Protein AF-0000000087741864 (afdb_homodimer)

Radius of gyration: 44.53 Å; Cα contacts (8 Å, |Δi|>4): 4652; chains: 2; bounding box: 87×148×104 Å

Solvent-accessible surface area (backbone atoms only — not comparable to full-atom values): 92806 Å² total; per-residue (Å²): 84,41,57,41,77,62,22,52,58,68,30,69,58,43,58,16,32,58,69,94,63,45,32,38,29,32,29,56,44,74,59,90,35,35,39,61,54,38,29,36,42,38,31,14,67,38,91,84,53,82,48,62,78,41,78,48,75,34,56,73,70,45,44,40,39,31,80,56,92,74,88,81,59,62,65,36,61,35,22,33,39,43,34,44,25,27,69,75,66,56,60,33,63,36,69,84,42,44,39,22,35,17,54,74,87,56,81,74,84,31,32,38,25,28,64,94,66,96,67,31,39,30,39,35,40,75,39,78,57,92,64,61,75,68,40,31,39,36,41,35,39,50,46,25,19,46,50,42,24,53,59,91,40,68,60,77,71,67,52,48,31,58,56,78,67,46,60,87,73,24,40,33,31,45,50,42,82,39,47,90,70,63,50,66,70,33,33,43,33,41,38,43,39,30,18,65,38,48,34,44,43,47,67,94,82,29,44,57,81,51,90,64,62,35,36,35,31,36,38,40,37,29,30,71,89,68,50,70,49,75,53,46,37,42,51,86,24,33,26,24,35,44,33,48,72,44,53,5,46,37,50,20,31,33,37,32,50,62,72,36,73,41,79,69,51,57,25,40,66,47,83,83,86,62,46,79,33,48,20,62,73,66,55,27,30,72,77,47,74,45,56,46,67,44,81,43,74,25,86,84,70,45,46,31,40,35,41,84,47,50,38,17,23,40,57,34,34,62,43,72,44,59,63,68,40,47,36,40,36,38,49,16,74,54,60,52,96,62,23,91,37,50,66,45,21,64,85,23,60,38,29,40,36,40,30,32,58,41,62,75,44,79,46,57,74,73,52,48,54,39,27,29,24,29,35,39,55,41,62,75,54,84,91,50,77,88,52,55,88,42,36,35,31,38,30,36,24,34,75,55,51,79,29,40,50,73,50,53,66,38,67,68,58,41,48,50,53,48,9,28,52,34,13,46,45,28,19,34,54,68,41,51,34,49,29,45,50,34,55,51,56,34,26,33,22,35,50,46,35,65,21,41,59,34,49,48,46,42,20,56,41,63,34,53,49,51,36,44,50,51,39,48,35,58,54,11,60,69,43,69,16,45,30,42,36,31,44,80,64,82,45,58,82,83,47,65,63,50,28,60,61,16,25,43,27,47,35,51,44,54,49,43,49,29,43,51,32,39,26,63,76,73,41,55,80,48,48,62,38,24,50,26,35,48,50,33,50,49,51,50,17,51,76,67,69,54,62,39,48,38,70,63,98,58,59,62,52,26,35,58,4,50,51,22,73,40,80,79,30,61,34,24,61,49,59,46,46,58,54,22,25,53,47,51,29,51,42,25,47,53,43,18,52,50,24,49,75,72,64,36,58,70,55,19,53,52,28,47,53,50,26,51,46,22,49,51,32,48,45,37,51,40,18,14,77,69,18,42,56,31,59,88,39,66,32,49,43,36,53,28,64,65,69,71,58,71,81,28,65,68,60,40,51,52,52,41,52,50,51,36,54,54,49,62,70,46,73,39,43,17,67,57,16,50,50,42,41,44,52,33,29,41,74,71,70,34,49,71,58,26,51,46,54,64,68,31,52,54,87,48,30,66,37,28,44,48,75,73,64,50,46,24,22,44,64,42,75,52,37,49,40,96,88,56,46,73,48,68,47,75,92,39,42,73,41,10,38,48,73,33,18,57,53,38,37,43,43,43,36,48,30,3,54,43,61,70,34,50,9,36,42,30,23,32,37,43,35,52,84,51,69,85,33,50,29,41,38,29,37,34,51,46,33,36,27,50,36,34,32,28,38,36,51,44,96,89,40,37,36,36,40,36,38,33,34,25,41,58,22,33,31,47,33,40,46,65,53,53,42,77,46,75,58,46,60,43,82,59,69,68,82,61,45,42,94,79,26,35,38,76,41,62,30,44,66,36,40,40,31,21,34,35,69,60,52,56,33,38,74,46,51,55,79,35,32,45,48,77,43,70,84,36,65,72,59,44,53,52,26,49,73,76,34,46,69,59,34,50,27,35,74,67,61,34,65,70,64,17,60,41,25,60,55,50,42,42,76,37,42,91,77,69,34,48,42,76,59,46,52,55,51,46,52,55,52,37,66,42,68,58,132,84,42,58,41,76,62,23,50,58,68,31,69,58,42,57,16,32,61,70,95,62,44,32,38,27,32,28,58,44,74,59,89,36,35,38,60,53,38,29,36,42,38,31,14,66,36,91,84,53,80,49,63,78,42,77,48,74,36,56,74,67,45,45,42,40,31,77,56,89,73,88,84,57,62,66,36,60,35,22,34,40,42,34,45,25,26,68,75,67,55,60,36,62,35,71,82,40,42,41,23,34,17,53,74,88,58,81,75,83,32,31,36,24,27,64,94,65,93,66,30,40,30,38,33,41,75,40,79,57,90,63,58,75,69,42,30,39,37,42,35,37,52,46,25,19,47,52,41,24,52,60,92,40,68,58,77,71,65,52,46,31,60,53,80,68,48,60,88,74,24,37,34,30,43,48,42,84,39,47,88,71,64,49,68,70,34,34,43,34,42,38,42,40,30,18,66,39,47,34,44,43,47,66,93,84,30,43,56,82,52,92,66,63,35,38,34,31,34,38,41,37,30,30,72,89,70,51,70,50,76,53,46,38,41,53,86,24,33,26,25,36,43,32,49,74,45,52,5,44,36,50,18,33,33,38,31,50,62,73,35,74,41,82,69,51,57,25,39,66,48,82,82,86,60,47,79,32,48,19,62,74,64,55,26,29,73,77,47,73,46,57,45,68,44,82,43,73,28,86,83,71,44,45,31,40,35,40,84,47,49,39,16,23,40,58,34,35,61,44,72,44,59,61,68,40,48,37,41,36,40,49,15,73,53,60,52,95,61,22,91,38,52,66,46,20,65,84,21,61,40,30,41,36,39,30,31,58,40,61,75,44,79,46,58,76,72,54,49,54,40,26,28,23,29,35,38,58,40,61,74,54,82,90,49,77,89,52,56,89,44,36,36,32,39,31,36,22,35,76,56,51,79,28,40,51,74,48,53,67,38,67,67,58,40,48,50,53,48,9,28,52,34,13,46,45,29,21,34,54,68,41,52,34,50,29,46,48,33,55,51,56,34,26,31,21,36,51,45,36,64,21,42,60,35,49,47,47,41,21,57,41,63,35,54,49,51,36,45,50,50,39,48,34,59,54,10,60,67,42,69,15,44,31,41,36,32,44,81,61,81,45,57,83,84,48,65,62,50,27,60,60,14,26,44,26,47,36,50,44,55,49,44,49,30,42,52,32,39,26,62,79,76,42,55,80,47,48,61,37,24,50,26,36,48,51,34,51,49,51,52,17,52,77,69,69,54,63,41,47,40,70,63,98,58,58,63,52,26,34,58,3,52,52,21,75,39,78,81,30,61,36,24,60,49,59,45,47,58,53,22,25,53,45,51,29,50,42,25,46,52,44,18,52,50,24,50,76,73,65,36,58,70,56,18,53,53,29,49,53,50,27,52,46,21,49,51,33,48,45,38,51,39,18,14,77,69,18,41,55,32,59,89,40,67,35,48,43,37,54,27,65,64,69,70,58,72,80,29,65,68,59,41,51,52,52,41,53,50,52,36,55,54,50,62,70,46,70,39,44,17,67,57,17,50,50,41,41,44,51,33,30,41,74,70,69,34,50,69,57,26,51,48,54,65,67,31,53,55,88,48,30,67,37,27,43,47,74,73,63,50,46,24,22,44,64,42,74,51,38,49,40,97,88,55,44,73,48,66,45,76,93,38,43,74,41,11,38,47,74,33,17,56,53,38,37,42,43,44,36,47,29,4,53,41,62,69,34,50,9,37,42,30,23,33,38,43,35,52,84,51,68,86,35,49,30,40,39,29,37,35,52,47,33,34,26,50,36,34,32,29,39,35,51,44,95,89,41,36,37,37,40,37,37,33,33,23,41,59,22,35,30,45,33,40,45,62,54,52,41,76,47,76,58,44,62,46,79,61,68,65,83,62,46,42,95,78,25,36,37,74,41,60,30,47,63,36,39,41,30,21,34,37,70,60,53,54,33,38,74,46,52,56,80,37,32,43,50,78,43,69,84,36,65,71,60,43,53,52,26,50,73,76,34,45,69,60,35,49,26,34,74,67,62,34,65,70,62,18,61,41,26,60,55,50,43,42,76,37,41,92,78,68,33,49,42,75,59,46,52,56,54,46,53,54,51,36,66,42,69,58,132

Organism: Butyrivibrio fibrisolvens (NCBI:txid831)

Foldseek 3Di:
DAKADWDWLNHFQAAQFDPPWTKIAIFDDDDPFFAWQKKKKWKAQDQVRPGTPDIDIDSDADRLIHTDDDDDDAFGKMKMKMKTAGPVGDIDIHDIGIYTHHRVPPDDPAFKWFDPDDFWKKWKDWAADDAAFDWKKKKKWKQWFKWKDWAPHTFDFFAQPPFDFQPQQFHAIDMGTCNPPDDGGIMIMMTGAHECQAAQAAPDSRDHVDDGMIMWMWMWTAHPVGDIDIDIHDFAIWMKGAQFGHDYALAHTEGECQVPIGTDGTIHGDDDDGDYDRGLFFGKGQPDKQFFDDFAQFPVRWTKTFSLFWAKFKKKFKDQDAAFQKKKKAAAAAADNRHGDDLLQPPRNRMYIYGDRRDTDIDIGGNYMATHRMMIMPRDDPVDDDDRVRMMTGHIAGPWAFFKDKDFPDVLVVLLLLQQLRLQSRQHHLARAFFRHHSHSWRFQLLCQLCLLVSVQGTPCSSSVLSVLVSQQVCCVLAQLAGARTPPQPDDSHPRPHAFSRRLSLLRNLLSNCQFSVDLVSSVVSLVSLCRNLVVQQVVCVVVPVLLWRDDPDHCALAQFCQPPHNPDRHHDFDRRLRRLLSSLQSLQSSLVSCVVVVVVVSNVVSVVSSVSSLVSSCVPAADPVKDGNTQDLLNLQSCQVRVRIPDNVVSVVSNVVSCLVVLLAGRTHLRRLLRPLVSCVVVVNNVSSVVQQPDCDPQHSNVCSVLSQSHDWRHSPCDPPVRHGDDSHPTHSRGNSSVSSVVCCVCEQLNWGAPHGQPLEIEGEHDDAPVTQKMWIWGQTSHGIWTWIWGADPVQKIKTKIADGHSGKYWYQDPLDDPAVWDKDPDDPVQQDPRRIHMGTGDIMMIMHHHPDRSQLPADQQAFLLNCLPPPVLLVLCVVQPVVSSVCNVVVPSNNRNHGLNCLCVVVVVVSPNVSSVVSSVVSSPHGHD/DAKADWDWLNHFQAAQFDPPWTKIAIFDDDDPFFAWQKKWKWKAQDQVRPGTPDIDIDSDADRLIHTDDDDDDAFGKMKMKMKTAGPVGDIDIHDIGIYTHHRVPPDDPAFKWFDPDDFWKKWKDWAADDAAFDWKKKKKWKQWFKWKDWAPHTFDFFARPPFDFQPQQFHAIDMGTCNPPDDGGIMIMMTGAHECQAAQAAPDSRDHVDDGMIMWMWMWTAHPVGDIDIDIHDFAIWMKGAQFGHDYALAHTEGECQVPIGTDGTIHGDDDDGDYDRGLFFGKGQPDKQFFDDFAQFPVRWTKTFSLFWAKFKKKFKDQDAAFQKKKKAAAAAADNRHGDDLLQPPRNRMYIYGDRRDTDIDIGGNYMATHRMMIIPRDDPVDDDDRRRMMTGHIAGDWAFFKDKDFPDVLVVLLLLQQLRLQSRQHHLARAFFRHHSHSWRFQLLCQLCLLVSVQGTPCSSSVLSVLVSQQVCCVLAQLAGARTPPQPDDSHPRPHAFSRRLSLQRNLLSSCQFSVDLVSSVVSLVSLCRNLVVQQVVCVVVPVLLWRDDPDHCALAQFCQPPHNPDRHHDFDRRLRRLLSSLQSLQSSLVSCVVVVVPVSNVVSVVSSVSSLVSSCVPQADPVKDGNTQDQLNLQSCQVRVRIPDNVVSVVSNVVSCLVVLLAGRTHLRRLLRPLVSCVVVVNNVSSVVQQPDCDPQHSNVCVVLSQSHDWRHSPCDPPVRHGDDSHPTHSRGNSSVSSVVCCVCEQLNWGAPHGQPLEIEGEHDDAPVTQKMWIWGQTSHGIWTWIWGADPVQKIKTKIADGHNGKYWYQDPLDDPAVWDKDPDDPVQQDPRRIHMGTGDIMMIMHHHPQRNQLRADQQAFLLNCLPPPVLLVLCVVQPVVSSVCNVVVPSNNRNHGLNCLCVVVVVVSPNVSSVVSSVVSSPHGHD

Structure (mmCIF, N/CA/C/O backbone):
data_AF-0000000087741864-model_v1
#
loop_
_entity.id
_entity.type
_entity.pdbx_description
1 polymer alpha-L-rhamnosidase
#
loop_
_atom_site.group_PDB
_atom_site.id
_atom_site.type_symbol
_atom_site.label_atom_id
_atom_site.label_alt_id
_atom_site.label_comp_id
_atom_site.label_asym_id
_atom_site.label_entity_id
_atom_site.label_seq_id
_atom_site.pdbx_PDB_ins_code
_atom_site.Cartn_x
_atom_site.Cartn_y
_atom_site.Cartn_z
_atom_site.occupancy
_atom_site.B_iso_or_equiv
_atom_site.auth_seq_id
_atom_site.auth_comp_id
_atom_site.auth_asym_id
_atom_site.auth_atom_id
_atom_site.pdbx_PDB_model_num
ATOM 1 N N . MET A 1 1 ? 25.703 -45.25 -32.812 1 96.75 1 MET A N 1
ATOM 2 C CA . MET A 1 1 ? 24.438 -44.531 -32.938 1 96.75 1 MET A CA 1
ATOM 3 C C . MET A 1 1 ? 23.266 -45.375 -32.438 1 96.75 1 MET A C 1
ATOM 5 O O . MET A 1 1 ? 23.141 -46.562 -32.781 1 96.75 1 MET A O 1
ATOM 9 N N . LYS A 1 2 ? 22.547 -44.719 -31.5 1 97.62 2 LYS A N 1
ATOM 10 C CA . LYS A 1 2 ? 21.359 -45.375 -30.922 1 97.62 2 LYS A CA 1
ATOM 11 C C . LYS A 1 2 ? 20.141 -44.438 -31.047 1 97.62 2 LYS A C 1
ATOM 13 O O . LYS A 1 2 ? 20.234 -43.25 -30.828 1 97.62 2 LYS A O 1
ATOM 18 N N . ILE A 1 3 ? 19.062 -45.062 -31.453 1 98.06 3 ILE A N 1
ATOM 19 C CA . ILE A 1 3 ? 17.781 -44.344 -31.469 1 98.06 3 ILE A CA 1
ATOM 20 C C . ILE A 1 3 ? 17 -44.656 -30.203 1 98.06 3 ILE A C 1
ATOM 22 O O . ILE A 1 3 ? 16.766 -45.812 -29.875 1 98.06 3 ILE A O 1
ATOM 26 N N . THR A 1 4 ? 16.656 -43.625 -29.484 1 97.12 4 THR A N 1
ATOM 27 C CA . THR A 1 4 ? 15.992 -43.781 -28.203 1 97.12 4 THR A CA 1
ATOM 28 C C . THR A 1 4 ? 14.719 -42.938 -28.156 1 97.12 4 THR A C 1
ATOM 30 O O . THR A 1 4 ? 14.461 -42.125 -29.047 1 97.12 4 THR A O 1
ATOM 33 N N . ARG A 1 5 ? 13.852 -43.219 -27.125 1 96.81 5 ARG A N 1
ATOM 34 C CA . ARG A 1 5 ? 12.656 -42.469 -26.797 1 96.81 5 ARG A CA 1
ATOM 35 C C . ARG A 1 5 ? 11.711 -42.375 -28 1 96.81 5 ARG A C 1
ATOM 37 O O . ARG A 1 5 ? 11.273 -41.312 -28.375 1 96.81 5 ARG A O 1
ATOM 44 N N . THR A 1 6 ? 11.555 -43.5 -28.641 1 97.88 6 THR A N 1
ATOM 45 C CA . THR A 1 6 ? 10.609 -43.625 -29.75 1 97.88 6 THR A CA 1
ATOM 46 C C . THR A 1 6 ? 9.172 -43.625 -29.234 1 97.88 6 THR A C 1
ATOM 48 O O . THR A 1 6 ? 8.781 -44.5 -28.469 1 97.88 6 THR A O 1
ATOM 51 N N . LYS A 1 7 ? 8.445 -42.625 -29.641 1 97.75 7 LYS A N 1
ATOM 52 C CA . LYS A 1 7 ? 7.074 -42.469 -29.172 1 97.75 7 LYS A CA 1
ATOM 53 C C . LYS A 1 7 ? 6.133 -42.094 -30.312 1 97.75 7 LYS A C 1
ATOM 55 O O . LYS A 1 7 ? 6.562 -41.531 -31.312 1 97.75 7 LYS A O 1
ATOM 60 N N . LEU A 1 8 ? 4.93 -42.531 -30.266 1 97.44 8 LEU A N 1
ATOM 61 C CA . LEU A 1 8 ? 3.848 -42.062 -31.141 1 97.44 8 LEU A CA 1
ATOM 62 C C . LEU A 1 8 ? 2.84 -41.219 -30.359 1 97.44 8 LEU A C 1
ATOM 64 O O . LEU A 1 8 ? 2.258 -41.688 -29.391 1 97.44 8 LEU A O 1
ATOM 68 N N . ASN A 1 9 ? 2.686 -40 -30.781 1 96.38 9 ASN A N 1
ATOM 69 C CA . ASN A 1 9 ? 1.845 -39.031 -30.094 1 96.38 9 ASN A CA 1
ATOM 70 C C . ASN A 1 9 ? 2.273 -38.844 -28.641 1 96.38 9 ASN A C 1
ATOM 72 O O . ASN A 1 9 ? 1.432 -38.656 -27.75 1 96.38 9 ASN A O 1
ATOM 76 N N . GLY A 1 10 ? 3.57 -39 -28.375 1 95.69 10 GLY A N 1
ATOM 77 C CA . GLY A 1 10 ? 4.133 -38.781 -27.047 1 95.69 10 GLY A CA 1
ATOM 78 C C . GLY A 1 10 ? 3.996 -40 -26.141 1 95.69 10 GLY A C 1
ATOM 79 O O . GLY A 1 10 ? 4.289 -39.906 -24.938 1 95.69 10 GLY A O 1
ATOM 80 N N . ILE A 1 11 ? 3.545 -41.156 -26.609 1 97.5 11 ILE A N 1
ATOM 81 C CA . ILE A 1 11 ? 3.283 -42.344 -25.797 1 97.5 11 ILE A CA 1
ATOM 82 C C . ILE A 1 11 ? 4.07 -43.531 -26.344 1 97.5 11 ILE A C 1
ATOM 84 O O . ILE A 1 11 ? 4.109 -43.75 -27.562 1 97.5 11 ILE A O 1
ATOM 88 N N . VAL A 1 12 ? 4.688 -44.281 -25.5 1 97.31 12 VAL A N 1
ATOM 89 C CA . VAL A 1 12 ? 5.426 -45.469 -25.906 1 97.31 12 VAL A CA 1
ATOM 90 C C . VAL A 1 12 ? 4.457 -46.625 -26.188 1 97.31 12 VAL A C 1
ATOM 92 O O . VAL A 1 12 ? 3.727 -47.062 -25.297 1 97.31 12 VAL A O 1
ATOM 95 N N . ASN A 1 13 ? 4.355 -47.094 -27.375 1 97.56 13 ASN A N 1
ATOM 96 C CA . ASN A 1 13 ? 3.584 -48.25 -27.828 1 97.56 13 ASN A CA 1
ATOM 97 C C . ASN A 1 13 ? 2.137 -48.156 -27.344 1 97.56 13 ASN A C 1
ATOM 99 O O . ASN A 1 13 ? 1.674 -49.031 -26.609 1 97.56 13 ASN A O 1
ATOM 103 N N . PRO A 1 14 ? 1.448 -47.125 -27.766 1 97.62 14 PRO A N 1
ATOM 104 C CA . PRO A 1 14 ? 0.073 -46.938 -27.297 1 97.62 14 PRO A CA 1
ATOM 105 C C . PRO A 1 14 ? -0.88 -48.031 -27.828 1 97.62 14 PRO A C 1
ATOM 107 O O . PRO A 1 14 ? -0.824 -48.375 -29 1 97.62 14 PRO A O 1
ATOM 110 N N . ILE A 1 15 ? -1.795 -48.5 -26.938 1 97.56 15 ILE A N 1
ATOM 111 C CA . ILE A 1 15 ? -2.785 -49.5 -27.297 1 97.56 15 ILE A CA 1
ATOM 112 C C . ILE A 1 15 ? -4.191 -48.969 -27.031 1 97.56 15 ILE A C 1
ATOM 114 O O . ILE A 1 15 ? -4.504 -48.531 -25.922 1 97.56 15 ILE A O 1
ATOM 118 N N . GLY A 1 16 ? -4.996 -48.969 -28.078 1 97.69 16 GLY A N 1
ATOM 119 C CA . GLY A 1 16 ? -6.406 -48.656 -27.922 1 97.69 16 GLY A CA 1
ATOM 120 C C . GLY A 1 16 ? -6.672 -47.156 -27.859 1 97.69 16 GLY A C 1
ATOM 121 O O . GLY A 1 16 ? -7.668 -46.719 -27.281 1 97.69 16 GLY A O 1
ATOM 122 N N . TYR A 1 17 ? -5.734 -46.344 -28.359 1 96.88 17 TYR A N 1
ATOM 123 C CA . TYR A 1 17 ? -5.855 -44.906 -28.266 1 96.88 17 TYR A CA 1
ATOM 124 C C . TYR A 1 17 ? -6.605 -44.344 -29.484 1 96.88 17 TYR A C 1
ATOM 126 O O . TYR A 1 17 ? -6.734 -45.031 -30.5 1 96.88 17 TYR A O 1
ATOM 134 N N . GLU A 1 18 ? -7.148 -43.188 -29.266 1 93.56 18 GLU A N 1
ATOM 135 C CA . GLU A 1 18 ? -7.648 -42.375 -30.375 1 93.56 18 GLU A CA 1
ATOM 136 C C . GLU A 1 18 ? -6.504 -41.719 -31.141 1 93.56 18 GLU A C 1
ATOM 138 O O . GLU A 1 18 ? -5.664 -41.062 -30.531 1 93.56 18 GLU A O 1
ATOM 143 N N . PHE A 1 19 ? -6.449 -41.938 -32.438 1 93.19 19 PHE A N 1
ATOM 144 C CA . PHE A 1 19 ? -5.387 -41.375 -33.25 1 93.19 19 PHE A CA 1
ATOM 145 C C . PHE A 1 19 ? -5.961 -40.438 -34.312 1 93.19 19 PHE A C 1
ATOM 147 O O . PHE A 1 19 ? -6.012 -40.781 -35.5 1 93.19 19 PHE A O 1
ATOM 154 N N . ASN A 1 20 ? -6.297 -39.219 -33.906 1 87.81 20 ASN A N 1
ATOM 155 C CA . ASN A 1 20 ? -6.707 -38.219 -34.875 1 87.81 20 ASN A CA 1
ATOM 156 C C . ASN A 1 20 ? -5.531 -37.719 -35.719 1 87.81 20 ASN A C 1
ATOM 158 O O . ASN A 1 20 ? -5.719 -37.188 -36.812 1 87.81 20 ASN A O 1
ATOM 162 N N . LYS A 1 21 ? -4.457 -37.906 -35.188 1 91.75 21 LYS A N 1
ATOM 163 C CA . LYS A 1 21 ? -3.174 -37.625 -35.812 1 91.75 21 LYS A CA 1
ATOM 164 C C . LYS A 1 21 ? -2.119 -38.625 -35.406 1 91.75 21 LYS A C 1
ATOM 166 O O . LYS A 1 21 ? -2.244 -39.25 -34.344 1 91.75 21 LYS A O 1
ATOM 171 N N . LEU A 1 22 ? -1.179 -38.875 -36.25 1 96.38 22 LEU A N 1
ATOM 172 C CA . LEU A 1 22 ? -0.05 -39.75 -35.906 1 96.38 22 LEU A CA 1
ATOM 173 C C . LEU A 1 22 ? 1.268 -38.969 -36.031 1 96.38 22 LEU A C 1
ATOM 175 O O . LEU A 1 22 ? 1.677 -38.594 -37.125 1 96.38 22 LEU A O 1
ATOM 179 N N . ILE A 1 23 ? 1.828 -38.75 -34.938 1 96.88 23 ILE A N 1
ATOM 180 C CA . ILE A 1 23 ? 3.086 -38.031 -34.875 1 96.88 23 ILE A CA 1
ATOM 181 C C . ILE A 1 23 ? 4.168 -38.906 -34.25 1 96.88 23 ILE A C 1
ATOM 183 O O . ILE A 1 23 ? 4.105 -39.25 -33.062 1 96.88 23 ILE A O 1
ATOM 187 N N . ALA A 1 24 ? 5.184 -39.25 -34.969 1 97.44 24 ALA A N 1
ATOM 188 C CA . ALA A 1 24 ? 6.309 -40.062 -34.5 1 97.44 24 ALA A CA 1
ATOM 189 C C . ALA A 1 24 ? 7.453 -39.156 -34.031 1 97.44 24 ALA A C 1
ATOM 191 O O . ALA A 1 24 ? 7.758 -38.156 -34.688 1 97.44 24 ALA A O 1
ATOM 192 N N . SER A 1 25 ? 8.031 -39.406 -32.969 1 97.38 25 SER A N 1
ATOM 193 C CA . SER A 1 25 ? 9.188 -38.688 -32.438 1 97.38 25 SER A CA 1
ATOM 194 C C . SER A 1 25 ? 10.234 -39.625 -31.875 1 97.38 25 SER A C 1
ATOM 196 O O . SER A 1 25 ? 9.914 -40.75 -31.5 1 97.38 25 SER A O 1
ATOM 198 N N . TRP A 1 26 ? 11.508 -39.25 -31.828 1 97.81 26 TRP A N 1
ATOM 199 C CA . TRP A 1 26 ? 12.609 -40.031 -31.312 1 97.81 26 TRP A CA 1
ATOM 200 C C . TRP A 1 26 ? 13.836 -39.188 -31.047 1 97.81 26 TRP A C 1
ATOM 202 O O . TRP A 1 26 ? 13.867 -38 -31.422 1 97.81 26 TRP A O 1
ATOM 212 N N . ASN A 1 27 ? 14.805 -39.719 -30.344 1 97.88 27 ASN A N 1
ATOM 213 C CA . ASN A 1 27 ? 16.109 -39.094 -30.156 1 97.88 27 ASN A CA 1
ATOM 214 C C . ASN A 1 27 ? 17.234 -40 -30.656 1 97.88 27 ASN A C 1
ATOM 216 O O . ASN A 1 27 ? 17.031 -41.188 -30.859 1 97.88 27 ASN A O 1
ATOM 220 N N . VAL A 1 28 ? 18.328 -39.406 -30.984 1 98.06 28 VAL A N 1
ATOM 221 C CA . VAL A 1 28 ? 19.516 -40.125 -31.422 1 98.06 28 VAL A CA 1
ATOM 222 C C . VAL A 1 28 ? 20.656 -39.844 -30.453 1 98.06 28 VAL A C 1
ATOM 224 O O . VAL A 1 28 ? 20.969 -38.688 -30.141 1 98.06 28 VAL A O 1
ATOM 227 N N . GLU A 1 29 ? 21.219 -40.906 -29.969 1 96.75 29 GLU A N 1
ATOM 228 C CA . GLU A 1 29 ? 22.312 -40.781 -29 1 96.75 29 GLU A CA 1
ATOM 229 C C . GLU A 1 29 ? 23.5 -41.656 -29.406 1 96.75 29 GLU A C 1
ATOM 231 O O . GLU A 1 29 ? 23.422 -42.406 -30.375 1 96.75 29 GLU A O 1
ATOM 236 N N . ASP A 1 30 ? 24.609 -41.531 -28.766 1 96.31 30 ASP A N 1
ATOM 237 C CA . ASP A 1 30 ? 25.812 -42.375 -28.875 1 96.31 30 ASP A CA 1
ATOM 238 C C . ASP A 1 30 ? 26.375 -42.344 -30.281 1 96.31 30 ASP A C 1
ATOM 240 O O . ASP A 1 30 ? 26.578 -43.406 -30.906 1 96.31 30 ASP A O 1
ATOM 244 N N . THR A 1 31 ? 26.609 -41.188 -30.812 1 97.06 31 THR A N 1
ATOM 245 C CA . THR A 1 31 ? 27.172 -41.031 -32.156 1 97.06 31 THR A CA 1
ATOM 246 C C . THR A 1 31 ? 28.094 -39.812 -32.219 1 97.06 31 THR A C 1
ATOM 248 O O . THR A 1 31 ? 27.906 -38.844 -31.453 1 97.06 31 THR A O 1
ATOM 251 N N . ASP A 1 32 ? 29 -39.844 -33.156 1 94.75 32 ASP A N 1
ATOM 252 C CA . ASP A 1 32 ? 29.859 -38.719 -33.438 1 94.75 32 ASP A CA 1
ATOM 253 C C . ASP A 1 32 ? 29.312 -37.875 -34.562 1 94.75 32 ASP A C 1
ATOM 255 O O . ASP A 1 32 ? 29.797 -36.75 -34.844 1 94.75 32 ASP A O 1
ATOM 259 N N . SER A 1 33 ? 28.203 -38.406 -35.188 1 97 33 SER A N 1
ATOM 260 C CA . SER A 1 33 ? 27.531 -37.594 -36.219 1 97 33 SER A CA 1
ATOM 261 C C . SER A 1 33 ? 26.844 -36.406 -35.625 1 97 33 SER A C 1
ATOM 263 O O . SER A 1 33 ? 26.328 -36.469 -34.5 1 97 33 SER A O 1
ATOM 265 N N . LYS A 1 34 ? 26.859 -35.375 -36.375 1 96.62 34 LYS A N 1
ATOM 266 C CA . LYS A 1 34 ? 26.281 -34.125 -35.875 1 96.62 34 LYS A CA 1
ATOM 267 C C . LYS A 1 34 ? 24.906 -33.906 -36.5 1 96.62 34 LYS A C 1
ATOM 269 O O . LYS A 1 34 ? 24.062 -33.219 -35.875 1 96.62 34 LYS A O 1
ATOM 274 N N . ILE A 1 35 ? 24.75 -34.312 -37.719 1 96.56 35 ILE A N 1
ATOM 275 C CA . ILE A 1 35 ? 23.5 -34.031 -38.406 1 96.56 35 ILE A CA 1
ATOM 276 C C . ILE A 1 35 ? 22.953 -35.281 -39.062 1 96.56 35 ILE A C 1
ATOM 278 O O . ILE A 1 35 ? 23.703 -36.219 -39.344 1 96.56 35 ILE A O 1
ATOM 282 N N . LEU A 1 36 ? 21.703 -35.25 -39.281 1 96.88 36 LEU A N 1
ATOM 283 C CA . LEU A 1 36 ? 21.016 -36.312 -40.031 1 96.88 36 LEU A CA 1
ATOM 284 C C . LEU A 1 36 ? 21.266 -36.156 -41.531 1 96.88 36 LEU A C 1
ATOM 286 O O . LEU A 1 36 ? 20.953 -35.125 -42.094 1 96.88 36 LEU A O 1
ATOM 290 N N . LYS A 1 37 ? 21.844 -37.125 -42.156 1 96.5 37 LYS A N 1
ATOM 291 C CA . LYS A 1 37 ? 22.125 -37.094 -43.594 1 96.5 37 LYS A CA 1
ATOM 292 C C . LYS A 1 37 ? 21.047 -37.812 -44.375 1 96.5 37 LYS A C 1
ATOM 294 O O . LYS A 1 37 ? 20.766 -37.438 -45.531 1 96.5 37 LYS A O 1
ATOM 299 N N . ALA A 1 38 ? 20.531 -38.906 -43.781 1 96.5 38 ALA A N 1
ATOM 300 C CA . ALA A 1 38 ? 19.438 -39.656 -44.406 1 96.5 38 ALA A CA 1
ATOM 301 C C . ALA A 1 38 ? 18.562 -40.312 -43.344 1 96.5 38 ALA A C 1
ATOM 303 O O . ALA A 1 38 ? 19.062 -40.812 -42.344 1 96.5 38 ALA A O 1
ATOM 304 N N . GLY A 1 39 ? 17.281 -40.312 -43.531 1 97 39 GLY A N 1
ATOM 305 C CA . GLY A 1 39 ? 16.312 -40.938 -42.625 1 97 39 GLY A CA 1
ATOM 306 C C . GLY A 1 39 ? 15.219 -41.719 -43.375 1 97 39 GLY A C 1
ATOM 307 O O . GLY A 1 39 ? 14.883 -41.375 -44.5 1 97 39 GLY A O 1
ATOM 308 N N . LYS A 1 40 ? 14.734 -42.688 -42.781 1 97.88 40 LYS A N 1
ATOM 309 C CA . LYS A 1 40 ? 13.633 -43.469 -43.312 1 97.88 40 LYS A CA 1
ATOM 310 C C . LYS A 1 40 ? 12.633 -43.844 -42.219 1 97.88 40 LYS A C 1
ATOM 312 O O . LYS A 1 40 ? 13.016 -44.406 -41.188 1 97.88 40 LYS A O 1
ATOM 317 N N . LEU A 1 41 ? 11.383 -43.406 -42.344 1 98.25 41 LEU A N 1
ATOM 318 C CA . LEU A 1 41 ? 10.297 -43.75 -41.469 1 98.25 41 LEU A CA 1
ATOM 319 C C . LEU A 1 41 ? 9.312 -44.719 -42.125 1 98.25 41 LEU A C 1
ATOM 321 O O . LEU A 1 41 ? 8.789 -44.406 -43.219 1 98.25 41 LEU A O 1
ATOM 325 N N . GLU A 1 42 ? 9.117 -45.844 -41.531 1 98.44 42 GLU A N 1
ATOM 326 C CA . GLU A 1 42 ? 8.258 -46.875 -42.125 1 98.44 42 GLU A CA 1
ATOM 327 C C . GLU A 1 42 ? 7.164 -47.312 -41.156 1 98.44 42 GLU A C 1
ATOM 329 O O . GLU A 1 42 ? 7.395 -47.375 -39.938 1 98.44 42 GLU A O 1
ATOM 334 N N . VAL A 1 43 ? 6.012 -47.531 -41.719 1 98.56 43 VAL A N 1
ATOM 335 C CA . VAL A 1 43 ? 4.902 -48.156 -41 1 98.56 43 VAL A CA 1
ATOM 336 C C . VAL A 1 43 ? 4.434 -49.406 -41.75 1 98.56 43 VAL A C 1
ATOM 338 O O . VAL A 1 43 ? 4.34 -49.375 -42.969 1 98.56 43 VAL A O 1
ATOM 341 N N . ALA A 1 44 ? 4.215 -50.469 -41.031 1 98.38 44 ALA A N 1
ATOM 342 C CA . ALA A 1 44 ? 3.791 -51.719 -41.656 1 98.38 44 ALA A CA 1
ATOM 343 C C . ALA A 1 44 ? 2.613 -52.312 -40.906 1 98.38 44 ALA A C 1
ATOM 345 O O . ALA A 1 44 ? 2.357 -51.969 -39.75 1 98.38 44 ALA A O 1
ATOM 346 N N . LYS A 1 45 ? 1.95 -53.219 -41.5 1 97.25 45 LYS A N 1
ATOM 347 C CA . LYS A 1 45 ? 0.841 -53.938 -40.875 1 97.25 45 LYS A CA 1
ATOM 348 C C . LYS A 1 45 ? 1.336 -55.156 -40.125 1 97.25 45 LYS A C 1
ATOM 350 O O . LYS A 1 45 ? 0.591 -55.781 -39.344 1 97.25 45 LYS A O 1
ATOM 355 N N . ASP A 1 46 ? 2.627 -55.5 -40.406 1 95.75 46 ASP A N 1
ATOM 356 C CA . ASP A 1 46 ? 3.195 -56.656 -39.75 1 95.75 46 ASP A CA 1
ATOM 357 C C . ASP A 1 46 ? 4.562 -56.344 -39.156 1 95.75 46 ASP A C 1
ATOM 359 O O . ASP A 1 46 ? 5.273 -55.469 -39.625 1 95.75 46 ASP A O 1
ATOM 363 N N . LYS A 1 47 ? 4.988 -57.094 -38.25 1 96.38 47 LYS A N 1
ATOM 364 C CA . LYS A 1 47 ? 6.223 -56.875 -37.5 1 96.38 47 LYS A CA 1
ATOM 365 C C . LYS A 1 47 ? 7.449 -57.094 -38.375 1 96.38 47 LYS A C 1
ATOM 367 O O . LYS A 1 47 ? 8.5 -56.469 -38.156 1 96.38 47 LYS A O 1
ATOM 372 N N . ALA A 1 48 ? 7.281 -57.906 -39.438 1 96.69 48 ALA A N 1
ATOM 373 C CA . ALA A 1 48 ? 8.398 -58.25 -40.312 1 96.69 48 ALA A CA 1
ATOM 374 C C . ALA A 1 48 ? 8.594 -57.188 -41.375 1 96.69 48 ALA A C 1
ATOM 376 O O . ALA A 1 48 ? 9.586 -57.188 -42.125 1 96.69 48 ALA A O 1
ATOM 377 N N . PHE A 1 49 ? 7.668 -56.219 -41.5 1 97.44 49 PHE A N 1
ATOM 378 C CA . PHE A 1 49 ? 7.699 -55.125 -42.469 1 97.44 49 PHE A CA 1
ATOM 379 C C . PHE A 1 49 ? 7.625 -55.656 -43.906 1 97.44 49 PHE A C 1
ATOM 381 O O . PHE A 1 49 ? 8.328 -55.156 -44.781 1 97.44 49 PHE A O 1
ATOM 388 N N . THR A 1 50 ? 6.859 -56.656 -44.062 1 97.19 50 THR A N 1
ATOM 389 C CA . THR A 1 50 ? 6.609 -57.188 -45.406 1 97.19 50 THR A CA 1
ATOM 390 C C . THR A 1 50 ? 5.477 -56.406 -46.094 1 97.19 50 THR A C 1
ATOM 392 O O . THR A 1 50 ? 5.434 -56.312 -47.312 1 97.19 50 THR A O 1
ATOM 395 N N . ASP A 1 51 ? 4.629 -55.875 -45.344 1 97.06 51 ASP A N 1
ATOM 396 C CA . ASP A 1 51 ? 3.523 -55.062 -45.844 1 97.06 51 ASP A CA 1
ATOM 397 C C . ASP A 1 51 ? 3.652 -53.625 -45.375 1 97.06 51 ASP A C 1
ATOM 399 O O . ASP A 1 51 ? 2.889 -53.188 -44.5 1 97.06 51 ASP A O 1
ATOM 403 N N . ILE A 1 52 ? 4.539 -52.906 -45.969 1 98.06 52 ILE A N 1
ATOM 404 C CA . ILE A 1 52 ? 4.805 -51.531 -45.656 1 98.06 52 ILE A CA 1
ATOM 405 C C . ILE A 1 52 ? 3.723 -50.625 -46.25 1 98.06 52 ILE A C 1
ATOM 407 O O . ILE A 1 52 ? 3.514 -50.625 -47.469 1 98.06 52 ILE A O 1
ATOM 411 N N . ILE A 1 53 ? 3.023 -49.844 -45.438 1 97.94 53 ILE A N 1
ATOM 412 C CA . ILE A 1 53 ? 1.908 -49.031 -45.938 1 97.94 53 ILE A CA 1
ATOM 413 C C . ILE A 1 53 ? 2.289 -47.562 -45.906 1 97.94 53 ILE A C 1
ATOM 415 O O . ILE A 1 53 ? 1.547 -46.719 -46.406 1 97.94 53 ILE A O 1
ATOM 419 N N . PHE A 1 54 ? 3.344 -47.219 -45.281 1 97.69 54 PHE A N 1
ATOM 420 C CA . PHE A 1 54 ? 3.898 -45.875 -45.25 1 97.69 54 PHE A CA 1
ATOM 421 C C . PHE A 1 54 ? 5.422 -45.906 -45.281 1 97.69 54 PHE A C 1
ATOM 423 O O . PHE A 1 54 ? 6.043 -46.719 -44.594 1 97.69 54 PHE A O 1
ATOM 430 N N . ASN A 1 55 ? 6.035 -45.219 -46.125 1 97.56 55 ASN A N 1
ATOM 431 C CA . ASN A 1 55 ? 7.48 -45.094 -46.25 1 97.56 55 ASN A CA 1
ATOM 432 C C . ASN A 1 55 ? 7.895 -43.688 -46.625 1 97.56 55 ASN A C 1
ATOM 434 O O . ASN A 1 55 ? 7.523 -43.188 -47.719 1 97.56 55 ASN A O 1
ATOM 438 N N . LYS A 1 56 ? 8.555 -43.094 -45.75 1 97.62 56 LYS A N 1
ATOM 439 C CA . LYS A 1 56 ? 9.07 -41.75 -46.031 1 97.62 56 LYS A CA 1
ATOM 440 C C . LYS A 1 56 ? 10.586 -41.688 -45.875 1 97.62 56 LYS A C 1
ATOM 442 O O . LYS A 1 56 ? 11.117 -41.938 -44.781 1 97.62 56 LYS A O 1
ATOM 447 N N . GLU A 1 57 ? 11.289 -41.469 -46.938 1 96.5 57 GLU A N 1
ATOM 448 C CA . GLU A 1 57 ? 12.734 -41.281 -46.938 1 96.5 57 GLU A CA 1
ATOM 449 C C . GLU A 1 57 ? 13.086 -39.781 -47.156 1 96.5 57 GLU A C 1
ATOM 451 O O . GLU A 1 57 ? 12.578 -39.156 -48.094 1 96.5 57 GLU A O 1
ATOM 456 N N . SER A 1 58 ? 13.789 -39.281 -46.281 1 95.56 58 SER A N 1
ATOM 457 C CA . SER A 1 58 ? 14.109 -37.875 -46.375 1 95.56 58 SER A CA 1
ATOM 458 C C . SER A 1 58 ? 15.391 -37.562 -45.625 1 95.56 58 SER A C 1
ATOM 460 O O . SER A 1 58 ? 15.695 -38.188 -44.594 1 95.56 58 SER A O 1
ATOM 462 N N . GLU A 1 59 ? 16.094 -36.531 -46.062 1 93.75 59 GLU A N 1
ATOM 463 C CA . GLU A 1 59 ? 17.25 -36 -45.375 1 93.75 59 GLU A CA 1
ATOM 464 C C . GLU A 1 59 ? 16.812 -35.031 -44.25 1 93.75 59 GLU A C 1
ATOM 466 O O . GLU A 1 59 ? 17.641 -34.625 -43.438 1 93.75 59 GLU A O 1
ATOM 471 N N . TYR A 1 60 ? 15.469 -34.781 -44.219 1 92.06 60 TYR A N 1
ATOM 472 C CA . TYR A 1 60 ? 14.977 -33.75 -43.281 1 92.06 60 TYR A CA 1
ATOM 473 C C . TYR A 1 60 ? 13.898 -34.344 -42.375 1 92.06 60 TYR A C 1
ATOM 475 O O . TYR A 1 60 ? 12.938 -33.625 -42.031 1 92.06 60 TYR A O 1
ATOM 483 N N . LEU A 1 61 ? 13.977 -35.625 -42 1 94.75 61 LEU A N 1
ATOM 484 C CA . LEU A 1 61 ? 13.016 -36.156 -41.062 1 94.75 61 LEU A CA 1
ATOM 485 C C . LEU A 1 61 ? 13.047 -35.375 -39.75 1 94.75 61 LEU A C 1
ATOM 487 O O . LEU A 1 61 ? 14.125 -35.062 -39.219 1 94.75 61 LEU A O 1
ATOM 491 N N . ASP A 1 62 ? 11.938 -35 -39.281 1 94.12 62 ASP A N 1
ATOM 492 C CA . ASP A 1 62 ? 11.836 -34.219 -38.062 1 94.12 62 ASP A CA 1
ATOM 493 C C . ASP A 1 62 ? 11.758 -35.125 -36.844 1 94.12 62 ASP A C 1
ATOM 495 O O . ASP A 1 62 ? 10.688 -35.656 -36.531 1 94.12 62 ASP A O 1
ATOM 499 N N . GLN A 1 63 ? 12.789 -35.25 -36.062 1 94.88 63 GLN A N 1
ATOM 500 C CA . GLN A 1 63 ? 12.828 -36.156 -34.938 1 94.88 63 GLN A CA 1
ATOM 501 C C . GLN A 1 63 ? 11.953 -35.656 -33.781 1 94.88 63 GLN A C 1
ATOM 503 O O . GLN A 1 63 ? 11.625 -36.406 -32.875 1 94.88 63 GLN A O 1
ATOM 508 N N . THR A 1 64 ? 11.539 -34.375 -33.812 1 95.38 64 THR A N 1
ATOM 509 C CA . THR A 1 64 ? 10.695 -33.812 -32.781 1 95.38 64 THR A CA 1
ATOM 510 C C . THR A 1 64 ? 9.242 -34.219 -32.969 1 95.38 64 THR A C 1
ATOM 512 O O . THR A 1 64 ? 8.438 -34.188 -32.031 1 95.38 64 THR A O 1
ATOM 515 N N . GLY A 1 65 ? 8.844 -34.5 -34.125 1 95.62 65 GLY A N 1
ATOM 516 C CA . GLY A 1 65 ? 7.504 -34.938 -34.469 1 95.62 65 GLY A CA 1
ATOM 517 C C . GLY A 1 65 ? 7.281 -35.031 -35.969 1 95.62 65 GLY A C 1
ATOM 518 O O . GLY A 1 65 ? 7.094 -34.031 -36.625 1 95.62 65 GLY A O 1
ATOM 519 N N . GLU A 1 66 ? 7.34 -36.219 -36.5 1 95.19 66 GLU A N 1
ATOM 520 C CA . GLU A 1 66 ? 7.086 -36.469 -37.906 1 95.19 66 GLU A CA 1
ATOM 521 C C . GLU A 1 66 ? 5.676 -37 -38.125 1 95.19 66 GLU A C 1
ATOM 523 O O . GLU A 1 66 ? 5.281 -38 -37.5 1 95.19 66 GLU A O 1
ATOM 528 N N . LYS A 1 67 ? 4.953 -36.375 -39 1 95.19 67 LYS A N 1
ATOM 529 C CA . LYS A 1 67 ? 3.572 -36.75 -39.25 1 95.19 67 LYS A CA 1
ATOM 530 C C . LYS A 1 67 ? 3.508 -38.031 -40.125 1 95.19 67 LYS A C 1
ATOM 532 O O . LYS A 1 67 ? 4.281 -38.156 -41.062 1 95.19 67 LYS A O 1
ATOM 537 N N . ILE A 1 68 ? 2.662 -38.875 -39.75 1 96.5 68 ILE A N 1
ATOM 538 C CA . ILE A 1 68 ? 2.352 -40.094 -40.531 1 96.5 68 ILE A CA 1
ATOM 539 C C . ILE A 1 68 ? 0.93 -40 -41.062 1 96.5 68 ILE A C 1
ATOM 541 O O . ILE A 1 68 ? -0.026 -39.812 -40.312 1 96.5 68 ILE A O 1
ATOM 545 N N . ASP A 1 69 ? 0.812 -40.094 -42.375 1 95.19 69 ASP A N 1
ATOM 546 C CA . ASP A 1 69 ? -0.497 -40.031 -43.031 1 95.19 69 ASP A CA 1
ATOM 547 C C . ASP A 1 69 ? -0.928 -41.375 -43.594 1 95.19 69 ASP A C 1
ATOM 549 O O . ASP A 1 69 ? -0.535 -41.75 -44.688 1 95.19 69 ASP A O 1
ATOM 553 N N . ILE A 1 70 ? -1.714 -42.062 -42.812 1 96.75 70 ILE A N 1
ATOM 554 C CA . ILE A 1 70 ? -2.252 -43.344 -43.25 1 96.75 70 ILE A CA 1
ATOM 555 C C . ILE A 1 70 ? -3.707 -43.469 -42.812 1 96.75 70 ILE A C 1
ATOM 557 O O . ILE A 1 70 ? -4.148 -42.75 -41.906 1 96.75 70 ILE A O 1
ATOM 561 N N . THR A 1 71 ? -4.438 -44.312 -43.531 1 96.12 71 THR A N 1
ATOM 562 C CA . THR A 1 71 ? -5.793 -44.625 -43.125 1 96.12 71 THR A CA 1
ATOM 563 C C . THR A 1 71 ? -5.777 -45.781 -42.094 1 96.12 71 THR A C 1
ATOM 565 O O . THR A 1 71 ? -5.145 -46.812 -42.312 1 96.12 71 THR A O 1
ATOM 568 N N . LEU A 1 72 ? -6.441 -45.562 -41 1 97.38 72 LEU A N 1
ATOM 569 C CA . LEU A 1 72 ? -6.418 -46.531 -39.906 1 97.38 72 LEU A CA 1
ATOM 570 C C . LEU A 1 72 ? -7.668 -47.375 -39.906 1 97.38 72 LEU A C 1
ATOM 572 O O . LEU A 1 72 ? -8.719 -46.969 -40.406 1 97.38 72 LEU A O 1
ATOM 576 N N . SER A 1 73 ? -7.559 -48.562 -39.469 1 96.5 73 SER A N 1
ATOM 577 C CA . SER A 1 73 ? -8.672 -49.469 -39.25 1 96.5 73 SER A CA 1
ATOM 578 C C . SER A 1 73 ? -8.898 -49.75 -37.781 1 96.5 73 SER A C 1
ATOM 580 O O . SER A 1 73 ? -7.957 -49.656 -36.969 1 96.5 73 SER A O 1
ATOM 582 N N . PRO A 1 74 ? -10.172 -50.031 -37.312 1 96.94 74 PRO A N 1
ATOM 583 C CA . PRO A 1 74 ? -10.438 -50.281 -35.906 1 96.94 74 PRO A CA 1
ATOM 584 C C . PRO A 1 74 ? -9.711 -51.531 -35.375 1 96.94 74 PRO A C 1
ATOM 586 O O . PRO A 1 74 ? -9.555 -52.5 -36.094 1 96.94 74 PRO A O 1
ATOM 589 N N . ARG A 1 75 ? -9.25 -51.469 -34.156 1 97 75 ARG A N 1
ATOM 590 C CA . ARG A 1 75 ? -8.648 -52.562 -33.438 1 97 75 ARG A CA 1
ATOM 591 C C . ARG A 1 75 ? -7.496 -53.188 -34.219 1 97 75 ARG A C 1
ATOM 593 O O . ARG A 1 75 ? -7.387 -54.438 -34.281 1 97 75 ARG A O 1
ATOM 600 N N . THR A 1 76 ? -6.68 -52.344 -34.75 1 96.94 76 THR A N 1
ATOM 601 C CA . THR A 1 76 ? -5.594 -52.812 -35.594 1 96.94 76 THR A CA 1
ATOM 602 C C . THR A 1 76 ? -4.246 -52.344 -35.094 1 96.94 76 THR A C 1
ATOM 604 O O . THR A 1 76 ? -4.082 -51.156 -34.781 1 96.94 76 THR A O 1
ATOM 607 N N . ARG A 1 77 ? -3.311 -53.25 -34.938 1 97.62 77 ARG A N 1
ATOM 608 C CA . ARG A 1 77 ? -1.945 -52.906 -34.562 1 97.62 77 ARG A CA 1
ATOM 609 C C . ARG A 1 77 ? -1.09 -52.625 -35.781 1 97.62 77 ARG A C 1
ATOM 611 O O . ARG A 1 77 ? -1.107 -53.406 -36.75 1 97.62 77 ARG A O 1
ATOM 618 N N . TYR A 1 78 ? -0.489 -51.531 -35.812 1 98.25 78 TYR A N 1
ATOM 619 C CA . TYR A 1 78 ? 0.51 -51.156 -36.812 1 98.25 78 TYR A CA 1
ATOM 620 C C . TYR A 1 78 ? 1.904 -51.125 -36.188 1 98.25 78 TYR A C 1
ATOM 622 O O . TYR A 1 78 ? 2.051 -50.938 -35 1 98.25 78 TYR A O 1
ATOM 630 N N . TYR A 1 79 ? 2.867 -51.406 -37 1 98.44 79 TYR A N 1
ATOM 631 C CA . TYR A 1 79 ? 4.258 -51.375 -36.562 1 98.44 79 TYR A CA 1
ATOM 632 C C . TYR A 1 79 ? 5.027 -50.281 -37.281 1 98.44 79 TYR A C 1
ATOM 634 O O . TYR A 1 79 ? 4.746 -49.969 -38.438 1 98.44 79 TYR A O 1
ATOM 642 N N . TRP A 1 80 ? 5.91 -49.656 -36.594 1 98.5 80 TRP A N 1
ATOM 643 C CA . TRP A 1 80 ? 6.703 -48.594 -37.25 1 98.5 80 TRP A CA 1
ATOM 644 C C . TRP A 1 80 ? 8.148 -48.625 -36.781 1 98.5 80 TRP A C 1
ATOM 646 O O . TRP A 1 80 ? 8.445 -49.219 -35.719 1 98.5 80 TRP A O 1
ATOM 656 N N . ARG A 1 81 ? 9.062 -48.188 -37.469 1 98.44 81 ARG A N 1
ATOM 657 C CA . ARG A 1 81 ? 10.477 -48.031 -37.156 1 98.44 81 ARG A CA 1
ATOM 658 C C . ARG A 1 81 ? 11.086 -46.875 -37.938 1 98.44 81 ARG A C 1
ATOM 660 O O . ARG A 1 81 ? 10.516 -46.438 -38.938 1 98.44 81 ARG A O 1
ATOM 667 N N . VAL A 1 82 ? 12.125 -46.312 -37.5 1 98.38 82 VAL A N 1
ATOM 668 C CA . VAL A 1 82 ? 12.828 -45.219 -38.156 1 98.38 82 VAL A CA 1
ATOM 669 C C . VAL A 1 82 ? 14.305 -45.562 -38.312 1 98.38 82 VAL A C 1
ATOM 671 O O . VAL A 1 82 ? 14.898 -46.156 -37.406 1 98.38 82 VAL A O 1
ATOM 674 N N . THR A 1 83 ? 14.883 -45.375 -39.438 1 98.19 83 THR A N 1
ATOM 675 C CA . THR A 1 83 ? 16.312 -45.5 -39.688 1 98.19 83 THR A CA 1
ATOM 676 C C . THR A 1 83 ? 16.953 -44.125 -39.875 1 98.19 83 THR A C 1
ATOM 678 O O . THR A 1 83 ? 16.422 -43.281 -40.625 1 98.19 83 THR A O 1
ATOM 681 N N . VAL A 1 84 ? 18.062 -43.969 -39.188 1 98.06 84 VAL A N 1
ATOM 682 C CA . VAL A 1 84 ? 18.766 -42.688 -39.25 1 98.06 84 VAL A CA 1
ATOM 683 C C . VAL A 1 84 ? 20.219 -42.906 -39.656 1 98.06 84 VAL A C 1
ATOM 685 O O . VAL A 1 84 ? 20.875 -43.812 -39.156 1 98.06 84 VAL A O 1
ATOM 688 N N . THR A 1 85 ? 20.703 -42.188 -40.656 1 97.88 85 THR A N 1
ATOM 689 C CA . THR A 1 85 ? 22.109 -42.156 -41.031 1 97.88 85 THR A CA 1
ATOM 690 C C . THR A 1 85 ? 22.719 -40.781 -40.781 1 97.88 85 THR A C 1
ATOM 692 O O . THR A 1 85 ? 22.172 -39.781 -41.25 1 97.88 85 THR A O 1
ATOM 695 N N . GLY A 1 86 ? 23.844 -40.781 -40.094 1 97.38 86 GLY A N 1
ATOM 696 C CA . GLY A 1 86 ? 24.516 -39.531 -39.781 1 97.38 86 GLY A CA 1
ATOM 697 C C . GLY A 1 86 ? 25.5 -39.094 -40.844 1 97.38 86 GLY A C 1
ATOM 698 O O . GLY A 1 86 ? 25.75 -39.844 -41.812 1 97.38 86 GLY A O 1
ATOM 699 N N . ASP A 1 87 ? 26 -37.906 -40.688 1 96.5 87 ASP A N 1
ATOM 700 C CA . ASP A 1 87 ? 26.891 -37.281 -41.656 1 96.5 87 ASP A CA 1
ATOM 701 C C . ASP A 1 87 ? 28.25 -37.969 -41.688 1 96.5 87 ASP A C 1
ATOM 703 O O . ASP A 1 87 ? 29.031 -37.812 -42.625 1 96.5 87 ASP A O 1
ATOM 707 N N . LYS A 1 88 ? 28.562 -38.781 -40.719 1 96.56 88 LYS A N 1
ATOM 708 C CA . LYS A 1 88 ? 29.812 -39.531 -40.688 1 96.56 88 LYS A CA 1
ATOM 709 C C . LYS A 1 88 ? 29.625 -40.938 -41.219 1 96.56 88 LYS A C 1
ATOM 711 O O . LYS A 1 88 ? 30.547 -41.781 -41.156 1 96.56 88 LYS A O 1
ATOM 716 N N . GLY A 1 89 ? 28.422 -41.219 -41.562 1 95.25 89 GLY A N 1
ATOM 717 C CA . GLY A 1 89 ? 28.156 -42.469 -42.25 1 95.25 89 GLY A CA 1
ATOM 718 C C . GLY A 1 89 ? 27.578 -43.531 -41.312 1 95.25 89 GLY A C 1
ATOM 719 O O . GLY A 1 89 ? 27.062 -44.562 -41.781 1 95.25 89 GLY A O 1
ATOM 720 N N . ASP A 1 90 ? 27.641 -43.312 -40 1 96.5 90 ASP A N 1
ATOM 721 C CA . ASP A 1 90 ? 27.047 -44.312 -39.094 1 96.5 90 ASP A CA 1
ATOM 722 C C . ASP A 1 90 ? 25.531 -44.281 -39.219 1 96.5 90 ASP A C 1
ATOM 724 O O . ASP A 1 90 ? 24.922 -43.25 -39.5 1 96.5 90 ASP A O 1
ATOM 728 N N . SER A 1 91 ? 24.922 -45.438 -39.062 1 96.94 91 SER A N 1
ATOM 729 C CA . SER A 1 91 ? 23.484 -45.594 -39.219 1 96.94 91 SER A CA 1
ATOM 730 C C . SER A 1 91 ? 22.891 -46.5 -38.156 1 96.94 91 SER A C 1
ATOM 732 O O . SER A 1 91 ? 23.594 -47.375 -37.625 1 96.94 91 SER A O 1
ATOM 734 N N . ALA A 1 92 ? 21.672 -46.219 -37.75 1 97.81 92 ALA A N 1
ATOM 735 C CA . ALA A 1 92 ? 20.953 -47.062 -36.812 1 97.81 92 ALA A CA 1
ATOM 736 C C . ALA A 1 92 ? 19.469 -47.188 -37.156 1 97.81 92 ALA A C 1
ATOM 738 O O . ALA A 1 92 ? 18.906 -46.281 -37.781 1 97.81 92 ALA A O 1
ATOM 739 N N . VAL A 1 93 ? 18.828 -48.25 -36.875 1 97.75 93 VAL A N 1
ATOM 740 C CA . VAL A 1 93 ? 17.391 -48.5 -36.969 1 97.75 93 VAL A CA 1
ATOM 741 C C . VAL A 1 93 ? 16.797 -48.625 -35.562 1 97.75 93 VAL A C 1
ATOM 743 O O . VAL A 1 93 ? 17.406 -49.25 -34.688 1 97.75 93 VAL A O 1
ATOM 746 N N . SER A 1 94 ? 15.789 -47.938 -35.344 1 97.94 94 SER A N 1
ATOM 747 C CA . SER A 1 94 ? 15.148 -48.062 -34.031 1 97.94 94 SER A CA 1
ATOM 748 C C . SER A 1 94 ? 14.633 -49.469 -33.781 1 97.94 94 SER A C 1
ATOM 750 O O . SER A 1 94 ? 14.492 -50.25 -34.719 1 97.94 94 SER A O 1
ATOM 752 N N . ASP A 1 95 ? 14.375 -49.75 -32.5 1 97.38 95 ASP A N 1
ATOM 753 C CA . ASP A 1 95 ? 13.57 -50.906 -32.188 1 97.38 95 ASP A CA 1
ATOM 754 C C . ASP A 1 95 ? 12.203 -50.844 -32.875 1 97.38 95 ASP A C 1
ATOM 756 O O . ASP A 1 95 ? 11.703 -49.75 -33.125 1 97.38 95 ASP A O 1
ATOM 760 N N . ILE A 1 96 ? 11.664 -52 -33.219 1 97.94 96 ILE A N 1
ATOM 761 C CA . ILE A 1 96 ? 10.32 -52.031 -33.781 1 97.94 96 ILE A CA 1
ATOM 762 C C . ILE A 1 96 ? 9.312 -51.562 -32.75 1 97.94 96 ILE A C 1
ATOM 764 O O . ILE A 1 96 ? 9.273 -52.094 -31.625 1 97.94 96 ILE A O 1
ATOM 768 N N . GLN A 1 97 ? 8.641 -50.531 -33.094 1 98.06 97 GLN A N 1
ATOM 769 C CA . GLN A 1 97 ? 7.582 -49.969 -32.25 1 98.06 97 GLN A CA 1
ATOM 770 C C . GLN A 1 97 ? 6.207 -50.312 -32.812 1 98.06 97 GLN A C 1
ATOM 772 O O . GLN A 1 97 ? 6.09 -50.781 -33.969 1 98.06 97 GLN A O 1
ATOM 777 N N . TYR A 1 98 ? 5.141 -50.125 -31.969 1 98.12 98 TYR A N 1
ATOM 778 C CA . TYR A 1 98 ? 3.795 -50.375 -32.5 1 98.12 98 TYR A CA 1
ATOM 779 C C . TYR A 1 98 ? 2.811 -49.344 -31.922 1 98.12 98 TYR A C 1
ATOM 781 O O . TYR A 1 98 ? 3.145 -48.594 -31 1 98.12 98 TYR A O 1
ATOM 789 N N . PHE A 1 99 ? 1.743 -49.219 -32.531 1 98.12 99 PHE A N 1
ATOM 790 C CA . PHE A 1 99 ? 0.543 -48.562 -32.031 1 98.12 99 PHE A CA 1
ATOM 791 C C . PHE A 1 99 ? -0.709 -49.281 -32.5 1 98.12 99 PHE A C 1
ATOM 793 O O . PHE A 1 99 ? -0.71 -49.938 -33.531 1 98.12 99 PHE A O 1
ATOM 800 N N . GLU A 1 100 ? -1.726 -49.281 -31.625 1 98.25 100 GLU A N 1
ATOM 801 C CA . GLU A 1 100 ? -2.945 -50.031 -31.875 1 98.25 100 GLU A CA 1
ATOM 802 C C . GLU A 1 100 ? -4.188 -49.156 -31.672 1 98.25 100 GLU A C 1
ATOM 804 O O . GLU A 1 100 ? -4.348 -48.531 -30.625 1 98.25 100 GLU A O 1
ATOM 809 N N . THR A 1 101 ? -5.047 -49.094 -32.75 1 98 101 THR A N 1
ATOM 810 C CA . THR A 1 101 ? -6.27 -48.281 -32.656 1 98 101 THR A CA 1
ATOM 811 C C . THR A 1 101 ? -7.277 -48.938 -31.719 1 98 101 THR A C 1
ATOM 813 O O . THR A 1 101 ? -7.234 -50.156 -31.484 1 98 101 THR A O 1
ATOM 816 N N . GLY A 1 102 ? -8.086 -48.125 -31.141 1 97.38 102 GLY A N 1
ATOM 817 C CA . GLY A 1 102 ? -9.227 -48.656 -30.406 1 97.38 102 GLY A CA 1
ATOM 818 C C . GLY A 1 102 ? -10.352 -49.125 -31.297 1 97.38 102 GLY A C 1
ATOM 819 O O . GLY A 1 102 ? -10.102 -49.656 -32.375 1 97.38 102 GLY A O 1
ATOM 820 N N . LYS A 1 103 ? -11.555 -49.031 -30.797 1 97 103 LYS A N 1
ATOM 821 C CA . LYS A 1 103 ? -12.711 -49.5 -31.547 1 97 103 LYS A CA 1
ATOM 822 C C . LYS A 1 103 ? -13.148 -48.5 -32.594 1 97 103 LYS A C 1
ATOM 824 O O . LYS A 1 103 ? -13.891 -48.844 -33.531 1 97 103 LYS A O 1
ATOM 829 N N . MET A 1 104 ? -12.711 -47.25 -32.469 1 96.31 104 MET A N 1
ATOM 830 C CA . MET A 1 104 ? -13.133 -46.188 -33.375 1 96.31 104 MET A CA 1
ATOM 831 C C . MET A 1 104 ? -14.656 -46.125 -33.469 1 96.31 104 MET A C 1
ATOM 833 O O . MET A 1 104 ? -15.344 -46.031 -32.438 1 96.31 104 MET A O 1
ATOM 837 N N . ASP A 1 105 ? -15.258 -46.344 -34.656 1 92.69 105 ASP A N 1
ATOM 838 C CA . ASP A 1 105 ? -16.703 -46.188 -34.812 1 92.69 105 ASP A CA 1
ATOM 839 C C . ASP A 1 105 ? -17.391 -47.562 -34.906 1 92.69 105 ASP A C 1
ATOM 841 O O . ASP A 1 105 ? -18.562 -47.656 -35.281 1 92.69 105 ASP A O 1
ATOM 845 N N . GLU A 1 106 ? -16.672 -48.562 -34.5 1 95.81 106 GLU A N 1
ATOM 846 C CA . GLU A 1 106 ? -17.281 -49.875 -34.5 1 95.81 106 GLU A CA 1
ATOM 847 C C . GLU A 1 106 ? -18.375 -50 -33.469 1 95.81 106 GLU A C 1
ATOM 849 O O . GLU A 1 106 ? -18.219 -49.531 -32.344 1 95.81 106 GLU A O 1
ATOM 854 N N . ASP A 1 107 ? -19.406 -50.688 -33.875 1 94.38 107 ASP A N 1
ATOM 855 C CA . ASP A 1 107 ? -20.516 -50.875 -32.969 1 94.38 107 ASP A CA 1
ATOM 856 C C . ASP A 1 107 ? -20.141 -51.844 -31.828 1 94.38 107 ASP A C 1
ATOM 858 O O . ASP A 1 107 ? -19.281 -52.688 -32 1 94.38 107 ASP A O 1
ATOM 862 N N . TRP A 1 108 ? -20.781 -51.656 -30.781 1 96.12 108 TRP A N 1
ATOM 863 C CA . TRP A 1 108 ? -20.594 -52.5 -29.609 1 96.12 108 TRP A CA 1
ATOM 864 C C . TRP A 1 108 ? -21.609 -53.625 -29.594 1 96.12 108 TRP A C 1
ATOM 866 O O . TRP A 1 108 ? -22.812 -53.406 -29.797 1 96.12 108 TRP A O 1
ATOM 876 N N . SER A 1 109 ? -21.125 -54.812 -29.453 1 95.44 109 SER A N 1
ATOM 877 C CA . SER A 1 109 ? -22.016 -55.938 -29.188 1 95.44 109 SER A CA 1
ATOM 878 C C . SER A 1 109 ? -22.297 -56.094 -27.688 1 95.44 109 SER A C 1
ATOM 880 O O . SER A 1 109 ? -23.344 -56.594 -27.297 1 95.44 109 SER A O 1
ATOM 882 N N . GLY A 1 110 ? -21.25 -55.719 -26.891 1 97.19 110 GLY A N 1
ATOM 883 C CA . GLY A 1 110 ? -21.453 -55.688 -25.453 1 97.19 110 GLY A CA 1
ATOM 884 C C . GLY A 1 110 ? -22.5 -54.656 -25.031 1 97.19 110 GLY A C 1
ATOM 885 O O . GLY A 1 110 ? -22.656 -53.625 -25.656 1 97.19 110 GLY A O 1
ATOM 886 N N . LYS A 1 111 ? -23.219 -54.969 -23.969 1 97.81 111 LYS A N 1
ATOM 887 C CA . LYS A 1 111 ? -24.266 -54.094 -23.422 1 97.81 111 LYS A CA 1
ATOM 888 C C . LYS A 1 111 ? -23.828 -53.5 -22.078 1 97.81 111 LYS A C 1
ATOM 890 O O . LYS A 1 111 ? -23.031 -54.094 -21.359 1 97.81 111 LYS A O 1
ATOM 895 N N . TRP A 1 112 ? -24.328 -52.312 -21.844 1 98.12 112 TRP A N 1
ATOM 896 C CA . TRP A 1 112 ? -24.156 -51.781 -20.5 1 98.12 112 TRP A CA 1
ATOM 897 C C . TRP A 1 112 ? -24.875 -52.625 -19.469 1 98.12 112 TRP A C 1
ATOM 899 O O . TRP A 1 112 ? -26.031 -53.031 -19.688 1 98.12 112 TRP A O 1
ATOM 909 N N . ILE A 1 113 ? -24.188 -52.906 -18.422 1 98.31 113 ILE A N 1
ATOM 910 C CA . ILE A 1 113 ? -24.781 -53.719 -17.375 1 98.31 113 ILE A CA 1
ATOM 911 C C . ILE A 1 113 ? -24.672 -53.031 -16.031 1 98.31 113 ILE A C 1
ATOM 913 O O . ILE A 1 113 ? -23.766 -52.219 -15.82 1 98.31 113 ILE A O 1
ATOM 917 N N . ALA A 1 114 ? -25.531 -53.344 -15.141 1 97.75 114 ALA A N 1
ATOM 918 C CA . ALA A 1 114 ? -25.578 -52.781 -13.797 1 97.75 114 ALA A CA 1
ATOM 919 C C . ALA A 1 114 ? -26.094 -53.812 -12.789 1 97.75 114 ALA A C 1
ATOM 921 O O . ALA A 1 114 ? -26.594 -54.875 -13.172 1 97.75 114 ALA A O 1
ATOM 922 N N . ALA A 1 115 ? -25.766 -53.562 -11.594 1 96.88 115 ALA A N 1
ATOM 923 C CA . ALA A 1 115 ? -26.328 -54.375 -10.5 1 96.88 115 ALA A CA 1
ATOM 924 C C . ALA A 1 115 ? -27.734 -53.906 -10.141 1 96.88 115 ALA A C 1
ATOM 926 O O . ALA A 1 115 ? -28.094 -52.75 -10.367 1 96.88 115 ALA A O 1
ATOM 927 N N . ASP A 1 116 ? -28.547 -54.906 -9.562 1 92.44 116 ASP A N 1
ATOM 928 C CA . ASP A 1 116 ? -29.844 -54.562 -8.984 1 92.44 116 ASP A CA 1
ATOM 929 C C . ASP A 1 116 ? -29.688 -54.062 -7.543 1 92.44 116 ASP A C 1
ATOM 931 O O . ASP A 1 116 ? -29.719 -54.875 -6.609 1 92.44 116 ASP A O 1
ATOM 935 N N . GLY A 1 117 ? -29.312 -52.812 -7.336 1 90 117 GLY A N 1
ATOM 936 C CA . GLY A 1 117 ? -29.125 -52.25 -6.008 1 90 117 GLY A CA 1
ATOM 937 C C . GLY A 1 117 ? -27.984 -51.25 -5.934 1 90 117 GLY A C 1
ATOM 938 O O . GLY A 1 117 ? -27.297 -51 -6.926 1 90 117 GLY A O 1
ATOM 939 N N . ASP A 1 118 ? -27.875 -50.719 -4.707 1 90.19 118 ASP A N 1
ATOM 940 C CA . ASP A 1 118 ? -26.891 -49.688 -4.5 1 90.19 118 ASP A CA 1
ATOM 941 C C . ASP A 1 118 ? -25.672 -50.219 -3.725 1 90.19 118 ASP A C 1
ATOM 943 O O . ASP A 1 118 ? -25.562 -49.969 -2.52 1 90.19 118 ASP A O 1
ATOM 947 N N . TYR A 1 119 ? -24.828 -50.938 -4.293 1 95 119 TYR A N 1
ATOM 948 C CA . TYR A 1 119 ? -23.578 -51.469 -3.754 1 95 119 TYR A CA 1
ATOM 949 C C . TYR A 1 119 ? -22.484 -51.469 -4.812 1 95 119 TYR A C 1
ATOM 951 O O . TYR A 1 119 ? -22.766 -51.25 -5.996 1 95 119 TYR A O 1
ATOM 959 N N . HIS A 1 120 ? -21.281 -51.656 -4.406 1 97.44 120 HIS A N 1
ATOM 960 C CA . HIS A 1 120 ? -20.172 -51.75 -5.344 1 97.44 120 HIS A CA 1
ATOM 961 C C . HIS A 1 120 ? -20.156 -53.125 -6.027 1 97.44 120 HIS A C 1
ATOM 963 O O . HIS A 1 120 ? -19.859 -54.125 -5.395 1 97.44 120 HIS A O 1
ATOM 969 N N . PRO A 1 121 ? -20.375 -53.188 -7.312 1 98.12 121 PRO A N 1
ATOM 970 C CA . PRO A 1 121 ? -20.578 -54.469 -7.973 1 98.12 121 PRO A CA 1
ATOM 971 C C . PRO A 1 121 ? -19.266 -55.062 -8.492 1 98.12 121 PRO A C 1
ATOM 973 O O . PRO A 1 121 ? -18.344 -54.344 -8.836 1 98.12 121 PRO A O 1
ATOM 976 N N . ILE A 1 122 ? -19.219 -56.406 -8.555 1 98.31 122 ILE A N 1
ATOM 977 C CA . ILE A 1 122 ? -18.281 -57.188 -9.344 1 98.31 122 ILE A CA 1
ATOM 978 C C . ILE A 1 122 ? -19.047 -57.969 -10.406 1 98.31 122 ILE A C 1
ATOM 980 O O . ILE A 1 122 ? -19.875 -58.844 -10.086 1 98.31 122 ILE A O 1
ATOM 984 N N . PHE A 1 123 ? -18.812 -57.625 -11.609 1 98.62 123 PHE A N 1
ATOM 985 C CA . PHE A 1 123 ? -19.375 -58.406 -12.711 1 98.62 123 PHE A CA 1
ATOM 986 C C . PHE A 1 123 ? -18.406 -59.469 -13.172 1 98.62 123 PHE A C 1
ATOM 988 O O . PHE A 1 123 ? -17.203 -59.219 -13.312 1 98.62 123 PHE A O 1
ATOM 995 N N . SER A 1 124 ? -18.906 -60.719 -13.414 1 98.31 124 SER A N 1
ATOM 996 C CA . SER A 1 124 ? -17.984 -61.781 -13.797 1 98.31 124 SER A CA 1
ATOM 997 C C . SER A 1 124 ? -18.625 -62.719 -14.82 1 98.31 124 SER A C 1
ATOM 999 O O . SER A 1 124 ? -19.844 -62.875 -14.859 1 98.31 124 SER A O 1
ATOM 1001 N N . LYS A 1 125 ? -17.812 -63.312 -15.555 1 98 125 LYS A N 1
ATOM 1002 C CA . LYS A 1 125 ? -18.203 -64.312 -16.547 1 98 125 LYS A CA 1
ATOM 1003 C C . LYS A 1 125 ? -17.109 -65.375 -16.719 1 98 125 LYS A C 1
ATOM 1005 O O . LYS A 1 125 ? -15.938 -65 -16.828 1 98 125 LYS A O 1
ATOM 1010 N N . LYS A 1 126 ? -17.531 -66.625 -16.703 1 97.06 126 LYS A N 1
ATOM 1011 C CA . LYS A 1 126 ? -16.609 -67.688 -17.047 1 97.06 126 LYS A CA 1
ATOM 1012 C C . LYS A 1 126 ? -16.375 -67.75 -18.562 1 97.06 126 LYS A C 1
ATOM 1014 O O . LYS A 1 126 ? -17.328 -67.75 -19.344 1 97.06 126 LYS A O 1
ATOM 1019 N N . ILE A 1 127 ? -15.18 -67.812 -18.938 1 96.19 127 ILE A N 1
ATOM 1020 C CA . ILE A 1 127 ? -14.812 -67.75 -20.344 1 96.19 127 ILE A CA 1
ATOM 1021 C C . ILE A 1 127 ? -14.438 -69.188 -20.812 1 96.19 127 ILE A C 1
ATOM 1023 O O . ILE A 1 127 ? -13.484 -69.75 -20.297 1 96.19 127 ILE A O 1
ATOM 1027 N N . ASP A 1 128 ? -15.211 -69.688 -21.688 1 92.38 128 ASP A N 1
ATOM 1028 C CA . ASP A 1 128 ? -14.914 -71 -22.312 1 92.38 128 ASP A CA 1
ATOM 1029 C C . ASP A 1 128 ? -14.406 -70.812 -23.734 1 92.38 128 ASP A C 1
ATOM 1031 O O . ASP A 1 128 ? -15.148 -70.375 -24.609 1 92.38 128 ASP A O 1
ATOM 1035 N N . LEU A 1 129 ? -13.133 -71.125 -23.922 1 92.44 129 LEU A N 1
ATOM 1036 C CA . LEU A 1 129 ? -12.516 -70.938 -25.234 1 92.44 129 LEU A CA 1
ATOM 1037 C C . LEU A 1 129 ? -12.438 -72.25 -25.969 1 92.44 129 LEU A C 1
ATOM 1039 O O . LEU A 1 129 ? -12.062 -73.312 -25.375 1 92.44 129 LEU A O 1
ATOM 1043 N N . GLU A 1 130 ? -12.742 -72.312 -27.125 1 86.25 130 GLU A N 1
ATOM 1044 C CA . GLU A 1 130 ? -12.844 -73.562 -27.891 1 86.25 130 GLU A CA 1
ATOM 1045 C C . GLU A 1 130 ? -11.492 -73.938 -28.484 1 86.25 130 GLU A C 1
ATOM 1047 O O . GLU A 1 130 ? -11.258 -75.125 -28.781 1 86.25 130 GLU A O 1
ATOM 1052 N N . LYS A 1 131 ? -10.766 -73.062 -28.797 1 92.25 131 LYS A N 1
ATOM 1053 C CA . LYS A 1 131 ? -9.523 -73.25 -29.531 1 92.25 131 LYS A CA 1
ATOM 1054 C C . LYS A 1 131 ? -8.375 -72.5 -28.906 1 92.25 131 LYS A C 1
ATOM 1056 O O . LYS A 1 131 ? -8.562 -71.75 -27.922 1 92.25 131 LYS A O 1
ATOM 1061 N N . LYS A 1 132 ? -7.223 -72.75 -29.469 1 92.56 132 LYS A N 1
ATOM 1062 C CA . LYS A 1 132 ? -6.039 -72 -29 1 92.56 132 LYS A CA 1
ATOM 1063 C C . LYS A 1 132 ? -6.074 -70.562 -29.438 1 92.56 132 LYS A C 1
ATOM 1065 O O . LYS A 1 132 ? -6.344 -70.25 -30.609 1 92.56 132 LYS A O 1
ATOM 1070 N N . VAL A 1 133 ? -5.758 -69.625 -28.438 1 94.5 133 VAL A N 1
ATOM 1071 C CA . VAL A 1 133 ? -5.871 -68.188 -28.672 1 94.5 133 VAL A CA 1
ATOM 1072 C C . VAL A 1 133 ? -4.559 -67.625 -29.234 1 94.5 133 VAL A C 1
ATOM 1074 O O . VAL A 1 133 ? -3.48 -68 -28.734 1 94.5 133 VAL A O 1
ATOM 1077 N N . THR A 1 134 ? -4.574 -66.875 -30.234 1 93.81 134 THR A N 1
ATOM 1078 C CA . THR A 1 134 ? -3.408 -66.188 -30.797 1 93.81 134 THR A CA 1
ATOM 1079 C C . THR A 1 134 ? -3.369 -64.75 -30.375 1 93.81 134 THR A C 1
ATOM 1081 O O . THR A 1 134 ? -2.293 -64.188 -30.203 1 93.81 134 THR A O 1
ATOM 1084 N N . ALA A 1 135 ? -4.457 -64.125 -30.281 1 95.38 135 ALA A N 1
ATOM 1085 C CA . ALA A 1 135 ? -4.566 -62.75 -29.844 1 95.38 135 ALA A CA 1
ATOM 1086 C C . ALA A 1 135 ? -5.875 -62.5 -29.094 1 95.38 135 ALA A C 1
ATOM 1088 O O . ALA A 1 135 ? -6.914 -63.062 -29.453 1 95.38 135 ALA A O 1
ATOM 1089 N N . ALA A 1 136 ? -5.824 -61.688 -28.062 1 97.19 136 ALA A N 1
ATOM 1090 C CA . ALA A 1 136 ? -7.016 -61.312 -27.297 1 97.19 136 ALA A CA 1
ATOM 1091 C C . ALA A 1 136 ? -6.902 -59.906 -26.75 1 97.19 136 ALA A C 1
ATOM 1093 O O . ALA A 1 136 ? -5.855 -59.5 -26.234 1 97.19 136 ALA A O 1
ATOM 1094 N N . ARG A 1 137 ? -7.906 -59.094 -26.969 1 98.06 137 ARG A N 1
ATOM 1095 C CA . ARG A 1 137 ? -8.008 -57.719 -26.438 1 98.06 137 ARG A CA 1
ATOM 1096 C C . ARG A 1 137 ? -9.297 -57.531 -25.641 1 98.06 137 ARG A C 1
ATOM 1098 O O . ARG A 1 137 ? -10.367 -57.969 -26.078 1 98.06 137 ARG A O 1
ATOM 1105 N N . LEU A 1 138 ? -9.109 -56.938 -24.453 1 98.38 138 LEU A N 1
ATOM 1106 C CA . LEU A 1 138 ? -10.266 -56.531 -23.672 1 98.38 138 LEU A CA 1
ATOM 1107 C C . LEU A 1 138 ? -10.523 -55.031 -23.812 1 98.38 138 LEU A C 1
ATOM 1109 O O . LEU A 1 138 ? -9.664 -54.219 -23.469 1 98.38 138 LEU A O 1
ATOM 1113 N N . TYR A 1 139 ? -11.656 -54.656 -24.406 1 98.5 139 TYR A N 1
ATOM 1114 C CA . TYR A 1 139 ? -12.164 -53.281 -24.406 1 98.5 139 TYR A CA 1
ATOM 1115 C C . TYR A 1 139 ? -13.172 -53.094 -23.281 1 98.5 139 TYR A C 1
ATOM 1117 O O . TYR A 1 139 ? -14.227 -53.719 -23.266 1 98.5 139 TYR A O 1
ATOM 1125 N N . VAL A 1 140 ? -12.828 -52.156 -22.344 1 98.56 140 VAL A N 1
ATOM 1126 C CA . VAL A 1 140 ? -13.656 -52.094 -21.156 1 98.56 140 VAL A CA 1
ATOM 1127 C C . VAL A 1 140 ? -13.805 -50.625 -20.719 1 98.56 140 VAL A C 1
ATOM 1129 O O . VAL A 1 140 ? -12.883 -49.844 -20.891 1 98.56 140 VAL A O 1
ATOM 1132 N N . SER A 1 141 ? -14.953 -50.219 -20.25 1 98.25 141 SER A N 1
ATOM 1133 C CA . SER A 1 141 ? -15.242 -48.938 -19.609 1 98.25 141 SER A CA 1
ATOM 1134 C C . SER A 1 141 ? -16.297 -49.094 -18.531 1 98.25 141 SER A C 1
ATOM 1136 O O . SER A 1 141 ? -16.766 -50.188 -18.266 1 98.25 141 SER A O 1
ATOM 1138 N N . CYS A 1 142 ? -16.578 -48.031 -17.797 1 98 142 CYS A N 1
ATOM 1139 C CA . CYS A 1 142 ? -17.609 -48.031 -16.766 1 98 142 CYS A CA 1
ATOM 1140 C C . CYS A 1 142 ? -18.094 -46.625 -16.469 1 98 142 CYS A C 1
ATOM 1142 O O . CYS A 1 142 ? -17.547 -45.656 -16.984 1 98 142 CYS A O 1
ATOM 1144 N N . LEU A 1 143 ? -19.172 -46.5 -15.797 1 96.75 143 LEU A N 1
ATOM 1145 C CA . LEU A 1 143 ? -19.547 -45.281 -15.086 1 96.75 143 LEU A CA 1
ATOM 1146 C C . LEU A 1 143 ? -19.031 -45.281 -13.648 1 96.75 143 LEU A C 1
ATOM 1148 O O . LEU A 1 143 ? -19.594 -45.969 -12.797 1 96.75 143 LEU A O 1
ATOM 1152 N N . GLY A 1 144 ? -17.938 -44.594 -13.414 1 96.44 144 GLY A N 1
ATOM 1153 C CA . GLY A 1 144 ? -17.109 -44.688 -12.227 1 96.44 144 GLY A CA 1
ATOM 1154 C C . GLY A 1 144 ? -15.656 -44.938 -12.531 1 96.44 144 GLY A C 1
ATOM 1155 O O . GLY A 1 144 ? -15.078 -44.344 -13.438 1 96.44 144 GLY A O 1
ATOM 1156 N N . VAL A 1 145 ? -15.102 -45.812 -11.688 1 97.81 145 VAL A N 1
ATOM 1157 C CA . VAL A 1 145 ? -13.766 -46.344 -11.953 1 97.81 145 VAL A CA 1
ATOM 1158 C C . VAL A 1 145 ? -13.789 -47.875 -11.812 1 97.81 145 VAL A C 1
ATOM 1160 O O . VAL A 1 145 ? -14.68 -48.438 -11.172 1 97.81 145 VAL A O 1
ATOM 1163 N N . PHE A 1 146 ? -12.789 -48.5 -12.5 1 98.12 146 PHE A N 1
ATOM 1164 C CA . PHE A 1 146 ? -12.867 -49.938 -12.461 1 98.12 146 PHE A CA 1
ATOM 1165 C C . PHE A 1 146 ? -11.477 -50.562 -12.391 1 98.12 146 PHE A C 1
ATOM 1167 O O . PHE A 1 146 ? -10.484 -49.906 -12.695 1 98.12 146 PHE A O 1
ATOM 1174 N N . GLU A 1 147 ? -11.43 -51.812 -11.914 1 98.12 147 GLU A N 1
ATOM 1175 C CA . GLU A 1 147 ? -10.344 -52.781 -12.109 1 98.12 147 GLU A CA 1
ATOM 1176 C C . GLU A 1 147 ? -10.859 -54.062 -12.742 1 98.12 147 GLU A C 1
ATOM 1178 O O . GLU A 1 147 ? -11.945 -54.531 -12.398 1 98.12 147 GLU A O 1
ATOM 1183 N N . ALA A 1 148 ? -10.141 -54.531 -13.703 1 98.38 148 ALA A N 1
ATOM 1184 C CA . ALA A 1 148 ? -10.484 -55.781 -14.328 1 98.38 148 ALA A CA 1
ATOM 1185 C C . ALA A 1 148 ? -9.523 -56.906 -13.906 1 98.38 148 ALA A C 1
ATOM 1187 O O . ALA A 1 148 ? -8.352 -56.625 -13.617 1 98.38 148 ALA A O 1
ATOM 1188 N N . TYR A 1 149 ? -10.078 -58.156 -13.891 1 97.88 149 TYR A N 1
ATOM 1189 C CA . TYR A 1 149 ? -9.297 -59.281 -13.438 1 97.88 149 TYR A CA 1
ATOM 1190 C C . TYR A 1 149 ? -9.539 -60.5 -14.328 1 97.88 149 TYR A C 1
ATOM 1192 O O . TYR A 1 149 ? -10.641 -60.688 -14.852 1 97.88 149 TYR A O 1
ATOM 1200 N N . ILE A 1 150 ? -8.57 -61.25 -14.57 1 97.69 150 ILE A N 1
ATOM 1201 C CA . ILE A 1 150 ? -8.688 -62.625 -15.031 1 97.69 150 ILE A CA 1
ATOM 1202 C C . ILE A 1 150 ? -8.305 -63.594 -13.898 1 97.69 150 ILE A C 1
ATOM 1204 O O . ILE A 1 150 ? -7.156 -63.594 -13.445 1 97.69 150 ILE A O 1
ATOM 1208 N N . ASP A 1 151 ? -9.328 -64.312 -13.516 1 94.06 151 ASP A N 1
ATOM 1209 C CA . ASP A 1 151 ? -9.219 -65.062 -12.266 1 94.06 151 ASP A CA 1
ATOM 1210 C C . ASP A 1 151 ? -8.836 -64.125 -11.117 1 94.06 151 ASP A C 1
ATOM 1212 O O . ASP A 1 151 ? -9.5 -63.094 -10.875 1 94.06 151 ASP A O 1
ATOM 1216 N N . ASP A 1 152 ? -7.805 -64.312 -10.484 1 89.31 152 ASP A N 1
ATOM 1217 C CA . ASP A 1 152 ? -7.48 -63.469 -9.32 1 89.31 152 ASP A CA 1
ATOM 1218 C C . ASP A 1 152 ? -6.332 -62.5 -9.625 1 89.31 152 ASP A C 1
ATOM 1220 O O . ASP A 1 152 ? -5.789 -61.875 -8.719 1 89.31 152 ASP A O 1
ATOM 1224 N N . LYS A 1 153 ? -6.113 -62.344 -10.875 1 95.44 153 LYS A N 1
ATOM 1225 C CA . LYS A 1 153 ? -5.012 -61.469 -11.258 1 95.44 153 LYS A CA 1
ATOM 1226 C C . LYS A 1 153 ? -5.523 -60.219 -11.953 1 95.44 153 LYS A C 1
ATOM 1228 O O . LYS A 1 153 ? -6.23 -60.281 -12.961 1 95.44 153 LYS A O 1
ATOM 1233 N N . LYS A 1 154 ? -5.129 -59.094 -11.391 1 96.94 154 LYS A N 1
ATOM 1234 C CA . LYS A 1 154 ? -5.516 -57.812 -11.992 1 96.94 154 LYS A CA 1
ATOM 1235 C C . LYS A 1 154 ? -4.918 -57.656 -13.391 1 96.94 154 LYS A C 1
ATOM 1237 O O . LYS A 1 154 ? -3.756 -58 -13.617 1 96.94 154 LYS A O 1
ATOM 1242 N N . ILE A 1 155 ? -5.719 -57.188 -14.312 1 97.62 155 ILE A N 1
ATOM 1243 C CA . ILE A 1 155 ? -5.258 -56.938 -15.664 1 97.62 155 ILE A CA 1
ATOM 1244 C C . ILE A 1 155 ? -4.574 -55.562 -15.719 1 97.62 155 ILE A C 1
ATOM 1246 O O . ILE A 1 155 ? -5.188 -54.531 -15.383 1 97.62 155 ILE A O 1
ATOM 1250 N N . GLY A 1 156 ? -3.326 -55.5 -16.203 1 95.44 156 GLY A N 1
ATOM 1251 C CA . GLY A 1 156 ? -2.578 -54.25 -16.281 1 95.44 156 GLY A CA 1
ATOM 1252 C C . GLY A 1 156 ? -2.215 -53.688 -14.914 1 95.44 156 GLY A C 1
ATOM 1253 O O . GLY A 1 156 ? -2.523 -54.281 -13.883 1 95.44 156 GLY A O 1
ATOM 1254 N N . ASN A 1 157 ? -1.615 -52.5 -14.867 1 96.38 157 ASN A N 1
ATOM 1255 C CA . ASN A 1 157 ? -1.177 -51.875 -13.617 1 96.38 157 ASN A CA 1
ATOM 1256 C C . ASN A 1 157 ? -1.714 -50.469 -13.469 1 96.38 157 ASN A C 1
ATOM 1258 O O . ASN A 1 157 ? -1.296 -49.719 -12.57 1 96.38 157 ASN A O 1
ATOM 1262 N N . GLU A 1 158 ? -2.635 -50.125 -14.367 1 97.62 158 GLU A N 1
ATOM 1263 C CA . GLU A 1 158 ? -3.225 -48.781 -14.305 1 97.62 158 GLU A CA 1
ATOM 1264 C C . GLU A 1 158 ? -4.188 -48.688 -13.125 1 97.62 158 GLU A C 1
ATOM 1266 O O . GLU A 1 158 ? -4.816 -49.656 -12.727 1 97.62 158 GLU A O 1
ATOM 1271 N N . ILE A 1 159 ? -4.184 -47.438 -12.594 1 97.5 159 ILE A N 1
ATOM 1272 C CA . ILE A 1 159 ? -4.992 -47.188 -11.414 1 97.5 159 ILE A CA 1
ATOM 1273 C C . ILE A 1 159 ? -6.043 -46.125 -11.734 1 97.5 159 ILE A C 1
ATOM 1275 O O . ILE A 1 159 ? -5.762 -45.156 -12.445 1 97.5 159 ILE A O 1
ATOM 1279 N N . LEU A 1 160 ? -7.293 -46.344 -11.234 1 97.38 160 LEU A N 1
ATOM 1280 C CA . LEU A 1 160 ? -8.414 -45.406 -11.305 1 97.38 160 LEU A CA 1
ATOM 1281 C C . LEU A 1 160 ? -8.914 -45.281 -12.742 1 97.38 160 LEU A C 1
ATOM 1283 O O . LEU A 1 160 ? -9.352 -44.219 -13.148 1 97.38 160 LEU A O 1
ATOM 1287 N N . THR A 1 161 ? -8.828 -46.219 -13.586 1 97.88 161 THR A N 1
ATOM 1288 C CA . THR A 1 161 ? -9.406 -46.25 -14.922 1 97.88 161 THR A CA 1
ATOM 1289 C C . THR A 1 161 ? -10.93 -46.156 -14.852 1 97.88 161 THR A C 1
ATOM 1291 O O . THR A 1 161 ? -11.531 -46.656 -13.898 1 97.88 161 THR A O 1
ATOM 1294 N N . PRO A 1 162 ? -11.539 -45.656 -15.773 1 97.75 162 PRO A N 1
ATOM 1295 C CA . PRO A 1 162 ? -11.008 -45.094 -17.016 1 97.75 162 PRO A CA 1
ATOM 1296 C C . PRO A 1 162 ? -10.672 -43.594 -16.891 1 97.75 162 PRO A C 1
ATOM 1298 O O . PRO A 1 162 ? -10.852 -42.844 -17.859 1 97.75 162 PRO A O 1
ATOM 1301 N N . TYR A 1 163 ? -10.406 -43.125 -15.617 1 96.31 163 TYR A N 1
ATOM 1302 C CA . TYR A 1 163 ? -9.859 -41.781 -15.328 1 96.31 163 TYR A CA 1
ATOM 1303 C C . TYR A 1 163 ? -10.961 -40.75 -15.312 1 96.31 163 TYR A C 1
ATOM 1305 O O . TYR A 1 163 ? -12.117 -41.031 -15.016 1 96.31 163 TYR A O 1
ATOM 1313 N N . ILE A 1 164 ? -10.508 -39.438 -15.289 1 93.56 164 ILE A N 1
ATOM 1314 C CA . ILE A 1 164 ? -11.422 -38.281 -15.234 1 93.56 164 ILE A CA 1
ATOM 1315 C C . ILE A 1 164 ? -11.281 -37.469 -16.5 1 93.56 164 ILE A C 1
ATOM 1317 O O . ILE A 1 164 ? -10.18 -37.031 -16.859 1 93.56 164 ILE A O 1
ATOM 1321 N N . ASN A 1 165 ? -12.328 -37.312 -17.281 1 90.25 165 ASN A N 1
ATOM 1322 C CA . ASN A 1 165 ? -12.414 -36.438 -18.453 1 90.25 165 ASN A CA 1
ATOM 1323 C C . ASN A 1 165 ? -13.766 -35.75 -18.547 1 90.25 165 ASN A C 1
ATOM 1325 O O . ASN A 1 165 ? -14.516 -35.719 -17.562 1 90.25 165 ASN A O 1
ATOM 1329 N N . ASP A 1 166 ? -13.93 -35.062 -19.609 1 90.56 166 ASP A N 1
ATOM 1330 C CA . ASP A 1 166 ? -15.242 -34.438 -19.828 1 90.56 166 ASP A CA 1
ATOM 1331 C C . ASP A 1 166 ? -16.312 -35.5 -20.031 1 90.56 166 ASP A C 1
ATOM 1333 O O . ASP A 1 166 ? -16.578 -35.906 -21.172 1 90.56 166 ASP A O 1
ATOM 1337 N N . TYR A 1 167 ? -17.078 -35.812 -18.969 1 90.56 167 TYR A N 1
ATOM 1338 C CA . TYR A 1 167 ? -18.031 -36.906 -18.984 1 90.56 167 TYR A CA 1
ATOM 1339 C C . TYR A 1 167 ? -19.25 -36.562 -19.844 1 90.56 167 TYR A C 1
ATOM 1341 O O . TYR A 1 167 ? -20 -37.469 -20.25 1 90.56 167 TYR A O 1
ATOM 1349 N N . GLU A 1 168 ? -19.406 -35.312 -20.031 1 89.44 168 GLU A N 1
ATOM 1350 C CA . GLU A 1 168 ? -20.5 -34.906 -20.922 1 89.44 168 GLU A CA 1
ATOM 1351 C C . GLU A 1 168 ? -20.234 -35.375 -22.359 1 89.44 168 GLU A C 1
ATOM 1353 O O . GLU A 1 168 ? -21.156 -35.719 -23.094 1 89.44 168 GLU A O 1
ATOM 1358 N N . THR A 1 169 ? -19.047 -35.344 -22.672 1 91.56 169 THR A N 1
ATOM 1359 C CA . THR A 1 169 ? -18.656 -35.781 -24.016 1 91.56 169 THR A CA 1
ATOM 1360 C C . THR A 1 169 ? -18.688 -37.312 -24.109 1 91.56 169 THR A C 1
ATOM 1362 O O . THR A 1 169 ? -19.109 -37.875 -25.125 1 91.56 169 THR A O 1
ATOM 1365 N N . GLY A 1 170 ? -18.156 -37.938 -23.062 1 93.81 170 GLY A N 1
ATOM 1366 C CA . GLY A 1 170 ? -18.203 -39.406 -23.062 1 93.81 170 GLY A CA 1
ATOM 1367 C C . GLY A 1 170 ? -17.219 -40.031 -22.078 1 93.81 170 GLY A C 1
ATOM 1368 O O . GLY A 1 170 ? -16.5 -39.312 -21.375 1 93.81 170 GLY A O 1
ATOM 1369 N N . MET A 1 171 ? -17.281 -41.406 -22.078 1 95.69 171 MET A N 1
ATOM 1370 C CA . MET A 1 171 ? -16.375 -42.188 -21.219 1 95.69 171 MET A CA 1
ATOM 1371 C C . MET A 1 171 ? -15.281 -42.844 -22.062 1 95.69 171 MET A C 1
ATOM 1373 O O . MET A 1 171 ? -15.555 -43.406 -23.125 1 95.69 171 MET A O 1
ATOM 1377 N N . GLN A 1 172 ? -14.07 -42.812 -21.578 1 97.5 172 GLN A N 1
ATOM 1378 C CA . GLN A 1 172 ? -12.969 -43.438 -22.297 1 97.5 172 GLN A CA 1
ATOM 1379 C C . GLN A 1 172 ? -13.031 -44.969 -22.172 1 97.5 172 GLN A C 1
ATOM 1381 O O . GLN A 1 172 ? -13.422 -45.5 -21.141 1 97.5 172 GLN A O 1
ATOM 1386 N N . ILE A 1 173 ? -12.648 -45.625 -23.234 1 98.19 173 ILE A N 1
ATOM 1387 C CA . ILE A 1 173 ? -12.461 -47.062 -23.266 1 98.19 173 ILE A CA 1
ATOM 1388 C C . ILE A 1 173 ? -11 -47.406 -22.984 1 98.19 173 ILE A C 1
ATOM 1390 O O . ILE A 1 173 ? -10.102 -46.844 -23.625 1 98.19 173 ILE A O 1
ATOM 1394 N N . ILE A 1 174 ? -10.812 -48.312 -22.031 1 98.38 174 ILE A N 1
ATOM 1395 C CA . ILE A 1 174 ? -9.453 -48.781 -21.812 1 98.38 174 ILE A CA 1
ATOM 1396 C C . ILE A 1 174 ? -9.273 -50.156 -22.484 1 98.38 174 ILE A C 1
ATOM 1398 O O . ILE A 1 174 ? -10.102 -51.062 -22.312 1 98.38 174 ILE A O 1
ATOM 1402 N N . THR A 1 175 ? -8.219 -50.25 -23.234 1 98.31 175 THR A N 1
ATOM 1403 C CA . THR A 1 175 ? -7.914 -51.5 -23.953 1 98.31 175 THR A CA 1
ATOM 1404 C C . THR A 1 175 ? -6.738 -52.219 -23.297 1 98.31 175 THR A C 1
ATOM 1406 O O . THR A 1 175 ? -5.672 -51.625 -23.109 1 98.31 175 THR A O 1
ATOM 1409 N N . PHE A 1 176 ? -6.965 -53.5 -22.984 1 97.94 176 PHE A N 1
ATOM 1410 C CA . PHE A 1 176 ? -5.91 -54.312 -22.422 1 97.94 176 PHE A CA 1
ATOM 1411 C C . PHE A 1 176 ? -5.574 -55.469 -23.344 1 97.94 176 PHE A C 1
ATOM 1413 O O . PHE A 1 176 ? -6.465 -56.094 -23.938 1 97.94 176 PHE A O 1
ATOM 1420 N N . ASP A 1 177 ? -4.258 -55.688 -23.531 1 97.5 177 ASP A N 1
ATOM 1421 C CA . ASP A 1 177 ? -3.807 -56.938 -24.125 1 97.5 177 ASP A CA 1
ATOM 1422 C C . ASP A 1 177 ? -3.832 -58.094 -23.109 1 97.5 177 ASP A C 1
ATOM 1424 O O . ASP A 1 177 ? -3.031 -58.094 -22.172 1 97.5 177 ASP A O 1
ATOM 1428 N N . VAL A 1 178 ? -4.719 -59.031 -23.328 1 97.56 178 VAL A N 1
ATOM 1429 C CA . VAL A 1 178 ? -4.867 -60.094 -22.344 1 97.56 178 VAL A CA 1
ATOM 1430 C C . VAL A 1 178 ? -4.504 -61.438 -22.969 1 97.56 178 VAL A C 1
ATOM 1432 O O . VAL A 1 178 ? -4.93 -62.5 -22.484 1 97.56 178 VAL A O 1
ATOM 1435 N N . THR A 1 179 ? -3.807 -61.469 -24.031 1 96 179 THR A N 1
ATOM 1436 C CA . THR A 1 179 ? -3.469 -62.656 -24.797 1 96 179 THR A CA 1
ATOM 1437 C C . THR A 1 179 ? -2.816 -63.719 -23.891 1 96 179 THR A C 1
ATOM 1439 O O . THR A 1 179 ? -3.205 -64.875 -23.922 1 96 179 THR A O 1
ATOM 1442 N N . ASP A 1 180 ? -1.934 -63.312 -23.109 1 93.88 180 ASP A N 1
ATOM 1443 C CA . ASP A 1 180 ? -1.139 -64.25 -22.328 1 93.88 180 ASP A CA 1
ATOM 1444 C C . ASP A 1 180 ? -1.868 -64.688 -21.047 1 93.88 180 ASP A C 1
ATOM 1446 O O . ASP A 1 180 ? -1.52 -65.688 -20.422 1 93.88 180 ASP A O 1
ATOM 1450 N N . ASP A 1 181 ? -2.832 -63.969 -20.766 1 93.44 181 ASP A N 1
ATOM 1451 C CA . ASP A 1 181 ? -3.523 -64.188 -19.5 1 93.44 181 ASP A CA 1
ATOM 1452 C C . ASP A 1 181 ? -4.75 -65.062 -19.703 1 93.44 181 ASP A C 1
ATOM 1454 O O . ASP A 1 181 ? -5.219 -65.75 -18.766 1 93.44 181 ASP A O 1
ATOM 1458 N N . LEU A 1 182 ? -5.199 -65.125 -20.875 1 94.19 182 LEU A N 1
ATOM 1459 C CA . LEU A 1 182 ? -6.48 -65.75 -21.156 1 94.19 182 LEU A CA 1
ATOM 1460 C C . LEU A 1 182 ? -6.312 -67.25 -21.297 1 94.19 182 LEU A C 1
ATOM 1462 O O . LEU A 1 182 ? -5.426 -67.75 -22.016 1 94.19 182 LEU A O 1
ATOM 1466 N N . ARG A 1 183 ? -7.129 -68 -20.547 1 92.62 183 ARG A N 1
ATOM 1467 C CA . ARG A 1 183 ? -7.203 -69.438 -20.625 1 92.62 183 ARG A CA 1
ATOM 1468 C C . ARG A 1 183 ? -8.648 -69.938 -20.578 1 92.62 183 ARG A C 1
ATOM 1470 O O . ARG A 1 183 ? -9.5 -69.312 -19.969 1 92.62 183 ARG A O 1
ATOM 1477 N N . SER A 1 184 ? -8.789 -71.062 -21.266 1 92.5 184 SER A N 1
ATOM 1478 C CA . SER A 1 184 ? -10.133 -71.625 -21.172 1 92.5 184 SER A CA 1
ATOM 1479 C C . SER A 1 184 ? -10.492 -72 -19.734 1 92.5 184 SER A C 1
ATOM 1481 O O . SER A 1 184 ? -9.664 -72.5 -19 1 92.5 184 SER A O 1
ATOM 1483 N N . GLY A 1 185 ? -11.703 -71.625 -19.375 1 93.69 185 GLY A N 1
ATOM 1484 C CA . GLY A 1 185 ? -12.195 -71.875 -18.047 1 93.69 185 GLY A CA 1
ATOM 1485 C C . GLY A 1 185 ? -11.906 -70.75 -17.062 1 93.69 185 GLY A C 1
ATOM 1486 O O . GLY A 1 185 ? -12.359 -70.812 -15.914 1 93.69 185 GLY A O 1
ATOM 1487 N N . CYS A 1 186 ? -11.203 -69.75 -17.547 1 96.12 186 CYS A N 1
ATOM 1488 C CA . CYS A 1 186 ? -10.906 -68.688 -16.641 1 96.12 186 CYS A CA 1
ATOM 1489 C C . CYS A 1 186 ? -12.133 -67.812 -16.422 1 96.12 186 CYS A C 1
ATOM 1491 O O . CYS A 1 186 ? -13.102 -67.875 -17.188 1 96.12 186 CYS A O 1
ATOM 1493 N N . THR A 1 187 ? -12.094 -67 -15.367 1 97.56 187 THR A N 1
ATOM 1494 C CA . THR A 1 187 ? -13.156 -66.062 -15.07 1 97.56 187 THR A CA 1
ATOM 1495 C C . THR A 1 187 ? -12.695 -64.625 -15.312 1 97.56 187 THR A C 1
ATOM 1497 O O . THR A 1 187 ? -11.664 -64.188 -14.781 1 97.56 187 THR A O 1
ATOM 1500 N N . LEU A 1 188 ? -13.375 -63.906 -16.203 1 98.12 188 LEU A N 1
ATOM 1501 C CA . LEU A 1 188 ? -13.18 -62.469 -16.375 1 98.12 188 LEU A CA 1
ATOM 1502 C C . LEU A 1 188 ? -14.102 -61.688 -15.453 1 98.12 188 LEU A C 1
ATOM 1504 O O . LEU A 1 188 ? -15.312 -61.938 -15.406 1 98.12 188 LEU A O 1
ATOM 1508 N N . SER A 1 189 ? -13.523 -60.781 -14.656 1 98.25 189 SER A N 1
ATOM 1509 C CA . SER A 1 189 ? -14.336 -59.969 -13.75 1 98.25 189 SER A CA 1
ATOM 1510 C C . SER A 1 189 ? -13.992 -58.469 -13.867 1 98.25 189 SER A C 1
ATOM 1512 O O . SER A 1 189 ? -12.867 -58.125 -14.211 1 98.25 189 SER A O 1
ATOM 1514 N N . ILE A 1 190 ? -14.969 -57.594 -13.695 1 98.56 190 ILE A N 1
ATOM 1515 C CA . ILE A 1 190 ? -14.859 -56.156 -13.664 1 98.56 190 ILE A CA 1
ATOM 1516 C C . ILE A 1 190 ? -15.43 -55.625 -12.352 1 98.56 190 ILE A C 1
ATOM 1518 O O . ILE A 1 190 ? -16.641 -55.688 -12.117 1 98.56 190 ILE A O 1
ATOM 1522 N N . GLN A 1 191 ? -14.562 -55.125 -11.516 1 98.12 191 GLN A N 1
ATOM 1523 C CA . GLN A 1 191 ? -14.992 -54.469 -10.281 1 98.12 191 GLN A CA 1
ATOM 1524 C C . GLN A 1 191 ? -15.156 -52.969 -10.484 1 98.12 191 GLN A C 1
ATOM 1526 O O . GLN A 1 191 ? -14.242 -52.312 -10.984 1 98.12 191 GLN A O 1
ATOM 1531 N N . VAL A 1 192 ? -16.312 -52.438 -10.133 1 98.19 192 VAL A N 1
ATOM 1532 C CA . VAL A 1 192 ? -16.609 -51 -10.367 1 98.19 192 VAL A CA 1
ATOM 1533 C C . VAL A 1 192 ? -16.797 -50.281 -9.031 1 98.19 192 VAL A C 1
ATOM 1535 O O . VAL A 1 192 ? -17.312 -50.875 -8.078 1 98.19 192 VAL A O 1
ATOM 1538 N N . ALA A 1 193 ? -16.281 -49.094 -8.922 1 97.81 193 ALA A N 1
ATOM 1539 C CA . ALA A 1 193 ? -16.453 -48.219 -7.77 1 97.81 193 ALA A CA 1
ATOM 1540 C C . ALA A 1 193 ? -16.828 -46.812 -8.219 1 97.81 193 ALA A C 1
ATOM 1542 O O . ALA A 1 193 ? -16.906 -46.531 -9.414 1 97.81 193 ALA A O 1
ATOM 1543 N N . LYS A 1 194 ? -17.078 -45.906 -7.336 1 96.19 194 LYS A N 1
ATOM 1544 C CA . LYS A 1 194 ? -17.703 -44.625 -7.625 1 96.19 194 LYS A CA 1
ATOM 1545 C C . LYS A 1 194 ? -16.734 -43.688 -8.32 1 96.19 194 LYS A C 1
ATOM 1547 O O . LYS A 1 194 ? -17.109 -42.938 -9.219 1 96.19 194 LYS A O 1
ATOM 1552 N N . GLY A 1 195 ? -15.453 -43.656 -7.848 1 95.06 195 GLY A N 1
ATOM 1553 C CA . GLY A 1 195 ? -14.469 -42.75 -8.414 1 95.06 195 GLY A CA 1
ATOM 1554 C C . GLY A 1 195 ? -14.906 -41.281 -8.375 1 95.06 195 GLY A C 1
ATOM 1555 O O . GLY A 1 195 ? -15.523 -40.844 -7.402 1 95.06 195 GLY A O 1
ATOM 1556 N N . TRP A 1 196 ? -14.516 -40.438 -9.398 1 94.56 196 TRP A N 1
ATOM 1557 C CA . TRP A 1 196 ? -14.93 -39.031 -9.523 1 94.56 196 TRP A CA 1
ATOM 1558 C C . TRP A 1 196 ? -16.406 -38.938 -9.898 1 94.56 196 TRP A C 1
ATOM 1560 O O . TRP A 1 196 ? -17.109 -38.031 -9.453 1 94.56 196 TRP A O 1
ATOM 1570 N N . TYR A 1 197 ? -16.875 -39.844 -10.617 1 92.88 197 TYR A N 1
ATOM 1571 C CA . TYR A 1 197 ? -18.156 -39.812 -11.305 1 92.88 197 TYR A CA 1
ATOM 1572 C C . TYR A 1 197 ? -19.312 -39.75 -10.312 1 92.88 197 TYR A C 1
ATOM 1574 O O . TYR A 1 197 ? -20.297 -39.031 -10.539 1 92.88 197 TYR A O 1
ATOM 1582 N N . MET A 1 198 ? -19.266 -40.469 -9.203 1 90.81 198 MET A N 1
ATOM 1583 C CA . MET A 1 198 ? -20.375 -40.562 -8.266 1 90.81 198 MET A CA 1
ATOM 1584 C C . MET A 1 198 ? -19.922 -40.312 -6.836 1 90.81 198 MET A C 1
ATOM 1586 O O . MET A 1 198 ? -20.344 -41 -5.91 1 90.81 198 MET A O 1
ATOM 1590 N N . SER A 1 199 ? -19.078 -39.406 -6.559 1 84.69 199 SER A N 1
ATOM 1591 C CA . SER A 1 199 ? -18.562 -39.219 -5.203 1 84.69 199 SER A CA 1
ATOM 1592 C C . SER A 1 199 ? -18.781 -37.781 -4.73 1 84.69 199 SER A C 1
ATOM 1594 O O . SER A 1 199 ? -18.047 -37.281 -3.875 1 84.69 199 SER A O 1
ATOM 1596 N N . ASN A 1 200 ? -19.734 -37 -5.227 1 85.5 200 ASN A N 1
ATOM 1597 C CA . ASN A 1 200 ? -19.953 -35.594 -4.914 1 85.5 200 ASN A CA 1
ATOM 1598 C C . ASN A 1 200 ? -18.688 -34.75 -5.121 1 85.5 200 ASN A C 1
ATOM 1600 O O . ASN A 1 200 ? -18.234 -34.062 -4.207 1 85.5 200 ASN A O 1
ATOM 1604 N N . PHE A 1 201 ? -18.297 -34.75 -6.293 1 85.88 201 PHE A N 1
ATOM 1605 C CA . PHE A 1 201 ? -17 -34.188 -6.633 1 85.88 201 PHE A CA 1
ATOM 1606 C C . PHE A 1 201 ? -17.141 -32.719 -7.039 1 85.88 201 PHE A C 1
ATOM 1608 O O . PHE A 1 201 ? -18.031 -32.344 -7.805 1 85.88 201 PHE A O 1
ATOM 1615 N N . GLY A 1 202 ? -16.312 -31.844 -6.41 1 83.44 202 GLY A N 1
ATOM 1616 C CA . GLY A 1 202 ? -16.328 -30.422 -6.75 1 83.44 202 GLY A CA 1
ATOM 1617 C C . GLY A 1 202 ? -16.5 -29.531 -5.539 1 83.44 202 GLY A C 1
ATOM 1618 O O . GLY A 1 202 ? -16.109 -29.891 -4.426 1 83.44 202 GLY A O 1
ATOM 1619 N N . LEU A 1 203 ? -16.953 -28.234 -5.812 1 77.75 203 LEU A N 1
ATOM 1620 C CA . LEU A 1 203 ? -17.141 -27.25 -4.75 1 77.75 203 LEU A CA 1
ATOM 1621 C C . LEU A 1 203 ? -18.578 -27.25 -4.25 1 77.75 203 LEU A C 1
ATOM 1623 O O . LEU A 1 203 ? -19.469 -27.797 -4.902 1 77.75 203 LEU A O 1
ATOM 1627 N N . ASP A 1 204 ? -18.922 -26.547 -3.219 1 68.56 204 ASP A N 1
ATOM 1628 C CA . ASP A 1 204 ? -20.25 -26.281 -2.66 1 68.56 204 ASP A CA 1
ATOM 1629 C C . ASP A 1 204 ? -21.062 -27.562 -2.557 1 68.56 204 ASP A C 1
ATOM 1631 O O . ASP A 1 204 ? -22.156 -27.656 -3.119 1 68.56 204 ASP A O 1
ATOM 1635 N N . ASN A 1 205 ? -20.625 -28.562 -1.942 1 68.81 205 ASN A N 1
ATOM 1636 C CA . ASN A 1 205 ? -21.234 -29.859 -1.631 1 68.81 205 ASN A CA 1
ATOM 1637 C C . ASN A 1 205 ? -21.109 -30.828 -2.795 1 68.81 205 ASN A C 1
ATOM 1639 O O . ASN A 1 205 ? -21.562 -31.969 -2.703 1 68.81 205 ASN A O 1
ATOM 1643 N N . GLY A 1 206 ? -20.5 -30.375 -3.904 1 75 206 GLY A N 1
ATOM 1644 C CA . GLY A 1 206 ? -20.094 -31.234 -5 1 75 206 GLY A CA 1
ATOM 1645 C C . GLY A 1 206 ? -21.234 -31.625 -5.918 1 75 206 GLY A C 1
ATOM 1646 O O . GLY A 1 206 ? -22.375 -31.172 -5.73 1 75 206 GLY A O 1
ATOM 1647 N N . VAL A 1 207 ? -20.844 -32.281 -7.039 1 80.88 207 VAL A N 1
ATOM 1648 C CA . VAL A 1 207 ? -21.812 -32.75 -8.023 1 80.88 207 VAL A CA 1
ATOM 1649 C C . VAL A 1 207 ? -21.578 -34.219 -8.32 1 80.88 207 VAL A C 1
ATOM 1651 O O . VAL A 1 207 ? -20.438 -34.688 -8.281 1 80.88 207 VAL A O 1
ATOM 1654 N N . ASN A 1 208 ? -22.594 -34.969 -8.492 1 87.56 208 ASN A N 1
ATOM 1655 C CA . ASN A 1 208 ? -22.531 -36.281 -9.102 1 87.56 208 ASN A CA 1
ATOM 1656 C C . ASN A 1 208 ? -22.859 -36.25 -10.594 1 87.56 208 ASN A C 1
ATOM 1658 O O . ASN A 1 208 ? -23.828 -35.594 -11 1 87.56 208 ASN A O 1
ATOM 1662 N N . PHE A 1 209 ? -22.078 -36.906 -11.422 1 89.44 209 PHE A N 1
ATOM 1663 C CA . PHE A 1 209 ? -22.297 -36.906 -12.867 1 89.44 209 PHE A CA 1
ATOM 1664 C C . PHE A 1 209 ? -23.312 -37.969 -13.266 1 89.44 209 PHE A C 1
ATOM 1666 O O . PHE A 1 209 ? -23.828 -37.938 -14.383 1 89.44 209 PHE A O 1
ATOM 1673 N N . GLY A 1 210 ? -23.578 -38.906 -12.375 1 89.69 210 GLY A N 1
ATOM 1674 C CA . GLY A 1 210 ? -24.578 -39.938 -12.516 1 89.69 210 GLY A CA 1
ATOM 1675 C C . GLY A 1 210 ? -24.969 -40.562 -11.195 1 89.69 210 GLY A C 1
ATOM 1676 O O . GLY A 1 210 ? -24.438 -40.219 -10.148 1 89.69 210 GLY A O 1
ATOM 1677 N N . ASP A 1 211 ? -25.906 -41.531 -11.281 1 90.06 211 ASP A N 1
ATOM 1678 C CA . ASP A 1 211 ? -26.453 -42.031 -10.039 1 90.06 211 ASP A CA 1
ATOM 1679 C C . ASP A 1 211 ? -26.359 -43.562 -9.992 1 90.06 211 ASP A C 1
ATOM 1681 O O . ASP A 1 211 ? -26.906 -44.219 -9.102 1 90.06 211 ASP A O 1
ATOM 1685 N N . ARG A 1 212 ? -25.656 -44.094 -10.945 1 93.5 212 ARG A N 1
ATOM 1686 C CA . ARG A 1 212 ? -25.547 -45.531 -10.977 1 93.5 212 ARG A CA 1
ATOM 1687 C C . ARG A 1 212 ? -24.203 -45.969 -11.539 1 93.5 212 ARG A C 1
ATOM 1689 O O . ARG A 1 212 ? -23.719 -45.375 -12.508 1 93.5 212 ARG A O 1
ATOM 1696 N N . MET A 1 213 ? -23.641 -47.031 -10.93 1 95.69 213 MET A N 1
ATOM 1697 C CA . MET A 1 213 ? -22.438 -47.656 -11.461 1 95.69 213 MET A CA 1
ATOM 1698 C C . MET A 1 213 ? -22.781 -48.656 -12.555 1 95.69 213 MET A C 1
ATOM 1700 O O . MET A 1 213 ? -23.656 -49.5 -12.367 1 95.69 213 MET A O 1
ATOM 1704 N N . GLU A 1 214 ? -22.141 -48.562 -13.625 1 97.56 214 GLU A N 1
ATOM 1705 C CA . GLU A 1 214 ? -22.359 -49.438 -14.781 1 97.56 214 GLU A CA 1
ATOM 1706 C C . GLU A 1 214 ? -21.031 -49.875 -15.391 1 97.56 214 GLU A C 1
ATOM 1708 O O . GLU A 1 214 ? -20 -49.25 -15.148 1 97.56 214 GLU A O 1
ATOM 1713 N N . ALA A 1 215 ? -21.062 -51 -16.109 1 98.38 215 ALA A N 1
ATOM 1714 C CA . ALA A 1 215 ? -19.875 -51.469 -16.844 1 98.38 215 ALA A CA 1
ATOM 1715 C C . ALA A 1 215 ? -20.234 -51.906 -18.25 1 98.38 215 ALA A C 1
ATOM 1717 O O . ALA A 1 215 ? -21.375 -52.281 -18.516 1 98.38 215 ALA A O 1
ATOM 1718 N N . ILE A 1 216 ? -19.344 -51.812 -19.094 1 98.69 216 ILE A N 1
ATOM 1719 C CA . ILE A 1 216 ? -19.453 -52.344 -20.438 1 98.69 216 ILE A CA 1
ATOM 1720 C C . ILE A 1 216 ? -18.109 -52.875 -20.891 1 98.69 216 ILE A C 1
ATOM 1722 O O . ILE A 1 216 ? -17.062 -52.312 -20.594 1 98.69 216 ILE A O 1
ATOM 1726 N N . ALA A 1 217 ? -18.109 -54.062 -21.578 1 98.56 217 ALA A N 1
ATOM 1727 C CA . ALA A 1 217 ? -16.859 -54.656 -22.062 1 98.56 217 ALA A CA 1
ATOM 1728 C C . ALA A 1 217 ? -17.094 -55.562 -23.25 1 98.56 217 ALA A C 1
ATOM 1730 O O . ALA A 1 217 ? -18.203 -56.062 -23.438 1 98.56 217 ALA A O 1
ATOM 1731 N N . GLU A 1 218 ? -16.125 -55.719 -24.062 1 98.44 218 GLU A N 1
ATOM 1732 C CA . GLU A 1 218 ? -15.992 -56.719 -25.109 1 98.44 218 GLU A CA 1
ATOM 1733 C C . GLU A 1 218 ? -14.625 -57.375 -25.078 1 98.44 218 GLU A C 1
ATOM 1735 O O . GLU A 1 218 ? -13.594 -56.719 -25.141 1 98.44 218 GLU A O 1
ATOM 1740 N N . LEU A 1 219 ? -14.594 -58.688 -24.938 1 98.06 219 LEU A N 1
ATOM 1741 C CA . LEU A 1 219 ? -13.375 -59.469 -25.125 1 98.06 219 LEU A CA 1
ATOM 1742 C C . LEU A 1 219 ? -13.305 -60.031 -26.531 1 98.06 219 LEU A C 1
ATOM 1744 O O . LEU A 1 219 ? -14.125 -60.875 -26.922 1 98.06 219 LEU A O 1
ATOM 1748 N N . HIS A 1 220 ? -12.438 -59.531 -27.328 1 97.81 220 HIS A N 1
ATOM 1749 C CA . HIS A 1 220 ? -12.195 -60 -28.672 1 97.81 220 HIS A CA 1
ATOM 1750 C C . HIS A 1 220 ? -11.102 -61.062 -28.703 1 97.81 220 HIS A C 1
ATOM 1752 O O . HIS A 1 220 ? -9.969 -60.812 -28.266 1 97.81 220 HIS A O 1
ATOM 1758 N N . VAL A 1 221 ? -11.383 -62.25 -29.188 1 97 221 VAL A N 1
ATOM 1759 C CA . VAL A 1 221 ? -10.445 -63.375 -29.188 1 97 221 VAL A CA 1
ATOM 1760 C C . VAL A 1 221 ? -10.219 -63.844 -30.625 1 97 221 VAL A C 1
ATOM 1762 O O . VAL A 1 221 ? -11.172 -64.062 -31.375 1 97 221 VAL A O 1
ATOM 1765 N N . THR A 1 222 ? -9.031 -63.938 -30.969 1 95.88 222 THR A N 1
ATOM 1766 C CA . THR A 1 222 ? -8.641 -64.562 -32.219 1 95.88 222 THR A CA 1
ATOM 1767 C C . THR A 1 222 ? -7.949 -65.875 -31.969 1 95.88 222 THR A C 1
ATOM 1769 O O . THR A 1 222 ? -7 -65.938 -31.188 1 95.88 222 THR A O 1
ATOM 1772 N N . TYR A 1 223 ? -8.43 -66.875 -32.75 1 94.31 223 TYR A N 1
ATOM 1773 C CA . TYR A 1 223 ? -7.895 -68.25 -32.562 1 94.31 223 TYR A CA 1
ATOM 1774 C C . TYR A 1 223 ? -6.816 -68.562 -33.594 1 94.31 223 TYR A C 1
ATOM 1776 O O . TYR A 1 223 ? -6.668 -67.812 -34.562 1 94.31 223 TYR A O 1
ATOM 1784 N N . GLU A 1 224 ? -6.121 -69.562 -33.438 1 92.5 224 GLU A N 1
ATOM 1785 C CA . GLU A 1 224 ? -5.004 -69.938 -34.281 1 92.5 224 GLU A CA 1
ATOM 1786 C C . GLU A 1 224 ? -5.477 -70.25 -35.688 1 92.5 224 GLU A C 1
ATOM 1788 O O . GLU A 1 224 ? -4.738 -70.062 -36.656 1 92.5 224 GLU A O 1
ATOM 1793 N N . ASP A 1 225 ? -6.719 -70.812 -35.812 1 92.62 225 ASP A N 1
ATOM 1794 C CA . ASP A 1 225 ? -7.203 -71.188 -37.156 1 92.62 225 ASP A CA 1
ATOM 1795 C C . ASP A 1 225 ? -7.75 -69.938 -37.906 1 92.62 225 ASP A C 1
ATOM 1797 O O . ASP A 1 225 ? -8.297 -70.125 -39 1 92.62 225 ASP A O 1
ATOM 1801 N N . GLY A 1 226 ? -7.664 -68.812 -37.25 1 90 226 GLY A N 1
ATOM 1802 C CA . GLY A 1 226 ? -8.047 -67.562 -37.938 1 90 226 GLY A CA 1
ATOM 1803 C C . GLY A 1 226 ? -9.445 -67.125 -37.562 1 90 226 GLY A C 1
ATOM 1804 O O . GLY A 1 226 ? -9.805 -66 -37.844 1 90 226 GLY A O 1
ATOM 1805 N N . THR A 1 227 ? -10.219 -67.938 -36.969 1 94.06 227 THR A N 1
ATOM 1806 C CA . THR A 1 227 ? -11.555 -67.562 -36.531 1 94.06 227 THR A CA 1
ATOM 1807 C C . THR A 1 227 ? -11.484 -66.625 -35.312 1 94.06 227 THR A C 1
ATOM 1809 O O . THR A 1 227 ? -10.461 -66.625 -34.625 1 94.06 227 THR A O 1
ATOM 1812 N N . SER A 1 228 ? -12.547 -65.875 -35.188 1 94.75 228 SER A N 1
ATOM 1813 C CA . SER A 1 228 ? -12.586 -64.938 -34.062 1 94.75 228 SER A CA 1
ATOM 1814 C C . SER A 1 228 ? -13.914 -65 -33.312 1 94.75 228 SER A C 1
ATOM 1816 O O . SER A 1 228 ? -14.914 -65.438 -33.875 1 94.75 228 SER A O 1
ATOM 1818 N N . GLU A 1 229 ? -13.906 -64.625 -32.125 1 94.81 229 GLU A N 1
ATOM 1819 C CA . GLU A 1 229 ? -15.078 -64.562 -31.25 1 94.81 229 GLU A CA 1
ATOM 1820 C C . GLU A 1 229 ? -15.094 -63.312 -30.406 1 94.81 229 GLU A C 1
ATOM 1822 O O . GLU A 1 229 ? -14.031 -62.812 -30 1 94.81 229 GLU A O 1
ATOM 1827 N N . VAL A 1 230 ? -16.328 -62.719 -30.203 1 97 230 VAL A N 1
ATOM 1828 C CA . VAL A 1 230 ? -16.5 -61.562 -29.312 1 97 230 VAL A CA 1
ATOM 1829 C C . VAL A 1 230 ? -17.391 -61.938 -28.141 1 97 230 VAL A C 1
ATOM 1831 O O . VAL A 1 230 ? -18.516 -62.406 -28.328 1 97 230 VAL A O 1
ATOM 1834 N N . ILE A 1 231 ? -16.875 -61.844 -27 1 96.75 231 ILE A N 1
ATOM 1835 C CA . ILE A 1 231 ? -17.625 -62.062 -25.766 1 96.75 231 ILE A CA 1
ATOM 1836 C C . ILE A 1 231 ? -17.922 -60.719 -25.094 1 96.75 231 ILE A C 1
ATOM 1838 O O . ILE A 1 231 ? -17.031 -60.094 -24.516 1 96.75 231 ILE A O 1
ATOM 1842 N N . GLY A 1 232 ? -19.156 -60.281 -25.156 1 97.56 232 GLY A N 1
ATOM 1843 C CA . GLY A 1 232 ? -19.562 -59 -24.609 1 97.56 232 GLY A CA 1
ATOM 1844 C C . GLY A 1 232 ? -20.312 -59.094 -23.297 1 97.56 232 GLY A C 1
ATOM 1845 O O . GLY A 1 232 ? -20.797 -60.188 -22.953 1 97.56 232 GLY A O 1
ATOM 1846 N N . THR A 1 233 ? -20.344 -58 -22.547 1 98.38 233 THR A N 1
ATOM 1847 C CA . THR A 1 233 ? -21.156 -57.938 -21.344 1 98.38 233 THR A CA 1
ATOM 1848 C C . THR A 1 233 ? -22.641 -58 -21.703 1 98.38 233 THR A C 1
ATOM 1850 O O . THR A 1 233 ? -23.062 -57.469 -22.719 1 98.38 233 THR A O 1
ATOM 1853 N N . ASP A 1 234 ? -23.375 -58.719 -21.016 1 97.88 234 ASP A N 1
ATOM 1854 C CA . ASP A 1 234 ? -24.828 -58.844 -21.125 1 97.88 234 ASP A CA 1
ATOM 1855 C C . ASP A 1 234 ? -25.422 -59.406 -19.844 1 97.88 234 ASP A C 1
ATOM 1857 O O . ASP A 1 234 ? -24.75 -59.469 -18.812 1 97.88 234 ASP A O 1
ATOM 1861 N N . SER A 1 235 ? -26.656 -59.812 -19.969 1 97.31 235 SER A N 1
ATOM 1862 C CA . SER A 1 235 ? -27.391 -60.25 -18.781 1 97.31 235 SER A CA 1
ATOM 1863 C C . SER A 1 235 ? -26.922 -61.625 -18.312 1 97.31 235 SER A C 1
ATOM 1865 O O . SER A 1 235 ? -27.281 -62.062 -17.219 1 97.31 235 SER A O 1
ATOM 1867 N N . SER A 1 236 ? -26.109 -62.281 -19.062 1 97.56 236 SER A N 1
ATOM 1868 C CA . SER A 1 236 ? -25.609 -63.594 -18.672 1 97.56 236 SER A CA 1
ATOM 1869 C C . SER A 1 236 ? -24.469 -63.469 -17.656 1 97.56 236 SER A C 1
ATOM 1871 O O . SER A 1 236 ? -24.078 -64.438 -17.031 1 97.56 236 SER A O 1
ATOM 1873 N N . TRP A 1 237 ? -23.969 -62.312 -17.438 1 98.5 237 TRP A N 1
ATOM 1874 C CA . TRP A 1 237 ? -22.906 -62.094 -16.469 1 98.5 237 TRP A CA 1
ATOM 1875 C C . TRP A 1 237 ? -23.438 -62.188 -15.039 1 98.5 237 TRP A C 1
ATOM 1877 O O . TRP A 1 237 ? -24.562 -61.75 -14.758 1 98.5 237 TRP A O 1
ATOM 1887 N N . ASP A 1 238 ? -22.609 -62.719 -14.188 1 98.12 238 ASP A N 1
ATOM 1888 C CA . ASP A 1 238 ? -22.953 -62.75 -12.766 1 98.12 238 ASP A CA 1
ATOM 1889 C C . ASP A 1 238 ? -22.594 -61.438 -12.07 1 98.12 238 ASP A C 1
ATOM 1891 O O . ASP A 1 238 ? -21.719 -60.688 -12.547 1 98.12 238 ASP A O 1
ATOM 1895 N N . VAL A 1 239 ? -23.281 -61.156 -11.016 1 98 239 VAL A N 1
ATOM 1896 C CA . VAL A 1 239 ? -23 -59.969 -10.211 1 98 239 VAL A CA 1
ATOM 1897 C C . VAL A 1 239 ? -22.797 -60.375 -8.75 1 98 239 VAL A C 1
ATOM 1899 O O . VAL A 1 239 ? -23.531 -61.219 -8.227 1 98 239 VAL A O 1
ATOM 1902 N N . ALA A 1 240 ? -21.797 -59.812 -8.172 1 97.94 240 ALA A N 1
ATOM 1903 C CA . ALA A 1 240 ? -21.578 -59.938 -6.734 1 97.94 240 ALA A CA 1
ATOM 1904 C C . ALA A 1 240 ? -21.328 -58.594 -6.098 1 97.94 240 ALA A C 1
ATOM 1906 O O . ALA A 1 240 ? -20.969 -57.625 -6.785 1 97.94 240 ALA A O 1
ATOM 1907 N N . GLU A 1 241 ? -21.625 -58.469 -4.809 1 97.69 241 GLU A N 1
ATOM 1908 C CA . GLU A 1 241 ? -21.25 -57.312 -4.012 1 97.69 241 GLU A CA 1
ATOM 1909 C C . GLU A 1 241 ? -19.812 -57.406 -3.523 1 97.69 241 GLU A C 1
ATOM 1911 O O . GLU A 1 241 ? -19.422 -58.438 -2.922 1 97.69 241 GLU A O 1
ATOM 1916 N N . SER A 1 242 ? -19.078 -56.406 -3.84 1 97 242 SER A N 1
ATOM 1917 C CA . SER A 1 242 ? -17.656 -56.406 -3.48 1 97 242 SER A CA 1
ATOM 1918 C C . SER A 1 242 ? -17.469 -56.219 -1.979 1 97 242 SER A C 1
ATOM 1920 O O . SER A 1 242 ? -18.406 -55.812 -1.275 1 97 242 SER A O 1
ATOM 1922 N N . ASP A 1 243 ? -16.281 -56.5 -1.495 1 96.56 243 ASP A N 1
ATOM 1923 C CA . ASP A 1 243 ? -15.93 -56.25 -0.104 1 96.56 243 ASP A CA 1
ATOM 1924 C C . ASP A 1 243 ? -15.492 -54.812 0.093 1 96.56 243 ASP A C 1
ATOM 1926 O O . ASP A 1 243 ? -15.234 -54.375 1.22 1 96.56 243 ASP A O 1
ATOM 1930 N N . VAL A 1 244 ? -15.438 -53.938 -0.964 1 97.69 244 VAL A N 1
ATOM 1931 C CA . VAL A 1 244 ? -15.391 -52.5 -0.86 1 97.69 244 VAL A CA 1
ATOM 1932 C C . VAL A 1 244 ? -16.797 -51.938 -0.588 1 97.69 244 VAL A C 1
ATOM 1934 O O . VAL A 1 244 ? -17.641 -51.906 -1.489 1 97.69 244 VAL A O 1
ATOM 1937 N N . LYS A 1 245 ? -17 -51.469 0.605 1 96.88 245 LYS A N 1
ATOM 1938 C CA . LYS A 1 245 ? -18.328 -51.094 1.035 1 96.88 245 LYS A CA 1
ATOM 1939 C C . LYS A 1 245 ? -18.641 -49.625 0.652 1 96.88 245 LYS A C 1
ATOM 1941 O O . LYS A 1 245 ? -19.812 -49.281 0.481 1 96.88 245 LYS A O 1
ATOM 1946 N N . GLU A 1 246 ? -17.672 -48.844 0.668 1 96.31 246 GLU A N 1
ATOM 1947 C CA . GLU A 1 246 ? -17.797 -47.438 0.266 1 96.31 246 GLU A CA 1
ATOM 1948 C C . GLU A 1 246 ? -16.484 -46.906 -0.285 1 96.31 246 GLU A C 1
ATOM 1950 O O . GLU A 1 246 ? -15.406 -47.344 0.128 1 96.31 246 GLU A O 1
ATOM 1955 N N . SER A 1 247 ? -16.672 -46.062 -1.284 1 96.25 247 SER A N 1
ATOM 1956 C CA . SER A 1 247 ? -15.5 -45.406 -1.868 1 96.25 247 SER A CA 1
ATOM 1957 C C . SER A 1 247 ? -15.852 -44.062 -2.441 1 96.25 247 SER A C 1
ATOM 1959 O O . SER A 1 247 ? -17 -43.781 -2.77 1 96.25 247 SER A O 1
ATOM 1961 N N . GLY A 1 248 ? -14.898 -43.188 -2.529 1 95.25 248 GLY A N 1
ATOM 1962 C CA . GLY A 1 248 ? -14.969 -41.875 -3.141 1 95.25 248 GLY A CA 1
ATOM 1963 C C . GLY A 1 248 ? -13.648 -41.125 -3.109 1 95.25 248 GLY A C 1
ATOM 1964 O O . GLY A 1 248 ? -12.828 -41.344 -2.217 1 95.25 248 GLY A O 1
ATOM 1965 N N . ILE A 1 249 ? -13.57 -40.188 -4.027 1 95.56 249 ILE A N 1
ATOM 1966 C CA . ILE A 1 249 ? -12.305 -39.5 -4.168 1 95.56 249 ILE A CA 1
ATOM 1967 C C . ILE A 1 249 ? -12.016 -38.688 -2.896 1 95.56 249 ILE A C 1
ATOM 1969 O O . ILE A 1 249 ? -10.891 -38.688 -2.396 1 95.56 249 ILE A O 1
ATOM 1973 N N . TYR A 1 250 ? -13.062 -37.938 -2.338 1 95.31 250 TYR A N 1
ATOM 1974 C CA . TYR A 1 250 ? -12.891 -37.156 -1.107 1 95.31 250 TYR A CA 1
ATOM 1975 C C . TYR A 1 250 ? -13.133 -38.031 0.115 1 95.31 250 TYR A C 1
ATOM 1977 O O . TYR A 1 250 ? -12.555 -37.812 1.181 1 95.31 250 TYR A O 1
ATOM 1985 N N . TYR A 1 251 ? -13.922 -39.062 -0.004 1 96 251 TYR A N 1
ATOM 1986 C CA . TYR A 1 251 ? -14.359 -39.969 1.077 1 96 251 TYR A CA 1
ATOM 1987 C C . TYR A 1 251 ? -13.234 -40.875 1.509 1 96 251 TYR A C 1
ATOM 1989 O O . TYR A 1 251 ? -13 -41.062 2.705 1 96 251 TYR A O 1
ATOM 1997 N N . GLY A 1 252 ? -12.555 -41.438 0.601 1 97.69 252 GLY A N 1
ATOM 1998 C CA . GLY A 1 252 ? -11.641 -42.531 0.84 1 97.69 252 GLY A CA 1
ATOM 1999 C C . GLY A 1 252 ? -12.234 -43.875 0.485 1 97.69 252 GLY A C 1
ATOM 2000 O O . GLY A 1 252 ? -12.844 -44.031 -0.573 1 97.69 252 GLY A O 1
ATOM 2001 N N . GLU A 1 253 ? -11.93 -44.844 1.338 1 98.44 253 GLU A N 1
ATOM 2002 C CA . GLU A 1 253 ? -12.422 -46.188 1.026 1 98.44 253 GLU A CA 1
ATOM 2003 C C . GLU A 1 253 ? -12.617 -47 2.295 1 98.44 253 GLU A C 1
ATOM 2005 O O . GLU A 1 253 ? -11.828 -46.875 3.24 1 98.44 253 GLU A O 1
ATOM 2010 N N . ASP A 1 254 ? -13.688 -47.719 2.393 1 98.56 254 ASP A N 1
ATOM 2011 C CA . ASP A 1 254 ? -13.953 -48.719 3.43 1 98.56 254 ASP A CA 1
ATOM 2012 C C . ASP A 1 254 ? -13.914 -50.125 2.857 1 98.56 254 ASP A C 1
ATOM 2014 O O . ASP A 1 254 ? -14.773 -50.5 2.066 1 98.56 254 ASP A O 1
ATOM 2018 N N . LEU A 1 255 ? -12.906 -50.844 3.201 1 98.5 255 LEU A N 1
ATOM 2019 C CA . LEU A 1 255 ? -12.727 -52.25 2.789 1 98.5 255 LEU A CA 1
ATOM 2020 C C . LEU A 1 255 ? -13.047 -53.188 3.934 1 98.5 255 LEU A C 1
ATOM 2022 O O . LEU A 1 255 ? -12.328 -53.219 4.938 1 98.5 255 LEU A O 1
ATOM 2026 N N . ASP A 1 256 ? -14.062 -54.031 3.795 1 98.19 256 ASP A N 1
ATOM 2027 C CA . ASP A 1 256 ? -14.492 -54.969 4.824 1 98.19 256 ASP A CA 1
ATOM 2028 C C . ASP A 1 256 ? -14.375 -56.406 4.336 1 98.19 256 ASP A C 1
ATOM 2030 O O . ASP A 1 256 ? -15.32 -56.969 3.764 1 98.19 256 ASP A O 1
ATOM 2034 N N . ARG A 1 257 ? -13.281 -57.062 4.672 1 97.44 257 ARG A N 1
ATOM 2035 C CA . ARG A 1 257 ? -13.055 -58.438 4.262 1 97.44 257 ARG A CA 1
ATOM 2036 C C . ARG A 1 257 ? -14.023 -59.375 4.969 1 97.44 257 ARG A C 1
ATOM 2038 O O . ARG A 1 257 ? -14.398 -60.406 4.418 1 97.44 257 ARG A O 1
ATOM 2045 N N . SER A 1 258 ? -14.453 -59.031 6.113 1 96.44 258 SER A N 1
ATOM 2046 C CA . SER A 1 258 ? -15.336 -59.906 6.891 1 96.44 258 SER A CA 1
ATOM 2047 C C . SER A 1 258 ? -16.719 -60 6.242 1 96.44 258 SER A C 1
ATOM 2049 O O . SER A 1 258 ? -17.406 -61.031 6.395 1 96.44 258 SER A O 1
ATOM 2051 N N . ALA A 1 259 ? -17.031 -59 5.613 1 94.81 259 ALA A N 1
ATOM 2052 C CA . ALA A 1 259 ? -18.297 -59.031 4.883 1 94.81 259 ALA A CA 1
ATOM 2053 C C . ALA A 1 259 ? -18.203 -60 3.699 1 94.81 259 ALA A C 1
ATOM 2055 O O . ALA A 1 259 ? -19.219 -60.594 3.293 1 94.81 259 ALA A O 1
ATOM 2056 N N . GLY A 1 260 ? -17.031 -60.188 3.123 1 92.81 260 GLY A N 1
ATOM 2057 C CA . GLY A 1 260 ? -16.797 -61.062 1.986 1 92.81 260 GLY A CA 1
ATOM 2058 C C . GLY A 1 260 ? -17.438 -60.562 0.705 1 92.81 260 GLY A C 1
ATOM 2059 O O . GLY A 1 260 ? -18.016 -59.469 0.678 1 92.81 260 GLY A O 1
ATOM 2060 N N . ILE A 1 261 ? -17.234 -61.344 -0.335 1 95.25 261 ILE A N 1
ATOM 2061 C CA . ILE A 1 261 ? -17.891 -61.125 -1.621 1 95.25 261 ILE A CA 1
ATOM 2062 C C . ILE A 1 261 ? -19.219 -61.906 -1.662 1 95.25 261 ILE A C 1
ATOM 2064 O O . ILE A 1 261 ? -19.234 -63.125 -1.489 1 95.25 261 ILE A O 1
ATOM 2068 N N . VAL A 1 262 ? -20.312 -61.219 -1.889 1 96.88 262 VAL A N 1
ATOM 2069 C CA . VAL A 1 262 ? -21.625 -61.844 -1.79 1 96.88 262 VAL A CA 1
ATOM 2070 C C . VAL A 1 262 ? -22.25 -61.938 -3.178 1 96.88 262 VAL A C 1
ATOM 2072 O O . VAL A 1 262 ? -22.5 -60.906 -3.836 1 96.88 262 VAL A O 1
ATOM 2075 N N . GLU A 1 263 ? -22.594 -63.125 -3.562 1 97.06 263 GLU A N 1
ATOM 2076 C CA . GLU A 1 263 ? -23.25 -63.344 -4.848 1 97.06 263 GLU A CA 1
ATOM 2077 C C . GLU A 1 263 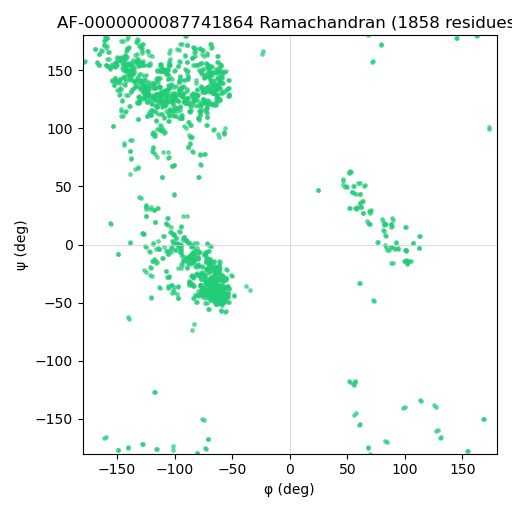? -24.641 -62.719 -4.855 1 97.06 263 GLU A C 1
ATOM 2079 O O . GLU A 1 263 ? -25.391 -62.844 -3.885 1 97.06 263 GLU A O 1
ATOM 2084 N N . LYS A 1 264 ? -24.938 -62.062 -5.898 1 96.88 264 LYS A N 1
ATOM 2085 C CA . LYS A 1 264 ? -26.203 -61.344 -5.953 1 96.88 264 LYS A CA 1
ATOM 2086 C C . LYS A 1 264 ? -27.031 -61.75 -7.172 1 96.88 264 LYS A C 1
ATOM 2088 O O . LYS A 1 264 ? -28.109 -61.219 -7.402 1 96.88 264 LYS A O 1
ATOM 2093 N N . GLY A 1 265 ? -26.516 -62.625 -8.023 1 97.12 265 GLY A N 1
ATOM 2094 C CA . GLY A 1 265 ? -27.266 -63.094 -9.18 1 97.12 265 GLY A CA 1
ATOM 2095 C C . GLY A 1 265 ? -26.656 -62.656 -10.5 1 97.12 265 GLY A C 1
ATOM 2096 O O . GLY A 1 265 ? -25.453 -62.812 -10.719 1 97.12 265 GLY A O 1
ATOM 2097 N N . LYS A 1 266 ? -27.672 -62.156 -11.391 1 97.5 266 LYS A N 1
ATOM 2098 C CA . LYS A 1 266 ? -27.25 -61.812 -12.742 1 97.5 266 LYS A CA 1
ATOM 2099 C C . LYS A 1 266 ? -27.297 -60.281 -12.953 1 97.5 266 LYS A C 1
ATOM 2101 O O . LYS A 1 266 ? -28.062 -59.594 -12.297 1 97.5 266 LYS A O 1
ATOM 2106 N N . ALA A 1 267 ? -26.438 -59.844 -13.82 1 97.88 267 ALA A N 1
ATOM 2107 C CA . ALA A 1 267 ? -26.406 -58.438 -14.195 1 97.88 267 ALA A CA 1
ATOM 2108 C C . ALA A 1 267 ? -27.672 -58.031 -14.969 1 97.88 267 ALA A C 1
ATOM 2110 O O . ALA A 1 267 ? -28.297 -58.906 -15.602 1 97.88 267 ALA A O 1
ATOM 2111 N N . ILE A 1 268 ? -28.016 -56.781 -14.875 1 97.56 268 ILE A N 1
ATOM 2112 C CA . ILE A 1 268 ? -29.125 -56.25 -15.656 1 97.56 268 ILE A CA 1
ATOM 2113 C C . ILE A 1 268 ? -28.594 -55.375 -16.797 1 97.56 268 ILE A C 1
ATOM 2115 O O . ILE A 1 268 ? -27.672 -54.562 -16.594 1 97.56 268 ILE A O 1
ATOM 2119 N N . GLU A 1 269 ? -29.125 -55.594 -17.969 1 97.5 269 GLU A N 1
ATOM 2120 C CA . GLU A 1 269 ? -28.781 -54.719 -19.094 1 97.5 269 GLU A CA 1
ATOM 2121 C C . GLU A 1 269 ? -29.484 -53.375 -18.969 1 97.5 269 GLU A C 1
ATOM 2123 O O . GLU A 1 269 ? -30.672 -53.312 -18.625 1 97.5 269 GLU A O 1
ATOM 2128 N N . VAL A 1 270 ? -28.781 -52.344 -19.172 1 96.44 270 VAL A N 1
ATOM 2129 C CA . VAL A 1 270 ? -29.344 -51 -19.047 1 96.44 270 VAL A CA 1
ATOM 2130 C C . VAL A 1 270 ? -29.031 -50.188 -20.312 1 96.44 270 VAL A C 1
ATOM 2132 O O . VAL A 1 270 ? -28.062 -50.469 -21.016 1 96.44 270 VAL A O 1
ATOM 2135 N N . PRO A 1 271 ? -29.875 -49.125 -20.594 1 94.31 271 PRO A N 1
ATOM 2136 C CA . PRO A 1 271 ? -29.594 -48.312 -21.781 1 94.31 271 PRO A CA 1
ATOM 2137 C C . PRO A 1 271 ? -28.328 -47.469 -21.625 1 94.31 271 PRO A C 1
ATOM 2139 O O . PRO A 1 271 ? -28 -47.031 -20.531 1 94.31 271 PRO A O 1
ATOM 2142 N N . ALA A 1 272 ? -27.719 -47.281 -22.75 1 87.69 272 ALA A N 1
ATOM 2143 C CA . ALA A 1 272 ? -26.547 -46.406 -22.781 1 87.69 272 ALA A CA 1
ATOM 2144 C C . ALA A 1 272 ? -26.922 -44.969 -22.469 1 87.69 272 ALA A C 1
ATOM 2146 O O . ALA A 1 272 ? -27.828 -44.406 -23.078 1 87.69 272 ALA A O 1
ATOM 2147 N N . THR A 1 273 ? -26.156 -44.375 -21.562 1 86.38 273 THR A N 1
ATOM 2148 C CA . THR A 1 273 ? -26.422 -43 -21.219 1 86.38 273 THR A CA 1
ATOM 2149 C C . THR A 1 273 ? -25.219 -42.125 -21.562 1 86.38 273 THR A C 1
ATOM 2151 O O . THR A 1 273 ? -25.328 -40.875 -21.578 1 86.38 273 THR A O 1
ATOM 2154 N N . ARG A 1 274 ? -24.094 -42.656 -21.859 1 92.06 274 ARG A N 1
ATOM 2155 C CA . ARG A 1 274 ? -22.891 -41.938 -22.203 1 92.06 274 ARG A CA 1
ATOM 2156 C C . ARG A 1 274 ? -22.234 -42.531 -23.453 1 92.06 274 ARG A C 1
ATOM 2158 O O . ARG A 1 274 ? -22.234 -43.75 -23.641 1 92.06 274 ARG A O 1
ATOM 2165 N N . LYS A 1 275 ? -21.703 -41.562 -24.188 1 94.12 275 LYS A N 1
ATOM 2166 C CA . LYS A 1 275 ? -20.922 -42.031 -25.344 1 94.12 275 LYS A CA 1
ATOM 2167 C C . LYS A 1 275 ? -19.609 -42.656 -24.906 1 94.12 275 LYS A C 1
ATOM 2169 O O . LYS A 1 275 ? -19.109 -42.375 -23.812 1 94.12 275 LYS A O 1
ATOM 2174 N N . LEU A 1 276 ? -19.109 -43.594 -25.734 1 96.62 276 LEU A N 1
ATOM 2175 C CA . LEU A 1 276 ? -17.812 -44.219 -25.5 1 96.62 276 LEU A CA 1
ATOM 2176 C C . LEU A 1 276 ? -16.75 -43.656 -26.438 1 96.62 276 LEU A C 1
ATOM 2178 O O . LEU A 1 276 ? -17.016 -43.438 -27.625 1 96.62 276 LEU A O 1
ATOM 2182 N N . LEU A 1 277 ? -15.633 -43.375 -25.859 1 95.69 277 LEU A N 1
ATOM 2183 C CA . LEU A 1 277 ? -14.516 -42.781 -26.609 1 95.69 277 LEU A CA 1
ATOM 2184 C C . LEU A 1 277 ? -13.273 -43.656 -26.484 1 95.69 277 LEU A C 1
ATOM 2186 O O . LEU A 1 277 ? -12.969 -44.156 -25.391 1 95.69 277 LEU A O 1
ATOM 2190 N N . ASP A 1 278 ? -12.547 -43.812 -27.609 1 97 278 ASP A N 1
ATOM 2191 C CA . ASP A 1 278 ? -11.227 -44.406 -27.469 1 97 278 ASP A CA 1
ATOM 2192 C C . ASP A 1 278 ? -10.344 -43.562 -26.547 1 97 278 ASP A C 1
ATOM 2194 O O . ASP A 1 278 ? -10.508 -42.344 -26.469 1 97 278 ASP A O 1
ATOM 2198 N N . ARG A 1 279 ? -9.492 -44.188 -25.875 1 96.75 279 ARG A N 1
ATOM 2199 C CA . ARG A 1 279 ? -8.758 -43.531 -24.781 1 96.75 279 ARG A CA 1
ATOM 2200 C C . ARG A 1 279 ? -7.812 -42.469 -25.328 1 96.75 279 ARG A C 1
ATOM 2202 O O . ARG A 1 279 ? -7.344 -42.562 -26.453 1 96.75 279 ARG A O 1
ATOM 2209 N N . TYR A 1 280 ? -7.594 -41.438 -24.578 1 95.44 280 TYR A N 1
ATOM 2210 C CA . TYR A 1 280 ? -6.562 -40.438 -24.859 1 95.44 280 TYR A CA 1
ATOM 2211 C C . TYR A 1 280 ? -5.848 -40.031 -23.578 1 95.44 280 TYR A C 1
ATOM 2213 O O . TYR A 1 280 ? -4.895 -39.25 -23.609 1 95.44 280 TYR A O 1
ATOM 2221 N N . SER A 1 281 ? -6.176 -40.594 -22.406 1 97.31 281 SER A N 1
ATOM 2222 C CA . SER A 1 281 ? -5.422 -40.438 -21.172 1 97.31 281 SER A CA 1
ATOM 2223 C C . SER A 1 281 ? -4.219 -41.375 -21.125 1 97.31 281 SER A C 1
ATOM 2225 O O . SER A 1 281 ? -4.305 -42.5 -21.562 1 97.31 281 SER A O 1
ATOM 2227 N N . ILE A 1 282 ? -3.141 -40.812 -20.625 1 97.44 282 ILE A N 1
ATOM 2228 C CA . ILE A 1 282 ? -2.02 -41.719 -20.375 1 97.44 282 ILE A CA 1
ATOM 2229 C C . ILE A 1 282 ? -2.209 -42.438 -19.031 1 97.44 282 ILE A C 1
ATOM 2231 O O . ILE A 1 282 ? -2.982 -41.969 -18.188 1 97.44 282 ILE A O 1
ATOM 2235 N N . PRO A 1 283 ? -1.526 -43.5 -18.797 1 97.75 283 PRO A N 1
ATOM 2236 C CA . PRO A 1 283 ? -1.756 -44.312 -17.609 1 97.75 283 PRO A CA 1
ATOM 2237 C C . PRO A 1 283 ? -1.383 -43.594 -16.312 1 97.75 283 PRO A C 1
ATOM 2239 O O . PRO A 1 283 ? -0.385 -42.875 -16.281 1 97.75 283 PRO A O 1
ATOM 2242 N N . VAL A 1 284 ? -2.201 -43.719 -15.328 1 98.19 284 VAL A N 1
ATOM 2243 C CA . VAL A 1 284 ? -1.835 -43.438 -13.945 1 98.19 284 VAL A CA 1
ATOM 2244 C C . VAL A 1 284 ? -1.345 -44.719 -13.266 1 98.19 284 VAL A C 1
ATOM 2246 O O . VAL A 1 284 ? -2.045 -45.719 -13.266 1 98.19 284 VAL A O 1
ATOM 2249 N N . ILE A 1 285 ? -0.168 -44.688 -12.742 1 98.38 285 ILE A N 1
ATOM 2250 C CA . ILE A 1 285 ? 0.416 -45.906 -12.164 1 98.38 285 ILE A CA 1
ATOM 2251 C C . ILE A 1 285 ? 1.17 -45.531 -10.883 1 98.38 285 ILE A C 1
ATOM 2253 O O . ILE A 1 285 ? 1.314 -44.375 -10.547 1 98.38 285 ILE A O 1
ATOM 2257 N N . VAL A 1 286 ? 1.584 -46.562 -10.102 1 98.38 286 VAL A N 1
ATOM 2258 C CA . VAL A 1 286 ? 2.533 -46.344 -9.008 1 98.38 286 VAL A CA 1
ATOM 2259 C C . VAL A 1 286 ? 3.918 -46.062 -9.57 1 98.38 286 VAL A C 1
ATOM 2261 O O . VAL A 1 286 ? 4.559 -46.938 -10.164 1 98.38 286 VAL A O 1
ATOM 2264 N N . LYS A 1 287 ? 4.32 -44.875 -9.43 1 97.56 287 LYS A N 1
ATOM 2265 C CA . LYS A 1 287 ? 5.582 -44.438 -10.016 1 97.56 287 LYS A CA 1
ATOM 2266 C C . LYS A 1 287 ? 6.754 -44.719 -9.078 1 97.56 287 LYS A C 1
ATOM 2268 O O . LYS A 1 287 ? 7.879 -44.938 -9.523 1 97.56 287 LYS A O 1
ATOM 2273 N N . GLU A 1 288 ? 6.488 -44.625 -7.836 1 97.06 288 GLU A N 1
ATOM 2274 C CA . GLU A 1 288 ? 7.5 -44.906 -6.82 1 97.06 288 GLU A CA 1
ATOM 2275 C C . GLU A 1 288 ? 6.859 -45.281 -5.484 1 97.06 288 GLU A C 1
ATOM 2277 O O . GLU A 1 288 ? 5.66 -45.062 -5.289 1 97.06 288 GLU A O 1
ATOM 2282 N N . VAL A 1 289 ? 7.633 -45.969 -4.59 1 98.38 289 VAL A N 1
ATOM 2283 C CA . VAL A 1 289 ? 7.172 -46.375 -3.268 1 98.38 289 VAL A CA 1
ATOM 2284 C C . VAL A 1 289 ? 8.016 -45.688 -2.195 1 98.38 289 VAL A C 1
ATOM 2286 O O . VAL A 1 289 ? 9.25 -45.75 -2.232 1 98.38 289 VAL A O 1
ATOM 2289 N N . ILE A 1 290 ? 7.363 -45 -1.314 1 98.5 290 ILE A N 1
ATOM 2290 C CA . ILE A 1 290 ? 8.039 -44.344 -0.191 1 98.5 290 ILE A CA 1
ATOM 2291 C C . ILE A 1 290 ? 7.969 -45.25 1.037 1 98.5 290 ILE A C 1
ATOM 2293 O O . ILE A 1 290 ? 6.895 -45.75 1.4 1 98.5 290 ILE A O 1
ATOM 2297 N N . LEU A 1 291 ? 9.078 -45.406 1.646 1 98.19 291 LEU A N 1
ATOM 2298 C CA . LEU A 1 291 ? 9.117 -46.188 2.881 1 98.19 291 LEU A CA 1
ATOM 2299 C C . LEU A 1 291 ? 8.852 -45.312 4.09 1 98.19 291 LEU A C 1
ATOM 2301 O O . LEU A 1 291 ? 9.211 -44.125 4.094 1 98.19 291 LEU A O 1
ATOM 2305 N N . ALA A 1 292 ? 8.141 -45.906 5.074 1 98.25 292 ALA A N 1
ATOM 2306 C CA . ALA A 1 292 ? 7.914 -45.156 6.312 1 98.25 292 ALA A CA 1
ATOM 2307 C C . ALA A 1 292 ? 9.234 -44.781 6.965 1 98.25 292 ALA A C 1
ATOM 2309 O O . ALA A 1 292 ? 10.188 -45.562 6.984 1 98.25 292 ALA A O 1
ATOM 2310 N N . LYS A 1 293 ? 9.281 -43.625 7.461 1 98.12 293 LYS A N 1
ATOM 2311 C CA . LYS A 1 293 ? 10.539 -43.125 8.008 1 98.12 293 LYS A CA 1
ATOM 2312 C C . LYS A 1 293 ? 10.555 -43.219 9.531 1 98.12 293 LYS A C 1
ATOM 2314 O O . LYS A 1 293 ? 11.602 -43.469 10.125 1 98.12 293 LYS A O 1
ATOM 2319 N N . GLU A 1 294 ? 9.359 -42.906 10.164 1 98.25 294 GLU A N 1
ATOM 2320 C CA . GLU A 1 294 ? 9.312 -42.844 11.625 1 98.25 294 GLU A CA 1
ATOM 2321 C C . GLU A 1 294 ? 7.918 -43.188 12.148 1 98.25 294 GLU A C 1
ATOM 2323 O O . GLU A 1 294 ? 6.914 -42.844 11.508 1 98.25 294 GLU A O 1
ATOM 2328 N N . ILE A 1 295 ? 7.855 -43.906 13.25 1 98.31 295 ILE A N 1
ATOM 2329 C CA . ILE A 1 295 ? 6.629 -44.062 14.023 1 98.31 295 ILE A CA 1
ATOM 2330 C C . ILE A 1 295 ? 6.621 -43.094 15.195 1 98.31 295 ILE A C 1
ATOM 2332 O O . ILE A 1 295 ? 7.5 -43.156 16.062 1 98.31 295 ILE A O 1
ATOM 2336 N N . ILE A 1 296 ? 5.664 -42.188 15.195 1 98.25 296 ILE A N 1
ATOM 2337 C CA . ILE A 1 296 ? 5.59 -41.125 16.203 1 98.25 296 ILE A CA 1
ATOM 2338 C C . ILE A 1 296 ? 4.434 -41.406 17.156 1 98.25 296 ILE A C 1
ATOM 2340 O O . ILE A 1 296 ? 3.307 -41.656 16.719 1 98.25 296 ILE A O 1
ATOM 2344 N N . HIS A 1 297 ? 4.648 -41.469 18.406 1 97.81 297 HIS A N 1
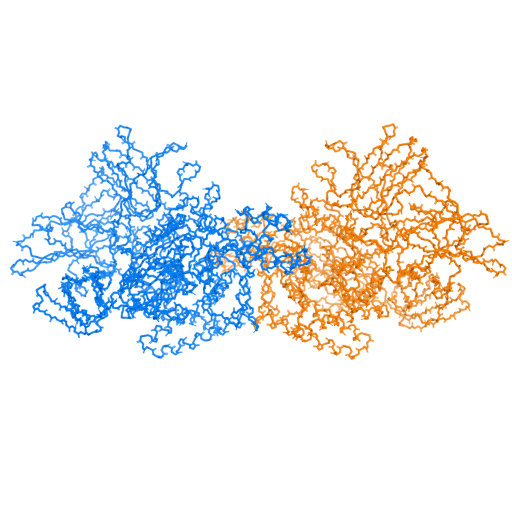ATOM 2345 C CA . HIS A 1 297 ? 3.609 -41.406 19.438 1 97.81 297 HIS A CA 1
ATOM 2346 C C . HIS A 1 297 ? 3.412 -39.969 19.938 1 97.81 297 HIS A C 1
ATOM 2348 O O . HIS A 1 297 ? 4.25 -39.438 20.672 1 97.81 297 HIS A O 1
ATOM 2354 N N . THR A 1 298 ? 2.303 -39.438 19.562 1 98 298 THR A N 1
ATOM 2355 C CA . THR A 1 298 ? 2.113 -38 19.766 1 98 298 THR A CA 1
ATOM 2356 C C . THR A 1 298 ? 1.771 -37.719 21.219 1 98 298 THR A C 1
ATOM 2358 O O . THR A 1 298 ? 1.41 -38.625 21.984 1 98 298 THR A O 1
ATOM 2361 N N . PRO A 1 299 ? 1.819 -36.375 21.562 1 97.5 299 PRO A N 1
ATOM 2362 C CA . PRO A 1 299 ? 1.406 -35.969 22.922 1 97.5 299 PRO A CA 1
ATOM 2363 C C . PRO A 1 299 ? -0.049 -36.312 23.219 1 97.5 299 PRO A C 1
ATOM 2365 O O . PRO A 1 299 ? -0.404 -36.594 24.375 1 97.5 299 PRO A O 1
ATOM 2368 N N . ALA A 1 300 ? -0.878 -36.438 22.266 1 97.5 300 ALA A N 1
ATOM 2369 C CA . ALA A 1 300 ? -2.291 -36.781 22.453 1 97.5 300 ALA A CA 1
ATOM 2370 C C . ALA A 1 300 ? -2.502 -38.281 22.484 1 97.5 300 ALA A C 1
ATOM 2372 O O . ALA A 1 300 ? -3.639 -38.75 22.578 1 97.5 300 ALA A O 1
ATOM 2373 N N . GLY A 1 301 ? -1.441 -39.094 22.375 1 97.12 301 GLY A N 1
ATOM 2374 C CA . GLY A 1 301 ? -1.518 -40.531 22.469 1 97.12 301 GLY A CA 1
ATOM 2375 C C . GLY A 1 301 ? -1.814 -41.188 21.125 1 97.12 301 GLY A C 1
ATOM 2376 O O . GLY A 1 301 ? -2.24 -42.344 21.094 1 97.12 301 GLY A O 1
ATOM 2377 N N . GLU A 1 302 ? -1.617 -40.5 20.062 1 97.62 302 GLU A N 1
ATOM 2378 C CA . GLU A 1 302 ? -1.878 -41.062 18.734 1 97.62 302 GLU A CA 1
ATOM 2379 C C . GLU A 1 302 ? -0.652 -41.781 18.172 1 97.62 302 GLU A C 1
ATOM 2381 O O . GLU A 1 302 ? 0.482 -41.438 18.531 1 97.62 302 GLU A O 1
ATOM 2386 N N . THR A 1 303 ? -0.898 -42.812 17.359 1 98.19 303 THR A N 1
ATOM 2387 C CA . THR A 1 303 ? 0.161 -43.438 16.578 1 98.19 303 THR A CA 1
ATOM 2388 C C . THR A 1 303 ? 0.177 -42.906 15.148 1 98.19 303 THR A C 1
ATOM 2390 O O . THR A 1 303 ? -0.785 -43.062 14.398 1 98.19 303 THR A O 1
ATOM 2393 N N . VAL A 1 304 ? 1.283 -42.219 14.859 1 98.69 304 VAL A N 1
ATOM 2394 C CA . VAL A 1 304 ? 1.391 -41.531 13.586 1 98.69 304 VAL A CA 1
ATOM 2395 C C . VAL A 1 304 ? 2.629 -42.031 12.836 1 98.69 304 VAL A C 1
ATOM 2397 O O . VAL A 1 304 ? 3.691 -42.219 13.438 1 98.69 304 VAL A O 1
ATOM 2400 N N . ILE A 1 305 ? 2.492 -42.312 11.586 1 98.62 305 ILE A N 1
ATOM 2401 C CA . ILE A 1 305 ? 3.621 -42.656 10.727 1 98.62 305 ILE A CA 1
ATOM 2402 C C . ILE A 1 305 ? 4.02 -41.438 9.898 1 98.62 305 ILE A C 1
ATOM 2404 O O . ILE A 1 305 ? 3.17 -40.812 9.258 1 98.62 305 ILE A O 1
ATOM 2408 N N . ASP A 1 306 ? 5.301 -41.094 9.914 1 98.62 306 ASP A N 1
ATOM 2409 C CA . ASP A 1 306 ? 5.867 -40.062 9.055 1 98.62 306 ASP A CA 1
ATOM 2410 C C . ASP A 1 306 ? 6.598 -40.656 7.863 1 98.62 306 ASP A C 1
ATOM 2412 O O . ASP A 1 306 ? 7.566 -41.406 8.039 1 98.62 306 ASP A O 1
ATOM 2416 N N . PHE A 1 307 ? 6.188 -40.344 6.703 1 98.62 307 PHE A N 1
ATOM 2417 C CA . PHE A 1 307 ? 6.852 -40.844 5.508 1 98.62 307 PHE A CA 1
ATOM 2418 C C . PHE A 1 307 ? 7.992 -39.906 5.094 1 98.62 307 PHE A C 1
ATOM 2420 O O . PHE A 1 307 ? 8.812 -40.281 4.25 1 98.62 307 PHE A O 1
ATOM 2427 N N . GLY A 1 308 ? 8.031 -38.75 5.609 1 98.25 308 GLY A N 1
ATOM 2428 C CA . GLY A 1 308 ? 9.109 -37.812 5.352 1 98.25 308 GLY A CA 1
ATOM 2429 C C . GLY A 1 308 ? 8.914 -37 4.078 1 98.25 308 GLY A C 1
ATOM 2430 O O . GLY A 1 308 ? 9.688 -36.094 3.781 1 98.25 308 GLY A O 1
ATOM 2431 N N . GLN A 1 309 ? 7.895 -37.25 3.297 1 98.5 309 GLN A N 1
ATOM 2432 C CA . GLN A 1 309 ? 7.609 -36.625 2.014 1 98.5 309 GLN A CA 1
ATOM 2433 C C . GLN A 1 309 ? 6.105 -36.5 1.784 1 98.5 309 GLN A C 1
ATOM 2435 O O . GLN A 1 309 ? 5.383 -37.5 1.809 1 98.5 309 GLN A O 1
ATOM 2440 N N . ASN A 1 310 ? 5.609 -35.188 1.712 1 98.69 310 ASN A N 1
ATOM 2441 C CA . ASN A 1 310 ? 4.234 -35 1.271 1 98.69 310 ASN A CA 1
ATOM 2442 C C . ASN A 1 310 ? 4.035 -35.438 -0.173 1 98.69 310 ASN A C 1
ATOM 2444 O O . ASN A 1 310 ? 4.855 -35.156 -1.04 1 98.69 310 ASN A O 1
ATOM 2448 N N . HIS A 1 311 ? 2.973 -36.219 -0.452 1 98.69 311 HIS A N 1
ATOM 2449 C CA . HIS A 1 311 ? 2.75 -36.781 -1.777 1 98.69 311 HIS A CA 1
ATOM 2450 C C . HIS A 1 311 ? 1.288 -37.156 -1.974 1 98.69 311 HIS A C 1
ATOM 2452 O O . HIS A 1 311 ? 0.489 -37.062 -1.038 1 98.69 311 HIS A O 1
ATOM 2458 N N . ALA A 1 312 ? 0.976 -37.5 -3.213 1 98.56 312 ALA A N 1
ATOM 2459 C CA . ALA A 1 312 ? -0.322 -38.062 -3.545 1 98.56 312 ALA A CA 1
ATOM 2460 C C . ALA A 1 312 ? -0.193 -39.562 -3.85 1 98.56 312 ALA A C 1
ATOM 2462 O O . ALA A 1 312 ? 0.734 -39.969 -4.547 1 98.56 312 ALA A O 1
ATOM 2463 N N . GLY A 1 313 ? -1.044 -40.312 -3.26 1 98.25 313 GLY A N 1
ATOM 2464 C CA . GLY A 1 313 ? -1.019 -41.75 -3.496 1 98.25 313 GLY A CA 1
ATOM 2465 C C . GLY A 1 313 ? -1.878 -42.531 -2.52 1 98.25 313 GLY A C 1
ATOM 2466 O O . GLY A 1 313 ? -2.967 -42.094 -2.15 1 98.25 313 GLY A O 1
ATOM 2467 N N . VAL A 1 314 ? -1.509 -43.781 -2.213 1 98.44 314 VAL A N 1
ATOM 2468 C CA . VAL A 1 314 ? -2.242 -44.656 -1.289 1 98.44 314 VAL A CA 1
ATOM 2469 C C . VAL A 1 314 ? -1.263 -45.344 -0.356 1 98.44 314 VAL A C 1
ATOM 2471 O O . VAL A 1 314 ? -0.171 -45.75 -0.775 1 98.44 314 VAL A O 1
ATOM 2474 N N . MET A 1 315 ? -1.671 -45.438 0.896 1 98.5 315 MET A N 1
ATOM 2475 C CA . MET A 1 315 ? -0.879 -46.219 1.848 1 98.5 315 MET A CA 1
ATOM 2476 C C . MET A 1 315 ? -1.074 -47.719 1.63 1 98.5 315 MET A C 1
ATOM 2478 O O . MET A 1 315 ? -2.098 -48.125 1.091 1 98.5 315 MET A O 1
ATOM 2482 N N . GLU A 1 316 ? -0.113 -48.406 1.953 1 98.44 316 GLU A N 1
ATOM 2483 C CA . GLU A 1 316 ? -0.122 -49.875 1.906 1 98.44 316 GLU A CA 1
ATOM 2484 C C . GLU A 1 316 ? 0.474 -50.469 3.178 1 98.44 316 GLU A C 1
ATOM 2486 O O . GLU A 1 316 ? 1.456 -49.969 3.713 1 98.44 316 GLU A O 1
ATOM 2491 N N . PHE A 1 317 ? -0.172 -51.5 3.752 1 98.12 317 PHE A N 1
ATOM 2492 C CA . PHE A 1 317 ? 0.37 -52.156 4.945 1 98.12 317 PHE A CA 1
ATOM 2493 C C . PHE A 1 317 ? 0.152 -53.656 4.895 1 98.12 317 PHE A C 1
ATOM 2495 O O . PHE A 1 317 ? -0.679 -54.125 4.125 1 98.12 317 PHE A O 1
ATOM 2502 N N . ASP A 1 318 ? 0.88 -54.406 5.676 1 97.81 318 ASP A N 1
ATOM 2503 C CA . ASP A 1 318 ? 0.758 -55.844 5.789 1 97.81 318 ASP A CA 1
ATOM 2504 C C . ASP A 1 318 ? -0.172 -56.219 6.941 1 97.81 318 ASP A C 1
ATOM 2506 O O . ASP A 1 318 ? 0.155 -56 8.109 1 97.81 318 ASP A O 1
ATOM 2510 N N . ALA A 1 319 ? -1.283 -56.75 6.5 1 96.56 319 ALA A N 1
ATOM 2511 C CA . ALA A 1 319 ? -2.285 -57.156 7.484 1 96.56 319 ALA A CA 1
ATOM 2512 C C . ALA A 1 319 ? -2.066 -58.625 7.918 1 96.56 319 ALA A C 1
ATOM 2514 O O . ALA A 1 319 ? -1.945 -59.5 7.082 1 96.56 319 ALA A O 1
ATOM 2515 N N . ASP A 1 320 ? -1.88 -58.844 9.078 1 96.06 320 ASP A N 1
ATOM 2516 C CA . ASP A 1 320 ? -1.885 -60.125 9.797 1 96.06 320 ASP A CA 1
ATOM 2517 C C . ASP A 1 320 ? -2.586 -59.969 11.148 1 96.06 320 ASP A C 1
ATOM 2519 O O . ASP A 1 320 ? -1.93 -59.906 12.188 1 96.06 320 ASP A O 1
ATOM 2523 N N . PHE A 1 321 ? -3.979 -60 11.047 1 97 321 PHE A N 1
ATOM 2524 C CA . PHE A 1 321 ? -4.773 -59.656 12.211 1 97 321 PHE A CA 1
ATOM 2525 C C . PHE A 1 321 ? -5.859 -60.688 12.477 1 97 321 PHE A C 1
ATOM 2527 O O . PHE A 1 321 ? -6.324 -61.344 11.555 1 97 321 PHE A O 1
ATOM 2534 N N . PRO A 1 322 ? -6.32 -60.719 13.727 1 95.75 322 PRO A N 1
ATOM 2535 C CA . PRO A 1 322 ? -7.492 -61.562 14.008 1 95.75 322 PRO A CA 1
ATOM 2536 C C . PRO A 1 322 ? -8.742 -61.094 13.266 1 95.75 322 PRO A C 1
ATOM 2538 O O . PRO A 1 322 ? -8.883 -59.906 12.969 1 95.75 322 PRO A O 1
ATOM 2541 N N . LYS A 1 323 ? -9.57 -62.062 13.008 1 96.25 323 LYS A N 1
ATOM 2542 C CA . LYS A 1 323 ? -10.859 -61.75 12.398 1 96.25 323 LYS A CA 1
ATOM 2543 C C . LYS A 1 323 ? -11.602 -60.688 13.211 1 96.25 323 LYS A C 1
ATOM 2545 O O . LYS A 1 323 ? -11.617 -60.75 14.438 1 96.25 323 LYS A O 1
ATOM 2550 N N . GLY A 1 324 ? -12.016 -59.656 12.5 1 95.69 324 GLY A N 1
ATOM 2551 C CA . GLY A 1 324 ? -12.812 -58.625 13.148 1 95.69 324 GLY A CA 1
ATOM 2552 C C . GLY A 1 324 ? -12.008 -57.375 13.461 1 95.69 324 GLY A C 1
ATOM 2553 O O . GLY A 1 324 ? -12.586 -56.312 13.758 1 95.69 324 GLY A O 1
ATOM 2554 N N . THR A 1 325 ? -10.719 -57.5 13.398 1 97.31 325 THR A N 1
ATOM 2555 C CA . THR A 1 325 ? -9.883 -56.312 13.641 1 97.31 325 THR A CA 1
ATOM 2556 C C . THR A 1 325 ? -10.203 -55.219 12.648 1 97.31 325 THR A C 1
ATOM 2558 O O . THR A 1 325 ? -10.297 -55.438 11.445 1 97.31 325 THR A O 1
ATOM 2561 N N . VAL A 1 326 ? -10.438 -53.969 13.148 1 98.31 326 VAL A N 1
ATOM 2562 C CA . VAL A 1 326 ? -10.703 -52.812 12.312 1 98.31 326 VAL A CA 1
ATOM 2563 C C . VAL A 1 326 ? -9.531 -51.844 12.383 1 98.31 326 VAL A C 1
ATOM 2565 O O . VAL A 1 326 ? -9.164 -51.375 13.469 1 98.31 326 VAL A O 1
ATOM 2568 N N . ILE A 1 327 ? -8.891 -51.594 11.297 1 98.31 327 ILE A N 1
ATOM 2569 C CA . ILE A 1 327 ? -7.828 -50.594 11.18 1 98.31 327 ILE A CA 1
ATOM 2570 C C . ILE A 1 327 ? -8.367 -49.344 10.508 1 98.31 327 ILE A C 1
ATOM 2572 O O . ILE A 1 327 ? -8.938 -49.406 9.414 1 98.31 327 ILE A O 1
ATOM 2576 N N . THR A 1 328 ? -8.273 -48.219 11.148 1 98.62 328 THR A N 1
ATOM 2577 C CA . THR A 1 328 ? -8.664 -46.938 10.602 1 98.62 328 THR A CA 1
ATOM 2578 C C . THR A 1 328 ? -7.438 -46.062 10.367 1 98.62 328 THR A C 1
ATOM 2580 O O . THR A 1 328 ? -6.641 -45.844 11.281 1 98.62 328 THR A O 1
ATOM 2583 N N . ILE A 1 329 ? -7.305 -45.531 9.164 1 98.75 329 ILE A N 1
ATOM 2584 C CA . ILE A 1 329 ? -6.16 -44.688 8.805 1 98.75 329 ILE A CA 1
ATOM 2585 C C . ILE A 1 329 ? -6.648 -43.344 8.297 1 98.75 329 ILE A C 1
ATOM 2587 O O . ILE A 1 329 ? -7.426 -43.281 7.34 1 98.75 329 ILE A O 1
ATOM 2591 N N . ASP A 1 330 ? -6.18 -42.281 8.961 1 98.62 330 ASP A N 1
ATOM 2592 C CA . ASP A 1 330 ? -6.426 -40.906 8.539 1 98.62 330 ASP A CA 1
ATOM 2593 C C . ASP A 1 330 ? -5.164 -40.281 7.949 1 98.62 330 ASP A C 1
ATOM 2595 O O . ASP A 1 330 ? -4.051 -40.594 8.352 1 98.62 330 ASP A O 1
ATOM 2599 N N . CYS A 1 331 ? -5.352 -39.344 7.027 1 98.5 331 CYS A N 1
ATOM 2600 C CA . CYS A 1 331 ? -4.23 -38.719 6.352 1 98.5 331 CYS A CA 1
ATOM 2601 C C . CYS A 1 331 ? -4.031 -37.281 6.859 1 98.5 331 CYS A C 1
ATOM 2603 O O . CYS A 1 331 ? -4.996 -36.594 7.215 1 98.5 331 CYS A O 1
ATOM 2605 N N . GLY A 1 332 ? -2.852 -36.844 6.902 1 98.19 332 GLY A N 1
ATOM 2606 C CA . GLY A 1 332 ? -2.484 -35.469 7.273 1 98.19 332 GLY A CA 1
ATOM 2607 C C . GLY A 1 332 ? -1.217 -35 6.598 1 98.19 332 GLY A C 1
ATOM 2608 O O . GLY A 1 332 ? -0.407 -35.812 6.137 1 98.19 332 GLY A O 1
ATOM 2609 N N . GLU A 1 333 ? -1.043 -33.656 6.566 1 97.94 333 GLU A N 1
ATOM 2610 C CA . GLU A 1 333 ? 0.113 -33.094 5.871 1 97.94 333 GLU A CA 1
ATOM 2611 C C . GLU A 1 333 ? 1.145 -32.562 6.863 1 97.94 333 GLU A C 1
ATOM 2613 O O . GLU A 1 333 ? 2.314 -32.375 6.516 1 97.94 333 GLU A O 1
ATOM 2618 N N . VAL A 1 334 ? 0.693 -32.25 8.07 1 97.06 334 VAL A N 1
ATOM 2619 C CA . VAL A 1 334 ? 1.561 -31.562 9.031 1 97.06 334 VAL A CA 1
ATOM 2620 C C . VAL A 1 334 ? 1.143 -31.922 10.453 1 97.06 334 VAL A C 1
ATOM 2622 O O . VAL A 1 334 ? 0.015 -32.375 10.68 1 97.06 334 VAL A O 1
ATOM 2625 N N . LEU A 1 335 ? 2.084 -31.875 11.375 1 97.5 335 LEU A N 1
ATOM 2626 C CA . LEU A 1 335 ? 1.767 -31.969 12.797 1 97.5 335 LEU A CA 1
ATOM 2627 C C . LEU A 1 335 ? 1.641 -30.594 13.43 1 97.5 335 LEU A C 1
ATOM 2629 O O . LEU A 1 335 ? 2.33 -29.656 13.016 1 97.5 335 LEU A O 1
ATOM 2633 N N . GLN A 1 336 ? 0.751 -30.375 14.297 1 96.88 336 GLN A N 1
ATOM 2634 C CA . GLN A 1 336 ? 0.6 -29.141 15.062 1 96.88 336 GLN A CA 1
ATOM 2635 C C . GLN A 1 336 ? 0.838 -29.391 16.547 1 96.88 336 GLN A C 1
ATOM 2637 O O . GLN A 1 336 ? 0.106 -30.156 17.188 1 96.88 336 GLN A O 1
ATOM 2642 N N . LYS A 1 337 ? 1.828 -28.75 17.188 1 94.44 337 LYS A N 1
ATOM 2643 C CA . LYS A 1 337 ? 2.252 -28.969 18.562 1 94.44 337 LYS A CA 1
ATOM 2644 C C . LYS A 1 337 ? 2.521 -30.438 18.844 1 94.44 337 LYS A C 1
ATOM 2646 O O . LYS A 1 337 ? 2.123 -30.969 19.875 1 94.44 337 LYS A O 1
ATOM 2651 N N . GLY A 1 338 ? 2.982 -31.141 17.766 1 96.12 338 GLY A N 1
ATOM 2652 C CA . GLY A 1 338 ? 3.371 -32.531 17.859 1 96.12 338 GLY A CA 1
ATOM 2653 C C . GLY A 1 338 ? 2.213 -33.5 17.641 1 96.12 338 GLY A C 1
ATOM 2654 O O . GLY A 1 338 ? 2.404 -34.719 17.641 1 96.12 338 GLY A O 1
ATOM 2655 N N . ASN A 1 339 ? 1.077 -33 17.453 1 98.12 339 ASN A N 1
ATOM 2656 C CA . ASN A 1 339 ? -0.113 -33.844 17.297 1 98.12 339 ASN A CA 1
ATOM 2657 C C . ASN A 1 339 ? -0.563 -33.906 15.836 1 98.12 339 ASN A C 1
ATOM 2659 O O . ASN A 1 339 ? -0.257 -33 15.047 1 98.12 339 ASN A O 1
ATOM 2663 N N . PHE A 1 340 ? -1.284 -35 15.531 1 97.75 340 PHE A N 1
ATOM 2664 C CA . PHE A 1 340 ? -1.856 -35.188 14.203 1 97.75 340 PHE A CA 1
ATOM 2665 C C . PHE A 1 340 ? -2.84 -34.062 13.867 1 97.75 340 PHE A C 1
ATOM 2667 O O . PHE A 1 340 ? -3.598 -33.625 14.734 1 97.75 340 PHE A O 1
ATOM 2674 N N . TYR A 1 341 ? -2.738 -33.531 12.656 1 96.81 341 TYR A N 1
ATOM 2675 C CA . TYR A 1 341 ? -3.568 -32.406 12.25 1 96.81 341 TYR A CA 1
ATOM 2676 C C . TYR A 1 341 ? -4.16 -32.656 10.859 1 96.81 341 TYR A C 1
ATOM 2678 O O . TYR A 1 341 ? -3.469 -33.125 9.961 1 96.81 341 TYR A O 1
ATOM 2686 N N . ARG A 1 342 ? -5.457 -32.25 10.68 1 95.94 342 ARG A N 1
ATOM 2687 C CA . ARG A 1 342 ? -6.047 -32.438 9.359 1 95.94 342 ARG A CA 1
ATOM 2688 C C . ARG A 1 342 ? -7.184 -31.453 9.109 1 95.94 342 ARG A C 1
ATOM 2690 O O . ARG A 1 342 ? -8.031 -31.688 8.242 1 95.94 342 ARG A O 1
ATOM 2697 N N . ASP A 1 343 ? -7.309 -30.328 9.875 1 94.69 343 ASP A N 1
ATOM 2698 C CA . ASP A 1 343 ? -8.398 -29.375 9.68 1 94.69 343 ASP A CA 1
ATOM 2699 C C . ASP A 1 343 ? -8.336 -28.766 8.281 1 94.69 343 ASP A C 1
ATOM 2701 O O . ASP A 1 343 ? -9.367 -28.375 7.727 1 94.69 343 ASP A O 1
ATOM 2705 N N . ASN A 1 344 ? -7.203 -28.641 7.758 1 94 344 ASN A N 1
ATOM 2706 C CA . ASN A 1 344 ? -7.051 -28.047 6.434 1 94 344 ASN A CA 1
ATOM 2707 C C . ASN A 1 344 ? -7.562 -28.984 5.34 1 94 344 ASN A C 1
ATOM 2709 O O . ASN A 1 344 ? -7.531 -28.641 4.16 1 94 344 ASN A O 1
ATOM 2713 N N . TYR A 1 345 ? -8.086 -30.172 5.699 1 95.19 345 TYR A N 1
ATOM 2714 C CA . TYR A 1 345 ? -8.75 -31.078 4.762 1 95.19 345 TYR A CA 1
ATOM 2715 C C . TYR A 1 345 ? -10.211 -30.688 4.562 1 95.19 345 TYR A C 1
ATOM 2717 O O . TYR A 1 345 ? -10.867 -31.172 3.639 1 95.19 345 TYR A O 1
ATOM 2725 N N . ARG A 1 346 ? -10.641 -29.828 5.445 1 91.81 346 ARG A N 1
ATOM 2726 C CA . ARG A 1 346 ? -12.016 -29.344 5.418 1 91.81 346 ARG A CA 1
ATOM 2727 C C . ARG A 1 346 ? -13 -30.516 5.492 1 91.81 346 ARG A C 1
ATOM 2729 O O . ARG A 1 346 ? -12.969 -31.297 6.445 1 91.81 346 ARG A O 1
ATOM 2736 N N . SER A 1 347 ? -13.867 -30.719 4.41 1 89.81 347 SER A N 1
ATOM 2737 C CA . SER A 1 347 ? -14.914 -31.734 4.512 1 89.81 347 SER A CA 1
ATOM 2738 C C . SER A 1 347 ? -14.461 -33.062 3.898 1 89.81 347 SER A C 1
ATOM 2740 O O . SER A 1 347 ? -15.195 -34.031 3.938 1 89.81 347 SER A O 1
ATOM 2742 N N . ALA A 1 348 ? -13.297 -33.156 3.332 1 94.12 348 ALA A N 1
ATOM 2743 C CA . ALA A 1 348 ? -12.812 -34.438 2.818 1 94.12 348 ALA A CA 1
ATOM 2744 C C . ALA A 1 348 ? -12.539 -35.406 3.957 1 94.12 348 ALA A C 1
ATOM 2746 O O . ALA A 1 348 ? -11.688 -35.156 4.812 1 94.12 348 ALA A O 1
ATOM 2747 N N . ARG A 1 349 ? -13.188 -36.531 3.967 1 96.25 349 ARG A N 1
ATOM 2748 C CA . ARG A 1 349 ? -12.977 -37.531 4.992 1 96.25 349 ARG A CA 1
ATOM 2749 C C . ARG A 1 349 ? -11.547 -38.062 4.938 1 96.25 349 ARG A C 1
ATOM 2751 O O . ARG A 1 349 ? -10.891 -38.219 5.973 1 96.25 349 ARG A O 1
ATOM 2758 N N . SER A 1 350 ? -11.039 -38.406 3.682 1 97.06 350 SER A N 1
ATOM 2759 C CA . SER A 1 350 ? -9.672 -38.844 3.453 1 97.06 350 SER A CA 1
ATOM 2760 C C . SER A 1 350 ? -9.273 -39.938 4.449 1 97.06 350 SER A C 1
ATOM 2762 O O . SER A 1 350 ? -8.227 -39.844 5.094 1 97.06 350 SER A O 1
ATOM 2764 N N . ARG A 1 351 ? -10.055 -40.969 4.602 1 97 351 ARG A N 1
ATOM 2765 C CA . ARG A 1 351 ? -9.898 -42.062 5.559 1 97 351 ARG A CA 1
ATOM 2766 C C . ARG A 1 351 ? -9.961 -43.438 4.863 1 97 351 ARG A C 1
ATOM 2768 O O . ARG A 1 351 ? -10.711 -43.594 3.902 1 97 351 ARG A O 1
ATOM 2775 N N . PHE A 1 352 ? -9.109 -44.344 5.262 1 98.75 352 PHE A N 1
ATOM 2776 C CA . PHE A 1 352 ? -9.195 -45.75 4.859 1 98.75 352 PHE A CA 1
ATOM 2777 C C . PHE A 1 352 ? -9.531 -46.625 6.055 1 98.75 352 PHE A C 1
ATOM 2779 O O . PHE A 1 352 ? -8.867 -46.562 7.09 1 98.75 352 PHE A O 1
ATOM 2786 N N . VAL A 1 353 ? -10.562 -47.375 5.965 1 98.81 353 VAL A N 1
ATOM 2787 C CA . VAL A 1 353 ? -10.961 -48.312 7.012 1 98.81 353 VAL A CA 1
ATOM 2788 C C . VAL A 1 353 ? -10.875 -49.75 6.48 1 98.81 353 VAL A C 1
ATOM 2790 O O . VAL A 1 353 ? -11.438 -50.062 5.434 1 98.81 353 VAL A O 1
ATOM 2793 N N . TYR A 1 354 ? -10.141 -50.594 7.164 1 98.56 354 TYR A N 1
ATOM 2794 C CA . TYR A 1 354 ? -9.945 -51.969 6.824 1 98.56 354 TYR A CA 1
ATOM 2795 C C . TYR A 1 354 ? -10.453 -52.875 7.938 1 98.56 354 TYR A C 1
ATOM 2797 O O . TYR A 1 354 ? -10.094 -52.719 9.109 1 98.56 354 TYR A O 1
ATOM 2805 N N . THR A 1 355 ? -11.305 -53.812 7.609 1 98.56 355 THR A N 1
ATOM 2806 C CA . THR A 1 355 ? -11.734 -54.844 8.547 1 98.56 355 THR A CA 1
ATOM 2807 C C . THR A 1 355 ? -11.211 -56.188 8.117 1 98.56 355 THR A C 1
ATOM 2809 O O . THR A 1 355 ? -11.516 -56.688 7.02 1 98.56 355 THR A O 1
ATOM 2812 N N . SER A 1 356 ? -10.539 -56.906 9.023 1 98 356 SER A N 1
ATOM 2813 C CA . SER A 1 356 ? -9.867 -58.156 8.719 1 98 356 SER A CA 1
ATOM 2814 C C . SER A 1 356 ? -10.812 -59.344 8.875 1 98 356 SER A C 1
ATOM 2816 O O . SER A 1 356 ? -11.641 -59.375 9.789 1 98 356 SER A O 1
ATOM 2818 N N . ASP A 1 357 ? -10.656 -60.375 7.941 1 97.25 357 ASP A N 1
ATOM 2819 C CA . ASP A 1 357 ? -11.312 -61.656 8.125 1 97.25 357 ASP A CA 1
ATOM 2820 C C . ASP A 1 357 ? -10.32 -62.719 8.594 1 97.25 357 ASP A C 1
ATOM 2822 O O . ASP A 1 357 ? -10.602 -63.906 8.516 1 97.25 357 ASP A O 1
ATOM 2826 N N . GLY A 1 358 ? -9.211 -62.219 8.922 1 95.94 358 GLY A N 1
ATOM 2827 C CA . GLY A 1 358 ? -8.203 -63.094 9.461 1 95.94 358 GLY A CA 1
ATOM 2828 C C . GLY A 1 358 ? -7.141 -63.5 8.445 1 95.94 358 GLY A C 1
ATOM 2829 O O . GLY A 1 358 ? -6.109 -64.062 8.797 1 95.94 358 GLY A O 1
ATOM 2830 N N . ARG A 1 359 ? -7.27 -63.125 7.207 1 96.56 359 ARG A N 1
ATOM 2831 C CA . ARG A 1 359 ? -6.309 -63.5 6.18 1 96.56 359 ARG A CA 1
ATOM 2832 C C . ARG A 1 359 ? -5.051 -62.656 6.258 1 96.56 359 ARG A C 1
ATOM 2834 O O . ARG A 1 359 ? -5.098 -61.5 6.699 1 96.56 359 ARG A O 1
ATOM 2841 N N . LYS A 1 360 ? -3.938 -63.219 5.875 1 96.75 360 LYS A N 1
ATOM 2842 C CA . LYS A 1 360 ? -2.711 -62.469 5.672 1 96.75 360 LYS A CA 1
ATOM 2843 C C . LYS A 1 360 ? -2.656 -61.875 4.266 1 96.75 360 LYS A C 1
ATOM 2845 O O . LYS A 1 360 ? -2.803 -62.594 3.279 1 96.75 360 LYS A O 1
ATOM 2850 N N . GLU A 1 361 ? -2.518 -60.531 4.199 1 96.94 361 GLU A N 1
ATOM 2851 C CA . GLU A 1 361 ? -2.463 -59.906 2.891 1 96.94 361 GLU A CA 1
ATOM 2852 C C . GLU A 1 361 ? -1.814 -58.5 2.984 1 96.94 361 GLU A C 1
ATOM 2854 O O . GLU A 1 361 ? -1.7 -57.938 4.074 1 96.94 361 GLU A O 1
ATOM 2859 N N . THR A 1 362 ? -1.271 -58.125 1.904 1 97.12 362 THR A N 1
ATOM 2860 C CA . THR A 1 362 ? -0.92 -56.719 1.742 1 97.12 362 THR A CA 1
ATOM 2861 C C . THR A 1 362 ? -2.129 -55.906 1.286 1 97.12 362 THR A C 1
ATOM 2863 O O . THR A 1 362 ? -2.762 -56.25 0.281 1 97.12 362 THR A O 1
ATOM 2866 N N . VAL A 1 363 ? -2.443 -54.844 2.057 1 97.06 363 VAL A N 1
ATOM 2867 C CA . VAL A 1 363 ? -3.721 -54.156 1.87 1 97.06 363 VAL A CA 1
ATOM 2868 C C . VAL A 1 363 ? -3.479 -52.688 1.511 1 97.06 363 VAL A C 1
ATOM 2870 O O . VAL A 1 363 ? -2.592 -52.031 2.074 1 97.06 363 VAL A O 1
ATOM 2873 N N . HIS A 1 364 ? -4.172 -52.219 0.557 1 97.62 364 HIS A N 1
ATOM 2874 C CA . HIS A 1 364 ? -4.254 -50.781 0.234 1 97.62 364 HIS A CA 1
ATOM 2875 C C . HIS A 1 364 ? -5.602 -50.438 -0.389 1 97.62 364 HIS A C 1
ATOM 2877 O O . HIS A 1 364 ? -6.27 -51.312 -0.957 1 97.62 364 HIS A O 1
ATOM 2883 N N . PRO A 1 365 ? -6.094 -49.156 -0.276 1 97.88 365 PRO A N 1
ATOM 2884 C CA . PRO A 1 365 ? -7.27 -48.75 -1.049 1 97.88 365 PRO A CA 1
ATOM 2885 C C . PRO A 1 365 ? -7.051 -48.875 -2.557 1 97.88 365 PRO A C 1
ATOM 2887 O O . PRO A 1 365 ? -5.934 -48.656 -3.037 1 97.88 365 PRO A O 1
ATOM 2890 N N . ARG A 1 366 ? -8.117 -49.062 -3.291 1 96.56 366 ARG A N 1
ATOM 2891 C CA . ARG A 1 366 ? -7.957 -49.344 -4.711 1 96.56 366 ARG A CA 1
ATOM 2892 C C . ARG A 1 366 ? -8.664 -48.312 -5.566 1 96.56 366 ARG A C 1
ATOM 2894 O O . ARG A 1 366 ? -8.289 -48.094 -6.723 1 96.56 366 ARG A O 1
ATOM 2901 N N . PHE A 1 367 ? -9.688 -47.656 -5.094 1 98 367 PHE A N 1
ATOM 2902 C CA . PHE A 1 367 ? -10.555 -46.875 -5.961 1 98 367 PHE A CA 1
ATOM 2903 C C . PHE A 1 367 ? -10.578 -45.406 -5.504 1 98 367 PHE A C 1
ATOM 2905 O O . PHE A 1 367 ? -11.609 -44.75 -5.605 1 98 367 PHE A O 1
ATOM 2912 N N . THR A 1 368 ? -9.531 -44.938 -4.953 1 97.5 368 THR A N 1
ATOM 2913 C CA . THR A 1 368 ? -9.328 -43.562 -4.516 1 97.5 368 THR A CA 1
ATOM 2914 C C . THR A 1 368 ? -7.84 -43.25 -4.402 1 97.5 368 THR A C 1
ATOM 2916 O O . THR A 1 368 ? -6.992 -44.062 -4.781 1 97.5 368 THR A O 1
ATOM 2919 N N . PHE A 1 369 ? -7.531 -42.031 -4.066 1 97.75 369 PHE A N 1
ATOM 2920 C CA . PHE A 1 369 ? -6.184 -41.594 -3.703 1 97.75 369 PHE A CA 1
ATOM 2921 C C . PHE A 1 369 ? -6.223 -40.5 -2.637 1 97.75 369 PHE A C 1
ATOM 2923 O O . PHE A 1 369 ? -7.273 -39.906 -2.393 1 97.75 369 PHE A O 1
ATOM 2930 N N . PHE A 1 370 ? -5.121 -40.312 -1.948 1 98.25 370 PHE A N 1
ATOM 2931 C CA . PHE A 1 370 ? -5 -39.375 -0.852 1 98.25 370 PHE A CA 1
ATOM 2932 C C . PHE A 1 370 ? -3.795 -38.438 -1.057 1 98.25 370 PHE A C 1
ATOM 2934 O O . PHE A 1 370 ? -2.926 -38.75 -1.882 1 98.25 370 PHE A O 1
ATOM 2941 N N . GLY A 1 371 ? -3.744 -37.281 -0.459 1 98.19 371 GLY A N 1
ATOM 2942 C CA . GLY A 1 371 ? -2.568 -36.438 -0.257 1 98.19 371 GLY A CA 1
ATOM 2943 C C . GLY A 1 371 ? -2.125 -36.375 1.192 1 98.19 371 GLY A C 1
ATOM 2944 O O . GLY A 1 371 ? -2.928 -36.094 2.078 1 98.19 371 GLY A O 1
ATOM 2945 N N . TYR A 1 372 ? -0.834 -36.781 1.51 1 98.62 372 TYR A N 1
ATOM 2946 C CA . TYR A 1 372 ? -0.429 -36.812 2.91 1 98.62 372 TYR A CA 1
ATOM 2947 C C . TYR A 1 372 ? 1.081 -36.969 3.037 1 98.62 372 TYR A C 1
ATOM 2949 O O . TYR A 1 372 ? 1.741 -37.438 2.111 1 98.62 372 TYR A O 1
ATOM 2957 N N . ARG A 1 373 ? 1.591 -36.562 4.086 1 98.62 373 ARG A N 1
ATOM 2958 C CA . ARG A 1 373 ? 2.912 -36.969 4.574 1 98.62 373 ARG A CA 1
ATOM 2959 C C . ARG A 1 373 ? 2.801 -37.938 5.742 1 98.62 373 ARG A C 1
ATOM 2961 O O . ARG A 1 373 ? 3.596 -38.875 5.855 1 98.62 373 ARG A O 1
ATOM 2968 N N . TYR A 1 374 ? 1.757 -37.656 6.539 1 98.69 374 TYR A N 1
ATOM 2969 C CA . TYR A 1 374 ? 1.526 -38.406 7.762 1 98.69 374 TYR A CA 1
ATOM 2970 C C . TYR A 1 374 ? 0.249 -39.25 7.652 1 98.69 374 TYR A C 1
ATOM 2972 O O . TYR A 1 374 ? -0.721 -38.812 7.02 1 98.69 374 TYR A O 1
ATOM 2980 N N . ILE A 1 375 ? 0.256 -40.344 8.32 1 98.75 375 ILE A N 1
ATOM 2981 C CA . ILE A 1 375 ? -0.992 -41.062 8.547 1 98.75 375 ILE A CA 1
ATOM 2982 C C . ILE A 1 375 ? -1.132 -41.406 10.031 1 98.75 375 ILE A C 1
ATOM 2984 O O . ILE A 1 375 ? -0.14 -41.688 10.703 1 98.75 375 ILE A O 1
ATOM 2988 N N . ARG A 1 376 ? -2.32 -41.281 10.477 1 98.81 376 ARG A N 1
ATOM 2989 C CA . ARG A 1 376 ? -2.654 -41.75 11.82 1 98.81 376 ARG A CA 1
ATOM 2990 C C . ARG A 1 376 ? -3.336 -43.094 11.766 1 98.81 376 ARG A C 1
ATOM 2992 O O . ARG A 1 376 ? -4.312 -43.281 11.031 1 98.81 376 ARG A O 1
ATOM 2999 N N . ILE A 1 377 ? -2.803 -44.094 12.469 1 98.25 377 ILE A N 1
ATOM 3000 C CA . ILE A 1 377 ? -3.314 -45.438 12.445 1 98.25 377 ILE A CA 1
ATOM 3001 C C . ILE A 1 377 ? -3.982 -45.781 13.781 1 98.25 377 ILE A C 1
ATOM 3003 O O . ILE A 1 377 ? -3.393 -45.562 14.844 1 98.25 377 ILE A O 1
ATOM 3007 N N . GLN A 1 378 ? -5.164 -46.281 13.688 1 97.94 378 GLN A N 1
ATOM 3008 C CA . GLN A 1 378 ? -5.906 -46.719 14.859 1 97.94 378 GLN A CA 1
ATOM 3009 C C . GLN A 1 378 ? -6.352 -48.188 14.711 1 97.94 378 GLN A C 1
ATOM 3011 O O . GLN A 1 378 ? -6.66 -48.625 13.609 1 97.94 378 GLN A O 1
ATOM 3016 N N . GLY A 1 379 ? -6.371 -48.906 15.844 1 97.38 379 GLY A N 1
ATOM 3017 C CA . GLY A 1 379 ? -6.914 -50.25 15.875 1 97.38 379 GLY A CA 1
ATOM 3018 C C . GLY A 1 379 ? -5.867 -51.312 15.641 1 97.38 379 GLY A C 1
ATOM 3019 O O . GLY A 1 379 ? -6.184 -52.5 15.633 1 97.38 379 GLY A O 1
ATOM 3020 N N . TRP A 1 380 ? -4.637 -50.969 15.484 1 96.81 380 TRP A N 1
ATOM 3021 C CA . TRP A 1 380 ? -3.562 -51.938 15.297 1 96.81 380 TRP A CA 1
ATOM 3022 C C . TRP A 1 380 ? -3.402 -52.812 16.531 1 96.81 380 TRP A C 1
ATOM 3024 O O . TRP A 1 380 ? -3.195 -52.312 17.641 1 96.81 380 TRP A O 1
ATOM 3034 N N . PRO A 1 381 ? -3.393 -54.062 16.375 1 95.25 381 PRO A N 1
ATOM 3035 C CA . PRO A 1 381 ? -3.373 -54.938 17.562 1 95.25 381 PRO A CA 1
ATOM 3036 C C . PRO A 1 381 ? -2.037 -54.906 18.297 1 95.25 381 PRO A C 1
ATOM 3038 O O . PRO A 1 381 ? -0.979 -54.875 17.656 1 95.25 381 PRO A O 1
ATOM 3041 N N . GLU A 1 382 ? -2.049 -55.094 19.609 1 90.75 382 GLU A N 1
ATOM 3042 C CA . GLU A 1 382 ? -0.86 -55 20.469 1 90.75 382 GLU A CA 1
ATOM 3043 C C . GLU A 1 382 ? 0.034 -56.219 20.25 1 90.75 382 GLU A C 1
ATOM 3045 O O . GLU A 1 382 ? 1.258 -56.125 20.359 1 90.75 382 GLU A O 1
ATOM 3050 N N . ASP A 1 383 ? -0.562 -57.312 19.984 1 90.69 383 ASP A N 1
ATOM 3051 C CA . ASP A 1 383 ? 0.187 -58.531 19.859 1 90.69 383 ASP A CA 1
ATOM 3052 C C . ASP A 1 383 ? 0.879 -58.625 18.5 1 90.69 383 ASP A C 1
ATOM 3054 O O . ASP A 1 383 ? 1.64 -59.562 18.25 1 90.69 383 ASP A O 1
ATOM 3058 N N . ASN A 1 384 ? 0.664 -57.781 17.641 1 92.69 384 ASN A N 1
ATOM 3059 C CA . ASN A 1 384 ? 1.312 -57.656 16.344 1 92.69 384 ASN A CA 1
ATOM 3060 C C . ASN A 1 384 ? 2.025 -56.312 16.234 1 92.69 384 ASN A C 1
ATOM 3062 O O . ASN A 1 384 ? 1.432 -55.312 15.789 1 92.69 384 ASN A O 1
ATOM 3066 N N . GLU A 1 385 ? 3.236 -56.312 16.516 1 93.25 385 GLU A N 1
ATOM 3067 C CA . GLU A 1 385 ? 3.98 -55.062 16.625 1 93.25 385 GLU A CA 1
ATOM 3068 C C . GLU A 1 385 ? 4 -54.312 15.297 1 93.25 385 GLU A C 1
ATOM 3070 O O . GLU A 1 385 ? 4.312 -54.875 14.258 1 93.25 385 GLU A O 1
ATOM 3075 N N . LEU A 1 386 ? 3.602 -53.094 15.312 1 96.25 386 LEU A N 1
ATOM 3076 C CA . LEU A 1 386 ? 3.725 -52.188 14.156 1 96.25 386 LEU A CA 1
ATOM 3077 C C . LEU A 1 386 ? 5.176 -51.781 13.945 1 96.25 386 LEU A C 1
ATOM 3079 O O . LEU A 1 386 ? 5.781 -51.156 14.82 1 96.25 386 LEU A O 1
ATOM 3083 N N . THR A 1 387 ? 5.777 -52.156 12.797 1 97 387 THR A N 1
ATOM 3084 C CA . THR A 1 387 ? 7.137 -51.781 12.43 1 97 387 THR A CA 1
ATOM 3085 C C . THR A 1 387 ? 7.141 -51.031 11.094 1 97 387 THR A C 1
ATOM 3087 O O . THR A 1 387 ? 6.18 -51.125 10.328 1 97 387 THR A O 1
ATOM 3090 N N . LEU A 1 388 ? 8.148 -50.406 10.859 1 97 388 LEU A N 1
ATOM 3091 C CA . LEU A 1 388 ? 8.25 -49.531 9.695 1 97 388 LEU A CA 1
ATOM 3092 C C . LEU A 1 388 ? 8.125 -50.344 8.406 1 97 388 LEU A C 1
ATOM 3094 O O . LEU A 1 388 ? 7.578 -49.844 7.414 1 97 388 LEU A O 1
ATOM 3098 N N . ASP A 1 389 ? 8.578 -51.469 8.367 1 96.25 389 ASP A N 1
ATOM 3099 C CA . ASP A 1 389 ? 8.602 -52.281 7.156 1 96.25 389 ASP A CA 1
ATOM 3100 C C . ASP A 1 389 ? 7.207 -52.781 6.801 1 96.25 389 ASP A C 1
ATOM 3102 O O . ASP A 1 389 ? 6.973 -53.25 5.684 1 96.25 389 ASP A O 1
ATOM 3106 N N . LYS A 1 390 ? 6.277 -52.688 7.715 1 97.31 390 LYS A N 1
ATOM 3107 C CA . LYS A 1 390 ? 4.926 -53.188 7.484 1 97.31 390 LYS A CA 1
ATOM 3108 C C . LYS A 1 390 ? 4.066 -52.156 6.77 1 97.31 390 LYS A C 1
ATOM 3110 O O . LYS A 1 390 ? 2.963 -52.469 6.316 1 97.31 390 LYS A O 1
ATOM 3115 N N . VAL A 1 391 ? 4.562 -50.906 6.723 1 98.06 391 VAL A N 1
ATOM 3116 C CA . VAL A 1 391 ? 3.775 -49.812 6.137 1 98.06 391 VAL A CA 1
ATOM 3117 C C . VAL A 1 391 ? 4.602 -49.094 5.082 1 98.06 391 VAL A C 1
ATOM 3119 O O . VAL A 1 391 ? 5.789 -48.812 5.289 1 98.06 391 VAL A O 1
ATOM 3122 N N . ARG A 1 392 ? 4.098 -48.844 3.908 1 98.56 392 ARG A N 1
ATOM 3123 C CA . ARG A 1 392 ? 4.699 -48.062 2.836 1 98.56 392 ARG A CA 1
ATOM 3124 C C . ARG A 1 392 ? 3.648 -47.219 2.117 1 98.56 392 ARG A C 1
ATOM 3126 O O . ARG A 1 392 ? 2.463 -47.281 2.443 1 98.56 392 ARG A O 1
ATOM 3133 N N . SER A 1 393 ? 4.086 -46.312 1.302 1 98.62 393 SER A N 1
ATOM 3134 C CA . SER A 1 393 ? 3.156 -45.5 0.549 1 98.62 393 SER A CA 1
ATOM 3135 C C . SER A 1 393 ? 3.459 -45.531 -0.945 1 98.62 393 SER A C 1
ATOM 3137 O O . SER A 1 393 ? 4.594 -45.281 -1.36 1 98.62 393 SER A O 1
ATOM 3139 N N . ASN A 1 394 ? 2.459 -45.875 -1.752 1 98.56 394 ASN A N 1
ATOM 3140 C CA . ASN A 1 394 ? 2.559 -45.875 -3.207 1 98.56 394 ASN A CA 1
ATOM 3141 C C . ASN A 1 394 ? 2.25 -44.5 -3.797 1 98.56 394 ASN A C 1
ATOM 3143 O O . ASN A 1 394 ? 1.144 -43.969 -3.633 1 98.56 394 ASN A O 1
ATOM 3147 N N . VAL A 1 395 ? 3.213 -43.906 -4.504 1 98.69 395 VAL A N 1
ATOM 3148 C CA . VAL A 1 395 ? 3.041 -42.594 -5.117 1 98.69 395 VAL A CA 1
ATOM 3149 C C . VAL A 1 395 ? 2.357 -42.75 -6.477 1 98.69 395 VAL A C 1
ATOM 3151 O O . VAL A 1 395 ? 2.832 -43.5 -7.34 1 98.69 395 VAL A O 1
ATOM 3154 N N . LEU A 1 396 ? 1.262 -42.031 -6.664 1 98.31 396 LEU A N 1
ATOM 3155 C CA . LEU A 1 396 ? 0.465 -42.125 -7.883 1 98.31 396 LEU A CA 1
ATOM 3156 C C . LEU A 1 396 ? 0.505 -40.844 -8.68 1 98.31 396 LEU A C 1
ATOM 3158 O O . LEU A 1 396 ? 0.283 -39.75 -8.117 1 98.31 396 LEU A O 1
ATOM 3162 N N . TYR A 1 397 ? 0.813 -40.844 -9.883 1 97.75 397 TYR A N 1
ATOM 3163 C CA . TYR A 1 397 ? 0.579 -39.781 -10.844 1 97.75 397 TYR A CA 1
ATOM 3164 C C . TYR A 1 397 ? 0.664 -40.312 -12.273 1 97.75 397 TYR A C 1
ATOM 3166 O O . TYR A 1 397 ? 0.924 -41.5 -12.5 1 97.75 397 TYR A O 1
ATOM 3174 N N . SER A 1 398 ? 0.317 -39.531 -13.266 1 98.44 398 SER A N 1
ATOM 3175 C CA . SER A 1 398 ? 0.34 -39.906 -14.672 1 98.44 398 SER A CA 1
ATOM 3176 C C . SER A 1 398 ? 1.747 -40.312 -15.109 1 98.44 398 SER A C 1
ATOM 3178 O O . SER A 1 398 ? 2.729 -39.688 -14.68 1 98.44 398 SER A O 1
ATOM 3180 N N . ASP A 1 399 ? 1.803 -41.25 -15.922 1 97.81 399 ASP A N 1
ATOM 3181 C CA . ASP A 1 399 ? 3.078 -41.844 -16.312 1 97.81 399 ASP A CA 1
ATOM 3182 C C . ASP A 1 399 ? 3.852 -40.906 -17.25 1 97.81 399 ASP A C 1
ATOM 3184 O O . ASP A 1 399 ? 4.035 -41.219 -18.422 1 97.81 399 ASP A O 1
ATOM 3188 N N . MET A 1 400 ? 4.465 -39.906 -16.719 1 97.94 400 MET A N 1
ATOM 3189 C CA . MET A 1 400 ? 5.305 -38.969 -17.453 1 97.94 400 MET A CA 1
ATOM 3190 C C . MET A 1 400 ? 6.781 -39.219 -17.172 1 97.94 400 MET A C 1
ATOM 3192 O O . MET A 1 400 ? 7.156 -39.5 -16.031 1 97.94 400 MET A O 1
ATOM 3196 N N . GLU A 1 401 ? 7.539 -39.062 -18.156 1 97.62 401 GLU A N 1
ATOM 3197 C CA . GLU A 1 401 ? 8.984 -39.219 -18.031 1 97.62 401 GLU A CA 1
ATOM 3198 C C . GLU A 1 401 ? 9.625 -37.969 -17.453 1 97.62 401 GLU A C 1
ATOM 3200 O O . GLU A 1 401 ? 9.344 -36.844 -17.906 1 97.62 401 GLU A O 1
ATOM 3205 N N . ARG A 1 402 ? 10.422 -38.094 -16.422 1 98.12 402 ARG A N 1
ATOM 3206 C CA . ARG A 1 402 ? 11.211 -36.969 -15.938 1 98.12 402 ARG A CA 1
ATOM 3207 C C . ARG A 1 402 ? 12.258 -36.562 -16.969 1 98.12 402 ARG A C 1
ATOM 3209 O O . ARG A 1 402 ? 12.984 -37.406 -17.484 1 98.12 402 ARG A O 1
ATOM 3216 N N . THR A 1 403 ? 12.352 -35.25 -17.297 1 98.12 403 THR A N 1
ATOM 3217 C CA . THR A 1 403 ? 13.227 -34.844 -18.391 1 98.12 403 THR A CA 1
ATOM 3218 C C . THR A 1 403 ? 14.211 -33.75 -17.906 1 98.12 403 THR A C 1
ATOM 3220 O O . THR A 1 403 ? 15.242 -33.531 -18.547 1 98.12 403 THR A O 1
ATOM 3223 N N . GLY A 1 404 ? 13.93 -33.031 -16.859 1 98.25 404 GLY A N 1
ATOM 3224 C CA . GLY A 1 404 ? 14.82 -32 -16.375 1 98.25 404 GLY A CA 1
ATOM 3225 C C . GLY A 1 404 ? 15.453 -32.312 -15.039 1 98.25 404 GLY A C 1
ATOM 3226 O O . GLY A 1 404 ? 14.828 -32.969 -14.195 1 98.25 404 GLY A O 1
ATOM 3227 N N . TYR A 1 405 ? 16.656 -31.812 -14.844 1 98.56 405 TYR A N 1
ATOM 3228 C CA . TYR A 1 405 ? 17.406 -32 -13.602 1 98.56 405 TYR A CA 1
ATOM 3229 C C . TYR A 1 405 ? 18.266 -30.812 -13.281 1 98.56 405 TYR A C 1
ATOM 3231 O O . TYR A 1 405 ? 18.891 -30.234 -14.172 1 98.56 405 TYR A O 1
ATOM 3239 N N . ILE A 1 406 ? 18.234 -30.375 -12.07 1 98.62 406 ILE A N 1
ATOM 3240 C CA . ILE A 1 406 ? 19.078 -29.297 -11.57 1 98.62 406 ILE A CA 1
ATOM 3241 C C . ILE A 1 406 ? 19.75 -29.734 -10.266 1 98.62 406 ILE A C 1
ATOM 3243 O O . ILE A 1 406 ? 19.109 -30.359 -9.422 1 98.62 406 ILE A O 1
ATOM 3247 N N . GLU A 1 407 ? 20.969 -29.516 -10.109 1 98.56 407 GLU A N 1
ATOM 3248 C CA . GLU A 1 407 ? 21.719 -29.688 -8.875 1 98.56 407 GLU A CA 1
ATOM 3249 C C . GLU A 1 407 ? 22.688 -28.531 -8.648 1 98.56 407 GLU A C 1
ATOM 3251 O O . GLU A 1 407 ? 23.438 -28.156 -9.547 1 98.56 407 GLU A O 1
ATOM 3256 N N . THR A 1 408 ? 22.688 -28 -7.48 1 98.5 408 THR A N 1
ATOM 3257 C CA . THR A 1 408 ? 23.516 -26.812 -7.215 1 98.5 408 THR A CA 1
ATOM 3258 C C . THR A 1 408 ? 24.375 -27.031 -5.977 1 98.5 408 THR A C 1
ATOM 3260 O O . THR A 1 408 ? 24.266 -28.062 -5.305 1 98.5 408 THR A O 1
ATOM 3263 N N . SER A 1 409 ? 25.266 -26.125 -5.707 1 98 409 SER A N 1
ATOM 3264 C CA . SER A 1 409 ? 26.094 -26.156 -4.508 1 98 409 SER A CA 1
ATOM 3265 C C . SER A 1 409 ? 25.328 -25.672 -3.285 1 98 409 SER A C 1
ATOM 3267 O O . SER A 1 409 ? 25.844 -25.719 -2.164 1 98 409 SER A O 1
ATOM 3269 N N . ASN A 1 410 ? 24.094 -25.156 -3.404 1 97.88 410 ASN A N 1
ATOM 3270 C CA . ASN A 1 410 ? 23.25 -24.672 -2.322 1 97.88 410 ASN A CA 1
ATOM 3271 C C . ASN A 1 410 ? 22.188 -25.703 -1.948 1 97.88 410 ASN A C 1
ATOM 3273 O O . ASN A 1 410 ? 21.203 -25.875 -2.676 1 97.88 410 ASN A O 1
ATOM 3277 N N . PRO A 1 411 ? 22.266 -26.281 -0.811 1 98.06 411 PRO A N 1
ATOM 3278 C CA . PRO A 1 411 ? 21.359 -27.359 -0.446 1 98.06 411 PRO A CA 1
ATOM 3279 C C . PRO A 1 411 ? 19.906 -26.891 -0.323 1 98.06 411 PRO A C 1
ATOM 3281 O O . PRO A 1 411 ? 18.984 -27.672 -0.597 1 98.06 411 PRO A O 1
ATOM 3284 N N . LYS A 1 412 ? 19.656 -25.703 0.108 1 98.31 412 LYS A N 1
ATOM 3285 C CA . LYS A 1 412 ? 18.297 -25.203 0.249 1 98.31 412 LYS A CA 1
ATOM 3286 C C . LYS A 1 412 ? 17.625 -25.047 -1.111 1 98.31 412 LYS A C 1
ATOM 3288 O O . LYS A 1 412 ? 16.422 -25.297 -1.249 1 98.31 412 LYS A O 1
ATOM 3293 N N . ILE A 1 413 ? 18.406 -24.625 -2.088 1 98.62 413 ILE A N 1
ATOM 3294 C CA . ILE A 1 413 ? 17.875 -24.5 -3.438 1 98.62 413 ILE A CA 1
ATOM 3295 C C . ILE A 1 413 ? 17.609 -25.891 -4.016 1 98.62 413 ILE A C 1
ATOM 3297 O O . ILE A 1 413 ? 16.641 -26.094 -4.742 1 98.62 413 ILE A O 1
ATOM 3301 N N . ASN A 1 414 ? 18.484 -26.844 -3.729 1 98.75 414 ASN A N 1
ATOM 3302 C CA . ASN A 1 414 ? 18.219 -28.219 -4.145 1 98.75 414 ASN A CA 1
ATOM 3303 C C . ASN A 1 414 ? 16.906 -28.75 -3.562 1 98.75 414 ASN A C 1
ATOM 3305 O O . ASN A 1 414 ? 16.141 -29.406 -4.254 1 98.75 414 ASN A O 1
ATOM 3309 N N . ARG A 1 415 ? 16.734 -28.406 -2.275 1 98.62 415 ARG A N 1
ATOM 3310 C CA . ARG A 1 415 ? 15.484 -28.828 -1.64 1 98.62 415 ARG A CA 1
ATOM 3311 C C . ARG A 1 415 ? 14.289 -28.141 -2.293 1 98.62 415 ARG A C 1
ATOM 3313 O O . ARG A 1 415 ? 13.258 -28.781 -2.531 1 98.62 415 ARG A O 1
ATOM 3320 N N . LEU A 1 416 ? 14.383 -26.875 -2.545 1 98.69 416 LEU A N 1
ATOM 3321 C CA . LEU A 1 416 ? 13.32 -26.156 -3.236 1 98.69 416 LEU A CA 1
ATOM 3322 C C . LEU A 1 416 ? 13.008 -26.797 -4.578 1 98.69 416 LEU A C 1
ATOM 3324 O O . LEU A 1 416 ? 11.844 -26.938 -4.945 1 98.69 416 LEU A O 1
ATOM 3328 N N . TYR A 1 417 ? 14.031 -27.125 -5.336 1 98.69 417 TYR A N 1
ATOM 3329 C CA . TYR A 1 417 ? 13.859 -27.781 -6.625 1 98.69 417 TYR A CA 1
ATOM 3330 C C . TYR A 1 417 ? 13.078 -29.094 -6.465 1 98.69 417 TYR A C 1
ATOM 3332 O O . TYR A 1 417 ? 12.125 -29.344 -7.203 1 98.69 417 TYR A O 1
ATOM 3340 N N . GLU A 1 418 ? 13.469 -29.875 -5.527 1 98.62 418 GLU A N 1
ATOM 3341 C CA . GLU A 1 418 ? 12.781 -31.125 -5.273 1 98.62 418 GLU A CA 1
ATOM 3342 C C . GLU A 1 418 ? 11.328 -30.891 -4.859 1 98.62 418 GLU A C 1
ATOM 3344 O O . GLU A 1 418 ? 10.438 -31.672 -5.215 1 98.62 418 GLU A O 1
ATOM 3349 N N . ASN A 1 419 ? 11.141 -29.859 -4.016 1 98.81 419 ASN A N 1
ATOM 3350 C CA . ASN A 1 419 ? 9.773 -29.516 -3.641 1 98.81 419 ASN A CA 1
ATOM 3351 C C . ASN A 1 419 ? 8.898 -29.266 -4.867 1 98.81 419 ASN A C 1
ATOM 3353 O O . ASN A 1 419 ? 7.738 -29.672 -4.895 1 98.81 419 ASN A O 1
ATOM 3357 N N . CYS A 1 420 ? 9.461 -28.578 -5.816 1 98.62 420 CYS A N 1
ATOM 3358 C CA . CYS A 1 420 ? 8.727 -28.297 -7.047 1 98.62 420 CYS A CA 1
ATOM 3359 C C . CYS A 1 420 ? 8.383 -29.594 -7.781 1 98.62 420 CYS A C 1
ATOM 3361 O O . CYS A 1 420 ? 7.25 -29.766 -8.242 1 98.62 420 CYS A O 1
ATOM 3363 N N . ILE A 1 421 ? 9.305 -30.516 -7.867 1 98.69 421 ILE A N 1
ATOM 3364 C CA . ILE A 1 421 ? 9.086 -31.781 -8.547 1 98.69 421 ILE A CA 1
ATOM 3365 C C . ILE A 1 421 ? 7.973 -32.562 -7.844 1 98.69 421 ILE A C 1
ATOM 3367 O O . ILE A 1 421 ? 7.059 -33.062 -8.492 1 98.69 421 ILE A O 1
ATOM 3371 N N . TRP A 1 422 ? 8.039 -32.594 -6.559 1 98.81 422 TRP A N 1
ATOM 3372 C CA . TRP A 1 422 ? 7.062 -33.344 -5.785 1 98.81 422 TRP A CA 1
ATOM 3373 C C . TRP A 1 422 ? 5.684 -32.688 -5.879 1 98.81 422 TRP A C 1
ATOM 3375 O O . TRP A 1 422 ? 4.664 -33.406 -5.867 1 98.81 422 TRP A O 1
ATOM 3385 N N . GLY A 1 423 ? 5.672 -31.391 -5.906 1 98.5 423 GLY A N 1
ATOM 3386 C CA . GLY A 1 423 ? 4.406 -30.719 -6.156 1 98.5 423 GLY A CA 1
ATOM 3387 C C . GLY A 1 423 ? 3.764 -31.125 -7.469 1 98.5 423 GLY A C 1
ATOM 3388 O O . GLY A 1 423 ? 2.555 -31.359 -7.531 1 98.5 423 GLY A O 1
ATOM 3389 N N . GLN A 1 424 ? 4.527 -31.188 -8.508 1 98.56 424 GLN A N 1
ATOM 3390 C CA . GLN A 1 424 ? 4.027 -31.625 -9.812 1 98.56 424 GLN A CA 1
ATOM 3391 C C . GLN A 1 424 ? 3.592 -33.094 -9.781 1 98.56 424 GLN A C 1
ATOM 3393 O O . GLN A 1 424 ? 2.516 -33.438 -10.273 1 98.56 424 GLN A O 1
ATOM 3398 N N . LYS A 1 425 ? 4.434 -33.969 -9.18 1 98.56 425 LYS A N 1
ATOM 3399 C CA . LYS A 1 425 ? 4.078 -35.375 -9.055 1 98.56 425 LYS A CA 1
ATOM 3400 C C . LYS A 1 425 ? 2.713 -35.562 -8.391 1 98.56 425 LYS A C 1
ATOM 3402 O O . LYS A 1 425 ? 1.873 -36.312 -8.875 1 98.56 425 LYS A O 1
ATOM 3407 N N . SER A 1 426 ? 2.514 -34.812 -7.43 1 98.5 426 SER A N 1
ATOM 3408 C CA . SER A 1 426 ? 1.34 -35 -6.582 1 98.5 426 SER A CA 1
ATOM 3409 C C . SER A 1 426 ? 0.075 -34.5 -7.273 1 98.5 426 SER A C 1
ATOM 3411 O O . SER A 1 426 ? -1.027 -34.938 -6.973 1 98.5 426 SER A O 1
ATOM 3413 N N . ASN A 1 427 ? 0.244 -33.562 -8.18 1 98.38 427 ASN A N 1
ATOM 3414 C CA . ASN A 1 427 ? -0.954 -32.875 -8.656 1 98.38 427 ASN A CA 1
ATOM 3415 C C . ASN A 1 427 ? -1.222 -33.188 -10.133 1 98.38 427 ASN A C 1
ATOM 3417 O O . ASN A 1 427 ? -2.215 -32.719 -10.695 1 98.38 427 ASN A O 1
ATOM 3421 N N . PHE A 1 428 ? -0.37 -33.906 -10.766 1 98.31 428 PHE A N 1
ATOM 3422 C CA . PHE A 1 428 ? -0.586 -34.281 -12.156 1 98.31 428 PHE A CA 1
ATOM 3423 C C . PHE A 1 428 ? -1.104 -35.719 -12.25 1 98.31 428 PHE A C 1
ATOM 3425 O O . PHE A 1 428 ? -0.41 -36.594 -12.758 1 98.31 428 PHE A O 1
ATOM 3432 N N . LEU A 1 429 ? -2.295 -35.938 -11.797 1 97.62 429 LEU A N 1
ATOM 3433 C CA . LEU A 1 429 ? -3.008 -37.188 -11.852 1 97.62 429 LEU A CA 1
ATOM 3434 C C . LEU A 1 429 ? -4.152 -37.156 -12.859 1 97.62 429 LEU A C 1
ATOM 3436 O O . LEU A 1 429 ? -5.234 -36.656 -12.547 1 97.62 429 LEU A O 1
ATOM 3440 N N . ASP A 1 430 ? -3.893 -37.656 -14.062 1 96.94 430 ASP A N 1
ATOM 3441 C CA . ASP A 1 430 ? -4.738 -37.625 -15.25 1 96.94 430 ASP A CA 1
ATOM 3442 C C . ASP A 1 430 ? -5.016 -36.188 -15.688 1 96.94 430 ASP A C 1
ATOM 3444 O O . ASP A 1 430 ? -5.301 -35.938 -16.859 1 96.94 430 ASP A O 1
ATOM 3448 N N . MET A 1 431 ? -5.117 -35.281 -14.797 1 95.44 431 MET A N 1
ATOM 3449 C CA . MET A 1 431 ? -5.277 -33.844 -15.016 1 95.44 431 MET A CA 1
ATOM 3450 C C . MET A 1 431 ? -4.469 -33.031 -14 1 95.44 431 MET A C 1
ATOM 3452 O O . MET A 1 431 ? -4.207 -33.531 -12.891 1 95.44 431 MET A O 1
ATOM 3456 N N . PRO A 1 432 ? -4.027 -31.844 -14.383 1 96.94 432 PRO A N 1
ATOM 3457 C CA . PRO A 1 432 ? -3.375 -31 -13.375 1 96.94 432 PRO A CA 1
ATOM 3458 C C . PRO A 1 432 ? -4.359 -30.422 -12.359 1 96.94 432 PRO A C 1
ATOM 3460 O O . PRO A 1 432 ? -5.227 -29.625 -12.727 1 96.94 432 PRO A O 1
ATOM 3463 N N . THR A 1 433 ? -4.254 -30.828 -11.133 1 94.88 433 THR A N 1
ATOM 3464 C CA . THR A 1 433 ? -5.129 -30.328 -10.078 1 94.88 433 THR A CA 1
ATOM 3465 C C . THR A 1 433 ? -4.41 -29.281 -9.234 1 94.88 433 THR A C 1
ATOM 3467 O O . THR A 1 433 ? -3.287 -28.875 -9.555 1 94.88 433 THR A O 1
ATOM 3470 N N . ASP A 1 434 ? -5.039 -28.766 -8.195 1 92.12 434 ASP A N 1
ATOM 3471 C CA . ASP A 1 434 ? -4.441 -27.719 -7.379 1 92.12 434 ASP A CA 1
ATOM 3472 C C . ASP A 1 434 ? -3.803 -28.297 -6.121 1 92.12 434 ASP A C 1
ATOM 3474 O O . ASP A 1 434 ? -2.711 -27.875 -5.723 1 92.12 434 ASP A O 1
ATOM 3478 N N . CYS A 1 435 ? -4.551 -29.203 -5.582 1 95.12 435 CYS A N 1
ATOM 3479 C CA . CYS A 1 435 ? -4.066 -29.875 -4.379 1 95.12 435 CYS A CA 1
ATOM 3480 C C . CYS A 1 435 ? -4.629 -31.281 -4.281 1 95.12 435 CYS A C 1
ATOM 3482 O O . CYS A 1 435 ? -5.73 -31.562 -4.754 1 95.12 435 CYS A O 1
ATOM 3484 N N . PRO A 1 436 ? -3.951 -32.156 -3.568 1 96.56 436 PRO A N 1
ATOM 3485 C CA . PRO A 1 436 ? -4.398 -33.562 -3.578 1 96.56 436 PRO A CA 1
ATOM 3486 C C . PRO A 1 436 ? -5.141 -33.938 -2.301 1 96.56 436 PRO A C 1
ATOM 3488 O O . PRO A 1 436 ? -5.684 -35.062 -2.209 1 96.56 436 PRO A O 1
ATOM 3491 N N . GLN A 1 437 ? -5.215 -33.094 -1.288 1 95.38 437 GLN A N 1
ATOM 3492 C CA . GLN A 1 437 ? -5.555 -33.594 0.031 1 95.38 437 GLN A CA 1
ATOM 3493 C C . GLN A 1 437 ? -6.996 -33.25 0.404 1 95.38 437 GLN A C 1
ATOM 3495 O O . GLN A 1 437 ? -7.637 -34 1.165 1 95.38 437 GLN A O 1
ATOM 3500 N N . ARG A 1 438 ? -7.551 -32.188 -0.103 1 93.81 438 ARG A N 1
ATOM 3501 C CA . ARG A 1 438 ? -8.82 -31.734 0.458 1 93.81 438 ARG A CA 1
ATOM 3502 C C . ARG A 1 438 ? -9.938 -31.828 -0.572 1 93.81 438 ARG A C 1
ATOM 3504 O O . ARG A 1 438 ? -9.75 -32.375 -1.658 1 93.81 438 ARG A O 1
ATOM 3511 N N . ASN A 1 439 ? -11.188 -31.328 -0.137 1 91.44 439 ASN A N 1
ATOM 3512 C CA . ASN A 1 439 ? -12.375 -31.391 -0.98 1 91.44 439 ASN A CA 1
ATOM 3513 C C . ASN A 1 439 ? -12.375 -30.297 -2.045 1 91.44 439 ASN A C 1
ATOM 3515 O O . ASN A 1 439 ? -13.297 -29.484 -2.105 1 91.44 439 ASN A O 1
ATOM 3519 N N . GLU A 1 440 ? -11.383 -30.219 -2.9 1 89.69 440 GLU A N 1
ATOM 3520 C CA . GLU A 1 440 ? -11.203 -29.359 -4.066 1 89.69 440 GLU A CA 1
ATOM 3521 C C . GLU A 1 440 ? -10.578 -30.125 -5.227 1 89.69 440 GLU A C 1
ATOM 3523 O O . GLU A 1 440 ? -11.266 -30.516 -6.172 1 89.69 440 GLU A O 1
ATOM 3528 N N . ARG A 1 441 ? -9.375 -30.625 -5.148 1 92.75 441 ARG A N 1
ATOM 3529 C CA . ARG A 1 441 ? -8.664 -31.453 -6.117 1 92.75 441 ARG A CA 1
ATOM 3530 C C . ARG A 1 441 ? -9.203 -31.234 -7.523 1 92.75 441 ARG A C 1
ATOM 3532 O O . ARG A 1 441 ? -9.484 -32.188 -8.25 1 92.75 441 ARG A O 1
ATOM 3539 N N . LEU A 1 442 ? -9.367 -30 -7.895 1 92.81 442 LEU A N 1
ATOM 3540 C CA . LEU A 1 442 ? -9.961 -29.641 -9.18 1 92.81 442 LEU A CA 1
ATOM 3541 C C . LEU A 1 442 ? -8.891 -29.156 -10.156 1 92.81 442 LEU A C 1
ATOM 3543 O O . LEU A 1 442 ? -7.789 -28.781 -9.742 1 92.81 442 LEU A O 1
ATOM 3547 N N . GLY A 1 443 ? -9.219 -29.328 -11.422 1 94.5 443 GLY A N 1
ATOM 3548 C CA . GLY A 1 443 ? -8.297 -28.875 -12.453 1 94.5 443 GLY A CA 1
ATOM 3549 C C . GLY A 1 443 ? -8.328 -27.375 -12.664 1 94.5 443 GLY A C 1
ATOM 3550 O O . GLY A 1 443 ? -8.75 -26.906 -13.727 1 94.5 443 GLY A O 1
ATOM 3551 N N . TRP A 1 444 ? -7.848 -26.641 -11.672 1 94.94 444 TRP A N 1
ATOM 3552 C CA . TRP A 1 444 ? -7.832 -25.172 -11.773 1 94.94 444 TRP A CA 1
ATOM 3553 C C . TRP A 1 444 ? -6.949 -24.719 -12.938 1 94.94 444 TRP A C 1
ATOM 3555 O O . TRP A 1 444 ? -5.742 -24.984 -12.945 1 94.94 444 TRP A O 1
ATOM 3565 N N . THR A 1 445 ? -7.562 -23.969 -13.789 1 96.75 445 THR A N 1
ATOM 3566 C CA . THR A 1 445 ? -6.926 -23.688 -15.07 1 96.75 445 THR A CA 1
ATOM 3567 C C . THR A 1 445 ? -5.852 -22.609 -14.922 1 96.75 445 THR A C 1
ATOM 3569 O O . THR A 1 445 ? -4.891 -22.578 -15.688 1 96.75 445 THR A O 1
ATOM 3572 N N . GLY A 1 446 ? -5.992 -21.734 -13.93 1 96.81 446 GLY A N 1
ATOM 3573 C CA . GLY A 1 446 ? -4.957 -20.75 -13.664 1 96.81 446 GLY A CA 1
ATOM 3574 C C . GLY A 1 446 ? -3.646 -21.359 -13.211 1 96.81 446 GLY A C 1
ATOM 3575 O O . GLY A 1 446 ? -2.572 -20.938 -13.641 1 96.81 446 GLY A O 1
ATOM 3576 N N . ASP A 1 447 ? -3.76 -22.375 -12.305 1 96.81 447 ASP A N 1
ATOM 3577 C CA . ASP A 1 447 ? -2.576 -23.094 -11.844 1 96.81 447 ASP A CA 1
ATOM 3578 C C . ASP A 1 447 ? -1.863 -23.781 -13.008 1 96.81 447 ASP A C 1
ATOM 3580 O O . ASP A 1 447 ? -0.641 -23.688 -13.133 1 96.81 447 ASP A O 1
ATOM 3584 N N . ALA A 1 448 ? -2.717 -24.406 -13.82 1 97.88 448 ALA A N 1
ATOM 3585 C CA . ALA A 1 448 ? -2.162 -25.094 -14.984 1 97.88 448 ALA A CA 1
ATOM 3586 C C . ALA A 1 448 ? -1.478 -24.109 -15.93 1 97.88 448 ALA A C 1
ATOM 3588 O O . ALA A 1 448 ? -0.406 -24.406 -16.469 1 97.88 448 ALA A O 1
ATOM 3589 N N . GLN A 1 449 ? -2.041 -23 -16.094 1 98.19 449 GLN A N 1
ATOM 3590 C CA . GLN A 1 449 ? -1.516 -22.016 -17.016 1 98.19 449 GLN A CA 1
ATOM 3591 C C . GLN A 1 449 ? -0.142 -21.516 -16.578 1 98.19 449 GLN A C 1
ATOM 3593 O O . GLN A 1 449 ? 0.813 -21.547 -17.359 1 98.19 449 GLN A O 1
ATOM 3598 N N . VAL A 1 450 ? 0.017 -21.109 -15.359 1 97.81 450 VAL A N 1
ATOM 3599 C CA . VAL A 1 450 ? 1.236 -20.438 -14.922 1 97.81 450 VAL A CA 1
ATOM 3600 C C . VAL A 1 450 ? 2.371 -21.469 -14.805 1 97.81 450 VAL A C 1
ATOM 3602 O O . VAL A 1 450 ? 3.539 -21.125 -15.008 1 97.81 450 VAL A O 1
ATOM 3605 N N . PHE A 1 451 ? 2.035 -22.734 -14.562 1 98.25 451 PHE A N 1
ATOM 3606 C CA . PHE A 1 451 ? 3.047 -23.734 -14.258 1 98.25 451 PHE A CA 1
ATOM 3607 C C . PHE A 1 451 ? 3.377 -24.562 -15.5 1 98.25 451 PHE A C 1
ATOM 3609 O O . PHE A 1 451 ? 4.309 -25.375 -15.484 1 98.25 451 PHE A O 1
ATOM 3616 N N . SER A 1 452 ? 2.715 -24.391 -16.625 1 98.38 452 SER A N 1
ATOM 3617 C CA . SER A 1 452 ? 2.783 -25.281 -17.766 1 98.38 452 SER A CA 1
ATOM 3618 C C . SER A 1 452 ? 4.203 -25.375 -18.312 1 98.38 452 SER A C 1
ATOM 3620 O O . SER A 1 452 ? 4.68 -26.469 -18.641 1 98.38 452 SER A O 1
ATOM 3622 N N . GLN A 1 453 ? 4.895 -24.25 -18.391 1 98.19 453 GLN A N 1
ATOM 3623 C CA . GLN A 1 453 ? 6.258 -24.281 -18.906 1 98.19 453 GLN A CA 1
ATOM 3624 C C . GLN A 1 453 ? 7.195 -25 -17.953 1 98.19 453 GLN A C 1
ATOM 3626 O O . GLN A 1 453 ? 8.023 -25.812 -18.375 1 98.19 453 GLN A O 1
ATOM 3631 N N . THR A 1 454 ? 7.078 -24.688 -16.688 1 98.5 454 THR A N 1
ATOM 3632 C CA . THR A 1 454 ? 7.879 -25.359 -15.672 1 98.5 454 THR A CA 1
ATOM 3633 C C . THR A 1 454 ? 7.633 -26.875 -15.703 1 98.5 454 THR A C 1
ATOM 3635 O O . THR A 1 454 ? 8.578 -27.656 -15.688 1 98.5 454 THR A O 1
ATOM 3638 N N . ALA A 1 455 ? 6.363 -27.234 -15.781 1 98.69 455 ALA A N 1
ATOM 3639 C CA . ALA A 1 455 ? 6 -28.641 -15.836 1 98.69 455 ALA A CA 1
ATOM 3640 C C . ALA A 1 455 ? 6.668 -29.344 -17.016 1 98.69 455 ALA A C 1
ATOM 3642 O O . ALA A 1 455 ? 7.113 -30.484 -16.906 1 98.69 455 ALA A O 1
ATOM 3643 N N . SER A 1 456 ? 6.777 -28.609 -18.109 1 98.5 456 SER A N 1
ATOM 3644 C CA . SER A 1 456 ? 7.262 -29.188 -19.359 1 98.5 456 SER A CA 1
ATOM 3645 C C . SER A 1 456 ? 8.781 -29.25 -19.391 1 98.5 456 SER A C 1
ATOM 3647 O O . SER A 1 456 ? 9.367 -29.984 -20.188 1 98.5 456 SER A O 1
ATOM 3649 N N . TYR A 1 457 ? 9.43 -28.484 -18.547 1 98.38 457 TYR A N 1
ATOM 3650 C CA . TYR A 1 457 ? 10.859 -28.656 -18.328 1 98.38 457 TYR A CA 1
ATOM 3651 C C . TYR A 1 457 ? 11.133 -29.859 -17.422 1 98.38 457 TYR A C 1
ATOM 3653 O O . TYR A 1 457 ? 12.07 -30.625 -17.656 1 98.38 457 TYR A O 1
ATOM 3661 N N . ASN A 1 458 ? 10.289 -30.047 -16.484 1 98.56 458 ASN A N 1
ATOM 3662 C CA . ASN A 1 458 ? 10.477 -31.062 -15.461 1 98.56 458 ASN A CA 1
ATOM 3663 C C . ASN A 1 458 ? 10.195 -32.469 -16 1 98.56 458 ASN A C 1
ATOM 3665 O O . ASN A 1 458 ? 10.859 -33.438 -15.617 1 98.56 458 ASN A O 1
ATOM 3669 N N . MET A 1 459 ? 9.156 -32.562 -16.812 1 98.5 459 MET A N 1
ATOM 3670 C CA . MET A 1 459 ? 8.711 -33.844 -17.328 1 98.5 459 MET A CA 1
ATOM 3671 C C . MET A 1 459 ? 8.203 -33.719 -18.766 1 98.5 459 MET A C 1
ATOM 3673 O O . MET A 1 459 ? 7.988 -32.594 -19.25 1 98.5 459 MET A O 1
ATOM 3677 N N . ASP A 1 460 ? 8.141 -34.844 -19.5 1 98.12 460 ASP A N 1
ATOM 3678 C CA . ASP A 1 460 ? 7.504 -34.844 -20.812 1 98.12 460 ASP A CA 1
ATOM 3679 C C . ASP A 1 460 ? 5.988 -34.719 -20.703 1 98.12 460 ASP A C 1
ATOM 3681 O O . ASP A 1 460 ? 5.301 -35.719 -20.453 1 98.12 460 ASP A O 1
ATOM 3685 N N . THR A 1 461 ? 5.488 -33.562 -20.969 1 98.06 461 THR A N 1
ATOM 3686 C CA . THR A 1 461 ? 4.07 -33.281 -20.75 1 98.06 461 THR A CA 1
ATOM 3687 C C . THR A 1 461 ? 3.301 -33.344 -22.062 1 98.06 461 THR A C 1
ATOM 3689 O O . THR A 1 461 ? 2.137 -32.938 -22.125 1 98.06 461 THR A O 1
ATOM 3692 N N . ARG A 1 462 ? 3.863 -33.781 -23.141 1 97.06 462 ARG A N 1
ATOM 3693 C CA . ARG A 1 462 ? 3.271 -33.719 -24.469 1 97.06 462 ARG A CA 1
ATOM 3694 C C . ARG A 1 462 ? 1.901 -34.406 -24.484 1 97.06 462 ARG A C 1
ATOM 3696 O O . ARG A 1 462 ? 0.893 -33.75 -24.781 1 97.06 462 ARG A O 1
ATOM 3703 N N . ALA A 1 463 ? 1.862 -35.719 -24.109 1 97.19 463 ALA A N 1
ATOM 3704 C CA . ALA A 1 463 ? 0.606 -36.438 -24.141 1 97.19 463 ALA A CA 1
ATOM 3705 C C . ALA A 1 463 ? -0.328 -36 -23.016 1 97.19 463 ALA A C 1
ATOM 3707 O O . ALA A 1 463 ? -1.547 -35.938 -23.203 1 97.19 463 ALA A O 1
ATOM 3708 N N . PHE A 1 464 ? 0.197 -35.656 -21.875 1 98 464 PHE A N 1
ATOM 3709 C CA . PHE A 1 464 ? -0.573 -35.219 -20.719 1 98 464 PHE A CA 1
ATOM 3710 C C . PHE A 1 464 ? -1.371 -33.969 -21.031 1 98 464 PHE A C 1
ATOM 3712 O O . PHE A 1 464 ? -2.58 -33.938 -20.797 1 98 464 PHE A O 1
ATOM 3719 N N . TYR A 1 465 ? -0.684 -32.938 -21.594 1 97.75 465 TYR A N 1
ATOM 3720 C CA . TYR A 1 465 ? -1.365 -31.672 -21.875 1 97.75 465 TYR A CA 1
ATOM 3721 C C . TYR A 1 465 ? -2.27 -31.812 -23.094 1 97.75 465 TYR A C 1
ATOM 3723 O O . TYR A 1 465 ? -3.291 -31.125 -23.188 1 97.75 465 TYR A O 1
ATOM 3731 N N . ASN A 1 466 ? -1.915 -32.688 -24.016 1 96.19 466 ASN A N 1
ATOM 3732 C CA . ASN A 1 466 ? -2.844 -32.969 -25.109 1 96.19 466 ASN A CA 1
ATOM 3733 C C . ASN A 1 466 ? -4.195 -33.438 -24.594 1 96.19 466 ASN A C 1
ATOM 3735 O O . ASN A 1 466 ? -5.242 -33 -25.078 1 96.19 466 ASN A O 1
ATOM 3739 N N . LYS A 1 467 ? -4.125 -34.375 -23.641 1 96.62 467 LYS A N 1
ATOM 3740 C CA . LYS A 1 467 ? -5.344 -34.875 -23.016 1 96.62 467 LYS A CA 1
ATOM 3741 C C . LYS A 1 467 ? -6.098 -33.75 -22.312 1 96.62 467 LYS A C 1
ATOM 3743 O O . LYS A 1 467 ? -7.312 -33.594 -22.469 1 96.62 467 LYS A O 1
ATOM 3748 N N . TYR A 1 468 ? -5.43 -33 -21.562 1 97.06 468 TYR A N 1
ATOM 3749 C CA . TYR A 1 468 ? -6.012 -31.922 -20.797 1 97.06 468 TYR A CA 1
ATOM 3750 C C . TYR A 1 468 ? -6.684 -30.891 -21.703 1 97.06 468 TYR A C 1
ATOM 3752 O O . TYR A 1 468 ? -7.805 -30.453 -21.422 1 97.06 468 TYR A O 1
ATOM 3760 N N . LEU A 1 469 ? -5.984 -30.469 -22.766 1 97 469 LEU A N 1
ATOM 3761 C CA . LEU A 1 469 ? -6.492 -29.469 -23.703 1 97 469 LEU A CA 1
ATOM 3762 C C . LEU A 1 469 ? -7.711 -29.984 -24.453 1 97 469 LEU A C 1
ATOM 3764 O O . LEU A 1 469 ? -8.617 -29.219 -24.797 1 97 469 LEU A O 1
ATOM 3768 N N . LYS A 1 470 ? -7.754 -31.266 -24.719 1 95.69 470 LYS A N 1
ATOM 3769 C CA . LYS A 1 470 ? -8.93 -31.859 -25.359 1 95.69 470 LYS A CA 1
ATOM 3770 C C . LYS A 1 470 ? -10.164 -31.719 -24.469 1 95.69 470 LYS A C 1
ATOM 3772 O O . LYS A 1 470 ? -11.234 -31.344 -24.938 1 95.69 470 LYS A O 1
ATOM 3777 N N . ASP A 1 471 ? -9.969 -32.062 -23.219 1 95.56 471 ASP A N 1
ATOM 3778 C CA . ASP A 1 471 ? -11.055 -31.906 -22.266 1 95.56 471 ASP A CA 1
ATOM 3779 C C . ASP A 1 471 ? -11.508 -30.453 -22.203 1 95.56 471 ASP A C 1
ATOM 3781 O O . ASP A 1 471 ? -12.711 -30.172 -22.156 1 95.56 471 ASP A O 1
ATOM 3785 N N . LEU A 1 472 ? -10.578 -29.562 -22.188 1 95.56 472 LEU A N 1
ATOM 3786 C CA . LEU A 1 472 ? -10.859 -28.141 -22.125 1 95.56 472 LEU A CA 1
ATOM 3787 C C . LEU A 1 472 ? -11.648 -27.672 -23.344 1 95.56 472 LEU A C 1
ATOM 3789 O O . LEU A 1 472 ? -12.578 -26.875 -23.219 1 95.56 472 LEU A O 1
ATOM 3793 N N . TYR A 1 473 ? -11.242 -28.094 -24.484 1 96.12 473 TYR A N 1
ATOM 3794 C CA . TYR A 1 473 ? -11.891 -27.719 -25.734 1 96.12 473 TYR A CA 1
ATOM 3795 C C . TYR A 1 473 ? -13.359 -28.141 -25.734 1 96.12 473 TYR A C 1
ATOM 3797 O O . TYR A 1 473 ? -14.234 -27.344 -26.109 1 96.12 473 TYR A O 1
ATOM 3805 N N . TYR A 1 474 ? -13.602 -29.391 -25.344 1 94.06 474 TYR A N 1
ATOM 3806 C CA . TYR A 1 474 ? -14.977 -29.891 -25.344 1 94.06 474 TYR A CA 1
ATOM 3807 C C . TYR A 1 474 ? -15.859 -29.047 -24.438 1 94.06 474 TYR A C 1
ATOM 3809 O O . TYR A 1 474 ? -16.984 -28.703 -24.797 1 94.06 474 TYR A O 1
ATOM 3817 N N . ASP A 1 475 ? -15.328 -28.719 -23.297 1 93.94 475 ASP A N 1
ATOM 3818 C CA . ASP A 1 475 ? -16.078 -27.875 -22.359 1 93.94 475 ASP A CA 1
ATOM 3819 C C . ASP A 1 475 ? -16.312 -26.484 -22.938 1 93.94 475 ASP A C 1
ATOM 3821 O O . ASP A 1 475 ? -17.422 -25.984 -22.938 1 93.94 475 ASP A O 1
ATOM 3825 N N . ALA A 1 476 ? -15.25 -25.844 -23.438 1 94.94 476 ALA A N 1
ATOM 3826 C CA . ALA A 1 476 ? -15.312 -24.484 -23.969 1 94.94 476 ALA A CA 1
ATOM 3827 C C . ALA A 1 476 ? -16.281 -24.406 -25.141 1 94.94 476 ALA A C 1
ATOM 3829 O O . ALA A 1 476 ? -16.984 -23.406 -25.312 1 94.94 476 ALA A O 1
ATOM 3830 N N . LYS A 1 477 ? -16.219 -25.406 -25.969 1 93.31 477 LYS A N 1
ATOM 3831 C CA . LYS A 1 477 ? -17.109 -25.453 -27.125 1 93.31 477 LYS A CA 1
ATOM 3832 C C . LYS A 1 477 ? -18.562 -25.391 -26.719 1 93.31 477 LYS A C 1
ATOM 3834 O O . LYS A 1 477 ? -19.375 -24.719 -27.359 1 93.31 477 LYS A O 1
ATOM 3839 N N . ARG A 1 478 ? -18.891 -26.047 -25.641 1 92.19 478 ARG A N 1
ATOM 3840 C CA . ARG A 1 478 ? -20.266 -26.047 -25.141 1 92.19 478 ARG A CA 1
ATOM 3841 C C . ARG A 1 478 ? -20.625 -24.703 -24.516 1 92.19 478 ARG A C 1
ATOM 3843 O O . ARG A 1 478 ? -21.797 -24.406 -24.281 1 92.19 478 ARG A O 1
ATOM 3850 N N . HIS A 1 479 ? -19.641 -23.875 -24.344 1 92.31 479 HIS A N 1
ATOM 3851 C CA . HIS A 1 479 ? -19.875 -22.594 -23.688 1 92.31 479 HIS A CA 1
ATOM 3852 C C . HIS A 1 479 ? -19.406 -21.438 -24.562 1 92.31 479 HIS A C 1
ATOM 3854 O O . HIS A 1 479 ? -18.859 -20.453 -24.062 1 92.31 479 HIS A O 1
ATOM 3860 N N . ASP A 1 480 ? -19.516 -21.641 -25.812 1 92.56 480 ASP A N 1
ATOM 3861 C CA . ASP A 1 480 ? -19.297 -20.625 -26.844 1 92.56 480 ASP A CA 1
ATOM 3862 C C . ASP A 1 480 ? -17.891 -20.047 -26.766 1 92.56 480 ASP A C 1
ATOM 3864 O O . ASP A 1 480 ? -17.719 -18.828 -26.906 1 92.56 480 ASP A O 1
ATOM 3868 N N . GLY A 1 481 ? -16.953 -20.859 -26.344 1 95.25 481 GLY A N 1
ATOM 3869 C CA . GLY A 1 481 ? -15.555 -20.469 -26.359 1 95.25 481 GLY A CA 1
ATOM 3870 C C . GLY A 1 481 ? -15.031 -20.062 -24.984 1 95.25 481 GLY A C 1
ATOM 3871 O O . GLY A 1 481 ? -13.828 -19.938 -24.797 1 95.25 481 GLY A O 1
ATOM 3872 N N . ALA A 1 482 ? -15.961 -19.797 -24.031 1 95.19 482 ALA A N 1
ATOM 3873 C CA . ALA A 1 482 ? -15.531 -19.469 -22.672 1 95.19 482 ALA A CA 1
ATOM 3874 C C . ALA A 1 482 ? -14.781 -20.641 -22.031 1 95.19 482 ALA A C 1
ATOM 3876 O O . ALA A 1 482 ? -15.281 -21.766 -22 1 95.19 482 ALA A O 1
ATOM 3877 N N . VAL A 1 483 ? -13.617 -20.359 -21.578 1 95.62 483 VAL A N 1
ATOM 3878 C CA . VAL A 1 483 ? -12.82 -21.391 -20.906 1 95.62 483 VAL A CA 1
ATOM 3879 C C . VAL A 1 483 ? -13.086 -21.344 -19.406 1 95.62 483 VAL A C 1
ATOM 3881 O O . VAL A 1 483 ? -12.969 -20.297 -18.781 1 95.62 483 VAL A O 1
ATOM 3884 N N . ALA A 1 484 ? -13.359 -22.484 -18.859 1 93.19 484 ALA A N 1
ATOM 3885 C CA . ALA A 1 484 ? -13.75 -22.594 -17.469 1 93.19 484 ALA A CA 1
ATOM 3886 C C . ALA A 1 484 ? -12.562 -22.328 -16.547 1 93.19 484 ALA A C 1
ATOM 3888 O O . ALA A 1 484 ? -11.414 -22.594 -16.906 1 93.19 484 ALA A O 1
ATOM 3889 N N . SER A 1 485 ? -12.836 -21.906 -15.328 1 93.12 485 SER A N 1
ATOM 3890 C CA . SER A 1 485 ? -11.805 -21.641 -14.328 1 93.12 485 SER A CA 1
ATOM 3891 C C . SER A 1 485 ? -11.266 -22.938 -13.734 1 93.12 485 SER A C 1
ATOM 3893 O O . SER A 1 485 ? -10.203 -22.938 -13.109 1 93.12 485 SER A O 1
ATOM 3895 N N . PHE A 1 486 ? -12.055 -24.047 -13.891 1 92.44 486 PHE A N 1
ATOM 3896 C CA . PHE A 1 486 ? -11.57 -25.375 -13.508 1 92.44 486 PHE A CA 1
ATOM 3897 C C . PHE A 1 486 ? -12.352 -26.469 -14.234 1 92.44 486 PHE A C 1
ATOM 3899 O O . PHE A 1 486 ? -13.453 -26.219 -14.727 1 92.44 486 PHE A O 1
ATOM 3906 N N . LEU A 1 487 ? -11.711 -27.578 -14.398 1 90.5 487 LEU A N 1
ATOM 3907 C CA . LEU A 1 487 ? -12.352 -28.781 -14.945 1 90.5 487 LEU A CA 1
ATOM 3908 C C . LEU A 1 487 ? -12.461 -29.859 -13.883 1 90.5 487 LEU A C 1
ATOM 3910 O O . LEU A 1 487 ? -11.609 -29.969 -12.992 1 90.5 487 LEU A O 1
ATOM 3914 N N . PRO A 1 488 ? -13.453 -30.766 -14 1 87.56 488 PRO A N 1
ATOM 3915 C CA . PRO A 1 488 ? -14.68 -30.547 -14.781 1 87.56 488 PRO A CA 1
ATOM 3916 C C . PRO A 1 488 ? -15.508 -29.375 -14.273 1 87.56 488 PRO A C 1
ATOM 3918 O O . PRO A 1 488 ? -15.562 -29.125 -13.062 1 87.56 488 PRO A O 1
ATOM 3921 N N . SER A 1 489 ? -16.047 -28.594 -15.164 1 83.62 489 SER A N 1
ATOM 3922 C CA . SER A 1 489 ? -16.797 -27.391 -14.789 1 83.62 489 SER A CA 1
ATOM 3923 C C . SER A 1 489 ? -18.141 -27.75 -14.172 1 83.62 489 SER A C 1
ATOM 3925 O O . SER A 1 489 ? -18.75 -28.75 -14.539 1 83.62 489 SER A O 1
ATOM 3927 N N . ASN A 1 490 ? -18.438 -27.375 -12.852 1 63.94 490 ASN A N 1
ATOM 3928 C CA . ASN A 1 490 ? -19.734 -27.625 -12.25 1 63.94 490 ASN A CA 1
ATOM 3929 C C . ASN A 1 490 ? -20.844 -26.859 -12.969 1 63.94 490 ASN A C 1
ATOM 3931 O O . ASN A 1 490 ? -22 -26.875 -12.531 1 63.94 490 ASN A O 1
ATOM 3935 N N . ALA A 1 491 ? -20.453 -25.828 -13.719 1 53.41 491 ALA A N 1
ATOM 3936 C CA . ALA A 1 491 ? -21.422 -24.859 -14.219 1 53.41 491 ALA A CA 1
ATOM 3937 C C . ALA A 1 491 ? -22.438 -25.516 -15.141 1 53.41 491 ALA A C 1
ATOM 3939 O O . ALA A 1 491 ? -22.078 -26.375 -15.961 1 53.41 491 ALA A O 1
ATOM 3940 N N . GLY A 1 492 ? -23.484 -25.859 -14.57 1 49.53 492 GLY A N 1
ATOM 3941 C CA . GLY A 1 492 ? -24.531 -26.141 -15.539 1 49.53 492 GLY A CA 1
ATOM 3942 C C . GLY A 1 492 ? -24.328 -25.422 -16.859 1 49.53 492 GLY A C 1
ATOM 3943 O O . GLY A 1 492 ? -23.391 -24.656 -17.016 1 49.53 492 GLY A O 1
ATOM 3944 N N . LEU A 1 493 ? -24.984 -25.781 -17.953 1 48.47 493 LEU A N 1
ATOM 3945 C CA . LEU A 1 493 ? -24.922 -25.359 -19.359 1 48.47 493 LEU A CA 1
ATOM 3946 C C . LEU A 1 493 ? -24.609 -23.875 -19.469 1 48.47 493 LEU A C 1
ATOM 3948 O O . LEU A 1 493 ? -23.984 -23.438 -20.438 1 48.47 493 LEU A O 1
ATOM 3952 N N . ASN A 1 494 ? -25.141 -23.047 -18.625 1 47.09 494 ASN A N 1
ATOM 3953 C CA . ASN A 1 494 ? -25.188 -21.656 -19.016 1 47.09 494 ASN A CA 1
ATOM 3954 C C . ASN A 1 494 ? -24.203 -20.812 -18.203 1 47.09 494 ASN A C 1
ATOM 3956 O O . ASN A 1 494 ? -24.109 -19.594 -18.406 1 47.09 494 ASN A O 1
ATOM 3960 N N . GLN A 1 495 ? -23.484 -21.328 -17.266 1 52.75 495 GLN A N 1
ATOM 3961 C CA . GLN A 1 495 ? -22.656 -20.344 -16.562 1 52.75 495 GLN A CA 1
ATOM 3962 C C . GLN A 1 495 ? -21.234 -20.859 -16.375 1 52.75 495 GLN A C 1
ATOM 3964 O O . GLN A 1 495 ? -20.922 -21.5 -15.367 1 52.75 495 GLN A O 1
ATOM 3969 N N . ALA A 1 496 ? -20.578 -21.031 -17.516 1 57.41 496 ALA A N 1
ATOM 3970 C CA . ALA A 1 496 ? -19.172 -21.344 -17.328 1 57.41 496 ALA A CA 1
ATOM 3971 C C . ALA A 1 496 ? -18.469 -20.266 -16.531 1 57.41 496 ALA A C 1
ATOM 3973 O O . ALA A 1 496 ? -18.312 -19.125 -17 1 57.41 496 ALA A O 1
ATOM 3974 N N . ALA A 1 497 ? -18.281 -20.344 -15.227 1 78.75 497 ALA A N 1
ATOM 3975 C CA . ALA A 1 497 ? -17.547 -19.344 -14.477 1 78.75 497 ALA A CA 1
ATOM 3976 C C . ALA A 1 497 ? -16.125 -19.172 -15.039 1 78.75 497 ALA A C 1
ATOM 3978 O O . ALA A 1 497 ? -15.367 -20.141 -15.117 1 78.75 497 ALA A O 1
ATOM 3979 N N . THR A 1 498 ? -15.859 -18.125 -15.961 1 90.69 498 THR A N 1
ATOM 3980 C CA . THR A 1 498 ? -14.562 -17.859 -16.562 1 90.69 498 THR A CA 1
ATOM 3981 C C . THR A 1 498 ? -13.906 -16.641 -15.922 1 90.69 498 THR A C 1
ATOM 3983 O O . THR A 1 498 ? -14.57 -15.867 -15.227 1 90.69 498 THR A O 1
ATOM 3986 N N . ALA A 1 499 ? -12.648 -16.625 -15.984 1 93.62 499 ALA A N 1
ATOM 3987 C CA . ALA A 1 499 ? -11.859 -15.508 -15.484 1 93.62 499 ALA A CA 1
ATOM 3988 C C . ALA A 1 499 ? -10.539 -15.391 -16.234 1 93.62 499 ALA A C 1
ATOM 3990 O O . ALA A 1 499 ? -10.031 -16.375 -16.766 1 93.62 499 ALA A O 1
ATOM 3991 N N . SER A 1 500 ? -10 -14.188 -16.281 1 96.31 500 SER A N 1
ATOM 3992 C CA . SER A 1 500 ? -8.695 -13.969 -16.891 1 96.31 500 SER A CA 1
ATOM 3993 C C . SER A 1 500 ? -7.598 -14.711 -16.141 1 96.31 500 SER A C 1
ATOM 3995 O O . SER A 1 500 ? -7.734 -14.992 -14.953 1 96.31 500 SER A O 1
ATOM 3997 N N . ILE A 1 501 ? -6.492 -14.992 -16.812 1 97.5 501 ILE A N 1
ATOM 3998 C CA . ILE A 1 501 ? -5.379 -15.797 -16.328 1 97.5 501 ILE A CA 1
ATOM 3999 C C . ILE A 1 501 ? -5.777 -17.266 -16.297 1 97.5 501 ILE A C 1
ATOM 4001 O O . ILE A 1 501 ? -5.051 -18.125 -16.812 1 97.5 501 ILE A O 1
ATOM 4005 N N . TRP A 1 502 ? -6.945 -17.562 -15.719 1 96.69 502 TRP A N 1
ATOM 4006 C CA . TRP A 1 502 ? -7.457 -18.938 -15.719 1 96.69 502 TRP A CA 1
ATOM 4007 C C . TRP A 1 502 ? -7.891 -19.359 -17.109 1 96.69 502 TRP A C 1
ATOM 4009 O O . TRP A 1 502 ? -7.289 -20.25 -17.719 1 96.69 502 TRP A O 1
ATOM 4019 N N . GLY A 1 503 ? -8.766 -18.578 -17.688 1 97.06 503 GLY A N 1
ATOM 4020 C CA . GLY A 1 503 ? -9.227 -18.906 -19.016 1 97.06 503 GLY A CA 1
ATOM 4021 C C . GLY A 1 503 ? -8.125 -18.844 -20.062 1 97.06 503 GLY A C 1
ATOM 4022 O O . GLY A 1 503 ? -8.203 -19.516 -21.094 1 97.06 503 GLY A O 1
ATOM 4023 N N . ASP A 1 504 ? -7.07 -18.156 -19.797 1 98.56 504 ASP A N 1
ATOM 4024 C CA . ASP A 1 504 ? -5.984 -17.938 -20.75 1 98.56 504 ASP A CA 1
ATOM 4025 C C . ASP A 1 504 ? -5.168 -19.219 -20.938 1 98.56 504 ASP A C 1
ATOM 4027 O O . ASP A 1 504 ? -4.375 -19.328 -21.875 1 98.56 504 ASP A O 1
ATOM 4031 N N . VAL A 1 505 ? -5.477 -20.219 -20.141 1 98.31 505 VAL A N 1
ATOM 4032 C CA . VAL A 1 505 ? -4.883 -21.547 -20.328 1 98.31 505 VAL A CA 1
ATOM 4033 C C . VAL A 1 505 ? -5.145 -22.031 -21.766 1 98.31 505 VAL A C 1
ATOM 4035 O O . VAL A 1 505 ? -4.316 -22.719 -22.344 1 98.31 505 VAL A O 1
ATOM 4038 N N . GLY A 1 506 ? -6.203 -21.609 -22.359 1 98.31 506 GLY A N 1
ATOM 4039 C CA . GLY A 1 506 ? -6.617 -22.031 -23.688 1 98.31 506 GLY A CA 1
ATOM 4040 C C . GLY A 1 506 ? -5.68 -21.547 -24.781 1 98.31 506 GLY A C 1
ATOM 4041 O O . GLY A 1 506 ? -5.656 -22.109 -25.875 1 98.31 506 GLY A O 1
ATOM 4042 N N . THR A 1 507 ? -4.91 -20.547 -24.531 1 98.75 507 THR A N 1
ATOM 4043 C CA . THR A 1 507 ? -3.965 -20.047 -25.531 1 98.75 507 THR A CA 1
ATOM 4044 C C . THR A 1 507 ? -2.527 -20.312 -25.078 1 98.75 507 THR A C 1
ATOM 4046 O O . THR A 1 507 ? -1.67 -20.656 -25.891 1 98.75 507 THR A O 1
ATOM 4049 N N . PHE A 1 508 ? -2.246 -20.188 -23.797 1 98.69 508 PHE A N 1
ATOM 4050 C CA . PHE A 1 508 ? -0.889 -20.266 -23.266 1 98.69 508 PHE A CA 1
ATOM 4051 C C . PHE A 1 508 ? -0.355 -21.688 -23.359 1 98.69 508 PHE A C 1
ATOM 4053 O O . PHE A 1 508 ? 0.783 -21.906 -23.781 1 98.69 508 PHE A O 1
ATOM 4060 N N . VAL A 1 509 ? -1.146 -22.703 -22.969 1 98.5 509 VAL A N 1
ATOM 4061 C CA . VAL A 1 509 ? -0.633 -24.062 -22.859 1 98.5 509 VAL A CA 1
ATOM 4062 C C . VAL A 1 509 ? -0.39 -24.641 -24.266 1 98.5 509 VAL A C 1
ATOM 4064 O O . VAL A 1 509 ? 0.625 -25.297 -24.5 1 98.5 509 VAL A O 1
ATOM 4067 N N . PRO A 1 510 ? -1.311 -24.406 -25.25 1 98.25 510 PRO A N 1
ATOM 4068 C CA . PRO A 1 510 ? -0.958 -24.844 -26.609 1 98.25 510 PRO A CA 1
ATOM 4069 C C . PRO A 1 510 ? 0.341 -24.203 -27.109 1 98.25 510 PRO A C 1
ATOM 4071 O O . PRO A 1 510 ? 1.124 -24.859 -27.797 1 98.25 510 PRO A O 1
ATOM 4074 N N . ASN A 1 511 ? 0.536 -22.984 -26.781 1 98.25 511 ASN A N 1
ATOM 4075 C CA . ASN A 1 511 ? 1.774 -22.312 -27.156 1 98.25 511 ASN A CA 1
ATOM 4076 C C . ASN A 1 511 ? 2.986 -22.953 -26.484 1 98.25 511 ASN A C 1
ATOM 4078 O O . ASN A 1 511 ? 4.039 -23.109 -27.109 1 98.25 511 ASN A O 1
ATOM 4082 N N . VAL A 1 512 ? 2.877 -23.297 -25.25 1 97.94 512 VAL A N 1
ATOM 4083 C CA . VAL A 1 512 ? 3.947 -23.969 -24.516 1 97.94 512 VAL A CA 1
ATOM 4084 C C . VAL A 1 512 ? 4.258 -25.312 -25.172 1 97.94 512 VAL A C 1
ATOM 4086 O O . VAL A 1 512 ? 5.426 -25.656 -25.359 1 97.94 512 VAL A O 1
ATOM 4089 N N . LEU A 1 513 ? 3.213 -26.047 -25.531 1 97.44 513 LEU A N 1
ATOM 4090 C CA . LEU A 1 513 ? 3.395 -27.328 -26.188 1 97.44 513 LEU A CA 1
ATOM 4091 C C . LEU A 1 513 ? 4.176 -27.188 -27.484 1 97.44 513 LEU A C 1
ATOM 4093 O O . LEU A 1 513 ? 5.105 -27.953 -27.75 1 97.44 513 LEU A O 1
ATOM 4097 N N . TYR A 1 514 ? 3.824 -26.203 -28.266 1 97.56 514 TYR A N 1
ATOM 4098 C CA . TYR A 1 514 ? 4.516 -26 -29.531 1 97.56 514 TYR A CA 1
ATOM 4099 C C . TYR A 1 514 ? 5.977 -25.625 -29.297 1 97.56 514 TYR A C 1
ATOM 4101 O O . TYR A 1 514 ? 6.875 -26.234 -29.891 1 97.56 514 TYR A O 1
ATOM 4109 N N . ASN A 1 515 ? 6.18 -24.688 -28.422 1 97.19 515 ASN A N 1
ATOM 4110 C CA . ASN A 1 515 ? 7.535 -24.203 -28.188 1 97.19 515 ASN A CA 1
ATOM 4111 C C . ASN A 1 515 ? 8.43 -25.297 -27.625 1 97.19 515 ASN A C 1
ATOM 4113 O O . ASN A 1 515 ? 9.617 -25.359 -27.953 1 97.19 515 ASN A O 1
ATOM 4117 N N . THR A 1 516 ? 7.848 -26.125 -26.812 1 97.5 516 THR A N 1
ATOM 4118 C CA . THR A 1 516 ? 8.625 -27.125 -26.094 1 97.5 516 THR A CA 1
ATOM 4119 C C . THR A 1 516 ? 8.852 -28.359 -26.953 1 97.5 516 THR A C 1
ATOM 4121 O O . THR A 1 516 ? 9.93 -28.953 -26.922 1 97.5 516 THR A O 1
ATOM 4124 N N . PHE A 1 517 ? 7.832 -28.703 -27.812 1 97.19 517 PHE A N 1
ATOM 4125 C CA . PHE A 1 517 ? 7.922 -30 -28.469 1 97.19 517 PHE A CA 1
ATOM 4126 C C . PHE A 1 517 ? 8.039 -29.828 -29.984 1 97.19 517 PHE A C 1
ATOM 4128 O O . PHE A 1 517 ? 8.352 -30.781 -30.703 1 97.19 517 PHE A O 1
ATOM 4135 N N . GLY A 1 518 ? 7.734 -28.672 -30.562 1 94.88 518 GLY A N 1
ATOM 4136 C CA . GLY A 1 518 ? 8.18 -28.219 -31.859 1 94.88 518 GLY A CA 1
ATOM 4137 C C . GLY A 1 518 ? 7.246 -28.641 -33 1 94.88 518 GLY A C 1
ATOM 4138 O O . GLY A 1 518 ? 7.316 -28.094 -34.094 1 94.88 518 GLY A O 1
ATOM 4139 N N . SER A 1 519 ? 6.363 -29.594 -32.781 1 91.38 519 SER A N 1
ATOM 4140 C CA . SER A 1 519 ? 5.543 -30.109 -33.875 1 91.38 519 SER A CA 1
ATOM 4141 C C . SER A 1 519 ? 4.273 -29.281 -34.062 1 91.38 519 SER A C 1
ATOM 4143 O O . SER A 1 519 ? 3.396 -29.281 -33.188 1 91.38 519 SER A O 1
ATOM 4145 N N . LEU A 1 520 ? 4.148 -28.641 -35.156 1 92.5 520 LEU A N 1
ATOM 4146 C CA . LEU A 1 520 ? 2.971 -27.828 -35.438 1 92.5 520 LEU A CA 1
ATOM 4147 C C . LEU A 1 520 ? 1.744 -28.719 -35.656 1 92.5 520 LEU A C 1
ATOM 4149 O O . LEU A 1 520 ? 0.629 -28.328 -35.281 1 92.5 520 LEU A O 1
ATOM 4153 N N . ASP A 1 521 ? 1.973 -29.859 -36.188 1 88.94 521 ASP A N 1
ATOM 4154 C CA . ASP A 1 521 ? 0.872 -30.781 -36.438 1 88.94 521 ASP A CA 1
ATOM 4155 C C . ASP A 1 521 ? 0.284 -31.297 -35.125 1 88.94 521 ASP A C 1
ATOM 4157 O O . ASP A 1 521 ? -0.911 -31.594 -35.031 1 88.94 521 ASP A O 1
ATOM 4161 N N . ASP A 1 522 ? 1.125 -31.344 -34.219 1 88.31 522 ASP A N 1
ATOM 4162 C CA . ASP A 1 522 ? 0.684 -31.781 -32.875 1 88.31 522 ASP A CA 1
ATOM 4163 C C . ASP A 1 522 ? -0.271 -30.781 -32.25 1 88.31 522 ASP A C 1
ATOM 4165 O O . ASP A 1 522 ? -1.225 -31.156 -31.578 1 88.31 522 ASP A O 1
ATOM 4169 N N . VAL A 1 523 ? -0.096 -29.484 -32.562 1 92.12 523 VAL A N 1
ATOM 4170 C CA . VAL A 1 523 ? -0.825 -28.469 -31.797 1 92.12 523 VAL A CA 1
ATOM 4171 C C . VAL A 1 523 ? -1.965 -27.906 -32.656 1 92.12 523 VAL A C 1
ATOM 4173 O O . VAL A 1 523 ? -2.854 -27.219 -32.156 1 92.12 523 VAL A O 1
ATOM 4176 N N . ARG A 1 524 ? -2.043 -28.234 -33.906 1 94.88 524 ARG A N 1
ATOM 4177 C CA . ARG A 1 524 ? -3.062 -27.766 -34.844 1 94.88 524 ARG A CA 1
ATOM 4178 C C . ARG A 1 524 ? -4.461 -28.031 -34.312 1 94.88 524 ARG A C 1
ATOM 4180 O O . ARG A 1 524 ? -5.359 -27.203 -34.469 1 94.88 524 ARG A O 1
ATOM 4187 N N . GLU A 1 525 ? -4.613 -29.109 -33.656 1 93.69 525 GLU A N 1
ATOM 4188 C CA . GLU A 1 525 ? -5.93 -29.5 -33.156 1 93.69 525 GLU A CA 1
ATOM 4189 C C . GLU A 1 525 ? -6.402 -28.562 -32.062 1 93.69 525 GLU A C 1
ATOM 4191 O O . GLU A 1 525 ? -7.598 -28.5 -31.75 1 93.69 525 GLU A O 1
ATOM 4196 N N . HIS A 1 526 ? -5.477 -27.828 -31.5 1 96.88 526 HIS A N 1
ATOM 4197 C CA . HIS A 1 526 ? -5.82 -26.969 -30.359 1 96.88 526 HIS A CA 1
ATOM 4198 C C . HIS A 1 526 ? -6.09 -25.547 -30.812 1 96.88 526 HIS A C 1
ATOM 4200 O O . HIS A 1 526 ? -6.461 -24.688 -29.984 1 96.88 526 HIS A O 1
ATOM 4206 N N . TYR A 1 527 ? -5.984 -25.203 -32.094 1 98 527 TYR A N 1
ATOM 4207 C CA . TYR A 1 527 ? -6.141 -23.828 -32.594 1 98 527 TYR A CA 1
ATOM 4208 C C . TYR A 1 527 ? -7.566 -23.328 -32.375 1 98 527 TYR A C 1
ATOM 4210 O O . TYR A 1 527 ? -7.781 -22.172 -32.031 1 98 527 TYR A O 1
ATOM 4218 N N . ASP A 1 528 ? -8.516 -24.203 -32.531 1 97.69 528 ASP A N 1
ATOM 4219 C CA . ASP A 1 528 ? -9.906 -23.812 -32.344 1 97.69 528 ASP A CA 1
ATOM 4220 C C . ASP A 1 528 ? -10.172 -23.391 -30.891 1 97.69 528 ASP A C 1
ATOM 4222 O O . ASP A 1 528 ? -10.984 -22.5 -30.641 1 97.69 528 ASP A O 1
ATOM 4226 N N . LEU A 1 529 ? -9.586 -24.078 -29.969 1 98.06 529 LEU A N 1
ATOM 4227 C CA . LEU A 1 529 ? -9.688 -23.672 -28.578 1 98.06 529 LEU A CA 1
ATOM 4228 C C . LEU A 1 529 ? -9.125 -22.281 -28.359 1 98.06 529 LEU A C 1
ATOM 4230 O O . LEU A 1 529 ? -9.734 -21.469 -27.656 1 98.06 529 LEU A O 1
ATOM 4234 N N . MET A 1 530 ? -7.965 -21.953 -28.969 1 98.69 530 MET A N 1
ATOM 4235 C CA . MET A 1 530 ? -7.348 -20.641 -28.859 1 98.69 530 MET A CA 1
ATOM 4236 C C . MET A 1 530 ? -8.273 -19.562 -29.406 1 98.69 530 MET A C 1
ATOM 4238 O O . MET A 1 530 ? -8.555 -18.578 -28.734 1 98.69 530 MET A O 1
ATOM 4242 N N . LYS A 1 531 ? -8.828 -19.797 -30.594 1 98.25 531 LYS A N 1
ATOM 4243 C CA . LYS A 1 531 ? -9.734 -18.844 -31.25 1 98.25 531 LYS A CA 1
ATOM 4244 C C . LYS A 1 531 ? -10.984 -18.625 -30.406 1 98.25 531 LYS A C 1
ATOM 4246 O O . LYS A 1 531 ? -11.43 -17.484 -30.234 1 98.25 531 LYS A O 1
ATOM 4251 N N . GLY A 1 532 ? -11.461 -19.766 -29.953 1 98 532 GLY A N 1
ATOM 4252 C CA . GLY A 1 532 ? -12.688 -19.688 -29.172 1 98 532 GLY A CA 1
ATOM 4253 C C . GLY A 1 532 ? -12.562 -18.766 -27.969 1 98 532 GLY A C 1
ATOM 4254 O O . GLY A 1 532 ? -13.461 -17.984 -27.672 1 98 532 GLY A O 1
ATOM 4255 N N . TRP A 1 533 ? -11.508 -18.812 -27.25 1 98.12 533 TRP A N 1
ATOM 4256 C CA . TRP A 1 533 ? -11.297 -18.016 -26.062 1 98.12 533 TRP A CA 1
ATOM 4257 C C . TRP A 1 533 ? -11.141 -16.531 -26.406 1 98.12 533 TRP A C 1
ATOM 4259 O O . TRP A 1 533 ? -11.797 -15.68 -25.797 1 98.12 533 TRP A O 1
ATOM 4269 N N . VAL A 1 534 ? -10.305 -16.203 -27.391 1 98.69 534 VAL A N 1
ATOM 4270 C CA . VAL A 1 534 ? -10.062 -14.82 -27.781 1 98.69 534 VAL A CA 1
ATOM 4271 C C . VAL A 1 534 ? -11.352 -14.211 -28.328 1 98.69 534 VAL A C 1
ATOM 4273 O O . VAL A 1 534 ? -11.688 -13.062 -28.016 1 98.69 534 VAL A O 1
ATOM 4276 N N . ASP A 1 535 ? -12.055 -14.992 -29.141 1 98.31 535 ASP A N 1
ATOM 4277 C CA . ASP A 1 535 ? -13.305 -14.5 -29.703 1 98.31 535 ASP A CA 1
ATOM 4278 C C . ASP A 1 535 ? -14.352 -14.266 -28.625 1 98.31 535 ASP A C 1
ATOM 4280 O O . ASP A 1 535 ? -15.164 -13.352 -28.719 1 98.31 535 ASP A O 1
ATOM 4284 N N . TYR A 1 536 ? -14.352 -15.094 -27.641 1 97.06 536 TYR A N 1
ATOM 4285 C CA . TYR A 1 536 ? -15.25 -14.875 -26.5 1 97.06 536 TYR A CA 1
ATOM 4286 C C . TYR A 1 536 ? -14.953 -13.539 -25.828 1 97.06 536 TYR A C 1
ATOM 4288 O O . TYR A 1 536 ? -15.867 -12.758 -25.578 1 97.06 536 TYR A O 1
ATOM 4296 N N . MET A 1 537 ? -13.703 -13.266 -25.484 1 97.94 537 MET A N 1
ATOM 4297 C CA . MET A 1 537 ? -13.328 -12.016 -24.844 1 97.94 537 MET A CA 1
ATOM 4298 C C . MET A 1 537 ? -13.695 -10.82 -25.719 1 97.94 537 MET A C 1
ATOM 4300 O O . MET A 1 537 ? -14.188 -9.805 -25.219 1 97.94 537 MET A O 1
ATOM 4304 N N . HIS A 1 538 ? -13.477 -10.992 -27.016 1 98.5 538 HIS A N 1
ATOM 4305 C CA . HIS A 1 538 ? -13.789 -9.914 -27.953 1 98.5 538 HIS A CA 1
ATOM 4306 C C . HIS A 1 538 ? -15.289 -9.633 -28 1 98.5 538 HIS A C 1
ATOM 4308 O O . HIS A 1 538 ? -15.703 -8.477 -27.984 1 98.5 538 HIS A O 1
ATOM 4314 N N . ARG A 1 539 ? -16.062 -10.688 -28.062 1 97.75 539 ARG A N 1
ATOM 4315 C CA . ARG A 1 539 ? -17.516 -10.516 -28.047 1 97.75 539 ARG A CA 1
ATOM 4316 C C . ARG A 1 539 ? -17.984 -9.828 -26.766 1 97.75 539 ARG A C 1
ATOM 4318 O O . ARG A 1 539 ? -18.844 -8.945 -26.797 1 97.75 539 ARG A O 1
ATOM 4325 N N . TYR A 1 540 ? -17.406 -10.25 -25.656 1 96.25 540 TYR A N 1
ATOM 4326 C CA . TYR A 1 540 ? -17.75 -9.625 -24.391 1 96.25 540 TYR A CA 1
ATOM 4327 C C . TYR A 1 540 ? -17.422 -8.133 -24.406 1 96.25 540 TYR A C 1
ATOM 4329 O O . TYR A 1 540 ? -18.219 -7.309 -23.953 1 96.25 540 TYR A O 1
ATOM 4337 N N . ASP A 1 541 ? -16.266 -7.801 -24.906 1 97.44 541 ASP A N 1
ATOM 4338 C CA . ASP A 1 541 ? -15.828 -6.41 -25.016 1 97.44 541 ASP A CA 1
ATOM 4339 C C . ASP A 1 541 ? -16.812 -5.605 -25.875 1 97.44 541 ASP A C 1
ATOM 4341 O O . ASP A 1 541 ? -17.219 -4.512 -25.484 1 97.44 541 ASP A O 1
ATOM 4345 N N . ILE A 1 542 ? -17.219 -6.148 -27 1 97.56 542 ILE A N 1
ATOM 4346 C CA . ILE A 1 542 ? -18.156 -5.492 -27.891 1 97.56 542 ILE A CA 1
ATOM 4347 C C . ILE A 1 542 ? -19.484 -5.254 -27.172 1 97.56 542 ILE A C 1
ATOM 4349 O O . ILE A 1 542 ? -20.047 -4.156 -27.25 1 97.56 542 ILE A O 1
ATOM 4353 N N . GLU A 1 543 ? -19.891 -6.23 -26.391 1 97 543 GLU A N 1
ATOM 4354 C CA . GLU A 1 543 ? -21.156 -6.156 -25.688 1 97 543 GLU A CA 1
ATOM 4355 C C . GLU A 1 543 ? -21.109 -5.121 -24.562 1 97 543 GLU A C 1
ATOM 4357 O O . GLU A 1 543 ? -22.156 -4.648 -24.109 1 97 543 GLU A O 1
ATOM 4362 N N . HIS A 1 544 ? -19.938 -4.832 -24.234 1 95.69 544 HIS A N 1
ATOM 4363 C CA . HIS A 1 544 ? -19.812 -3.918 -23.094 1 95.69 544 HIS A CA 1
ATOM 4364 C C . HIS A 1 544 ? -19.125 -2.623 -23.516 1 95.69 544 HIS A C 1
ATOM 4366 O O . HIS A 1 544 ? -18.344 -2.057 -22.734 1 95.69 544 HIS A O 1
ATOM 4372 N N . GLY A 1 545 ? -19.297 -2.24 -24.766 1 95.56 545 GLY A N 1
ATOM 4373 C CA . GLY A 1 545 ? -18.938 -0.897 -25.188 1 95.56 545 GLY A CA 1
ATOM 4374 C C . GLY A 1 545 ? -17.75 -0.867 -26.141 1 95.56 545 GLY A C 1
ATOM 4375 O O . GLY A 1 545 ? -17.297 0.207 -26.547 1 95.56 545 GLY A O 1
ATOM 4376 N N . ASP A 1 546 ? -17.141 -2.062 -26.438 1 97.25 546 ASP A N 1
ATOM 4377 C CA . ASP A 1 546 ? -16.062 -2.178 -27.422 1 97.25 546 ASP A CA 1
ATOM 4378 C C . ASP A 1 546 ? -14.914 -1.238 -27.094 1 97.25 546 ASP A C 1
ATOM 4380 O O . ASP A 1 546 ? -14.477 -0.455 -27.938 1 97.25 546 ASP A O 1
ATOM 4384 N N . LYS A 1 547 ? -14.445 -1.253 -25.906 1 96.12 547 LYS A N 1
ATOM 4385 C CA . LYS A 1 547 ? -13.445 -0.312 -25.406 1 96.12 547 LYS A CA 1
ATOM 4386 C C . LYS A 1 547 ? -12.031 -0.864 -25.562 1 96.12 547 LYS A C 1
ATOM 4388 O O . LYS A 1 547 ? -11.055 -0.152 -25.344 1 96.12 547 LYS A O 1
ATOM 4393 N N . GLY A 1 548 ? -11.977 -2.182 -25.938 1 97.94 548 GLY A N 1
ATOM 4394 C CA . GLY A 1 548 ? -10.672 -2.826 -26.047 1 97.94 548 GLY A CA 1
ATOM 4395 C C . GLY A 1 548 ? -10.141 -3.326 -24.719 1 97.94 548 GLY A C 1
ATOM 4396 O O . GLY A 1 548 ? -8.938 -3.518 -24.562 1 97.94 548 GLY A O 1
ATOM 4397 N N . LEU A 1 549 ? -11.016 -3.455 -23.75 1 97.75 549 LEU A N 1
ATOM 4398 C CA . LEU A 1 549 ? -10.68 -3.945 -22.406 1 97.75 549 LEU A CA 1
ATOM 4399 C C . LEU A 1 549 ? -11.523 -5.16 -22.047 1 97.75 549 LEU A C 1
ATOM 4401 O O . LEU A 1 549 ? -12.602 -5.359 -22.609 1 97.75 549 LEU A O 1
ATOM 4405 N N . PHE A 1 550 ? -11.031 -5.965 -21.188 1 97.44 550 PHE A N 1
ATOM 4406 C CA . PHE A 1 550 ? -11.773 -7.125 -20.719 1 97.44 550 PHE A CA 1
ATOM 4407 C C . PHE A 1 550 ? -12.031 -7.027 -19.219 1 97.44 550 PHE A C 1
ATOM 4409 O O . PHE A 1 550 ? -11.211 -7.477 -18.406 1 97.44 550 PHE A O 1
ATOM 4416 N N . ILE A 1 551 ? -13.156 -6.496 -18.891 1 94.31 551 ILE A N 1
ATOM 4417 C CA . ILE A 1 551 ? -13.547 -6.219 -17.516 1 94.31 551 ILE A CA 1
ATOM 4418 C C . ILE A 1 551 ? -14.758 -7.062 -17.141 1 94.31 551 ILE A C 1
ATOM 4420 O O . ILE A 1 551 ? -15.891 -6.738 -17.516 1 94.31 551 ILE A O 1
ATOM 4424 N N . LEU A 1 552 ? -14.539 -8.07 -16.328 1 89.19 552 LEU A N 1
ATOM 4425 C CA . LEU A 1 552 ? -15.609 -8.93 -15.836 1 89.19 552 LEU A CA 1
ATOM 4426 C C . LEU A 1 552 ? -16.062 -8.484 -14.445 1 89.19 552 LEU A C 1
ATOM 4428 O O . LEU A 1 552 ? -15.312 -7.84 -13.719 1 89.19 552 LEU A O 1
ATOM 4432 N N . PRO A 1 553 ? -17.297 -8.789 -14.125 1 82.69 553 PRO A N 1
ATOM 4433 C CA . PRO A 1 553 ? -17.766 -8.477 -12.773 1 82.69 553 PRO A CA 1
ATOM 4434 C C . PRO A 1 553 ? -16.938 -9.156 -11.688 1 82.69 553 PRO A C 1
ATOM 4436 O O . PRO A 1 553 ? -16.797 -8.617 -10.594 1 82.69 553 PRO A O 1
ATOM 4439 N N . PHE A 1 554 ? -16.406 -10.359 -12.086 1 85.75 554 PHE A N 1
ATOM 4440 C CA . PHE A 1 554 ? -15.539 -11.062 -11.148 1 85.75 554 PHE A CA 1
ATOM 4441 C C . PHE A 1 554 ? -14.266 -11.523 -11.844 1 85.75 554 PHE A C 1
ATOM 4443 O O . PHE A 1 554 ? -14.297 -11.977 -12.984 1 85.75 554 PHE A O 1
ATOM 4450 N N . GLN A 1 555 ? -13.172 -11.32 -11.164 1 91.12 555 GLN A N 1
ATOM 4451 C CA . GLN A 1 555 ? -11.867 -11.867 -11.5 1 91.12 555 GLN A CA 1
ATOM 4452 C C . GLN A 1 555 ? -11.148 -12.391 -10.258 1 91.12 555 GLN A C 1
ATOM 4454 O O . GLN A 1 555 ? -11.312 -11.844 -9.164 1 91.12 555 GLN A O 1
ATOM 4459 N N . PHE A 1 556 ? -10.391 -13.414 -10.414 1 91.25 556 PHE A N 1
ATOM 4460 C CA . PHE A 1 556 ? -9.586 -13.875 -9.297 1 91.25 556 PHE A CA 1
ATOM 4461 C C . PHE A 1 556 ? -8.461 -12.891 -8.992 1 91.25 556 PHE A C 1
ATOM 4463 O O . PHE A 1 556 ? -7.945 -12.852 -7.875 1 91.25 556 PHE A O 1
ATOM 4470 N N . GLY A 1 557 ? -8.102 -12.07 -10.086 1 94.44 557 GLY A N 1
ATOM 4471 C CA . GLY A 1 557 ? -7.016 -11.125 -9.898 1 94.44 557 GLY A CA 1
ATOM 4472 C C . GLY A 1 557 ? -5.699 -11.789 -9.547 1 94.44 557 GLY A C 1
ATOM 4473 O O . GLY A 1 557 ? -5.398 -12.883 -10.039 1 94.44 557 GLY A O 1
ATOM 4474 N N . ASP A 1 558 ? -4.812 -11.055 -8.859 1 95.94 558 ASP A N 1
ATOM 4475 C CA . ASP A 1 558 ? -3.566 -11.641 -8.383 1 95.94 558 ASP A CA 1
ATOM 4476 C C . ASP A 1 558 ? -3.801 -12.484 -7.129 1 95.94 558 ASP A C 1
ATOM 4478 O O . ASP A 1 558 ? -3.391 -12.094 -6.031 1 95.94 558 ASP A O 1
ATOM 4482 N N . TRP A 1 559 ? -4.324 -13.625 -7.383 1 94.5 559 TRP A N 1
ATOM 4483 C CA . TRP A 1 559 ? -4.77 -14.539 -6.34 1 94.5 559 TRP A CA 1
ATOM 4484 C C . TRP A 1 559 ? -3.66 -14.789 -5.324 1 94.5 559 TRP A C 1
ATOM 4486 O O . TRP A 1 559 ? -2.514 -15.047 -5.699 1 94.5 559 TRP A O 1
ATOM 4496 N N . LEU A 1 560 ? -3.947 -14.602 -3.994 1 92.94 560 LEU A N 1
ATOM 4497 C CA . LEU A 1 560 ? -3.102 -14.867 -2.836 1 92.94 560 LEU A CA 1
ATOM 4498 C C . LEU A 1 560 ? -1.938 -13.891 -2.773 1 92.94 560 LEU A C 1
ATOM 4500 O O . LEU A 1 560 ? -0.904 -14.18 -2.168 1 92.94 560 LEU A O 1
ATOM 4504 N N . GLY A 1 561 ? -2.049 -12.742 -3.518 1 94 561 GLY A N 1
ATOM 4505 C CA . GLY A 1 561 ? -1.105 -11.656 -3.285 1 94 561 GLY A CA 1
ATOM 4506 C C . GLY A 1 561 ? -1.15 -11.125 -1.866 1 94 561 GLY A C 1
ATOM 4507 O O . GLY A 1 561 ? -2.176 -11.227 -1.189 1 94 561 GLY A O 1
ATOM 4508 N N . LEU A 1 562 ? -0.083 -10.555 -1.391 1 94.06 562 LEU A N 1
ATOM 4509 C CA . LEU A 1 562 ? 0.012 -10.109 -0.004 1 94.06 562 LEU A CA 1
ATOM 4510 C C . LEU A 1 562 ? -0.256 -8.617 0.109 1 94.06 562 LEU A C 1
ATOM 4512 O O . LEU A 1 562 ? -0.148 -8.039 1.194 1 94.06 562 LEU A O 1
ATOM 4516 N N . ASP A 1 563 ? -0.63 -7.992 -0.997 1 93.38 563 ASP A N 1
ATOM 4517 C CA . ASP A 1 563 ? -0.874 -6.555 -0.986 1 93.38 563 ASP A CA 1
ATOM 4518 C C . ASP A 1 563 ? -2.369 -6.25 -1.051 1 93.38 563 ASP A C 1
ATOM 4520 O O . ASP A 1 563 ? -2.773 -5.203 -1.556 1 93.38 563 ASP A O 1
ATOM 4524 N N . GLY A 1 564 ? -3.205 -7.168 -0.661 1 91 564 GLY A N 1
ATOM 4525 C CA . GLY A 1 564 ? -4.629 -6.906 -0.506 1 91 564 GLY A CA 1
ATOM 4526 C C . GLY A 1 564 ? -4.945 -6.02 0.684 1 91 564 GLY A C 1
ATOM 4527 O O . GLY A 1 564 ? -4.051 -5.371 1.236 1 91 564 GLY A O 1
ATOM 4528 N N . ILE A 1 565 ? -6.164 -5.93 1.053 1 86.81 565 ILE A N 1
ATOM 4529 C CA . ILE A 1 565 ? -6.629 -5.09 2.15 1 86.81 565 ILE A CA 1
ATOM 4530 C C . ILE A 1 565 ? -5.996 -5.551 3.459 1 86.81 565 ILE A C 1
ATOM 4532 O O . ILE A 1 565 ? -5.594 -4.73 4.289 1 86.81 565 ILE A O 1
ATOM 4536 N N . THR A 1 566 ? -5.98 -6.859 3.59 1 82.38 566 THR A N 1
ATOM 4537 C CA . THR A 1 566 ? -5.297 -7.461 4.73 1 82.38 566 THR A CA 1
ATOM 4538 C C . THR A 1 566 ? -4.328 -8.547 4.266 1 82.38 566 THR A C 1
ATOM 4540 O O . THR A 1 566 ? -4.379 -8.984 3.113 1 82.38 566 THR A O 1
ATOM 4543 N N . GLU A 1 567 ? -3.51 -9.008 5.137 1 71.88 567 GLU A N 1
ATOM 4544 C CA . GLU A 1 567 ? -2.578 -10.078 4.805 1 71.88 567 GLU A CA 1
ATOM 4545 C C . GLU A 1 567 ? -3.311 -11.398 4.594 1 71.88 567 GLU A C 1
ATOM 4547 O O . GLU A 1 567 ? -2.75 -12.344 4.035 1 71.88 567 GLU A O 1
ATOM 4552 N N . GLN A 1 568 ? -4.578 -11.406 4.984 1 74.94 568 GLN A N 1
ATOM 4553 C CA . GLN A 1 568 ? -5.359 -12.633 4.859 1 74.94 568 GLN A CA 1
ATOM 4554 C C . GLN A 1 568 ? -6.289 -12.57 3.652 1 74.94 568 GLN A C 1
ATOM 4556 O O . GLN A 1 568 ? -6.984 -13.547 3.346 1 74.94 568 GLN A O 1
ATOM 4561 N N . SER A 1 569 ? -6.082 -11.414 2.984 1 84.62 569 SER A N 1
ATOM 4562 C CA . SER A 1 569 ? -6.91 -11.297 1.79 1 84.62 569 SER A CA 1
ATOM 4563 C C . SER A 1 569 ? -6.598 -12.398 0.787 1 84.62 569 SER A C 1
ATOM 4565 O O . SER A 1 569 ? -5.438 -12.773 0.612 1 84.62 569 SER A O 1
ATOM 4567 N N . VAL A 1 570 ? -7.621 -12.859 0.149 1 81.62 570 VAL A N 1
ATOM 4568 C CA . VAL A 1 570 ? -7.418 -13.938 -0.819 1 81.62 570 VAL A CA 1
ATOM 4569 C C . VAL A 1 570 ? -6.93 -13.352 -2.143 1 81.62 570 VAL A C 1
ATOM 4571 O O . VAL A 1 570 ? -6.316 -14.055 -2.949 1 81.62 570 VAL A O 1
ATOM 4574 N N . LYS A 1 571 ? -7.293 -12.094 -2.34 1 87.94 571 LYS A N 1
ATOM 4575 C CA . LYS A 1 571 ? -6.875 -11.438 -3.574 1 87.94 571 LYS A CA 1
ATOM 4576 C C . LYS A 1 571 ? -5.934 -10.273 -3.285 1 87.94 571 LYS A C 1
ATOM 4578 O O . LYS A 1 571 ? -6.113 -9.555 -2.301 1 87.94 571 LYS A O 1
ATOM 4583 N N . GLY A 1 572 ? -4.934 -10.125 -4.191 1 91.56 572 GLY A N 1
ATOM 4584 C CA . GLY A 1 572 ? -4.027 -8.992 -4.078 1 91.56 572 GLY A CA 1
ATOM 4585 C C . GLY A 1 572 ? -4.668 -7.672 -4.477 1 91.56 572 GLY A C 1
ATOM 4586 O O . GLY A 1 572 ? -5.863 -7.617 -4.766 1 91.56 572 GLY A O 1
ATOM 4587 N N . GLY A 1 573 ? -3.904 -6.656 -4.484 1 92.44 573 GLY A N 1
ATOM 4588 C CA . GLY A 1 573 ? -4.43 -5.309 -4.645 1 92.44 573 GLY A CA 1
ATOM 4589 C C . GLY A 1 573 ? -4.367 -4.812 -6.074 1 92.44 573 GLY A C 1
ATOM 4590 O O . GLY A 1 573 ? -4.809 -3.697 -6.371 1 92.44 573 GLY A O 1
ATOM 4591 N N . THR A 1 574 ? -3.867 -5.594 -7.035 1 95.94 574 THR A N 1
ATOM 4592 C CA . THR A 1 574 ? -3.773 -5.145 -8.422 1 95.94 574 THR A CA 1
ATOM 4593 C C . THR A 1 574 ? -5.16 -5.047 -9.047 1 95.94 574 THR A C 1
ATOM 4595 O O . THR A 1 574 ? -6.02 -5.898 -8.812 1 95.94 574 THR A O 1
ATOM 4598 N N . ASP A 1 575 ? -5.371 -4.082 -9.891 1 95.81 575 ASP A N 1
ATOM 4599 C CA . ASP A 1 575 ? -6.656 -3.838 -10.539 1 95.81 575 ASP A CA 1
ATOM 4600 C C . ASP A 1 575 ? -7.047 -5.016 -11.438 1 95.81 575 ASP A C 1
ATOM 4602 O O . ASP A 1 575 ? -6.289 -5.406 -12.32 1 95.81 575 ASP A O 1
ATOM 4606 N N . ASP A 1 576 ? -8.297 -5.535 -11.25 1 94.62 576 ASP A N 1
ATOM 4607 C CA . ASP A 1 576 ? -8.773 -6.707 -11.969 1 94.62 576 ASP A CA 1
ATOM 4608 C C . ASP A 1 576 ? -8.938 -6.41 -13.461 1 94.62 576 ASP A C 1
ATOM 4610 O O . ASP A 1 576 ? -8.648 -7.258 -14.305 1 94.62 576 ASP A O 1
ATOM 4614 N N . GLY A 1 577 ? -9.492 -5.219 -13.727 1 96.62 577 GLY A N 1
ATOM 4615 C CA . GLY A 1 577 ? -9.68 -4.844 -15.117 1 96.62 577 GLY A CA 1
ATOM 4616 C C . GLY A 1 577 ? -8.375 -4.711 -15.883 1 96.62 577 GLY A C 1
ATOM 4617 O O . GLY A 1 577 ? -8.289 -5.098 -17.047 1 96.62 577 GLY A O 1
ATOM 4618 N N . TYR A 1 578 ? -7.34 -4.211 -15.227 1 97.94 578 TYR A N 1
ATOM 4619 C CA . TYR A 1 578 ? -6.008 -4.094 -15.805 1 97.94 578 TYR A CA 1
ATOM 4620 C C . TYR A 1 578 ? -5.441 -5.465 -16.156 1 97.94 578 TYR A C 1
ATOM 4622 O O . TYR A 1 578 ? -5.008 -5.691 -17.297 1 97.94 578 TYR A O 1
ATOM 4630 N N . LEU A 1 579 ? -5.504 -6.402 -15.188 1 98.44 579 LEU A N 1
ATOM 4631 C CA . LEU A 1 579 ? -4.969 -7.742 -15.406 1 98.44 579 LEU A CA 1
ATOM 4632 C C . LEU A 1 579 ? -5.738 -8.461 -16.516 1 98.44 579 LEU A C 1
ATOM 4634 O O . LEU A 1 579 ? -5.137 -9.086 -17.391 1 98.44 579 LEU A O 1
ATOM 4638 N N . GLY A 1 580 ? -7.082 -8.344 -16.406 1 98.12 580 GLY A N 1
ATOM 4639 C CA . GLY A 1 580 ? -7.895 -8.969 -17.438 1 98.12 580 GLY A CA 1
ATOM 4640 C C . GLY A 1 580 ? -7.57 -8.477 -18.844 1 98.12 580 GLY A C 1
ATOM 4641 O O . GLY A 1 580 ? -7.484 -9.266 -19.781 1 98.12 580 GLY A O 1
ATOM 4642 N N . SER A 1 581 ? -7.277 -7.227 -18.969 1 98.69 581 SER A N 1
ATOM 4643 C CA . SER A 1 581 ? -7.02 -6.617 -20.266 1 98.69 581 SER A CA 1
ATOM 4644 C C . SER A 1 581 ? -5.629 -6.973 -20.781 1 98.69 581 SER A C 1
ATOM 4646 O O . SER A 1 581 ? -5.438 -7.195 -21.984 1 98.69 581 SER A O 1
ATOM 4648 N N . VAL A 1 582 ? -4.699 -6.992 -19.875 1 98.75 582 VAL A N 1
ATOM 4649 C CA . VAL A 1 582 ? -3.336 -7.363 -20.25 1 98.75 582 VAL A CA 1
ATOM 4650 C C . VAL A 1 582 ? -3.318 -8.789 -20.797 1 98.75 582 VAL A C 1
ATOM 4652 O O . VAL A 1 582 ? -2.676 -9.07 -21.812 1 98.75 582 VAL A O 1
ATOM 4655 N N . TYR A 1 583 ? -4.039 -9.672 -20.172 1 98.75 583 TYR A N 1
ATOM 4656 C CA . TYR A 1 583 ? -4.059 -11.062 -20.625 1 98.75 583 TYR A CA 1
ATOM 4657 C C . TYR A 1 583 ? -4.922 -11.227 -21.859 1 98.75 583 TYR A C 1
ATOM 4659 O O . TYR A 1 583 ? -4.664 -12.102 -22.688 1 98.75 583 TYR A O 1
ATOM 4667 N N . TYR A 1 584 ? -5.984 -10.344 -22 1 98.81 584 TYR A N 1
ATOM 4668 C CA . TYR A 1 584 ? -6.711 -10.258 -23.266 1 98.81 584 TYR A CA 1
ATOM 4669 C C . TYR A 1 584 ? -5.762 -9.953 -24.406 1 98.81 584 TYR A C 1
ATOM 4671 O O . TYR A 1 584 ? -5.789 -10.641 -25.438 1 98.81 584 TYR A O 1
ATOM 4679 N N . TYR A 1 585 ? -4.883 -9.039 -24.203 1 98.88 585 TYR A N 1
ATOM 4680 C CA . TYR A 1 585 ? -3.881 -8.672 -25.188 1 98.88 585 TYR A CA 1
ATOM 4681 C C . TYR A 1 585 ? -2.941 -9.836 -25.484 1 98.88 585 TYR A C 1
ATOM 4683 O O . TYR A 1 585 ? -2.738 -10.211 -26.641 1 98.88 585 TYR A O 1
ATOM 4691 N N . ARG A 1 586 ? -2.371 -10.445 -24.453 1 98.81 586 ARG A N 1
ATOM 4692 C CA . ARG A 1 586 ? -1.355 -11.477 -24.625 1 98.81 586 ARG A CA 1
ATOM 4693 C C . ARG A 1 586 ? -1.935 -12.703 -25.312 1 98.81 586 ARG A C 1
ATOM 4695 O O . ARG A 1 586 ? -1.304 -13.281 -26.203 1 98.81 586 ARG A O 1
ATOM 4702 N N . SER A 1 587 ? -3.104 -13.156 -24.875 1 98.88 587 SER A N 1
ATOM 4703 C CA . SER A 1 587 ? -3.762 -14.289 -25.5 1 98.88 587 SER A CA 1
ATOM 4704 C C . SER A 1 587 ? -4.02 -14.016 -26.984 1 98.88 587 SER A C 1
ATOM 4706 O O . SER A 1 587 ? -3.904 -14.922 -27.812 1 98.88 587 SER A O 1
ATOM 4708 N N . THR A 1 588 ? -4.398 -12.773 -27.297 1 98.94 588 THR A N 1
ATOM 4709 C CA . THR A 1 588 ? -4.645 -12.406 -28.688 1 98.94 588 THR A CA 1
ATOM 4710 C C . THR A 1 588 ? -3.357 -12.484 -29.5 1 98.94 588 THR A C 1
ATOM 4712 O O . THR A 1 588 ? -3.355 -13.008 -30.609 1 98.94 588 THR A O 1
ATOM 4715 N N . VAL A 1 589 ? -2.291 -12.008 -28.969 1 98.88 589 VAL A N 1
ATOM 4716 C CA . VAL A 1 589 ? -1 -12.047 -29.641 1 98.88 589 VAL A CA 1
ATOM 4717 C C . VAL A 1 589 ? -0.579 -13.492 -29.875 1 98.88 589 VAL A C 1
ATOM 4719 O O . VAL A 1 589 ? -0.122 -13.844 -30.969 1 98.88 589 VAL A O 1
ATOM 4722 N N . ILE A 1 590 ? -0.695 -14.336 -28.859 1 98.75 590 ILE A N 1
ATOM 4723 C CA . ILE A 1 590 ? -0.323 -15.742 -28.969 1 98.75 590 ILE A CA 1
ATOM 4724 C C . ILE A 1 590 ? -1.131 -16.406 -30.078 1 98.75 590 ILE A C 1
ATOM 4726 O O . ILE A 1 590 ? -0.583 -17.172 -30.875 1 98.75 590 ILE A O 1
ATOM 4730 N N . THR A 1 591 ? -2.391 -16.125 -30.125 1 98.88 591 THR A N 1
ATOM 4731 C CA . THR A 1 591 ? -3.271 -16.703 -31.141 1 98.88 591 THR A CA 1
ATOM 4732 C C . THR A 1 591 ? -2.889 -16.234 -32.531 1 98.88 591 THR A C 1
ATOM 4734 O O . THR A 1 591 ? -2.879 -17.016 -33.469 1 98.88 591 THR A O 1
ATOM 4737 N N . ALA A 1 592 ? -2.592 -14.961 -32.656 1 98.81 592 ALA A N 1
ATOM 4738 C CA . ALA A 1 592 ? -2.154 -14.414 -33.938 1 98.81 592 ALA A CA 1
ATOM 4739 C C . ALA A 1 592 ? -0.89 -15.117 -34.438 1 98.81 592 ALA A C 1
ATOM 4741 O O . ALA A 1 592 ? -0.776 -15.445 -35.625 1 98.81 592 ALA A O 1
ATOM 4742 N N . ARG A 1 593 ? 0.026 -15.305 -33.594 1 98.31 593 ARG A N 1
ATOM 4743 C CA . ARG A 1 593 ? 1.271 -15.969 -33.969 1 98.31 593 ARG A CA 1
ATOM 4744 C C . ARG A 1 593 ? 1.022 -17.422 -34.344 1 98.31 593 ARG A C 1
ATOM 4746 O O . ARG A 1 593 ? 1.652 -17.938 -35.281 1 98.31 593 ARG A O 1
ATOM 4753 N N . MET A 1 594 ? 0.138 -18.094 -33.594 1 98.44 594 MET A N 1
ATOM 4754 C CA . MET A 1 594 ? -0.202 -19.469 -33.969 1 98.44 594 MET A CA 1
ATOM 4755 C C . MET A 1 594 ? -0.862 -19.516 -35.344 1 98.44 594 MET A C 1
ATOM 4757 O O . MET A 1 594 ? -0.583 -20.422 -36.125 1 98.44 594 MET A O 1
ATOM 4761 N N . ALA A 1 595 ? -1.723 -18.547 -35.625 1 98.56 595 ALA A N 1
ATOM 4762 C CA . ALA A 1 595 ? -2.334 -18.453 -36.938 1 98.56 595 ALA A CA 1
ATOM 4763 C C . ALA A 1 595 ? -1.271 -18.312 -38.031 1 98.56 595 ALA A C 1
ATOM 4765 O O . ALA A 1 595 ? -1.362 -18.953 -39.062 1 98.56 595 ALA A O 1
ATOM 4766 N N . GLU A 1 596 ? -0.335 -17.5 -37.781 1 98.25 596 GLU A N 1
ATOM 4767 C CA . GLU A 1 596 ? 0.771 -17.328 -38.719 1 98.25 596 GLU A CA 1
ATOM 4768 C C . GLU A 1 596 ? 1.507 -18.641 -38.969 1 98.25 596 GLU A C 1
ATOM 4770 O O . GLU A 1 596 ? 1.762 -19.016 -40.094 1 98.25 596 GLU A O 1
ATOM 4775 N N . ARG A 1 597 ? 1.834 -19.344 -37.906 1 97.19 597 ARG A N 1
ATOM 4776 C CA . ARG A 1 597 ? 2.559 -20.609 -38 1 97.19 597 ARG A CA 1
ATOM 4777 C C . ARG A 1 597 ? 1.759 -21.656 -38.781 1 97.19 597 ARG A C 1
ATOM 4779 O O . ARG A 1 597 ? 2.332 -22.469 -39.5 1 97.19 597 ARG A O 1
ATOM 4786 N N . LEU A 1 598 ? 0.47 -21.625 -38.625 1 97.12 598 LEU A N 1
ATOM 4787 C CA . LEU A 1 598 ? -0.407 -22.609 -39.25 1 97.12 598 LEU A CA 1
ATOM 4788 C C . LEU A 1 598 ? -0.767 -22.172 -40.656 1 97.12 598 LEU A C 1
ATOM 4790 O O . LEU A 1 598 ? -1.4 -22.938 -41.406 1 97.12 598 LEU A O 1
ATOM 4794 N N . GLY A 1 599 ? -0.427 -20.922 -41.062 1 96.94 599 GLY A N 1
ATOM 4795 C CA . GLY A 1 599 ? -0.673 -20.422 -42.406 1 96.94 599 GLY A CA 1
ATOM 4796 C C . GLY A 1 599 ? -2.047 -19.797 -42.562 1 96.94 599 GLY A C 1
ATOM 4797 O O . GLY A 1 599 ? -2.533 -19.641 -43.688 1 96.94 599 GLY A O 1
ATOM 4798 N N . PHE A 1 600 ? -2.701 -19.5 -41.469 1 97.88 600 PHE A N 1
ATOM 4799 C CA . PHE A 1 600 ? -4.004 -18.859 -41.531 1 97.88 600 PHE A CA 1
ATOM 4800 C C . PHE A 1 600 ? -3.85 -17.344 -41.562 1 97.88 600 PHE A C 1
ATOM 4802 O O . PHE A 1 600 ? -4.109 -16.656 -40.594 1 97.88 600 PHE A O 1
ATOM 4809 N N . GLU A 1 601 ? -3.635 -16.781 -42.656 1 97.88 601 GLU A N 1
ATOM 4810 C CA . GLU A 1 601 ? -3.236 -15.391 -42.844 1 97.88 601 GLU A CA 1
ATOM 4811 C C . GLU A 1 601 ? -4.371 -14.438 -42.469 1 97.88 601 GLU A C 1
ATOM 4813 O O . GLU A 1 601 ? -4.133 -13.359 -41.906 1 97.88 601 GLU A O 1
ATOM 4818 N N . ALA A 1 602 ? -5.574 -14.797 -42.875 1 98.19 602 ALA A N 1
ATOM 4819 C CA . ALA A 1 602 ? -6.715 -13.938 -42.531 1 98.19 602 ALA A CA 1
ATOM 4820 C C . ALA A 1 602 ? -6.887 -13.812 -41.031 1 98.19 602 ALA A C 1
ATOM 4822 O O . ALA A 1 602 ? -7.141 -12.719 -40.5 1 98.19 602 ALA A O 1
ATOM 4823 N N . ASP A 1 603 ? -6.773 -14.961 -40.344 1 98.31 603 ASP A N 1
ATOM 4824 C CA . ASP A 1 603 ? -6.84 -14.945 -38.875 1 98.31 603 ASP A CA 1
ATOM 4825 C C . ASP A 1 603 ? -5.715 -14.102 -38.281 1 98.31 603 ASP A C 1
ATOM 4827 O O . ASP A 1 603 ? -5.941 -13.297 -37.375 1 98.31 603 ASP A O 1
ATOM 4831 N N . ARG A 1 604 ? -4.539 -14.305 -38.75 1 98.56 604 ARG A N 1
ATOM 4832 C CA . ARG A 1 604 ? -3.379 -13.562 -38.281 1 98.56 604 ARG A CA 1
ATOM 4833 C C . ARG A 1 604 ? -3.617 -12.062 -38.344 1 98.56 604 ARG A C 1
ATOM 4835 O O . ARG A 1 604 ? -3.404 -11.352 -37.344 1 98.56 604 ARG A O 1
ATOM 4842 N N . LYS A 1 605 ? -4.082 -11.578 -39.469 1 98.56 605 LYS A N 1
ATOM 4843 C CA . LYS A 1 605 ? -4.312 -10.148 -39.656 1 98.56 605 LYS A CA 1
ATOM 4844 C C . LYS A 1 605 ? -5.383 -9.633 -38.719 1 98.56 605 LYS A C 1
ATOM 4846 O O . LYS A 1 605 ? -5.207 -8.586 -38.062 1 98.56 605 LYS A O 1
ATOM 4851 N N . SER A 1 606 ? -6.426 -10.383 -38.656 1 98.62 606 SER A N 1
ATOM 4852 C CA . SER A 1 606 ? -7.531 -9.992 -37.781 1 98.62 606 SER A CA 1
ATOM 4853 C C . SER A 1 606 ? -7.086 -9.898 -36.344 1 98.62 606 SER A C 1
ATOM 4855 O O . SER A 1 606 ? -7.418 -8.938 -35.625 1 98.62 606 SER A O 1
ATOM 4857 N N . TYR A 1 607 ? -6.387 -10.844 -35.875 1 98.75 607 TYR A N 1
ATOM 4858 C CA . TYR A 1 607 ? -5.969 -10.875 -34.469 1 98.75 607 TYR A CA 1
ATOM 4859 C C . TYR A 1 607 ? -4.867 -9.852 -34.219 1 98.75 607 TYR A C 1
ATOM 4861 O O . TYR A 1 607 ? -4.773 -9.297 -33.125 1 98.75 607 TYR A O 1
ATOM 4869 N N . ASP A 1 608 ? -4.047 -9.562 -35.188 1 98.75 608 ASP A N 1
ATOM 4870 C CA . ASP A 1 608 ? -3.072 -8.484 -35.031 1 98.75 608 ASP A CA 1
ATOM 4871 C C . ASP A 1 608 ? -3.766 -7.137 -34.844 1 98.75 608 ASP A C 1
ATOM 4873 O O . ASP A 1 608 ? -3.357 -6.336 -34.031 1 98.75 608 ASP A O 1
ATOM 4877 N N . ASP A 1 609 ? -4.781 -6.902 -35.656 1 98.69 609 ASP A N 1
ATOM 4878 C CA . ASP A 1 609 ? -5.551 -5.672 -35.531 1 98.69 609 ASP A CA 1
ATOM 4879 C C . ASP A 1 609 ? -6.223 -5.574 -34.156 1 98.69 609 ASP A C 1
ATOM 4881 O O . ASP A 1 609 ? -6.242 -4.508 -33.562 1 98.69 609 ASP A O 1
ATOM 4885 N N . LEU A 1 610 ? -6.785 -6.676 -33.781 1 98.75 610 LEU A N 1
ATOM 4886 C CA . LEU A 1 610 ? -7.426 -6.715 -32.469 1 98.75 610 LEU A CA 1
ATOM 4887 C C . LEU A 1 610 ? -6.414 -6.465 -31.359 1 98.75 610 LEU A C 1
ATOM 4889 O O . LEU A 1 610 ? -6.691 -5.727 -30.406 1 98.75 610 LEU A O 1
ATOM 4893 N N . ALA A 1 611 ? -5.25 -7.062 -31.406 1 98.81 611 ALA A N 1
ATOM 4894 C CA . ALA A 1 611 ? -4.191 -6.875 -30.422 1 98.81 611 ALA A CA 1
ATOM 4895 C C . ALA A 1 611 ? -3.779 -5.41 -30.328 1 98.81 611 ALA A C 1
ATOM 4897 O O . ALA A 1 611 ? -3.555 -4.887 -29.234 1 98.81 611 ALA A O 1
ATOM 4898 N N . ASP A 1 612 ? -3.699 -4.766 -31.469 1 98.62 612 ASP A N 1
ATOM 4899 C CA . ASP A 1 612 ? -3.34 -3.352 -31.5 1 98.62 612 ASP A CA 1
ATOM 4900 C C . ASP A 1 612 ? -4.398 -2.498 -30.812 1 98.62 612 ASP A C 1
ATOM 4902 O O . ASP A 1 612 ? -4.066 -1.558 -30.078 1 98.62 612 ASP A O 1
ATOM 4906 N N . LYS A 1 613 ? -5.602 -2.844 -31.109 1 98.56 613 LYS A N 1
ATOM 4907 C CA . LYS A 1 613 ? -6.707 -2.145 -30.453 1 98.56 613 LYS A CA 1
ATOM 4908 C C . LYS A 1 613 ? -6.652 -2.297 -28.938 1 98.56 613 LYS A C 1
ATOM 4910 O O . LYS A 1 613 ? -6.805 -1.319 -28.203 1 98.56 613 LYS A O 1
ATOM 4915 N N . ILE A 1 614 ? -6.488 -3.496 -28.469 1 98.75 614 ILE A N 1
ATOM 4916 C CA . ILE A 1 614 ? -6.449 -3.789 -27.047 1 98.75 614 ILE A CA 1
ATOM 4917 C C . ILE A 1 614 ? -5.258 -3.076 -26.406 1 98.75 614 ILE A C 1
ATOM 4919 O O . ILE A 1 614 ? -5.391 -2.471 -25.328 1 98.75 614 ILE A O 1
ATOM 4923 N N . ARG A 1 615 ? -4.07 -3.182 -27.016 1 98.62 615 ARG A N 1
ATOM 4924 C CA . ARG A 1 615 ? -2.867 -2.533 -26.5 1 98.62 615 ARG A CA 1
ATOM 4925 C C . ARG A 1 615 ? -3.082 -1.03 -26.344 1 98.62 615 ARG A C 1
ATOM 4927 O O . ARG A 1 615 ? -2.709 -0.448 -25.312 1 98.62 615 ARG A O 1
ATOM 4934 N N . SER A 1 616 ? -3.666 -0.399 -27.328 1 98.5 616 SER A N 1
ATOM 4935 C CA . SER A 1 616 ? -3.943 1.032 -27.281 1 98.5 616 SER A CA 1
ATOM 4936 C C . SER A 1 616 ? -4.895 1.373 -26.141 1 98.5 616 SER A C 1
ATOM 4938 O O . SER A 1 616 ? -4.715 2.385 -25.453 1 98.5 616 SER A O 1
ATOM 4940 N N . ALA A 1 617 ? -5.906 0.577 -25.984 1 98.62 617 ALA A N 1
ATOM 4941 C CA . ALA A 1 617 ? -6.871 0.796 -24.906 1 98.62 617 ALA A CA 1
ATOM 4942 C C . ALA A 1 617 ? -6.199 0.718 -23.531 1 98.62 617 ALA A C 1
ATOM 4944 O O . ALA A 1 617 ? -6.492 1.521 -22.656 1 98.62 617 ALA A O 1
ATOM 4945 N N . ILE A 1 618 ? -5.32 -0.263 -23.312 1 98.69 618 ILE A N 1
ATOM 4946 C CA . ILE A 1 618 ? -4.598 -0.424 -22.062 1 98.69 618 ILE A CA 1
ATOM 4947 C C . ILE A 1 618 ? -3.725 0.803 -21.812 1 98.69 618 ILE A C 1
ATOM 4949 O O . ILE A 1 618 ? -3.723 1.354 -20.703 1 98.69 618 ILE A O 1
ATOM 4953 N N . LEU A 1 619 ? -2.971 1.229 -22.859 1 98.56 619 LEU A N 1
ATOM 4954 C CA . LEU A 1 619 ? -2.082 2.379 -22.719 1 98.56 619 LEU A CA 1
ATOM 4955 C C . LEU A 1 619 ? -2.875 3.639 -22.391 1 98.56 619 LEU A C 1
ATOM 4957 O O . LEU A 1 619 ? -2.475 4.422 -21.531 1 98.56 619 LEU A O 1
ATOM 4961 N N . ASN A 1 620 ? -4.016 3.869 -23 1 98.12 620 ASN A N 1
ATOM 4962 C CA . ASN A 1 620 ? -4.844 5.051 -22.781 1 98.12 620 ASN A CA 1
ATOM 4963 C C . ASN A 1 620 ? -5.465 5.051 -21.375 1 98.12 620 ASN A C 1
ATOM 4965 O O . ASN A 1 620 ? -5.594 6.102 -20.75 1 98.12 620 ASN A O 1
ATOM 4969 N N . GLU A 1 621 ? -5.848 3.873 -20.875 1 98 621 GLU A N 1
ATOM 4970 C CA . GLU A 1 621 ? -6.586 3.758 -19.625 1 98 621 GLU A CA 1
ATOM 4971 C C . GLU A 1 621 ? -5.637 3.74 -18.438 1 98 621 GLU A C 1
ATOM 4973 O O . GLU A 1 621 ? -5.949 4.293 -17.375 1 98 621 GLU A O 1
ATOM 4978 N N . TYR A 1 622 ? -4.426 3.135 -18.562 1 98.25 622 TYR A N 1
ATOM 4979 C CA . TYR A 1 622 ? -3.672 2.803 -17.359 1 98.25 622 TYR A CA 1
ATOM 4980 C C . TYR A 1 622 ? -2.301 3.467 -17.375 1 98.25 622 TYR A C 1
ATOM 4982 O O . TYR A 1 622 ? -1.561 3.4 -16.391 1 98.25 622 TYR A O 1
ATOM 4990 N N . PHE A 1 623 ? -1.91 4.148 -18.5 1 98.44 623 PHE A N 1
ATOM 4991 C CA . PHE A 1 623 ? -0.622 4.828 -18.578 1 98.44 623 PHE A CA 1
ATOM 4992 C C . PHE A 1 623 ? -0.81 6.324 -18.797 1 98.44 623 PHE A C 1
ATOM 4994 O O . PHE A 1 623 ? -1.705 6.734 -19.547 1 98.44 623 PHE A O 1
ATOM 5001 N N . SER A 1 624 ? -0.02 7.145 -18.125 1 97.81 624 SER A N 1
ATOM 5002 C CA . SER A 1 624 ? 0.032 8.562 -18.469 1 97.81 624 SER A CA 1
ATOM 5003 C C . SER A 1 624 ? 0.679 8.773 -19.828 1 97.81 624 SER A C 1
ATOM 5005 O O . SER A 1 624 ? 1.276 7.855 -20.391 1 97.81 624 SER A O 1
ATOM 5007 N N . GLN A 1 625 ? 0.569 9.945 -20.281 1 96.69 625 GLN A N 1
ATOM 5008 C CA . GLN A 1 625 ? 1.132 10.281 -21.578 1 96.69 625 GLN A CA 1
ATOM 5009 C C . GLN A 1 625 ? 2.648 10.117 -21.578 1 96.69 625 GLN A C 1
ATOM 5011 O O . GLN A 1 625 ? 3.238 9.766 -22.609 1 96.69 625 GLN A O 1
ATOM 5016 N N . THR A 1 626 ? 3.252 10.258 -20.406 1 96.5 626 THR A N 1
ATOM 5017 C CA . THR A 1 626 ? 4.707 10.203 -20.344 1 96.5 626 THR A CA 1
ATOM 5018 C C . THR A 1 626 ? 5.18 8.789 -20.016 1 96.5 626 THR A C 1
ATOM 5020 O O . THR A 1 626 ? 6.383 8.523 -19.969 1 96.5 626 THR A O 1
ATOM 5023 N N . GLY A 1 627 ? 4.277 7.902 -19.719 1 97.88 627 GLY A N 1
ATOM 5024 C CA . GLY A 1 627 ? 4.656 6.5 -19.609 1 97.88 627 GLY A CA 1
ATOM 5025 C C . GLY A 1 627 ? 4.547 5.965 -18.188 1 97.88 627 GLY A C 1
ATOM 5026 O O . GLY A 1 627 ? 4.973 4.844 -17.922 1 97.88 627 GLY A O 1
ATOM 5027 N N . ARG A 1 628 ? 3.986 6.73 -17.219 1 97.38 628 ARG A N 1
ATOM 5028 C CA . ARG A 1 628 ? 3.754 6.234 -15.867 1 97.38 628 ARG A CA 1
ATOM 5029 C C . ARG A 1 628 ? 2.582 5.258 -15.836 1 97.38 628 ARG A C 1
ATOM 5031 O O . ARG A 1 628 ? 1.521 5.535 -16.406 1 97.38 628 ARG A O 1
ATOM 5038 N N . LEU A 1 629 ? 2.779 4.117 -15.203 1 98.31 629 LEU A N 1
ATOM 5039 C CA . LEU A 1 629 ? 1.682 3.18 -14.992 1 98.31 629 LEU A CA 1
ATOM 5040 C C . LEU A 1 629 ? 0.828 3.598 -13.805 1 98.31 629 LEU A C 1
ATOM 5042 O O . LEU A 1 629 ? 1.358 3.92 -12.734 1 98.31 629 LEU A O 1
ATOM 5046 N N . ALA A 1 630 ? -0.47 3.605 -13.922 1 97 630 ALA A N 1
ATOM 5047 C CA . ALA A 1 630 ? -1.406 4.082 -12.906 1 97 630 ALA A CA 1
ATOM 5048 C C . ALA A 1 630 ? -1.7 2.996 -11.875 1 97 630 ALA A C 1
ATOM 5050 O O . ALA A 1 630 ? -2.271 3.273 -10.82 1 97 630 ALA A O 1
ATOM 5051 N N . CYS A 1 631 ? -1.32 1.761 -12.062 1 96.06 631 CYS A N 1
ATOM 5052 C CA . CYS A 1 631 ? -1.429 0.671 -11.102 1 96.06 631 CYS A CA 1
ATOM 5053 C C . CYS A 1 631 ? -0.101 0.436 -10.391 1 96.06 631 CYS A C 1
ATOM 5055 O O . CYS A 1 631 ? 0.844 -0.083 -10.984 1 96.06 631 CYS A O 1
ATOM 5057 N N . ASP A 1 632 ? -0.084 0.765 -9.133 1 95.62 632 ASP A N 1
ATOM 5058 C CA . ASP A 1 632 ? 1.183 0.723 -8.414 1 95.62 632 ASP A CA 1
ATOM 5059 C C . ASP A 1 632 ? 1.276 -0.526 -7.539 1 95.62 632 ASP A C 1
ATOM 5061 O O . ASP A 1 632 ? 1.325 -0.429 -6.312 1 95.62 632 ASP A O 1
ATOM 5065 N N . THR A 1 633 ? 1.359 -1.701 -8.141 1 97 633 THR A N 1
ATOM 5066 C CA . THR A 1 633 ? 1.571 -2.986 -7.484 1 97 633 THR A CA 1
ATOM 5067 C C . THR A 1 633 ? 2.646 -3.793 -8.203 1 97 633 THR A C 1
ATOM 5069 O O . THR A 1 633 ? 2.926 -3.553 -9.383 1 97 633 THR A O 1
ATOM 5072 N N . GLN A 1 634 ? 3.254 -4.715 -7.516 1 98 634 GLN A N 1
ATOM 5073 C CA . GLN A 1 634 ? 4.293 -5.539 -8.125 1 98 634 GLN A CA 1
ATOM 5074 C C . GLN A 1 634 ? 3.76 -6.277 -9.344 1 98 634 GLN A C 1
ATOM 5076 O O . GLN A 1 634 ? 4.371 -6.234 -10.414 1 98 634 GLN A O 1
ATOM 5081 N N . ALA A 1 635 ? 2.6 -6.887 -9.227 1 98.5 635 ALA A N 1
ATOM 5082 C CA . ALA A 1 635 ? 2.045 -7.691 -10.312 1 98.5 635 ALA A CA 1
ATOM 5083 C C . ALA A 1 635 ? 1.766 -6.828 -11.539 1 98.5 635 ALA A C 1
ATOM 5085 O O . ALA A 1 635 ? 1.947 -7.281 -12.68 1 98.5 635 ALA A O 1
ATOM 5086 N N . ALA A 1 636 ? 1.318 -5.629 -11.328 1 98.56 636 ALA A N 1
ATOM 5087 C CA . ALA A 1 636 ? 1.005 -4.742 -12.438 1 98.56 636 ALA A CA 1
ATOM 5088 C C . ALA A 1 636 ? 2.248 -4.445 -13.273 1 98.56 636 ALA A C 1
ATOM 5090 O O . ALA A 1 636 ? 2.209 -4.508 -14.5 1 98.56 636 ALA A O 1
ATOM 5091 N N . TYR A 1 637 ? 3.326 -4.125 -12.633 1 98.69 637 TYR A N 1
ATOM 5092 C CA . TYR A 1 637 ? 4.566 -3.844 -13.344 1 98.69 637 TYR A CA 1
ATOM 5093 C C . TYR A 1 637 ? 5.098 -5.094 -14.039 1 98.69 637 TYR A C 1
ATOM 5095 O O . TYR A 1 637 ? 5.566 -5.027 -15.18 1 98.69 637 TYR A O 1
ATOM 5103 N N . ILE A 1 638 ? 5.016 -6.195 -13.359 1 98.75 638 ILE A N 1
ATOM 5104 C CA . ILE A 1 638 ? 5.59 -7.453 -13.836 1 98.75 638 ILE A CA 1
ATOM 5105 C C . ILE A 1 638 ? 4.914 -7.867 -15.141 1 98.75 638 ILE A C 1
ATOM 5107 O O . ILE A 1 638 ? 5.59 -8.164 -16.125 1 98.75 638 ILE A O 1
ATOM 5111 N N . VAL A 1 639 ? 3.596 -7.859 -15.211 1 98.75 639 VAL A N 1
ATOM 5112 C CA . VAL A 1 639 ? 2.916 -8.359 -16.406 1 98.75 639 VAL A CA 1
ATOM 5113 C C . VAL A 1 639 ? 3.143 -7.398 -17.562 1 98.75 639 VAL A C 1
ATOM 5115 O O . VAL A 1 639 ? 3.26 -7.828 -18.719 1 98.75 639 VAL A O 1
ATOM 5118 N N . ALA A 1 640 ? 3.217 -6.082 -17.312 1 98.75 640 ALA A N 1
ATOM 5119 C CA . ALA A 1 640 ? 3.486 -5.117 -18.375 1 98.75 640 ALA A CA 1
ATOM 5120 C C . ALA A 1 640 ? 4.859 -5.352 -18.984 1 98.75 640 ALA A C 1
ATOM 5122 O O . ALA A 1 640 ? 5 -5.367 -20.219 1 98.75 640 ALA A O 1
ATOM 5123 N N . LEU A 1 641 ? 5.848 -5.539 -18.141 1 98.75 641 LEU A N 1
ATOM 5124 C CA . LEU A 1 641 ? 7.215 -5.742 -18.609 1 98.75 641 LEU A CA 1
ATOM 5125 C C . LEU A 1 641 ? 7.371 -7.117 -19.25 1 98.75 641 LEU A C 1
ATOM 5127 O O . LEU A 1 641 ? 8.055 -7.254 -20.281 1 98.75 641 LEU A O 1
ATOM 5131 N N . ALA A 1 642 ? 6.734 -8.125 -18.688 1 98.5 642 ALA A N 1
ATOM 5132 C CA . ALA A 1 642 ? 6.809 -9.477 -19.219 1 98.5 642 ALA A CA 1
ATOM 5133 C C . ALA A 1 642 ? 6.211 -9.547 -20.625 1 98.5 642 ALA A C 1
ATOM 5135 O O . ALA A 1 642 ? 6.723 -10.266 -21.484 1 98.5 642 ALA A O 1
ATOM 5136 N N . PHE A 1 643 ? 5.121 -8.773 -20.891 1 98.44 643 PHE A N 1
ATOM 5137 C CA . PHE A 1 643 ? 4.387 -8.898 -22.141 1 98.44 643 PHE A CA 1
ATOM 5138 C C . PHE A 1 643 ? 4.617 -7.688 -23.031 1 98.44 643 PHE A C 1
ATOM 5140 O O . PHE A 1 643 ? 3.918 -7.5 -24.031 1 98.44 643 PHE A O 1
ATOM 5147 N N . ASP A 1 644 ? 5.535 -6.766 -22.656 1 97.94 644 ASP A N 1
ATOM 5148 C CA . ASP A 1 644 ? 6.023 -5.645 -23.453 1 97.94 644 ASP A CA 1
ATOM 5149 C C . ASP A 1 644 ? 4.906 -4.645 -23.734 1 97.94 644 ASP A C 1
ATOM 5151 O O . ASP A 1 644 ? 4.691 -4.254 -24.891 1 97.94 644 ASP A O 1
ATOM 5155 N N . ILE A 1 645 ? 4.258 -4.27 -22.703 1 98.44 645 ILE A N 1
ATOM 5156 C CA . ILE A 1 645 ? 3.227 -3.244 -22.797 1 98.44 645 ILE A CA 1
ATOM 5157 C C . ILE A 1 645 ? 3.682 -1.989 -22.047 1 98.44 645 ILE A C 1
ATOM 5159 O O . ILE A 1 645 ? 3.537 -1.897 -20.828 1 98.44 645 ILE A O 1
ATOM 5163 N N . TYR A 1 646 ? 4.137 -0.949 -22.719 1 98 646 TYR A N 1
ATOM 5164 C CA . TYR A 1 646 ? 4.609 0.281 -22.094 1 98 646 TYR A CA 1
ATOM 5165 C C . TYR A 1 646 ? 4.738 1.398 -23.125 1 98 646 TYR A C 1
ATOM 5167 O O . TYR A 1 646 ? 4.855 1.137 -24.328 1 98 646 TYR A O 1
ATOM 5175 N N . VAL A 1 647 ? 4.633 2.6 -22.656 1 97.44 647 VAL A N 1
ATOM 5176 C CA . VAL A 1 647 ? 4.949 3.787 -23.438 1 97.44 647 VAL A CA 1
ATOM 5177 C C . VAL A 1 647 ? 6.453 4.051 -23.406 1 97.44 647 VAL A C 1
ATOM 5179 O O . VAL A 1 647 ? 7.07 4.309 -24.438 1 97.44 647 VAL A O 1
ATOM 5182 N N . ASP A 1 648 ? 7.016 3.977 -22.266 1 97.56 648 ASP A N 1
ATOM 5183 C CA . ASP A 1 648 ? 8.438 4.145 -21.984 1 97.56 648 ASP A CA 1
ATOM 5184 C C . ASP A 1 648 ? 8.961 3.02 -21.094 1 97.56 648 ASP A C 1
ATOM 5186 O O . ASP A 1 648 ? 8.672 2.986 -19.906 1 97.56 648 ASP A O 1
ATOM 5190 N N . ARG A 1 649 ? 9.766 2.117 -21.672 1 97.81 649 ARG A N 1
ATOM 5191 C CA . ARG A 1 649 ? 10.227 0.912 -21 1 97.81 649 ARG A CA 1
ATOM 5192 C C . ARG A 1 649 ? 11.086 1.263 -19.797 1 97.81 649 ARG A C 1
ATOM 5194 O O . ARG A 1 649 ? 10.922 0.688 -18.719 1 97.81 649 ARG A O 1
ATOM 5201 N N . ASP A 1 650 ? 12.047 2.119 -19.969 1 97.75 650 ASP A N 1
ATOM 5202 C CA . ASP A 1 650 ? 12.977 2.465 -18.891 1 97.75 650 ASP A CA 1
ATOM 5203 C C . ASP A 1 650 ? 12.242 3.121 -17.719 1 97.75 650 ASP A C 1
ATOM 5205 O O . ASP A 1 650 ? 12.539 2.836 -16.562 1 97.75 650 ASP A O 1
ATOM 5209 N N . LYS A 1 651 ? 11.32 4.031 -18.094 1 96.19 651 LYS A N 1
ATOM 5210 C CA . LYS A 1 651 ? 10.508 4.656 -17.062 1 96.19 651 LYS A CA 1
ATOM 5211 C C . LYS A 1 651 ? 9.711 3.611 -16.281 1 96.19 651 LYS A C 1
ATOM 5213 O O . LYS A 1 651 ? 9.586 3.709 -15.055 1 96.19 651 LYS A O 1
ATOM 5218 N N . LEU A 1 652 ? 9.125 2.654 -16.906 1 98.19 652 LEU A N 1
ATOM 5219 C CA . LEU A 1 652 ? 8.359 1.595 -16.266 1 98.19 652 LEU A CA 1
ATOM 5220 C C . LEU A 1 652 ? 9.25 0.764 -15.344 1 98.19 652 LEU A C 1
ATOM 5222 O O . LEU A 1 652 ? 8.828 0.38 -14.25 1 98.19 652 LEU A O 1
ATOM 5226 N N . ILE A 1 653 ? 10.477 0.431 -15.789 1 98.25 653 ILE A N 1
ATOM 5227 C CA . ILE A 1 653 ? 11.422 -0.326 -14.977 1 98.25 653 ILE A CA 1
ATOM 5228 C C . ILE A 1 653 ? 11.75 0.458 -13.703 1 98.25 653 ILE A C 1
ATOM 5230 O O . ILE A 1 653 ? 11.797 -0.108 -12.609 1 98.25 653 ILE A O 1
ATOM 5234 N N . ASP A 1 654 ? 11.945 1.786 -13.859 1 96.56 654 ASP A N 1
ATOM 5235 C CA . ASP A 1 654 ? 12.25 2.635 -12.711 1 96.56 654 ASP A CA 1
ATOM 5236 C C . ASP A 1 654 ? 11.102 2.615 -11.703 1 96.56 654 ASP A C 1
ATOM 5238 O O . ASP A 1 654 ? 11.336 2.553 -10.492 1 96.56 654 ASP A O 1
ATOM 5242 N N . GLN A 1 655 ? 9.883 2.721 -12.188 1 97.06 655 GLN A N 1
ATOM 5243 C CA . GLN A 1 655 ? 8.719 2.643 -11.312 1 97.06 655 GLN A CA 1
ATOM 5244 C C . GLN A 1 655 ? 8.664 1.3 -10.586 1 97.06 655 GLN A C 1
ATOM 5246 O O . GLN A 1 655 ? 8.297 1.237 -9.414 1 97.06 655 GLN A O 1
ATOM 5251 N N . PHE A 1 656 ? 9.008 0.285 -11.375 1 98.06 656 PHE A N 1
ATOM 5252 C CA . PHE A 1 656 ? 8.977 -1.056 -10.805 1 98.06 656 PHE A CA 1
ATOM 5253 C C . PHE A 1 656 ? 9.977 -1.179 -9.664 1 98.06 656 PHE A C 1
ATOM 5255 O O . PHE A 1 656 ? 9.648 -1.675 -8.586 1 98.06 656 PHE A O 1
ATOM 5262 N N . ILE A 1 657 ? 11.148 -0.742 -9.828 1 96.5 657 ILE A N 1
ATOM 5263 C CA . ILE A 1 657 ? 12.188 -0.805 -8.812 1 96.5 657 ILE A CA 1
ATOM 5264 C C . ILE A 1 657 ? 11.789 0.045 -7.609 1 96.5 657 ILE A C 1
ATOM 5266 O O . ILE A 1 657 ? 12.008 -0.351 -6.465 1 96.5 657 ILE A O 1
ATOM 5270 N N . ALA A 1 658 ? 11.18 1.203 -7.852 1 94.31 658 ALA A N 1
ATOM 5271 C CA . ALA A 1 658 ? 10.695 2.047 -6.766 1 94.31 658 ALA A CA 1
ATOM 5272 C C . ALA A 1 658 ? 9.633 1.318 -5.941 1 94.31 658 ALA A C 1
ATOM 5274 O O . ALA A 1 658 ? 9.602 1.438 -4.715 1 94.31 658 ALA A O 1
ATOM 5275 N N . ARG A 1 659 ? 8.734 0.618 -6.613 1 96.44 659 ARG A N 1
ATOM 5276 C CA . ARG A 1 659 ? 7.719 -0.174 -5.926 1 96.44 659 ARG A CA 1
ATOM 5277 C C . ARG A 1 659 ? 8.359 -1.25 -5.055 1 96.44 659 ARG A C 1
ATOM 5279 O O . ARG A 1 659 ? 7.949 -1.456 -3.912 1 96.44 659 ARG A O 1
ATOM 5286 N N . LEU A 1 660 ? 9.359 -1.914 -5.609 1 96.75 660 LEU A N 1
ATOM 5287 C CA . LEU A 1 660 ? 10.055 -2.938 -4.836 1 96.75 660 LEU A CA 1
ATOM 5288 C C . LEU A 1 660 ? 10.711 -2.334 -3.6 1 96.75 660 LEU A C 1
ATOM 5290 O O . LEU A 1 660 ? 10.703 -2.945 -2.529 1 96.75 660 LEU A O 1
ATOM 5294 N N . ASN A 1 661 ? 11.273 -1.177 -3.762 1 93.69 661 ASN A N 1
ATOM 5295 C CA . ASN A 1 661 ? 11.859 -0.477 -2.625 1 93.69 661 ASN A CA 1
ATOM 5296 C C . ASN A 1 661 ? 10.812 -0.167 -1.557 1 93.69 661 ASN A C 1
ATOM 5298 O O . ASN A 1 661 ? 11.055 -0.388 -0.368 1 93.69 661 ASN A O 1
ATOM 5302 N N . LYS A 1 662 ? 9.68 0.345 -2.016 1 92.62 662 LYS A N 1
ATOM 5303 C CA . LYS A 1 662 ? 8.586 0.652 -1.094 1 92.62 662 LYS A CA 1
ATOM 5304 C C . LYS A 1 662 ? 8.125 -0.601 -0.356 1 92.62 662 LYS A C 1
ATOM 5306 O O . LYS A 1 662 ? 7.66 -0.521 0.784 1 92.62 662 LYS A O 1
ATOM 5311 N N . ASP A 1 663 ? 8.266 -1.737 -0.981 1 94.31 663 ASP A N 1
ATOM 5312 C CA . ASP A 1 663 ? 7.863 -3.008 -0.388 1 94.31 663 ASP A CA 1
ATOM 5313 C C . ASP A 1 663 ? 9.023 -3.66 0.359 1 94.31 663 ASP A C 1
ATOM 5315 O O . ASP A 1 663 ? 8.945 -4.828 0.746 1 94.31 663 ASP A O 1
ATOM 5319 N N . CYS A 1 664 ? 10.156 -2.984 0.488 1 93.12 664 CYS A N 1
ATOM 5320 C CA . CYS A 1 664 ? 11.352 -3.432 1.193 1 93.12 664 CYS A CA 1
ATOM 5321 C C . CYS A 1 664 ? 11.945 -4.664 0.527 1 93.12 664 CYS A C 1
ATOM 5323 O O . CYS A 1 664 ? 12.477 -5.547 1.205 1 93.12 664 CYS A O 1
ATOM 5325 N N . TYR A 1 665 ? 11.68 -4.77 -0.782 1 95.06 665 TYR A N 1
ATOM 5326 C CA . TYR A 1 665 ? 12.203 -5.848 -1.615 1 95.06 665 TYR A CA 1
ATOM 5327 C C . TYR A 1 665 ? 11.719 -7.203 -1.118 1 95.06 665 TYR A C 1
ATOM 5329 O O . TYR A 1 665 ? 12.477 -8.18 -1.114 1 95.06 665 TYR A O 1
ATOM 5337 N N . GLN A 1 666 ? 10.516 -7.215 -0.652 1 95.25 666 GLN A N 1
ATOM 5338 C CA . GLN A 1 666 ? 9.805 -8.438 -0.3 1 95.25 666 GLN A CA 1
ATOM 5339 C C . GLN A 1 666 ? 8.703 -8.75 -1.312 1 95.25 666 GLN A C 1
ATOM 5341 O O . GLN A 1 666 ? 8.094 -7.836 -1.868 1 95.25 666 GLN A O 1
ATOM 5346 N N . ILE A 1 667 ? 8.461 -9.992 -1.531 1 96.62 667 ILE A N 1
ATOM 5347 C CA . ILE A 1 667 ? 7.414 -10.398 -2.461 1 96.62 667 ILE A CA 1
ATOM 5348 C C . ILE A 1 667 ? 6.047 -9.992 -1.908 1 96.62 667 ILE A C 1
ATOM 5350 O O . ILE A 1 667 ? 5.758 -10.227 -0.732 1 96.62 667 ILE A O 1
ATOM 5354 N N . LYS A 1 668 ? 5.262 -9.336 -2.785 1 96.06 668 LYS A N 1
ATOM 5355 C CA . LYS A 1 668 ? 3.898 -8.992 -2.398 1 96.06 668 LYS A CA 1
ATOM 5356 C C . LYS A 1 668 ? 2.883 -9.609 -3.355 1 96.06 668 LYS A C 1
ATOM 5358 O O . LYS A 1 668 ? 1.694 -9.695 -3.039 1 96.06 668 LYS A O 1
ATOM 5363 N N . CYS A 1 669 ? 3.336 -9.984 -4.539 1 95.44 669 CYS A N 1
ATOM 5364 C CA . CYS A 1 669 ? 2.43 -10.484 -5.566 1 95.44 669 CYS A CA 1
ATOM 5365 C C . CYS A 1 669 ? 2.143 -11.969 -5.367 1 95.44 669 CYS A C 1
ATOM 5367 O O . CYS A 1 669 ? 2.834 -12.641 -4.598 1 95.44 669 CYS A O 1
ATOM 5369 N N . GLY A 1 670 ? 1.057 -12.469 -6.09 1 95.62 670 GLY A N 1
ATOM 5370 C CA . GLY A 1 670 ? 0.573 -13.836 -5.949 1 95.62 670 GLY A CA 1
ATOM 5371 C C . GLY A 1 670 ? 0.687 -14.641 -7.23 1 95.62 670 GLY A C 1
ATOM 5372 O O . GLY A 1 670 ? 1.747 -14.68 -7.855 1 95.62 670 GLY A O 1
ATOM 5373 N N . PHE A 1 671 ? -0.383 -15.242 -7.684 1 95.38 671 PHE A N 1
ATOM 5374 C CA . PHE A 1 671 ? -0.412 -16.234 -8.75 1 95.38 671 PHE A CA 1
ATOM 5375 C C . PHE A 1 671 ? -0.098 -15.602 -10.102 1 95.38 671 PHE A C 1
ATOM 5377 O O . PHE A 1 671 ? 0.258 -16.297 -11.055 1 95.38 671 PHE A O 1
ATOM 5384 N N . VAL A 1 672 ? -0.26 -14.281 -10.109 1 97.38 672 VAL A N 1
ATOM 5385 C CA . VAL A 1 672 ? -0.031 -13.641 -11.398 1 97.38 672 VAL A CA 1
ATOM 5386 C C . VAL A 1 672 ? 1.39 -13.078 -11.453 1 97.38 672 VAL A C 1
ATOM 5388 O O . VAL A 1 672 ? 2.123 -13.32 -12.414 1 97.38 672 VAL A O 1
ATOM 5391 N N . GLY A 1 673 ? 1.782 -12.406 -10.422 1 97.69 673 GLY A N 1
ATOM 5392 C CA . GLY A 1 673 ? 3.059 -11.711 -10.414 1 97.69 673 GLY A CA 1
ATOM 5393 C C . GLY A 1 673 ? 4.23 -12.617 -10.078 1 97.69 673 GLY A C 1
ATOM 5394 O O . GLY A 1 673 ? 5.25 -12.602 -10.766 1 97.69 673 GLY A O 1
ATOM 5395 N N . ALA A 1 674 ? 4.129 -13.484 -9.094 1 97 674 ALA A N 1
ATOM 5396 C CA . ALA A 1 674 ? 5.238 -14.258 -8.547 1 97 674 ALA A CA 1
ATOM 5397 C C . ALA A 1 674 ? 5.809 -15.211 -9.594 1 97 674 ALA A C 1
ATOM 5399 O O . ALA A 1 674 ? 7.031 -15.336 -9.734 1 97 674 ALA A O 1
ATOM 5400 N N . PRO A 1 675 ? 4.957 -15.852 -10.359 1 97.06 675 PRO A N 1
ATOM 5401 C CA . PRO A 1 675 ? 5.488 -16.766 -11.375 1 97.06 675 PRO A CA 1
ATOM 5402 C C . PRO A 1 675 ? 6.359 -16.062 -12.406 1 97.06 675 PRO A C 1
ATOM 5404 O O . PRO A 1 675 ? 7.262 -16.672 -12.984 1 97.06 675 PRO A O 1
ATOM 5407 N N . LEU A 1 676 ? 6.156 -14.766 -12.594 1 98.25 676 LEU A N 1
ATOM 5408 C CA . LEU A 1 676 ? 6.848 -14.016 -13.633 1 98.25 676 LEU A CA 1
ATOM 5409 C C . LEU A 1 676 ? 7.918 -13.109 -13.039 1 98.25 676 LEU A C 1
ATOM 5411 O O . LEU A 1 676 ? 8.695 -12.492 -13.766 1 98.25 676 LEU A O 1
ATOM 5415 N N . LEU A 1 677 ? 8 -13.031 -11.703 1 98.38 677 LEU A N 1
ATOM 5416 C CA . LEU A 1 677 ? 8.797 -12.023 -11.008 1 98.38 677 LEU A CA 1
ATOM 5417 C C . LEU A 1 677 ? 10.266 -12.125 -11.406 1 98.38 677 LEU A C 1
ATOM 5419 O O . LEU A 1 677 ? 10.828 -11.18 -11.969 1 98.38 677 LEU A O 1
ATOM 5423 N N . CYS A 1 678 ? 10.906 -13.281 -11.227 1 98.44 678 CYS A N 1
ATOM 5424 C CA . CYS A 1 678 ? 12.352 -13.414 -11.422 1 98.44 678 CYS A CA 1
ATOM 5425 C C . CYS A 1 678 ? 12.703 -13.414 -12.898 1 98.44 678 CYS A C 1
ATOM 5427 O O . CYS A 1 678 ? 13.711 -12.828 -13.305 1 98.44 678 CYS A O 1
ATOM 5429 N N . THR A 1 679 ? 11.875 -14.047 -13.781 1 98 679 THR A N 1
ATOM 5430 C CA . THR A 1 679 ? 12.141 -14.031 -15.211 1 98 679 THR A CA 1
ATOM 5431 C C . THR A 1 679 ? 12.031 -12.617 -15.773 1 98 679 THR A C 1
ATOM 5433 O O . THR A 1 679 ? 12.812 -12.227 -16.641 1 98 679 THR A O 1
ATOM 5436 N N . THR A 1 680 ? 11.07 -11.852 -15.242 1 98.5 680 THR A N 1
ATOM 5437 C CA . THR A 1 680 ? 10.891 -10.477 -15.695 1 98.5 680 THR A CA 1
ATOM 5438 C C . THR A 1 680 ? 12.055 -9.602 -15.234 1 98.5 680 THR A C 1
ATOM 5440 O O . THR A 1 680 ? 12.547 -8.773 -16 1 98.5 680 THR A O 1
ATOM 5443 N N . LEU A 1 681 ? 12.469 -9.766 -13.992 1 98.44 681 LEU A N 1
ATOM 5444 C CA . LEU A 1 681 ? 13.625 -9.031 -13.492 1 98.44 681 LEU A CA 1
ATOM 5445 C C . LEU A 1 681 ? 14.867 -9.336 -14.32 1 98.44 681 LEU A C 1
ATOM 5447 O O . LEU A 1 681 ? 15.625 -8.43 -14.664 1 98.44 681 LEU A O 1
ATOM 5451 N N . ALA A 1 682 ? 15.047 -10.602 -14.672 1 97.44 682 ALA A N 1
ATOM 5452 C CA . ALA A 1 682 ? 16.172 -10.984 -15.523 1 97.44 682 ALA A CA 1
ATOM 5453 C C . ALA A 1 682 ? 16.062 -10.336 -16.891 1 97.44 682 ALA A C 1
ATOM 5455 O O . ALA A 1 682 ? 17.047 -9.805 -17.422 1 97.44 682 ALA A O 1
ATOM 5456 N N . LYS A 1 683 ? 14.875 -10.367 -17.453 1 96.5 683 LYS A N 1
ATOM 5457 C CA . LYS A 1 683 ? 14.617 -9.742 -18.75 1 96.5 683 LYS A CA 1
ATOM 5458 C C . LYS A 1 683 ? 14.961 -8.258 -18.719 1 96.5 683 LYS A C 1
ATOM 5460 O O . LYS A 1 683 ? 15.414 -7.699 -19.719 1 96.5 683 LYS A O 1
ATOM 5465 N N . CYS A 1 684 ? 14.789 -7.66 -17.594 1 96.88 684 CYS A N 1
ATOM 5466 C CA . CYS A 1 684 ? 15.023 -6.227 -17.453 1 96.88 684 CYS A CA 1
ATOM 5467 C C . CYS A 1 684 ? 16.469 -5.945 -17.078 1 96.88 684 CYS A C 1
ATOM 5469 O O . CYS A 1 684 ? 16.844 -4.793 -16.859 1 96.88 684 CYS A O 1
ATOM 5471 N N . GLY A 1 685 ? 17.297 -6.949 -17 1 95.06 685 GLY A N 1
ATOM 5472 C CA . GLY A 1 685 ? 18.703 -6.773 -16.672 1 95.06 685 GLY A CA 1
ATOM 5473 C C . GLY A 1 685 ? 18.953 -6.648 -15.18 1 95.06 685 GLY A C 1
ATOM 5474 O O . GLY A 1 685 ? 20 -6.148 -14.766 1 95.06 685 GLY A O 1
ATOM 5475 N N . ARG A 1 686 ? 18 -7.051 -14.414 1 96.38 686 ARG A N 1
ATOM 5476 C CA . ARG A 1 686 ? 18.125 -6.953 -12.961 1 96.38 686 ARG A CA 1
ATOM 5477 C C . ARG A 1 686 ? 18.25 -8.336 -12.328 1 96.38 686 ARG A C 1
ATOM 5479 O O . ARG A 1 686 ? 17.531 -8.664 -11.391 1 96.38 686 ARG A O 1
ATOM 5486 N N . MET A 1 687 ? 19.281 -9.125 -12.742 1 96.19 687 MET A N 1
ATOM 5487 C CA . MET A 1 687 ? 19.578 -10.453 -12.203 1 96.19 687 MET A CA 1
ATOM 5488 C C . MET A 1 687 ? 19.906 -10.367 -10.719 1 96.19 687 MET A C 1
ATOM 5490 O O . MET A 1 687 ? 19.641 -11.312 -9.969 1 96.19 687 MET A O 1
ATOM 5494 N N . ASP A 1 688 ? 20.469 -9.219 -10.289 1 94.62 688 ASP A N 1
ATOM 5495 C CA . ASP A 1 688 ? 20.766 -9.016 -8.875 1 94.62 688 ASP A CA 1
ATOM 5496 C C . ASP A 1 688 ? 19.5 -9.148 -8.023 1 94.62 688 ASP A C 1
ATOM 5498 O O . ASP A 1 688 ? 19.516 -9.828 -6.992 1 94.62 688 ASP A O 1
ATOM 5502 N N . LEU A 1 689 ? 18.438 -8.555 -8.492 1 97.06 689 LEU A N 1
ATOM 5503 C CA . LEU A 1 689 ? 17.188 -8.609 -7.754 1 97.06 689 LEU A CA 1
ATOM 5504 C C . LEU A 1 689 ? 16.547 -9.984 -7.887 1 97.06 689 LEU A C 1
ATOM 5506 O O . LEU A 1 689 ? 15.93 -10.484 -6.941 1 97.06 689 LEU A O 1
ATOM 5510 N N . ALA A 1 690 ? 16.625 -10.617 -9.094 1 98.25 690 ALA A N 1
ATOM 5511 C CA . ALA A 1 690 ? 16.109 -11.969 -9.258 1 98.25 690 ALA A CA 1
ATOM 5512 C C . ALA A 1 690 ? 16.734 -12.93 -8.258 1 98.25 690 ALA A C 1
ATOM 5514 O O . ALA A 1 690 ? 16.047 -13.711 -7.602 1 98.25 690 ALA A O 1
ATOM 5515 N N . TYR A 1 691 ? 18.078 -12.859 -8.102 1 97.38 691 TYR A N 1
ATOM 5516 C CA . TYR A 1 691 ? 18.797 -13.711 -7.148 1 97.38 691 TYR A CA 1
ATOM 5517 C C . TYR A 1 691 ? 18.406 -13.367 -5.715 1 97.38 691 TYR A C 1
ATOM 5519 O O . TYR A 1 691 ? 18.312 -14.25 -4.863 1 97.38 691 TYR A O 1
ATOM 5527 N N . HIS A 1 692 ? 18.203 -12.07 -5.48 1 96.19 692 HIS A N 1
ATOM 5528 C CA . HIS A 1 692 ? 17.766 -11.672 -4.148 1 96.19 692 HIS A CA 1
ATOM 5529 C C . HIS A 1 692 ? 16.469 -12.375 -3.762 1 96.19 692 HIS A C 1
ATOM 5531 O O . HIS A 1 692 ? 16.375 -12.961 -2.68 1 96.19 692 HIS A O 1
ATOM 5537 N N . PHE A 1 693 ? 15.508 -12.336 -4.629 1 97.81 693 PHE A N 1
ATOM 5538 C CA . PHE A 1 693 ? 14.203 -12.914 -4.316 1 97.81 693 PHE A CA 1
ATOM 5539 C C . PHE A 1 693 ? 14.297 -14.43 -4.199 1 97.81 693 PHE A C 1
ATOM 5541 O O . PHE A 1 693 ? 13.656 -15.039 -3.336 1 97.81 693 PHE A O 1
ATOM 5548 N N . LEU A 1 694 ? 15.055 -15.086 -5.07 1 98.06 694 LEU A N 1
ATOM 5549 C CA . LEU A 1 694 ? 15.227 -16.531 -5.027 1 98.06 694 LEU A CA 1
ATOM 5550 C C . LEU A 1 694 ? 15.836 -16.969 -3.697 1 98.06 694 LEU A C 1
ATOM 5552 O O . LEU A 1 694 ? 15.445 -17.984 -3.135 1 98.06 694 LEU A O 1
ATOM 5556 N N . LEU A 1 695 ? 16.766 -16.172 -3.184 1 96.94 695 LEU A N 1
ATOM 5557 C CA . LEU A 1 695 ? 17.609 -16.625 -2.084 1 96.94 695 LEU A CA 1
ATOM 5558 C C . LEU A 1 695 ? 17.141 -16.031 -0.759 1 96.94 695 LEU A C 1
ATOM 5560 O O . LEU A 1 695 ? 17.703 -16.359 0.297 1 96.94 695 LEU A O 1
ATOM 5564 N N . SER A 1 696 ? 16.125 -15.18 -0.857 1 95.62 696 SER A N 1
ATOM 5565 C CA . SER A 1 696 ? 15.57 -14.672 0.395 1 95.62 696 SER A CA 1
ATOM 5566 C C . SER A 1 696 ? 15.07 -15.805 1.279 1 95.62 696 SER A C 1
ATOM 5568 O O . SER A 1 696 ? 14.492 -16.781 0.785 1 95.62 696 SER A O 1
ATOM 5570 N N . GLU A 1 697 ? 15.219 -15.633 2.59 1 95.38 697 GLU A N 1
ATOM 5571 C CA . GLU A 1 697 ? 14.875 -16.734 3.475 1 95.38 697 GLU A CA 1
ATOM 5572 C C . GLU A 1 697 ? 13.773 -16.344 4.449 1 95.38 697 GLU A C 1
ATOM 5574 O O . GLU A 1 697 ? 13.141 -17.203 5.066 1 95.38 697 GLU A O 1
ATOM 5579 N N . ASN A 1 698 ? 13.492 -15.109 4.578 1 92.94 698 ASN A N 1
ATOM 5580 C CA . ASN A 1 698 ? 12.461 -14.648 5.504 1 92.94 698 ASN A CA 1
ATOM 5581 C C . ASN A 1 698 ? 11.094 -14.57 4.828 1 92.94 698 ASN A C 1
ATOM 5583 O O . ASN A 1 698 ? 11.008 -14.555 3.598 1 92.94 698 ASN A O 1
ATOM 5587 N N . PHE A 1 699 ? 10.016 -14.5 5.602 1 93.75 699 PHE A N 1
ATOM 5588 C CA . PHE A 1 699 ? 8.664 -14.375 5.078 1 93.75 699 PHE A CA 1
ATOM 5589 C C . PHE A 1 699 ? 8.477 -13.023 4.398 1 93.75 699 PHE A C 1
ATOM 5591 O O . PHE A 1 699 ? 8.875 -11.992 4.934 1 93.75 699 PHE A O 1
ATOM 5598 N N . PRO A 1 700 ? 7.969 -13.023 3.25 1 94.94 700 PRO A N 1
ATOM 5599 C CA . PRO A 1 700 ? 7.594 -14.18 2.428 1 94.94 700 PRO A CA 1
ATOM 5600 C C . PRO A 1 700 ? 8.68 -14.57 1.428 1 94.94 700 PRO A C 1
ATOM 5602 O O . PRO A 1 700 ? 9.297 -13.695 0.812 1 94.94 700 PRO A O 1
ATOM 5605 N N . SER A 1 701 ? 8.922 -15.828 1.228 1 97 701 SER A N 1
ATOM 5606 C CA . SER A 1 701 ? 9.867 -16.297 0.217 1 97 701 SER A CA 1
ATOM 5607 C C . SER A 1 701 ? 9.758 -17.797 0.014 1 97 701 SER A C 1
ATOM 5609 O O . SER A 1 701 ? 9.117 -18.5 0.806 1 97 701 SER A O 1
ATOM 5611 N N . TRP A 1 702 ? 10.359 -18.297 -0.986 1 98 702 TRP A N 1
ATOM 5612 C CA . TRP A 1 702 ? 10.414 -19.734 -1.241 1 98 702 TRP A CA 1
ATOM 5613 C C . TRP A 1 702 ? 11.195 -20.453 -0.145 1 98 702 TRP A C 1
ATOM 5615 O O . TRP A 1 702 ? 10.766 -21.5 0.339 1 98 702 TRP A O 1
ATOM 5625 N N . LEU A 1 703 ? 12.289 -19.875 0.286 1 98.25 703 LEU A N 1
ATOM 5626 C CA . LEU A 1 703 ? 13.156 -20.562 1.236 1 98.25 703 LEU A CA 1
ATOM 5627 C C . LEU A 1 703 ? 12.602 -20.453 2.654 1 98.25 703 LEU A C 1
ATOM 5629 O O . LEU A 1 703 ? 12.984 -21.219 3.533 1 98.25 703 LEU A O 1
ATOM 5633 N N . TYR A 1 704 ? 11.688 -19.469 2.859 1 97.75 704 TYR A N 1
ATOM 5634 C CA . TYR A 1 704 ? 10.945 -19.469 4.113 1 97.75 704 TYR A CA 1
ATOM 5635 C C . TYR A 1 704 ? 10.227 -20.812 4.32 1 97.75 704 TYR A C 1
ATOM 5637 O O . TYR A 1 704 ? 10.297 -21.391 5.398 1 97.75 704 TYR A O 1
ATOM 5645 N N . CYS A 1 705 ? 9.602 -21.312 3.281 1 97.62 705 CYS A N 1
ATOM 5646 C CA . CYS A 1 705 ? 8.875 -22.578 3.346 1 97.62 705 CYS A CA 1
ATOM 5647 C C . CYS A 1 705 ? 9.836 -23.75 3.531 1 97.62 705 CYS A C 1
ATOM 5649 O O . CYS A 1 705 ? 9.578 -24.641 4.332 1 97.62 705 CYS A O 1
ATOM 5651 N N . VAL A 1 706 ? 10.945 -23.688 2.826 1 98.25 706 VAL A N 1
ATOM 5652 C CA . VAL A 1 706 ? 11.953 -24.734 2.928 1 98.25 706 VAL A CA 1
ATOM 5653 C C . VAL A 1 706 ? 12.484 -24.812 4.355 1 98.25 706 VAL A C 1
ATOM 5655 O O . VAL A 1 706 ? 12.625 -25.906 4.922 1 98.25 706 VAL A O 1
ATOM 5658 N N . ASN A 1 707 ? 12.742 -23.656 4.902 1 97.94 707 ASN A N 1
ATOM 5659 C CA . ASN A 1 707 ? 13.289 -23.578 6.254 1 97.94 707 ASN A CA 1
ATOM 5660 C C . ASN A 1 707 ? 12.312 -24.125 7.285 1 97.94 707 ASN A C 1
ATOM 5662 O O . ASN A 1 707 ? 12.719 -24.625 8.344 1 97.94 707 ASN A O 1
ATOM 5666 N N . LEU A 1 708 ? 11.023 -24.109 6.941 1 97.31 708 LEU A N 1
ATOM 5667 C CA . LEU A 1 708 ? 10.008 -24.609 7.859 1 97.31 708 LEU A CA 1
ATOM 5668 C C . LEU A 1 708 ? 9.711 -26.078 7.59 1 97.31 708 LEU A C 1
ATOM 5670 O O . LEU A 1 708 ? 8.75 -26.625 8.125 1 97.31 708 LEU A O 1
ATOM 5674 N N . GLY A 1 709 ? 10.461 -26.688 6.652 1 97.12 709 GLY A N 1
ATOM 5675 C CA . GLY A 1 709 ? 10.398 -28.125 6.477 1 97.12 709 GLY A CA 1
ATOM 5676 C C . GLY A 1 709 ? 9.539 -28.547 5.301 1 97.12 709 GLY A C 1
ATOM 5677 O O . GLY A 1 709 ? 9.172 -29.719 5.176 1 97.12 709 GLY A O 1
ATOM 5678 N N . ALA A 1 710 ? 9.203 -27.672 4.434 1 98.12 710 ALA A N 1
ATOM 5679 C CA . ALA A 1 710 ? 8.383 -28 3.275 1 98.12 710 ALA A CA 1
ATOM 5680 C C . ALA A 1 710 ? 9.031 -29.094 2.426 1 98.12 710 ALA A C 1
ATOM 5682 O O . ALA A 1 710 ? 10.25 -29.062 2.201 1 98.12 710 ALA A O 1
ATOM 5683 N N . THR A 1 711 ? 8.25 -30.016 1.953 1 98.5 711 THR A N 1
ATOM 5684 C CA . THR A 1 711 ? 8.727 -31.047 1.049 1 98.5 711 THR A CA 1
ATOM 5685 C C . THR A 1 711 ? 8.008 -30.969 -0.296 1 98.5 711 THR A C 1
ATOM 5687 O O . THR A 1 711 ? 8.188 -31.828 -1.153 1 98.5 711 THR A O 1
ATOM 5690 N N . THR A 1 712 ? 7.141 -30.031 -0.431 1 98.62 712 THR A N 1
ATOM 5691 C CA . THR A 1 712 ? 6.449 -29.625 -1.646 1 98.62 712 THR A CA 1
ATOM 5692 C C . THR A 1 712 ? 6.312 -28.109 -1.696 1 98.62 712 THR A C 1
ATOM 5694 O O . THR A 1 712 ? 6.77 -27.406 -0.79 1 98.62 712 THR A O 1
ATOM 5697 N N . ILE A 1 713 ? 5.77 -27.609 -2.746 1 98.38 713 ILE A N 1
ATOM 5698 C CA . ILE A 1 713 ? 5.41 -26.203 -2.83 1 98.38 713 ILE A CA 1
ATOM 5699 C C . ILE A 1 713 ? 4.086 -25.953 -2.105 1 98.38 713 ILE A C 1
ATOM 5701 O O . ILE A 1 713 ? 3.115 -26.688 -2.314 1 98.38 713 ILE A O 1
ATOM 5705 N N . TRP A 1 714 ? 4.039 -25 -1.215 1 97.31 714 TRP A N 1
ATOM 5706 C CA . TRP A 1 714 ? 2.832 -24.672 -0.462 1 97.31 714 TRP A CA 1
ATOM 5707 C C . TRP A 1 714 ? 1.943 -23.719 -1.242 1 97.31 714 TRP A C 1
ATOM 5709 O O . TRP A 1 714 ? 2.402 -23.047 -2.176 1 97.31 714 TRP A O 1
ATOM 5719 N N . GLU A 1 715 ? 0.716 -23.656 -0.895 1 95.38 715 GLU A N 1
ATOM 5720 C CA . GLU A 1 715 ? -0.275 -22.828 -1.573 1 95.38 715 GLU A CA 1
ATOM 5721 C C . GLU A 1 715 ? -0.071 -21.344 -1.25 1 95.38 715 GLU A C 1
ATOM 5723 O O . GLU A 1 715 ? -0.207 -20.484 -2.125 1 95.38 715 GLU A O 1
ATOM 5728 N N . ARG A 1 716 ? 0.188 -21.109 0.038 1 93.75 716 ARG A N 1
ATOM 5729 C CA . ARG A 1 716 ? 0.348 -19.734 0.507 1 93.75 716 ARG A CA 1
ATOM 5730 C C . ARG A 1 716 ? 1.785 -19.469 0.943 1 93.75 716 ARG A C 1
ATOM 5732 O O . ARG A 1 716 ? 2.475 -20.375 1.411 1 93.75 716 ARG A O 1
ATOM 5739 N N . TRP A 1 717 ? 2.133 -18.203 0.891 1 92.62 717 TRP A N 1
ATOM 5740 C CA . TRP A 1 717 ? 3.436 -17.812 1.422 1 92.62 717 TRP A CA 1
ATOM 5741 C C . TRP A 1 717 ? 3.498 -18.047 2.928 1 92.62 717 TRP A C 1
ATOM 5743 O O . TRP A 1 717 ? 4.559 -18.375 3.469 1 92.62 717 TRP A O 1
ATOM 5753 N N . ASN A 1 718 ? 2.322 -17.922 3.512 1 91.06 718 ASN A N 1
ATOM 5754 C CA . ASN A 1 718 ? 2.24 -18.062 4.961 1 91.06 718 ASN A CA 1
ATOM 5755 C C . ASN A 1 718 ? 1.428 -19.297 5.363 1 91.06 718 ASN A C 1
ATOM 5757 O O . ASN A 1 718 ? 0.651 -19.25 6.316 1 91.06 718 ASN A O 1
ATOM 5761 N N . SER A 1 719 ? 1.478 -20.281 4.578 1 94.44 719 SER A N 1
ATOM 5762 C CA . SER A 1 719 ? 0.738 -21.484 4.945 1 94.44 719 SER A CA 1
ATOM 5763 C C . SER A 1 719 ? 1.025 -21.891 6.387 1 94.44 719 SER A C 1
ATOM 5765 O O . SER A 1 719 ? 0.13 -22.359 7.098 1 94.44 719 SER A O 1
ATOM 5767 N N . LEU A 1 720 ? 2.285 -21.844 6.77 1 95.31 720 LEU A N 1
ATOM 5768 C CA . LEU A 1 720 ? 2.693 -21.969 8.164 1 95.31 720 LEU A CA 1
ATOM 5769 C C . LEU A 1 720 ? 3.316 -20.656 8.656 1 95.31 720 LEU A C 1
ATOM 5771 O O . LEU A 1 720 ? 4.035 -19.984 7.91 1 95.31 720 LEU A O 1
ATOM 5775 N N . LEU A 1 721 ? 2.998 -20.406 9.844 1 93.69 721 LEU A N 1
ATOM 5776 C CA . LEU A 1 721 ? 3.625 -19.25 10.477 1 93.69 721 LEU A CA 1
ATOM 5777 C C . LEU A 1 721 ? 5 -19.609 11.023 1 93.69 721 LEU A C 1
ATOM 5779 O O . LEU A 1 721 ? 5.375 -20.781 11.062 1 93.69 721 LEU A O 1
ATOM 5783 N N . GLU A 1 722 ? 5.754 -18.656 11.422 1 91.62 722 GLU A N 1
ATOM 5784 C CA . GLU A 1 722 ? 7.141 -18.828 11.844 1 91.62 722 GLU A CA 1
ATOM 5785 C C . GLU A 1 722 ? 7.254 -19.844 12.977 1 91.62 722 GLU A C 1
ATOM 5787 O O . GLU A 1 722 ? 8.25 -20.578 13.062 1 91.62 722 GLU A O 1
ATOM 5792 N N . ASP A 1 723 ? 6.223 -19.938 13.781 1 93.75 723 ASP A N 1
ATOM 5793 C CA . ASP A 1 723 ? 6.27 -20.844 14.93 1 93.75 723 ASP A CA 1
ATOM 5794 C C . ASP A 1 723 ? 5.809 -22.25 14.539 1 93.75 723 ASP A C 1
ATOM 5796 O O . ASP A 1 723 ? 5.691 -23.125 15.398 1 93.75 723 ASP A O 1
ATOM 5800 N N . GLY A 1 724 ? 5.477 -22.422 13.258 1 93.62 724 GLY A N 1
ATOM 5801 C CA . GLY A 1 724 ? 5.086 -23.734 12.758 1 93.62 724 GLY A CA 1
ATOM 5802 C C . GLY A 1 724 ? 3.586 -23.953 12.773 1 93.62 724 GLY A C 1
ATOM 5803 O O . GLY A 1 724 ? 3.098 -24.953 12.242 1 93.62 724 GLY A O 1
ATOM 5804 N N . SER A 1 725 ? 2.859 -23 13.273 1 94.94 725 SER A N 1
ATOM 5805 C CA . SER A 1 725 ? 1.407 -23.125 13.305 1 94.94 725 SER A CA 1
ATOM 5806 C C . SER A 1 725 ? 0.801 -22.875 11.93 1 94.94 725 SER A C 1
ATOM 5808 O O . SER A 1 725 ? 1.306 -22.047 11.164 1 94.94 725 SER A O 1
ATOM 5810 N N . ILE A 1 726 ? -0.256 -23.531 11.633 1 93.38 726 ILE A N 1
ATOM 5811 C CA . ILE A 1 726 ? -0.936 -23.375 10.352 1 93.38 726 ILE A CA 1
ATOM 5812 C C . ILE A 1 726 ? -1.728 -22.078 10.336 1 93.38 726 ILE A C 1
ATOM 5814 O O . ILE A 1 726 ? -2.309 -21.672 11.352 1 93.38 726 ILE A O 1
ATOM 5818 N N . SER A 1 727 ? -1.589 -21.281 9.141 1 86.69 727 SER A N 1
ATOM 5819 C CA . SER A 1 727 ? -2.258 -20 8.984 1 86.69 727 SER A CA 1
ATOM 5820 C C . SER A 1 727 ? -3.672 -20.172 8.438 1 86.69 727 SER A C 1
ATOM 5822 O O . SER A 1 727 ? -3.857 -20.375 7.234 1 86.69 727 SER A O 1
ATOM 5824 N N . GLY A 1 728 ? -4.742 -20.281 9.125 1 76.06 728 GLY A N 1
ATOM 5825 C CA . GLY A 1 728 ? -6.121 -20.422 8.68 1 76.06 728 GLY A CA 1
ATOM 5826 C C . GLY A 1 728 ? -6.438 -21.781 8.094 1 76.06 728 GLY A C 1
ATOM 5827 O O . GLY A 1 728 ? -5.555 -22.438 7.547 1 76.06 728 GLY A O 1
ATOM 5828 N N . THR A 1 729 ? -7.621 -22.156 8.078 1 68.56 729 THR A N 1
ATOM 5829 C CA . THR A 1 729 ? -7.961 -23.531 7.758 1 68.56 729 THR A CA 1
ATOM 5830 C C . THR A 1 729 ? -8.75 -23.609 6.453 1 68.56 729 THR A C 1
ATOM 5832 O O . THR A 1 729 ? -8.953 -24.688 5.902 1 68.56 729 THR A O 1
ATOM 5835 N N . GLY A 1 730 ? -9.031 -22.516 5.906 1 76.88 730 GLY A N 1
ATOM 5836 C CA . GLY A 1 730 ? -9.898 -22.578 4.742 1 76.88 730 GLY A CA 1
ATOM 5837 C C . GLY A 1 730 ? -9.148 -22.844 3.453 1 76.88 730 GLY A C 1
ATOM 5838 O O . GLY A 1 730 ? -9.109 -23.984 2.979 1 76.88 730 GLY A O 1
ATOM 5839 N N . MET A 1 731 ? -8.445 -22 2.889 1 82.56 731 MET A N 1
ATOM 5840 C CA . MET A 1 731 ? -7.66 -22.109 1.662 1 82.56 731 MET A CA 1
ATOM 5841 C C . MET A 1 731 ? -6.168 -22.203 1.974 1 82.56 731 MET A C 1
ATOM 5843 O O . MET A 1 731 ? -5.449 -21.203 1.862 1 82.56 731 MET A O 1
ATOM 5847 N N . ASN A 1 732 ? -5.766 -23.484 2.359 1 92.31 732 ASN A N 1
ATOM 5848 C CA . ASN A 1 732 ? -4.375 -23.688 2.756 1 92.31 732 ASN A CA 1
ATOM 5849 C C . ASN A 1 732 ? -3.936 -25.125 2.523 1 92.31 732 ASN A C 1
ATOM 5851 O O . ASN A 1 732 ? -4.277 -26.016 3.305 1 92.31 732 ASN A O 1
ATOM 5855 N N . SER A 1 733 ? -3.23 -25.312 1.494 1 95.69 733 SER A N 1
ATOM 5856 C CA . SER A 1 733 ? -2.66 -26.609 1.162 1 95.69 733 SER A CA 1
ATOM 5857 C C . SER A 1 733 ? -1.14 -26.594 1.277 1 95.69 733 SER A C 1
ATOM 5859 O O . SER A 1 733 ? -0.49 -25.641 0.853 1 95.69 733 SER A O 1
ATOM 5861 N N . LEU A 1 734 ? -0.621 -27.641 1.882 1 97.69 734 LEU A N 1
ATOM 5862 C CA . LEU A 1 734 ? 0.829 -27.766 1.98 1 97.69 734 LEU A CA 1
ATOM 5863 C C . LEU A 1 734 ? 1.381 -28.609 0.84 1 97.69 734 LEU A C 1
ATOM 5865 O O . LEU A 1 734 ? 2.502 -29.125 0.924 1 97.69 734 LEU A O 1
ATOM 5869 N N . ASN A 1 735 ? 0.562 -28.812 -0.196 1 98.25 735 ASN A N 1
ATOM 5870 C CA . ASN A 1 735 ? 0.954 -29.484 -1.424 1 98.25 735 ASN A CA 1
ATOM 5871 C C . ASN A 1 735 ? 0.28 -28.875 -2.646 1 98.25 735 ASN A C 1
ATOM 5873 O O . ASN A 1 735 ? -0.799 -29.312 -3.053 1 98.25 735 ASN A O 1
ATOM 5877 N N . HIS A 1 736 ? 0.881 -27.906 -3.164 1 97.5 736 HIS A N 1
ATOM 5878 C CA . HIS A 1 736 ? 0.503 -27.156 -4.359 1 97.5 736 HIS A CA 1
ATOM 5879 C C . HIS A 1 736 ? 1.664 -27.062 -5.344 1 97.5 736 HIS A C 1
ATOM 5881 O O . HIS A 1 736 ? 2.662 -27.781 -5.199 1 97.5 736 HIS A O 1
ATOM 5887 N N . TYR A 1 737 ? 1.549 -26.266 -6.426 1 96.38 737 TYR A N 1
ATOM 5888 C CA . TYR A 1 737 ? 2.709 -26.297 -7.309 1 96.38 737 TYR A CA 1
ATOM 5889 C C . TYR A 1 737 ? 2.891 -24.953 -8.008 1 96.38 737 TYR A C 1
ATOM 5891 O O . TYR A 1 737 ? 3.932 -24.703 -8.625 1 96.38 737 TYR A O 1
ATOM 5899 N N . SER A 1 738 ? 1.994 -24.031 -7.906 1 95.06 738 SER A N 1
ATOM 5900 C CA . SER A 1 738 ? 2.002 -22.812 -8.727 1 95.06 738 SER A CA 1
ATOM 5901 C C . SER A 1 738 ? 3.262 -22 -8.484 1 95.06 738 SER A C 1
ATOM 5903 O O . SER A 1 738 ? 3.895 -21.531 -9.43 1 95.06 738 SER A O 1
ATOM 5905 N N . TYR A 1 739 ? 3.654 -21.844 -7.227 1 96.06 739 TYR A N 1
ATOM 5906 C CA . TYR A 1 739 ? 4.82 -21.016 -6.895 1 96.06 739 TYR A CA 1
ATOM 5907 C C . TYR A 1 739 ? 6.109 -21.734 -7.281 1 96.06 739 TYR A C 1
ATOM 5909 O O . TYR A 1 739 ? 7.184 -21.125 -7.277 1 96.06 739 TYR A O 1
ATOM 5917 N N . GLY A 1 740 ? 5.984 -23.047 -7.715 1 98 740 GLY A N 1
AT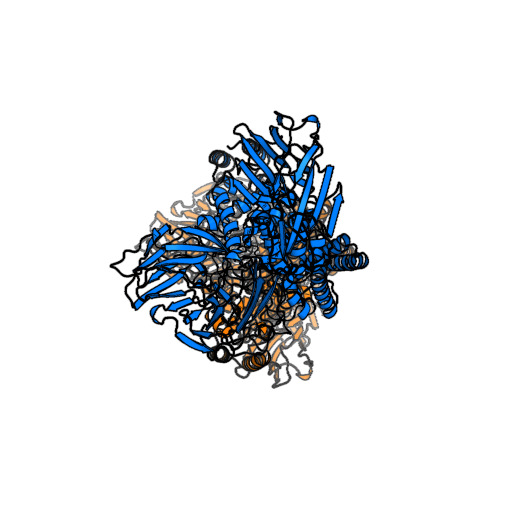OM 5918 C CA . GLY A 1 740 ? 7.145 -23.766 -8.219 1 98 740 GLY A CA 1
ATOM 5919 C C . GLY A 1 740 ? 7.641 -23.234 -9.555 1 98 740 GLY A C 1
ATOM 5920 O O . GLY A 1 740 ? 8.727 -23.594 -10.008 1 98 740 GLY A O 1
ATOM 5921 N N . THR A 1 741 ? 6.984 -22.25 -10.078 1 97.69 741 THR A N 1
ATOM 5922 C CA . THR A 1 741 ? 7.34 -21.641 -11.352 1 97.69 741 THR A CA 1
ATOM 5923 C C . THR A 1 741 ? 8.742 -21.031 -11.289 1 97.69 741 THR A C 1
ATOM 5925 O O . THR A 1 741 ? 9.359 -20.781 -12.328 1 97.69 741 THR A O 1
ATOM 5928 N N . ILE A 1 742 ? 9.305 -20.875 -10.094 1 98.19 742 ILE A N 1
ATOM 5929 C CA . ILE A 1 742 ? 10.641 -20.328 -9.891 1 98.19 742 ILE A CA 1
ATOM 5930 C C . ILE A 1 742 ? 11.672 -21.219 -10.57 1 98.19 742 ILE A C 1
ATOM 5932 O O . ILE A 1 742 ? 12.742 -20.766 -10.969 1 98.19 742 ILE A O 1
ATOM 5936 N N . VAL A 1 743 ? 11.32 -22.453 -10.781 1 98.31 743 VAL A N 1
ATOM 5937 C CA . VAL A 1 743 ? 12.219 -23.438 -11.383 1 98.31 743 VAL A CA 1
ATOM 5938 C C . VAL A 1 743 ? 12.398 -23.125 -12.867 1 98.31 743 VAL A C 1
ATOM 5940 O O . VAL A 1 743 ? 13.469 -23.375 -13.438 1 98.31 743 VAL A O 1
ATOM 5943 N N . GLN A 1 744 ? 11.406 -22.547 -13.477 1 98.25 744 GLN A N 1
ATOM 5944 C CA . GLN A 1 744 ? 11.578 -22.062 -14.844 1 98.25 744 GLN A CA 1
ATOM 5945 C C . GLN A 1 744 ? 12.727 -21.062 -14.93 1 98.25 744 GLN A C 1
ATOM 5947 O O . GLN A 1 744 ? 13.539 -21.109 -15.852 1 98.25 744 GLN A O 1
ATOM 5952 N N . PHE A 1 745 ? 12.789 -20.188 -14.031 1 98.38 745 PHE A N 1
ATOM 5953 C CA . PHE A 1 745 ? 13.859 -19.203 -13.945 1 98.38 745 PHE A CA 1
ATOM 5954 C C . PHE A 1 745 ? 15.219 -19.891 -13.828 1 98.38 745 PHE A C 1
ATOM 5956 O O . PHE A 1 745 ? 16.188 -19.453 -14.461 1 98.38 745 PHE A O 1
ATOM 5963 N N . MET A 1 746 ? 15.258 -20.922 -13.023 1 98.69 746 MET A N 1
ATOM 5964 C CA . MET A 1 746 ? 16.5 -21.656 -12.828 1 98.69 746 MET A CA 1
ATOM 5965 C C . MET A 1 746 ? 16.984 -22.266 -14.133 1 98.69 746 MET A C 1
ATOM 5967 O O . MET A 1 746 ? 18.156 -22.141 -14.492 1 98.69 746 MET A O 1
ATOM 5971 N N . TYR A 1 747 ? 16.094 -22.859 -14.875 1 98.56 747 TYR A N 1
ATOM 5972 C CA . TYR A 1 747 ? 16.453 -23.469 -16.141 1 98.56 747 TYR A CA 1
ATOM 5973 C C . TYR A 1 747 ? 16.875 -22.422 -17.156 1 98.56 747 TYR A C 1
ATOM 5975 O O . TYR A 1 747 ? 17.938 -22.547 -17.797 1 98.56 747 TYR A O 1
ATOM 5983 N N . GLU A 1 748 ? 16.094 -21.375 -17.25 1 98.38 748 GLU A N 1
ATOM 5984 C CA . GLU A 1 748 ? 16.203 -20.469 -18.391 1 98.38 748 GLU A CA 1
ATOM 5985 C C . GLU A 1 748 ? 17.297 -19.438 -18.172 1 98.38 748 GLU A C 1
ATOM 5987 O O . GLU A 1 748 ? 17.906 -18.953 -19.141 1 98.38 748 GLU A O 1
ATOM 5992 N N . TYR A 1 749 ? 17.562 -19.125 -16.906 1 98.38 749 TYR A N 1
ATOM 5993 C CA . TYR A 1 749 ? 18.484 -18.016 -16.703 1 98.38 749 TYR A CA 1
ATOM 5994 C C . TYR A 1 749 ? 19.719 -18.453 -15.922 1 98.38 749 TYR A C 1
ATOM 5996 O O . TYR A 1 749 ? 20.844 -18.125 -16.281 1 98.38 749 TYR A O 1
ATOM 6004 N N . ILE A 1 750 ? 19.516 -19.203 -14.875 1 98.5 750 ILE A N 1
ATOM 6005 C CA . ILE A 1 750 ? 20.703 -19.625 -14.125 1 98.5 750 ILE A CA 1
ATOM 6006 C C . ILE A 1 750 ? 21.453 -20.688 -14.914 1 98.5 750 ILE A C 1
ATOM 6008 O O . ILE A 1 750 ? 22.656 -20.578 -15.125 1 98.5 750 ILE A O 1
ATOM 6012 N N . GLY A 1 751 ? 20.688 -21.719 -15.352 1 98.38 751 GLY A N 1
ATOM 6013 C CA . GLY A 1 751 ? 21.281 -22.703 -16.234 1 98.38 751 GLY A CA 1
ATOM 6014 C C . GLY A 1 751 ? 21.422 -22.219 -17.672 1 98.38 751 GLY A C 1
ATOM 6015 O O . GLY A 1 751 ? 22.297 -22.656 -18.406 1 98.38 751 GLY A O 1
ATOM 6016 N N . GLY A 1 752 ? 20.484 -21.438 -18.141 1 98.38 752 GLY A N 1
ATOM 6017 C CA . GLY A 1 752 ? 20.594 -20.688 -19.375 1 98.38 752 GLY A CA 1
ATOM 6018 C C . GLY A 1 752 ? 20.109 -21.453 -20.594 1 98.38 752 GLY A C 1
ATOM 6019 O O . GLY A 1 752 ? 20.531 -21.172 -21.719 1 98.38 752 GLY A O 1
ATOM 6020 N N . ILE A 1 753 ? 19.281 -22.469 -20.453 1 98.56 753 ILE A N 1
ATOM 6021 C CA . ILE A 1 753 ? 18.812 -23.234 -21.594 1 98.56 753 ILE A CA 1
ATOM 6022 C C . ILE A 1 753 ? 17.406 -22.766 -21.984 1 98.56 753 ILE A C 1
ATOM 6024 O O . ILE A 1 753 ? 16.469 -22.891 -21.203 1 98.56 753 ILE A O 1
ATOM 6028 N N . THR A 1 754 ? 17.234 -22.266 -23.141 1 97.69 754 THR A N 1
ATOM 6029 C CA . THR A 1 754 ? 15.938 -21.875 -23.672 1 97.69 754 THR A CA 1
ATOM 6030 C C . THR A 1 754 ? 15.812 -22.266 -25.141 1 97.69 754 THR A C 1
ATOM 6032 O O . THR A 1 754 ? 16.812 -22.375 -25.844 1 97.69 754 THR A O 1
ATOM 6035 N N . PRO A 1 755 ? 14.625 -22.453 -25.594 1 97.81 755 PRO A N 1
ATOM 6036 C CA . PRO A 1 755 ? 14.453 -22.734 -27.016 1 97.81 755 PRO A CA 1
ATOM 6037 C C . PRO A 1 755 ? 14.57 -21.484 -27.891 1 97.81 755 PRO A C 1
ATOM 6039 O O . PRO A 1 755 ? 13.828 -20.516 -27.672 1 97.81 755 PRO A O 1
ATOM 6042 N N . HIS A 1 756 ? 15.539 -21.484 -28.75 1 97.62 756 HIS A N 1
ATOM 6043 C CA . HIS A 1 756 ? 15.57 -20.469 -29.797 1 97.62 756 HIS A CA 1
ATOM 6044 C C . HIS A 1 756 ? 14.578 -20.781 -30.922 1 97.62 756 HIS A C 1
ATOM 6046 O O . HIS A 1 756 ? 13.891 -19.891 -31.406 1 97.62 756 HIS A O 1
ATOM 6052 N N . GLU A 1 757 ? 14.531 -22 -31.297 1 97.25 757 GLU A N 1
ATOM 6053 C CA . GLU A 1 757 ? 13.5 -22.562 -32.188 1 97.25 757 GLU A CA 1
ATOM 6054 C C . GLU A 1 757 ? 12.664 -23.594 -31.438 1 97.25 757 GLU A C 1
ATOM 6056 O O . GLU A 1 757 ? 13.156 -24.281 -30.531 1 97.25 757 GLU A O 1
ATOM 6061 N N . ALA A 1 758 ? 11.367 -23.719 -31.844 1 97.12 758 ALA A N 1
ATOM 6062 C CA . ALA A 1 758 ? 10.461 -24.672 -31.203 1 97.12 758 ALA A CA 1
ATOM 6063 C C . ALA A 1 758 ? 11.055 -26.078 -31.188 1 97.12 758 ALA A C 1
ATOM 6065 O O . ALA A 1 758 ? 11.75 -26.484 -32.125 1 97.12 758 ALA A O 1
ATOM 6066 N N . GLY A 1 759 ? 10.836 -26.781 -30.094 1 97.38 759 GLY A N 1
ATOM 6067 C CA . GLY A 1 759 ? 11.328 -28.141 -29.922 1 97.38 759 GLY A CA 1
ATOM 6068 C C . GLY A 1 759 ? 12.812 -28.203 -29.609 1 97.38 759 GLY A C 1
ATOM 6069 O O . GLY A 1 759 ? 13.406 -29.281 -29.641 1 97.38 759 GLY A O 1
ATOM 6070 N N . PHE A 1 760 ? 13.5 -27.078 -29.484 1 98.12 760 PHE A N 1
ATOM 6071 C CA . PHE A 1 760 ? 14.914 -26.953 -29.156 1 98.12 760 PHE A CA 1
ATOM 6072 C C . PHE A 1 760 ? 15.789 -27.453 -30.297 1 98.12 760 PHE A C 1
ATOM 6074 O O . PHE A 1 760 ? 16.859 -28 -30.078 1 98.12 760 PHE A O 1
ATOM 6081 N N . ARG A 1 761 ? 15.227 -27.328 -31.5 1 97.25 761 ARG A N 1
ATOM 6082 C CA . ARG A 1 761 ? 16.094 -27.609 -32.656 1 97.25 761 ARG A CA 1
ATOM 6083 C C . ARG A 1 761 ? 17.344 -26.75 -32.594 1 97.25 761 ARG A C 1
ATOM 6085 O O . ARG A 1 761 ? 18.422 -27.203 -33.031 1 97.25 761 ARG A O 1
ATOM 6092 N N . VAL A 1 762 ? 17.141 -25.562 -32.312 1 98.19 762 VAL A N 1
ATOM 6093 C CA . VAL A 1 762 ? 18.203 -24.641 -31.891 1 98.19 762 VAL A CA 1
ATOM 6094 C C . VAL A 1 762 ? 17.922 -24.125 -30.484 1 98.19 762 VAL A C 1
ATOM 6096 O O . VAL A 1 762 ? 16.812 -23.672 -30.188 1 98.19 762 VAL A O 1
ATOM 6099 N N . ALA A 1 763 ? 18.875 -24.266 -29.609 1 98.44 763 ALA A N 1
ATOM 6100 C CA . ALA A 1 763 ? 18.719 -23.75 -28.25 1 98.44 763 ALA A CA 1
ATOM 6101 C C . ALA A 1 763 ? 19.625 -22.547 -28.016 1 98.44 763 ALA A C 1
ATOM 6103 O O . ALA A 1 763 ? 20.641 -22.391 -28.703 1 98.44 763 ALA A O 1
ATOM 6104 N N . ASP A 1 764 ? 19.234 -21.688 -27.172 1 98.56 764 ASP A N 1
ATOM 6105 C CA . ASP A 1 764 ? 20.125 -20.703 -26.594 1 98.56 764 ASP A CA 1
ATOM 6106 C C . ASP A 1 764 ? 20.688 -21.203 -25.266 1 98.56 764 ASP A C 1
ATOM 6108 O O . ASP A 1 764 ? 19.953 -21.703 -24.422 1 98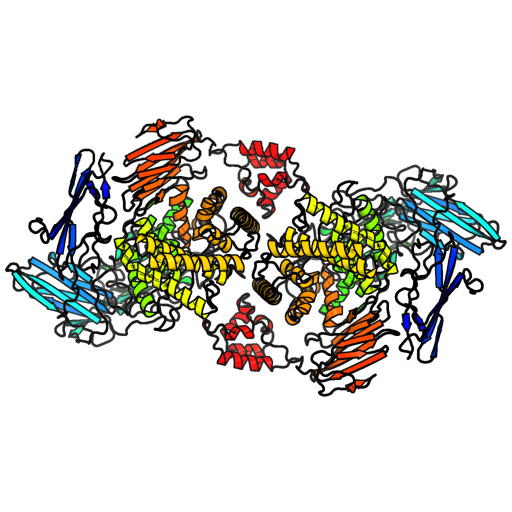.56 764 ASP A O 1
ATOM 6112 N N . ILE A 1 765 ? 21.953 -21.172 -25.078 1 98.69 765 ILE A N 1
ATOM 6113 C CA . ILE A 1 765 ? 22.609 -21.453 -23.812 1 98.69 765 ILE A CA 1
ATOM 6114 C C . ILE A 1 765 ? 23.297 -20.188 -23.312 1 98.69 765 ILE A C 1
ATOM 6116 O O . ILE A 1 765 ? 24.422 -19.875 -23.719 1 98.69 765 ILE A O 1
ATOM 6120 N N . CYS A 1 766 ? 22.672 -19.516 -22.422 1 98.31 766 CYS A N 1
ATOM 6121 C CA . CYS A 1 766 ? 23.141 -18.234 -21.891 1 98.31 766 CYS A CA 1
ATOM 6122 C C . CYS A 1 766 ? 23.094 -18.234 -20.375 1 98.31 766 CYS A C 1
ATOM 6124 O O . CYS A 1 766 ? 22.344 -17.438 -19.781 1 98.31 766 CYS A O 1
ATOM 6126 N N . PRO A 1 767 ? 23.891 -19.031 -19.672 1 98.31 767 PRO A N 1
ATOM 6127 C CA . PRO A 1 767 ? 23.828 -19.094 -18.203 1 98.31 767 PRO A CA 1
ATOM 6128 C C . PRO A 1 767 ? 24.203 -17.766 -17.547 1 98.31 767 PRO A C 1
ATOM 6130 O O . PRO A 1 767 ? 25.031 -17.031 -18.078 1 98.31 767 PRO A O 1
ATOM 6133 N N . GLN A 1 768 ? 23.609 -17.484 -16.422 1 98 768 GLN A N 1
ATOM 6134 C CA . GLN A 1 768 ? 23.875 -16.297 -15.625 1 98 768 GLN A CA 1
ATOM 6135 C C . GLN A 1 768 ? 24.406 -16.656 -14.242 1 98 768 GLN A C 1
ATOM 6137 O O . GLN A 1 768 ? 23.672 -16.609 -13.258 1 98 768 GLN A O 1
ATOM 6142 N N . PRO A 1 769 ? 25.734 -16.906 -14.102 1 97.81 769 PRO A N 1
ATOM 6143 C CA . PRO A 1 769 ? 26.344 -17.375 -12.852 1 97.81 769 PRO A CA 1
ATOM 6144 C C . PRO A 1 769 ? 26.359 -16.297 -11.766 1 97.81 769 PRO A C 1
ATOM 6146 O O . PRO A 1 769 ? 26.25 -15.109 -12.07 1 97.81 769 PRO A O 1
ATOM 6149 N N . SER A 1 770 ? 26.359 -16.703 -10.586 1 95.56 770 SER A N 1
ATOM 6150 C CA . SER A 1 770 ? 26.516 -15.906 -9.375 1 95.56 770 SER A CA 1
ATOM 6151 C C . SER A 1 770 ? 27.328 -16.656 -8.32 1 95.56 770 SER A C 1
ATOM 6153 O O . SER A 1 770 ? 27.297 -17.891 -8.266 1 95.56 770 SER A O 1
ATOM 6155 N N . MET A 1 771 ? 28.016 -15.883 -7.473 1 94.25 771 MET A N 1
ATOM 6156 C CA . MET A 1 771 ? 28.797 -16.5 -6.414 1 94.25 771 MET A CA 1
ATOM 6157 C C . MET A 1 771 ? 27.906 -17.109 -5.348 1 94.25 771 MET A C 1
ATOM 6159 O O . MET A 1 771 ? 28.375 -17.844 -4.473 1 94.25 771 MET A O 1
ATOM 6163 N N . ARG A 1 772 ? 26.656 -16.875 -5.523 1 92.12 772 ARG A N 1
ATOM 6164 C CA . ARG A 1 772 ? 25.703 -17.547 -4.629 1 92.12 772 ARG A CA 1
ATOM 6165 C C . ARG A 1 772 ? 25.734 -19.062 -4.828 1 92.12 772 ARG A C 1
ATOM 6167 O O . ARG A 1 772 ? 25.25 -19.812 -3.975 1 92.12 772 ARG A O 1
ATOM 6174 N N . PHE A 1 773 ? 26.25 -19.469 -6.004 1 96.5 773 PHE A N 1
ATOM 6175 C CA . PHE A 1 773 ? 26.5 -20.875 -6.324 1 96.5 773 PHE A CA 1
ATOM 6176 C C . PHE A 1 773 ? 27.969 -21.094 -6.691 1 96.5 773 PHE A C 1
ATOM 6178 O O . PHE A 1 773 ? 28.547 -20.328 -7.461 1 96.5 773 PHE A O 1
ATOM 6185 N N . ARG A 1 774 ? 28.547 -22.156 -6.145 1 96.69 774 ARG A N 1
ATOM 6186 C CA . ARG A 1 774 ? 29.859 -22.562 -6.605 1 96.69 774 ARG A CA 1
ATOM 6187 C C . ARG A 1 774 ? 29.766 -23.312 -7.93 1 96.69 774 ARG A C 1
ATOM 6189 O O . ARG A 1 774 ? 30.703 -23.281 -8.742 1 96.69 774 ARG A O 1
ATOM 6196 N N . HIS A 1 775 ? 28.766 -23.984 -8.008 1 97.81 775 HIS A N 1
ATOM 6197 C CA . HIS A 1 775 ? 28.438 -24.641 -9.258 1 97.81 775 HIS A CA 1
ATOM 6198 C C . HIS A 1 775 ? 26.922 -24.734 -9.445 1 97.81 775 HIS A C 1
ATOM 6200 O O . HIS A 1 775 ? 26.156 -24.609 -8.484 1 97.81 775 HIS A O 1
ATOM 6206 N N . PHE A 1 776 ? 26.516 -24.922 -10.625 1 98.62 776 PHE A N 1
ATOM 6207 C CA . PHE A 1 776 ? 25.125 -25.109 -11.039 1 98.62 776 PHE A CA 1
ATOM 6208 C C . PHE A 1 776 ? 25.047 -26.062 -12.227 1 98.62 776 PHE A C 1
ATOM 6210 O O . PHE A 1 776 ? 25.516 -25.75 -13.32 1 98.62 776 PHE A O 1
ATOM 6217 N N . ASN A 1 777 ? 24.516 -27.219 -12 1 98.69 777 ASN A N 1
ATOM 6218 C CA . ASN A 1 777 ? 24.375 -28.25 -13.023 1 98.69 777 ASN A CA 1
ATOM 6219 C C . ASN A 1 777 ? 22.938 -28.344 -13.531 1 98.69 777 ASN A C 1
ATOM 6221 O O . ASN A 1 777 ? 22 -28.469 -12.742 1 98.69 777 ASN A O 1
ATOM 6225 N N . THR A 1 778 ? 22.797 -28.25 -14.836 1 98.44 778 THR A N 1
ATOM 6226 C CA . THR A 1 778 ? 21.469 -28.312 -15.453 1 98.44 778 THR A CA 1
ATOM 6227 C C . THR A 1 778 ? 21.5 -29.203 -16.703 1 98.44 778 THR A C 1
ATOM 6229 O O . THR A 1 778 ? 22.422 -29.109 -17.516 1 98.44 778 THR A O 1
ATOM 6232 N N . CYS A 1 779 ? 20.578 -30.016 -16.797 1 97.88 779 CYS A N 1
ATOM 6233 C CA . CYS A 1 779 ? 20.375 -30.797 -18.016 1 97.88 779 CYS A CA 1
ATOM 6234 C C . CYS A 1 779 ? 18.891 -30.969 -18.312 1 97.88 779 CYS A C 1
ATOM 6236 O O . CYS A 1 779 ? 18.062 -30.953 -17.391 1 97.88 779 CYS A O 1
ATOM 6238 N N . MET A 1 780 ? 18.562 -31.078 -19.531 1 97.38 780 MET A N 1
ATOM 6239 C CA . MET A 1 780 ? 17.188 -31.219 -20 1 97.38 780 MET A CA 1
ATOM 6240 C C . MET A 1 780 ? 17.125 -32.125 -21.234 1 97.38 780 MET A C 1
ATOM 6242 O O . MET A 1 780 ? 17.812 -31.859 -22.219 1 97.38 780 MET A O 1
ATOM 6246 N N . THR A 1 781 ? 16.359 -33.156 -21.156 1 98 781 THR A N 1
ATOM 6247 C CA . THR A 1 781 ? 16.062 -33.906 -22.359 1 98 781 THR A CA 1
ATOM 6248 C C . THR A 1 781 ? 14.875 -33.312 -23.094 1 98 781 THR A C 1
ATOM 6250 O O . THR A 1 781 ? 13.727 -33.469 -22.703 1 98 781 THR A O 1
ATOM 6253 N N . THR A 1 782 ? 15.227 -32.594 -24.156 1 98 782 THR A N 1
ATOM 6254 C CA . THR A 1 782 ? 14.227 -31.906 -24.953 1 98 782 THR A CA 1
ATOM 6255 C C . THR A 1 782 ? 13.711 -32.812 -26.094 1 98 782 THR A C 1
ATOM 6257 O O . THR A 1 782 ? 14.133 -33.969 -26.219 1 98 782 THR A O 1
ATOM 6260 N N . ALA A 1 783 ? 12.773 -32.281 -26.891 1 97.31 783 ALA A N 1
ATOM 6261 C CA . ALA A 1 783 ? 12.258 -33 -28.047 1 97.31 783 ALA A CA 1
ATOM 6262 C C . ALA A 1 783 ? 13.375 -33.344 -29.031 1 97.31 783 ALA A C 1
ATOM 6264 O O . ALA A 1 783 ? 13.305 -34.375 -29.734 1 97.31 783 ALA A O 1
ATOM 6265 N N . SER A 1 784 ? 14.438 -32.562 -29.047 1 97.69 784 SER A N 1
ATOM 6266 C CA . SER A 1 784 ? 15.562 -32.781 -29.953 1 97.69 784 SER A CA 1
ATOM 6267 C C . SER A 1 784 ? 16.625 -33.656 -29.312 1 97.69 784 SER A C 1
ATOM 6269 O O . SER A 1 784 ? 17.516 -34.156 -30 1 97.69 784 SER A O 1
ATOM 6271 N N . GLY A 1 785 ? 16.547 -33.844 -28.031 1 98 785 GLY A N 1
ATOM 6272 C CA . GLY A 1 785 ? 17.531 -34.625 -27.297 1 98 785 GLY A CA 1
ATOM 6273 C C . GLY A 1 785 ? 18.047 -33.906 -26.047 1 98 785 GLY A C 1
ATOM 6274 O O . GLY A 1 785 ? 17.438 -32.938 -25.609 1 98 785 GLY A O 1
ATOM 6275 N N . ARG A 1 786 ? 19.109 -34.375 -25.484 1 98.12 786 ARG A N 1
ATOM 6276 C CA . ARG A 1 786 ? 19.594 -33.938 -24.172 1 98.12 786 ARG A CA 1
ATOM 6277 C C . ARG A 1 786 ? 20.531 -32.75 -24.328 1 98.12 786 ARG A C 1
ATOM 6279 O O . ARG A 1 786 ? 21.516 -32.812 -25.062 1 98.12 786 ARG A O 1
ATOM 6286 N N . TYR A 1 787 ? 20.203 -31.609 -23.688 1 98.62 787 TYR A N 1
ATOM 6287 C CA . TYR A 1 787 ? 21.078 -30.453 -23.531 1 98.62 787 TYR A CA 1
ATOM 6288 C C . TYR A 1 787 ? 21.672 -30.406 -22.125 1 98.62 787 TYR A C 1
ATOM 6290 O O . TYR A 1 787 ? 21 -30.781 -21.156 1 98.62 787 TYR A O 1
ATOM 6298 N N . VAL A 1 788 ? 22.906 -30 -22 1 98.75 788 VAL A N 1
ATOM 6299 C CA . VAL A 1 788 ? 23.562 -29.781 -20.719 1 98.75 788 VAL A CA 1
ATOM 6300 C C . VAL A 1 788 ? 24.188 -28.375 -20.688 1 98.75 788 VAL A C 1
ATOM 6302 O O . VAL A 1 788 ? 24.75 -27.922 -21.688 1 98.75 788 VAL A O 1
ATOM 6305 N N . SER A 1 789 ? 24.016 -27.688 -19.656 1 98.81 789 SER A N 1
ATOM 6306 C CA . SER A 1 789 ? 24.688 -26.438 -19.328 1 98.81 789 SER A CA 1
ATOM 6307 C C . SER A 1 789 ? 25.109 -26.406 -17.859 1 98.81 789 SER A C 1
ATOM 6309 O O . SER A 1 789 ? 24.359 -25.969 -17 1 98.81 789 SER A O 1
ATOM 6311 N N . ASN A 1 790 ? 26.359 -26.891 -17.578 1 98.81 790 ASN A N 1
ATOM 6312 C CA . ASN A 1 790 ? 26.922 -26.906 -16.234 1 98.81 790 ASN A CA 1
ATOM 6313 C C . ASN A 1 790 ? 28.016 -25.859 -16.078 1 98.81 790 ASN A C 1
ATOM 6315 O O . ASN A 1 790 ? 28.938 -25.781 -16.891 1 98.81 790 ASN A O 1
ATOM 6319 N N . TRP A 1 791 ? 27.859 -25.062 -15.039 1 98.62 791 TRP A N 1
ATOM 6320 C CA . TRP A 1 791 ? 28.969 -24.141 -14.812 1 98.62 791 TRP A CA 1
ATOM 6321 C C . TRP A 1 791 ? 29.453 -24.219 -13.367 1 98.62 791 TRP A C 1
ATOM 6323 O O . TRP A 1 791 ? 28.734 -24.672 -12.484 1 98.62 791 TRP A O 1
ATOM 6333 N N . LYS A 1 792 ? 30.656 -23.875 -13.164 1 98.44 792 LYS A N 1
ATOM 6334 C CA . LYS A 1 792 ? 31.312 -23.812 -11.859 1 98.44 792 LYS A CA 1
ATOM 6335 C C . LYS A 1 792 ? 32.312 -22.656 -11.789 1 98.44 792 LYS A C 1
ATOM 6337 O O . LYS A 1 792 ? 32.906 -22.281 -12.797 1 98.44 792 LYS A O 1
ATOM 6342 N N . ILE A 1 793 ? 32.406 -22.062 -10.695 1 98 793 ILE A N 1
ATOM 6343 C CA . ILE A 1 793 ? 33.406 -21.031 -10.406 1 98 793 ILE A CA 1
ATOM 6344 C C . ILE A 1 793 ? 34.469 -21.594 -9.484 1 98 793 ILE A C 1
ATOM 6346 O O . ILE A 1 793 ? 34.188 -22.078 -8.383 1 98 793 ILE A O 1
ATOM 6350 N N . ALA A 1 794 ? 35.625 -21.516 -9.906 1 97.19 794 ALA A N 1
ATOM 6351 C CA . ALA A 1 794 ? 36.75 -22.062 -9.133 1 97.19 794 ALA A CA 1
ATOM 6352 C C . ALA A 1 794 ? 37.219 -21.062 -8.086 1 97.19 794 ALA A C 1
ATOM 6354 O O . ALA A 1 794 ? 36.812 -19.891 -8.094 1 97.19 794 ALA A O 1
ATOM 6355 N N . GLU A 1 795 ? 38.062 -21.531 -7.219 1 95.56 795 GLU A N 1
ATOM 6356 C CA . GLU A 1 795 ? 38.594 -20.719 -6.133 1 95.56 795 GLU A CA 1
ATOM 6357 C C . GLU A 1 795 ? 39.344 -19.516 -6.672 1 95.56 795 GLU A C 1
ATOM 6359 O O . GLU A 1 795 ? 39.344 -18.438 -6.07 1 95.56 795 GLU A O 1
ATOM 6364 N N . ASP A 1 796 ? 40 -19.688 -7.789 1 95.88 796 ASP A N 1
ATOM 6365 C CA . ASP A 1 796 ? 40.812 -18.609 -8.344 1 95.88 796 ASP A CA 1
ATOM 6366 C C . ASP A 1 796 ? 39.969 -17.672 -9.211 1 95.88 796 ASP A C 1
ATOM 6368 O O . ASP A 1 796 ? 40.5 -16.75 -9.836 1 95.88 796 ASP A O 1
ATOM 6372 N N . GLY A 1 797 ? 38.688 -17.984 -9.359 1 96.5 797 GLY A N 1
ATOM 6373 C CA . GLY A 1 797 ? 37.781 -17.094 -10.07 1 96.5 797 GLY A CA 1
ATOM 6374 C C . GLY A 1 797 ? 37.5 -17.547 -11.484 1 96.5 797 GLY A C 1
ATOM 6375 O O . GLY A 1 797 ? 36.625 -16.984 -12.156 1 96.5 797 GLY A O 1
ATOM 6376 N N . THR A 1 798 ? 38.156 -18.594 -11.938 1 97.75 798 THR A N 1
ATOM 6377 C CA . THR A 1 798 ? 37.938 -19.109 -13.281 1 97.75 798 THR A CA 1
ATOM 6378 C C . THR A 1 798 ? 36.562 -19.75 -13.406 1 97.75 798 THR A C 1
ATOM 6380 O O . THR A 1 798 ? 36.156 -20.516 -12.539 1 97.75 798 THR A O 1
ATOM 6383 N N . LEU A 1 799 ? 35.844 -19.391 -14.484 1 98.31 799 LEU A N 1
ATOM 6384 C CA . LEU A 1 799 ? 34.531 -19.984 -14.805 1 98.31 799 LEU A CA 1
ATOM 6385 C C . LEU A 1 799 ? 34.688 -21.109 -15.82 1 98.31 799 LEU A C 1
ATOM 6387 O O . LEU A 1 799 ? 35.375 -20.938 -16.844 1 98.31 799 LEU A O 1
ATOM 6391 N N . THR A 1 800 ? 34.125 -22.203 -15.516 1 98.69 800 THR A N 1
ATOM 6392 C CA . THR A 1 800 ? 34.094 -23.328 -16.438 1 98.69 800 THR A CA 1
ATOM 6393 C C . THR A 1 800 ? 32.656 -23.656 -16.844 1 98.69 800 THR A C 1
ATOM 6395 O O . THR A 1 800 ? 31.797 -23.797 -15.977 1 98.69 800 THR A O 1
ATOM 6398 N N . LEU A 1 801 ? 32.406 -23.766 -18.109 1 98.62 801 LEU A N 1
ATOM 6399 C CA . LEU A 1 801 ? 31.094 -24.125 -18.656 1 98.62 801 LEU A CA 1
ATOM 6400 C C . LEU A 1 801 ? 31.172 -25.406 -19.469 1 98.62 801 LEU A C 1
ATOM 6402 O O . LEU A 1 801 ? 31.984 -25.516 -20.391 1 98.62 801 LEU A O 1
ATOM 6406 N N . ASN A 1 802 ? 30.438 -26.391 -19.094 1 98.69 802 ASN A N 1
ATOM 6407 C CA . ASN A 1 802 ? 30.281 -27.641 -19.828 1 98.69 802 ASN A CA 1
ATOM 6408 C C . ASN A 1 802 ? 28.953 -27.672 -20.594 1 98.69 802 ASN A C 1
ATOM 6410 O O . ASN A 1 802 ? 27.891 -27.469 -20.016 1 98.69 802 ASN A O 1
ATOM 6414 N N . ILE A 1 803 ? 29.047 -27.922 -21.891 1 98.62 803 ILE A N 1
ATOM 6415 C CA . ILE A 1 803 ? 27.875 -27.875 -22.75 1 98.62 803 ILE A CA 1
ATOM 6416 C C . ILE A 1 803 ? 27.734 -29.188 -23.516 1 98.62 803 ILE A C 1
ATOM 6418 O O . ILE A 1 803 ? 28.734 -29.75 -23.969 1 98.62 803 ILE A O 1
ATOM 6422 N N . GLU A 1 804 ? 26.562 -29.672 -23.594 1 98.62 804 GLU A N 1
ATOM 6423 C CA . GLU A 1 804 ? 26.203 -30.75 -24.5 1 98.62 804 GLU A CA 1
ATOM 6424 C C . GLU A 1 804 ? 25.062 -30.344 -25.422 1 98.62 804 GLU A C 1
ATOM 6426 O O . GLU A 1 804 ? 24.094 -29.719 -24.984 1 98.62 804 GLU A O 1
ATOM 6431 N N . VAL A 1 805 ? 25.234 -30.594 -26.688 1 98.56 805 VAL A N 1
ATOM 6432 C CA . VAL A 1 805 ? 24.219 -30.344 -27.719 1 98.56 805 VAL A CA 1
ATOM 6433 C C . VAL A 1 805 ? 23.844 -31.672 -28.391 1 98.56 805 VAL A C 1
ATOM 6435 O O . VAL A 1 805 ? 24.719 -32.406 -28.859 1 98.56 805 VAL A O 1
ATOM 6438 N N . PRO A 1 806 ? 22.594 -31.984 -28.484 1 98.12 806 PRO A N 1
ATOM 6439 C CA . PRO A 1 806 ? 22.203 -33.281 -29 1 98.12 806 PRO A CA 1
ATOM 6440 C C . PRO A 1 806 ? 22.328 -33.375 -30.531 1 98.12 806 PRO A C 1
ATOM 6442 O O . PRO A 1 806 ? 22.484 -32.344 -31.188 1 98.12 806 PRO A O 1
ATOM 6445 N N . PHE A 1 807 ? 22.25 -34.594 -31.062 1 97.81 807 PHE A N 1
ATOM 6446 C CA . PHE A 1 807 ? 22.297 -34.906 -32.5 1 97.81 807 PHE A CA 1
ATOM 6447 C C . PHE A 1 807 ? 21.281 -34.094 -33.25 1 97.81 807 PHE A C 1
ATOM 6449 O O . PHE A 1 807 ? 20.141 -33.938 -32.812 1 97.81 807 PHE A O 1
ATOM 6456 N N . ASN A 1 808 ? 21.719 -33.531 -34.375 1 97.25 808 ASN A N 1
ATOM 6457 C CA . ASN A 1 808 ? 20.859 -32.812 -35.344 1 97.25 808 ASN A CA 1
ATOM 6458 C C . ASN A 1 808 ? 20.312 -31.531 -34.75 1 97.25 808 ASN A C 1
ATOM 6460 O O . ASN A 1 808 ? 19.234 -31.078 -35.125 1 97.25 808 ASN A O 1
ATOM 6464 N N . ALA A 1 809 ? 20.938 -30.969 -33.656 1 97.81 809 ALA A N 1
ATOM 6465 C CA . ALA A 1 809 ? 20.578 -29.688 -33.031 1 97.81 809 ALA A CA 1
ATOM 6466 C C . ALA A 1 809 ? 21.766 -28.734 -32.969 1 97.81 809 ALA A C 1
ATOM 6468 O O . ALA A 1 809 ? 22.891 -29.125 -33.312 1 97.81 809 ALA A O 1
ATOM 6469 N N . LYS A 1 810 ? 21.469 -27.469 -32.688 1 98.19 810 LYS A N 1
ATOM 6470 C CA . LYS A 1 810 ? 22.5 -26.453 -32.531 1 98.19 810 LYS A CA 1
ATOM 6471 C C . LYS A 1 810 ? 22.25 -25.625 -31.266 1 98.19 810 LYS A C 1
ATOM 6473 O O . LYS A 1 810 ? 21.141 -25.594 -30.75 1 98.19 810 LYS A O 1
ATOM 6478 N N . ALA A 1 811 ? 23.266 -25.016 -30.766 1 98.56 811 ALA A N 1
ATOM 6479 C CA . ALA A 1 811 ? 23.141 -24.141 -29.609 1 98.56 811 ALA A CA 1
ATOM 6480 C C . ALA A 1 811 ? 23.828 -22.797 -29.859 1 98.56 811 ALA A C 1
ATOM 6482 O O . ALA A 1 811 ? 24.984 -22.75 -30.25 1 98.56 811 ALA A O 1
ATOM 6483 N N . ASN A 1 812 ? 23.109 -21.719 -29.75 1 98.69 812 ASN A N 1
ATOM 6484 C CA . ASN A 1 812 ? 23.703 -20.391 -29.625 1 98.69 812 ASN A CA 1
ATOM 6485 C C . ASN A 1 812 ? 24.172 -20.109 -28.203 1 98.69 812 ASN A C 1
ATOM 6487 O O . ASN A 1 812 ? 23.359 -19.938 -27.297 1 98.69 812 ASN A O 1
ATOM 6491 N N . VAL A 1 813 ? 25.484 -20.078 -28.016 1 98.69 813 VAL A N 1
ATOM 6492 C CA . VAL A 1 813 ? 26.047 -19.953 -26.672 1 98.69 813 VAL A CA 1
ATOM 6493 C C . VAL A 1 813 ? 26.531 -18.516 -26.453 1 98.69 813 VAL A C 1
ATOM 6495 O O . VAL A 1 813 ? 27.203 -17.938 -27.297 1 98.69 813 VAL A O 1
ATOM 6498 N N . THR A 1 814 ? 26.125 -17.906 -25.422 1 98.44 814 THR A N 1
ATOM 6499 C CA . THR A 1 814 ? 26.688 -16.641 -24.938 1 98.44 814 THR A CA 1
ATOM 6500 C C . THR A 1 814 ? 27.438 -16.844 -23.641 1 98.44 814 THR A C 1
ATOM 6502 O O . THR A 1 814 ? 26.828 -17.156 -22.609 1 98.44 814 THR A O 1
ATOM 6505 N N . LEU A 1 815 ? 28.75 -16.688 -23.672 1 98.44 815 LEU A N 1
ATOM 6506 C CA . LEU A 1 815 ? 29.578 -16.859 -22.484 1 98.44 815 LEU A CA 1
ATOM 6507 C C . LEU A 1 815 ? 29.438 -15.664 -21.547 1 98.44 815 LEU A C 1
ATOM 6509 O O . LEU A 1 815 ? 29.672 -14.516 -21.953 1 98.44 815 LEU A O 1
ATOM 6513 N N . PRO A 1 816 ? 29.078 -15.953 -20.312 1 97.38 816 PRO A N 1
ATOM 6514 C CA . PRO A 1 816 ? 28.828 -14.836 -19.406 1 97.38 816 PRO A CA 1
ATOM 6515 C C . PRO A 1 816 ? 30.109 -14.117 -18.984 1 97.38 816 PRO A C 1
ATOM 6517 O O . PRO A 1 816 ? 31.109 -14.773 -18.656 1 97.38 816 PRO A O 1
ATOM 6520 N N . ARG A 1 817 ? 30.141 -12.828 -18.984 1 96.88 817 ARG A N 1
ATOM 6521 C CA . ARG A 1 817 ? 31.281 -11.992 -18.625 1 96.88 817 ARG A CA 1
ATOM 6522 C C . ARG A 1 817 ? 32.531 -12.453 -19.359 1 96.88 817 ARG A C 1
ATOM 6524 O O . ARG A 1 817 ? 33.594 -12.578 -18.734 1 96.88 817 ARG A O 1
ATOM 6531 N N . PHE A 1 818 ? 32.5 -12.648 -20.594 1 97.62 818 PHE A N 1
ATOM 6532 C CA . PHE A 1 818 ? 33.531 -13.305 -21.375 1 97.62 818 PHE A CA 1
ATOM 6533 C C . PHE A 1 818 ? 34.781 -12.43 -21.484 1 97.62 818 PHE A C 1
ATOM 6535 O O . PHE A 1 818 ? 34.656 -11.203 -21.609 1 97.62 818 PHE A O 1
ATOM 6542 N N . SER A 1 819 ? 35.906 -13.102 -21.281 1 96.25 819 SER A N 1
ATOM 6543 C CA . SER A 1 819 ? 37.219 -12.562 -21.594 1 96.25 819 SER A CA 1
ATOM 6544 C C . SER A 1 819 ? 38.156 -13.656 -22.141 1 96.25 819 SER A C 1
ATOM 6546 O O . SER A 1 819 ? 37.906 -14.844 -21.938 1 96.25 819 SER A O 1
ATOM 6548 N N . LYS A 1 820 ? 39.219 -13.227 -22.781 1 95.75 820 LYS A N 1
ATOM 6549 C CA . LYS A 1 820 ? 40.156 -14.203 -23.359 1 95.75 820 LYS A CA 1
ATOM 6550 C C . LYS A 1 820 ? 41.25 -14.57 -22.359 1 95.75 820 LYS A C 1
ATOM 6552 O O . LYS A 1 820 ? 42.062 -15.438 -22.641 1 95.75 820 LYS A O 1
ATOM 6557 N N . GLU A 1 821 ? 41.094 -14.016 -21.203 1 95.88 821 GLU A N 1
ATOM 6558 C CA . GLU A 1 821 ? 42.062 -14.328 -20.172 1 95.88 821 GLU A CA 1
ATOM 6559 C C . GLU A 1 821 ? 41.906 -15.766 -19.688 1 95.88 821 GLU A C 1
ATOM 6561 O O . GLU A 1 821 ? 40.844 -16.156 -19.219 1 95.88 821 GLU A O 1
ATOM 6566 N N . LYS A 1 822 ? 43 -16.609 -19.797 1 96.94 822 LYS A N 1
ATOM 6567 C CA . LYS A 1 822 ? 43.031 -18 -19.359 1 96.94 822 LYS A CA 1
ATOM 6568 C C . LYS A 1 822 ? 42 -18.844 -20.125 1 96.94 822 LYS A C 1
ATOM 6570 O O . LYS A 1 822 ? 41.406 -19.75 -19.562 1 96.94 822 LYS A O 1
ATOM 6575 N N . LEU A 1 823 ? 41.781 -18.469 -21.344 1 97.56 823 LEU A N 1
ATOM 6576 C CA . LEU A 1 823 ? 40.781 -19.172 -22.156 1 97.56 823 LEU A CA 1
ATOM 6577 C C . LEU A 1 823 ? 41.281 -20.562 -22.547 1 97.56 823 LEU A C 1
ATOM 6579 O O . LEU A 1 823 ? 42.375 -20.719 -23.062 1 97.56 823 LEU A O 1
ATOM 6583 N N . SER A 1 824 ? 40.531 -21.547 -22.219 1 97.56 824 SER A N 1
ATOM 6584 C CA . SER A 1 824 ? 40.75 -22.938 -22.625 1 97.56 824 SER A CA 1
ATOM 6585 C C . SER A 1 824 ? 39.438 -23.531 -23.188 1 97.56 824 SER A C 1
ATOM 6587 O O . SER A 1 824 ? 38.375 -23.375 -22.609 1 97.56 824 SER A O 1
ATOM 6589 N N . VAL A 1 825 ? 39.594 -24.078 -24.406 1 97.25 825 VAL A N 1
ATOM 6590 C CA . VAL A 1 825 ? 38.438 -24.609 -25.109 1 97.25 825 VAL A CA 1
ATOM 6591 C C . VAL A 1 825 ? 38.688 -26.062 -25.516 1 97.25 825 VAL A C 1
ATOM 6593 O O . VAL A 1 825 ? 39.781 -26.391 -25.984 1 97.25 825 VAL A O 1
ATOM 6596 N N . SER A 1 826 ? 37.781 -26.891 -25.203 1 96.62 826 SER A N 1
ATOM 6597 C CA . SER A 1 826 ? 37.781 -28.266 -25.672 1 96.62 826 SER A CA 1
ATOM 6598 C C . SER A 1 826 ? 36.594 -28.562 -26.547 1 96.62 826 SER A C 1
ATOM 6600 O O . SER A 1 826 ? 35.469 -28.188 -26.203 1 96.62 826 SER A O 1
ATOM 6602 N N . GLY A 1 827 ? 36.75 -29.266 -27.734 1 93.25 827 GLY A N 1
ATOM 6603 C CA . GLY A 1 827 ? 35.656 -29.719 -28.578 1 93.25 827 GLY A CA 1
ATOM 6604 C C . GLY A 1 827 ? 35.469 -28.875 -29.828 1 93.25 827 GLY A C 1
ATOM 6605 O O . GLY A 1 827 ? 34.75 -29.266 -30.75 1 93.25 827 GLY A O 1
ATOM 6606 N N . PHE A 1 828 ? 36.125 -27.672 -29.844 1 93.44 828 PHE A N 1
ATOM 6607 C CA . PHE A 1 828 ? 36.094 -26.844 -31.047 1 93.44 828 PHE A CA 1
ATOM 6608 C C . PHE A 1 828 ? 37.219 -25.828 -31.016 1 93.44 828 PHE A C 1
ATOM 6610 O O . PHE A 1 828 ? 38 -25.781 -30.078 1 93.44 828 PHE A O 1
ATOM 6617 N N . ASP A 1 829 ? 37.438 -25.016 -32.094 1 94.81 829 ASP A N 1
ATOM 6618 C CA . ASP A 1 829 ? 38.469 -24 -32.219 1 94.81 829 ASP A CA 1
ATOM 6619 C C . ASP A 1 829 ? 38.062 -22.703 -31.516 1 94.81 829 ASP A C 1
ATOM 6621 O O . ASP A 1 829 ? 37.031 -22.109 -31.844 1 94.81 829 ASP A O 1
ATOM 6625 N N . ALA A 1 830 ? 38.812 -22.344 -30.594 1 94.62 830 ALA A N 1
ATOM 6626 C CA . ALA A 1 830 ? 38.531 -21.156 -29.781 1 94.62 830 ALA A CA 1
ATOM 6627 C C . ALA A 1 830 ? 38.344 -19.922 -30.656 1 94.62 830 ALA A C 1
ATOM 6629 O O . ALA A 1 830 ? 37.719 -18.953 -30.25 1 94.62 830 ALA A O 1
ATOM 6630 N N . SER A 1 831 ? 38.875 -19.953 -31.875 1 93.81 831 SER A N 1
ATOM 6631 C CA . SER A 1 831 ? 38.875 -18.797 -32.75 1 93.81 831 SER A CA 1
ATOM 6632 C C . SER A 1 831 ? 37.469 -18.469 -33.219 1 93.81 831 SER A C 1
ATOM 6634 O O . SER A 1 831 ? 37.219 -17.359 -33.688 1 93.81 831 SER A O 1
ATOM 6636 N N . ILE A 1 832 ? 36.562 -19.375 -33 1 95 832 ILE A N 1
ATOM 6637 C CA . ILE A 1 832 ? 35.219 -19.156 -33.5 1 95 832 ILE A CA 1
ATOM 6638 C C . ILE A 1 832 ? 34.406 -18.359 -32.5 1 95 832 ILE A C 1
ATOM 6640 O O . ILE A 1 832 ? 33.312 -17.891 -32.812 1 95 832 ILE A O 1
ATOM 6644 N N . ILE A 1 833 ? 34.906 -18.203 -31.312 1 97 833 ILE A N 1
ATOM 6645 C CA . ILE A 1 833 ? 34.219 -17.375 -30.312 1 97 833 ILE A CA 1
ATOM 6646 C C . ILE A 1 833 ? 34.375 -15.906 -30.672 1 97 833 ILE A C 1
ATOM 6648 O O . ILE A 1 833 ? 35.5 -15.406 -30.812 1 97 833 ILE A O 1
ATOM 6652 N N . ASN A 1 834 ? 33.312 -15.227 -30.844 1 96 834 ASN A N 1
ATOM 6653 C CA . ASN A 1 834 ? 33.344 -13.797 -31.141 1 96 834 ASN A CA 1
ATOM 6654 C C . ASN A 1 834 ? 33.844 -12.984 -29.953 1 96 834 ASN A C 1
ATOM 6656 O O . ASN A 1 834 ? 33.875 -13.484 -28.828 1 96 834 ASN A O 1
ATOM 6660 N N . ASP A 1 835 ? 34.062 -11.68 -30.172 1 93 835 ASP A N 1
ATOM 6661 C CA . ASP A 1 835 ? 34.625 -10.805 -29.141 1 93 835 ASP A CA 1
ATOM 6662 C C . ASP A 1 835 ? 33.625 -10.602 -28.016 1 93 835 ASP A C 1
ATOM 6664 O O . ASP A 1 835 ? 34 -10.32 -26.875 1 93 835 ASP A O 1
ATOM 6668 N N . ASP A 1 836 ? 32.406 -10.867 -28.391 1 94.31 836 ASP A N 1
ATOM 6669 C CA . ASP A 1 836 ? 31.375 -10.688 -27.359 1 94.31 836 ASP A CA 1
ATOM 6670 C C . ASP A 1 836 ? 31.062 -12.008 -26.656 1 94.31 836 ASP A C 1
ATOM 6672 O O . ASP A 1 836 ? 30.078 -12.094 -25.906 1 94.31 836 ASP A O 1
ATOM 6676 N N . GLY A 1 837 ? 31.828 -12.992 -26.875 1 97.12 837 GLY A N 1
ATOM 6677 C CA . GLY A 1 837 ? 31.703 -14.266 -26.188 1 97.12 837 GLY A CA 1
ATOM 6678 C C . GLY A 1 837 ? 30.641 -15.164 -26.781 1 97.12 837 GLY A C 1
ATOM 6679 O O . GLY A 1 837 ? 30.203 -16.125 -26.156 1 97.12 837 GLY A O 1
ATOM 6680 N N . LYS A 1 838 ? 30.109 -14.828 -27.969 1 98.12 838 LYS A N 1
ATOM 6681 C CA . LYS A 1 838 ? 29.062 -15.617 -28.609 1 98.12 838 LYS A CA 1
ATOM 6682 C C . LYS A 1 838 ? 29.656 -16.672 -29.547 1 98.12 838 LYS A C 1
ATOM 6684 O O . LYS A 1 838 ? 30.656 -16.406 -30.203 1 98.12 838 LYS A O 1
ATOM 6689 N N . VAL A 1 839 ? 29.109 -17.812 -29.594 1 98 839 VAL A N 1
ATOM 6690 C CA . VAL A 1 839 ? 29.516 -18.891 -30.5 1 98 839 VAL A CA 1
ATOM 6691 C C . VAL A 1 839 ? 28.344 -19.828 -30.766 1 98 839 VAL A C 1
ATOM 6693 O O . VAL A 1 839 ? 27.484 -20.016 -29.906 1 98 839 VAL A O 1
ATOM 6696 N N . THR A 1 840 ? 28.141 -20.328 -31.906 1 98.31 840 THR A N 1
ATOM 6697 C CA . THR A 1 840 ? 27.156 -21.344 -32.25 1 98.31 840 THR A CA 1
ATOM 6698 C C . THR A 1 840 ? 27.812 -22.719 -32.312 1 98.31 840 THR A C 1
ATOM 6700 O O . THR A 1 840 ? 28.797 -22.906 -33.031 1 98.31 840 THR A O 1
ATOM 6703 N N . LEU A 1 841 ? 27.297 -23.641 -31.594 1 98.25 841 LEU A N 1
ATOM 6704 C CA . LEU A 1 841 ? 27.875 -24.969 -31.5 1 98.25 841 LEU A CA 1
ATOM 6705 C C . LEU A 1 841 ? 26.938 -26.016 -32.125 1 98.25 841 LEU A C 1
ATOM 6707 O O . LEU A 1 841 ? 25.719 -25.938 -31.953 1 98.25 841 LEU A O 1
ATOM 6711 N N . ASP A 1 842 ? 27.5 -26.938 -32.906 1 97.31 842 ASP A N 1
ATOM 6712 C CA . ASP A 1 842 ? 26.781 -28.094 -33.406 1 97.31 842 ASP A CA 1
ATOM 6713 C C . ASP A 1 842 ? 26.688 -29.203 -32.344 1 97.31 842 ASP A C 1
ATOM 6715 O O . ASP A 1 842 ? 27.156 -29.031 -31.234 1 97.31 842 ASP A O 1
ATOM 6719 N N . ALA A 1 843 ? 26.047 -30.344 -32.688 1 98.06 843 ALA A N 1
ATOM 6720 C CA . ALA A 1 843 ? 25.938 -31.484 -31.766 1 98.06 843 ALA A CA 1
ATOM 6721 C C . ALA A 1 843 ? 27.312 -31.906 -31.266 1 98.06 843 ALA A C 1
ATOM 6723 O O . ALA A 1 843 ? 28.281 -31.938 -32.031 1 98.06 843 ALA A O 1
ATOM 6724 N N . GLY A 1 844 ? 27.391 -32.125 -29.922 1 97.56 844 GLY A N 1
ATOM 6725 C CA . GLY A 1 844 ? 28.641 -32.531 -29.312 1 97.56 844 GLY A CA 1
ATOM 6726 C C . GLY A 1 844 ? 28.766 -32.156 -27.859 1 97.56 844 GLY A C 1
ATOM 6727 O O . GLY A 1 844 ? 27.797 -31.688 -27.25 1 97.56 844 GLY A O 1
ATOM 6728 N N . THR A 1 845 ? 29.922 -32.469 -27.25 1 97.81 845 THR A N 1
ATOM 6729 C CA . THR A 1 845 ? 30.266 -32.125 -25.875 1 97.81 845 THR A CA 1
ATOM 6730 C C . THR A 1 845 ? 31.422 -31.109 -25.859 1 97.81 845 THR A C 1
ATOM 6732 O O . THR A 1 845 ? 32.438 -31.297 -26.547 1 97.81 845 THR A O 1
ATOM 6735 N N . TYR A 1 846 ? 31.25 -30.094 -25.125 1 98.38 846 TYR A N 1
ATOM 6736 C CA . TYR A 1 846 ? 32.188 -28.984 -25.125 1 98.38 846 TYR A CA 1
ATOM 6737 C C . TYR A 1 846 ? 32.5 -28.531 -23.703 1 98.38 846 TYR A C 1
ATOM 6739 O O . TYR A 1 846 ? 31.688 -28.672 -22.797 1 98.38 846 TYR A O 1
ATOM 6747 N N . GLU A 1 847 ? 33.688 -28.047 -23.484 1 98.44 847 GLU A N 1
ATOM 6748 C CA . GLU A 1 847 ? 34.125 -27.406 -22.234 1 98.44 847 GLU A CA 1
ATOM 6749 C C . GLU A 1 847 ? 34.812 -26.094 -22.516 1 98.44 847 GLU A C 1
ATOM 6751 O O . GLU A 1 847 ? 35.719 -26.031 -23.344 1 98.44 847 GLU A O 1
ATOM 6756 N N . ILE A 1 848 ? 34.438 -25.047 -21.922 1 98.5 848 ILE A N 1
ATOM 6757 C CA . ILE A 1 848 ? 35.031 -23.734 -22.062 1 98.5 848 ILE A CA 1
ATOM 6758 C C . ILE A 1 848 ? 35.406 -23.188 -20.672 1 98.5 848 ILE A C 1
ATOM 6760 O O . ILE A 1 848 ? 34.562 -23.188 -19.766 1 98.5 848 ILE A O 1
ATOM 6764 N N . SER A 1 849 ? 36.562 -22.766 -20.453 1 98.31 849 SER A N 1
ATOM 6765 C CA . SER A 1 849 ? 37 -22.172 -19.203 1 98.31 849 SER A CA 1
ATOM 6766 C C . SER A 1 849 ? 37.75 -20.844 -19.453 1 98.31 849 SER A C 1
ATOM 6768 O O . SER A 1 849 ? 38.5 -20.719 -20.422 1 98.31 849 SER A O 1
ATOM 6770 N N . TYR A 1 850 ? 37.531 -19.859 -18.641 1 98.25 850 TYR A N 1
ATOM 6771 C CA . TYR A 1 850 ? 38.188 -18.547 -18.766 1 98.25 850 TYR A CA 1
ATOM 6772 C C . TYR A 1 850 ? 38 -17.75 -17.484 1 98.25 850 TYR A C 1
ATOM 6774 O O . TYR A 1 850 ? 37.25 -18.125 -16.594 1 98.25 850 TYR A O 1
ATOM 6782 N N . MET A 1 851 ? 38.812 -16.719 -17.359 1 97.94 851 MET A N 1
ATOM 6783 C CA . MET A 1 851 ? 38.625 -15.742 -16.297 1 97.94 851 MET A CA 1
ATOM 6784 C C . MET A 1 851 ? 37.625 -14.664 -16.703 1 97.94 851 MET A C 1
ATOM 6786 O O . MET A 1 851 ? 37.875 -13.914 -17.656 1 97.94 851 MET A O 1
ATOM 6790 N N . PRO A 1 852 ? 36.5 -14.57 -16.047 1 97.56 852 PRO A N 1
ATOM 6791 C CA . PRO A 1 852 ? 35.531 -13.547 -16.422 1 97.56 852 PRO A CA 1
ATOM 6792 C C . PRO A 1 852 ? 36.094 -12.133 -16.375 1 97.56 852 PRO A C 1
ATOM 6794 O O . PRO A 1 852 ? 36.938 -11.844 -15.539 1 97.56 852 PRO A O 1
ATOM 6797 N N . CYS A 1 853 ? 35.625 -11.234 -17.219 1 95.94 853 CYS A N 1
ATOM 6798 C CA . CYS A 1 853 ? 36.125 -9.859 -17.266 1 95.94 853 CYS A CA 1
ATOM 6799 C C . CYS A 1 853 ? 35.812 -9.125 -15.969 1 95.94 853 CYS A C 1
ATOM 6801 O O . CYS A 1 853 ? 36.5 -8.172 -15.602 1 95.94 853 CYS A O 1
ATOM 6803 N N . HIS A 1 854 ? 34.781 -9.508 -15.367 1 94.5 854 HIS A N 1
ATOM 6804 C CA . HIS A 1 854 ? 34.469 -9.102 -14 1 94.5 854 HIS A CA 1
ATOM 6805 C C . HIS A 1 854 ? 34.406 -10.305 -13.062 1 94.5 854 HIS A C 1
ATOM 6807 O O . HIS A 1 854 ? 33.5 -11.133 -13.18 1 94.5 854 HIS A O 1
ATOM 6813 N N . ASP A 1 855 ? 35.312 -10.359 -12.117 1 95.81 855 ASP A N 1
ATOM 6814 C CA . ASP A 1 855 ? 35.438 -11.5 -11.219 1 95.81 855 ASP A CA 1
ATOM 6815 C C . ASP A 1 855 ? 34.188 -11.727 -10.406 1 95.81 855 ASP A C 1
ATOM 6817 O O . ASP A 1 855 ? 33.688 -10.828 -9.719 1 95.81 855 ASP A O 1
ATOM 6821 N N . TYR A 1 856 ? 33.625 -12.914 -10.469 1 96.5 856 TYR A N 1
ATOM 6822 C CA . TYR A 1 856 ? 32.375 -13.227 -9.773 1 96.5 856 TYR A CA 1
ATOM 6823 C C . TYR A 1 856 ? 32.562 -13.18 -8.258 1 96.5 856 TYR A C 1
ATOM 6825 O O . TYR A 1 856 ? 31.609 -13.078 -7.504 1 96.5 856 TYR A O 1
ATOM 6833 N N . ARG A 1 857 ? 33.844 -13.164 -7.734 1 96 857 ARG A N 1
ATOM 6834 C CA . ARG A 1 857 ? 34.125 -13.141 -6.309 1 96 857 ARG A CA 1
ATOM 6835 C C . ARG A 1 857 ? 33.969 -11.734 -5.742 1 96 857 ARG A C 1
ATOM 6837 O O . ARG A 1 857 ? 33.906 -11.547 -4.523 1 96 857 ARG A O 1
ATOM 6844 N N . CYS A 1 858 ? 33.875 -10.773 -6.637 1 95.69 858 CYS A N 1
ATOM 6845 C CA . CYS A 1 858 ? 33.5 -9.422 -6.234 1 95.69 858 CYS A CA 1
ATOM 6846 C C . CYS A 1 858 ? 31.984 -9.273 -6.168 1 95.69 858 CYS A C 1
ATOM 6848 O O . CYS A 1 858 ? 31.359 -8.781 -7.113 1 95.69 858 CYS A O 1
ATOM 6850 N N . ILE A 1 859 ? 31.438 -9.484 -5.059 1 94.44 859 ILE A N 1
ATOM 6851 C CA . ILE A 1 859 ? 30 -9.719 -4.98 1 94.44 859 ILE A CA 1
ATOM 6852 C C . ILE A 1 859 ? 29.281 -8.406 -4.711 1 94.44 859 ILE A C 1
ATOM 6854 O O . ILE A 1 859 ? 28.062 -8.328 -4.855 1 94.44 859 ILE A O 1
ATOM 6858 N N . TYR A 1 860 ? 29.969 -7.355 -4.246 1 95.12 860 TYR A N 1
ATOM 6859 C CA . TYR A 1 860 ? 29.312 -6.09 -3.916 1 95.12 860 TYR A CA 1
ATOM 6860 C C . TYR A 1 860 ? 29.391 -5.121 -5.09 1 95.12 860 TYR A C 1
ATOM 6862 O O . TYR A 1 860 ? 30.359 -5.125 -5.848 1 95.12 860 TYR A O 1
ATOM 6870 N N . SER A 1 861 ? 28.359 -4.312 -5.285 1 93.75 861 SER A N 1
ATOM 6871 C CA . SER A 1 861 ? 28.25 -3.324 -6.352 1 93.75 861 SER A CA 1
ATOM 6872 C C . SER A 1 861 ? 27.422 -2.123 -5.918 1 93.75 861 SER A C 1
ATOM 6874 O O . SER A 1 861 ? 27.031 -2.023 -4.754 1 93.75 861 SER A O 1
ATOM 6876 N N . GLU A 1 862 ? 27.203 -1.187 -6.832 1 93.06 862 GLU A N 1
ATOM 6877 C CA . GLU A 1 862 ? 26.391 -0.005 -6.566 1 93.06 862 GLU A CA 1
ATOM 6878 C C . GLU A 1 862 ? 24.953 -0.39 -6.223 1 93.06 862 GLU A C 1
ATOM 6880 O O . GLU A 1 862 ? 24.266 0.348 -5.52 1 93.06 862 GLU A O 1
ATOM 6885 N N . ASN A 1 863 ? 24.547 -1.62 -6.555 1 92.44 863 ASN A N 1
ATOM 6886 C CA . ASN A 1 863 ? 23.172 -2.066 -6.355 1 92.44 863 ASN A CA 1
ATOM 6887 C C . ASN A 1 863 ? 23.016 -2.803 -5.027 1 92.44 863 ASN A C 1
ATOM 6889 O O . ASN A 1 863 ? 21.906 -3.146 -4.633 1 92.44 863 ASN A O 1
ATOM 6893 N N . THR A 1 864 ? 24.156 -2.912 -4.312 1 94.69 864 THR A N 1
ATOM 6894 C CA . THR A 1 864 ? 24.109 -3.615 -3.037 1 94.69 864 THR A CA 1
ATOM 6895 C C . THR A 1 864 ? 23.406 -2.762 -1.979 1 94.69 864 THR A C 1
ATOM 6897 O O . THR A 1 864 ? 23.797 -1.615 -1.746 1 94.69 864 THR A O 1
ATOM 6900 N N . ARG A 1 865 ? 22.359 -3.299 -1.382 1 94.19 865 ARG A N 1
ATOM 6901 C CA . ARG A 1 865 ? 21.656 -2.605 -0.307 1 94.19 865 ARG A CA 1
ATOM 6902 C C . ARG A 1 865 ? 22.422 -2.717 1.008 1 94.19 865 ARG A C 1
ATOM 6904 O O . ARG A 1 865 ? 23.141 -3.695 1.237 1 94.19 865 ARG A O 1
ATOM 6911 N N . LEU A 1 866 ? 22.234 -1.852 1.867 1 93.75 866 LEU A N 1
ATOM 6912 C CA . LEU A 1 866 ? 22.922 -1.839 3.152 1 93.75 866 LEU A CA 1
ATOM 6913 C C . LEU A 1 866 ? 22.578 -3.084 3.965 1 93.75 866 LEU A C 1
ATOM 6915 O O . LEU A 1 866 ? 23.453 -3.652 4.633 1 93.75 866 LEU A O 1
ATOM 6919 N N . SER A 1 867 ? 21.391 -3.549 3.887 1 92.44 867 SER A N 1
ATOM 6920 C CA . SER A 1 867 ? 20.953 -4.699 4.668 1 92.44 867 SER A CA 1
ATOM 6921 C C . SER A 1 867 ? 21.688 -5.969 4.242 1 92.44 867 SER A C 1
ATOM 6923 O O . SER A 1 867 ? 21.828 -6.902 5.035 1 92.44 867 SER A O 1
ATOM 6925 N N . GLU A 1 868 ? 22.141 -6.031 3.027 1 93.12 868 GLU A N 1
ATOM 6926 C CA . GLU A 1 868 ? 22.812 -7.215 2.494 1 93.12 868 GLU A CA 1
ATOM 6927 C C . GLU A 1 868 ? 24.219 -7.348 3.061 1 93.12 868 GLU A C 1
ATOM 6929 O O . GLU A 1 868 ? 24.844 -8.398 2.924 1 93.12 868 GLU A O 1
ATOM 6934 N N . LEU A 1 869 ? 24.688 -6.312 3.795 1 94.44 869 LEU A N 1
ATOM 6935 C CA . LEU A 1 869 ? 26.047 -6.293 4.316 1 94.44 869 LEU A CA 1
ATOM 6936 C C . LEU A 1 869 ? 26.094 -6.867 5.73 1 94.44 869 LEU A C 1
ATOM 6938 O O . LEU A 1 869 ? 27.188 -7.082 6.281 1 94.44 869 LEU A O 1
ATOM 6942 N N . ALA A 1 870 ? 25.016 -7.062 6.457 1 90.88 870 ALA A N 1
ATOM 6943 C CA . ALA A 1 870 ? 24.891 -7.43 7.863 1 90.88 870 ALA A CA 1
ATOM 6944 C C . ALA A 1 870 ? 25.734 -8.656 8.195 1 90.88 870 ALA A C 1
ATOM 6946 O O . ALA A 1 870 ? 26.25 -8.773 9.305 1 90.88 870 ALA A O 1
ATOM 6947 N N . GLY A 1 871 ? 26.062 -9.562 7.293 1 87.62 871 GLY A N 1
ATOM 6948 C CA . GLY A 1 871 ? 26.797 -10.789 7.59 1 87.62 871 GLY A CA 1
ATOM 6949 C C . GLY A 1 871 ? 28.266 -10.711 7.234 1 87.62 871 GLY A C 1
ATOM 6950 O O . GLY A 1 871 ? 29.016 -11.641 7.504 1 87.62 871 GLY A O 1
ATOM 6951 N N . ASP A 1 872 ? 28.703 -9.578 6.879 1 94.38 872 ASP A N 1
ATOM 6952 C CA . ASP A 1 872 ? 30.094 -9.406 6.469 1 94.38 872 ASP A CA 1
ATOM 6953 C C . ASP A 1 872 ? 30.859 -8.555 7.473 1 94.38 872 ASP A C 1
ATOM 6955 O O . ASP A 1 872 ? 30.891 -7.328 7.348 1 94.38 872 ASP A O 1
ATOM 6959 N N . LYS A 1 873 ? 31.562 -9.125 8.312 1 94.06 873 LYS A N 1
ATOM 6960 C CA . LYS A 1 873 ? 32.25 -8.469 9.43 1 94.06 873 LYS A CA 1
ATOM 6961 C C . LYS A 1 873 ? 33.25 -7.43 8.93 1 94.06 873 LYS A C 1
ATOM 6963 O O . LYS A 1 873 ? 33.375 -6.352 9.508 1 94.06 873 LYS A O 1
ATOM 6968 N N . GLU A 1 874 ? 33.969 -7.809 7.863 1 94.62 874 GLU A N 1
ATOM 6969 C CA . GLU A 1 874 ? 34.969 -6.887 7.32 1 94.62 874 GLU A CA 1
ATOM 6970 C C . GLU A 1 874 ? 34.312 -5.602 6.82 1 94.62 874 GLU A C 1
ATOM 6972 O O . GLU A 1 874 ? 34.812 -4.508 7.066 1 94.62 874 GLU A O 1
ATOM 6977 N N . VAL A 1 875 ? 33.25 -5.723 6.164 1 95.75 875 VAL A N 1
ATOM 6978 C CA . VAL A 1 875 ? 32.531 -4.562 5.645 1 95.75 875 VAL A CA 1
ATOM 6979 C C . VAL A 1 875 ? 31.938 -3.762 6.797 1 95.75 875 VAL A C 1
ATOM 6981 O O . VAL A 1 875 ? 31.969 -2.529 6.785 1 95.75 875 VAL A O 1
ATOM 6984 N N . LEU A 1 876 ? 31.391 -4.402 7.777 1 95.25 876 LEU A N 1
ATOM 6985 C CA . LEU A 1 876 ? 30.781 -3.742 8.93 1 95.25 876 LEU A CA 1
ATOM 6986 C C . LEU A 1 876 ? 31.828 -2.93 9.695 1 95.25 876 LEU A C 1
ATOM 6988 O O . LEU A 1 876 ? 31.516 -1.839 10.188 1 95.25 876 LEU A O 1
ATOM 6992 N N . ASP A 1 877 ? 33 -3.447 9.781 1 94.56 877 ASP A N 1
ATOM 6993 C CA . ASP A 1 877 ? 34.062 -2.723 10.453 1 94.56 877 ASP A CA 1
ATOM 6994 C C . ASP A 1 877 ? 34.438 -1.443 9.703 1 94.56 877 ASP A C 1
ATOM 6996 O O . ASP A 1 877 ? 34.688 -0.408 10.32 1 94.56 877 ASP A O 1
ATOM 7000 N N . LEU A 1 878 ? 34.438 -1.593 8.422 1 93.62 878 LEU A N 1
ATOM 7001 C CA . LEU A 1 878 ? 34.719 -0.424 7.586 1 93.62 878 LEU A CA 1
ATOM 7002 C C . LEU A 1 878 ? 33.625 0.637 7.781 1 93.62 878 LEU A C 1
ATOM 7004 O O . LEU A 1 878 ? 33.938 1.825 7.898 1 93.62 878 LEU A O 1
ATOM 7008 N N . LEU A 1 879 ? 32.375 0.218 7.824 1 92.31 879 LEU A N 1
ATOM 7009 C CA . LEU A 1 879 ? 31.25 1.141 7.965 1 92.31 879 LEU A CA 1
ATOM 7010 C C . LEU A 1 879 ? 31.234 1.759 9.359 1 92.31 879 LEU A C 1
ATOM 7012 O O . LEU A 1 879 ? 30.906 2.938 9.516 1 92.31 879 LEU A O 1
ATOM 7016 N N . LYS A 1 880 ? 31.484 0.964 10.32 1 92.38 880 LYS A N 1
ATOM 7017 C CA . LYS A 1 880 ? 31.516 1.461 11.688 1 92.38 880 LYS A CA 1
ATOM 7018 C C . LYS A 1 880 ? 32.5 2.617 11.828 1 92.38 880 LYS A C 1
ATOM 7020 O O . LYS A 1 880 ? 32.219 3.588 12.539 1 92.38 880 LYS A O 1
ATOM 7025 N N . LYS A 1 881 ? 33.562 2.533 11.148 1 90.69 881 LYS A N 1
ATOM 7026 C CA . LYS A 1 881 ? 34.625 3.533 11.227 1 90.69 881 LYS A CA 1
ATOM 7027 C C . LYS A 1 881 ? 34.25 4.77 10.398 1 90.69 881 LYS A C 1
ATOM 7029 O O . LYS A 1 881 ? 34.375 5.895 10.883 1 90.69 881 LYS A O 1
ATOM 7034 N N . ASP A 1 882 ? 33.75 4.535 9.219 1 88.31 882 ASP A N 1
ATOM 7035 C CA . ASP A 1 882 ? 33.688 5.637 8.266 1 88.31 882 ASP A CA 1
ATOM 7036 C C . ASP A 1 882 ? 32.219 6.125 8.117 1 88.31 882 ASP A C 1
ATOM 7038 O O . ASP A 1 882 ? 32 7.27 7.723 1 88.31 882 ASP A O 1
ATOM 7042 N N . PHE A 1 883 ? 31.297 5.207 8.352 1 88.19 883 PHE A N 1
ATOM 7043 C CA . PHE A 1 883 ? 29.891 5.559 8.203 1 88.19 883 PHE A CA 1
ATOM 7044 C C . PHE A 1 883 ? 29.047 4.969 9.336 1 88.19 883 PHE A C 1
ATOM 7046 O O . PHE A 1 883 ? 28.188 4.125 9.102 1 88.19 883 PHE A O 1
ATOM 7053 N N . PRO A 1 884 ? 29.156 5.504 10.453 1 87.25 884 PRO A N 1
ATOM 7054 C CA . PRO A 1 884 ? 28.469 4.914 11.609 1 87.25 884 PRO A CA 1
ATOM 7055 C C . PRO A 1 884 ? 26.953 4.906 11.461 1 87.25 884 PRO A C 1
ATOM 7057 O O . PRO A 1 884 ? 26.281 4.012 11.984 1 87.25 884 PRO A O 1
ATOM 7060 N N . GLN A 1 885 ? 26.422 5.863 10.734 1 83 885 GLN A N 1
ATOM 7061 C CA . GLN A 1 885 ? 24.984 5.898 10.523 1 83 885 GLN A CA 1
ATOM 7062 C C . GLN A 1 885 ? 24.516 4.676 9.742 1 83 885 GLN A C 1
ATOM 7064 O O . GLN A 1 885 ? 23.469 4.094 10.062 1 83 885 GLN A O 1
ATOM 7069 N N . ALA A 1 886 ? 25.266 4.34 8.742 1 88.62 886 ALA A N 1
ATOM 7070 C CA . ALA A 1 886 ? 24.953 3.154 7.957 1 88.62 886 ALA A CA 1
ATOM 7071 C C . ALA A 1 886 ? 25.109 1.884 8.781 1 88.62 886 ALA A C 1
ATOM 7073 O O . ALA A 1 886 ? 24.281 0.974 8.703 1 88.62 886 ALA A O 1
ATOM 7074 N N . TYR A 1 887 ? 26.203 1.845 9.523 1 91.44 887 TYR A N 1
ATOM 7075 C CA . TYR A 1 887 ? 26.438 0.712 10.414 1 91.44 887 TYR A CA 1
ATOM 7076 C C . TYR A 1 887 ? 25.281 0.538 11.398 1 91.44 887 TYR A C 1
ATOM 7078 O O . TYR A 1 887 ? 24.781 -0.573 11.594 1 91.44 887 TYR A O 1
ATOM 7086 N N . GLY A 1 888 ? 24.953 1.651 11.992 1 89.06 888 GLY A N 1
ATOM 7087 C CA . GLY A 1 888 ? 23.844 1.615 12.938 1 89.06 888 GLY A CA 1
ATOM 7088 C C . GLY A 1 888 ? 22.547 1.144 12.328 1 89.06 888 GLY A C 1
ATOM 7089 O O . GLY A 1 888 ? 21.781 0.415 12.961 1 89.06 888 GLY A O 1
ATOM 7090 N N . ALA A 1 889 ? 22.266 1.551 11.141 1 87.25 889 ALA A N 1
ATOM 7091 C CA . ALA A 1 889 ? 21.047 1.161 10.445 1 87.25 889 ALA A CA 1
ATOM 7092 C C . ALA A 1 889 ? 21.016 -0.343 10.188 1 87.25 889 ALA A C 1
ATOM 7094 O O . ALA A 1 889 ? 19.953 -0.973 10.273 1 87.25 889 ALA A O 1
ATOM 7095 N N . ILE A 1 890 ? 22.172 -0.902 9.812 1 92 890 ILE A N 1
ATOM 7096 C CA . ILE A 1 890 ? 22.266 -2.334 9.547 1 92 890 ILE A CA 1
ATOM 7097 C C . ILE A 1 890 ? 22.062 -3.113 10.844 1 92 890 ILE A C 1
ATOM 7099 O O . ILE A 1 890 ? 21.312 -4.09 10.875 1 92 890 ILE A O 1
ATOM 7103 N N . GLU A 1 891 ? 22.641 -2.615 11.922 1 90.62 891 GLU A N 1
ATOM 7104 C CA . GLU A 1 891 ? 22.578 -3.299 13.211 1 90.62 891 GLU A CA 1
ATOM 7105 C C . GLU A 1 891 ? 21.172 -3.271 13.789 1 90.62 891 GLU A C 1
ATOM 7107 O O . GLU A 1 891 ? 20.734 -4.227 14.438 1 90.62 891 GLU A O 1
ATOM 7112 N N . LYS A 1 892 ? 20.547 -2.189 13.594 1 88.12 892 LYS A N 1
ATOM 7113 C CA . LYS A 1 892 ? 19.203 -2.023 14.125 1 88.12 892 LYS A CA 1
ATOM 7114 C C . LYS A 1 892 ? 18.156 -2.656 13.203 1 88.12 892 LYS A C 1
ATOM 7116 O O . LYS A 1 892 ? 16.969 -2.705 13.531 1 88.12 892 LYS A O 1
ATOM 7121 N N . LYS A 1 893 ? 18.531 -3.061 12.062 1 87.62 893 LYS A N 1
ATOM 7122 C CA . LYS A 1 893 ? 17.656 -3.662 11.055 1 87.62 893 LYS A CA 1
ATOM 7123 C C . LYS A 1 893 ? 16.562 -2.689 10.625 1 87.62 893 LYS A C 1
ATOM 7125 O O . LYS A 1 893 ? 15.375 -3.049 10.594 1 87.62 893 LYS A O 1
ATOM 7130 N N . ASP A 1 894 ? 17.047 -1.473 10.445 1 86 894 ASP A N 1
ATOM 7131 C CA . ASP A 1 894 ? 16.141 -0.44 9.945 1 86 894 ASP A CA 1
ATOM 7132 C C . ASP A 1 894 ? 15.656 -0.76 8.531 1 86 894 ASP A C 1
ATOM 7134 O O . ASP A 1 894 ? 16.453 -0.816 7.598 1 86 894 ASP A O 1
ATOM 7138 N N . LYS A 1 895 ? 14.383 -0.864 8.344 1 86.5 895 LYS A N 1
ATOM 7139 C CA . LYS A 1 895 ? 13.844 -1.335 7.074 1 86.5 895 LYS A CA 1
ATOM 7140 C C . LYS A 1 895 ? 14.023 -0.287 5.977 1 86.5 895 LYS A C 1
ATOM 7142 O O . LYS A 1 895 ? 14.25 -0.629 4.816 1 86.5 895 LYS A O 1
ATOM 7147 N N . GLU A 1 896 ? 13.938 0.9 6.316 1 86.62 896 GLU A N 1
ATOM 7148 C CA . GLU A 1 896 ? 14.023 1.959 5.312 1 86.62 896 GLU A CA 1
ATOM 7149 C C . GLU A 1 896 ? 15.477 2.244 4.945 1 86.62 896 GLU A C 1
ATOM 7151 O O . GLU A 1 896 ? 15.836 2.238 3.764 1 86.62 896 GLU A O 1
ATOM 7156 N N . MET A 1 897 ? 16.344 2.436 5.934 1 86.88 897 MET A N 1
ATOM 7157 C CA . MET A 1 897 ? 17.75 2.709 5.672 1 86.88 897 MET A CA 1
ATOM 7158 C C . MET A 1 897 ? 18.453 1.479 5.094 1 86.88 897 MET A C 1
ATOM 7160 O O . MET A 1 897 ? 19.359 1.604 4.273 1 86.88 897 MET A O 1
ATOM 7164 N N . GLY A 1 898 ? 18.031 0.35 5.547 1 90.56 898 GLY A N 1
ATOM 7165 C CA . GLY A 1 898 ? 18.609 -0.888 5.047 1 90.56 898 GLY A CA 1
ATOM 7166 C C . GLY A 1 898 ? 18.406 -1.075 3.553 1 90.56 898 GLY A C 1
ATOM 7167 O O . GLY A 1 898 ? 19.141 -1.821 2.912 1 90.56 898 GLY A O 1
ATOM 7168 N N . ASN A 1 899 ? 17.422 -0.365 2.969 1 91.69 899 ASN A N 1
ATOM 7169 C CA . ASN A 1 899 ? 17.094 -0.509 1.555 1 91.69 899 ASN A CA 1
ATOM 7170 C C . ASN A 1 899 ? 17.953 0.406 0.683 1 91.69 899 ASN A C 1
ATOM 7172 O O . ASN A 1 899 ? 17.984 0.248 -0.538 1 91.69 899 ASN A O 1
ATOM 7176 N N . LEU A 1 900 ? 18.656 1.305 1.273 1 90.12 900 LEU A N 1
ATOM 7177 C CA . LEU A 1 900 ? 19.547 2.17 0.506 1 90.12 900 LEU A CA 1
ATOM 7178 C C . LEU A 1 900 ? 20.688 1.367 -0.109 1 90.12 900 LEU A C 1
ATOM 7180 O O . LEU A 1 900 ? 21.203 0.438 0.515 1 90.12 900 LEU A O 1
ATOM 7184 N N . THR A 1 901 ? 20.984 1.739 -1.294 1 92.56 901 THR A N 1
ATOM 7185 C CA . THR A 1 901 ? 22.078 1.047 -1.967 1 92.56 901 THR A CA 1
ATOM 7186 C C . THR A 1 901 ? 23.391 1.808 -1.791 1 92.56 901 THR A C 1
ATOM 7188 O O . THR A 1 901 ? 23.391 3.008 -1.509 1 92.56 901 THR A O 1
ATOM 7191 N N . LEU A 1 902 ? 24.469 1.165 -1.919 1 92.25 902 LEU A N 1
ATOM 7192 C CA . LEU A 1 902 ? 25.781 1.796 -1.855 1 92.25 902 LEU A CA 1
ATOM 7193 C C . LEU A 1 902 ? 25.906 2.893 -2.906 1 92.25 902 LEU A C 1
ATOM 7195 O O . LEU A 1 902 ? 26.578 3.902 -2.68 1 92.25 902 LEU A O 1
ATOM 7199 N N . GLY A 1 903 ? 25.188 2.717 -3.938 1 89.94 903 GLY A N 1
ATOM 7200 C CA . GLY A 1 903 ? 25.219 3.707 -5 1 89.94 903 GLY A CA 1
ATOM 7201 C C . GLY A 1 903 ? 24.438 4.961 -4.676 1 89.94 903 GLY A C 1
ATOM 7202 O O . GLY A 1 903 ? 24.719 6.035 -5.219 1 89.94 903 GLY A O 1
ATOM 7203 N N . THR A 1 904 ? 23.5 4.852 -3.807 1 87.56 904 THR A N 1
ATOM 7204 C CA . THR A 1 904 ? 22.625 5.988 -3.498 1 87.56 904 THR A CA 1
ATOM 7205 C C . THR A 1 904 ? 23.219 6.824 -2.365 1 87.56 904 THR A C 1
ATOM 7207 O O . THR A 1 904 ? 22.891 8 -2.221 1 87.56 904 THR A O 1
ATOM 7210 N N . LEU A 1 905 ? 24.094 6.297 -1.588 1 85.31 905 LEU A N 1
ATOM 7211 C CA . LEU A 1 905 ? 24.594 6.934 -0.376 1 85.31 905 LEU A CA 1
ATOM 7212 C C . LEU A 1 905 ? 25.25 8.273 -0.699 1 85.31 905 LEU A C 1
ATOM 7214 O O . LEU A 1 905 ? 25.031 9.258 0.002 1 85.31 905 LEU A O 1
ATOM 7218 N N . PRO A 1 906 ? 25.984 8.328 -1.839 1 80.38 906 PRO A N 1
ATOM 7219 C CA . PRO A 1 906 ? 26.641 9.602 -2.145 1 80.38 906 PRO A CA 1
ATOM 7220 C C . PRO A 1 906 ? 25.641 10.727 -2.428 1 80.38 906 PRO A C 1
ATOM 7222 O O . PRO A 1 906 ? 25.984 11.906 -2.299 1 80.38 906 PRO A O 1
ATOM 7225 N N . THR A 1 907 ? 24.422 10.367 -2.783 1 77.25 907 THR A N 1
ATOM 7226 C CA . THR A 1 907 ? 23.422 11.367 -3.125 1 77.25 907 THR A CA 1
ATOM 7227 C C . THR A 1 907 ? 22.719 11.883 -1.871 1 77.25 907 THR A C 1
ATOM 7229 O O . THR A 1 907 ? 21.969 12.859 -1.929 1 77.25 907 THR A O 1
ATOM 7232 N N . LEU A 1 908 ? 22.984 11.273 -0.741 1 77.19 908 LEU A N 1
ATOM 7233 C CA . LEU A 1 908 ? 22.344 11.641 0.518 1 77.19 908 LEU A CA 1
ATOM 7234 C C . LEU A 1 908 ? 23.266 12.508 1.365 1 77.19 908 LEU A C 1
ATOM 7236 O O . LEU A 1 908 ? 23.391 12.289 2.572 1 77.19 908 LEU A O 1
ATOM 7240 N N . PHE A 1 909 ? 23.906 13.43 0.76 1 66.06 909 PHE A N 1
ATOM 7241 C CA . PHE A 1 909 ? 24.875 14.297 1.426 1 66.06 909 PHE A CA 1
ATOM 7242 C C . PHE A 1 909 ? 24.203 15.133 2.504 1 66.06 909 PHE A C 1
ATOM 7244 O O . PHE A 1 909 ? 24.812 15.469 3.514 1 66.06 909 PHE A O 1
ATOM 7251 N N . TYR A 1 910 ? 22.891 15.305 2.271 1 58.06 910 TYR A N 1
ATOM 7252 C CA . TYR A 1 910 ? 22.141 16.109 3.23 1 58.06 910 TYR A CA 1
ATOM 7253 C C . TYR A 1 910 ? 21.938 15.344 4.535 1 58.06 910 TYR A C 1
ATOM 7255 O O . TYR A 1 910 ? 21.609 15.938 5.562 1 58.06 910 TYR A O 1
ATOM 7263 N N . MET A 1 911 ? 22.234 14.047 4.445 1 64.69 911 MET A N 1
ATOM 7264 C CA . MET A 1 911 ? 22.141 13.219 5.645 1 64.69 911 MET A CA 1
ATOM 7265 C C . MET A 1 911 ? 23.516 12.992 6.27 1 64.69 911 MET A C 1
ATOM 7267 O O . MET A 1 911 ? 23.641 12.234 7.238 1 64.69 911 MET A O 1
ATOM 7271 N N . GLY A 1 912 ? 24.516 13.562 5.676 1 67.25 912 GLY A N 1
ATOM 7272 C CA . GLY A 1 912 ? 25.844 13.43 6.25 1 67.25 912 GLY A CA 1
ATOM 7273 C C . GLY A 1 912 ? 26.75 12.5 5.457 1 67.25 912 GLY A C 1
ATOM 7274 O O . GLY A 1 912 ? 27.922 12.344 5.785 1 67.25 912 GLY A O 1
ATOM 7275 N N . PHE A 1 913 ? 26.141 11.977 4.332 1 77.94 913 PHE A N 1
ATOM 7276 C CA . PHE A 1 913 ? 26.938 11.086 3.502 1 77.94 913 PHE A CA 1
ATOM 7277 C C . PHE A 1 913 ? 27.75 11.883 2.482 1 77.94 913 PHE A C 1
ATOM 7279 O O . PHE A 1 913 ? 27.359 11.992 1.32 1 77.94 913 PHE A O 1
ATOM 7286 N N . LYS A 1 914 ? 28.953 12.359 2.826 1 79.88 914 LYS A N 1
ATOM 7287 C CA . LYS A 1 914 ? 29.797 13.133 1.92 1 79.88 914 LYS A CA 1
ATOM 7288 C C . LYS A 1 914 ? 30.312 12.258 0.773 1 79.88 914 LYS A C 1
ATOM 7290 O O . LYS A 1 914 ? 30.969 11.242 1.003 1 79.88 914 LYS A O 1
ATOM 7295 N N . PRO A 1 915 ? 30.062 12.531 -0.499 1 86.19 915 PRO A N 1
ATOM 7296 C CA . PRO A 1 915 ? 30.375 11.695 -1.659 1 86.19 915 PRO A CA 1
ATOM 7297 C C . PRO A 1 915 ? 31.844 11.273 -1.703 1 86.19 915 PRO A C 1
ATOM 7299 O O . PRO A 1 915 ? 32.156 10.125 -2.053 1 86.19 915 PRO A O 1
ATOM 7302 N N . GLU A 1 916 ? 32.75 12.172 -1.308 1 86 916 GLU A N 1
ATOM 7303 C CA . GLU A 1 916 ? 34.188 11.859 -1.386 1 86 916 GLU A CA 1
ATOM 7304 C C . GLU A 1 916 ? 34.562 10.719 -0.446 1 86 916 GLU A C 1
ATOM 7306 O O . GLU A 1 916 ? 35.344 9.844 -0.801 1 86 916 GLU A O 1
ATOM 7311 N N . VAL A 1 917 ? 33.938 10.719 0.668 1 85.69 917 VAL A N 1
ATOM 7312 C CA . VAL A 1 917 ? 34.219 9.672 1.652 1 85.69 917 VAL A CA 1
ATOM 7313 C C . VAL A 1 917 ? 33.469 8.398 1.269 1 85.69 917 VAL A C 1
ATOM 7315 O O . VAL A 1 917 ? 34.031 7.305 1.313 1 85.69 917 VAL A O 1
ATOM 7318 N N . VAL A 1 918 ? 32.312 8.555 0.83 1 89.12 918 VAL A N 1
ATOM 7319 C CA . VAL A 1 918 ? 31.453 7.41 0.499 1 89.12 918 VAL A CA 1
ATOM 7320 C C . VAL A 1 918 ? 32.062 6.648 -0.682 1 89.12 918 VAL A C 1
ATOM 7322 O O . VAL A 1 918 ? 32.094 5.418 -0.67 1 89.12 918 VAL A O 1
ATOM 7325 N N . ASN A 1 919 ? 32.5 7.363 -1.647 1 91.75 919 ASN A N 1
ATOM 7326 C CA . ASN A 1 919 ? 33.031 6.727 -2.84 1 91.75 919 ASN A CA 1
ATOM 7327 C C . ASN A 1 919 ? 34.312 5.926 -2.518 1 91.75 919 ASN A C 1
ATOM 7329 O O . ASN A 1 919 ? 34.5 4.844 -3.062 1 91.75 919 ASN A O 1
ATOM 7333 N N . LYS A 1 920 ? 35.156 6.414 -1.626 1 91.12 920 LYS A N 1
ATOM 7334 C CA . LYS A 1 920 ? 36.375 5.695 -1.227 1 91.12 920 LYS A CA 1
ATOM 7335 C C . LYS A 1 920 ? 36.031 4.391 -0.514 1 91.12 920 LYS A C 1
ATOM 7337 O O . LYS A 1 920 ? 36.656 3.357 -0.766 1 91.12 920 LYS A O 1
ATOM 7342 N N . VAL A 1 921 ? 35.094 4.488 0.338 1 92.75 921 VAL A N 1
ATOM 7343 C CA . VAL A 1 921 ? 34.656 3.305 1.081 1 92.75 921 VAL A CA 1
ATOM 7344 C C . VAL A 1 921 ? 34 2.307 0.131 1 92.75 921 VAL A C 1
ATOM 7346 O O . VAL A 1 921 ? 34.25 1.101 0.225 1 92.75 921 VAL A O 1
ATOM 7349 N N . ASN A 1 922 ? 33.219 2.748 -0.808 1 94.06 922 ASN A N 1
ATOM 7350 C CA . ASN A 1 922 ? 32.562 1.9 -1.808 1 94.06 922 ASN A CA 1
ATOM 7351 C C . ASN A 1 922 ? 33.594 1.154 -2.654 1 94.06 922 ASN A C 1
ATOM 7353 O O . ASN A 1 922 ? 33.469 -0.044 -2.9 1 94.06 922 ASN A O 1
ATOM 7357 N N . ASP A 1 923 ? 34.594 1.885 -3.025 1 94.12 923 ASP A N 1
ATOM 7358 C CA . ASP A 1 923 ? 35.625 1.264 -3.836 1 94.12 923 ASP A CA 1
ATOM 7359 C C . ASP A 1 923 ? 36.281 0.104 -3.09 1 94.12 923 ASP A C 1
ATOM 7361 O O . ASP A 1 923 ? 36.562 -0.939 -3.68 1 94.12 923 ASP A O 1
ATOM 7365 N N . LYS A 1 924 ? 36.5 0.333 -1.824 1 94.62 924 LYS A N 1
ATOM 7366 C CA . LYS A 1 924 ? 37.062 -0.729 -1.004 1 94.62 924 LYS A CA 1
ATOM 7367 C C . LYS A 1 924 ? 36.125 -1.929 -0.919 1 94.62 924 LYS A C 1
ATOM 7369 O O . LYS A 1 924 ? 36.562 -3.076 -1.034 1 94.62 924 LYS A O 1
ATOM 7374 N N . ILE A 1 925 ? 34.938 -1.644 -0.76 1 95.25 925 ILE A N 1
ATOM 7375 C CA . ILE A 1 925 ? 33.906 -2.691 -0.615 1 95.25 925 ILE A CA 1
ATOM 7376 C C . ILE A 1 925 ? 33.781 -3.459 -1.929 1 95.25 925 ILE A C 1
ATOM 7378 O O . ILE A 1 925 ? 33.719 -4.691 -1.932 1 95.25 925 ILE A O 1
ATOM 7382 N N . PHE A 1 926 ? 33.812 -2.734 -3.084 1 95 926 PHE A N 1
ATOM 7383 C CA . PHE A 1 926 ? 33.625 -3.336 -4.402 1 95 926 PHE A CA 1
ATOM 7384 C C . PHE A 1 926 ? 34.812 -4.254 -4.738 1 95 926 PHE A C 1
ATOM 7386 O O . PHE A 1 926 ? 34.656 -5.211 -5.496 1 95 926 PHE A O 1
ATOM 7393 N N . ALA A 1 927 ? 35.938 -4.012 -4.105 1 93.81 927 ALA A N 1
ATOM 7394 C CA . ALA A 1 927 ? 37.156 -4.746 -4.438 1 93.81 927 ALA A CA 1
ATOM 7395 C C . ALA A 1 927 ? 37.281 -6.008 -3.588 1 93.81 927 ALA A C 1
ATOM 7397 O O . ALA A 1 927 ? 38.094 -6.895 -3.896 1 93.81 927 ALA A O 1
ATOM 7398 N N . LEU A 1 928 ? 36.469 -6.113 -2.605 1 94.25 928 LEU A N 1
ATOM 7399 C CA . LEU A 1 928 ? 36.562 -7.285 -1.736 1 94.25 928 LEU A CA 1
ATOM 7400 C C . LEU A 1 928 ? 36.062 -8.539 -2.469 1 94.25 928 LEU A C 1
ATOM 7402 O O . LEU A 1 928 ? 35.062 -8.508 -3.166 1 94.25 928 LEU A O 1
ATOM 7406 N N . LYS A 1 929 ? 36.812 -9.602 -2.416 1 94.19 929 LYS A N 1
ATOM 7407 C CA . LYS A 1 929 ? 36.438 -10.883 -3.014 1 94.19 929 LYS A CA 1
ATOM 7408 C C . LYS A 1 929 ? 35.938 -11.859 -1.957 1 94.19 929 LYS A C 1
ATOM 7410 O O . LYS A 1 929 ? 36.469 -11.906 -0.844 1 94.19 929 LYS A O 1
ATOM 7415 N N . ARG A 1 930 ? 34.906 -12.531 -2.275 1 91.75 930 ARG A N 1
ATOM 7416 C CA . ARG A 1 930 ? 34.344 -13.523 -1.373 1 91.75 930 ARG A CA 1
ATOM 7417 C C . ARG A 1 930 ? 34.281 -14.891 -2.041 1 91.75 930 ARG A C 1
ATOM 7419 O O . ARG A 1 930 ? 33.906 -14.992 -3.217 1 91.75 930 ARG A O 1
ATOM 7426 N N . TRP A 1 931 ? 34.781 -15.844 -1.316 1 86.56 931 TRP A N 1
ATOM 7427 C CA . TRP A 1 931 ? 34.75 -17.25 -1.731 1 86.56 931 TRP A CA 1
ATOM 7428 C C . TRP A 1 931 ? 34.188 -18.125 -0.618 1 86.56 931 TRP A C 1
ATOM 7430 O O . TRP A 1 931 ? 34.594 -18 0.539 1 86.56 931 TRP A O 1
ATOM 7440 N N . MET B 1 1 ? -27.062 51.688 19.047 1 96.81 1 MET B N 1
ATOM 7441 C CA . MET B 1 1 ? -25.906 51.438 18.188 1 96.81 1 MET B CA 1
ATOM 7442 C C . MET B 1 1 ? -24.609 51.688 18.938 1 96.81 1 MET B C 1
ATOM 7444 O O . MET B 1 1 ? -24.453 52.688 19.609 1 96.81 1 MET B O 1
ATOM 7448 N N . LYS B 1 2 ? -23.781 50.594 18.891 1 97.62 2 LYS B N 1
ATOM 7449 C CA . LYS B 1 2 ? -22.453 50.656 19.516 1 97.62 2 LYS B CA 1
ATOM 7450 C C . LYS B 1 2 ? -21.359 50.281 18.531 1 97.62 2 LYS B C 1
ATOM 7452 O O . LYS B 1 2 ? -21.516 49.344 17.75 1 97.62 2 LYS B O 1
ATOM 7457 N N . ILE B 1 3 ? -20.328 51.094 18.562 1 98.06 3 ILE B N 1
ATOM 7458 C CA . ILE B 1 3 ? -19.141 50.75 17.766 1 98.06 3 ILE B CA 1
ATOM 7459 C C . ILE B 1 3 ? -18.125 50.031 18.641 1 98.06 3 ILE B C 1
ATOM 7461 O O . ILE B 1 3 ? -17.734 50.531 19.703 1 98.06 3 ILE B O 1
ATOM 7465 N N . THR B 1 4 ? -17.75 48.875 18.234 1 97.06 4 THR B N 1
ATOM 7466 C CA . THR B 1 4 ? -16.875 48.031 19.031 1 97.06 4 THR B CA 1
ATOM 7467 C C . THR B 1 4 ? -15.68 47.562 18.188 1 97.06 4 THR B C 1
ATOM 7469 O O . THR B 1 4 ? -15.648 47.75 16.984 1 97.06 4 THR B O 1
ATOM 7472 N N . ARG B 1 5 ? -14.625 47.031 18.891 1 96.81 5 ARG B N 1
ATOM 7473 C CA . ARG B 1 5 ? -13.461 46.406 18.297 1 96.81 5 ARG B CA 1
ATOM 7474 C C . ARG B 1 5 ? -12.742 47.344 17.344 1 96.81 5 ARG B C 1
ATOM 7476 O O . ARG B 1 5 ? -12.477 47 16.188 1 96.81 5 ARG B O 1
ATOM 7483 N N . THR B 1 6 ? -12.609 48.562 17.781 1 97.88 6 THR B N 1
ATOM 7484 C CA . THR B 1 6 ? -11.867 49.562 17.031 1 97.88 6 THR B CA 1
ATOM 7485 C C . THR B 1 6 ? -10.367 49.281 17.094 1 97.88 6 THR B C 1
ATOM 7487 O O . THR B 1 6 ? -9.781 49.281 18.172 1 97.88 6 THR B O 1
ATOM 7490 N N . LYS B 1 7 ? -9.805 49.031 15.938 1 97.75 7 LYS B N 1
ATOM 7491 C CA . LYS B 1 7 ? -8.391 48.688 15.867 1 97.75 7 LYS B CA 1
ATOM 7492 C C . LYS B 1 7 ? -7.695 49.406 14.727 1 97.75 7 LYS B C 1
ATOM 7494 O O . LYS B 1 7 ? -8.336 49.781 13.742 1 97.75 7 LYS B O 1
ATOM 7499 N N . LEU B 1 8 ? -6.469 49.75 14.867 1 97.5 8 LEU B N 1
ATOM 7500 C CA . LEU B 1 8 ? -5.598 50.219 13.805 1 97.5 8 LEU B CA 1
ATOM 7501 C C . LEU B 1 8 ? -4.543 49.156 13.453 1 97.5 8 LEU B C 1
ATOM 7503 O O . LEU B 1 8 ? -3.762 48.75 14.312 1 97.5 8 LEU B O 1
ATOM 7507 N N . ASN B 1 9 ? -4.57 48.719 12.219 1 96.44 9 ASN B N 1
ATOM 7508 C CA . ASN B 1 9 ? -3.703 47.656 11.75 1 96.44 9 ASN B CA 1
ATOM 7509 C C . ASN B 1 9 ? -3.887 46.375 12.578 1 96.44 9 ASN B C 1
ATOM 7511 O O . ASN B 1 9 ? -2.92 45.656 12.836 1 96.44 9 ASN B O 1
ATOM 7515 N N . GLY B 1 10 ? -5.09 46.156 13.086 1 95.75 10 GLY B N 1
ATOM 7516 C CA . GLY B 1 10 ? -5.426 44.969 13.836 1 95.75 10 GLY B CA 1
ATOM 7517 C C . GLY B 1 10 ? -5.031 45.031 15.297 1 95.75 10 GLY B C 1
ATOM 7518 O O . GLY B 1 10 ? -5.121 44.031 16.016 1 95.75 10 GLY B O 1
ATOM 7519 N N . ILE B 1 11 ? -4.582 46.188 15.82 1 97.62 11 ILE B N 1
ATOM 7520 C CA . ILE B 1 11 ? -4.082 46.344 17.188 1 97.62 11 ILE B CA 1
ATOM 7521 C C . ILE B 1 11 ? -4.855 47.438 17.891 1 97.62 11 ILE B C 1
ATOM 7523 O O . ILE B 1 11 ? -5.094 48.5 17.328 1 97.62 11 ILE B O 1
ATOM 7527 N N . VAL B 1 12 ? -5.242 47.25 19.109 1 97.31 12 VAL B N 1
ATOM 7528 C CA . VAL B 1 12 ? -5.941 48.25 19.922 1 97.31 12 VAL B CA 1
ATOM 7529 C C . VAL B 1 12 ? -4.945 49.25 20.453 1 97.31 12 VAL B C 1
ATOM 7531 O O . VAL B 1 12 ? -4.031 48.906 21.203 1 97.31 12 VAL B O 1
ATOM 7534 N N . ASN B 1 13 ? -5.012 50.469 20.062 1 97.62 13 ASN B N 1
ATOM 7535 C CA . ASN B 1 13 ? -4.234 51.625 20.547 1 97.62 13 ASN B CA 1
ATOM 7536 C C . ASN B 1 13 ? -2.738 51.312 20.531 1 97.62 13 ASN B C 1
ATOM 7538 O O . ASN B 1 13 ? -2.084 51.344 21.562 1 97.62 13 ASN B O 1
ATOM 7542 N N . PRO B 1 14 ? -2.234 51.062 19.344 1 97.69 14 PRO B N 1
ATOM 7543 C CA . PRO B 1 14 ? -0.818 50.688 19.25 1 97.69 14 PRO B CA 1
ATOM 7544 C C . PRO B 1 14 ? 0.115 51.844 19.578 1 97.69 14 PRO B C 1
ATOM 7546 O O . PRO B 1 14 ? -0.122 52.969 19.156 1 97.69 14 PRO B O 1
ATOM 7549 N N . ILE B 1 15 ? 1.202 51.562 20.344 1 97.62 15 ILE B N 1
ATOM 7550 C CA . ILE B 1 15 ? 2.199 52.531 20.734 1 97.62 15 ILE B CA 1
ATOM 7551 C C . ILE B 1 15 ? 3.574 52.125 20.219 1 97.62 15 ILE B C 1
ATOM 7553 O O . ILE B 1 15 ? 4.043 51 20.531 1 97.62 15 ILE B O 1
ATOM 7557 N N . GLY B 1 16 ? 4.184 52.969 19.438 1 97.69 16 GLY B N 1
ATOM 7558 C CA . GLY B 1 16 ? 5.566 52.781 19.031 1 97.69 16 GLY B CA 1
ATOM 7559 C C . GLY B 1 16 ? 5.711 51.781 17.875 1 97.69 16 GLY B C 1
ATOM 7560 O O . GLY B 1 16 ? 6.758 51.156 17.719 1 97.69 16 GLY B O 1
ATOM 7561 N N . TYR B 1 17 ? 4.633 51.594 17.125 1 96.94 17 TYR B N 1
ATOM 7562 C CA . TYR B 1 17 ? 4.645 50.625 16.047 1 96.94 17 TYR B CA 1
ATOM 7563 C C . TYR B 1 17 ? 5.121 51.25 14.742 1 96.94 17 TYR B C 1
ATOM 7565 O O . TYR B 1 17 ? 5.113 52.469 14.602 1 96.94 17 TYR B O 1
ATOM 7573 N N . GLU B 1 18 ? 5.605 50.406 13.891 1 93.75 18 GLU B N 1
ATOM 7574 C CA . GLU B 1 18 ? 5.832 50.781 12.5 1 93.75 18 GLU B CA 1
ATOM 7575 C C . GLU B 1 18 ? 4.523 50.844 11.727 1 93.75 18 GLU B C 1
ATOM 7577 O O . GLU B 1 18 ? 3.744 49.906 11.734 1 93.75 18 GLU B O 1
ATOM 7582 N N . PHE B 1 19 ? 4.262 52 11.094 1 93.38 19 PHE B N 1
ATOM 7583 C CA . PHE B 1 19 ? 3.031 52.156 10.336 1 93.38 19 PHE B CA 1
ATOM 7584 C C . PHE B 1 19 ? 3.334 52.438 8.867 1 93.38 19 PHE B C 1
ATOM 7586 O O . PHE B 1 19 ? 3.205 53.562 8.398 1 93.38 19 PHE B O 1
ATOM 7593 N N . ASN B 1 20 ? 3.629 51.375 8.141 1 88 20 ASN B N 1
ATOM 7594 C CA . ASN B 1 20 ? 3.783 51.531 6.695 1 88 20 ASN B CA 1
ATOM 7595 C C . ASN B 1 20 ? 2.441 51.75 6.008 1 88 20 ASN B C 1
ATOM 7597 O O . ASN B 1 20 ? 2.395 52.281 4.891 1 88 20 ASN B O 1
ATOM 7601 N N . LYS B 1 21 ? 1.5 51.375 6.656 1 91.94 21 LYS B N 1
ATOM 7602 C CA . LYS B 1 21 ? 0.106 51.594 6.277 1 91.94 21 LYS B CA 1
ATOM 7603 C C . LYS B 1 21 ? -0.771 51.812 7.504 1 91.94 21 LYS B C 1
ATOM 7605 O O . LYS B 1 21 ? -0.411 51.406 8.609 1 91.94 21 LYS B O 1
ATOM 7610 N N . LEU B 1 22 ? -1.824 52.531 7.328 1 96.44 22 LEU B N 1
ATOM 7611 C CA . LEU B 1 22 ? -2.803 52.719 8.391 1 96.44 22 LEU B CA 1
ATOM 7612 C C . LEU B 1 22 ? -4.176 52.219 7.973 1 96.44 22 LEU B C 1
ATOM 7614 O O . LEU B 1 22 ? -4.801 52.781 7.062 1 96.44 22 LEU B O 1
ATOM 7618 N N . ILE B 1 23 ? -4.559 51.219 8.578 1 96.88 23 ILE B N 1
ATOM 7619 C CA . ILE B 1 23 ? -5.844 50.594 8.266 1 96.88 23 ILE B CA 1
ATOM 7620 C C . ILE B 1 23 ? -6.727 50.594 9.516 1 96.88 23 ILE B C 1
ATOM 7622 O O . ILE B 1 23 ? -6.426 49.906 10.492 1 96.88 23 ILE B O 1
ATOM 7626 N N . ALA B 1 24 ? -7.82 51.281 9.508 1 97.44 24 ALA B N 1
ATOM 7627 C CA . ALA B 1 24 ? -8.773 51.312 10.609 1 97.44 24 ALA B CA 1
ATOM 7628 C C . ALA B 1 24 ? -9.891 50.281 10.406 1 97.44 24 ALA B C 1
ATOM 7630 O O . ALA B 1 24 ? -10.383 50.125 9.289 1 97.44 24 ALA B O 1
ATOM 7631 N N . SER B 1 25 ? -10.25 49.562 11.367 1 97.44 25 SER B N 1
ATOM 7632 C CA . SER B 1 25 ? -11.352 48.625 11.328 1 97.44 25 SER B CA 1
ATOM 7633 C C . SER B 1 25 ? -12.203 48.688 12.586 1 97.44 25 SER B C 1
ATOM 7635 O O . SER B 1 25 ? -11.727 49.156 13.633 1 97.44 25 SER B O 1
ATOM 7637 N N . TRP B 1 26 ? -13.477 48.312 12.531 1 97.81 26 TRP B N 1
ATOM 7638 C CA . TRP B 1 26 ? -14.398 48.344 13.656 1 97.81 26 TRP B CA 1
ATOM 7639 C C . TRP B 1 26 ? -15.625 47.469 13.367 1 97.81 26 TRP B C 1
ATOM 7641 O O . TRP B 1 26 ? -15.828 47.031 12.242 1 97.81 26 TRP B O 1
ATOM 7651 N N . ASN B 1 27 ? -16.406 47.188 14.383 1 97.88 27 ASN B N 1
ATOM 7652 C CA . ASN B 1 27 ? -17.719 46.531 14.266 1 97.88 27 ASN B CA 1
ATOM 7653 C C . ASN B 1 27 ? -18.828 47.406 14.844 1 97.88 27 ASN B C 1
ATOM 7655 O O . ASN B 1 27 ? -18.562 48.344 15.602 1 97.88 27 ASN B O 1
ATOM 7659 N N . VAL B 1 28 ? -20 47.188 14.359 1 98.06 28 VAL B N 1
ATOM 7660 C CA . VAL B 1 28 ? -21.188 47.875 14.859 1 98.06 28 VAL B CA 1
ATOM 7661 C C . VAL B 1 28 ? -22.172 46.875 15.453 1 98.06 28 VAL B C 1
ATOM 7663 O O . VAL B 1 28 ? -22.516 45.875 14.812 1 98.06 28 VAL B O 1
ATOM 7666 N N . GLU B 1 29 ? -22.547 47.125 16.641 1 96.81 29 GLU B N 1
ATOM 7667 C CA . GLU B 1 29 ? -23.453 46.219 17.359 1 96.81 29 GLU B CA 1
ATOM 7668 C C . GLU B 1 29 ? -24.625 46.969 17.969 1 96.81 29 GLU B C 1
ATOM 7670 O O . GLU B 1 29 ? -24.656 48.188 17.953 1 96.81 29 GLU B O 1
ATOM 7675 N N . ASP B 1 30 ? -25.609 46.312 18.484 1 96.31 30 ASP B N 1
ATOM 7676 C CA . ASP B 1 30 ? -26.734 46.812 19.266 1 96.31 30 ASP B CA 1
ATOM 7677 C C . ASP B 1 30 ? -27.547 47.844 18.469 1 96.31 30 ASP B C 1
ATOM 7679 O O . ASP B 1 30 ? -27.766 48.938 18.938 1 96.31 30 ASP B O 1
ATOM 7683 N N . THR B 1 31 ? -27.953 47.5 17.297 1 97.06 31 THR B N 1
ATOM 7684 C CA . THR B 1 31 ? -28.75 48.375 16.453 1 97.06 31 THR B CA 1
ATOM 7685 C C . THR B 1 31 ? -29.766 47.562 15.633 1 97.06 31 THR B C 1
ATOM 7687 O O . THR B 1 31 ? -29.531 46.406 15.336 1 97.06 31 THR B O 1
ATOM 7690 N N . ASP B 1 32 ? -30.828 48.25 15.25 1 94.81 32 ASP B N 1
ATOM 7691 C CA . ASP B 1 32 ? -31.812 47.656 14.344 1 94.81 32 ASP B CA 1
ATOM 7692 C C . ASP B 1 32 ? -31.531 48.031 12.898 1 94.81 32 ASP B C 1
ATOM 7694 O O . ASP B 1 32 ? -32.156 47.5 11.977 1 94.81 32 ASP B O 1
ATOM 7698 N N . SER B 1 33 ? -30.516 48.938 12.75 1 97 33 SER B N 1
ATOM 7699 C CA . SER B 1 33 ? -30.109 49.281 11.391 1 97 33 SER B CA 1
ATOM 7700 C C . SER B 1 33 ? -29.422 48.125 10.703 1 97 33 SER B C 1
ATOM 7702 O O . SER B 1 33 ? -28.719 47.344 11.352 1 97 33 SER B O 1
ATOM 7704 N N . LYS B 1 34 ? -29.656 48.062 9.461 1 96.69 34 LYS B N 1
ATOM 7705 C CA . LYS B 1 34 ? -29.109 46.938 8.703 1 96.69 34 LYS B CA 1
ATOM 7706 C C . LYS B 1 34 ? -27.875 47.375 7.91 1 96.69 34 LYS B C 1
ATOM 7708 O O . LYS B 1 34 ? -27.016 46.531 7.613 1 96.69 34 LYS B O 1
ATOM 7713 N N . ILE B 1 35 ? -27.906 48.594 7.445 1 96.56 35 ILE B N 1
ATOM 7714 C CA . ILE B 1 35 ? -26.828 49.031 6.574 1 96.56 35 ILE B CA 1
ATOM 7715 C C . ILE B 1 35 ? -26.312 50.375 7.051 1 96.56 35 ILE B C 1
ATOM 7717 O O . ILE B 1 35 ? -27.016 51.125 7.73 1 96.56 35 ILE B O 1
ATOM 7721 N N . LEU B 1 36 ? -25.109 50.625 6.676 1 96.94 36 LEU B N 1
ATOM 7722 C CA . LEU B 1 36 ? -24.5 51.938 6.906 1 96.94 36 LEU B CA 1
ATOM 7723 C C . LEU B 1 36 ? -25.016 52.969 5.91 1 96.94 36 LEU B C 1
ATOM 7725 O O . LEU B 1 36 ? -24.922 52.781 4.699 1 96.94 36 LEU B O 1
ATOM 7729 N N . LYS B 1 37 ? -25.609 54.031 6.363 1 96.5 37 LYS B N 1
ATOM 7730 C CA . LYS B 1 37 ? -26.141 55.094 5.5 1 96.5 37 LYS B CA 1
ATOM 7731 C C . LYS B 1 37 ? -25.156 56.25 5.383 1 96.5 37 LYS B C 1
ATOM 7733 O O . LYS B 1 37 ? -25.109 56.938 4.355 1 96.5 37 LYS B O 1
ATOM 7738 N N . ALA B 1 38 ? -24.453 56.531 6.492 1 96.56 38 ALA B N 1
ATOM 7739 C CA . ALA B 1 38 ? -23.438 57.562 6.504 1 96.56 38 ALA B CA 1
ATOM 7740 C C . ALA B 1 38 ? -22.328 57.25 7.504 1 96.56 38 ALA B C 1
ATOM 7742 O O . ALA B 1 38 ? -22.594 56.75 8.594 1 96.56 38 ALA B O 1
ATOM 7743 N N . GLY B 1 39 ? -21.094 57.5 7.184 1 97.06 39 GLY B N 1
ATOM 7744 C CA . GLY B 1 39 ? -19.953 57.312 8.047 1 97.06 39 GLY B CA 1
ATOM 7745 C C . GLY B 1 39 ? -18.938 58.438 7.984 1 97.06 39 GLY B C 1
ATOM 7746 O O . GLY B 1 39 ? -18.844 59.125 6.965 1 97.06 39 GLY B O 1
ATOM 7747 N N . LYS B 1 40 ? -18.281 58.656 9.008 1 97.88 40 LYS B N 1
ATOM 7748 C CA . LYS B 1 40 ? -17.219 59.656 9.102 1 97.88 40 LYS B CA 1
ATOM 7749 C C . LYS B 1 40 ? -16.031 59.125 9.883 1 97.88 40 LYS B C 1
ATOM 7751 O O . LYS B 1 40 ? -16.172 58.656 11.016 1 97.88 40 LYS B O 1
ATOM 7756 N N . LEU B 1 41 ? -14.867 59.062 9.234 1 98.25 41 LEU B N 1
ATOM 7757 C CA . LEU B 1 41 ? -13.602 58.688 9.867 1 98.25 41 LEU B CA 1
ATOM 7758 C C . LEU B 1 41 ? -12.68 59.906 10.008 1 98.25 41 LEU B C 1
ATOM 7760 O O . LEU B 1 41 ? -12.391 60.562 9.023 1 98.25 41 LEU B O 1
ATOM 7764 N N . GLU B 1 42 ? -12.289 60.156 11.234 1 98.44 42 GLU B N 1
ATOM 7765 C CA . GLU B 1 42 ? -11.461 61.344 11.5 1 98.44 42 GLU B CA 1
ATOM 7766 C C . GLU B 1 42 ? -10.18 60.969 12.234 1 98.44 42 GLU B C 1
ATOM 7768 O O . GLU B 1 42 ? -10.188 60.062 13.078 1 98.44 42 GLU B O 1
ATOM 7773 N N . VAL B 1 43 ? -9.133 61.625 11.867 1 98.62 43 VAL B N 1
ATOM 7774 C CA . VAL B 1 43 ? -7.871 61.562 12.594 1 98.62 43 VAL B CA 1
ATOM 7775 C C . VAL B 1 43 ? -7.438 62.969 13.008 1 98.62 43 VAL B C 1
ATOM 7777 O O . VAL B 1 43 ? -7.562 63.906 12.227 1 98.62 43 VAL B O 1
ATOM 7780 N N . ALA B 1 44 ? -7.004 63.094 14.219 1 98.38 44 ALA B N 1
ATOM 7781 C CA . ALA B 1 44 ? -6.59 64.438 14.734 1 98.38 44 ALA B CA 1
ATOM 7782 C C . ALA B 1 44 ? -5.254 64.312 15.469 1 98.38 44 ALA B C 1
ATOM 7784 O O . ALA B 1 44 ? -4.832 63.219 15.859 1 98.38 44 ALA B O 1
ATOM 7785 N N . LYS B 1 45 ? -4.633 65.375 15.672 1 97.25 45 LYS B N 1
ATOM 7786 C CA . LYS B 1 45 ? -3.379 65.438 16.422 1 97.25 45 LYS B CA 1
ATOM 7787 C C . LYS B 1 45 ? -3.633 65.625 17.906 1 97.25 45 LYS B C 1
ATOM 7789 O O . LYS B 1 45 ? -2.717 65.5 18.719 1 97.25 45 LYS B O 1
ATOM 7794 N N . ASP B 1 46 ? -4.922 65.938 18.203 1 95.75 46 ASP B N 1
ATOM 7795 C CA . ASP B 1 46 ? -5.27 66.125 19.594 1 95.75 46 ASP B CA 1
ATOM 7796 C C . ASP B 1 46 ? -6.531 65.375 19.969 1 95.75 46 ASP B C 1
ATOM 7798 O O . ASP B 1 46 ? -7.387 65.125 19.109 1 95.75 46 ASP B O 1
ATOM 7802 N N . LYS B 1 47 ? -6.73 65.125 21.172 1 96.38 47 LYS B N 1
ATOM 7803 C CA . LYS B 1 47 ? -7.828 64.25 21.672 1 96.38 47 LYS B CA 1
ATOM 7804 C C . LYS B 1 47 ? -9.172 65 21.516 1 96.38 47 LYS B C 1
ATOM 7806 O O . LYS B 1 47 ? -10.211 64.312 21.375 1 96.38 47 LYS B O 1
ATOM 7811 N N . ALA B 1 48 ? -9.133 66.375 21.469 1 96.69 48 ALA B N 1
ATOM 7812 C CA . ALA B 1 48 ? -10.352 67.125 21.375 1 96.69 48 ALA B CA 1
ATOM 7813 C C . ALA B 1 48 ? -10.82 67.25 19.938 1 96.69 48 ALA B C 1
ATOM 7815 O O . ALA B 1 48 ? -11.922 67.75 19.672 1 96.69 48 ALA B O 1
ATOM 7816 N N . PHE B 1 49 ? -10.008 66.812 18.969 1 97.44 49 PHE B N 1
ATOM 7817 C CA . PHE B 1 49 ? -10.297 66.875 17.531 1 97.44 49 PHE B CA 1
ATOM 7818 C C . PHE B 1 49 ? -10.438 68.312 17.047 1 97.44 49 PHE B C 1
ATOM 7820 O O . PHE B 1 49 ? -11.32 68.625 16.25 1 97.44 49 PHE B O 1
ATOM 7827 N N . THR B 1 50 ? -9.633 69.188 17.578 1 97.19 50 THR B N 1
ATOM 7828 C CA . THR B 1 50 ? -9.578 70.562 17.109 1 97.19 50 THR B CA 1
ATOM 7829 C C . THR B 1 50 ? -8.648 70.688 15.914 1 97.19 50 THR B C 1
ATOM 7831 O O . THR B 1 50 ? -8.828 71.562 15.078 1 97.19 50 THR B O 1
ATOM 7834 N N . ASP B 1 51 ? -7.723 69.812 15.836 1 97.06 51 ASP B N 1
ATOM 7835 C CA . ASP B 1 51 ? -6.797 69.812 14.703 1 97.06 51 ASP B CA 1
ATOM 7836 C C . ASP B 1 51 ? -6.961 68.5 13.898 1 97.06 51 ASP B C 1
ATOM 7838 O O . ASP B 1 51 ? -6.102 67.625 13.961 1 97.06 51 ASP B O 1
ATOM 7842 N N . ILE B 1 52 ? -7.984 68.438 13.117 1 98 52 ILE B N 1
ATOM 7843 C CA . ILE B 1 52 ? -8.305 67.25 12.297 1 98 52 ILE B CA 1
ATOM 7844 C C . ILE B 1 52 ? -7.422 67.25 11.055 1 98 52 ILE B C 1
ATOM 7846 O O . ILE B 1 52 ? -7.418 68.25 10.281 1 98 52 ILE B O 1
ATOM 7850 N N . ILE B 1 53 ? -6.664 66.188 10.836 1 97.94 53 ILE B N 1
ATOM 7851 C CA . ILE B 1 53 ? -5.719 66.188 9.727 1 97.94 53 ILE B CA 1
ATOM 7852 C C . ILE B 1 53 ? -6.207 65.188 8.672 1 97.94 53 ILE B C 1
ATOM 7854 O O . ILE B 1 53 ? -5.637 65.062 7.586 1 97.94 53 ILE B O 1
ATOM 7858 N N . PHE B 1 54 ? -7.156 64.375 8.969 1 97.69 54 PHE B N 1
ATOM 7859 C CA . PHE B 1 54 ? -7.809 63.438 8.047 1 97.69 54 PHE B CA 1
ATOM 7860 C C . PHE B 1 54 ? -9.305 63.375 8.32 1 97.69 54 PHE B C 1
ATOM 7862 O O . PHE B 1 54 ? -9.734 63.312 9.477 1 97.69 54 PHE B O 1
ATOM 7869 N N . ASN B 1 55 ? -10.117 63.531 7.387 1 97.56 55 ASN B N 1
ATOM 7870 C CA . ASN B 1 55 ? -11.57 63.438 7.461 1 97.56 55 ASN B CA 1
ATOM 7871 C C . ASN B 1 55 ? -12.156 62.812 6.211 1 97.56 55 ASN B C 1
ATOM 7873 O O . ASN B 1 55 ? -12.016 63.344 5.109 1 97.56 55 ASN B O 1
ATOM 7877 N N . LYS B 1 56 ? -12.711 61.688 6.406 1 97.62 56 LYS B N 1
ATOM 7878 C CA . LYS B 1 56 ? -13.375 61 5.305 1 97.62 56 LYS B CA 1
ATOM 7879 C C . LYS B 1 56 ? -14.836 60.719 5.629 1 97.62 56 LYS B C 1
ATOM 7881 O O . LYS B 1 56 ? -15.148 60 6.578 1 97.62 56 LYS B O 1
ATOM 7886 N N . GLU B 1 57 ? -15.727 61.375 4.918 1 96.5 57 GLU B N 1
ATOM 7887 C CA . GLU B 1 57 ? -17.156 61.125 5.008 1 96.5 57 GLU B CA 1
ATOM 7888 C C . GLU B 1 57 ? -17.656 60.312 3.811 1 96.5 57 GLU B C 1
ATOM 7890 O O . GLU B 1 57 ? -17.375 60.656 2.662 1 96.5 57 GLU B O 1
ATOM 7895 N N . SER B 1 58 ? -18.234 59.25 4.09 1 95.5 58 SER B N 1
ATOM 7896 C CA . SER B 1 58 ? -18.688 58.406 3 1 95.5 58 SER B CA 1
ATOM 7897 C C . SER B 1 58 ? -19.844 57.5 3.441 1 95.5 58 SER B C 1
ATOM 7899 O O . SER B 1 58 ? -19.906 57.094 4.602 1 95.5 58 SER B O 1
ATOM 7901 N N . GLU B 1 59 ? -20.688 57.156 2.506 1 93.75 59 GLU B N 1
ATOM 7902 C CA . GLU B 1 59 ? -21.75 56.156 2.73 1 93.75 59 GLU B CA 1
ATOM 7903 C C . GLU B 1 59 ? -21.219 54.75 2.584 1 93.75 59 GLU B C 1
ATOM 7905 O O . GLU B 1 59 ? -21.906 53.781 2.916 1 93.75 59 GLU B O 1
ATOM 7910 N N . TYR B 1 60 ? -19.906 54.656 2.176 1 92.12 60 TYR B N 1
ATOM 7911 C CA . TYR B 1 60 ? -19.344 53.344 1.882 1 92.12 60 TYR B CA 1
ATOM 7912 C C . TYR B 1 60 ? -18.078 53.094 2.693 1 92.12 60 TYR B C 1
ATOM 7914 O O . TYR B 1 60 ? -17.125 52.469 2.209 1 92.12 60 TYR B O 1
ATOM 7922 N N . LEU B 1 61 ? -17.984 53.625 3.932 1 94.81 61 LEU B N 1
ATOM 7923 C CA . LEU B 1 61 ? -16.828 53.312 4.766 1 94.81 61 LEU B CA 1
ATOM 7924 C C . LEU B 1 61 ? -16.688 51.812 4.965 1 94.81 61 LEU B C 1
ATOM 7926 O O . LEU B 1 61 ? -17.672 51.125 5.238 1 94.81 61 LEU B O 1
ATOM 7930 N N . ASP B 1 62 ? -15.547 51.312 4.762 1 94.12 62 ASP B N 1
ATOM 7931 C CA . ASP B 1 62 ? -15.297 49.875 4.895 1 94.12 62 ASP B CA 1
ATOM 7932 C C . ASP B 1 62 ? -14.93 49.531 6.332 1 94.12 62 ASP B C 1
ATOM 7934 O O . ASP B 1 62 ? -13.789 49.688 6.754 1 94.12 62 ASP B O 1
ATOM 7938 N N . GLN B 1 63 ? -15.797 48.938 7.086 1 94.94 63 GLN B N 1
ATOM 7939 C CA . GLN B 1 63 ? -15.57 48.625 8.492 1 94.94 63 GLN B CA 1
ATOM 7940 C C . GLN B 1 63 ? -14.547 47.5 8.648 1 94.94 63 GLN B C 1
ATOM 7942 O O . GLN B 1 63 ? -14.008 47.281 9.734 1 94.94 63 GLN B O 1
ATOM 7947 N N . THR B 1 64 ? -14.25 46.75 7.562 1 95.38 64 THR B N 1
ATOM 7948 C CA . THR B 1 64 ? -13.281 45.656 7.652 1 95.38 64 THR B CA 1
ATOM 7949 C C . THR B 1 64 ? -11.859 46.188 7.582 1 95.38 64 THR B C 1
ATOM 7951 O O . THR B 1 64 ? -10.914 45.5 7.98 1 95.38 64 THR B O 1
ATOM 7954 N N . GLY B 1 65 ? -11.648 47.281 7.031 1 95.62 65 GLY B N 1
ATOM 7955 C CA . GLY B 1 65 ? -10.359 47.938 6.914 1 95.62 65 GLY B CA 1
ATOM 7956 C C . GLY B 1 65 ? -10.391 49.188 6.031 1 95.62 65 GLY B C 1
ATOM 7957 O O . GLY B 1 65 ? -10.406 49.062 4.801 1 95.62 65 GLY B O 1
ATOM 7958 N N . GLU B 1 66 ? -10.453 50.312 6.613 1 95.19 66 GLU B N 1
ATOM 7959 C CA . GLU B 1 66 ? -10.43 51.594 5.891 1 95.19 66 GLU B CA 1
ATOM 7960 C C . GLU B 1 66 ? -9.039 52.219 5.922 1 95.19 66 GLU B C 1
ATOM 7962 O O . GLU B 1 66 ? -8.461 52.406 6.992 1 95.19 66 GLU B O 1
ATOM 7967 N N . LYS B 1 67 ? -8.539 52.562 4.777 1 95.25 67 LYS B N 1
ATOM 7968 C CA . LYS B 1 67 ? -7.195 53.125 4.676 1 95.25 67 LYS B CA 1
ATOM 7969 C C . LYS B 1 67 ? -7.18 54.594 5.102 1 95.25 67 LYS B C 1
ATOM 7971 O O . LYS B 1 67 ? -8.086 55.344 4.766 1 95.25 67 LYS B O 1
ATOM 7976 N N . ILE B 1 68 ? -6.215 54.906 5.852 1 96.56 68 ILE B N 1
ATOM 7977 C CA . ILE B 1 68 ? -5.945 56.281 6.242 1 96.56 68 ILE B CA 1
ATOM 7978 C C . ILE B 1 68 ? -4.656 56.781 5.582 1 96.56 68 ILE B C 1
ATOM 7980 O O . ILE B 1 68 ? -3.6 56.156 5.746 1 96.56 68 ILE B O 1
ATOM 7984 N N . ASP B 1 69 ? -4.75 57.875 4.84 1 95.19 69 ASP B N 1
ATOM 7985 C CA . ASP B 1 69 ? -3.588 58.406 4.148 1 95.19 69 ASP B CA 1
ATOM 7986 C C . ASP B 1 69 ? -3.15 59.75 4.773 1 95.19 69 ASP B C 1
ATOM 7988 O O . ASP B 1 69 ? -3.711 60.781 4.461 1 95.19 69 ASP B O 1
ATOM 7992 N N . ILE B 1 70 ? -2.195 59.656 5.617 1 96.75 70 ILE B N 1
ATOM 7993 C CA . ILE B 1 70 ? -1.636 60.844 6.25 1 96.75 70 ILE B CA 1
ATOM 7994 C C . ILE B 1 70 ? -0.12 60.719 6.363 1 96.75 70 ILE B C 1
ATOM 7996 O O . ILE B 1 70 ? 0.415 59.594 6.281 1 96.75 70 ILE B O 1
ATOM 8000 N N . THR B 1 71 ? 0.535 61.844 6.438 1 96.12 71 THR B N 1
ATOM 8001 C CA . THR B 1 71 ? 1.967 61.844 6.719 1 96.12 71 THR B CA 1
ATOM 8002 C C . THR B 1 71 ? 2.225 61.781 8.219 1 96.12 71 THR B C 1
ATOM 8004 O O . THR B 1 71 ? 1.649 62.562 8.984 1 96.12 71 THR B O 1
ATOM 8007 N N . LEU B 1 72 ? 3.055 60.875 8.617 1 97.38 72 LEU B N 1
ATOM 8008 C CA . LEU B 1 72 ? 3.303 60.625 10.031 1 97.38 72 LEU B CA 1
ATOM 8009 C C . LEU B 1 72 ? 4.602 61.312 10.477 1 97.38 72 LEU B C 1
ATOM 8011 O O . LEU B 1 72 ? 5.516 61.469 9.68 1 97.38 72 LEU B O 1
ATOM 8015 N N . SER B 1 73 ? 4.668 61.688 11.664 1 96.56 73 SER B N 1
ATOM 8016 C CA . SER B 1 73 ? 5.871 62.219 12.312 1 96.56 73 SER B CA 1
ATOM 8017 C C . SER B 1 73 ? 6.371 61.25 13.383 1 96.56 73 SER B C 1
ATOM 8019 O O . SER B 1 73 ? 5.582 60.531 13.984 1 96.56 73 SER B O 1
ATOM 8021 N N . PRO B 1 74 ? 7.723 61.188 13.672 1 97 74 PRO B N 1
ATOM 8022 C CA . PRO B 1 74 ? 8.258 60.281 14.695 1 97 74 PRO B CA 1
ATOM 8023 C C . PRO B 1 74 ? 7.734 60.594 16.094 1 97 74 PRO B C 1
ATOM 8025 O O . PRO B 1 74 ? 7.543 61.781 16.438 1 97 74 PRO B O 1
ATOM 8028 N N . ARG B 1 75 ? 7.492 59.625 16.891 1 97.06 75 ARG B N 1
ATOM 8029 C CA . ARG B 1 75 ? 7.125 59.688 18.297 1 97.06 75 ARG B CA 1
ATOM 8030 C C . ARG B 1 75 ? 5.91 60.594 18.5 1 97.06 75 ARG B C 1
ATOM 8032 O O . ARG B 1 75 ? 5.891 61.438 19.406 1 97.06 75 ARG B O 1
ATOM 8039 N N . THR B 1 76 ? 4.945 60.406 17.656 1 96.88 76 THR B N 1
ATOM 8040 C CA . THR B 1 76 ? 3.768 61.281 17.672 1 96.88 76 THR B CA 1
ATOM 8041 C C . THR B 1 76 ? 2.498 60.438 17.859 1 96.88 76 THR B C 1
ATOM 8043 O O . THR B 1 76 ? 2.297 59.438 17.172 1 96.88 76 THR B O 1
ATOM 8046 N N . ARG B 1 77 ? 1.675 60.812 18.828 1 97.62 77 ARG B N 1
ATOM 8047 C CA . ARG B 1 77 ? 0.374 60.188 19.016 1 97.62 77 ARG B CA 1
ATOM 8048 C C . ARG B 1 77 ? -0.705 60.906 18.203 1 97.62 77 ARG B C 1
ATOM 8050 O O . ARG B 1 77 ? -0.794 62.125 18.219 1 97.62 77 ARG B O 1
ATOM 8057 N N . TYR B 1 78 ? -1.389 60.188 17.438 1 98.25 78 TYR B N 1
ATOM 8058 C CA . TYR B 1 78 ? -2.574 60.625 16.703 1 98.25 78 TYR B CA 1
ATOM 8059 C C . TYR B 1 78 ? -3.836 60 17.297 1 98.25 78 TYR B C 1
ATOM 8061 O O . TYR B 1 78 ? -3.785 58.938 17.922 1 98.25 78 TYR B O 1
ATOM 8069 N N . TYR B 1 79 ? -4.895 60.719 17.203 1 98.44 79 TYR B N 1
ATOM 8070 C CA . TYR B 1 79 ? -6.188 60.25 17.688 1 98.44 79 TYR B CA 1
ATOM 8071 C C . TYR B 1 79 ? -7.156 60.031 16.531 1 98.44 79 TYR B C 1
ATOM 8073 O O . TYR B 1 79 ? -7.109 60.75 15.531 1 98.44 79 TYR B O 1
ATOM 8081 N N . TRP B 1 80 ? -7.961 59.031 16.625 1 98.5 80 TRP B N 1
ATOM 8082 C CA . TRP B 1 80 ? -8.938 58.812 15.555 1 98.5 80 TRP B CA 1
ATOM 8083 C C . TRP B 1 80 ? -10.266 58.344 16.125 1 98.5 80 TRP B C 1
ATOM 8085 O O . TRP B 1 80 ? -10.328 57.875 17.266 1 98.5 80 TRP B O 1
ATOM 8095 N N . ARG B 1 81 ? -11.32 58.531 15.508 1 98.44 81 ARG B N 1
ATOM 8096 C CA . ARG B 1 81 ? -12.664 58.062 15.828 1 98.44 81 ARG B CA 1
ATOM 8097 C C . ARG B 1 81 ? -13.492 57.875 14.562 1 98.44 81 ARG B C 1
ATOM 8099 O O . ARG B 1 81 ? -13.156 58.438 13.508 1 98.44 81 ARG B O 1
ATOM 8106 N N . VAL B 1 82 ? -14.484 57.094 14.594 1 98.38 82 VAL B N 1
ATOM 8107 C CA . VAL B 1 82 ? -15.383 56.875 13.469 1 98.38 82 VAL B CA 1
ATOM 8108 C C . VAL B 1 82 ? -16.828 57.062 13.906 1 98.38 82 VAL B C 1
ATOM 8110 O O . VAL B 1 82 ? -17.203 56.688 15.023 1 98.38 82 VAL B O 1
ATOM 8113 N N . THR B 1 83 ? -17.609 57.75 13.172 1 98.19 83 THR B N 1
ATOM 8114 C CA . THR B 1 83 ? -19.047 57.938 13.352 1 98.19 83 THR B CA 1
ATOM 8115 C C . THR B 1 83 ? -19.812 57.156 12.289 1 98.19 83 THR B C 1
ATOM 8117 O O . THR B 1 83 ? -19.5 57.25 11.102 1 98.19 83 THR B O 1
ATOM 8120 N N . VAL B 1 84 ? -20.812 56.406 12.781 1 98.06 84 VAL B N 1
ATOM 8121 C CA . VAL B 1 84 ? -21.625 55.594 11.875 1 98.06 84 VAL B CA 1
ATOM 8122 C C . VAL B 1 84 ? -23.109 55.938 12.07 1 98.06 84 VAL B C 1
ATOM 8124 O O . VAL B 1 84 ? -23.578 56.062 13.195 1 98.06 84 VAL B O 1
ATOM 8127 N N . THR B 1 85 ? -23.812 56.188 10.984 1 97.88 85 THR B N 1
ATOM 8128 C CA . THR B 1 85 ? -25.266 56.344 10.977 1 97.88 85 THR B CA 1
ATOM 8129 C C . THR B 1 85 ? -25.922 55.25 10.172 1 97.88 85 THR B C 1
ATOM 8131 O O . THR B 1 85 ? -25.547 55 9.023 1 97.88 85 THR B O 1
ATOM 8134 N N . GLY B 1 86 ? -26.906 54.625 10.789 1 97.38 86 GLY B N 1
ATOM 8135 C CA . GLY B 1 86 ? -27.609 53.5 10.148 1 97.38 86 GLY B CA 1
ATOM 8136 C C . GLY B 1 86 ? -28.797 53.969 9.328 1 97.38 86 GLY B C 1
ATOM 8137 O O . GLY B 1 86 ? -29.172 55.156 9.352 1 97.38 86 GLY B O 1
ATOM 8138 N N . ASP B 1 87 ? -29.359 53.031 8.594 1 96.56 87 ASP B N 1
ATOM 8139 C CA . ASP B 1 87 ? -30.453 53.312 7.676 1 96.56 87 ASP B CA 1
ATOM 8140 C C . ASP B 1 87 ? -31.734 53.656 8.438 1 96.56 87 ASP B C 1
ATOM 8142 O O . ASP B 1 87 ? -32.688 54.188 7.863 1 96.56 87 ASP B O 1
ATOM 8146 N N . LYS B 1 88 ? -31.797 53.406 9.719 1 96.62 88 LYS B N 1
ATOM 8147 C CA . LYS B 1 88 ? -32.969 53.75 10.516 1 96.62 88 LYS B CA 1
ATOM 8148 C C . LYS B 1 88 ? -32.75 55.062 11.25 1 96.62 88 LYS B C 1
ATOM 8150 O O . LYS B 1 88 ? -33.594 55.469 12.078 1 96.62 88 LYS B O 1
ATOM 8155 N N . GLY B 1 89 ? -31.609 55.625 11.023 1 95.31 89 GLY B N 1
ATOM 8156 C CA . GLY B 1 89 ? -31.359 56.969 11.531 1 95.31 89 GLY B CA 1
ATOM 8157 C C . GLY B 1 89 ? -30.547 56.969 12.805 1 95.31 89 GLY B C 1
ATOM 8158 O O . GLY B 1 89 ? -30.047 58.031 13.219 1 95.31 89 GLY B O 1
ATOM 8159 N N . ASP B 1 90 ? -30.406 55.844 13.461 1 96.5 90 ASP B N 1
ATOM 8160 C CA . ASP B 1 90 ? -29.578 55.812 14.664 1 96.5 90 ASP B CA 1
ATOM 8161 C C . ASP B 1 90 ? -28.109 56.031 14.328 1 96.5 90 ASP B C 1
ATOM 8163 O O . ASP B 1 90 ? -27.656 55.625 13.242 1 96.5 90 ASP B O 1
ATOM 8167 N N . SER B 1 91 ? -27.375 56.688 15.211 1 96.94 91 SER B N 1
ATOM 8168 C CA . SER B 1 91 ? -25.984 57.031 14.969 1 96.94 91 SER B CA 1
ATOM 8169 C C . SER B 1 91 ? -25.141 56.844 16.234 1 96.94 91 SER B C 1
ATOM 8171 O O . SER B 1 91 ? -25.656 56.906 17.344 1 96.94 91 SER B O 1
ATOM 8173 N N . ALA B 1 92 ? -23.906 56.438 16.047 1 97.88 92 ALA B N 1
ATOM 8174 C CA . ALA B 1 92 ? -22.969 56.312 17.141 1 97.88 92 ALA B CA 1
ATOM 8175 C C . ALA B 1 92 ? -21.562 56.781 16.75 1 97.88 92 ALA B C 1
ATOM 8177 O O . ALA B 1 92 ? -21.203 56.719 15.57 1 97.88 92 ALA B O 1
ATOM 8178 N N . VAL B 1 93 ? -20.797 57.281 17.625 1 97.81 93 VAL B N 1
ATOM 8179 C CA . VAL B 1 93 ? -19.375 57.625 17.5 1 97.81 93 VAL B CA 1
ATOM 8180 C C . VAL B 1 93 ? -18.547 56.688 18.359 1 97.81 93 VAL B C 1
ATOM 8182 O O . VAL B 1 93 ? -18.922 56.375 19.5 1 97.81 93 VAL B O 1
ATOM 8185 N N . SER B 1 94 ? -17.578 56.188 17.797 1 98 94 SER B N 1
ATOM 8186 C CA . SER B 1 94 ? -16.703 55.281 18.578 1 98 94 SER B CA 1
ATOM 8187 C C . SER B 1 94 ? -16.047 56.031 19.734 1 98 94 SER B C 1
ATOM 8189 O O . SER B 1 94 ? -15.992 57.25 19.734 1 98 94 SER B O 1
ATOM 8191 N N . ASP B 1 95 ? -15.539 55.219 20.703 1 97.44 95 ASP B N 1
ATOM 8192 C CA . ASP B 1 95 ? -14.602 55.812 21.656 1 97.44 95 ASP B CA 1
ATOM 8193 C C . ASP B 1 95 ? -13.383 56.406 20.938 1 97.44 95 ASP B C 1
ATOM 8195 O O . ASP B 1 95 ? -13.023 55.938 19.844 1 97.44 95 ASP B O 1
ATOM 8199 N N . ILE B 1 96 ? -12.82 57.469 21.5 1 98 96 ILE B N 1
ATOM 8200 C CA . ILE B 1 96 ? -11.594 58.031 20.938 1 98 96 ILE B CA 1
ATOM 8201 C C . ILE B 1 96 ? -10.461 57 21.047 1 98 96 ILE B C 1
ATOM 8203 O O . ILE B 1 96 ? -10.203 56.469 22.125 1 98 96 ILE B O 1
ATOM 8207 N N . GLN B 1 97 ? -9.953 56.656 19.922 1 98.06 97 GLN B N 1
ATOM 8208 C CA . GLN B 1 97 ? -8.805 55.781 19.844 1 98.06 97 GLN B CA 1
ATOM 8209 C C . GLN B 1 97 ? -7.523 56.531 19.516 1 98.06 97 GLN B C 1
ATOM 8211 O O . GLN B 1 97 ? -7.578 57.719 19.141 1 98.06 97 GLN B O 1
ATOM 8216 N N . TYR B 1 98 ? -6.344 55.844 19.688 1 98.19 98 TYR B N 1
ATOM 8217 C CA . TYR B 1 98 ? -5.098 56.5 19.312 1 98.19 98 TYR B CA 1
ATOM 8218 C C . TYR B 1 98 ? -4.117 55.531 18.719 1 98.19 98 TYR B C 1
ATOM 8220 O O . TYR B 1 98 ? -4.344 54.312 18.766 1 98.19 98 TYR B O 1
ATOM 8228 N N . PHE B 1 99 ? -3.195 56 18.031 1 98.12 99 PHE B N 1
ATOM 8229 C CA . PHE B 1 99 ? -1.984 55.281 17.625 1 98.12 99 PHE B CA 1
ATOM 8230 C C . PHE B 1 99 ? -0.772 56.219 17.703 1 98.12 99 PHE B C 1
ATOM 8232 O O . PHE B 1 99 ? -0.899 57.438 17.562 1 98.12 99 PHE B O 1
ATOM 8239 N N . GLU B 1 100 ? 0.379 55.625 18.047 1 98.25 100 GLU B N 1
ATOM 8240 C CA . GLU B 1 100 ? 1.592 56.406 18.266 1 98.25 100 GLU B CA 1
ATOM 8241 C C . GLU B 1 100 ? 2.777 55.812 17.516 1 98.25 100 GLU B C 1
ATOM 8243 O O . GLU B 1 100 ? 3.068 54.625 17.656 1 98.25 100 GLU B O 1
ATOM 8248 N N . THR B 1 101 ? 3.422 56.656 16.656 1 98 101 THR B N 1
ATOM 8249 C CA . THR B 1 101 ? 4.57 56.188 15.883 1 98 101 THR B CA 1
ATOM 8250 C C . THR B 1 101 ? 5.777 55.969 16.797 1 98 101 THR B C 1
ATOM 8252 O O . THR B 1 101 ? 5.871 56.562 17.859 1 98 101 THR B O 1
ATOM 8255 N N . GLY B 1 102 ? 6.605 55.062 16.391 1 97.31 102 GLY B N 1
ATOM 8256 C CA . GLY B 1 102 ? 7.898 54.906 17.031 1 97.31 102 GLY B CA 1
ATOM 8257 C C . GLY B 1 102 ? 8.891 56 16.656 1 97.31 102 GLY B C 1
ATOM 8258 O O . GLY B 1 102 ? 8.492 57.156 16.406 1 97.31 102 GLY B O 1
ATOM 8259 N N . LYS B 1 103 ? 10.141 55.656 16.672 1 96.94 103 LYS B N 1
ATOM 8260 C CA . LYS B 1 103 ? 11.195 56.625 16.375 1 96.94 103 LYS B CA 1
ATOM 8261 C C . LYS B 1 103 ? 11.352 56.844 14.875 1 96.94 103 LYS B C 1
ATOM 8263 O O . LYS B 1 103 ? 11.945 57.812 14.438 1 96.94 103 LYS B O 1
ATOM 8268 N N . MET B 1 104 ? 10.836 55.906 14.094 1 96.25 104 MET B N 1
ATOM 8269 C CA . MET B 1 104 ? 11.008 55.938 12.641 1 96.25 104 MET B CA 1
ATOM 8270 C C . MET B 1 104 ? 12.477 56.094 12.266 1 96.25 104 MET B C 1
ATOM 8272 O O . MET B 1 104 ? 13.32 55.312 12.703 1 96.25 104 MET B O 1
ATOM 8276 N N . ASP B 1 105 ? 12.875 57.219 11.57 1 92.62 105 ASP B N 1
ATOM 8277 C CA . ASP B 1 105 ? 14.258 57.375 11.117 1 92.62 105 ASP B CA 1
ATOM 8278 C C . ASP B 1 105 ? 15.023 58.344 12 1 92.62 105 ASP B C 1
ATOM 8280 O O . ASP B 1 105 ? 16.125 58.781 11.641 1 92.62 105 ASP B O 1
ATOM 8284 N N . GLU B 1 106 ? 14.469 58.625 13.141 1 95.81 106 GLU B N 1
ATOM 8285 C CA . GLU B 1 106 ? 15.172 59.531 14.039 1 95.81 106 GLU B CA 1
ATOM 8286 C C . GLU B 1 106 ? 16.438 58.875 14.594 1 95.81 106 GLU B C 1
ATOM 8288 O O . GLU B 1 106 ? 16.453 57.688 14.93 1 95.81 106 GLU B O 1
ATOM 8293 N N . ASP B 1 107 ? 17.422 59.719 14.68 1 94.31 107 ASP B N 1
ATOM 8294 C CA . ASP B 1 107 ? 18.703 59.219 15.195 1 94.31 107 ASP B CA 1
ATOM 8295 C C . ASP B 1 107 ? 18.609 58.938 16.688 1 94.31 107 ASP B C 1
ATOM 8297 O O . ASP B 1 107 ? 17.812 59.562 17.406 1 94.31 107 ASP B O 1
ATOM 8301 N N . TRP B 1 108 ? 19.406 58.062 17.078 1 96.12 108 TRP B N 1
ATOM 8302 C CA . TRP B 1 108 ? 19.484 57.688 18.5 1 96.12 108 TRP B CA 1
ATOM 8303 C C . TRP B 1 108 ? 20.594 58.469 19.188 1 96.12 108 TRP B C 1
ATOM 8305 O O . TRP B 1 108 ? 21.719 58.594 18.672 1 96.12 108 TRP B O 1
ATOM 8315 N N . SER B 1 109 ? 20.25 59.062 20.266 1 95.44 109 SER B N 1
ATOM 8316 C CA . SER B 1 109 ? 21.266 59.656 21.141 1 95.44 109 SER B CA 1
ATOM 8317 C C . SER B 1 109 ? 21.812 58.594 22.125 1 95.44 109 SER B C 1
ATOM 8319 O O . SER B 1 109 ? 22.953 58.719 22.562 1 95.44 109 SER B O 1
ATOM 8321 N N . GLY B 1 110 ? 20.891 57.688 22.516 1 97.25 110 GLY B N 1
ATOM 8322 C CA . GLY B 1 110 ? 21.344 56.562 23.328 1 97.25 110 GLY B CA 1
ATOM 8323 C C . GLY B 1 110 ? 22.359 55.688 22.625 1 97.25 110 GLY B C 1
ATOM 8324 O O . GLY B 1 110 ? 22.312 55.5 21.406 1 97.25 110 GLY B O 1
ATOM 8325 N N . LYS B 1 111 ? 23.281 55.125 23.391 1 97.88 111 LYS B N 1
ATOM 8326 C CA . LYS B 1 111 ? 24.312 54.25 22.875 1 97.88 111 LYS B CA 1
ATOM 8327 C C . LYS B 1 111 ? 24.078 52.812 23.312 1 97.88 111 LYS B C 1
ATOM 8329 O O . LYS B 1 111 ? 23.469 52.562 24.359 1 97.88 111 LYS B O 1
ATOM 8334 N N . TRP B 1 112 ? 24.516 51.906 22.453 1 98.12 112 TRP B N 1
ATOM 8335 C CA . TRP B 1 112 ? 24.547 50.531 22.891 1 98.12 112 TRP B CA 1
ATOM 8336 C C . TRP B 1 112 ? 25.5 50.344 24.062 1 98.12 112 TRP B C 1
ATOM 8338 O O . TRP B 1 112 ? 26.625 50.844 24.047 1 98.12 112 TRP B O 1
ATOM 8348 N N . ILE B 1 113 ? 25.031 49.656 25.047 1 98.31 113 ILE B N 1
ATOM 8349 C CA . ILE B 1 113 ? 25.859 49.438 26.219 1 98.31 113 ILE B CA 1
ATOM 8350 C C . ILE B 1 113 ? 25.922 47.938 26.531 1 98.31 113 ILE B C 1
ATOM 8352 O O . ILE B 1 113 ? 25 47.188 26.203 1 98.31 113 ILE B O 1
ATOM 8356 N N . ALA B 1 114 ? 26.953 47.5 27.172 1 97.75 114 ALA B N 1
ATOM 8357 C CA . ALA B 1 114 ? 27.188 46.125 27.547 1 97.75 114 ALA B CA 1
ATOM 8358 C C . ALA B 1 114 ? 27.953 46.031 28.875 1 97.75 114 ALA B C 1
ATOM 8360 O O . ALA B 1 114 ? 28.484 47.031 29.359 1 97.75 114 ALA B O 1
ATOM 8361 N N . ALA B 1 115 ? 27.844 44.938 29.469 1 96.88 115 ALA B N 1
ATOM 8362 C CA . ALA B 1 115 ? 28.641 44.656 30.656 1 96.88 115 ALA B CA 1
ATOM 8363 C C . ALA B 1 115 ? 30.047 44.219 30.266 1 96.88 115 ALA B C 1
ATOM 8365 O O . ALA B 1 115 ? 30.266 43.688 29.188 1 96.88 115 ALA B O 1
ATOM 8366 N N . ASP B 1 116 ? 31.031 44.469 31.25 1 92.31 116 ASP B N 1
ATOM 8367 C CA . ASP B 1 116 ? 32.375 43.906 31.109 1 92.31 116 ASP B CA 1
ATOM 8368 C C . ASP B 1 116 ? 32.438 42.469 31.656 1 92.31 116 ASP B C 1
ATOM 8370 O O . ASP B 1 116 ? 32.719 42.281 32.844 1 92.31 116 ASP B O 1
ATOM 8374 N N . GLY B 1 117 ? 31.984 41.5 30.875 1 89.81 117 GLY B N 1
ATOM 8375 C CA . GLY B 1 117 ? 32 40.094 31.281 1 89.81 117 GLY B CA 1
ATOM 8376 C C . GLY B 1 117 ? 30.797 39.312 30.766 1 89.81 117 GLY B C 1
ATOM 8377 O O . GLY B 1 117 ? 29.922 39.875 30.125 1 89.81 117 GLY B O 1
ATOM 8378 N N . ASP B 1 118 ? 30.875 38.031 31.125 1 90.19 118 ASP B N 1
ATOM 8379 C CA . ASP B 1 118 ? 29.844 37.125 30.625 1 90.19 118 ASP B CA 1
ATOM 8380 C C . ASP B 1 118 ? 28.844 36.75 31.719 1 90.19 118 ASP B C 1
ATOM 8382 O O . ASP B 1 118 ? 28.938 35.688 32.312 1 90.19 118 ASP B O 1
ATOM 8386 N N . TYR B 1 119 ? 27.984 37.594 32.094 1 95 119 TYR B N 1
ATOM 8387 C CA . TYR B 1 119 ? 26.906 37.406 33.031 1 95 119 TYR B CA 1
ATOM 8388 C C . TYR B 1 119 ? 25.641 38.125 32.594 1 95 119 TYR B C 1
ATOM 8390 O O . TYR B 1 119 ? 25.688 38.906 31.641 1 95 119 TYR B O 1
ATOM 8398 N N . HIS B 1 120 ? 24.547 37.844 33.188 1 97.44 120 HIS B N 1
ATOM 8399 C CA . HIS B 1 120 ? 23.297 38.531 32.875 1 97.44 120 HIS B CA 1
ATOM 8400 C C . HIS B 1 120 ? 23.281 39.906 33.531 1 97.44 120 HIS B C 1
ATOM 8402 O O . HIS B 1 120 ? 23.172 40.031 34.75 1 97.44 120 HIS B O 1
ATOM 8408 N N . PRO B 1 121 ? 23.281 40.969 32.75 1 98.12 121 PRO B N 1
ATOM 8409 C CA . PRO B 1 121 ? 23.469 42.312 33.281 1 98.12 121 PRO B CA 1
ATOM 8410 C C . PRO B 1 121 ? 22.141 42.969 33.656 1 98.12 121 PRO B C 1
ATOM 8412 O O . PRO B 1 121 ? 21.109 42.688 33.062 1 98.12 121 PRO B O 1
ATOM 8415 N N . ILE B 1 122 ? 22.188 43.844 34.656 1 98.31 122 ILE B N 1
ATOM 8416 C CA . ILE B 1 122 ? 21.203 44.875 34.969 1 98.31 122 ILE B CA 1
ATOM 8417 C C . ILE B 1 122 ? 21.828 46.281 34.781 1 98.31 122 ILE B C 1
ATOM 8419 O O . ILE B 1 122 ? 22.766 46.625 35.469 1 98.31 122 ILE B O 1
ATOM 8423 N N . PHE B 1 123 ? 21.344 46.938 33.812 1 98.62 123 PHE B N 1
ATOM 8424 C CA . PHE B 1 123 ? 21.766 48.344 33.625 1 98.62 123 PHE B CA 1
ATOM 8425 C C . PHE B 1 123 ? 20.828 49.281 34.344 1 98.62 123 PHE B C 1
ATOM 8427 O O . PHE B 1 123 ? 19.609 49.125 34.312 1 98.62 123 PHE B O 1
ATOM 8434 N N . SER B 1 124 ? 21.359 50.281 35.062 1 98.31 124 SER B N 1
ATOM 8435 C CA . SER B 1 124 ? 20.484 51.188 35.812 1 98.31 124 SER B CA 1
ATOM 8436 C C . SER B 1 124 ? 21.016 52.625 35.781 1 98.31 124 SER B C 1
ATOM 8438 O O . SER B 1 124 ? 22.219 52.844 35.656 1 98.31 124 SER B O 1
ATOM 8440 N N . LYS B 1 125 ? 20.141 53.5 35.938 1 98 125 LYS B N 1
ATOM 8441 C CA . LYS B 1 125 ? 20.438 54.906 36.031 1 98 125 LYS B CA 1
ATOM 8442 C C . LYS B 1 125 ? 19.422 55.625 36.906 1 98 125 LYS B C 1
ATOM 8444 O O . LYS B 1 125 ? 18.219 55.406 36.781 1 98 125 LYS B O 1
ATOM 8449 N N . LYS B 1 126 ? 19.938 56.438 37.812 1 97 126 LYS B N 1
ATOM 8450 C CA . LYS B 1 126 ? 19.062 57.312 38.594 1 97 126 LYS B CA 1
ATOM 8451 C C . LYS B 1 126 ? 18.578 58.5 37.75 1 97 126 LYS B C 1
ATOM 8453 O O . LYS B 1 126 ? 19.375 59.188 37.125 1 97 126 LYS B O 1
ATOM 8458 N N . ILE B 1 127 ? 17.344 58.719 37.781 1 96.25 127 ILE B N 1
ATOM 8459 C CA . ILE B 1 127 ? 16.734 59.75 36.938 1 96.25 127 ILE B CA 1
ATOM 8460 C C . ILE B 1 127 ? 16.391 60.969 37.812 1 96.25 127 ILE B C 1
ATOM 8462 O O . ILE B 1 127 ? 15.609 60.875 38.75 1 96.25 127 ILE B O 1
ATOM 8466 N N . ASP B 1 128 ? 17.031 62.062 37.531 1 92.25 128 ASP B N 1
ATOM 8467 C CA . ASP B 1 128 ? 16.75 63.312 38.188 1 92.25 128 ASP B CA 1
ATOM 8468 C C . ASP B 1 128 ? 15.984 64.25 37.281 1 92.25 128 ASP B C 1
ATOM 8470 O O . ASP B 1 128 ? 16.516 64.688 36.25 1 92.25 128 ASP B O 1
ATOM 8474 N N . LEU B 1 129 ? 14.734 64.5 37.594 1 92.31 129 LEU B N 1
ATOM 8475 C CA . LEU B 1 129 ? 13.883 65.312 36.781 1 92.31 129 LEU B CA 1
ATOM 8476 C C . LEU B 1 129 ? 13.805 66.75 37.344 1 92.31 129 LEU B C 1
ATOM 8478 O O . LEU B 1 129 ? 13.641 66.875 38.562 1 92.31 129 LEU B O 1
ATOM 8482 N N . GLU B 1 130 ? 13.875 67.688 36.625 1 86.06 130 GLU B N 1
ATOM 8483 C CA . GLU B 1 130 ? 13.953 69.062 37.062 1 86.06 130 GLU B CA 1
ATOM 8484 C C . GLU B 1 130 ? 12.562 69.625 37.25 1 86.06 130 GLU B C 1
ATOM 8486 O O . GLU B 1 130 ? 12.383 70.625 38.031 1 86.06 130 GLU B O 1
ATOM 8491 N N . LYS B 1 131 ? 11.719 69.25 36.5 1 92.12 131 LYS B N 1
ATOM 8492 C CA . LYS B 1 131 ? 10.391 69.812 36.438 1 92.12 131 LYS B CA 1
ATOM 8493 C C . LYS B 1 131 ? 9.297 68.75 36.406 1 92.12 131 LYS B C 1
ATOM 8495 O O . LYS B 1 131 ? 9.602 67.562 36.438 1 92.12 131 LYS B O 1
ATOM 8500 N N . LYS B 1 132 ? 8.102 69.25 36.469 1 92.56 132 LYS B N 1
ATOM 8501 C CA . LYS B 1 132 ? 6.961 68.375 36.406 1 92.56 132 LYS B CA 1
ATOM 8502 C C . LYS B 1 132 ? 6.793 67.75 35 1 92.56 132 LYS B C 1
ATOM 8504 O O . LYS B 1 132 ? 6.832 68.5 34.031 1 92.56 132 LYS B O 1
ATOM 8509 N N . VAL B 1 133 ? 6.574 66.438 34.969 1 94.5 133 VAL B N 1
ATOM 8510 C CA . VAL B 1 133 ? 6.527 65.688 33.719 1 94.5 133 VAL B CA 1
ATOM 8511 C C . VAL B 1 133 ? 5.098 65.688 33.188 1 94.5 133 VAL B C 1
ATOM 8513 O O . VAL B 1 133 ? 4.152 65.375 33.938 1 94.5 133 VAL B O 1
ATOM 8516 N N . THR B 1 134 ? 4.879 65.938 31.969 1 93.75 134 THR B N 1
ATOM 8517 C CA . THR B 1 134 ? 3.582 65.875 31.312 1 93.75 134 THR B CA 1
ATOM 8518 C C . THR B 1 134 ? 3.498 64.625 30.453 1 93.75 134 THR B C 1
ATOM 8520 O O . THR B 1 134 ? 2.422 64 30.297 1 93.75 134 THR B O 1
ATOM 8523 N N . ALA B 1 135 ? 4.531 64.25 29.844 1 95.44 135 ALA B N 1
ATOM 8524 C CA . ALA B 1 135 ? 4.602 63.031 29.016 1 95.44 135 ALA B CA 1
ATOM 8525 C C . ALA B 1 135 ? 5.992 62.406 29.062 1 95.44 135 ALA B C 1
ATOM 8527 O O . ALA B 1 135 ? 6.996 63.125 29.094 1 95.44 135 ALA B O 1
ATOM 8528 N N . ALA B 1 136 ? 6.062 61.094 29.078 1 97.19 136 ALA B N 1
ATOM 8529 C CA . ALA B 1 136 ? 7.332 60.375 29.062 1 97.19 136 ALA B CA 1
ATOM 8530 C C . ALA B 1 136 ? 7.199 59.031 28.328 1 97.19 136 ALA B C 1
ATOM 8532 O O . ALA B 1 136 ? 6.227 58.312 28.516 1 97.19 136 ALA B O 1
ATOM 8533 N N . ARG B 1 137 ? 8.078 58.781 27.391 1 98 137 ARG B N 1
ATOM 8534 C CA . ARG B 1 137 ? 8.156 57.5 26.656 1 98 137 ARG B CA 1
ATOM 8535 C C . ARG B 1 137 ? 9.547 56.875 26.781 1 98 137 ARG B C 1
ATOM 8537 O O . ARG B 1 137 ? 10.555 57.594 26.672 1 98 137 ARG B O 1
ATOM 8544 N N . LEU B 1 138 ? 9.523 55.562 27.078 1 98.38 138 LEU B N 1
ATOM 8545 C CA . LEU B 1 138 ? 10.766 54.812 27.047 1 98.38 138 LEU B CA 1
ATOM 8546 C C . LEU B 1 138 ? 10.867 54 25.766 1 98.38 138 LEU B C 1
ATOM 8548 O O . LEU B 1 138 ? 10.008 53.156 25.5 1 98.38 138 LEU B O 1
ATOM 8552 N N . TYR B 1 139 ? 11.836 54.312 24.906 1 98.5 139 TYR B N 1
ATOM 8553 C CA . TYR B 1 139 ? 12.219 53.469 23.766 1 98.5 139 TYR B CA 1
ATOM 8554 C C . TYR B 1 139 ? 13.391 52.562 24.125 1 98.5 139 TYR B C 1
ATOM 8556 O O . TYR B 1 139 ? 14.477 53.031 24.469 1 98.5 139 TYR B O 1
ATOM 8564 N N . VAL B 1 140 ? 13.141 51.25 24.062 1 98.56 140 VAL B N 1
ATOM 8565 C CA . VAL B 1 140 ? 14.156 50.344 24.594 1 98.56 140 VAL B CA 1
ATOM 8566 C C . VAL B 1 140 ? 14.258 49.094 23.719 1 98.56 140 VAL B C 1
ATOM 8568 O O . VAL B 1 140 ? 13.258 48.625 23.156 1 98.56 140 VAL B O 1
ATOM 8571 N N . SER B 1 141 ? 15.422 48.562 23.469 1 98.25 141 SER B N 1
ATOM 8572 C CA . SER B 1 141 ? 15.711 47.281 22.828 1 98.25 141 SER B CA 1
ATOM 8573 C C . SER B 1 141 ? 16.953 46.625 23.422 1 98.25 141 SER B C 1
ATOM 8575 O O . SER B 1 141 ? 17.562 47.188 24.359 1 98.25 141 SER B O 1
ATOM 8577 N N . CYS B 1 142 ? 17.266 45.438 23.016 1 97.94 142 CYS B N 1
ATOM 8578 C CA . CYS B 1 142 ? 18.453 44.719 23.469 1 97.94 142 CYS B CA 1
ATOM 8579 C C . CYS B 1 142 ? 18.875 43.656 22.469 1 97.94 142 CYS B C 1
ATOM 8581 O O . CYS B 1 142 ? 18.156 43.375 21.5 1 97.94 142 CYS B O 1
ATOM 8583 N N . LEU B 1 143 ? 20.031 43.156 22.609 1 96.69 143 LEU B N 1
ATOM 8584 C CA . LEU B 1 143 ? 20.422 41.844 22.031 1 96.69 143 LEU B CA 1
ATOM 8585 C C . LEU B 1 143 ? 20.172 40.719 23.031 1 96.69 143 LEU B C 1
ATOM 8587 O O . LEU B 1 143 ? 20.922 40.562 23.984 1 96.69 143 LEU B O 1
ATOM 8591 N N . GLY B 1 144 ? 19.094 40 22.812 1 96.38 144 GLY B N 1
ATOM 8592 C CA . GLY B 1 144 ? 18.5 39.062 23.75 1 96.38 144 GLY B CA 1
ATOM 8593 C C . GLY B 1 144 ? 17.031 39.344 24.031 1 96.38 144 GLY B C 1
ATOM 8594 O O . GLY B 1 144 ? 16.266 39.625 23.109 1 96.38 144 GLY B O 1
ATOM 8595 N N . VAL B 1 145 ? 16.719 39.219 25.312 1 97.81 145 VAL B N 1
ATOM 8596 C CA . VAL B 1 145 ? 15.406 39.656 25.797 1 97.81 145 VAL B CA 1
ATOM 8597 C C . VAL B 1 145 ? 15.57 40.5 27.047 1 97.81 145 VAL B C 1
ATOM 8599 O O . VAL B 1 145 ? 16.609 40.438 27.719 1 97.81 145 VAL B O 1
ATOM 8602 N N . PHE B 1 146 ? 14.523 41.344 27.281 1 98.12 146 PHE B N 1
ATOM 8603 C CA . PHE B 1 146 ? 14.727 42.25 28.422 1 98.12 146 PHE B CA 1
ATOM 8604 C C . PHE B 1 146 ? 13.422 42.469 29.172 1 98.12 146 PHE B C 1
ATOM 8606 O O . PHE B 1 146 ? 12.344 42.188 28.656 1 98.12 146 PHE B O 1
ATOM 8613 N N . GLU B 1 147 ? 13.57 42.875 30.438 1 98.19 147 GLU B N 1
ATOM 8614 C CA . GLU B 1 147 ? 12.547 43.562 31.234 1 98.19 147 GLU B CA 1
ATOM 8615 C C . GLU B 1 147 ? 13.047 44.906 31.766 1 98.19 147 GLU B C 1
ATOM 8617 O O . GLU B 1 147 ? 14.211 45.031 32.156 1 98.19 147 GLU B O 1
ATOM 8622 N N . ALA B 1 148 ? 12.219 45.875 31.656 1 98.38 148 ALA B N 1
ATOM 8623 C CA . ALA B 1 148 ? 12.555 47.188 32.188 1 98.38 148 ALA B CA 1
ATOM 8624 C C . ALA B 1 148 ? 11.773 47.469 33.469 1 98.38 148 ALA B C 1
ATOM 8626 O O . ALA B 1 148 ? 10.656 47 33.625 1 98.38 148 ALA B O 1
ATOM 8627 N N . TYR B 1 149 ? 12.422 48.312 34.344 1 97.88 149 TYR B N 1
ATOM 8628 C CA . TYR B 1 149 ? 11.82 48.625 35.625 1 97.88 149 TYR B CA 1
ATOM 8629 C C . TYR B 1 149 ? 12.008 50.094 35.969 1 97.88 149 TYR B C 1
ATOM 8631 O O . TYR B 1 149 ? 13.016 50.688 35.594 1 97.88 149 TYR B O 1
ATOM 8639 N N . ILE B 1 150 ? 11.086 50.688 36.562 1 97.69 150 ILE B N 1
ATOM 8640 C CA . ILE B 1 150 ? 11.227 51.906 37.344 1 97.69 150 ILE B CA 1
ATOM 8641 C C . ILE B 1 150 ? 11.133 51.625 38.844 1 97.69 150 ILE B C 1
ATOM 8643 O O . ILE B 1 150 ? 10.086 51.188 39.312 1 97.69 150 ILE B O 1
ATOM 8647 N N . ASP B 1 151 ? 12.258 51.844 39.438 1 94.12 151 ASP B N 1
ATOM 8648 C CA . ASP B 1 151 ? 12.43 51.344 40.812 1 94.12 151 ASP B CA 1
ATOM 8649 C C . ASP B 1 151 ? 12.172 49.844 40.844 1 94.12 151 ASP B C 1
ATOM 8651 O O . ASP B 1 151 ? 12.773 49.062 40.094 1 94.12 151 ASP B O 1
ATOM 8655 N N . ASP B 1 152 ? 11.289 49.375 41.562 1 89.31 152 ASP B N 1
ATOM 8656 C CA . ASP B 1 152 ? 11.102 47.938 41.688 1 89.31 152 ASP B CA 1
ATOM 8657 C C . ASP B 1 152 ? 9.844 47.469 40.969 1 89.31 152 ASP B C 1
ATOM 8659 O O . ASP B 1 152 ? 9.422 46.312 41.125 1 89.31 152 ASP B O 1
ATOM 8663 N N . LYS B 1 153 ? 9.398 48.312 40.094 1 95.5 153 LYS B N 1
ATOM 8664 C CA . LYS B 1 153 ? 8.18 47.969 39.375 1 95.5 153 LYS B CA 1
ATOM 8665 C C . LYS B 1 153 ? 8.453 47.75 37.906 1 95.5 153 LYS B C 1
ATOM 8667 O O . LYS B 1 153 ? 8.977 48.625 37.219 1 95.5 153 LYS B O 1
ATOM 8672 N N . LYS B 1 154 ? 8.078 46.562 37.469 1 96.94 154 LYS B N 1
ATOM 8673 C CA . LYS B 1 154 ? 8.242 46.25 36.031 1 96.94 154 LYS B CA 1
ATOM 8674 C C . LYS B 1 154 ? 7.402 47.188 35.188 1 96.94 154 LYS B C 1
ATOM 8676 O O . LYS B 1 154 ? 6.25 47.5 35.5 1 96.94 154 LYS B O 1
ATOM 8681 N N . ILE B 1 155 ? 7.992 47.656 34.125 1 97.69 155 ILE B N 1
ATOM 8682 C CA . ILE B 1 155 ? 7.277 48.5 33.156 1 97.69 155 ILE B CA 1
ATOM 8683 C C . ILE B 1 155 ? 6.488 47.625 32.188 1 97.69 155 ILE B C 1
ATOM 8685 O O . ILE B 1 155 ? 7.059 46.781 31.5 1 97.69 155 ILE B O 1
ATOM 8689 N N . GLY B 1 156 ? 5.172 47.844 32.062 1 95.44 156 GLY B N 1
ATOM 8690 C CA . GLY B 1 156 ? 4.32 47.062 31.188 1 95.44 156 GLY B CA 1
ATOM 8691 C C . GLY B 1 156 ? 4.16 45.625 31.656 1 95.44 156 GLY B C 1
ATOM 8692 O O . GLY B 1 156 ? 4.699 45.219 32.688 1 95.44 156 GLY B O 1
ATOM 8693 N N . ASN B 1 157 ? 3.48 44.75 30.875 1 96.38 157 ASN B N 1
ATOM 8694 C CA . ASN B 1 157 ? 3.223 43.375 31.25 1 96.38 157 ASN B CA 1
ATOM 8695 C C . ASN B 1 157 ? 3.658 42.406 30.156 1 96.38 157 ASN B C 1
ATOM 8697 O O . ASN B 1 157 ? 3.348 41.219 30.219 1 96.38 157 ASN B O 1
ATOM 8701 N N . GLU B 1 158 ? 4.371 42.969 29.172 1 97.62 158 GLU B N 1
ATOM 8702 C CA . GLU B 1 158 ? 4.852 42.125 28.094 1 97.62 158 GLU B CA 1
ATOM 8703 C C . GLU B 1 158 ? 5.992 41.219 28.547 1 97.62 158 GLU B C 1
ATOM 8705 O O . GLU B 1 158 ? 6.762 41.594 29.438 1 97.62 158 GLU B O 1
ATOM 8710 N N . ILE B 1 159 ? 5.984 40.031 27.938 1 97.44 159 ILE B N 1
ATOM 8711 C CA . ILE B 1 159 ? 6.961 39.031 28.312 1 97.44 159 ILE B CA 1
ATOM 8712 C C . ILE B 1 159 ? 7.852 38.688 27.125 1 97.44 159 ILE B C 1
ATOM 8714 O O . ILE B 1 159 ? 7.371 38.594 25.984 1 97.44 159 ILE B O 1
ATOM 8718 N N . LEU B 1 160 ? 9.18 38.562 27.375 1 97.38 160 LEU B N 1
ATOM 8719 C CA . LEU B 1 160 ? 10.188 38.125 26.422 1 97.38 160 LEU B CA 1
ATOM 8720 C C . LEU B 1 160 ? 10.422 39.156 25.359 1 97.38 160 LEU B C 1
ATOM 8722 O O . LEU B 1 160 ? 10.695 38.844 24.203 1 97.38 160 LEU B O 1
ATOM 8726 N N . THR B 1 161 ? 10.266 40.406 25.578 1 97.88 161 THR B N 1
ATOM 8727 C CA . THR B 1 161 ? 10.602 41.5 24.672 1 97.88 161 THR B CA 1
ATOM 8728 C C . THR B 1 161 ? 12.102 41.531 24.391 1 97.88 161 THR B C 1
ATOM 8730 O O . THR B 1 161 ? 12.906 41.156 25.25 1 97.88 161 THR B O 1
ATOM 8733 N N . PRO B 1 162 ? 12.5 41.938 23.297 1 97.75 162 PRO B N 1
ATOM 8734 C CA . PRO B 1 162 ? 11.703 42.5 22.203 1 97.75 162 PRO B CA 1
ATOM 8735 C C . PRO B 1 162 ? 11.273 41.438 21.188 1 97.75 162 PRO B C 1
ATOM 8737 O O . PRO B 1 162 ? 11.211 41.719 19.984 1 97.75 162 PRO B O 1
ATOM 8740 N N . TYR B 1 163 ? 11.203 40.125 21.641 1 96.31 163 TYR B N 1
ATOM 8741 C CA . TYR B 1 163 ? 10.602 39.031 20.906 1 96.31 163 TYR B CA 1
ATOM 8742 C C . TYR B 1 163 ? 11.594 38.438 19.922 1 96.31 163 TYR B C 1
ATOM 8744 O O . TYR B 1 163 ? 12.812 38.5 20.125 1 96.31 163 TYR B O 1
ATOM 8752 N N . ILE B 1 164 ? 11.047 37.531 19.016 1 93.38 164 ILE B N 1
ATOM 8753 C CA . ILE B 1 164 ? 11.859 36.844 18.016 1 93.38 164 ILE B CA 1
ATOM 8754 C C . ILE B 1 164 ? 11.438 37.281 16.609 1 93.38 164 ILE B C 1
ATOM 8756 O O . ILE B 1 164 ? 10.25 37.25 16.281 1 93.38 164 ILE B O 1
ATOM 8760 N N . ASN B 1 165 ? 12.305 37.875 15.836 1 89.94 165 ASN B N 1
ATOM 8761 C CA . ASN B 1 165 ? 12.109 38.25 14.438 1 89.94 165 ASN B CA 1
ATOM 8762 C C . ASN B 1 165 ? 13.367 38 13.609 1 89.94 165 ASN B C 1
ATOM 8764 O O . ASN B 1 165 ? 14.273 37.281 14.055 1 89.94 165 ASN B O 1
ATOM 8768 N N . ASP B 1 166 ? 13.289 38.406 12.406 1 90.25 166 ASP B N 1
ATOM 8769 C CA . ASP B 1 166 ? 14.477 38.281 11.57 1 90.25 166 ASP B CA 1
ATOM 8770 C C . ASP B 1 166 ? 15.586 39.188 12.062 1 90.25 166 ASP B C 1
ATOM 8772 O O . ASP B 1 166 ? 15.656 40.375 11.656 1 90.25 166 ASP B O 1
ATOM 8776 N N . TYR B 1 167 ? 16.547 38.656 12.82 1 90.5 167 TYR B N 1
ATOM 8777 C CA . TYR B 1 167 ? 17.562 39.438 13.492 1 90.5 167 TYR B CA 1
ATOM 8778 C C . TYR B 1 167 ? 18.578 40 12.484 1 90.5 167 TYR B C 1
ATOM 8780 O O . TYR B 1 167 ? 19.312 40.938 12.781 1 90.5 167 TYR B O 1
ATOM 8788 N N . GLU B 1 168 ? 18.594 39.344 11.359 1 89.38 168 GLU B N 1
ATOM 8789 C CA . GLU B 1 168 ? 19.469 39.875 10.32 1 89.38 168 GLU B CA 1
ATOM 8790 C C . GLU B 1 168 ? 18.984 41.25 9.836 1 89.38 168 GLU B C 1
ATOM 8792 O O . GLU B 1 168 ? 19.797 42.094 9.469 1 89.38 168 GLU B O 1
ATOM 8797 N N . THR B 1 169 ? 17.766 41.375 9.836 1 91.44 169 THR B N 1
ATOM 8798 C CA . THR B 1 169 ? 17.172 42.625 9.43 1 91.44 169 THR B CA 1
ATOM 8799 C C . THR B 1 169 ? 17.328 43.688 10.531 1 91.44 169 THR B C 1
ATOM 8801 O O . THR B 1 169 ? 17.609 44.844 10.258 1 91.44 169 THR B O 1
ATOM 8804 N N . GLY B 1 170 ? 17.047 43.25 11.75 1 93.69 170 GLY B N 1
ATOM 8805 C CA . GLY B 1 170 ? 17.219 44.156 12.867 1 93.69 170 GLY B CA 1
ATOM 8806 C C . GLY B 1 170 ? 16.484 43.719 14.117 1 93.69 170 GLY B C 1
ATOM 8807 O O . GLY B 1 170 ? 15.828 42.656 14.125 1 93.69 170 GLY B O 1
ATOM 8808 N N . MET B 1 171 ? 16.656 44.594 15.188 1 95.62 171 MET B N 1
ATOM 8809 C CA . MET B 1 171 ? 15.977 44.375 16.453 1 95.62 171 MET B CA 1
ATOM 8810 C C . MET B 1 171 ? 14.812 45.312 16.656 1 95.62 171 MET B C 1
ATOM 8812 O O . MET B 1 171 ? 14.938 46.531 16.375 1 95.62 171 MET B O 1
ATOM 8816 N N . GLN B 1 172 ? 13.711 44.844 17.125 1 97.5 172 GLN B N 1
ATOM 8817 C CA . GLN B 1 172 ? 12.555 45.688 17.359 1 97.5 172 GLN B CA 1
ATOM 8818 C C . GLN B 1 172 ? 12.758 46.562 18.594 1 97.5 172 GLN B C 1
ATOM 8820 O O . GLN B 1 172 ? 13.375 46.156 19.578 1 97.5 172 GLN B O 1
ATOM 8825 N N . ILE B 1 173 ? 12.258 47.781 18.516 1 98.19 173 ILE B N 1
ATOM 8826 C CA . ILE B 1 173 ? 12.195 48.688 19.641 1 98.19 173 ILE B CA 1
ATOM 8827 C C . ILE B 1 173 ? 10.836 48.562 20.328 1 98.19 173 ILE B C 1
ATOM 8829 O O . ILE B 1 173 ? 9.797 48.625 19.672 1 98.19 173 ILE B O 1
ATOM 8833 N N . ILE B 1 174 ? 10.883 48.375 21.625 1 98.31 174 ILE B N 1
ATOM 8834 C CA . ILE B 1 174 ? 9.633 48.406 22.375 1 98.31 174 ILE B CA 1
ATOM 8835 C C . ILE B 1 174 ? 9.453 49.781 23.047 1 98.31 174 ILE B C 1
ATOM 8837 O O . ILE B 1 174 ? 10.375 50.281 23.688 1 98.31 174 ILE B O 1
ATOM 8841 N N . THR B 1 175 ? 8.297 50.344 22.859 1 98.31 175 THR B N 1
ATOM 8842 C CA . THR B 1 175 ? 7.977 51.656 23.422 1 98.31 175 THR B CA 1
ATOM 8843 C C . THR B 1 175 ? 7 51.5 24.578 1 98.31 175 THR B C 1
ATOM 8845 O O . THR B 1 175 ? 5.938 50.906 24.438 1 98.31 175 THR B O 1
ATOM 8848 N N . PHE B 1 176 ? 7.375 52.094 25.703 1 98 176 PHE B N 1
ATOM 8849 C CA . PHE B 1 176 ? 6.512 52.094 26.875 1 98 176 PHE B CA 1
ATOM 8850 C C . PHE B 1 176 ? 6.117 53.531 27.25 1 98 176 PHE B C 1
ATOM 8852 O O . PHE B 1 176 ? 6.938 54.438 27.203 1 98 176 PHE B O 1
ATOM 8859 N N . ASP B 1 177 ? 4.816 53.688 27.531 1 97.5 177 ASP B N 1
ATOM 8860 C CA . ASP B 1 177 ? 4.375 54.906 28.219 1 97.5 177 ASP B CA 1
ATOM 8861 C C . ASP B 1 177 ? 4.672 54.844 29.703 1 97.5 177 ASP B C 1
ATOM 8863 O O . ASP B 1 177 ? 4.059 54.062 30.438 1 97.5 177 ASP B O 1
ATOM 8867 N N . VAL B 1 178 ? 5.582 55.688 30.156 1 97.62 178 VAL B N 1
ATOM 8868 C CA . VAL B 1 178 ? 5.988 55.625 31.562 1 97.62 178 VAL B CA 1
ATOM 8869 C C . VAL B 1 178 ? 5.629 56.938 32.281 1 97.62 178 VAL B C 1
ATOM 8871 O O . VAL B 1 178 ? 6.219 57.25 33.312 1 97.62 178 VAL B O 1
ATOM 8874 N N . THR B 1 179 ? 4.762 57.688 31.75 1 96.06 179 THR B N 1
ATOM 8875 C CA . THR B 1 179 ? 4.395 59 32.25 1 96.06 179 THR B CA 1
ATOM 8876 C C . THR B 1 179 ? 3.998 58.938 33.719 1 96.06 179 THR B C 1
ATOM 8878 O O . THR B 1 179 ? 4.465 59.719 34.531 1 96.06 179 THR B O 1
ATOM 8881 N N . ASP B 1 180 ? 3.238 58 34.062 1 94 180 ASP B N 1
ATOM 8882 C CA . ASP B 1 180 ? 2.674 57.938 35.406 1 94 180 ASP B CA 1
ATOM 8883 C C . ASP B 1 180 ? 3.646 57.281 36.375 1 94 180 ASP B C 1
ATOM 8885 O O . ASP B 1 180 ? 3.5 57.406 37.594 1 94 180 ASP B O 1
ATOM 8889 N N . ASP B 1 181 ? 4.582 56.656 35.844 1 93.5 181 ASP B N 1
ATOM 8890 C CA . ASP B 1 181 ? 5.5 55.906 36.688 1 93.5 181 ASP B CA 1
ATOM 8891 C C . ASP B 1 181 ? 6.742 56.719 37.031 1 93.5 181 ASP B C 1
ATOM 8893 O O . ASP B 1 181 ? 7.414 56.469 38.031 1 93.5 181 ASP B O 1
ATOM 8897 N N . LEU B 1 182 ? 6.984 57.688 36.25 1 94.19 182 LEU B N 1
ATOM 8898 C CA . LEU B 1 182 ? 8.25 58.406 36.344 1 94.19 182 LEU B CA 1
ATOM 8899 C C . LEU B 1 182 ? 8.18 59.469 37.469 1 94.19 182 LEU B C 1
ATOM 8901 O O . LEU B 1 182 ? 7.227 60.25 37.531 1 94.19 182 LEU B O 1
ATOM 8905 N N . ARG B 1 183 ? 9.18 59.406 38.344 1 92.62 183 ARG B N 1
ATOM 8906 C CA . ARG B 1 183 ? 9.352 60.406 39.375 1 92.62 183 ARG B CA 1
ATOM 8907 C C . ARG B 1 183 ? 10.82 60.781 39.531 1 92.62 183 ARG B C 1
ATOM 8909 O O . ARG B 1 183 ? 11.711 60 39.281 1 92.62 183 ARG B O 1
ATOM 8916 N N . SER B 1 184 ? 10.922 62.062 39.969 1 92.5 184 SER B N 1
ATOM 8917 C CA . SER B 1 184 ? 12.305 62.469 40.219 1 92.5 184 SER B CA 1
ATOM 8918 C C . SER B 1 184 ? 12.938 61.594 41.312 1 92.5 184 SER B C 1
ATOM 8920 O O . SER B 1 184 ? 12.305 61.312 42.344 1 92.5 184 SER B O 1
ATOM 8922 N N . GLY B 1 185 ? 14.164 61.188 41.031 1 93.62 185 GLY B N 1
ATOM 8923 C CA . GLY B 1 185 ? 14.906 60.375 42 1 93.62 185 GLY B CA 1
ATOM 8924 C C . GLY B 1 185 ? 14.695 58.875 41.781 1 93.62 185 GLY B C 1
ATOM 8925 O O . GLY B 1 185 ? 15.359 58.062 42.438 1 93.62 185 GLY B O 1
ATOM 8926 N N . CYS B 1 186 ? 13.844 58.562 40.844 1 96.12 186 CYS B N 1
ATOM 8927 C CA . CYS B 1 186 ? 13.625 57.156 40.594 1 96.12 186 CYS B CA 1
ATOM 8928 C C . CYS B 1 186 ? 14.789 56.531 39.844 1 96.12 186 CYS B C 1
ATOM 8930 O O . CYS B 1 186 ? 15.609 57.25 39.281 1 96.12 186 CYS B O 1
ATOM 8932 N N . THR B 1 187 ? 14.875 55.219 39.875 1 97.56 187 THR B N 1
ATOM 8933 C CA . THR B 1 187 ? 15.891 54.469 39.156 1 97.56 187 THR B CA 1
ATOM 8934 C C . THR B 1 187 ? 15.273 53.719 37.969 1 97.56 187 THR B C 1
ATOM 8936 O O . THR B 1 187 ? 14.312 52.969 38.156 1 97.56 187 THR B O 1
ATOM 8939 N N . LEU B 1 188 ? 15.727 54 36.75 1 98.12 188 LEU B N 1
ATOM 8940 C CA . LEU B 1 188 ? 15.383 53.219 35.594 1 98.12 188 LEU B CA 1
ATOM 8941 C C . LEU B 1 188 ? 16.375 52.062 35.375 1 98.12 188 LEU B C 1
ATOM 8943 O O . LEU B 1 188 ? 17.594 52.281 35.406 1 98.12 188 LEU B O 1
ATOM 8947 N N . SER B 1 189 ? 15.891 50.844 35.281 1 98.25 189 SER B N 1
ATOM 8948 C CA . SER B 1 189 ? 16.766 49.688 35.062 1 98.25 189 SER B CA 1
ATOM 8949 C C . SER B 1 189 ? 16.297 48.812 33.906 1 98.25 189 SER B C 1
ATOM 8951 O O . SER B 1 189 ? 15.094 48.781 33.625 1 98.25 189 SER B O 1
ATOM 8953 N N . ILE B 1 190 ? 17.203 48.219 33.188 1 98.56 190 ILE B N 1
ATOM 8954 C CA . ILE B 1 190 ? 16.984 47.25 32.094 1 98.56 190 ILE B CA 1
ATOM 8955 C C . ILE B 1 190 ? 17.734 45.969 32.406 1 98.56 190 ILE B C 1
ATOM 8957 O O . ILE B 1 190 ? 18.969 45.938 32.406 1 98.56 190 ILE B O 1
ATOM 8961 N N . GLN B 1 191 ? 16.984 44.938 32.688 1 98.12 191 GLN B N 1
ATOM 8962 C CA . GLN B 1 191 ? 17.562 43.594 32.844 1 98.12 191 GLN B CA 1
ATOM 8963 C C . GLN B 1 191 ? 17.562 42.812 31.547 1 98.12 191 GLN B C 1
ATOM 8965 O O . GLN B 1 191 ? 16.531 42.688 30.891 1 98.12 191 GLN B O 1
ATOM 8970 N N . VAL B 1 192 ? 18.734 42.312 31.141 1 98.19 192 VAL B N 1
ATOM 8971 C CA . VAL B 1 192 ? 18.859 41.625 29.859 1 98.19 192 VAL B CA 1
ATOM 8972 C C . VAL B 1 192 ? 19.203 40.156 30.094 1 98.19 192 VAL B C 1
ATOM 8974 O O . VAL B 1 192 ? 19.938 39.812 31.031 1 98.19 192 VAL B O 1
ATOM 8977 N N . ALA B 1 193 ? 18.625 39.25 29.344 1 97.81 193 ALA B N 1
ATOM 8978 C CA . ALA B 1 193 ? 18.922 37.812 29.328 1 97.81 193 ALA B CA 1
ATOM 8979 C C . ALA B 1 193 ? 19.094 37.312 27.906 1 97.81 193 ALA B C 1
ATOM 8981 O O . ALA B 1 193 ? 18.922 38.062 26.938 1 97.81 193 ALA B O 1
ATOM 8982 N N . LYS B 1 194 ? 19.438 36.094 27.719 1 96.25 194 LYS B N 1
ATOM 8983 C CA . LYS B 1 194 ? 19.891 35.562 26.438 1 96.25 194 LYS B CA 1
ATOM 8984 C C . LYS B 1 194 ? 18.719 35.406 25.453 1 96.25 194 LYS B C 1
ATOM 8986 O O . LYS B 1 194 ? 18.875 35.656 24.266 1 96.25 194 LYS B O 1
ATOM 8991 N N . GLY B 1 195 ? 17.547 34.906 25.969 1 95.06 195 GLY B N 1
ATOM 8992 C CA . GLY B 1 195 ? 16.406 34.688 25.094 1 95.06 195 GLY B CA 1
ATOM 8993 C C . GLY B 1 195 ? 16.719 33.75 23.922 1 95.06 195 GLY B C 1
ATOM 8994 O O . GLY B 1 195 ? 17.438 32.781 24.078 1 95.06 195 GLY B O 1
ATOM 8995 N N . TRP B 1 196 ? 16.094 34 22.703 1 94.62 196 TRP B N 1
ATOM 8996 C CA . TRP B 1 196 ? 16.375 33.219 21.484 1 94.62 196 TRP B CA 1
ATOM 8997 C C . TRP B 1 196 ? 17.734 33.594 20.922 1 94.62 196 TRP B C 1
ATOM 8999 O O . TRP B 1 196 ? 18.438 32.719 20.375 1 94.62 196 TRP B O 1
ATOM 9009 N N . TYR B 1 197 ? 18.141 34.75 21.078 1 92.88 197 TYR B N 1
ATOM 9010 C CA . TYR B 1 197 ? 19.281 35.375 20.406 1 92.88 197 TYR B CA 1
ATOM 9011 C C . TYR B 1 197 ? 20.578 34.656 20.75 1 92.88 197 TYR B C 1
ATOM 9013 O O . TYR B 1 197 ? 21.438 34.469 19.891 1 92.88 197 TYR B O 1
ATOM 9021 N N . MET B 1 198 ? 20.781 34.281 22.016 1 90.69 198 MET B N 1
ATOM 9022 C CA . MET B 1 198 ? 22.062 33.719 22.453 1 90.69 198 MET B CA 1
ATOM 9023 C C . MET B 1 198 ? 21.844 32.406 23.219 1 90.69 198 MET B C 1
ATOM 9025 O O . MET B 1 198 ? 22.484 32.188 24.25 1 90.69 198 MET B O 1
ATOM 9029 N N . SER B 1 199 ? 21 31.562 22.859 1 85.12 199 SER B N 1
ATOM 9030 C CA . SER B 1 199 ? 20.719 30.359 23.625 1 85.12 199 SER B CA 1
ATOM 9031 C C . SER B 1 199 ? 20.891 29.109 22.781 1 85.12 199 SER B C 1
ATOM 9033 O O . SER B 1 199 ? 20.266 28.078 23.047 1 85.12 199 SER B O 1
ATOM 9035 N N . ASN B 1 200 ? 21.672 29.062 21.703 1 85.56 200 ASN B N 1
ATOM 9036 C CA . ASN B 1 200 ? 21.812 27.953 20.766 1 85.56 200 ASN B CA 1
ATOM 9037 C C . ASN B 1 200 ? 20.469 27.484 20.234 1 85.56 200 ASN B C 1
ATOM 9039 O O . ASN B 1 200 ? 20.125 26.312 20.344 1 85.56 200 ASN B O 1
ATOM 9043 N N . PHE B 1 201 ? 19.859 28.312 19.578 1 86.31 201 PHE B N 1
ATOM 9044 C CA . PHE B 1 201 ? 18.484 28.109 19.156 1 86.31 201 PHE B CA 1
ATOM 9045 C C . PHE B 1 201 ? 18.422 27.516 17.75 1 86.31 201 PHE B C 1
ATOM 9047 O O . PHE B 1 201 ? 19.141 27.953 16.859 1 86.31 201 PHE B O 1
ATOM 9054 N N . GLY B 1 202 ? 17.656 26.406 17.594 1 84.06 202 GLY B N 1
ATOM 9055 C CA . GLY B 1 202 ? 17.5 25.781 16.297 1 84.06 202 GLY B CA 1
ATOM 9056 C C . GLY B 1 202 ? 17.797 24.297 16.328 1 84.06 202 GLY B C 1
ATOM 9057 O O . GLY B 1 202 ? 17.625 23.641 17.359 1 84.06 202 GLY B O 1
ATOM 9058 N N . LEU B 1 203 ? 18.109 23.719 15.078 1 78.06 203 LEU B N 1
ATOM 9059 C CA . LEU B 1 203 ? 18.375 22.297 14.945 1 78.06 203 LEU B CA 1
ATOM 9060 C C . LEU B 1 203 ? 19.875 22.031 14.992 1 78.06 203 LEU B C 1
ATOM 9062 O O . LEU B 1 203 ? 20.688 22.953 14.844 1 78.06 203 LEU B O 1
ATOM 9066 N N . ASP B 1 204 ? 20.344 20.812 15.031 1 69.19 204 ASP B N 1
ATOM 9067 C CA . ASP B 1 204 ? 21.719 20.312 14.938 1 69.19 204 ASP B CA 1
ATOM 9068 C C . ASP B 1 204 ? 22.641 21.125 15.844 1 69.19 204 ASP B C 1
ATOM 9070 O O . ASP B 1 204 ? 23.625 21.719 15.367 1 69.19 204 ASP B O 1
ATOM 9074 N N . ASN B 1 205 ? 22.422 21.25 17.062 1 69.12 205 ASN B N 1
ATOM 9075 C CA . ASN B 1 205 ? 23.188 21.875 18.141 1 69.12 205 ASN B CA 1
ATOM 9076 C C . ASN B 1 205 ? 22.922 23.391 18.203 1 69.12 205 ASN B C 1
ATOM 9078 O O . ASN B 1 205 ? 23.469 24.078 19.062 1 69.12 205 ASN B O 1
ATOM 9082 N N . GLY B 1 206 ? 22.094 23.906 17.266 1 75.31 206 GLY B N 1
ATOM 9083 C CA . GLY B 1 206 ? 21.562 25.266 17.328 1 75.31 206 GLY B CA 1
ATOM 9084 C C . GLY B 1 206 ? 22.562 26.312 16.859 1 75.31 206 GLY B C 1
ATOM 9085 O O . GLY B 1 206 ? 23.656 25.984 16.438 1 75.31 206 GLY B O 1
ATOM 9086 N N . VAL B 1 207 ? 22.031 27.547 16.766 1 80.88 207 VAL B N 1
ATOM 9087 C CA . VAL B 1 207 ? 22.844 28.688 16.344 1 80.88 207 VAL B CA 1
ATOM 9088 C C . VAL B 1 207 ? 22.688 29.828 17.344 1 80.88 207 VAL B C 1
ATOM 9090 O O . VAL B 1 207 ? 21.625 30.016 17.938 1 80.88 207 VAL B O 1
ATOM 9093 N N . ASN B 1 208 ? 23.719 30.5 17.625 1 87.5 208 ASN B N 1
ATOM 9094 C CA . ASN B 1 208 ? 23.688 31.812 18.281 1 87.5 208 ASN B CA 1
ATOM 9095 C C . ASN B 1 208 ? 23.719 32.938 17.266 1 87.5 208 ASN B C 1
ATOM 9097 O O . ASN B 1 208 ? 24.547 32.938 16.344 1 87.5 208 ASN B O 1
ATOM 9101 N N . PHE B 1 209 ? 22.875 33.938 17.406 1 89.44 209 PHE B N 1
ATOM 9102 C CA . PHE B 1 209 ? 22.812 35.062 16.469 1 89.44 209 PHE B CA 1
ATOM 9103 C C . PHE B 1 209 ? 23.828 36.125 16.875 1 89.44 209 PHE B C 1
ATOM 9105 O O . PHE B 1 209 ? 24.125 37 16.078 1 89.44 209 PHE B O 1
ATOM 9112 N N . GLY B 1 210 ? 24.312 36.062 18.094 1 89.56 210 GLY B N 1
ATOM 9113 C CA . GLY B 1 210 ? 25.359 36.938 18.641 1 89.56 210 GLY B CA 1
ATOM 9114 C C . GLY B 1 210 ? 26.031 36.344 19.859 1 89.56 210 GLY B C 1
ATOM 9115 O O . GLY B 1 210 ? 25.656 35.281 20.344 1 89.56 210 GLY B O 1
ATOM 9116 N N . ASP B 1 211 ? 27.016 37.094 20.359 1 89.94 211 ASP B N 1
ATOM 9117 C CA . ASP B 1 211 ? 27.828 36.5 21.422 1 89.94 211 ASP B CA 1
ATOM 9118 C C . ASP B 1 211 ? 27.859 37.438 22.641 1 89.94 211 ASP B C 1
ATOM 9120 O O . ASP B 1 211 ? 28.625 37.188 23.578 1 89.94 211 ASP B O 1
ATOM 9124 N N . ARG B 1 212 ? 27.047 38.438 22.578 1 93.44 212 ARG B N 1
ATOM 9125 C CA . ARG B 1 212 ? 27.062 39.375 23.703 1 93.44 212 ARG B CA 1
ATOM 9126 C C . ARG B 1 212 ? 25.672 39.969 23.938 1 93.44 212 ARG B C 1
ATOM 9128 O O . ARG B 1 212 ? 24.969 40.312 22.969 1 93.44 212 ARG B O 1
ATOM 9135 N N . MET B 1 213 ? 25.312 40.094 25.219 1 95.69 213 MET B N 1
ATOM 9136 C CA . MET B 1 213 ? 24.078 40.812 25.594 1 95.69 213 MET B CA 1
ATOM 9137 C C . MET B 1 213 ? 24.328 42.312 25.641 1 95.69 213 MET B C 1
ATOM 9139 O O . MET B 1 213 ? 25.281 42.781 26.25 1 95.69 213 MET B O 1
ATOM 9143 N N . GLU B 1 214 ? 23.5 43.031 25 1 97.5 214 GLU B N 1
ATOM 9144 C CA . GLU B 1 214 ? 23.594 44.469 24.938 1 97.5 214 GLU B CA 1
ATOM 9145 C C . GLU B 1 214 ? 22.219 45.125 25.125 1 97.5 214 GLU B C 1
ATOM 9147 O O . GLU B 1 214 ? 21.188 44.469 24.984 1 97.5 214 GLU B O 1
ATOM 9152 N N . ALA B 1 215 ? 22.203 46.406 25.531 1 98.38 215 ALA B N 1
ATOM 9153 C CA . ALA B 1 215 ? 20.953 47.156 25.656 1 98.38 215 ALA B CA 1
ATOM 9154 C C . ALA B 1 215 ? 21.109 48.562 25.078 1 98.38 215 ALA B C 1
ATOM 9156 O O . ALA B 1 215 ? 22.203 49.094 25.016 1 98.38 215 ALA B O 1
ATOM 9157 N N . ILE B 1 216 ? 20.078 49.062 24.641 1 98.62 216 ILE B N 1
ATOM 9158 C CA . ILE B 1 216 ? 20 50.438 24.203 1 98.62 216 ILE B CA 1
ATOM 9159 C C . ILE B 1 216 ? 18.641 51.031 24.578 1 98.62 216 ILE B C 1
ATOM 9161 O O . ILE B 1 216 ? 17.625 50.344 24.5 1 98.62 216 ILE B O 1
ATOM 9165 N N . ALA B 1 217 ? 18.609 52.281 25.078 1 98.56 217 ALA B N 1
ATOM 9166 C CA . ALA B 1 217 ? 17.344 52.938 25.422 1 98.56 217 ALA B CA 1
ATOM 9167 C C . ALA B 1 217 ? 17.453 54.438 25.359 1 98.56 217 ALA B C 1
ATOM 9169 O O . ALA B 1 217 ? 18.547 55 25.438 1 98.56 217 ALA B O 1
ATOM 9170 N N . GLU B 1 218 ? 16.359 55.094 25.156 1 98.44 218 GLU B N 1
ATOM 9171 C CA . GLU B 1 218 ? 16.141 56.531 25.312 1 98.44 218 GLU B CA 1
ATOM 9172 C C . GLU B 1 218 ? 14.859 56.812 26.094 1 98.44 218 GLU B C 1
ATOM 9174 O O . GLU B 1 218 ? 13.781 56.344 25.703 1 98.44 218 GLU B O 1
ATOM 9179 N N . LEU B 1 219 ? 14.961 57.5 27.172 1 98.06 219 LEU B N 1
ATOM 9180 C CA . LEU B 1 219 ? 13.805 58.031 27.875 1 98.06 219 LEU B CA 1
ATOM 9181 C C . LEU B 1 219 ? 13.523 59.469 27.453 1 98.06 219 LEU B C 1
ATOM 9183 O O . LEU B 1 219 ? 14.336 60.375 27.703 1 98.06 219 LEU B O 1
ATOM 9187 N N . HIS B 1 220 ? 12.492 59.688 26.734 1 97.81 220 HIS B N 1
ATOM 9188 C CA . HIS B 1 220 ? 12.055 61.031 26.312 1 97.81 220 HIS B CA 1
ATOM 9189 C C . HIS B 1 220 ? 11.07 61.625 27.312 1 97.81 220 HIS B C 1
ATOM 9191 O O . HIS B 1 220 ? 10.023 61.031 27.578 1 97.81 220 HIS B O 1
ATOM 9197 N N . VAL B 1 221 ? 11.367 62.781 27.859 1 97 221 VAL B N 1
ATOM 9198 C CA . VAL B 1 221 ? 10.539 63.406 28.875 1 97 221 VAL B CA 1
ATOM 9199 C C . VAL B 1 221 ? 10.109 64.812 28.406 1 97 221 VAL B C 1
ATOM 9201 O O . VAL B 1 221 ? 10.93 65.562 27.922 1 97 221 VAL B O 1
ATOM 9204 N N . THR B 1 222 ? 8.883 65 28.453 1 95.94 222 THR B N 1
ATOM 9205 C CA . THR B 1 222 ? 8.336 66.375 28.234 1 95.94 222 THR B CA 1
ATOM 9206 C C . THR B 1 222 ? 7.812 66.938 29.547 1 95.94 222 THR B C 1
ATOM 9208 O O . THR B 1 222 ? 7.027 66.312 30.25 1 95.94 222 THR B O 1
ATOM 9211 N N . TYR B 1 223 ? 8.234 68.188 29.766 1 94.25 223 TYR B N 1
ATOM 9212 C CA . TYR B 1 223 ? 7.852 68.875 31 1 94.25 223 TYR B CA 1
ATOM 9213 C C . TYR B 1 223 ? 6.637 69.75 30.797 1 94.25 223 TYR B C 1
ATOM 9215 O O . TYR B 1 223 ? 6.266 70.062 29.656 1 94.25 223 TYR B O 1
ATOM 9223 N N . GLU B 1 224 ? 6.07 70.188 31.797 1 92.44 224 GLU B N 1
ATOM 9224 C CA . GLU B 1 224 ? 4.855 71 31.766 1 92.44 224 GLU B CA 1
ATOM 9225 C C . GLU B 1 224 ? 5.098 72.375 31.047 1 92.44 224 GLU B C 1
ATOM 9227 O O . GLU B 1 224 ? 4.188 72.875 30.422 1 92.44 224 GLU B O 1
ATOM 9232 N N . ASP B 1 225 ? 6.336 72.875 31.156 1 92.62 225 ASP B N 1
ATOM 9233 C CA . ASP B 1 225 ? 6.609 74.188 30.562 1 92.62 225 ASP B CA 1
ATOM 9234 C C . ASP B 1 225 ? 6.91 74.062 29.078 1 92.62 225 ASP B C 1
ATOM 9236 O O . ASP B 1 225 ? 7.27 75.062 28.422 1 92.62 225 ASP B O 1
ATOM 9240 N N . GLY B 1 226 ? 6.848 72.812 28.594 1 89.94 226 GLY B N 1
ATOM 9241 C CA . GLY B 1 226 ? 7.008 72.625 27.172 1 89.94 226 GLY B CA 1
ATOM 9242 C C . GLY B 1 226 ? 8.398 72.125 26.781 1 89.94 226 GLY B C 1
ATOM 9243 O O . GLY B 1 226 ? 8.617 71.625 25.672 1 89.94 226 GLY B O 1
ATOM 9244 N N . THR B 1 227 ? 9.328 72.25 27.688 1 94.12 227 THR B N 1
ATOM 9245 C CA . THR B 1 227 ? 10.68 71.812 27.391 1 94.12 227 THR B CA 1
ATOM 9246 C C . THR B 1 227 ? 10.75 70.312 27.469 1 94.12 227 THR B C 1
ATOM 9248 O O . THR B 1 227 ? 9.867 69.625 28.047 1 94.12 227 THR B O 1
ATOM 9251 N N . SER B 1 228 ? 11.758 69.75 26.75 1 94.75 228 SER B N 1
ATOM 9252 C CA . SER B 1 228 ? 11.914 68.312 26.703 1 94.75 228 SER B CA 1
ATOM 9253 C C . SER B 1 228 ? 13.352 67.875 26.984 1 94.75 228 SER B C 1
ATOM 9255 O O . SER B 1 228 ? 14.273 68.688 26.828 1 94.75 228 SER B O 1
ATOM 9257 N N . GLU B 1 229 ? 13.531 66.75 27.438 1 94.81 229 GLU B N 1
ATOM 9258 C CA . GLU B 1 229 ? 14.836 66.125 27.719 1 94.81 229 GLU B CA 1
ATOM 9259 C C . GLU B 1 229 ? 14.883 64.688 27.266 1 94.81 229 GLU B C 1
ATOM 9261 O O . GLU B 1 229 ? 13.875 63.969 27.328 1 94.81 229 GLU B O 1
ATOM 9266 N N . VAL B 1 230 ? 16.078 64.25 26.719 1 97.06 230 VAL B N 1
ATOM 9267 C CA . VAL B 1 230 ? 16.312 62.844 26.344 1 97.06 230 VAL B CA 1
ATOM 9268 C C . VAL B 1 230 ? 17.422 62.281 27.219 1 97.06 230 VAL B C 1
ATOM 9270 O O . VAL B 1 230 ? 18.531 62.812 27.266 1 97.06 230 VAL B O 1
ATOM 9273 N N . ILE B 1 231 ? 17.109 61.281 27.922 1 96.69 231 ILE B N 1
ATOM 9274 C CA . ILE B 1 231 ? 18.078 60.531 28.719 1 96.69 231 ILE B CA 1
ATOM 9275 C C . ILE B 1 231 ? 18.375 59.188 28.047 1 96.69 231 ILE B C 1
ATOM 9277 O O . ILE B 1 231 ? 17.562 58.281 28.078 1 96.69 231 ILE B O 1
ATOM 9281 N N . GLY B 1 232 ? 19.547 59.062 27.453 1 97.62 232 GLY B N 1
ATOM 9282 C CA . GLY B 1 232 ? 19.922 57.875 26.719 1 97.62 232 GLY B CA 1
ATOM 9283 C C . GLY B 1 232 ? 20.906 57 27.484 1 97.62 232 GLY B C 1
ATOM 9284 O O . GLY B 1 232 ? 21.531 57.438 28.453 1 97.62 232 GLY B O 1
ATOM 9285 N N . THR B 1 233 ? 20.953 55.719 27.109 1 98.38 233 THR B N 1
ATOM 9286 C CA . THR B 1 233 ? 21.969 54.812 27.656 1 98.38 233 THR B CA 1
ATOM 9287 C C . THR B 1 233 ? 23.359 55.281 27.219 1 98.38 233 THR B C 1
ATOM 9289 O O . THR B 1 233 ? 23.547 55.75 26.094 1 98.38 233 THR B O 1
ATOM 9292 N N . ASP B 1 234 ? 24.25 55.25 28.047 1 97.88 234 ASP B N 1
ATOM 9293 C CA . ASP B 1 234 ? 25.672 55.531 27.828 1 97.88 234 ASP B CA 1
ATOM 9294 C C . ASP B 1 234 ? 26.531 54.969 28.938 1 97.88 234 ASP B C 1
ATOM 9296 O O . ASP B 1 234 ? 26.047 54.156 29.75 1 97.88 234 ASP B O 1
ATOM 9300 N N . SER B 1 235 ? 27.75 55.406 28.969 1 97.31 235 SER B N 1
ATOM 9301 C CA . SER B 1 235 ? 28.719 54.844 29.906 1 97.31 235 SER B CA 1
ATOM 9302 C C . SER B 1 235 ? 28.453 55.312 31.328 1 97.31 235 SER B C 1
ATOM 9304 O O . SER B 1 235 ? 29.031 54.781 32.281 1 97.31 235 SER B O 1
ATOM 9306 N N . SER B 1 236 ? 27.578 56.219 31.531 1 97.56 236 SER B N 1
ATOM 9307 C CA . SER B 1 236 ? 27.25 56.719 32.875 1 97.56 236 SER B CA 1
ATOM 9308 C C . SER B 1 236 ? 26.312 55.75 33.594 1 97.56 236 SER B C 1
ATOM 9310 O O . SER B 1 236 ? 26.109 55.875 34.812 1 97.56 236 SER B O 1
ATOM 9312 N N . TRP B 1 237 ? 25.766 54.812 32.906 1 98.5 237 TRP B N 1
ATOM 9313 C CA . TRP B 1 237 ? 24.875 53.844 33.531 1 98.5 237 TRP B CA 1
ATOM 9314 C C . TRP B 1 237 ? 25.656 52.844 34.375 1 98.5 237 TRP B C 1
ATOM 9316 O O . TRP B 1 237 ? 26.766 52.438 34 1 98.5 237 TRP B O 1
ATOM 9326 N N . ASP B 1 238 ? 25.047 52.469 35.469 1 98.12 238 ASP B N 1
ATOM 9327 C CA . ASP B 1 238 ? 25.641 51.406 36.312 1 98.12 238 ASP B CA 1
ATOM 9328 C C . ASP B 1 238 ? 25.297 50.031 35.781 1 98.12 238 ASP B C 1
ATOM 9330 O O . ASP B 1 238 ? 24.297 49.844 35.094 1 98.12 238 ASP B O 1
ATOM 9334 N N . VAL B 1 239 ? 26.125 49.094 36.094 1 98 239 VAL B N 1
ATOM 9335 C CA . VAL B 1 239 ? 25.891 47.688 35.719 1 98 239 VAL B CA 1
ATOM 9336 C C . VAL B 1 239 ? 26 46.812 36.969 1 98 239 VAL B C 1
ATOM 9338 O O . VAL B 1 239 ? 26.875 47 37.781 1 98 239 VAL B O 1
ATOM 9341 N N . ALA B 1 240 ? 25.078 45.938 37.062 1 97.94 240 ALA B N 1
ATOM 9342 C CA . ALA B 1 240 ? 25.109 44.906 38.094 1 97.94 240 ALA B CA 1
ATOM 9343 C C . ALA B 1 240 ? 24.859 43.531 37.469 1 97.94 240 ALA B C 1
ATOM 9345 O O . ALA B 1 240 ? 24.312 43.406 36.375 1 97.94 240 ALA B O 1
ATOM 9346 N N . GLU B 1 241 ? 25.375 42.5 38.125 1 97.69 241 GLU B N 1
ATOM 9347 C CA . GLU B 1 241 ? 25.047 41.094 37.781 1 97.69 241 GLU B CA 1
ATOM 9348 C C . GLU B 1 241 ? 23.734 40.688 38.406 1 97.69 241 GLU B C 1
ATOM 9350 O O . GLU B 1 241 ? 23.547 40.844 39.625 1 97.69 241 GLU B O 1
ATOM 9355 N N . SER B 1 242 ? 22.875 40.219 37.562 1 97 242 SER B N 1
ATOM 9356 C CA . SER B 1 242 ? 21.547 39.812 38.031 1 97 242 SER B CA 1
ATOM 9357 C C . SER B 1 242 ? 21.609 38.531 38.844 1 97 242 SER B C 1
ATOM 9359 O O . SER B 1 242 ? 22.625 37.812 38.812 1 97 242 SER B O 1
ATOM 9361 N N . ASP B 1 243 ? 20.562 38.25 39.594 1 96.5 243 ASP B N 1
ATOM 9362 C CA . ASP B 1 243 ? 20.422 37 40.312 1 96.5 243 ASP B CA 1
ATOM 9363 C C . ASP B 1 243 ? 19.922 35.875 39.375 1 96.5 243 ASP B C 1
ATOM 9365 O O . ASP B 1 243 ? 19.828 34.719 39.781 1 96.5 243 ASP B O 1
ATOM 9369 N N . VAL B 1 244 ? 19.609 36.125 38.094 1 97.69 244 VAL B N 1
ATOM 9370 C CA . VAL B 1 244 ? 19.453 35.125 37.031 1 97.69 244 VAL B CA 1
ATOM 9371 C C . VAL B 1 244 ? 20.828 34.688 36.531 1 97.69 244 VAL B C 1
ATOM 9373 O O . VAL B 1 244 ? 21.5 35.438 35.812 1 97.69 244 VAL B O 1
ATOM 9376 N N . LYS B 1 245 ? 21.203 33.5 36.875 1 96.88 245 LYS B N 1
ATOM 9377 C CA . LYS B 1 245 ? 22.562 33.031 36.594 1 96.88 245 LYS B CA 1
ATOM 9378 C C . LYS B 1 245 ? 22.672 32.438 35.188 1 96.88 245 LYS B C 1
ATOM 9380 O O . LYS B 1 245 ? 23.75 32.438 34.594 1 96.88 245 LYS B O 1
ATOM 9385 N N . GLU B 1 246 ? 21.656 31.828 34.75 1 96.31 246 GLU B N 1
ATOM 9386 C CA . GLU B 1 246 ? 21.594 31.266 33.406 1 96.31 246 GLU B CA 1
ATOM 9387 C C . GLU B 1 246 ? 20.156 31.234 32.906 1 96.31 246 GLU B C 1
ATOM 9389 O O . GLU B 1 246 ? 19.219 31.109 33.688 1 96.31 246 GLU B O 1
ATOM 9394 N N . SER B 1 247 ? 20.094 31.5 31.609 1 96.25 247 SER B N 1
ATOM 9395 C CA . SER B 1 247 ? 18.797 31.438 30.969 1 96.25 247 SER B CA 1
ATOM 9396 C C . SER B 1 247 ? 18.906 31.047 29.5 1 96.25 247 SER B C 1
ATOM 9398 O O . SER B 1 247 ? 19.969 31.234 28.875 1 96.25 247 SER B O 1
ATOM 9400 N N . GLY B 1 248 ? 17.891 30.484 28.953 1 95.25 248 GLY B N 1
ATOM 9401 C CA . GLY B 1 248 ? 17.75 30.141 27.547 1 95.25 248 GLY B CA 1
ATOM 9402 C C . GLY B 1 248 ? 16.406 29.516 27.219 1 95.25 248 GLY B C 1
ATOM 9403 O O . GLY B 1 248 ? 15.773 28.906 28.078 1 95.25 248 GLY B O 1
ATOM 9404 N N . ILE B 1 249 ? 16.078 29.641 25.969 1 95.62 249 ILE B N 1
ATOM 9405 C CA . ILE B 1 249 ? 14.758 29.188 25.562 1 95.62 249 ILE B CA 1
ATOM 9406 C C . ILE B 1 249 ? 14.641 27.672 25.781 1 95.62 249 ILE B C 1
ATOM 9408 O O . ILE B 1 249 ? 13.625 27.188 26.281 1 95.62 249 ILE B O 1
ATOM 9412 N N . TYR B 1 250 ? 15.695 26.844 25.344 1 95.38 250 TYR B N 1
ATOM 9413 C CA . TYR B 1 250 ? 15.688 25.406 25.547 1 95.38 250 TYR B CA 1
ATOM 9414 C C . TYR B 1 250 ? 16.203 25.047 26.938 1 95.38 250 TYR B C 1
ATOM 9416 O O . TYR B 1 250 ? 15.805 24.031 27.5 1 95.38 250 TYR B O 1
ATOM 9424 N N . TYR B 1 251 ? 17.047 25.859 27.516 1 96 251 TYR B N 1
ATOM 9425 C CA . TYR B 1 251 ? 17.75 25.625 28.766 1 96 251 TYR B CA 1
ATOM 9426 C C . TYR B 1 251 ? 16.797 25.797 29.953 1 96 251 TYR B C 1
ATOM 9428 O O . TYR B 1 251 ? 16.797 24.969 30.875 1 96 251 TYR B O 1
ATOM 9436 N N . GLY B 1 252 ? 16 26.781 29.922 1 97.69 252 GLY B N 1
ATOM 9437 C CA . GLY B 1 252 ? 15.242 27.219 31.094 1 97.69 252 GLY B CA 1
ATOM 9438 C C . GLY B 1 252 ? 15.883 28.391 31.812 1 97.69 252 GLY B C 1
ATOM 9439 O O . GLY B 1 252 ? 16.312 29.359 31.172 1 97.69 252 GLY B O 1
ATOM 9440 N N . GLU B 1 253 ? 15.812 28.312 33.125 1 98.5 253 GLU B N 1
ATOM 9441 C CA . GLU B 1 253 ? 16.359 29.438 33.875 1 98.5 253 GLU B CA 1
ATOM 9442 C C . GLU B 1 253 ? 16.844 29 35.25 1 98.5 253 GLU B C 1
ATOM 9444 O O . GLU B 1 253 ? 16.219 28.141 35.875 1 98.5 253 GLU B O 1
ATOM 9449 N N . ASP B 1 254 ? 17.969 29.469 35.656 1 98.56 254 ASP B N 1
ATOM 9450 C CA . ASP B 1 254 ? 18.5 29.328 37.031 1 98.56 254 ASP B CA 1
ATOM 9451 C C . ASP B 1 254 ? 18.469 30.656 37.75 1 98.56 254 ASP B C 1
ATOM 9453 O O . ASP B 1 254 ? 19.203 31.578 37.406 1 98.56 254 ASP B O 1
ATOM 9457 N N . LEU B 1 255 ? 17.594 30.781 38.719 1 98.5 255 LEU B N 1
ATOM 9458 C CA . LEU B 1 255 ? 17.469 31.953 39.562 1 98.5 255 LEU B CA 1
ATOM 9459 C C . LEU B 1 255 ? 18.062 31.703 40.938 1 98.5 255 LEU B C 1
ATOM 9461 O O . LEU B 1 255 ? 17.547 30.891 41.719 1 98.5 255 LEU B O 1
ATOM 9465 N N . ASP B 1 256 ? 19.109 32.406 41.312 1 98.19 256 ASP B N 1
ATOM 9466 C CA . ASP B 1 256 ? 19.781 32.25 42.594 1 98.19 256 ASP B CA 1
ATOM 9467 C C . ASP B 1 256 ? 19.703 33.531 43.438 1 98.19 256 ASP B C 1
ATOM 9469 O O . ASP B 1 256 ? 20.578 34.406 43.312 1 98.19 256 ASP B O 1
ATOM 9473 N N . ARG B 1 257 ? 18.734 33.594 44.312 1 97.38 257 ARG B N 1
ATOM 9474 C CA . ARG B 1 257 ? 18.562 34.781 45.188 1 97.38 257 ARG B CA 1
ATOM 9475 C C . ARG B 1 257 ? 19.719 34.906 46.156 1 97.38 257 ARG B C 1
ATOM 9477 O O . ARG B 1 257 ? 20.078 36 46.562 1 97.38 257 ARG B O 1
ATOM 9484 N N . SER B 1 258 ? 20.312 33.844 46.531 1 96.38 258 SER B N 1
ATOM 9485 C CA . SER B 1 258 ? 21.391 33.875 47.5 1 96.38 258 SER B CA 1
ATOM 9486 C C . SER B 1 258 ? 22.641 34.562 46.969 1 96.38 258 SER B C 1
ATOM 9488 O O . SER B 1 258 ? 23.422 35.125 47.688 1 96.38 258 SER B O 1
ATOM 9490 N N . ALA B 1 259 ? 22.75 34.406 45.75 1 94.69 259 ALA B N 1
ATOM 9491 C CA . ALA B 1 259 ? 23.859 35.125 45.094 1 94.69 259 ALA B CA 1
ATOM 9492 C C . ALA B 1 259 ? 23.656 36.625 45.125 1 94.69 259 ALA B C 1
ATOM 9494 O O . ALA B 1 259 ? 24.609 37.406 45.156 1 94.69 259 ALA B O 1
ATOM 9495 N N . GLY B 1 260 ? 22.406 37.062 45.094 1 92.69 260 GLY B N 1
ATOM 9496 C CA . GLY B 1 260 ? 22.047 38.469 45.125 1 92.69 260 GLY B CA 1
ATOM 9497 C C . GLY B 1 260 ? 22.406 39.219 43.844 1 92.69 260 GLY B C 1
ATOM 9498 O O . GLY B 1 260 ? 22.891 38.594 42.875 1 92.69 260 GLY B O 1
ATOM 9499 N N . ILE B 1 261 ? 22.094 40.5 43.844 1 95.12 261 ILE B N 1
ATOM 9500 C CA . ILE B 1 261 ? 22.5 41.406 42.781 1 95.12 261 ILE B CA 1
ATOM 9501 C C . ILE B 1 261 ? 23.844 42.031 43.125 1 95.12 261 ILE B C 1
ATOM 9503 O O . ILE B 1 261 ? 24 42.688 44.156 1 95.12 261 ILE B O 1
ATOM 9507 N N . VAL B 1 262 ? 24.828 41.875 42.25 1 96.81 262 VAL B N 1
ATOM 9508 C CA . VAL B 1 262 ? 26.203 42.281 42.562 1 96.81 262 VAL B CA 1
ATOM 9509 C C . VAL B 1 262 ? 26.578 43.469 41.688 1 96.81 262 VAL B C 1
ATOM 9511 O O . VAL B 1 262 ? 26.609 43.375 40.438 1 96.81 262 VAL B O 1
ATOM 9514 N N . GLU B 1 263 ? 26.938 44.562 42.312 1 97.06 263 GLU B N 1
ATOM 9515 C CA . GLU B 1 263 ? 27.375 45.75 41.562 1 97.06 263 GLU B CA 1
ATOM 9516 C C . GLU B 1 263 ? 28.688 45.469 40.844 1 97.06 263 GLU B C 1
ATOM 9518 O O . GLU B 1 263 ? 29.594 44.875 41.406 1 97.06 263 GLU B O 1
ATOM 9523 N N . LYS B 1 264 ? 28.734 45.875 39.656 1 96.88 264 LYS B N 1
ATOM 9524 C CA . LYS B 1 264 ? 29.906 45.562 38.844 1 96.88 264 LYS B CA 1
ATOM 9525 C C . LYS B 1 264 ? 30.531 46.844 38.25 1 96.88 264 LYS B C 1
ATOM 9527 O O . LYS B 1 264 ? 31.531 46.75 37.531 1 96.88 264 LYS B O 1
ATOM 9532 N N . GLY B 1 265 ? 29.953 48 38.5 1 97.12 265 GLY B N 1
ATOM 9533 C CA . GLY B 1 265 ? 30.516 49.25 38.031 1 97.12 265 GLY B CA 1
ATOM 9534 C C . GLY B 1 265 ? 29.656 49.938 36.969 1 97.12 265 GLY B C 1
ATOM 9535 O O . GLY B 1 265 ? 28.453 50.094 37.156 1 97.12 265 GLY B O 1
ATOM 9536 N N . LYS B 1 266 ? 30.453 50.375 35.875 1 97.5 266 LYS B N 1
ATOM 9537 C CA . LYS B 1 266 ? 29.781 51.156 34.844 1 97.5 266 LYS B CA 1
ATOM 9538 C C . LYS B 1 266 ? 29.656 50.375 33.531 1 97.5 266 LYS B C 1
ATOM 9540 O O . LYS B 1 266 ? 30.469 49.5 33.25 1 97.5 266 LYS B O 1
ATOM 9545 N N . ALA B 1 267 ? 28.625 50.688 32.812 1 97.88 267 ALA B N 1
ATOM 9546 C CA . ALA B 1 267 ? 28.406 50.062 31.5 1 97.88 267 ALA B CA 1
ATOM 9547 C C . ALA B 1 267 ? 29.484 50.531 30.5 1 97.88 267 ALA B C 1
ATOM 9549 O O . ALA B 1 267 ? 30.047 51.625 30.656 1 97.88 267 ALA B O 1
ATOM 9550 N N . ILE B 1 268 ? 29.719 49.688 29.531 1 97.5 268 ILE B N 1
ATOM 9551 C CA . ILE B 1 268 ? 30.641 50.031 28.453 1 97.5 268 ILE B CA 1
ATOM 9552 C C . ILE B 1 268 ? 29.844 50.344 27.188 1 97.5 268 ILE B C 1
ATOM 9554 O O . ILE B 1 268 ? 28.922 49.594 26.844 1 97.5 268 ILE B O 1
ATOM 9558 N N . GLU B 1 269 ? 30.172 51.406 26.516 1 97.5 269 GLU B N 1
ATOM 9559 C CA . GLU B 1 269 ? 29.578 51.688 25.219 1 97.5 269 GLU B CA 1
ATOM 9560 C C . GLU B 1 269 ? 30.172 50.812 24.141 1 97.5 269 GLU B C 1
ATOM 9562 O O . GLU B 1 269 ? 31.391 50.594 24.094 1 97.5 269 GLU B O 1
ATOM 9567 N N . VAL B 1 270 ? 29.359 50.25 23.344 1 96.38 270 VAL B N 1
ATOM 9568 C CA . VAL B 1 270 ? 29.812 49.344 22.281 1 96.38 270 VAL B CA 1
ATOM 9569 C C . VAL B 1 270 ? 29.219 49.781 20.953 1 96.38 270 VAL B C 1
ATOM 9571 O O . VAL B 1 270 ? 28.172 50.438 20.906 1 96.38 270 VAL B O 1
ATOM 9574 N N . PRO B 1 271 ? 29.891 49.406 19.797 1 94.25 271 PRO B N 1
ATOM 9575 C CA . PRO B 1 271 ? 29.344 49.75 18.5 1 94.25 271 PRO B CA 1
ATOM 9576 C C . PRO B 1 271 ? 28.062 49 18.156 1 94.25 271 PRO B C 1
ATOM 9578 O O . PRO B 1 271 ? 27.906 47.844 18.562 1 94.25 271 PRO B O 1
ATOM 9581 N N . ALA B 1 272 ? 27.266 49.688 17.438 1 87.69 272 ALA B N 1
ATOM 9582 C CA . ALA B 1 272 ? 26.031 49.062 16.953 1 87.69 272 ALA B CA 1
ATOM 9583 C C . ALA B 1 272 ? 26.328 47.938 15.969 1 87.69 272 ALA B C 1
ATOM 9585 O O . ALA B 1 272 ? 27.078 48.156 15.008 1 87.69 272 ALA B O 1
ATOM 9586 N N . THR B 1 273 ? 25.703 46.812 16.219 1 86.31 273 THR B N 1
ATOM 9587 C CA . THR B 1 273 ? 25.906 45.688 15.32 1 86.31 273 THR B CA 1
ATOM 9588 C C . THR B 1 273 ? 24.594 45.312 14.641 1 86.31 273 THR B C 1
ATOM 9590 O O . THR B 1 273 ? 24.594 44.562 13.672 1 86.31 273 THR B O 1
ATOM 9593 N N . ARG B 1 274 ? 23.484 45.781 15.078 1 92.06 274 ARG B N 1
ATOM 9594 C CA . ARG B 1 274 ? 22.172 45.5 14.508 1 92.06 274 ARG B CA 1
ATOM 9595 C C . ARG B 1 274 ? 21.359 46.781 14.305 1 92.06 274 ARG B C 1
ATOM 9597 O O . ARG B 1 274 ? 21.422 47.688 15.133 1 92.06 274 ARG B O 1
ATOM 9604 N N . LYS B 1 275 ? 20.641 46.688 13.234 1 94.12 275 LYS B N 1
ATOM 9605 C CA . LYS B 1 275 ? 19.703 47.781 13.008 1 94.12 275 LYS B CA 1
ATOM 9606 C C . LYS B 1 275 ? 18.547 47.75 13.992 1 94.12 275 LYS B C 1
ATOM 9608 O O . LYS B 1 275 ? 18.219 46.688 14.523 1 94.12 275 LYS B O 1
ATOM 9613 N N . LEU B 1 276 ? 17.984 48.938 14.273 1 96.56 276 LEU B N 1
ATOM 9614 C CA . LEU B 1 276 ? 16.812 49.031 15.133 1 96.56 276 LEU B CA 1
ATOM 9615 C C . LEU B 1 276 ? 15.555 49.312 14.305 1 96.56 276 LEU B C 1
ATOM 9617 O O . LEU B 1 276 ? 15.602 50.125 13.367 1 96.56 276 LEU B O 1
ATOM 9621 N N . LEU B 1 277 ? 14.531 48.594 14.648 1 95.62 277 LEU B N 1
ATOM 9622 C CA . LEU B 1 277 ? 13.258 48.719 13.945 1 95.62 277 LEU B CA 1
ATOM 9623 C C . LEU B 1 277 ? 12.133 49.094 14.906 1 95.62 277 LEU B C 1
ATOM 9625 O O . LEU B 1 277 ? 12.07 48.531 16.016 1 95.62 277 LEU B O 1
ATOM 9629 N N . ASP B 1 278 ? 11.242 50 14.453 1 96.94 278 ASP B N 1
ATOM 9630 C CA . ASP B 1 278 ? 10.016 50.125 15.234 1 96.94 278 ASP B CA 1
ATOM 9631 C C . ASP B 1 278 ? 9.25 48.812 15.297 1 96.94 278 ASP B C 1
ATOM 9633 O O . ASP B 1 278 ? 9.32 48 14.375 1 96.94 278 ASP B O 1
ATOM 9637 N N . ARG B 1 279 ? 8.586 48.625 16.344 1 96.75 279 ARG B N 1
ATOM 9638 C CA . ARG B 1 279 ? 8 47.312 16.641 1 96.75 279 ARG B CA 1
ATOM 9639 C C . ARG B 1 279 ? 6.891 46.969 15.656 1 96.75 279 ARG B C 1
ATOM 9641 O O . ARG B 1 279 ? 6.242 47.875 15.109 1 96.75 279 ARG B O 1
ATOM 9648 N N . TYR B 1 280 ? 6.715 45.719 15.359 1 95.5 280 TYR B N 1
ATOM 9649 C CA . TYR B 1 280 ? 5.574 45.219 14.602 1 95.5 280 TYR B CA 1
ATOM 9650 C C . TYR B 1 280 ? 5.062 43.906 15.195 1 95.5 280 TYR B C 1
ATOM 9652 O O . TYR B 1 280 ? 4.059 43.375 14.734 1 95.5 280 TYR B O 1
ATOM 9660 N N . SER B 1 281 ? 5.633 43.406 16.281 1 97.31 281 SER B N 1
ATOM 9661 C CA . SER B 1 281 ? 5.098 42.281 17.047 1 97.31 281 SER B CA 1
ATOM 9662 C C . SER B 1 281 ? 4.004 42.75 18 1 97.31 281 SER B C 1
ATOM 9664 O O . SER B 1 281 ? 4.102 43.812 18.594 1 97.31 281 SER B O 1
ATOM 9666 N N . ILE B 1 282 ? 2.994 41.906 18.094 1 97.44 282 ILE B N 1
ATOM 9667 C CA . ILE B 1 282 ? 2.012 42.188 19.125 1 97.44 282 ILE B CA 1
ATOM 9668 C C . ILE B 1 282 ? 2.492 41.625 20.469 1 97.44 282 ILE B C 1
ATOM 9670 O O . ILE B 1 282 ? 3.359 40.75 20.5 1 97.44 282 ILE B O 1
ATOM 9674 N N . PRO B 1 283 ? 1.95 42.094 21.562 1 97.75 283 PRO B N 1
ATOM 9675 C CA . PRO B 1 283 ? 2.457 41.719 22.875 1 97.75 283 PRO B CA 1
ATOM 9676 C C . PRO B 1 283 ? 2.258 40.219 23.172 1 97.75 283 PRO B C 1
ATOM 9678 O O . PRO B 1 283 ? 1.225 39.656 22.812 1 97.75 283 PRO B O 1
ATOM 9681 N N . VAL B 1 284 ? 3.242 39.594 23.734 1 98.19 284 VAL B N 1
ATOM 9682 C CA . VAL B 1 284 ? 3.104 38.344 24.422 1 98.19 284 VAL B CA 1
ATOM 9683 C C . VAL B 1 284 ? 2.85 38.562 25.906 1 98.19 284 VAL B C 1
ATOM 9685 O O . VAL B 1 284 ? 3.615 39.281 26.578 1 98.19 284 VAL B O 1
ATOM 9688 N N . ILE B 1 285 ? 1.788 38.062 26.422 1 98.38 285 ILE B N 1
ATOM 9689 C CA . ILE B 1 285 ? 1.417 38.312 27.812 1 98.38 285 ILE B CA 1
ATOM 9690 C C . ILE B 1 285 ? 0.871 37.062 28.453 1 98.38 285 ILE B C 1
ATOM 9692 O O . ILE B 1 285 ? 0.688 36.031 27.781 1 98.38 285 ILE B O 1
ATOM 9696 N N . VAL B 1 286 ? 0.682 37.062 29.781 1 98.38 286 VAL B N 1
ATOM 9697 C CA . VAL B 1 286 ? -0.073 36 30.469 1 98.38 286 VAL B CA 1
ATOM 9698 C C . VAL B 1 286 ? -1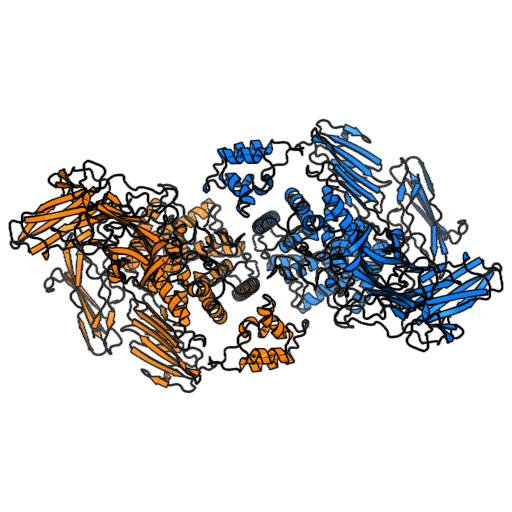.557 36.156 30.141 1 98.38 286 VAL B C 1
ATOM 9700 O O . VAL B 1 286 ? -2.213 37.094 30.547 1 98.38 286 VAL B O 1
ATOM 9703 N N . LYS B 1 287 ? -2.027 35.25 29.391 1 97.62 287 LYS B N 1
ATOM 9704 C CA . LYS B 1 287 ? -3.406 35.312 28.922 1 97.62 287 LYS B CA 1
ATOM 9705 C C . LYS B 1 287 ? -4.367 34.656 29.906 1 97.62 287 LYS B C 1
ATOM 9707 O O . LYS B 1 287 ? -5.531 35.062 30 1 97.62 287 LYS B O 1
ATOM 9712 N N . GLU B 1 288 ? -3.889 33.688 30.562 1 97.06 288 GLU B N 1
ATOM 9713 C CA . GLU B 1 288 ? -4.68 33 31.578 1 97.06 288 GLU B CA 1
ATOM 9714 C C . GLU B 1 288 ? -3.783 32.25 32.562 1 97.06 288 GLU B C 1
ATOM 9716 O O . GLU B 1 288 ? -2.59 32.062 32.312 1 97.06 288 GLU B O 1
ATOM 9721 N N . VAL B 1 289 ? -4.328 31.938 33.781 1 98.38 289 VAL B N 1
ATOM 9722 C CA . VAL B 1 289 ? -3.613 31.219 34.812 1 98.38 289 VAL B CA 1
ATOM 9723 C C . VAL B 1 289 ? -4.309 29.891 35.094 1 98.38 289 VAL B C 1
ATOM 9725 O O . VAL B 1 289 ? -5.52 29.844 35.344 1 98.38 289 VAL B O 1
ATOM 9728 N N . ILE B 1 290 ? -3.566 28.828 35 1 98.44 290 ILE B N 1
ATOM 9729 C CA . ILE B 1 290 ? -4.086 27.5 35.312 1 98.44 290 ILE B CA 1
ATOM 9730 C C . ILE B 1 290 ? -3.729 27.141 36.75 1 98.44 290 ILE B C 1
ATOM 9732 O O . ILE B 1 290 ? -2.572 27.266 37.156 1 98.44 290 ILE B O 1
ATOM 9736 N N . LEU B 1 291 ? -4.695 26.672 37.438 1 98.25 291 LEU B N 1
ATOM 9737 C CA . LEU B 1 291 ? -4.457 26.203 38.812 1 98.25 291 LEU B CA 1
ATOM 9738 C C . LEU B 1 291 ? -4.055 24.734 38.812 1 98.25 291 LEU B C 1
ATOM 9740 O O . LEU B 1 291 ? -4.512 23.953 37.969 1 98.25 291 LEU B O 1
ATOM 9744 N N . ALA B 1 292 ? -3.141 24.422 39.781 1 98.25 292 ALA B N 1
ATOM 9745 C CA . ALA B 1 292 ? -2.762 23.016 39.906 1 98.25 292 ALA B CA 1
ATOM 9746 C C . ALA B 1 292 ? -3.975 22.156 40.25 1 98.25 292 ALA B C 1
ATOM 9748 O O . ALA B 1 292 ? -4.84 22.562 41.031 1 98.25 292 ALA B O 1
ATOM 9749 N N . LYS B 1 293 ? -4.02 21.062 39.688 1 98.12 293 LYS B N 1
ATOM 9750 C CA . LYS B 1 293 ? -5.195 20.219 39.844 1 98.12 293 LYS B CA 1
ATOM 9751 C C . LYS B 1 293 ? -4.938 19.109 40.875 1 98.12 293 LYS B C 1
ATOM 9753 O O . LYS B 1 293 ? -5.844 18.703 41.594 1 98.12 293 LYS B O 1
ATOM 9758 N N . GLU B 1 294 ? -3.684 18.516 40.812 1 98.25 294 GLU B N 1
ATOM 9759 C CA . GLU B 1 294 ? -3.385 17.359 41.656 1 98.25 294 GLU B CA 1
ATOM 9760 C C . GLU B 1 294 ? -1.897 17.281 41.969 1 98.25 294 GLU B C 1
ATOM 9762 O O . GLU B 1 294 ? -1.056 17.641 41.156 1 98.25 294 GLU B O 1
ATOM 9767 N N . ILE B 1 295 ? -1.582 16.906 43.219 1 98.31 295 ILE B N 1
ATOM 9768 C CA . ILE B 1 295 ? -0.229 16.531 43.594 1 98.31 295 ILE B CA 1
ATOM 9769 C C . ILE B 1 295 ? -0.096 15.008 43.562 1 98.31 295 ILE B C 1
ATOM 9771 O O . ILE B 1 295 ? -0.806 14.297 44.281 1 98.31 295 ILE B O 1
ATOM 9775 N N . ILE B 1 296 ? 0.767 14.5 42.688 1 98.25 296 ILE B N 1
ATOM 9776 C CA . ILE B 1 296 ? 0.927 13.062 42.5 1 98.25 296 ILE B CA 1
ATOM 9777 C C . ILE B 1 296 ? 2.252 12.602 43.094 1 98.25 296 ILE B C 1
ATOM 9779 O O . ILE B 1 296 ? 3.301 13.203 42.844 1 98.25 296 ILE B O 1
ATOM 9783 N N . HIS B 1 297 ? 2.256 11.656 43.938 1 97.81 297 HIS B N 1
ATOM 9784 C CA . HIS B 1 297 ? 3.445 10.914 44.344 1 97.81 297 HIS B CA 1
ATOM 9785 C C . HIS B 1 297 ? 3.605 9.641 43.531 1 97.81 297 HIS B C 1
ATOM 9787 O O . HIS B 1 297 ? 2.867 8.672 43.719 1 97.81 297 HIS B O 1
ATOM 9793 N N . THR B 1 298 ? 4.59 9.68 42.688 1 98 298 THR B N 1
ATOM 9794 C CA . THR B 1 298 ? 4.688 8.633 41.688 1 98 298 THR B CA 1
ATOM 9795 C C . THR B 1 298 ? 5.25 7.348 42.281 1 98 298 THR B C 1
ATOM 9797 O O . THR B 1 298 ? 5.812 7.363 43.375 1 98 298 THR B O 1
ATOM 9800 N N . PRO B 1 299 ? 5.156 6.23 41.469 1 97.56 299 PRO B N 1
ATOM 9801 C CA . PRO B 1 299 ? 5.766 4.977 41.906 1 97.56 299 PRO B CA 1
ATOM 9802 C C . PRO B 1 299 ? 7.273 5.094 42.125 1 97.56 299 PRO B C 1
ATOM 9804 O O . PRO B 1 299 ? 7.844 4.395 42.969 1 97.56 299 PRO B O 1
ATOM 9807 N N . ALA B 1 300 ? 7.934 5.961 41.469 1 97.44 300 ALA B N 1
ATOM 9808 C CA . ALA B 1 300 ? 9.375 6.152 41.594 1 97.44 300 ALA B CA 1
ATOM 9809 C C . ALA B 1 300 ? 9.719 7.09 42.75 1 97.44 300 ALA B C 1
ATOM 9811 O O . ALA B 1 300 ? 10.891 7.398 42.969 1 97.44 300 ALA B O 1
ATOM 9812 N N . GLY B 1 301 ? 8.719 7.605 43.469 1 97.12 301 GLY B N 1
ATOM 9813 C CA . GLY B 1 301 ? 8.93 8.453 44.625 1 97.12 301 GLY B CA 1
ATOM 9814 C C . GLY B 1 301 ? 9.047 9.93 44.281 1 97.12 301 GLY B C 1
ATOM 9815 O O . GLY B 1 301 ? 9.547 10.719 45.062 1 97.12 301 GLY B O 1
ATOM 9816 N N . GLU B 1 302 ? 8.617 10.297 43.125 1 97.56 302 GLU B N 1
ATOM 9817 C CA . GLU B 1 302 ? 8.688 11.688 42.688 1 97.56 302 GLU B CA 1
ATOM 9818 C C . GLU B 1 302 ? 7.445 12.469 43.094 1 97.56 302 GLU B C 1
ATOM 9820 O O . GLU B 1 302 ? 6.367 11.898 43.25 1 97.56 302 GLU B O 1
ATOM 9825 N N . THR B 1 303 ? 7.629 13.789 43.375 1 98.19 303 THR B N 1
ATOM 9826 C CA . THR B 1 303 ? 6.504 14.703 43.531 1 98.19 303 THR B CA 1
ATOM 9827 C C . THR B 1 303 ? 6.195 15.445 42.25 1 98.19 303 THR B C 1
ATOM 9829 O O . THR B 1 303 ? 7.027 16.219 41.75 1 98.19 303 THR B O 1
ATOM 9832 N N . VAL B 1 304 ? 5.012 15.156 41.75 1 98.69 304 VAL B N 1
ATOM 9833 C CA . VAL B 1 304 ? 4.621 15.688 40.438 1 98.69 304 VAL B CA 1
ATOM 9834 C C . VAL B 1 304 ? 3.316 16.469 40.594 1 98.69 304 VAL B C 1
ATOM 9836 O O . VAL B 1 304 ? 2.396 16.031 41.281 1 98.69 304 VAL B O 1
ATOM 9839 N N . ILE B 1 305 ? 3.258 17.625 40 1 98.62 305 ILE B N 1
ATOM 9840 C CA . ILE B 1 305 ? 2.029 18.406 39.938 1 98.62 305 ILE B CA 1
ATOM 9841 C C . ILE B 1 305 ? 1.391 18.234 38.562 1 98.62 305 ILE B C 1
ATOM 9843 O O . ILE B 1 305 ? 2.059 18.406 37.531 1 98.62 305 ILE B O 1
ATOM 9847 N N . ASP B 1 306 ? 0.101 17.906 38.531 1 98.62 306 ASP B N 1
ATOM 9848 C CA . ASP B 1 306 ? -0.691 17.859 37.312 1 98.62 306 ASP B CA 1
ATOM 9849 C C . ASP B 1 306 ? -1.567 19.109 37.188 1 98.62 306 ASP B C 1
ATOM 9851 O O . ASP B 1 306 ? -2.418 19.359 38.031 1 98.62 306 ASP B O 1
ATOM 9855 N N . PHE B 1 307 ? -1.389 19.828 36.125 1 98.62 307 PHE B N 1
ATOM 9856 C CA . PHE B 1 307 ? -2.209 21 35.906 1 98.62 307 PHE B CA 1
ATOM 9857 C C . PHE B 1 307 ? -3.477 20.641 35.156 1 98.62 307 PHE B C 1
ATOM 9859 O O . PHE B 1 307 ? -4.402 21.453 35.062 1 98.62 307 PHE B O 1
ATOM 9866 N N . GLY B 1 308 ? -3.523 19.5 34.562 1 98.19 308 GLY B N 1
ATOM 9867 C CA . GLY B 1 308 ? -4.707 19.016 33.875 1 98.19 308 GLY B CA 1
ATOM 9868 C C . GLY B 1 308 ? -4.801 19.5 32.438 1 98.19 308 GLY B C 1
ATOM 9869 O O . GLY B 1 308 ? -5.695 19.094 31.703 1 98.19 308 GLY B O 1
ATOM 9870 N N . GLN B 1 309 ? -3.914 20.344 31.984 1 98.5 309 GLN B N 1
ATOM 9871 C CA . GLN B 1 309 ? -3.91 20.953 30.656 1 98.5 309 GLN B CA 1
ATOM 9872 C C . GLN B 1 309 ? -2.484 21.172 30.172 1 98.5 309 GLN B C 1
ATOM 9874 O O . GLN B 1 309 ? -1.69 21.844 30.828 1 98.5 309 GLN B O 1
ATOM 9879 N N . ASN B 1 310 ? -2.123 20.453 29.031 1 98.69 310 ASN B N 1
ATOM 9880 C CA . ASN B 1 310 ? -0.866 20.781 28.359 1 98.69 310 ASN B CA 1
ATOM 9881 C C . ASN B 1 310 ? -0.889 22.188 27.781 1 98.69 310 ASN B C 1
ATOM 9883 O O . ASN B 1 310 ? -1.873 22.594 27.156 1 98.69 310 ASN B O 1
ATOM 9887 N N . HIS B 1 311 ? 0.162 22.969 28.016 1 98.69 311 HIS B N 1
ATOM 9888 C CA . HIS B 1 311 ? 0.192 24.359 27.594 1 98.69 311 HIS B CA 1
ATOM 9889 C C . HIS B 1 311 ? 1.623 24.891 27.516 1 98.69 311 HIS B C 1
ATOM 9891 O O . HIS B 1 311 ? 2.564 24.188 27.891 1 98.69 311 HIS B O 1
ATOM 9897 N N . ALA B 1 312 ? 1.743 26.062 26.938 1 98.56 312 ALA B N 1
ATOM 9898 C CA . ALA B 1 312 ? 3.004 26.812 26.953 1 98.56 312 ALA B CA 1
ATOM 9899 C C . ALA B 1 312 ? 2.949 27.969 27.938 1 98.56 312 ALA B C 1
ATOM 9901 O O . ALA B 1 312 ? 1.951 28.688 28 1 98.56 312 ALA B O 1
ATOM 9902 N N . GLY B 1 313 ? 3.936 28.062 28.75 1 98.25 313 GLY B N 1
ATOM 9903 C CA . GLY B 1 313 ? 3.99 29.156 29.703 1 98.25 313 GLY B CA 1
ATOM 9904 C C . GLY B 1 313 ? 5.07 28.969 30.766 1 98.25 313 GLY B C 1
ATOM 9905 O O . GLY B 1 313 ? 6.164 28.484 30.453 1 98.25 313 GLY B O 1
ATOM 9906 N N . VAL B 1 314 ? 4.879 29.5 31.969 1 98.44 314 VAL B N 1
ATOM 9907 C CA . VAL B 1 314 ? 5.832 29.391 33.062 1 98.44 314 VAL B CA 1
ATOM 9908 C C . VAL B 1 314 ? 5.094 29.047 34.344 1 98.44 314 VAL B C 1
ATOM 9910 O O . VAL B 1 314 ? 3.984 29.531 34.594 1 98.44 314 VAL B O 1
ATOM 9913 N N . MET B 1 315 ? 5.715 28.172 35.125 1 98.5 315 MET B N 1
ATOM 9914 C CA . MET B 1 315 ? 5.172 27.859 36.438 1 98.5 315 MET B CA 1
ATOM 9915 C C . MET B 1 315 ? 5.449 29 37.438 1 98.5 315 MET B C 1
ATOM 9917 O O . MET B 1 315 ? 6.395 29.766 37.25 1 98.5 315 MET B O 1
ATOM 9921 N N . GLU B 1 316 ? 4.621 29.125 38.344 1 98.44 316 GLU B N 1
ATOM 9922 C CA . GLU B 1 316 ? 4.746 30.078 39.438 1 98.44 316 GLU B CA 1
ATOM 9923 C C . GLU B 1 316 ? 4.434 29.422 40.781 1 98.44 316 GLU B C 1
ATOM 9925 O O . GLU B 1 316 ? 3.521 28.609 40.875 1 98.44 316 GLU B O 1
ATOM 9930 N N . PHE B 1 317 ? 5.25 29.703 41.812 1 98.12 317 PHE B N 1
ATOM 9931 C CA . PHE B 1 317 ? 4.98 29.141 43.125 1 98.12 317 PHE B CA 1
ATOM 9932 C C . PHE B 1 317 ? 5.312 30.156 44.219 1 98.12 317 PHE B C 1
ATOM 9934 O O . PHE B 1 317 ? 6.035 31.125 43.969 1 98.12 317 PHE B O 1
ATOM 9941 N N . ASP B 1 318 ? 4.801 29.953 45.406 1 97.81 318 ASP B N 1
ATOM 9942 C CA . ASP B 1 318 ? 5.062 30.797 46.562 1 97.81 318 ASP B CA 1
ATOM 9943 C C . ASP B 1 318 ? 6.211 30.234 47.406 1 97.81 318 ASP B C 1
ATOM 9945 O O . ASP B 1 318 ? 6.078 29.156 48 1 97.81 318 ASP B O 1
ATOM 9949 N N . ALA B 1 319 ? 7.262 30.984 47.344 1 96.56 319 ALA B N 1
ATOM 9950 C CA . ALA B 1 319 ? 8.453 30.578 48.094 1 96.56 319 ALA B CA 1
ATOM 9951 C C . ALA B 1 319 ? 8.438 31.141 49.5 1 96.56 319 ALA B C 1
ATOM 9953 O O . ALA B 1 319 ? 8.242 32.344 49.688 1 96.56 319 ALA B O 1
ATOM 9954 N N . ASP B 1 320 ? 8.484 30.391 50.438 1 96.12 320 ASP B N 1
ATOM 9955 C CA . ASP B 1 320 ? 8.727 30.641 51.844 1 96.12 320 ASP B CA 1
ATOM 9956 C C . ASP B 1 320 ? 9.641 29.578 52.438 1 96.12 320 ASP B C 1
ATOM 9958 O O . ASP B 1 320 ? 9.18 28.672 53.156 1 96.12 320 ASP B O 1
ATOM 9962 N N . PHE B 1 321 ? 10.984 29.797 52.156 1 97 321 PHE B N 1
ATOM 9963 C CA . PHE B 1 321 ? 11.938 28.734 52.438 1 97 321 PHE B CA 1
ATOM 9964 C C . PHE B 1 321 ? 13.141 29.266 53.219 1 97 321 PHE B C 1
ATOM 9966 O O . PHE B 1 321 ? 13.492 30.438 53.062 1 97 321 PHE B O 1
ATOM 9973 N N . PRO B 1 322 ? 13.82 28.375 53.938 1 95.75 322 PRO B N 1
ATOM 9974 C CA . PRO B 1 322 ? 15.086 28.781 54.562 1 95.75 322 PRO B CA 1
ATOM 9975 C C . PRO B 1 322 ? 16.141 29.156 53.531 1 95.75 322 PRO B C 1
ATOM 9977 O O . PRO B 1 322 ? 16.125 28.641 52.406 1 95.75 322 PRO B O 1
ATOM 9980 N N . LYS B 1 323 ? 16.984 30.047 53.969 1 96.19 323 LYS B N 1
ATOM 9981 C CA . LYS B 1 323 ? 18.109 30.422 53.125 1 96.19 323 LYS B CA 1
ATOM 9982 C C . LYS B 1 323 ? 18.891 29.188 52.656 1 96.19 323 LYS B C 1
ATOM 9984 O O . LYS B 1 323 ? 19.141 28.281 53.438 1 96.19 323 LYS B O 1
ATOM 9989 N N . GLY B 1 324 ? 19.109 29.125 51.375 1 95.69 324 GLY B N 1
ATOM 9990 C CA . GLY B 1 324 ? 19.906 28.031 50.812 1 95.69 324 GLY B CA 1
ATOM 9991 C C . GLY B 1 324 ? 19.078 26.938 50.188 1 95.69 324 GLY B C 1
ATOM 9992 O O . GLY B 1 324 ? 19.594 26.094 49.469 1 95.69 324 GLY B O 1
ATOM 9993 N N . THR B 1 325 ? 17.812 26.953 50.469 1 97.31 325 THR B N 1
ATOM 9994 C CA . THR B 1 325 ? 16.938 25.953 49.875 1 97.31 325 THR B CA 1
ATOM 9995 C C . THR B 1 325 ? 16.984 26.031 48.344 1 97.31 325 THR B C 1
ATOM 9997 O O . THR B 1 325 ? 16.891 27.125 47.781 1 97.31 325 THR B O 1
ATOM 10000 N N . VAL B 1 326 ? 17.188 24.875 47.656 1 98.31 326 VAL B N 1
ATOM 10001 C CA . VAL B 1 326 ? 17.203 24.812 46.188 1 98.31 326 VAL B CA 1
ATOM 10002 C C . VAL B 1 326 ? 15.977 24.047 45.719 1 98.31 326 VAL B C 1
ATOM 10004 O O . VAL B 1 326 ? 15.766 22.891 46.094 1 98.31 326 VAL B O 1
ATOM 10007 N N . ILE B 1 327 ? 15.148 24.688 44.969 1 98.31 327 ILE B N 1
ATOM 10008 C CA . ILE B 1 327 ? 14 24.062 44.312 1 98.31 327 ILE B CA 1
ATOM 10009 C C . ILE B 1 327 ? 14.305 23.828 42.844 1 98.31 327 ILE B C 1
ATOM 10011 O O . ILE B 1 327 ? 14.688 24.75 42.125 1 98.31 327 ILE B O 1
ATOM 10015 N N . THR B 1 328 ? 14.219 22.609 42.406 1 98.62 328 THR B N 1
ATOM 10016 C CA . THR B 1 328 ? 14.398 22.25 41 1 98.62 328 THR B CA 1
ATOM 10017 C C . THR B 1 328 ? 13.086 21.766 40.406 1 98.62 328 THR B C 1
ATOM 10019 O O . THR B 1 328 ? 12.438 20.859 40.938 1 98.62 328 THR B O 1
ATOM 10022 N N . ILE B 1 329 ? 12.703 22.344 39.281 1 98.75 329 ILE B N 1
ATOM 10023 C CA . ILE B 1 329 ? 11.453 22 38.625 1 98.75 329 ILE B CA 1
ATOM 10024 C C . ILE B 1 329 ? 11.727 21.562 37.188 1 98.75 329 ILE B C 1
ATOM 10026 O O . ILE B 1 329 ? 12.32 22.328 36.406 1 98.75 329 ILE B O 1
ATOM 10030 N N . ASP B 1 330 ? 11.297 20.344 36.844 1 98.62 330 ASP B N 1
ATOM 10031 C CA . ASP B 1 330 ? 11.352 19.812 35.5 1 98.62 330 ASP B CA 1
ATOM 10032 C C . ASP B 1 330 ? 9.953 19.766 34.875 1 98.62 330 ASP B C 1
ATOM 10034 O O . ASP B 1 330 ? 8.961 19.562 35.562 1 98.62 330 ASP B O 1
ATOM 10038 N N . CYS B 1 331 ? 9.891 19.906 33.562 1 98.5 331 CYS B N 1
ATOM 10039 C CA . CYS B 1 331 ? 8.617 19.922 32.844 1 98.5 331 CYS B CA 1
ATOM 10040 C C . CYS B 1 331 ? 8.391 18.625 32.094 1 98.5 331 CYS B C 1
ATOM 10042 O O . CYS B 1 331 ? 9.344 18 31.625 1 98.5 331 CYS B O 1
ATOM 10044 N N . GLY B 1 332 ? 7.211 18.203 31.984 1 98.19 332 GLY B N 1
ATOM 10045 C CA . GLY B 1 332 ? 6.805 17.031 31.234 1 98.19 332 GLY B CA 1
ATOM 10046 C C . GLY B 1 332 ? 5.402 17.141 30.672 1 98.19 332 GLY B C 1
ATOM 10047 O O . GLY B 1 332 ? 4.59 17.922 31.156 1 98.19 332 GLY B O 1
ATOM 10048 N N . GLU B 1 333 ? 5.113 16.281 29.641 1 97.94 333 GLU B N 1
ATOM 10049 C CA . GLU B 1 333 ? 3.811 16.359 28.984 1 97.94 333 GLU B CA 1
ATOM 10050 C C . GLU B 1 333 ? 2.93 15.172 29.375 1 97.94 333 GLU B C 1
ATOM 10052 O O . GLU B 1 333 ? 1.705 15.234 29.234 1 97.94 333 GLU B O 1
ATOM 10057 N N . VAL B 1 334 ? 3.557 14.102 29.797 1 97.12 334 VAL B N 1
ATOM 10058 C CA . VAL B 1 334 ? 2.816 12.859 30.016 1 97.12 334 VAL B CA 1
ATOM 10059 C C . VAL B 1 334 ? 3.508 12.031 31.094 1 97.12 334 VAL B C 1
ATOM 10061 O O . VAL B 1 334 ? 4.691 12.227 31.375 1 97.12 334 VAL B O 1
ATOM 10064 N N . LEU B 1 335 ? 2.748 11.203 31.781 1 97.5 335 LEU B N 1
ATOM 10065 C CA . LEU B 1 335 ? 3.316 10.195 32.688 1 97.5 335 LEU B CA 1
ATOM 10066 C C . LEU B 1 335 ? 3.436 8.852 31.969 1 97.5 335 LEU B C 1
ATOM 10068 O O . LEU B 1 335 ? 2.613 8.516 31.125 1 97.5 335 LEU B O 1
ATOM 10072 N N . GLN B 1 336 ? 4.441 8.117 32.188 1 97 336 GLN B N 1
ATOM 10073 C CA . GLN B 1 336 ? 4.621 6.762 31.703 1 97 336 GLN B CA 1
ATOM 10074 C C . GLN B 1 336 ? 4.66 5.75 32.844 1 97 336 GLN B C 1
ATOM 10076 O O . GLN B 1 336 ? 5.547 5.801 33.688 1 97 336 GLN B O 1
ATOM 10081 N N . LYS B 1 337 ? 3.736 4.789 32.906 1 94.56 337 LYS B N 1
ATOM 10082 C CA . LYS B 1 337 ? 3.57 3.826 34 1 94.56 337 LYS B CA 1
ATOM 10083 C C . LYS B 1 337 ? 3.477 4.531 35.344 1 94.56 337 LYS B C 1
ATOM 10085 O O . LYS B 1 337 ? 4.094 4.098 36.344 1 94.56 337 LYS B O 1
ATOM 10090 N N . GLY B 1 338 ? 2.906 5.758 35.281 1 96.19 338 GLY B N 1
ATOM 10091 C CA . GLY B 1 338 ? 2.66 6.531 36.5 1 96.19 338 GLY B CA 1
ATOM 10092 C C . GLY B 1 338 ? 3.84 7.398 36.906 1 96.19 338 GLY B C 1
ATOM 10093 O O . GLY B 1 338 ? 3.752 8.164 37.875 1 96.19 338 GLY B O 1
ATOM 10094 N N . ASN B 1 339 ? 4.883 7.336 36.219 1 98.19 339 ASN B N 1
ATOM 10095 C CA . ASN B 1 339 ? 6.094 8.078 36.531 1 98.19 339 ASN B CA 1
ATOM 10096 C C . ASN B 1 339 ? 6.289 9.281 35.625 1 98.19 339 ASN B C 1
ATOM 10098 O O . ASN B 1 339 ? 5.781 9.305 34.5 1 98.19 339 ASN B O 1
ATOM 10102 N N . PHE B 1 340 ? 7.027 10.273 36.156 1 97.81 340 PHE B N 1
ATOM 10103 C CA . PHE B 1 340 ? 7.371 11.469 35.375 1 97.81 340 PHE B CA 1
ATOM 10104 C C . PHE B 1 340 ? 8.188 11.094 34.156 1 97.81 340 PHE B C 1
ATOM 10106 O O . PHE B 1 340 ? 9.047 10.211 34.188 1 97.81 340 PHE B O 1
ATOM 10113 N N . TYR B 1 341 ? 7.836 11.68 33 1 96.94 341 TYR B N 1
ATOM 10114 C CA . TYR B 1 341 ? 8.484 11.352 31.75 1 96.94 341 TYR B CA 1
ATOM 10115 C C . TYR B 1 341 ? 8.844 12.609 30.969 1 96.94 341 TYR B C 1
ATOM 10117 O O . TYR B 1 341 ? 8.047 13.547 30.891 1 96.94 341 TYR B O 1
ATOM 10125 N N . ARG B 1 342 ? 10.047 12.609 30.312 1 96.06 342 ARG B N 1
ATOM 10126 C CA . ARG B 1 342 ? 10.414 13.797 29.547 1 96.06 342 ARG B CA 1
ATOM 10127 C C . ARG B 1 342 ? 11.406 13.453 28.453 1 96.06 342 ARG B C 1
ATOM 10129 O O . ARG B 1 342 ? 12.102 14.336 27.938 1 96.06 342 ARG B O 1
ATOM 10136 N N . ASP B 1 343 ? 11.57 12.164 28.031 1 94.94 343 ASP B N 1
ATOM 10137 C CA . ASP B 1 343 ? 12.523 11.805 26.984 1 94.94 343 ASP B CA 1
ATOM 10138 C C . ASP B 1 343 ? 12.164 12.477 25.656 1 94.94 343 ASP B C 1
ATOM 10140 O O . ASP B 1 343 ? 13.039 12.75 24.844 1 94.94 343 ASP B O 1
ATOM 10144 N N . ASN B 1 344 ? 10.945 12.711 25.453 1 94.19 344 ASN B N 1
ATOM 10145 C CA . ASN B 1 344 ? 10.508 13.344 24.203 1 94.19 344 ASN B CA 1
ATOM 10146 C C . ASN B 1 344 ? 10.898 14.82 24.156 1 94.19 344 ASN B C 1
ATOM 10148 O O . ASN B 1 344 ? 10.625 15.508 23.172 1 94.19 344 ASN B O 1
ATOM 10152 N N . TYR B 1 345 ? 11.586 15.344 25.219 1 95.44 345 TYR B N 1
ATOM 10153 C CA . TYR B 1 345 ? 12.141 16.688 25.219 1 95.44 345 TYR B CA 1
ATOM 10154 C C . TYR B 1 345 ? 13.508 16.719 24.531 1 95.44 345 TYR B C 1
ATOM 10156 O O . TYR B 1 345 ? 14.031 17.781 24.219 1 95.44 345 TYR B O 1
ATOM 10164 N N . ARG B 1 346 ? 14.016 15.516 24.328 1 92.06 346 ARG B N 1
ATOM 10165 C CA . ARG B 1 346 ? 15.32 15.359 23.703 1 92.06 346 ARG B CA 1
ATOM 10166 C C . ARG B 1 346 ? 16.391 16.125 24.484 1 92.06 346 ARG B C 1
ATOM 10168 O O . ARG B 1 346 ? 16.578 15.898 25.672 1 92.06 346 ARG B O 1
ATOM 10175 N N . SER B 1 347 ? 17.078 17.156 23.828 1 90.06 347 SER B N 1
ATOM 10176 C CA . SER B 1 347 ? 18.203 17.812 24.484 1 90.06 347 SER B CA 1
ATOM 10177 C C . SER B 1 347 ? 17.766 19.078 25.203 1 90.06 347 SER B C 1
ATOM 10179 O O . SER B 1 347 ? 18.562 19.734 25.859 1 90.06 347 SER B O 1
ATOM 10181 N N . ALA B 1 348 ? 16.531 19.484 25.125 1 94.25 348 ALA B N 1
ATOM 10182 C CA . ALA B 1 348 ? 16.062 20.641 25.891 1 94.25 348 ALA B CA 1
ATOM 10183 C C . ALA B 1 348 ? 16.078 20.359 27.391 1 94.25 348 ALA B C 1
ATOM 10185 O O . ALA B 1 348 ? 15.367 19.469 27.859 1 94.25 348 ALA B O 1
ATOM 10186 N N . ARG B 1 349 ? 16.812 21.125 28.125 1 96.25 349 ARG B N 1
ATOM 10187 C CA . ARG B 1 349 ? 16.859 20.953 29.578 1 96.25 349 ARG B CA 1
ATOM 10188 C C . ARG B 1 349 ? 15.492 21.219 30.203 1 96.25 349 ARG B C 1
ATOM 10190 O O . ARG B 1 349 ? 15.039 20.453 31.062 1 96.25 349 ARG B O 1
ATOM 10197 N N . SER B 1 350 ? 14.805 22.359 29.75 1 97 350 SER B N 1
ATOM 10198 C CA . SER B 1 350 ? 13.461 22.703 30.203 1 97 350 SER B CA 1
ATOM 10199 C C . SER B 1 350 ? 13.328 22.594 31.719 1 97 350 SER B C 1
ATOM 10201 O O . SER B 1 350 ? 12.406 21.938 32.219 1 97 350 SER B O 1
ATOM 10203 N N . ARG B 1 351 ? 14.219 23.219 32.5 1 97.06 351 ARG B N 1
ATOM 10204 C CA . ARG B 1 351 ? 14.32 23.156 33.938 1 97.06 351 ARG B CA 1
ATOM 10205 C C . ARG B 1 351 ? 14.375 24.547 34.562 1 97.06 351 ARG B C 1
ATOM 10207 O O . ARG B 1 351 ? 14.961 25.469 33.969 1 97.06 351 ARG B O 1
ATOM 10214 N N . PHE B 1 352 ? 13.688 24.75 35.625 1 98.75 352 PHE B N 1
ATOM 10215 C CA . PHE B 1 352 ? 13.812 25.953 36.469 1 98.75 352 PHE B CA 1
ATOM 10216 C C . PHE B 1 352 ? 14.43 25.625 37.812 1 98.75 352 PHE B C 1
ATOM 10218 O O . PHE B 1 352 ? 13.945 24.734 38.531 1 98.75 352 PHE B O 1
ATOM 10225 N N . VAL B 1 353 ? 15.492 26.25 38.156 1 98.75 353 VAL B N 1
ATOM 10226 C CA . VAL B 1 353 ? 16.141 26.062 39.438 1 98.75 353 VAL B CA 1
ATOM 10227 C C . VAL B 1 353 ? 16.094 27.375 40.25 1 98.75 353 VAL B C 1
ATOM 10229 O O . VAL B 1 353 ? 16.469 28.438 39.75 1 98.75 353 VAL B O 1
ATOM 10232 N N . TYR B 1 354 ? 15.562 27.312 41.438 1 98.56 354 TYR B N 1
ATOM 10233 C CA . TYR B 1 354 ? 15.43 28.453 42.344 1 98.56 354 TYR B CA 1
ATOM 10234 C C . TYR B 1 354 ? 16.203 28.219 43.625 1 98.56 354 TYR B C 1
ATOM 10236 O O . TYR B 1 354 ? 16.047 27.172 44.25 1 98.56 354 TYR B O 1
ATOM 10244 N N . THR B 1 355 ? 17.062 29.109 43.969 1 98.56 355 THR B N 1
ATOM 10245 C CA . THR B 1 355 ? 17.734 29.094 45.281 1 98.56 355 THR B CA 1
ATOM 10246 C C . THR B 1 355 ? 17.25 30.234 46.156 1 98.56 355 THR B C 1
ATOM 10248 O O . THR B 1 355 ? 17.391 31.406 45.781 1 98.56 355 THR B O 1
ATOM 10251 N N . SER B 1 356 ? 16.812 29.938 47.375 1 97.94 356 SER B N 1
ATOM 10252 C CA . SER B 1 356 ? 16.203 30.906 48.25 1 97.94 356 SER B CA 1
ATOM 10253 C C . SER B 1 356 ? 17.25 31.625 49.125 1 97.94 356 SER B C 1
ATOM 10255 O O . SER B 1 356 ? 18.219 31 49.531 1 97.94 356 SER B O 1
ATOM 10257 N N . ASP B 1 357 ? 17.016 32.969 49.344 1 97.25 357 ASP B N 1
ATOM 10258 C CA . ASP B 1 357 ? 17.812 33.688 50.344 1 97.25 357 ASP B CA 1
ATOM 10259 C C . ASP B 1 357 ? 17 33.906 51.625 1 97.25 357 ASP B C 1
ATOM 10261 O O . ASP B 1 357 ? 17.375 34.75 52.438 1 97.25 357 ASP B O 1
ATOM 10265 N N . GLY B 1 358 ? 15.93 33.25 51.625 1 95.94 358 GLY B N 1
ATOM 10266 C CA . GLY B 1 358 ? 15.102 33.312 52.812 1 95.94 358 GLY B CA 1
ATOM 10267 C C . GLY B 1 358 ? 13.922 34.25 52.656 1 95.94 358 GLY B C 1
ATOM 10268 O O . GLY B 1 358 ? 13.008 34.25 53.5 1 95.94 358 GLY B O 1
ATOM 10269 N N . ARG B 1 359 ? 13.797 34.969 51.594 1 96.56 359 ARG B N 1
ATOM 10270 C CA . ARG B 1 359 ? 12.703 35.938 51.438 1 96.56 359 ARG B CA 1
ATOM 10271 C C . ARG B 1 359 ? 11.414 35.219 51.062 1 96.56 359 ARG B C 1
ATOM 10273 O O . ARG B 1 359 ? 11.445 34.156 50.438 1 96.56 359 ARG B O 1
ATOM 10280 N N . LYS B 1 360 ? 10.297 35.781 51.469 1 96.75 360 LYS B N 1
ATOM 10281 C CA . LYS B 1 360 ? 8.992 35.375 50.969 1 96.75 360 LYS B CA 1
ATOM 10282 C C . LYS B 1 360 ? 8.648 36.062 49.656 1 96.75 360 LYS B C 1
ATOM 10284 O O . LYS B 1 360 ? 8.688 37.312 49.594 1 96.75 360 LYS B O 1
ATOM 10289 N N . GLU B 1 361 ? 8.383 35.281 48.625 1 96.88 361 GLU B N 1
ATOM 10290 C CA . GLU B 1 361 ? 8.039 35.875 47.312 1 96.88 361 GLU B CA 1
ATOM 10291 C C . GLU B 1 361 ? 7.309 34.875 46.438 1 96.88 361 GLU B C 1
ATOM 10293 O O . GLU B 1 361 ? 7.344 33.656 46.688 1 96.88 361 GLU B O 1
ATOM 10298 N N . THR B 1 362 ? 6.559 35.406 45.562 1 97.12 362 THR B N 1
ATOM 10299 C CA . THR B 1 362 ? 6.07 34.594 44.438 1 97.12 362 THR B CA 1
ATOM 10300 C C . THR B 1 362 ? 7.109 34.531 43.344 1 97.12 362 THR B C 1
ATOM 10302 O O . THR B 1 362 ? 7.586 35.594 42.875 1 97.12 362 THR B O 1
ATOM 10305 N N . VAL B 1 363 ? 7.469 33.281 42.938 1 97.12 363 VAL B N 1
ATOM 10306 C CA . VAL B 1 363 ? 8.633 33.125 42.062 1 97.12 363 VAL B CA 1
ATOM 10307 C C . VAL B 1 363 ? 8.203 32.438 40.75 1 97.12 363 VAL B C 1
ATOM 10309 O O . VAL B 1 363 ? 7.383 31.531 40.75 1 97.12 363 VAL B O 1
ATOM 10312 N N . HIS B 1 364 ? 8.688 32.938 39.688 1 97.62 364 HIS B N 1
ATOM 10313 C CA . HIS B 1 364 ? 8.586 32.281 38.375 1 97.62 364 HIS B CA 1
ATOM 10314 C C . HIS B 1 364 ? 9.773 32.656 37.5 1 97.62 364 HIS B C 1
ATOM 10316 O O . HIS B 1 364 ? 10.398 33.719 37.688 1 97.62 364 HIS B O 1
ATOM 10322 N N . PRO B 1 365 ? 10.164 31.797 36.5 1 97.88 365 PRO B N 1
ATOM 10323 C CA . PRO B 1 365 ? 11.148 32.25 35.5 1 97.88 365 PRO B CA 1
ATOM 10324 C C . PRO B 1 365 ? 10.68 33.438 34.688 1 97.88 365 PRO B C 1
ATOM 10326 O O . PRO B 1 365 ? 9.477 33.594 34.438 1 97.88 365 PRO B O 1
ATOM 10329 N N . ARG B 1 366 ? 11.609 34.219 34.219 1 96.56 366 ARG B N 1
ATOM 10330 C CA . ARG B 1 366 ? 11.227 35.5 33.594 1 96.56 366 ARG B CA 1
ATOM 10331 C C . ARG B 1 366 ? 11.68 35.562 32.125 1 96.56 366 ARG B C 1
ATOM 10333 O O . ARG B 1 366 ? 11.086 36.25 31.328 1 96.56 366 ARG B O 1
ATOM 10340 N N . PHE B 1 367 ? 12.711 34.875 31.75 1 98 367 PHE B N 1
ATOM 10341 C CA . PHE B 1 367 ? 13.336 35.094 30.453 1 98 367 PHE B CA 1
ATOM 10342 C C . PHE B 1 367 ? 13.32 33.812 29.609 1 98 367 PHE B C 1
ATOM 10344 O O . PHE B 1 367 ? 14.258 33.562 28.844 1 98 367 PHE B O 1
ATOM 10351 N N . THR B 1 368 ? 12.352 33 29.75 1 97.56 368 THR B N 1
ATOM 10352 C CA . THR B 1 368 ? 12.117 31.781 29 1 97.56 368 THR B CA 1
ATOM 10353 C C . THR B 1 368 ? 10.648 31.359 29.078 1 97.56 368 THR B C 1
ATOM 10355 O O . THR B 1 368 ? 9.82 32.094 29.625 1 97.56 368 THR B O 1
ATOM 10358 N N . PHE B 1 369 ? 10.305 30.312 28.422 1 97.81 369 PHE B N 1
ATOM 10359 C CA . PHE B 1 369 ? 9.016 29.656 28.547 1 97.81 369 PHE B CA 1
ATOM 10360 C C . PHE B 1 369 ? 9.148 28.156 28.359 1 97.81 369 PHE B C 1
ATOM 10362 O O . PHE B 1 369 ? 10.172 27.672 27.875 1 97.81 369 PHE B O 1
ATOM 10369 N N . PHE B 1 370 ? 8.172 27.406 28.812 1 98.25 370 PHE B N 1
ATOM 10370 C CA . PHE B 1 370 ? 8.164 25.953 28.781 1 98.25 370 PHE B CA 1
ATOM 10371 C C . PHE B 1 370 ? 6.875 25.422 28.172 1 98.25 370 PHE B C 1
ATOM 10373 O O . PHE B 1 370 ? 5.898 26.172 28.047 1 98.25 370 PHE B O 1
ATOM 10380 N N . GLY B 1 371 ? 6.828 24.219 27.641 1 98.19 371 GLY B N 1
ATOM 10381 C CA . GLY B 1 371 ? 5.645 23.422 27.328 1 98.19 371 GLY B CA 1
ATOM 10382 C C . GLY B 1 371 ? 5.461 22.234 28.25 1 98.19 371 GLY B C 1
ATOM 10383 O O . GLY B 1 371 ? 6.379 21.422 28.422 1 98.19 371 GLY B O 1
ATOM 10384 N N . TYR B 1 372 ? 4.285 22.141 28.984 1 98.69 372 TYR B N 1
ATOM 10385 C CA . TYR B 1 372 ? 4.137 21.047 29.938 1 98.69 372 TYR B CA 1
ATOM 10386 C C . TYR B 1 372 ? 2.691 20.922 30.406 1 98.69 372 TYR B C 1
ATOM 10388 O O . TYR B 1 372 ? 1.924 21.891 30.328 1 98.69 372 TYR B O 1
ATOM 10396 N N . ARG B 1 373 ? 2.344 19.828 30.844 1 98.62 373 ARG B N 1
ATOM 10397 C CA . ARG B 1 373 ? 1.167 19.578 31.672 1 98.62 373 ARG B CA 1
ATOM 10398 C C . ARG B 1 373 ? 1.562 19.312 33.125 1 98.62 373 ARG B C 1
ATOM 10400 O O . ARG B 1 373 ? 0.88 19.75 34.031 1 98.62 373 ARG B O 1
ATOM 10407 N N . TYR B 1 374 ? 2.699 18.609 33.219 1 98.69 374 TYR B N 1
ATOM 10408 C CA . TYR B 1 374 ? 3.203 18.172 34.5 1 98.69 374 TYR B CA 1
ATOM 10409 C C . TYR B 1 374 ? 4.508 18.891 34.844 1 98.69 374 TYR B C 1
ATOM 10411 O O . TYR B 1 374 ? 5.312 19.188 33.969 1 98.69 374 TYR B O 1
ATOM 10419 N N . ILE B 1 375 ? 4.707 19.078 36.094 1 98.75 375 ILE B N 1
ATOM 10420 C CA . ILE B 1 375 ? 6.031 19.469 36.594 1 98.75 375 ILE B CA 1
ATOM 10421 C C . ILE B 1 375 ? 6.457 18.547 37.719 1 98.75 375 ILE B C 1
ATOM 10423 O O . ILE B 1 375 ? 5.625 18.141 38.531 1 98.75 375 ILE B O 1
ATOM 10427 N N . ARG B 1 376 ? 7.688 18.219 37.688 1 98.81 376 ARG B N 1
ATOM 10428 C CA . ARG B 1 376 ? 8.289 17.516 38.812 1 98.81 376 ARG B CA 1
ATOM 10429 C C . ARG B 1 376 ? 9.062 18.484 39.719 1 98.81 376 ARG B C 1
ATOM 1043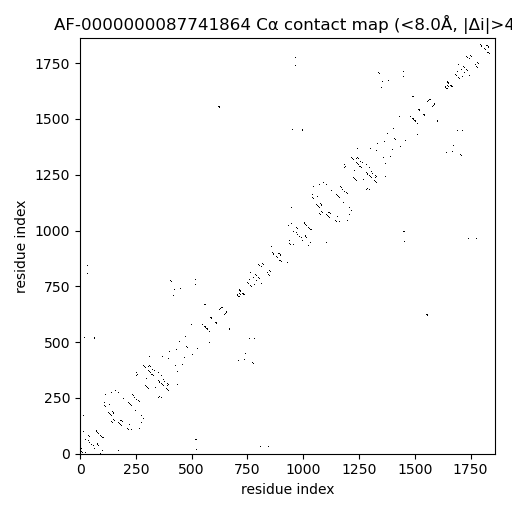1 O O . ARG B 1 376 ? 9.906 19.234 39.25 1 98.81 376 ARG B O 1
ATOM 10438 N N . ILE B 1 377 ? 8.742 18.516 41 1 98.25 377 ILE B N 1
ATOM 10439 C CA . ILE B 1 377 ? 9.359 19.438 41.938 1 98.25 377 ILE B CA 1
ATOM 10440 C C . ILE B 1 377 ? 10.273 18.672 42.875 1 98.25 377 ILE B C 1
ATOM 10442 O O . ILE B 1 377 ? 9.867 17.672 43.469 1 98.25 377 ILE B O 1
ATOM 10446 N N . GLN B 1 378 ? 11.453 19.172 43.031 1 97.94 378 GLN B N 1
ATOM 10447 C CA . GLN B 1 378 ? 12.43 18.609 43.938 1 97.94 378 GLN B CA 1
ATOM 10448 C C . GLN B 1 378 ? 12.961 19.688 44.906 1 97.94 378 GLN B C 1
ATOM 10450 O O . GLN B 1 378 ? 13.102 20.844 44.531 1 97.94 378 GLN B O 1
ATOM 10455 N N . GLY B 1 379 ? 13.242 19.266 46.125 1 97.38 379 GLY B N 1
ATOM 10456 C CA . GLY B 1 379 ? 13.891 20.141 47.094 1 97.38 379 GLY B CA 1
ATOM 10457 C C . GLY B 1 379 ? 12.914 20.906 47.969 1 97.38 379 GLY B C 1
ATOM 10458 O O . GLY B 1 379 ? 13.32 21.703 48.812 1 97.38 379 GLY B O 1
ATOM 10459 N N . TRP B 1 380 ? 11.648 20.703 47.812 1 96.81 380 TRP B N 1
ATOM 10460 C CA . TRP B 1 380 ? 10.641 21.375 48.656 1 96.81 380 TRP B CA 1
ATOM 10461 C C . TRP B 1 380 ? 10.773 20.969 50.094 1 96.81 380 TRP B C 1
ATOM 10463 O O . TRP B 1 380 ? 10.734 19.781 50.438 1 96.81 380 TRP B O 1
ATOM 10473 N N . PRO B 1 381 ? 10.852 21.891 50.969 1 95.25 381 PRO B N 1
ATOM 10474 C CA . PRO B 1 381 ? 11.109 21.531 52.375 1 95.25 381 PRO B CA 1
ATOM 10475 C C . PRO B 1 381 ? 9.922 20.828 53.031 1 95.25 381 PRO B C 1
ATOM 10477 O O . PRO B 1 381 ? 8.773 21.203 52.812 1 95.25 381 PRO B O 1
ATOM 10480 N N . GLU B 1 382 ? 10.172 19.922 53.969 1 90.75 382 GLU B N 1
ATOM 10481 C CA . GLU B 1 382 ? 9.148 19.141 54.656 1 90.75 382 GLU B CA 1
ATOM 10482 C C . GLU B 1 382 ? 8.344 20 55.625 1 90.75 382 GLU B C 1
ATOM 10484 O O . GLU B 1 382 ? 7.152 19.75 55.812 1 90.75 382 GLU B O 1
ATOM 10489 N N . ASP B 1 383 ? 8.969 20.922 56.156 1 90.62 383 ASP B N 1
ATOM 10490 C CA . ASP B 1 383 ? 8.32 21.75 57.188 1 90.62 383 ASP B CA 1
ATOM 10491 C C . ASP B 1 383 ? 7.41 22.797 56.531 1 90.62 383 ASP B C 1
ATOM 10493 O O . ASP B 1 383 ? 6.695 23.516 57.219 1 90.62 383 ASP B O 1
ATOM 10497 N N . ASN B 1 384 ? 7.402 22.938 55.312 1 92.69 384 ASN B N 1
ATOM 10498 C CA . ASN B 1 384 ? 6.527 23.781 54.531 1 92.69 384 ASN B CA 1
ATOM 10499 C C . ASN B 1 384 ? 5.688 22.953 53.562 1 92.69 384 ASN B C 1
ATOM 10501 O O . ASN B 1 384 ? 6.109 22.719 52.406 1 92.69 384 ASN B O 1
ATOM 10505 N N . GLU B 1 385 ? 4.555 22.656 53.938 1 93.31 385 GLU B N 1
ATOM 10506 C CA . GLU B 1 385 ? 3.734 21.719 53.188 1 93.31 385 GLU B CA 1
ATOM 10507 C C . GLU B 1 385 ? 3.422 22.25 51.781 1 93.31 385 GLU B C 1
ATOM 10509 O O . GLU B 1 385 ? 2.984 23.406 51.656 1 93.31 385 GLU B O 1
ATOM 10514 N N . LEU B 1 386 ? 3.707 21.484 50.781 1 96.25 386 LEU B N 1
ATOM 10515 C CA . LEU B 1 386 ? 3.312 21.797 49.406 1 96.25 386 LEU B CA 1
ATOM 10516 C C . LEU B 1 386 ? 1.815 21.578 49.219 1 96.25 386 LEU B C 1
ATOM 10518 O O . LEU B 1 386 ? 1.317 20.469 49.406 1 96.25 386 LEU B O 1
ATOM 10522 N N . THR B 1 387 ? 1.05 22.656 48.938 1 97 387 THR B N 1
ATOM 10523 C CA . THR B 1 387 ? -0.379 22.594 48.625 1 97 387 THR B CA 1
ATOM 10524 C C . THR B 1 387 ? -0.681 23.141 47.25 1 97 387 THR B C 1
ATOM 10526 O O . THR B 1 387 ? 0.138 23.859 46.656 1 97 387 THR B O 1
ATOM 10529 N N . LEU B 1 388 ? -1.762 22.828 46.781 1 97 388 LEU B N 1
ATOM 10530 C CA . LEU B 1 388 ? -2.137 23.156 45.406 1 97 388 LEU B CA 1
ATOM 10531 C C . LEU B 1 388 ? -2.174 24.672 45.219 1 97 388 LEU B C 1
ATOM 10533 O O . LEU B 1 388 ? -1.857 25.172 44.125 1 97 388 LEU B O 1
ATOM 10537 N N . ASP B 1 389 ? -2.531 25.391 46.156 1 96.25 389 ASP B N 1
ATOM 10538 C CA . ASP B 1 389 ? -2.701 26.828 46.031 1 96.25 389 ASP B CA 1
ATOM 10539 C C . ASP B 1 389 ? -1.349 27.531 45.938 1 96.25 389 ASP B C 1
ATOM 10541 O O . ASP B 1 389 ? -1.276 28.719 45.594 1 96.25 389 ASP B O 1
ATOM 10545 N N . LYS B 1 390 ? -0.284 26.859 46.281 1 97.31 390 LYS B N 1
ATOM 10546 C CA . LYS B 1 390 ? 1.046 27.453 46.281 1 97.31 390 LYS B CA 1
ATOM 10547 C C . LYS B 1 390 ? 1.675 27.422 44.906 1 97.31 390 LYS B C 1
ATOM 10549 O O . LYS B 1 390 ? 2.703 28.062 44.656 1 97.31 390 LYS B O 1
ATOM 10554 N N . VAL B 1 391 ? 1.072 26.625 44 1 98.06 391 VAL B N 1
ATOM 10555 C CA . VAL B 1 391 ? 1.653 26.453 42.656 1 98.06 391 VAL B CA 1
ATOM 10556 C C . VAL B 1 391 ? 0.597 26.734 41.594 1 98.06 391 VAL B C 1
ATOM 10558 O O . VAL B 1 391 ? -0.551 26.297 41.719 1 98.06 391 VAL B O 1
ATOM 10561 N N . ARG B 1 392 ? 0.873 27.531 40.594 1 98.56 392 ARG B N 1
ATOM 10562 C CA . ARG B 1 392 ? 0.029 27.797 39.438 1 98.56 392 ARG B CA 1
ATOM 10563 C C . ARG B 1 392 ? 0.864 27.906 38.188 1 98.56 392 ARG B C 1
ATOM 10565 O O . ARG B 1 392 ? 2.09 27.797 38.219 1 98.56 392 ARG B O 1
ATOM 10572 N N . SER B 1 393 ? 0.216 27.922 37.062 1 98.62 393 SER B N 1
ATOM 10573 C CA . SER B 1 393 ? 0.925 28.062 35.781 1 98.62 393 SER B CA 1
ATOM 10574 C C . SER B 1 393 ? 0.368 29.203 34.938 1 98.62 393 SER B C 1
ATOM 10576 O O . SER B 1 393 ? -0.84 29.281 34.719 1 98.62 393 SER B O 1
ATOM 10578 N N . ASN B 1 394 ? 1.238 30.125 34.531 1 98.56 394 ASN B N 1
ATOM 10579 C CA . ASN B 1 394 ? 0.883 31.25 33.688 1 98.56 394 ASN B CA 1
ATOM 10580 C C . ASN B 1 394 ? 0.967 30.859 32.188 1 98.56 394 ASN B C 1
ATOM 10582 O O . ASN B 1 394 ? 2.037 30.484 31.719 1 98.56 394 ASN B O 1
ATOM 10586 N N . VAL B 1 395 ? -0.151 30.938 31.484 1 98.69 395 VAL B N 1
ATOM 10587 C CA . VAL B 1 395 ? -0.203 30.594 30.062 1 98.69 395 VAL B CA 1
ATOM 10588 C C . VAL B 1 395 ? 0.242 31.797 29.234 1 98.69 395 VAL B C 1
ATOM 10590 O O . VAL B 1 395 ? -0.308 32.906 29.359 1 98.69 395 VAL B O 1
ATOM 10593 N N . LEU B 1 396 ? 1.223 31.578 28.375 1 98.38 396 LEU B N 1
ATOM 10594 C CA . LEU B 1 396 ? 1.8 32.656 27.562 1 98.38 396 LEU B CA 1
ATOM 10595 C C . LEU B 1 396 ? 1.514 32.438 26.078 1 98.38 396 LEU B C 1
ATOM 10597 O O . LEU B 1 396 ? 1.737 31.344 25.562 1 98.38 396 LEU B O 1
ATOM 10601 N N . TYR B 1 397 ? 1.001 33.344 25.406 1 97.81 397 TYR B N 1
ATOM 10602 C CA . TYR B 1 397 ? 0.976 33.438 23.953 1 97.81 397 TYR B CA 1
ATOM 10603 C C . TYR B 1 397 ? 0.686 34.844 23.484 1 97.81 397 TYR B C 1
ATOM 10605 O O . TYR B 1 397 ? 0.494 35.75 24.312 1 97.81 397 TYR B O 1
ATOM 10613 N N . SER B 1 398 ? 0.786 35.156 22.219 1 98.44 398 SER B N 1
ATOM 10614 C CA . SER B 1 398 ? 0.547 36.469 21.656 1 98.44 398 SER B CA 1
ATOM 10615 C C . SER B 1 398 ? -0.879 36.938 21.938 1 98.44 398 SER B C 1
ATOM 10617 O O . SER B 1 398 ? -1.816 36.156 21.906 1 98.44 398 SER B O 1
ATOM 10619 N N . ASP B 1 399 ? -1 38.156 22.156 1 97.81 399 ASP B N 1
ATOM 10620 C CA . ASP B 1 399 ? -2.27 38.719 22.594 1 97.81 399 ASP B CA 1
ATOM 10621 C C . ASP B 1 399 ? -3.268 38.781 21.453 1 97.81 399 ASP B C 1
ATOM 10623 O O . ASP B 1 399 ? -3.617 39.875 20.984 1 97.81 399 ASP B O 1
ATOM 10627 N N . MET B 1 400 ? -3.869 37.688 21.109 1 97.94 400 MET B N 1
ATOM 10628 C CA . MET B 1 400 ? -4.898 37.594 20.078 1 97.94 400 MET B CA 1
ATOM 10629 C C . MET B 1 400 ? -6.277 37.406 20.703 1 97.94 400 MET B C 1
ATOM 10631 O O . MET B 1 400 ? -6.418 36.688 21.703 1 97.94 400 MET B O 1
ATOM 10635 N N . GLU B 1 401 ? -7.203 38 20.125 1 97.69 401 GLU B N 1
ATOM 10636 C CA . GLU B 1 401 ? -8.586 37.875 20.578 1 97.69 401 GLU B CA 1
ATOM 10637 C C . GLU B 1 401 ? -9.211 36.594 20.078 1 97.69 401 GLU B C 1
ATOM 10639 O O . GLU B 1 401 ? -9.117 36.281 18.891 1 97.69 401 GLU B O 1
ATOM 10644 N N . ARG B 1 402 ? -9.805 35.812 20.953 1 98.12 402 ARG B N 1
ATOM 10645 C CA . ARG B 1 402 ? -10.594 34.688 20.516 1 98.12 402 ARG B CA 1
ATOM 10646 C C . ARG B 1 402 ? -11.836 35.125 19.766 1 98.12 402 ARG B C 1
ATOM 10648 O O . ARG B 1 402 ? -12.57 36 20.219 1 98.12 402 ARG B O 1
ATOM 10655 N N . THR B 1 403 ? -12.094 34.531 18.562 1 98.12 403 THR B N 1
ATOM 10656 C CA . THR B 1 403 ? -13.18 35.031 17.719 1 98.12 403 THR B CA 1
ATOM 10657 C C . THR B 1 403 ? -14.141 33.906 17.375 1 98.12 403 THR B C 1
ATOM 10659 O O . THR B 1 403 ? -15.289 34.156 16.984 1 98.12 403 THR B O 1
ATOM 10662 N N . GLY B 1 404 ? -13.742 32.656 17.406 1 98.25 404 GLY B N 1
ATOM 10663 C CA . GLY B 1 404 ? -14.617 31.562 17.047 1 98.25 404 GLY B CA 1
ATOM 10664 C C . GLY B 1 404 ? -14.977 30.688 18.234 1 98.25 404 GLY B C 1
ATOM 10665 O O . GLY B 1 404 ? -14.164 30.5 19.141 1 98.25 404 GLY B O 1
ATOM 10666 N N . TYR B 1 405 ? -16.172 30.109 18.172 1 98.56 405 TYR B N 1
ATOM 10667 C CA . TYR B 1 405 ? -16.656 29.219 19.219 1 98.56 405 TYR B CA 1
ATOM 10668 C C . TYR B 1 405 ? -17.547 28.125 18.641 1 98.56 405 TYR B C 1
ATOM 10670 O O . TYR B 1 405 ? -18.375 28.391 17.766 1 98.56 405 TYR B O 1
ATOM 10678 N N . ILE B 1 406 ? -17.344 26.922 19.047 1 98.62 406 ILE B N 1
ATOM 10679 C CA . ILE B 1 406 ? -18.172 25.781 18.688 1 98.62 406 ILE B CA 1
ATOM 10680 C C . ILE B 1 406 ? -18.562 25 19.938 1 98.62 406 ILE B C 1
ATOM 10682 O O . ILE B 1 406 ? -17.734 24.797 20.828 1 98.62 406 ILE B O 1
ATOM 10686 N N . GLU B 1 407 ? -19.75 24.641 20.078 1 98.56 407 GLU B N 1
ATOM 10687 C CA . GLU B 1 407 ? -20.25 23.75 21.109 1 98.56 407 GLU B CA 1
ATOM 10688 C C . GLU B 1 407 ? -21.266 22.75 20.531 1 98.56 407 GLU B C 1
ATOM 10690 O O . GLU B 1 407 ? -22.188 23.141 19.812 1 98.56 407 GLU B O 1
ATOM 10695 N N . THR B 1 408 ? -21.109 21.516 20.828 1 98.5 408 THR B N 1
ATOM 10696 C CA . THR B 1 408 ? -21.969 20.484 20.234 1 98.5 408 THR B CA 1
ATOM 10697 C C . THR B 1 408 ? -22.594 19.609 21.312 1 98.5 408 THR B C 1
ATOM 10699 O O . THR B 1 408 ? -22.266 19.75 22.5 1 98.5 408 THR B O 1
ATOM 10702 N N . SER B 1 409 ? -23.484 18.75 20.938 1 98.06 409 SER B N 1
ATOM 10703 C CA . SER B 1 409 ? -24.078 17.781 21.844 1 98.06 409 SER B CA 1
ATOM 10704 C C . SER B 1 409 ? -23.156 16.594 22.078 1 98.06 409 SER B C 1
ATOM 10706 O O . SER B 1 409 ? -23.453 15.711 22.891 1 98.06 409 SER B O 1
ATOM 10708 N N . ASN B 1 410 ? -22 16.469 21.406 1 97.88 410 ASN B N 1
ATOM 10709 C CA . ASN B 1 410 ? -21.016 15.398 21.547 1 97.88 410 ASN B CA 1
ATOM 10710 C C . ASN B 1 410 ? -19.828 15.844 22.375 1 97.88 410 ASN B C 1
ATOM 10712 O O . ASN B 1 410 ? -18.984 16.609 21.891 1 97.88 410 ASN B O 1
ATOM 10716 N N . PRO B 1 411 ? -19.656 15.328 23.547 1 98.06 411 PRO B N 1
ATOM 10717 C CA . PRO B 1 411 ? -18.609 15.812 24.438 1 98.06 411 PRO B CA 1
ATOM 10718 C C . PRO B 1 411 ? -17.203 15.539 23.891 1 98.06 411 PRO B C 1
ATOM 10720 O O . PRO B 1 411 ? -16.281 16.312 24.156 1 98.06 411 PRO B O 1
ATOM 10723 N N . LYS B 1 412 ? -16.984 14.477 23.203 1 98.31 412 LYS B N 1
ATOM 10724 C CA . LYS B 1 412 ? -15.672 14.164 22.656 1 98.31 412 LYS B CA 1
ATOM 10725 C C . LYS B 1 412 ? -15.266 15.172 21.578 1 98.31 412 LYS B C 1
ATOM 10727 O O . LYS B 1 412 ? -14.086 15.539 21.484 1 98.31 412 LYS B O 1
ATOM 10732 N N . ILE B 1 413 ? -16.234 15.594 20.797 1 98.62 413 ILE B N 1
ATOM 10733 C CA . ILE B 1 413 ? -15.961 16.594 19.781 1 98.62 413 ILE B CA 1
ATOM 10734 C C . ILE B 1 413 ? -15.688 17.953 20.453 1 98.62 413 ILE B C 1
ATOM 10736 O O . ILE B 1 413 ? -14.844 18.719 20 1 98.62 413 ILE B O 1
ATOM 10740 N N . ASN B 1 414 ? -16.406 18.25 21.516 1 98.75 414 ASN B N 1
ATOM 10741 C CA . ASN B 1 414 ? -16.109 19.469 22.266 1 98.75 414 ASN B CA 1
ATOM 10742 C C . ASN B 1 414 ? -14.68 19.469 22.797 1 98.75 414 ASN B C 1
ATOM 10744 O O . ASN B 1 414 ? -13.992 20.484 22.75 1 98.75 414 ASN B O 1
ATOM 10748 N N . ARG B 1 415 ? -14.305 18.266 23.297 1 98.62 415 ARG B N 1
ATOM 10749 C CA . ARG B 1 415 ? -12.93 18.156 23.781 1 98.62 415 ARG B CA 1
ATOM 10750 C C . ARG B 1 415 ? -11.93 18.328 22.656 1 98.62 415 ARG B C 1
ATOM 10752 O O . ARG B 1 415 ? -10.906 19 22.812 1 98.62 415 ARG B O 1
ATOM 10759 N N . LEU B 1 416 ? -12.18 17.688 21.531 1 98.69 416 LEU B N 1
ATOM 10760 C CA . LEU B 1 416 ? -11.32 17.859 20.375 1 98.69 416 LEU B CA 1
ATOM 10761 C C . LEU B 1 416 ? -11.195 19.328 19.984 1 98.69 416 LEU B C 1
ATOM 10763 O O . LEU B 1 416 ? -10.102 19.797 19.672 1 98.69 416 LEU B O 1
ATOM 10767 N N . TYR B 1 417 ? -12.297 20.031 19.953 1 98.69 417 TYR B N 1
ATOM 10768 C CA . TYR B 1 417 ? -12.297 21.453 19.641 1 98.69 417 TYR B CA 1
ATOM 10769 C C . TYR B 1 417 ? -11.398 22.234 20.609 1 98.69 417 TYR B C 1
ATOM 10771 O O . TYR B 1 417 ? -10.57 23.031 20.172 1 98.69 417 TYR B O 1
ATOM 10779 N N . GLU B 1 418 ? -11.547 21.969 21.859 1 98.62 418 GLU B N 1
ATOM 10780 C CA . GLU B 1 418 ? -10.719 22.625 22.859 1 98.62 418 GLU B CA 1
ATOM 10781 C C . GLU B 1 418 ? -9.242 22.281 22.672 1 98.62 418 GLU B C 1
ATOM 10783 O O . GLU B 1 418 ? -8.367 23.125 22.906 1 98.62 418 GLU B O 1
ATOM 10788 N N . ASN B 1 419 ? -9 21 22.359 1 98.81 419 ASN B N 1
ATOM 10789 C CA . ASN B 1 419 ? -7.625 20.609 22.078 1 98.81 419 ASN B CA 1
ATOM 10790 C C . ASN B 1 419 ? -7.004 21.469 20.984 1 98.81 419 ASN B C 1
ATOM 10792 O O . ASN B 1 419 ? -5.832 21.844 21.078 1 98.81 419 ASN B O 1
ATOM 10796 N N . CYS B 1 420 ? -7.781 21.719 19.984 1 98.62 420 CYS B N 1
ATOM 10797 C CA . CYS B 1 420 ? -7.305 22.547 18.875 1 98.62 420 CYS B CA 1
ATOM 10798 C C . CYS B 1 420 ? -6.984 23.953 19.359 1 98.62 420 CYS B C 1
ATOM 10800 O O . CYS B 1 420 ? -5.945 24.516 19 1 98.62 420 CYS B O 1
ATOM 10802 N N . ILE B 1 421 ? -7.824 24.531 20.172 1 98.69 421 ILE B N 1
ATOM 10803 C CA . ILE B 1 421 ? -7.625 25.875 20.703 1 98.69 421 ILE B CA 1
ATOM 10804 C C . ILE B 1 421 ? -6.344 25.922 21.531 1 98.69 421 ILE B C 1
ATOM 10806 O O . ILE B 1 421 ? -5.52 26.828 21.359 1 98.69 421 ILE B O 1
ATOM 10810 N N . TRP B 1 422 ? -6.184 24.938 22.359 1 98.81 422 TRP B N 1
ATOM 10811 C CA . TRP B 1 422 ? -5.023 24.906 23.234 1 98.81 422 TRP B CA 1
ATOM 10812 C C . TRP B 1 422 ? -3.742 24.688 22.438 1 98.81 422 TRP B C 1
ATOM 10814 O O . TRP B 1 422 ? -2.682 25.203 22.812 1 98.81 422 TRP B O 1
ATOM 10824 N N . GLY B 1 423 ? -3.852 23.875 21.406 1 98.5 423 GLY B N 1
ATOM 10825 C CA . GLY B 1 423 ? -2.709 23.75 20.516 1 98.5 423 GLY B CA 1
ATOM 10826 C C . GLY B 1 423 ? -2.275 25.078 19.922 1 98.5 423 GLY B C 1
ATOM 10827 O O . GLY B 1 423 ? -1.081 25.375 19.844 1 98.5 423 GLY B O 1
ATOM 10828 N N . GLN B 1 424 ? -3.201 25.859 19.453 1 98.56 424 GLN B N 1
ATOM 10829 C CA . GLN B 1 424 ? -2.902 27.172 18.906 1 98.56 424 GLN B CA 1
ATOM 10830 C C . GLN B 1 424 ? -2.348 28.109 19.969 1 98.56 424 GLN B C 1
ATOM 10832 O O . GLN B 1 424 ? -1.352 28.797 19.75 1 98.56 424 GLN B O 1
ATOM 10837 N N . LYS B 1 425 ? -2.984 28.141 21.172 1 98.56 425 LYS B N 1
ATOM 10838 C CA . LYS B 1 425 ? -2.496 28.969 22.281 1 98.56 425 LYS B CA 1
ATOM 10839 C C . LYS B 1 425 ? -1.027 28.672 22.578 1 98.56 425 LYS B C 1
ATOM 10841 O O . LYS B 1 425 ? -0.226 29.609 22.719 1 98.56 425 LYS B O 1
ATOM 10846 N N . SER B 1 426 ? -0.727 27.484 22.547 1 98.56 426 SER B N 1
ATOM 10847 C CA . SER B 1 426 ? 0.588 27.047 23.016 1 98.56 426 SER B CA 1
ATOM 10848 C C . SER B 1 426 ? 1.667 27.359 21.984 1 98.56 426 SER B C 1
ATOM 10850 O O . SER B 1 426 ? 2.842 27.5 22.328 1 98.56 426 SER B O 1
ATOM 10852 N N . ASN B 1 427 ? 1.264 27.453 20.734 1 98.44 427 ASN B N 1
ATOM 10853 C CA . ASN B 1 427 ? 2.295 27.484 19.703 1 98.44 427 ASN B CA 1
ATOM 10854 C C . ASN B 1 427 ? 2.328 28.828 18.984 1 98.44 427 ASN B C 1
ATOM 10856 O O . ASN B 1 427 ? 3.158 29.047 18.109 1 98.44 427 ASN B O 1
ATOM 10860 N N . PHE B 1 428 ? 1.443 29.719 19.297 1 98.31 428 PHE B N 1
ATOM 10861 C CA . PHE B 1 428 ? 1.442 31.047 18.703 1 98.31 428 PHE B CA 1
ATOM 10862 C C . PHE B 1 428 ? 2.049 32.062 19.656 1 98.31 428 PHE B C 1
ATOM 10864 O O . PHE B 1 428 ? 1.349 32.969 20.141 1 98.31 428 PHE B O 1
ATOM 10871 N N . LEU B 1 429 ? 3.314 31.953 19.891 1 97.62 429 LEU B N 1
ATOM 10872 C CA . LEU B 1 429 ? 4.105 32.875 20.719 1 97.62 429 LEU B CA 1
ATOM 10873 C C . LEU B 1 429 ? 5.047 33.688 19.844 1 97.62 429 LEU B C 1
ATOM 10875 O O . LEU B 1 429 ? 6.125 33.25 19.469 1 97.62 429 LEU B O 1
ATOM 10879 N N . ASP B 1 430 ? 4.621 34.938 19.547 1 96.94 430 ASP B N 1
ATOM 10880 C CA . ASP B 1 430 ? 5.238 35.875 18.641 1 96.94 430 ASP B CA 1
ATOM 10881 C C . ASP B 1 430 ? 5.316 35.344 17.219 1 96.94 430 ASP B C 1
ATOM 10883 O O . ASP B 1 430 ? 5.391 36.094 16.25 1 96.94 430 ASP B O 1
ATOM 10887 N N . MET B 1 431 ? 5.492 34.062 17.062 1 95.38 431 MET B N 1
ATOM 10888 C CA . MET B 1 431 ? 5.504 33.344 15.805 1 95.38 431 MET B CA 1
ATOM 10889 C C . MET B 1 431 ? 4.82 31.984 15.953 1 95.38 431 MET B C 1
ATOM 10891 O O . MET B 1 431 ? 4.805 31.422 17.047 1 95.38 431 MET B O 1
ATOM 10895 N N . PRO B 1 432 ? 4.207 31.5 14.852 1 96.94 432 PRO B N 1
ATOM 10896 C CA . PRO B 1 432 ? 3.678 30.141 14.938 1 96.94 432 PRO B CA 1
ATOM 10897 C C . PRO B 1 432 ? 4.773 29.078 14.93 1 96.94 432 PRO B C 1
ATOM 10899 O O . PRO B 1 432 ? 5.504 28.938 13.945 1 96.94 432 PRO B O 1
ATOM 10902 N N . THR B 1 433 ? 4.918 28.375 16 1 94.94 433 THR B N 1
ATOM 10903 C CA . THR B 1 433 ? 5.918 27.328 16.109 1 94.94 433 THR B CA 1
ATOM 10904 C C . THR B 1 433 ? 5.281 25.953 15.922 1 94.94 433 THR B C 1
ATOM 10906 O O . THR B 1 433 ? 4.121 25.844 15.516 1 94.94 433 THR B O 1
ATOM 10909 N N . ASP B 1 434 ? 6.023 24.859 16.125 1 92.31 434 ASP B N 1
ATOM 10910 C CA . ASP B 1 434 ? 5.496 23.516 15.914 1 92.31 434 ASP B CA 1
ATOM 10911 C C . ASP B 1 434 ? 5.137 22.859 17.25 1 92.31 434 ASP B C 1
ATOM 10913 O O . ASP B 1 434 ? 4.105 22.188 17.359 1 92.31 434 ASP B O 1
ATOM 10917 N N . CYS B 1 435 ? 6.043 23.109 18.141 1 95.25 435 CYS B N 1
ATOM 10918 C CA . CYS B 1 435 ? 5.844 22.562 19.484 1 95.25 435 CYS B CA 1
ATOM 10919 C C . CYS B 1 435 ? 6.531 23.438 20.531 1 95.25 435 CYS B C 1
ATOM 10921 O O . CYS B 1 435 ? 7.539 24.078 20.25 1 95.25 435 CYS B O 1
ATOM 10923 N N . PRO B 1 436 ? 6.07 23.391 21.766 1 96.69 436 PRO B N 1
ATOM 10924 C CA . PRO B 1 436 ? 6.629 24.312 22.75 1 96.69 436 PRO B CA 1
ATOM 10925 C C . PRO B 1 436 ? 7.609 23.641 23.719 1 96.69 436 PRO B C 1
ATOM 10927 O O . PRO B 1 436 ? 8.25 24.312 24.531 1 96.69 436 PRO B O 1
ATOM 10930 N N . GLN B 1 437 ? 7.785 22.312 23.656 1 95.5 437 GLN B N 1
ATOM 10931 C CA . GLN B 1 437 ? 8.391 21.656 24.812 1 95.5 437 GLN B CA 1
ATOM 10932 C C . GLN B 1 437 ? 9.844 21.266 24.531 1 95.5 437 GLN B C 1
ATOM 10934 O O . GLN B 1 437 ? 10.664 21.188 25.438 1 95.5 437 GLN B O 1
ATOM 10939 N N . ARG B 1 438 ? 10.211 21.031 23.297 1 94 438 ARG B N 1
ATOM 10940 C CA . ARG B 1 438 ? 11.508 20.406 23.062 1 94 438 ARG B CA 1
ATOM 10941 C C . ARG B 1 438 ? 12.438 21.359 22.297 1 94 438 ARG B C 1
ATOM 10943 O O . ARG B 1 438 ? 12.109 22.531 22.109 1 94 438 ARG B O 1
ATOM 10950 N N . ASN B 1 439 ? 13.68 20.797 21.953 1 91.56 439 ASN B N 1
ATOM 10951 C CA . ASN B 1 439 ? 14.711 21.594 21.281 1 91.56 439 ASN B CA 1
ATOM 10952 C C . ASN B 1 439 ? 14.43 21.719 19.797 1 91.56 439 ASN B C 1
ATOM 10954 O O . ASN B 1 439 ? 15.25 21.328 18.969 1 91.56 439 ASN B O 1
ATOM 10958 N N . GLU B 1 440 ? 13.297 22.25 19.375 1 89.88 440 GLU B N 1
ATOM 10959 C CA . GLU B 1 440 ? 12.859 22.594 18.031 1 89.88 440 GLU B CA 1
ATOM 10960 C C . GLU B 1 440 ? 12.094 23.922 18.016 1 89.88 440 GLU B C 1
ATOM 10962 O O . GLU B 1 440 ? 12.641 24.953 17.609 1 89.88 440 GLU B O 1
ATOM 10967 N N . ARG B 1 441 ? 10.977 24.078 18.672 1 92.81 441 ARG B N 1
ATOM 10968 C CA . ARG B 1 441 ? 10.18 25.297 18.844 1 92.81 441 ARG B CA 1
ATOM 10969 C C . ARG B 1 441 ? 10.438 26.281 17.719 1 92.81 441 ARG B C 1
ATOM 10971 O O . ARG B 1 441 ? 10.656 27.469 17.953 1 92.81 441 ARG B O 1
ATOM 10978 N N . LEU B 1 442 ? 10.43 25.797 16.5 1 93 442 LEU B N 1
ATOM 10979 C CA . LEU B 1 442 ? 10.758 26.594 15.336 1 93 442 LEU B CA 1
ATOM 10980 C C . LEU B 1 442 ? 9.5 26.953 14.547 1 93 442 LEU B C 1
ATOM 10982 O O . LEU B 1 442 ? 8.461 26.297 14.703 1 93 442 LEU B O 1
ATOM 10986 N N . GLY B 1 443 ? 9.617 28.062 13.836 1 94.56 443 GLY B N 1
ATOM 10987 C CA . GLY B 1 443 ? 8.492 28.484 13.016 1 94.56 443 GLY B CA 1
ATOM 10988 C C . GLY B 1 443 ? 8.367 27.703 11.719 1 94.56 443 GLY B C 1
ATOM 10989 O O . GLY B 1 443 ? 8.562 28.25 10.633 1 94.56 443 GLY B O 1
ATOM 10990 N N . TRP B 1 444 ? 8 26.438 11.852 1 95 444 TRP B N 1
ATOM 10991 C CA . TRP B 1 444 ? 7.844 25.578 10.672 1 95 444 TRP B CA 1
ATOM 10992 C C . TRP B 1 444 ? 6.738 26.109 9.766 1 95 444 TRP B C 1
ATOM 10994 O O . TRP B 1 444 ? 5.578 26.188 10.172 1 95 444 TRP B O 1
ATOM 11004 N N . THR B 1 445 ? 7.129 26.344 8.547 1 96.75 445 THR B N 1
ATOM 11005 C CA . THR B 1 445 ? 6.254 27.109 7.656 1 96.75 445 THR B CA 1
ATOM 11006 C C . THR B 1 445 ? 5.141 26.219 7.109 1 96.75 445 THR B C 1
ATOM 11008 O O . THR B 1 445 ? 4.062 26.703 6.762 1 96.75 445 THR B O 1
ATOM 11011 N N . GLY B 1 446 ? 5.375 24.906 7.016 1 96.88 446 GLY B N 1
ATOM 11012 C CA . GLY B 1 446 ? 4.324 23.984 6.605 1 96.88 446 GLY B CA 1
ATOM 11013 C C . GLY B 1 446 ? 3.17 23.922 7.59 1 96.88 446 GLY B C 1
ATOM 11014 O O . GLY B 1 446 ? 2.006 23.891 7.188 1 96.88 446 GLY B O 1
ATOM 11015 N N . ASP B 1 447 ? 3.521 23.875 8.898 1 96.88 447 ASP B N 1
ATOM 11016 C CA . ASP B 1 447 ? 2.5 23.875 9.945 1 96.88 447 ASP B CA 1
ATOM 11017 C C . ASP B 1 447 ? 1.656 25.141 9.883 1 96.88 447 ASP B C 1
ATOM 11019 O O . ASP B 1 447 ? 0.427 25.094 9.945 1 96.88 447 ASP B O 1
ATOM 11023 N N . ALA B 1 448 ? 2.402 26.25 9.711 1 97.88 448 ALA B N 1
ATOM 11024 C CA . ALA B 1 448 ? 1.714 27.531 9.625 1 97.88 448 ALA B CA 1
ATOM 11025 C C . ALA B 1 448 ? 0.794 27.578 8.406 1 97.88 448 ALA B C 1
ATOM 11027 O O . ALA B 1 448 ? -0.326 28.094 8.492 1 97.88 448 ALA B O 1
ATOM 11028 N N . GLN B 1 449 ? 1.227 27.047 7.359 1 98.19 449 GLN B N 1
ATOM 11029 C CA . GLN B 1 449 ? 0.467 27.078 6.113 1 98.19 449 GLN B CA 1
ATOM 11030 C C . GLN B 1 449 ? -0.846 26.312 6.246 1 98.19 449 GLN B C 1
ATOM 11032 O O . GLN B 1 449 ? -1.916 26.844 5.949 1 98.19 449 GLN B O 1
ATOM 11037 N N . VAL B 1 450 ? -0.824 25.109 6.715 1 97.88 450 VAL B N 1
ATOM 11038 C CA . VAL B 1 450 ? -2 24.25 6.688 1 97.88 450 VAL B CA 1
ATOM 11039 C C . VAL B 1 450 ? -3.008 24.719 7.734 1 97.88 450 VAL B C 1
ATOM 11041 O O . VAL B 1 450 ? -4.219 24.531 7.562 1 97.88 450 VAL B O 1
ATOM 11044 N N . PHE B 1 451 ? -2.529 25.359 8.805 1 98.25 451 PHE B N 1
ATOM 11045 C CA . PHE B 1 451 ? -3.385 25.688 9.945 1 98.25 451 PHE B CA 1
ATOM 11046 C C . PHE B 1 451 ? -3.855 27.141 9.875 1 98.25 451 PHE B C 1
ATOM 11048 O O . PHE B 1 451 ? -4.691 27.562 10.672 1 98.25 451 PHE B O 1
ATOM 11055 N N . SER B 1 452 ? -3.416 27.938 8.938 1 98.38 452 SER B N 1
ATOM 11056 C CA . SER B 1 452 ? -3.609 29.391 8.93 1 98.38 452 SER B CA 1
ATOM 11057 C C . SER B 1 452 ? -5.09 29.75 8.906 1 98.38 452 SER B C 1
ATOM 11059 O O . SER B 1 452 ? -5.523 30.656 9.625 1 98.38 452 SER B O 1
ATOM 11061 N N . GLN B 1 453 ? -5.879 29.016 8.117 1 98.19 453 GLN B N 1
ATOM 11062 C CA . GLN B 1 453 ? -7.305 29.328 8.07 1 98.19 453 GLN B CA 1
ATOM 11063 C C . GLN B 1 453 ? -7.996 28.969 9.383 1 98.19 453 GLN B C 1
ATOM 11065 O O . GLN B 1 453 ? -8.82 29.75 9.883 1 98.19 453 GLN B O 1
ATOM 11070 N N . THR B 1 454 ? -7.68 27.812 9.891 1 98.5 454 THR B N 1
ATOM 11071 C CA . THR B 1 454 ? -8.234 27.391 11.172 1 98.5 454 THR B CA 1
ATOM 11072 C C . THR B 1 454 ? -7.871 28.391 12.273 1 98.5 454 THR B C 1
ATOM 11074 O O . THR B 1 454 ? -8.727 28.797 13.062 1 98.5 454 THR B O 1
ATOM 11077 N N . ALA B 1 455 ? -6.613 28.797 12.273 1 98.69 455 ALA B N 1
ATOM 11078 C CA . ALA B 1 455 ? -6.148 29.766 13.266 1 98.69 455 ALA B CA 1
ATOM 11079 C C . ALA B 1 455 ? -6.953 31.062 13.188 1 98.69 455 ALA B C 1
ATOM 11081 O O . ALA B 1 455 ? -7.273 31.656 14.211 1 98.69 455 ALA B O 1
ATOM 11082 N N . SER B 1 456 ? -7.312 31.422 11.969 1 98.5 456 SER B N 1
ATOM 11083 C CA . SER B 1 456 ? -7.961 32.688 11.734 1 98.5 456 SER B CA 1
ATOM 11084 C C . SER B 1 456 ? -9.453 32.625 12.039 1 98.5 456 SER B C 1
ATOM 11086 O O . SER B 1 456 ? -10.102 33.656 12.219 1 98.5 456 SER B O 1
ATOM 11088 N N . TYR B 1 457 ? -10 31.438 12.078 1 98.38 457 TYR B N 1
ATOM 11089 C CA . TYR B 1 457 ? -11.359 31.266 12.594 1 98.38 457 TYR B CA 1
ATOM 11090 C C . TYR B 1 457 ? -11.367 31.297 14.117 1 98.38 457 TYR B C 1
ATOM 11092 O O . TYR B 1 457 ? -12.266 31.891 14.727 1 98.38 457 TYR B O 1
ATOM 11100 N N . ASN B 1 458 ? -10.352 30.781 14.688 1 98.56 458 ASN B N 1
ATOM 11101 C CA . ASN B 1 458 ? -10.273 30.625 16.141 1 98.56 458 ASN B CA 1
ATOM 11102 C C . ASN B 1 458 ? -9.977 31.953 16.828 1 98.56 458 ASN B C 1
ATOM 11104 O O . ASN B 1 458 ? -10.477 32.219 17.922 1 98.56 458 ASN B O 1
ATOM 11108 N N . MET B 1 459 ? -9.086 32.719 16.234 1 98.5 459 MET B N 1
ATOM 11109 C CA . MET B 1 459 ? -8.633 33.969 16.828 1 98.5 459 MET B CA 1
ATOM 11110 C C . MET B 1 459 ? -8.398 35.031 15.742 1 98.5 459 MET B C 1
ATOM 11112 O O . MET B 1 459 ? -8.367 34.719 14.555 1 98.5 459 MET B O 1
ATOM 11116 N N . ASP B 1 460 ? -8.367 36.312 16.141 1 98.12 460 ASP B N 1
ATOM 11117 C CA . ASP B 1 460 ? -7.977 37.375 15.234 1 98.12 460 ASP B CA 1
ATOM 11118 C C . ASP B 1 460 ? -6.477 37.344 14.953 1 98.12 460 ASP B C 1
ATOM 11120 O O . ASP B 1 460 ? -5.676 37.844 15.75 1 98.12 460 ASP B O 1
ATOM 11124 N N . THR B 1 461 ? -6.133 36.844 13.789 1 98.12 461 THR B N 1
ATOM 11125 C CA . THR B 1 461 ? -4.73 36.625 13.469 1 98.12 461 THR B CA 1
ATOM 11126 C C . THR B 1 461 ? -4.199 37.75 12.57 1 98.12 461 THR B C 1
ATOM 11128 O O . THR B 1 461 ? -3.096 37.656 12.023 1 98.12 461 THR B O 1
ATOM 11131 N N . ARG B 1 462 ? -4.902 38.812 12.336 1 97.06 462 ARG B N 1
ATOM 11132 C CA . ARG B 1 462 ? -4.559 39.844 11.375 1 97.06 462 ARG B CA 1
ATOM 11133 C C . ARG B 1 462 ? -3.164 40.406 11.641 1 97.06 462 ARG B C 1
ATOM 11135 O O . ARG B 1 462 ? -2.279 40.312 10.789 1 97.06 462 ARG B O 1
ATOM 11142 N N . ALA B 1 463 ? -2.943 40.938 12.883 1 97.19 463 ALA B N 1
ATOM 11143 C CA . ALA B 1 463 ? -1.654 41.531 13.219 1 97.19 463 ALA B CA 1
ATOM 11144 C C . ALA B 1 463 ? -0.582 40.469 13.383 1 97.19 463 ALA B C 1
ATOM 11146 O O . ALA B 1 463 ? 0.581 40.688 13.031 1 97.19 463 ALA B O 1
ATOM 11147 N N . PHE B 1 464 ? -0.925 39.344 13.922 1 98 464 PHE B N 1
ATOM 11148 C CA . PHE B 1 464 ? -0.004 38.219 14.172 1 98 464 PHE B CA 1
ATOM 11149 C C . PHE B 1 464 ? 0.619 37.75 12.875 1 98 464 PHE B C 1
ATOM 11151 O O . PHE B 1 464 ? 1.842 37.625 12.766 1 98 464 PHE B O 1
ATOM 11158 N N . TYR B 1 465 ? -0.239 37.469 11.859 1 97.75 465 TYR B N 1
ATOM 11159 C CA . TYR B 1 465 ? 0.273 36.938 10.594 1 97.75 465 TYR B CA 1
ATOM 11160 C C . TYR B 1 465 ? 0.958 38.031 9.789 1 97.75 465 TYR B C 1
ATOM 11162 O O . TYR B 1 465 ? 1.886 37.75 9.023 1 97.75 465 TYR B O 1
ATOM 11170 N N . ASN B 1 466 ? 0.524 39.281 9.969 1 96.19 466 ASN B N 1
ATOM 11171 C CA . ASN B 1 466 ? 1.263 40.344 9.328 1 96.19 466 ASN B CA 1
ATOM 11172 C C . ASN B 1 466 ? 2.719 40.375 9.781 1 96.19 466 ASN B C 1
ATOM 11174 O O . ASN B 1 466 ? 3.625 40.562 8.969 1 96.19 466 ASN B O 1
ATOM 11178 N N . LYS B 1 467 ? 2.898 40.219 11.094 1 96.62 467 LYS B N 1
ATOM 11179 C CA . LYS B 1 467 ? 4.25 40.156 11.641 1 96.62 467 LYS B CA 1
ATOM 11180 C C . LYS B 1 467 ? 5.016 38.969 11.078 1 96.62 467 LYS B C 1
ATOM 11182 O O . LYS B 1 467 ? 6.172 39.094 10.672 1 96.62 467 LYS B O 1
ATOM 11187 N N . TYR B 1 468 ? 4.43 37.875 11.086 1 97.06 468 TYR B N 1
ATOM 11188 C CA . TYR B 1 468 ? 5.043 36.625 10.633 1 97.06 468 TYR B CA 1
ATOM 11189 C C . TYR B 1 468 ? 5.457 36.75 9.164 1 97.06 468 TYR B C 1
ATOM 11191 O O . TYR B 1 468 ? 6.566 36.344 8.797 1 97.06 468 TYR B O 1
ATOM 11199 N N . LEU B 1 469 ? 4.547 37.25 8.305 1 96.94 469 LEU B N 1
ATOM 11200 C CA . LEU B 1 469 ? 4.797 37.375 6.871 1 96.94 469 LEU B CA 1
ATOM 11201 C C . LEU B 1 469 ? 5.902 38.375 6.598 1 96.94 469 LEU B C 1
ATOM 11203 O O . LEU B 1 469 ? 6.668 38.219 5.641 1 96.94 469 LEU B O 1
ATOM 11207 N N . LYS B 1 470 ? 6.012 39.406 7.414 1 95.62 470 LYS B N 1
ATOM 11208 C CA . LYS B 1 470 ? 7.102 40.344 7.273 1 95.62 470 LYS B CA 1
ATOM 11209 C C . LYS B 1 470 ? 8.453 39.688 7.496 1 95.62 470 LYS B C 1
ATOM 11211 O O . LYS B 1 470 ? 9.398 39.906 6.73 1 95.62 470 LYS B O 1
ATOM 11216 N N . ASP B 1 471 ? 8.508 38.938 8.562 1 95.5 471 ASP B N 1
ATOM 11217 C CA . ASP B 1 471 ? 9.734 38.188 8.82 1 95.5 471 ASP B CA 1
ATOM 11218 C C . ASP B 1 471 ? 10.062 37.25 7.664 1 95.5 471 ASP B C 1
ATOM 11220 O O . ASP B 1 471 ? 11.227 37.125 7.27 1 95.5 471 ASP B O 1
ATOM 11224 N N . LEU B 1 472 ? 9.078 36.594 7.168 1 95.5 472 LEU B N 1
ATOM 11225 C CA . LEU B 1 472 ? 9.242 35.656 6.062 1 95.5 472 LEU B CA 1
ATOM 11226 C C . LEU B 1 472 ? 9.758 36.375 4.816 1 95.5 472 LEU B C 1
ATOM 11228 O O . LEU B 1 472 ? 10.625 35.844 4.113 1 95.5 472 LEU B O 1
ATOM 11232 N N . TYR B 1 473 ? 9.203 37.469 4.504 1 96.06 473 TYR B N 1
ATOM 11233 C CA . TYR B 1 473 ? 9.586 38.25 3.328 1 96.06 473 TYR B CA 1
ATOM 11234 C C . TYR B 1 473 ? 11.062 38.656 3.387 1 96.06 473 TYR B C 1
ATOM 11236 O O . TYR B 1 473 ? 11.789 38.5 2.398 1 96.06 473 TYR B O 1
ATOM 11244 N N . TYR B 1 474 ? 11.477 39.156 4.559 1 94.06 474 TYR B N 1
ATOM 11245 C CA . TYR B 1 474 ? 12.867 39.594 4.684 1 94.06 474 TYR B CA 1
ATOM 11246 C C . TYR B 1 474 ? 13.82 38.438 4.453 1 94.06 474 TYR B C 1
ATOM 11248 O O . TYR B 1 474 ? 14.844 38.594 3.775 1 94.06 474 TYR B O 1
ATOM 11256 N N . ASP B 1 475 ? 13.477 37.312 4.992 1 93.88 475 ASP B N 1
ATOM 11257 C CA . ASP B 1 475 ? 14.305 36.125 4.789 1 93.88 475 ASP B CA 1
ATOM 11258 C C . ASP B 1 475 ? 14.305 35.688 3.32 1 93.88 475 ASP B C 1
ATOM 11260 O O . ASP B 1 475 ? 15.367 35.469 2.74 1 93.88 475 ASP B O 1
ATOM 11264 N N . ALA B 1 476 ? 13.133 35.594 2.713 1 94.94 476 ALA B N 1
ATOM 11265 C CA . ALA B 1 476 ? 12.992 35.125 1.329 1 94.94 476 ALA B CA 1
ATOM 11266 C C . ALA B 1 476 ? 13.719 36.062 0.372 1 94.94 476 ALA B C 1
ATOM 11268 O O . ALA B 1 476 ? 14.305 35.625 -0.618 1 94.94 476 ALA B O 1
ATOM 11269 N N . LYS B 1 477 ? 13.609 37.344 0.65 1 93.25 477 LYS B N 1
ATOM 11270 C CA . LYS B 1 477 ? 14.273 38.344 -0.181 1 93.25 477 LYS B CA 1
ATOM 11271 C C . LYS B 1 477 ? 15.773 38.094 -0.234 1 93.25 477 LYS B C 1
ATOM 11273 O O . LYS B 1 477 ? 16.391 38.219 -1.291 1 93.25 477 LYS B O 1
ATOM 11278 N N . ARG B 1 478 ? 16.344 37.688 0.872 1 92.12 478 ARG B N 1
ATOM 11279 C CA . ARG B 1 478 ? 17.766 37.438 0.939 1 92.12 478 ARG B CA 1
ATOM 11280 C C . ARG B 1 478 ? 18.125 36.125 0.228 1 92.12 478 ARG B C 1
ATOM 11282 O O . ARG B 1 478 ? 19.281 35.875 -0.071 1 92.12 478 ARG B O 1
ATOM 11289 N N . HIS B 1 479 ? 17.125 35.406 -0.134 1 92.25 479 HIS B N 1
ATOM 11290 C CA . HIS B 1 479 ? 17.344 34.094 -0.754 1 92.25 479 HIS B CA 1
ATOM 11291 C C . HIS B 1 479 ? 16.641 34 -2.104 1 92.25 479 HIS B C 1
ATOM 11293 O O . HIS B 1 479 ? 16.109 32.938 -2.453 1 92.25 479 HIS B O 1
ATOM 11299 N N . ASP B 1 480 ? 16.547 35.125 -2.727 1 92.56 480 ASP B N 1
ATOM 11300 C CA . ASP B 1 480 ? 16.078 35.25 -4.105 1 92.56 480 ASP B CA 1
ATOM 11301 C C . ASP B 1 480 ? 14.664 34.688 -4.262 1 92.56 480 ASP B C 1
ATOM 11303 O O . ASP B 1 480 ? 14.367 34.031 -5.246 1 92.56 480 ASP B O 1
ATOM 11307 N N . GLY B 1 481 ? 13.883 34.812 -3.203 1 95.19 481 GLY B N 1
ATOM 11308 C CA . GLY B 1 481 ? 12.469 34.469 -3.271 1 95.19 481 GLY B CA 1
ATOM 11309 C C . GLY B 1 481 ? 12.164 33.094 -2.648 1 95.19 481 GLY B C 1
ATOM 11310 O O . GLY B 1 481 ? 11 32.781 -2.406 1 95.19 481 GLY B O 1
ATOM 11311 N N . ALA B 1 482 ? 13.227 32.281 -2.414 1 95.12 482 ALA B N 1
ATOM 11312 C CA . ALA B 1 482 ? 13.008 30.984 -1.761 1 95.12 482 ALA B CA 1
ATOM 11313 C C . ALA B 1 482 ? 12.484 31.172 -0.339 1 95.12 482 ALA B C 1
ATOM 11315 O O . ALA B 1 482 ? 13.07 31.922 0.451 1 95.12 482 ALA B O 1
ATOM 11316 N N . VAL B 1 483 ? 11.406 30.547 -0.061 1 95.56 483 VAL B N 1
ATOM 11317 C CA . VAL B 1 483 ? 10.828 30.625 1.278 1 95.56 483 VAL B CA 1
ATOM 11318 C C . VAL B 1 483 ? 11.344 29.469 2.127 1 95.56 483 VAL B C 1
ATOM 11320 O O . VAL B 1 483 ? 11.258 28.312 1.727 1 95.56 483 VAL B O 1
ATOM 11323 N N . ALA B 1 484 ? 11.805 29.797 3.289 1 93.12 484 ALA B N 1
ATOM 11324 C CA . ALA B 1 484 ? 12.445 28.812 4.16 1 93.12 484 ALA B CA 1
ATOM 11325 C C . ALA B 1 484 ? 11.422 27.844 4.73 1 93.12 484 ALA B C 1
ATOM 11327 O O . ALA B 1 484 ? 10.25 28.203 4.91 1 93.12 484 ALA B O 1
ATOM 11328 N N . SER B 1 485 ? 11.867 26.656 5.098 1 93.06 485 SER B N 1
ATOM 11329 C CA . SER B 1 485 ? 11.008 25.641 5.684 1 93.06 485 SER B CA 1
ATOM 11330 C C . SER B 1 485 ? 10.688 25.953 7.141 1 93.06 485 SER B C 1
ATOM 11332 O O . SER B 1 485 ? 9.75 25.391 7.711 1 93.06 485 SER B O 1
ATOM 11334 N N . PHE B 1 486 ? 11.531 26.844 7.762 1 92.44 486 PHE B N 1
ATOM 11335 C CA . PHE B 1 486 ? 11.242 27.344 9.102 1 92.44 486 PHE B CA 1
ATOM 11336 C C . PHE B 1 486 ? 11.969 28.656 9.352 1 92.44 486 PHE B C 1
ATOM 11338 O O . PHE B 1 486 ? 12.945 28.984 8.672 1 92.44 486 PHE B O 1
ATOM 11345 N N . LEU B 1 487 ? 11.414 29.453 10.234 1 90.56 487 LEU B N 1
ATOM 11346 C CA . LEU B 1 487 ? 12.047 30.672 10.703 1 90.56 487 LEU B CA 1
ATOM 11347 C C . LEU B 1 487 ? 12.438 30.547 12.18 1 90.56 487 LEU B C 1
ATOM 11349 O O . LEU B 1 487 ? 11.766 29.859 12.945 1 90.56 487 LEU B O 1
ATOM 11353 N N . PRO B 1 488 ? 13.461 31.281 12.625 1 87.5 488 PRO B N 1
ATOM 11354 C CA . PRO B 1 488 ? 14.5 31.844 11.766 1 87.5 488 PRO B CA 1
ATOM 11355 C C . PRO B 1 488 ? 15.297 30.781 11.023 1 87.5 488 PRO B C 1
ATOM 11357 O O . PRO B 1 488 ? 15.539 29.688 11.562 1 87.5 488 PRO B O 1
ATOM 11360 N N . SER B 1 489 ? 15.609 31.016 9.781 1 83.38 489 SER B N 1
ATOM 11361 C CA . SER B 1 489 ? 16.297 30.031 8.953 1 83.38 489 SER B CA 1
ATOM 11362 C C . SER B 1 489 ? 17.75 29.891 9.367 1 83.38 489 SER B C 1
ATOM 11364 O O . SER B 1 489 ? 18.375 30.859 9.812 1 83.38 489 SER B O 1
ATOM 11366 N N . ASN B 1 490 ? 18.25 28.656 9.781 1 63.78 490 ASN B N 1
ATOM 11367 C CA . ASN B 1 490 ? 19.656 28.453 10.094 1 63.78 490 ASN B CA 1
ATOM 11368 C C . ASN B 1 490 ? 20.531 28.641 8.859 1 63.78 490 ASN B C 1
ATOM 11370 O O . ASN B 1 490 ? 21.75 28.422 8.914 1 63.78 490 ASN B O 1
ATOM 11374 N N . ALA B 1 491 ? 19.891 28.547 7.691 1 53.69 491 ALA B N 1
ATOM 11375 C CA . ALA B 1 491 ? 20.641 28.422 6.441 1 53.69 491 ALA B CA 1
ATOM 11376 C C . ALA B 1 491 ? 21.531 29.625 6.207 1 53.69 491 ALA B C 1
ATOM 11378 O O . ALA B 1 491 ? 21.141 30.766 6.465 1 53.69 491 ALA B O 1
ATOM 11379 N N . GLY B 1 492 ? 22.703 29.516 6.629 1 49.12 492 GLY B N 1
ATOM 11380 C CA . GLY B 1 492 ? 23.594 30.531 6.078 1 49.12 492 GLY B CA 1
ATOM 11381 C C . GLY B 1 492 ? 23.094 31.109 4.766 1 49.12 492 GLY B C 1
ATOM 11382 O O . GLY B 1 492 ? 22.047 30.688 4.25 1 49.12 492 GLY B O 1
ATOM 11383 N N . LEU B 1 493 ? 23.594 32.219 4.215 1 47.66 493 LEU B N 1
ATOM 11384 C CA . LEU B 1 493 ? 23.266 33.062 3.064 1 47.66 493 LEU B CA 1
ATOM 11385 C C . LEU B 1 493 ? 22.812 32.219 1.888 1 47.66 493 LEU B C 1
ATOM 11387 O O . LEU B 1 493 ? 22 32.656 1.068 1 47.66 493 LEU B O 1
ATOM 11391 N N . ASN B 1 494 ? 23.375 31.031 1.677 1 46.81 494 ASN B N 1
ATOM 11392 C CA . ASN B 1 494 ? 23.219 30.469 0.338 1 46.81 494 ASN B CA 1
ATOM 11393 C C . ASN B 1 494 ? 22.375 29.203 0.354 1 46.81 494 ASN B C 1
ATOM 11395 O O . ASN B 1 494 ? 22.188 28.547 -0.678 1 46.81 494 ASN B O 1
ATOM 11399 N N . GLN B 1 495 ? 21.828 28.766 1.455 1 51.88 495 GLN B N 1
ATOM 11400 C CA . GLN B 1 495 ? 21.125 27.5 1.297 1 51.88 495 GLN B CA 1
ATOM 11401 C C . GLN B 1 495 ? 19.812 27.5 2.072 1 51.88 495 GLN B C 1
ATOM 11403 O O . GLN B 1 495 ? 19.734 26.938 3.168 1 51.88 495 GLN B O 1
ATOM 11408 N N . ALA B 1 496 ? 18.984 28.469 1.632 1 56.81 496 ALA B N 1
ATOM 11409 C CA . ALA B 1 496 ? 17.672 28.359 2.273 1 56.81 496 ALA B CA 1
ATOM 11410 C C . ALA B 1 496 ? 17.062 26.984 2.055 1 56.81 496 ALA B C 1
ATOM 11412 O O . ALA B 1 496 ? 16.797 26.594 0.917 1 56.81 496 ALA B O 1
ATOM 11413 N N . ALA B 1 497 ? 17.094 26 3 1 78.75 497 ALA B N 1
ATOM 11414 C CA . ALA B 1 497 ? 16.406 24.734 2.848 1 78.75 497 ALA B CA 1
ATOM 11415 C C . ALA B 1 497 ? 14.914 24.938 2.617 1 78.75 497 ALA B C 1
ATOM 11417 O O . ALA B 1 497 ? 14.234 25.562 3.438 1 78.75 497 ALA B O 1
ATOM 11418 N N . THR B 1 498 ? 14.414 24.969 1.276 1 90.44 498 THR B N 1
ATOM 11419 C CA . THR B 1 498 ? 13.016 25.172 0.926 1 90.44 498 THR B CA 1
ATOM 11420 C C . THR B 1 498 ? 12.375 23.844 0.493 1 90.44 498 THR B C 1
ATOM 11422 O O . THR B 1 498 ? 13.078 22.875 0.204 1 90.44 498 THR B O 1
ATOM 11425 N N . ALA B 1 499 ? 11.117 23.797 0.67 1 93.62 499 ALA B N 1
ATOM 11426 C CA . ALA B 1 499 ? 10.336 22.641 0.25 1 93.62 499 ALA B CA 1
ATOM 11427 C C . ALA B 1 499 ? 8.898 23.031 -0.07 1 93.62 499 ALA B C 1
ATOM 11429 O O . ALA B 1 499 ? 8.398 24.031 0.443 1 93.62 499 ALA B O 1
ATOM 11430 N N . SER B 1 500 ? 8.266 22.266 -0.93 1 96.31 500 SER B N 1
ATOM 11431 C CA . SER B 1 500 ? 6.859 22.484 -1.246 1 96.31 500 SER B CA 1
ATOM 11432 C C . SER B 1 500 ? 5.98 22.297 -0.016 1 96.31 500 SER B C 1
ATOM 11434 O O . SER B 1 500 ? 6.348 21.562 0.907 1 96.31 500 SER B O 1
ATOM 11436 N N . ILE B 1 501 ? 4.797 22.891 -0.01 1 97.56 501 ILE B N 1
ATOM 11437 C CA . ILE B 1 501 ? 3.855 22.938 1.103 1 97.56 501 ILE B CA 1
ATOM 11438 C C . ILE B 1 501 ? 4.375 23.875 2.182 1 97.56 501 ILE B C 1
ATOM 11440 O O . ILE B 1 501 ? 3.643 24.75 2.648 1 97.56 501 ILE B O 1
ATOM 11444 N N . TRP B 1 502 ? 5.652 23.719 2.551 1 96.69 502 TRP B N 1
ATOM 11445 C CA . TRP B 1 502 ? 6.266 24.625 3.518 1 96.69 502 TRP B CA 1
ATOM 11446 C C . TRP B 1 502 ? 6.484 26 2.91 1 96.69 502 TRP B C 1
ATOM 11448 O O . TRP B 1 502 ? 5.859 26.984 3.33 1 96.69 502 TRP B O 1
ATOM 11458 N N . GLY B 1 503 ? 7.176 26.016 1.806 1 97 503 GLY B N 1
ATOM 11459 C CA . GLY B 1 503 ? 7.422 27.297 1.159 1 97 503 GLY B CA 1
ATOM 11460 C C . GLY B 1 503 ? 6.156 27.969 0.653 1 97 503 GLY B C 1
ATOM 11461 O O . GLY B 1 503 ? 6.105 29.188 0.522 1 97 503 GLY B O 1
ATOM 11462 N N . ASP B 1 504 ? 5.102 27.234 0.479 1 98.5 504 ASP B N 1
ATOM 11463 C CA . ASP B 1 504 ? 3.855 27.75 -0.079 1 98.5 504 ASP B CA 1
ATOM 11464 C C . ASP B 1 504 ? 3.125 28.641 0.929 1 98.5 504 ASP B C 1
ATOM 11466 O O . ASP B 1 504 ? 2.195 29.359 0.568 1 98.5 504 ASP B O 1
ATOM 11470 N N . VAL B 1 505 ? 3.658 28.688 2.141 1 98.31 505 VAL B N 1
ATOM 11471 C CA . VAL B 1 505 ? 3.15 29.625 3.137 1 98.31 505 VAL B CA 1
ATOM 11472 C C . VAL B 1 505 ? 3.201 31.047 2.584 1 98.31 505 VAL B C 1
ATOM 11474 O O . VAL B 1 505 ? 2.346 31.875 2.9 1 98.31 505 VAL B O 1
ATOM 11477 N N . GLY B 1 506 ? 4.098 31.328 1.709 1 98.31 506 GLY B N 1
ATOM 11478 C CA . GLY B 1 506 ? 4.309 32.656 1.137 1 98.31 506 GLY B CA 1
ATOM 11479 C C . GLY B 1 506 ? 3.16 33.094 0.258 1 98.31 506 GLY B C 1
ATOM 11480 O O . GLY B 1 506 ? 2.996 34.312 0.02 1 98.31 506 GLY B O 1
ATOM 11481 N N . THR B 1 507 ? 2.367 32.219 -0.216 1 98.75 507 THR B N 1
ATOM 11482 C CA . THR B 1 507 ? 1.225 32.594 -1.044 1 98.75 507 THR B CA 1
ATOM 11483 C C . THR B 1 507 ? -0.085 32.281 -0.324 1 98.75 507 THR B C 1
ATOM 11485 O O . THR B 1 507 ? -1.04 33.062 -0.407 1 98.75 507 THR B O 1
ATOM 11488 N N . PHE B 1 508 ? -0.153 31.203 0.419 1 98.69 508 PHE B N 1
ATOM 11489 C CA . PHE B 1 508 ? -1.387 30.734 1.041 1 98.69 508 PHE B CA 1
ATOM 11490 C C . PHE B 1 508 ? -1.807 31.656 2.174 1 98.69 508 PHE B C 1
ATOM 11492 O O . PHE B 1 508 ? -2.98 32.031 2.283 1 98.69 508 PHE B O 1
ATOM 11499 N N . VAL B 1 509 ? -0.879 32.062 3.055 1 98.5 509 VAL B N 1
ATOM 11500 C CA . VAL B 1 509 ? -1.249 32.812 4.258 1 98.5 509 VAL B CA 1
ATOM 11501 C C . VAL B 1 509 ? -1.683 34.219 3.885 1 98.5 509 VAL B C 1
ATOM 11503 O O . VAL B 1 509 ? -2.664 34.75 4.422 1 98.5 509 VAL B O 1
ATOM 11506 N N . PRO B 1 510 ? -0.974 34.906 2.934 1 98.25 510 PRO B N 1
ATOM 11507 C CA . PRO B 1 510 ? -1.52 36.188 2.492 1 98.25 510 PRO B CA 1
ATOM 11508 C C . PRO B 1 510 ? -2.934 36.094 1.928 1 98.25 510 PRO B C 1
ATOM 11510 O O . PRO B 1 510 ? -3.768 36.969 2.145 1 98.25 510 PRO B O 1
ATOM 11513 N N . ASN B 1 511 ? -3.172 35.031 1.218 1 98.31 511 ASN B N 1
ATOM 11514 C CA . ASN B 1 511 ? -4.508 34.812 0.686 1 98.31 511 ASN B CA 1
ATOM 11515 C C . ASN B 1 511 ? -5.527 34.594 1.803 1 98.31 511 ASN B C 1
ATOM 11517 O O . ASN B 1 511 ? -6.656 35.062 1.719 1 98.31 511 ASN B O 1
ATOM 11521 N N . VAL B 1 512 ? -5.176 33.844 2.809 1 97.94 512 VAL B N 1
ATOM 11522 C CA . VAL B 1 512 ? -6.043 33.625 3.963 1 97.94 512 VAL B CA 1
ATOM 11523 C C . VAL B 1 512 ? -6.352 34.969 4.641 1 97.94 512 VAL B C 1
ATOM 11525 O O . VAL B 1 512 ? -7.5 35.25 5.004 1 97.94 512 VAL B O 1
ATOM 11528 N N . LEU B 1 513 ? -5.328 35.781 4.801 1 97.44 513 LEU B N 1
ATOM 11529 C CA . LEU B 1 513 ? -5.512 37.094 5.426 1 97.44 513 LEU B CA 1
ATOM 11530 C C . LEU B 1 513 ? -6.52 37.938 4.648 1 97.44 513 LEU B C 1
ATOM 11532 O O . LEU B 1 513 ? -7.41 38.562 5.238 1 97.44 513 LEU B O 1
ATOM 11536 N N . TYR B 1 514 ? -6.387 37.938 3.359 1 97.56 514 TYR B N 1
ATOM 11537 C CA . TYR B 1 514 ? -7.305 38.719 2.541 1 97.56 514 TYR B CA 1
ATOM 11538 C C . TYR B 1 514 ? -8.727 38.188 2.658 1 97.56 514 TYR B C 1
ATOM 11540 O O . TYR B 1 514 ? -9.664 38.969 2.904 1 97.56 514 TYR B O 1
ATOM 11548 N N . ASN B 1 515 ? -8.859 36.906 2.504 1 97.25 515 ASN B N 1
ATOM 11549 C CA . ASN B 1 515 ? -10.188 36.312 2.514 1 97.25 515 ASN B CA 1
ATOM 11550 C C . ASN B 1 515 ? -10.875 36.5 3.863 1 97.25 515 ASN B C 1
ATOM 11552 O O . ASN B 1 515 ? -12.094 36.688 3.926 1 97.25 515 ASN B O 1
ATOM 11556 N N . THR B 1 516 ? -10.094 36.438 4.891 1 97.5 516 THR B N 1
ATOM 11557 C CA . THR B 1 516 ? -10.641 36.469 6.242 1 97.5 516 THR B CA 1
ATOM 11558 C C . THR B 1 516 ? -10.914 37.906 6.695 1 97.5 516 THR B C 1
ATOM 11560 O O . THR B 1 516 ? -11.914 38.156 7.363 1 97.5 516 THR B O 1
ATOM 11563 N N . PHE B 1 517 ? -10.031 38.844 6.266 1 97.25 517 PHE B N 1
ATOM 11564 C CA . PHE B 1 517 ? -10.133 40.188 6.867 1 97.25 517 PHE B CA 1
ATOM 11565 C C . PHE B 1 517 ? -10.523 41.219 5.828 1 97.25 517 PHE B C 1
ATOM 11567 O O . PHE B 1 517 ? -10.883 42.344 6.176 1 97.25 517 PHE B O 1
ATOM 11574 N N . GLY B 1 518 ? -10.43 40.938 4.523 1 94.94 518 GLY B N 1
ATOM 11575 C CA . GLY B 1 518 ? -11.133 41.625 3.445 1 94.94 518 GLY B CA 1
ATOM 11576 C C . GLY B 1 518 ? -10.383 42.844 2.918 1 94.94 518 GLY B C 1
ATOM 11577 O O . GLY B 1 518 ? -10.703 43.344 1.845 1 94.94 518 GLY B O 1
ATOM 11578 N N . SER B 1 519 ? -9.391 43.375 3.617 1 91.44 519 SER B N 1
ATOM 11579 C CA . SER B 1 519 ? -8.734 44.594 3.195 1 91.44 519 SER B CA 1
ATOM 11580 C C . SER B 1 519 ? -7.586 44.312 2.229 1 91.44 519 SER B C 1
ATOM 11582 O O . SER B 1 519 ? -6.574 43.719 2.613 1 91.44 519 SER B O 1
ATOM 11584 N N . LEU B 1 520 ? -7.711 44.75 1.056 1 92.5 520 LEU B N 1
ATOM 11585 C CA . LEU B 1 520 ? -6.672 44.562 0.048 1 92.5 520 LEU B CA 1
ATOM 11586 C C . LEU B 1 520 ? -5.43 45.375 0.389 1 92.5 520 LEU B C 1
ATOM 11588 O O . LEU B 1 520 ? -4.305 44.969 0.111 1 92.5 520 LEU B O 1
ATOM 11592 N N . ASP B 1 521 ? -5.652 46.5 0.977 1 88.94 521 ASP B N 1
ATOM 11593 C CA . ASP B 1 521 ? -4.535 47.375 1.349 1 88.94 521 ASP B CA 1
ATOM 11594 C C . ASP B 1 521 ? -3.689 46.719 2.449 1 88.94 521 ASP B C 1
ATOM 11596 O O . ASP B 1 521 ? -2.479 46.938 2.512 1 88.94 521 ASP B O 1
ATOM 11600 N N . ASP B 1 522 ? -4.348 46 3.197 1 88.25 522 ASP B N 1
ATOM 11601 C CA . ASP B 1 522 ? -3.646 45.281 4.266 1 88.25 522 ASP B CA 1
ATOM 11602 C C . ASP B 1 522 ? -2.68 44.25 3.701 1 88.25 522 ASP B C 1
ATOM 11604 O O . ASP B 1 522 ? -1.592 44.031 4.242 1 88.25 522 ASP B O 1
ATOM 11608 N N . VAL B 1 523 ? -3.012 43.656 2.551 1 92 523 VAL B N 1
ATOM 11609 C CA . VAL B 1 523 ? -2.248 42.5 2.104 1 92 523 VAL B CA 1
ATOM 11610 C C . VAL B 1 523 ? -1.329 42.875 0.95 1 92 523 VAL B C 1
ATOM 11612 O O . VAL B 1 523 ? -0.434 42.125 0.57 1 92 523 VAL B O 1
ATOM 11615 N N . ARG B 1 524 ? -1.447 44.062 0.421 1 94.81 524 ARG B N 1
ATOM 11616 C CA . ARG B 1 524 ? -0.651 44.562 -0.694 1 94.81 524 ARG B CA 1
ATOM 11617 C C . ARG B 1 524 ? 0.841 44.438 -0.407 1 94.81 524 ARG B C 1
ATOM 11619 O O . ARG B 1 524 ? 1.621 44.094 -1.3 1 94.81 524 ARG B O 1
ATOM 11626 N N . GLU B 1 525 ? 1.19 44.625 0.8 1 93.62 525 GLU B N 1
ATOM 11627 C CA . GLU B 1 525 ? 2.602 44.594 1.173 1 93.62 525 GLU B CA 1
ATOM 11628 C C . GLU B 1 525 ? 3.18 43.188 1.058 1 93.62 525 GLU B C 1
ATOM 11630 O O . GLU B 1 525 ? 4.398 43.031 0.989 1 93.62 525 GLU B O 1
ATOM 11635 N N . HIS B 1 526 ? 2.307 42.219 0.982 1 96.88 526 HIS B N 1
ATOM 11636 C CA . HIS B 1 526 ? 2.77 40.844 0.967 1 96.88 526 HIS B CA 1
ATOM 11637 C C . HIS B 1 526 ? 2.836 40.281 -0.457 1 96.88 526 HIS B C 1
ATOM 11639 O O . HIS B 1 526 ? 3.275 39.156 -0.674 1 96.88 526 HIS B O 1
ATOM 11645 N N . TYR B 1 527 ? 2.486 41.062 -1.492 1 98 527 TYR B N 1
ATOM 11646 C CA . TYR B 1 527 ? 2.439 40.594 -2.873 1 98 527 TYR B CA 1
ATOM 11647 C C . TYR B 1 527 ? 3.832 40.219 -3.373 1 98 527 TYR B C 1
ATOM 11649 O O . TYR B 1 527 ? 4.004 39.25 -4.105 1 98 527 TYR B O 1
ATOM 11657 N N . ASP B 1 528 ? 4.816 40.969 -2.951 1 97.62 528 ASP B N 1
ATOM 11658 C CA . ASP B 1 528 ? 6.18 40.688 -3.385 1 97.62 528 ASP B CA 1
ATOM 11659 C C . ASP B 1 528 ? 6.656 39.344 -2.865 1 97.62 528 ASP B C 1
ATOM 11661 O O . ASP B 1 528 ? 7.426 38.656 -3.533 1 97.62 528 ASP B O 1
ATOM 11665 N N . LEU B 1 529 ? 6.285 39.031 -1.677 1 98.06 529 LEU B N 1
ATOM 11666 C CA . LEU B 1 529 ? 6.598 37.688 -1.133 1 98.06 529 LEU B CA 1
ATOM 11667 C C . LEU B 1 529 ? 5.969 36.594 -1.981 1 98.06 529 LEU B C 1
ATOM 11669 O O . LEU B 1 529 ? 6.617 35.594 -2.277 1 98.06 529 LEU B O 1
ATOM 11673 N N . MET B 1 530 ? 4.703 36.781 -2.406 1 98.69 530 MET B N 1
ATOM 11674 C CA . MET B 1 530 ? 4.004 35.812 -3.25 1 98.69 530 MET B CA 1
ATOM 11675 C C . MET B 1 530 ? 4.73 35.625 -4.578 1 98.69 530 MET B C 1
ATOM 11677 O O . MET B 1 530 ? 5.039 34.5 -4.969 1 98.69 530 MET B O 1
ATOM 11681 N N . LYS B 1 531 ? 5.074 36.719 -5.223 1 98.25 531 LYS B N 1
ATOM 11682 C CA . LYS B 1 531 ? 5.773 36.688 -6.508 1 98.25 531 LYS B CA 1
ATOM 11683 C C . LYS B 1 531 ? 7.129 36.031 -6.383 1 98.25 531 LYS B C 1
ATOM 11685 O O . LYS B 1 531 ? 7.5 35.188 -7.227 1 98.25 531 LYS B O 1
ATOM 11690 N N . GLY B 1 532 ? 7.777 36.438 -5.301 1 97.94 532 GLY B N 1
ATOM 11691 C CA . GLY B 1 532 ? 9.109 35.875 -5.102 1 97.94 532 GLY B CA 1
ATOM 11692 C C . GLY B 1 532 ? 9.117 34.375 -5.035 1 97.94 532 GLY B C 1
ATOM 11693 O O . GLY B 1 532 ? 9.992 33.719 -5.621 1 97.94 532 GLY B O 1
ATOM 11694 N N . TRP B 1 533 ? 8.211 33.75 -4.383 1 98.06 533 TRP B N 1
ATOM 11695 C CA . TRP B 1 533 ? 8.148 32.312 -4.223 1 98.06 533 TRP B CA 1
ATOM 11696 C C . TRP B 1 533 ? 7.812 31.625 -5.547 1 98.06 533 TRP B C 1
ATOM 11698 O O . TRP B 1 533 ? 8.484 30.672 -5.949 1 98.06 533 TRP B O 1
ATOM 11708 N N . VAL B 1 534 ? 6.793 32.125 -6.258 1 98.69 534 VAL B N 1
ATOM 11709 C CA . VAL B 1 534 ? 6.371 31.516 -7.527 1 98.69 534 VAL B CA 1
ATOM 11710 C C . VAL B 1 534 ? 7.488 31.656 -8.555 1 98.69 534 VAL B C 1
ATOM 11712 O O . VAL B 1 534 ? 7.773 30.719 -9.297 1 98.69 534 VAL B O 1
ATOM 11715 N N . ASP B 1 535 ? 8.102 32.844 -8.57 1 98.31 535 ASP B N 1
ATOM 11716 C CA . ASP B 1 535 ? 9.188 33.062 -9.516 1 98.31 535 ASP B CA 1
ATOM 11717 C C . ASP B 1 535 ? 10.383 32.156 -9.211 1 98.31 535 ASP B C 1
ATOM 11719 O O . ASP B 1 535 ? 11.086 31.734 -10.125 1 98.31 535 ASP B O 1
ATOM 11723 N N . TYR B 1 536 ? 10.625 31.938 -7.973 1 97.12 536 TYR B N 1
ATOM 11724 C CA . TYR B 1 536 ? 11.68 31 -7.602 1 97.12 536 TYR B CA 1
ATOM 11725 C C . TYR B 1 536 ? 11.406 29.609 -8.164 1 97.12 536 TYR B C 1
ATOM 11727 O O . TYR B 1 536 ? 12.281 28.984 -8.766 1 97.12 536 TYR B O 1
ATOM 11735 N N . MET B 1 537 ? 10.219 29.062 -7.941 1 97.88 537 MET B N 1
ATOM 11736 C CA . MET B 1 537 ? 9.859 27.734 -8.445 1 97.88 537 MET B CA 1
ATOM 11737 C C . MET B 1 537 ? 9.969 27.688 -9.961 1 97.88 537 MET B C 1
ATOM 11739 O O . MET B 1 537 ? 10.453 26.703 -10.523 1 97.88 537 MET B O 1
ATOM 11743 N N . HIS B 1 538 ? 9.539 28.781 -10.594 1 98.5 538 HIS B N 1
ATOM 11744 C CA . HIS B 1 538 ? 9.586 28.844 -12.055 1 98.5 538 HIS B CA 1
ATOM 11745 C C . HIS B 1 538 ? 11.031 28.828 -12.555 1 98.5 538 HIS B C 1
ATOM 11747 O O . HIS B 1 538 ? 11.344 28.125 -13.516 1 98.5 538 HIS B O 1
ATOM 11753 N N . ARG B 1 539 ? 11.875 29.609 -11.922 1 97.75 539 ARG B N 1
ATOM 11754 C CA . ARG B 1 539 ? 13.289 29.609 -12.289 1 97.75 539 ARG B CA 1
ATOM 11755 C C . ARG B 1 539 ? 13.906 28.234 -12.117 1 97.75 539 ARG B C 1
ATOM 11757 O O . ARG B 1 539 ? 14.672 27.766 -12.969 1 97.75 539 ARG B O 1
ATOM 11764 N N . TYR B 1 540 ? 13.57 27.609 -11.008 1 96.25 540 TYR B N 1
ATOM 11765 C CA . TYR B 1 540 ? 14.078 26.266 -10.773 1 96.25 540 TYR B CA 1
ATOM 11766 C C . TYR B 1 540 ? 13.625 25.297 -11.867 1 96.25 540 TYR B C 1
ATOM 11768 O O . TYR B 1 540 ? 14.414 24.5 -12.359 1 96.25 540 TYR B O 1
ATOM 11776 N N . ASP B 1 541 ? 12.375 25.359 -12.234 1 97.44 541 ASP B N 1
ATOM 11777 C CA . ASP B 1 541 ? 11.812 24.547 -13.297 1 97.44 541 ASP B CA 1
ATOM 11778 C C . ASP B 1 541 ? 12.562 24.766 -14.617 1 97.44 541 ASP B C 1
ATOM 11780 O O . ASP B 1 541 ? 12.945 23.812 -15.289 1 97.44 541 ASP B O 1
ATOM 11784 N N . ILE B 1 542 ? 12.805 26.016 -14.961 1 97.56 542 ILE B N 1
ATOM 11785 C CA . ILE B 1 542 ? 13.516 26.359 -16.188 1 97.56 542 ILE B CA 1
ATOM 11786 C C . ILE B 1 542 ? 14.922 25.766 -16.156 1 97.56 542 ILE B C 1
ATOM 11788 O O . ILE B 1 542 ? 15.367 25.188 -17.141 1 97.56 542 ILE B O 1
ATOM 11792 N N . GLU B 1 543 ? 15.547 25.828 -14.992 1 96.94 543 GLU B N 1
ATOM 11793 C CA . GLU B 1 543 ? 16.922 25.344 -14.836 1 96.94 543 GLU B CA 1
ATOM 11794 C C . GLU B 1 543 ? 16.969 23.828 -14.93 1 96.94 543 GLU B C 1
ATOM 11796 O O . GLU B 1 543 ? 18.031 23.25 -15.188 1 96.94 543 GLU B O 1
ATOM 11801 N N . HIS B 1 544 ? 15.852 23.281 -14.742 1 95.69 544 HIS B N 1
ATOM 11802 C CA . HIS B 1 544 ? 15.859 21.828 -14.727 1 95.69 544 HIS B CA 1
ATOM 11803 C C . HIS B 1 544 ? 15 21.25 -15.852 1 95.69 544 HIS B C 1
ATOM 11805 O O . HIS B 1 544 ? 14.32 20.234 -15.672 1 95.69 544 HIS B O 1
ATOM 11811 N N . GLY B 1 545 ? 14.914 21.984 -16.953 1 95.5 545 GLY B N 1
ATOM 11812 C CA . GLY B 1 545 ? 14.375 21.422 -18.172 1 95.5 545 GLY B CA 1
ATOM 11813 C C . GLY B 1 545 ? 13.047 22.031 -18.578 1 95.5 545 GLY B C 1
ATOM 11814 O O . GLY B 1 545 ? 12.445 21.625 -19.578 1 95.5 545 GLY B O 1
ATOM 11815 N N . ASP B 1 546 ? 12.492 22.969 -17.75 1 97.25 546 ASP B N 1
ATOM 11816 C CA . ASP B 1 546 ? 11.281 23.719 -18.078 1 97.25 546 ASP B CA 1
ATOM 11817 C C . ASP B 1 546 ? 10.125 22.766 -18.391 1 97.25 546 ASP B C 1
ATOM 11819 O O . ASP B 1 546 ? 9.484 22.891 -19.438 1 97.25 546 ASP B O 1
ATOM 11823 N N . LYS B 1 547 ? 9.867 21.828 -17.578 1 96.19 547 LYS B N 1
ATOM 11824 C CA . LYS B 1 547 ? 8.906 20.766 -17.812 1 96.19 547 LYS B CA 1
ATOM 11825 C C . LYS B 1 547 ? 7.535 21.125 -17.234 1 96.19 547 LYS B C 1
ATOM 11827 O O . LYS B 1 547 ? 6.555 20.422 -17.469 1 96.19 547 LYS B O 1
ATOM 11832 N N . GLY B 1 548 ? 7.52 22.234 -16.438 1 97.88 548 GLY B N 1
ATOM 11833 C CA . GLY B 1 548 ? 6.281 22.625 -15.781 1 97.88 548 GLY B CA 1
ATOM 11834 C C . GLY B 1 548 ? 6.035 21.875 -14.484 1 97.88 548 GLY B C 1
ATOM 11835 O O . GLY B 1 548 ? 4.895 21.781 -14.023 1 97.88 548 GLY B O 1
ATOM 11836 N N . LEU B 1 549 ? 7.07 21.281 -13.945 1 97.69 549 LEU B N 1
ATOM 11837 C CA . LEU B 1 549 ? 7.012 20.531 -12.688 1 97.69 549 LEU B CA 1
ATOM 11838 C C . LEU B 1 549 ? 8.008 21.094 -11.68 1 97.69 549 LEU B C 1
ATOM 11840 O O . LEU B 1 549 ? 8.992 21.734 -12.062 1 97.69 549 LEU B O 1
ATOM 11844 N N . PHE B 1 550 ? 7.75 20.922 -10.438 1 97.44 550 PHE B N 1
ATOM 11845 C CA . PHE B 1 550 ? 8.656 21.359 -9.383 1 97.44 550 PHE B CA 1
ATOM 11846 C C . PHE B 1 550 ? 9.156 20.156 -8.586 1 97.44 550 PHE B C 1
ATOM 11848 O O . PHE B 1 550 ? 8.523 19.75 -7.605 1 97.44 550 PHE B O 1
ATOM 11855 N N . ILE B 1 551 ? 10.281 19.656 -8.992 1 94.25 551 ILE B N 1
ATOM 11856 C CA . ILE B 1 551 ? 10.875 18.453 -8.422 1 94.25 551 ILE B CA 1
ATOM 11857 C C . ILE B 1 551 ? 12.203 18.797 -7.758 1 94.25 551 ILE B C 1
ATOM 11859 O O . ILE B 1 551 ? 13.219 18.969 -8.438 1 94.25 551 ILE B O 1
ATOM 11863 N N . LEU B 1 552 ? 12.203 18.781 -6.445 1 89.06 552 LEU B N 1
ATOM 11864 C CA . LEU B 1 552 ? 13.414 19.031 -5.672 1 89.06 552 LEU B CA 1
ATOM 11865 C C . LEU B 1 552 ? 14.07 17.719 -5.242 1 89.06 552 LEU B C 1
ATOM 11867 O O . LEU B 1 552 ? 13.398 16.688 -5.152 1 89.06 552 LEU B O 1
ATOM 11871 N N . PRO B 1 553 ? 15.359 17.766 -5.031 1 82.5 553 PRO B N 1
ATOM 11872 C CA . PRO B 1 553 ? 16.031 16.562 -4.523 1 82.5 553 PRO B CA 1
ATOM 11873 C C . PRO B 1 553 ? 15.461 16.109 -3.182 1 82.5 553 PRO B C 1
ATOM 11875 O O . PRO B 1 553 ? 15.461 14.906 -2.893 1 82.5 553 PRO B O 1
ATOM 11878 N N . PHE B 1 554 ? 14.969 17.141 -2.416 1 85.62 554 PHE B N 1
ATOM 11879 C CA . PHE B 1 554 ? 14.336 16.781 -1.147 1 85.62 554 PHE B CA 1
ATOM 11880 C C . PHE B 1 554 ? 13.008 17.516 -0.991 1 85.62 554 PHE B C 1
ATOM 11882 O O . PHE B 1 554 ? 12.883 18.688 -1.354 1 85.62 554 PHE B O 1
ATOM 11889 N N . GLN B 1 555 ? 12.039 16.766 -0.538 1 91.12 555 GLN B N 1
ATOM 11890 C CA . GLN B 1 555 ? 10.742 17.266 -0.094 1 91.12 555 GLN B CA 1
ATOM 11891 C C . GLN B 1 555 ? 10.305 16.578 1.196 1 91.12 555 GLN B C 1
ATOM 11893 O O . GLN B 1 555 ? 10.609 15.406 1.419 1 91.12 555 GLN B O 1
ATOM 11898 N N . PHE B 1 556 ? 9.617 17.297 2.018 1 91.38 556 PHE B N 1
ATOM 11899 C CA . PHE B 1 556 ? 9.055 16.656 3.205 1 91.38 556 PHE B CA 1
ATOM 11900 C C . PHE B 1 556 ? 7.922 15.719 2.832 1 91.38 556 PHE B C 1
ATOM 11902 O O . PHE B 1 556 ? 7.609 14.789 3.582 1 91.38 556 PHE B O 1
ATOM 11909 N N . GLY B 1 557 ? 7.316 16 1.589 1 94.5 557 GLY B N 1
ATOM 11910 C CA . GLY B 1 557 ? 6.199 15.164 1.167 1 94.5 557 GLY B CA 1
ATOM 11911 C C . GLY B 1 557 ? 5.031 15.203 2.131 1 94.5 557 GLY B C 1
ATOM 11912 O O . GLY B 1 557 ? 4.738 16.25 2.723 1 94.5 557 GLY B O 1
ATOM 11913 N N . ASP B 1 558 ? 4.219 14.141 2.133 1 96 558 ASP B N 1
ATOM 11914 C CA . ASP B 1 558 ? 3.131 14.039 3.102 1 96 558 ASP B CA 1
ATOM 11915 C C . ASP B 1 558 ? 3.654 13.617 4.473 1 96 558 ASP B C 1
ATOM 11917 O O . ASP B 1 558 ? 3.422 12.492 4.914 1 96 558 ASP B O 1
ATOM 11921 N N . TRP B 1 559 ? 4.211 14.586 5.105 1 94.56 559 TRP B N 1
ATOM 11922 C CA . TRP B 1 559 ? 4.914 14.398 6.371 1 94.56 559 TRP B CA 1
ATOM 11923 C C . TRP B 1 559 ? 4.023 13.68 7.383 1 94.56 559 TRP B C 1
ATOM 11925 O O . TRP B 1 559 ? 2.855 14.039 7.555 1 94.56 559 TRP B O 1
ATOM 11935 N N . LEU B 1 560 ? 4.531 12.57 8.016 1 92.94 560 LEU B N 1
ATOM 11936 C CA . LEU B 1 560 ? 3.928 11.781 9.078 1 92.94 560 LEU B CA 1
ATOM 11937 C C . LEU B 1 560 ? 2.713 11.008 8.57 1 92.94 560 LEU B C 1
ATOM 11939 O O . LEU B 1 560 ? 1.835 10.641 9.352 1 92.94 560 LEU B O 1
ATOM 11943 N N . GLY B 1 561 ? 2.598 10.859 7.211 1 94 561 GLY B N 1
ATOM 11944 C CA . GLY B 1 561 ? 1.621 9.914 6.691 1 94 561 GLY B CA 1
ATOM 11945 C C . GLY B 1 561 ? 1.868 8.492 7.148 1 94 561 GLY B C 1
ATOM 11946 O O . GLY B 1 561 ? 3 8.125 7.469 1 94 561 GLY B O 1
ATOM 11947 N N . LEU B 1 562 ? 0.852 7.684 7.18 1 94 562 LEU B N 1
ATOM 11948 C CA . LEU B 1 562 ? 0.962 6.332 7.711 1 94 562 LEU B CA 1
ATOM 11949 C C . LEU B 1 562 ? 1.121 5.316 6.582 1 94 562 LEU B C 1
ATOM 11951 O O . LEU B 1 562 ? 1.159 4.109 6.828 1 94 562 LEU B O 1
ATOM 11955 N N . ASP B 1 563 ? 1.251 5.797 5.359 1 93.44 563 ASP B N 1
ATOM 11956 C CA . ASP B 1 563 ? 1.374 4.895 4.219 1 93.44 563 ASP B CA 1
ATOM 11957 C C . ASP B 1 563 ? 2.805 4.879 3.684 1 93.44 563 ASP B C 1
ATOM 11959 O O . ASP B 1 563 ? 3.027 4.633 2.496 1 93.44 563 ASP B O 1
ATOM 11963 N N . GLY B 1 564 ? 3.764 5.234 4.477 1 91.06 564 GLY B N 1
ATOM 11964 C CA . GLY B 1 564 ? 5.164 5.066 4.125 1 91.06 564 GLY B CA 1
ATOM 11965 C C . GLY B 1 564 ? 5.609 3.615 4.125 1 91.06 564 GLY B C 1
ATOM 11966 O O . GLY B 1 564 ? 4.777 2.705 4.129 1 91.06 564 GLY B O 1
ATOM 11967 N N . ILE B 1 565 ? 6.867 3.369 4.07 1 86.81 565 ILE B N 1
ATOM 11968 C CA . ILE B 1 565 ? 7.445 2.029 4.02 1 86.81 565 ILE B CA 1
ATOM 11969 C C . ILE B 1 565 ? 7.094 1.268 5.297 1 86.81 565 ILE B C 1
ATOM 11971 O O . ILE B 1 565 ? 6.773 0.078 5.246 1 86.81 565 ILE B O 1
ATOM 11975 N N . THR B 1 566 ? 7.23 1.995 6.379 1 82.44 566 THR B N 1
ATOM 11976 C CA . THR B 1 566 ? 6.816 1.445 7.668 1 82.44 566 THR B CA 1
ATOM 11977 C C . THR B 1 566 ? 5.879 2.41 8.391 1 82.44 566 THR B C 1
ATOM 11979 O O . THR B 1 566 ? 5.766 3.576 8.008 1 82.44 566 THR B O 1
ATOM 11982 N N . GLU B 1 567 ? 5.27 1.963 9.422 1 71.94 567 GLU B N 1
ATOM 11983 C CA . GLU B 1 567 ? 4.387 2.82 10.211 1 71.94 567 GLU B CA 1
ATOM 11984 C C . GLU B 1 567 ? 5.18 3.887 10.961 1 71.94 567 GLU B C 1
ATOM 11986 O O . GLU B 1 567 ? 4.613 4.871 11.438 1 71.94 567 GLU B O 1
ATOM 11991 N N . GLN B 1 568 ? 6.492 3.693 10.992 1 74.94 568 GLN B N 1
ATOM 11992 C CA . GLN B 1 568 ? 7.34 4.637 11.711 1 74.94 568 GLN B CA 1
ATOM 11993 C C . GLN B 1 568 ? 8.031 5.602 10.75 1 74.94 568 GLN B C 1
ATOM 11995 O O . GLN B 1 568 ? 8.742 6.512 11.18 1 74.94 568 GLN B O 1
ATOM 12000 N N . SER B 1 569 ? 7.605 5.363 9.484 1 84.69 569 SER B N 1
ATOM 12001 C CA . SER B 1 569 ? 8.195 6.277 8.508 1 84.69 569 SER B CA 1
ATOM 12002 C C . SER B 1 569 ? 7.801 7.719 8.797 1 84.69 569 SER B C 1
ATOM 12004 O O . SER B 1 569 ? 6.66 7.992 9.188 1 84.69 569 SER B O 1
ATOM 12006 N N . VAL B 1 570 ? 8.727 8.594 8.57 1 81.38 570 VAL B N 1
ATOM 12007 C CA . VAL B 1 570 ? 8.445 10.008 8.828 1 81.38 570 VAL B CA 1
ATOM 12008 C C . VAL B 1 570 ? 7.68 10.602 7.652 1 81.38 570 VAL B C 1
ATOM 12010 O O . VAL B 1 570 ? 6.984 11.609 7.805 1 81.38 570 VAL B O 1
ATOM 12013 N N . LYS B 1 571 ? 7.902 9.984 6.5 1 87.94 571 LYS B N 1
ATOM 12014 C CA . LYS B 1 571 ? 7.211 10.477 5.312 1 87.94 571 LYS B CA 1
ATOM 12015 C C . LYS B 1 571 ? 6.238 9.438 4.77 1 87.94 571 LYS B C 1
ATOM 12017 O O . LYS B 1 571 ? 6.52 8.234 4.801 1 87.94 571 LYS B O 1
ATOM 12022 N N . GLY B 1 572 ? 5.086 9.961 4.27 1 91.62 572 GLY B N 1
ATOM 12023 C CA . GLY B 1 572 ? 4.121 9.078 3.627 1 91.62 572 GLY B CA 1
ATOM 12024 C C . GLY B 1 572 ? 4.57 8.602 2.256 1 91.62 572 GLY B C 1
ATOM 12025 O O . GLY B 1 572 ? 5.691 8.883 1.831 1 91.62 572 GLY B O 1
ATOM 12026 N N . GLY B 1 573 ? 3.734 7.902 1.597 1 92.44 573 GLY B N 1
ATOM 12027 C CA . GLY B 1 573 ? 4.109 7.215 0.37 1 92.44 573 GLY B CA 1
ATOM 12028 C C . GLY B 1 573 ? 3.756 7.996 -0.882 1 92.44 573 GLY B C 1
ATOM 12029 O O . GLY B 1 573 ? 4.043 7.555 -1.997 1 92.44 573 GLY B O 1
ATOM 12030 N N . THR B 1 574 ? 3.164 9.188 -0.779 1 96 574 THR B N 1
ATOM 12031 C CA . THR B 1 574 ? 2.795 9.961 -1.96 1 96 574 THR B CA 1
ATOM 12032 C C . THR B 1 574 ? 4.039 10.5 -2.664 1 96 574 THR B C 1
ATOM 12034 O O . THR B 1 574 ? 4.992 10.93 -2.01 1 96 574 THR B O 1
ATOM 12037 N N . ASP B 1 575 ? 4.023 10.555 -3.955 1 95.81 575 ASP B N 1
ATOM 12038 C CA . ASP B 1 575 ? 5.148 11.016 -4.766 1 95.81 575 ASP B CA 1
ATOM 12039 C C . ASP B 1 575 ? 5.473 12.477 -4.477 1 95.81 575 ASP B C 1
ATOM 12041 O O . ASP B 1 575 ? 4.605 13.344 -4.586 1 95.81 575 ASP B O 1
ATOM 12045 N N . ASP B 1 576 ? 6.77 12.773 -4.184 1 94.56 576 ASP B N 1
ATOM 12046 C CA . ASP B 1 576 ? 7.211 14.109 -3.809 1 94.56 576 ASP B CA 1
ATOM 12047 C C . ASP B 1 576 ? 7.086 15.078 -4.98 1 94.56 576 ASP B C 1
ATOM 12049 O O . ASP B 1 576 ? 6.723 16.234 -4.797 1 94.56 576 ASP B O 1
ATOM 12053 N N . GLY B 1 577 ? 7.488 14.578 -6.16 1 96.62 577 GLY B N 1
ATOM 12054 C CA . GLY B 1 577 ? 7.395 15.422 -7.34 1 96.62 577 GLY B CA 1
ATOM 12055 C C . GLY B 1 577 ? 5.969 15.812 -7.68 1 96.62 577 GLY B C 1
ATOM 12056 O O . GLY B 1 577 ? 5.711 16.953 -8.086 1 96.62 577 GLY B O 1
ATOM 12057 N N . TYR B 1 578 ? 5.02 14.906 -7.473 1 97.88 578 TYR B N 1
ATOM 12058 C CA . TYR B 1 578 ? 3.602 15.164 -7.688 1 97.88 578 TYR B CA 1
ATOM 12059 C C . TYR B 1 578 ? 3.098 16.25 -6.75 1 97.88 578 TYR B C 1
ATOM 12061 O O . TYR B 1 578 ? 2.492 17.234 -7.195 1 97.88 578 TYR B O 1
ATOM 12069 N N . LEU B 1 579 ? 3.412 16.109 -5.441 1 98.44 579 LEU B N 1
ATOM 12070 C CA . LEU B 1 579 ? 2.961 17.094 -4.457 1 98.44 579 LEU B CA 1
ATOM 12071 C C . LEU B 1 579 ? 3.578 18.453 -4.719 1 98.44 579 LEU B C 1
ATOM 12073 O O . LEU B 1 579 ? 2.887 19.484 -4.664 1 98.44 579 LEU B O 1
ATOM 12077 N N . GLY B 1 580 ? 4.902 18.422 -4.98 1 98.12 580 GLY B N 1
ATOM 12078 C CA . GLY B 1 580 ? 5.57 19.672 -5.281 1 98.12 580 GLY B CA 1
ATOM 12079 C C . GLY B 1 580 ? 4.969 20.406 -6.465 1 98.12 580 GLY B C 1
ATOM 12080 O O . GLY B 1 580 ? 4.785 21.625 -6.426 1 98.12 580 GLY B O 1
ATOM 12081 N N . SER B 1 581 ? 4.555 19.703 -7.457 1 98.69 581 SER B N 1
ATOM 12082 C CA . SER B 1 581 ? 4.023 20.281 -8.68 1 98.69 581 SER B CA 1
ATOM 12083 C C . SER B 1 581 ? 2.598 20.781 -8.477 1 98.69 581 SER B C 1
ATOM 12085 O O . SER B 1 581 ? 2.221 21.828 -9.008 1 98.69 581 SER B O 1
ATOM 12087 N N . VAL B 1 582 ? 1.84 20.031 -7.738 1 98.75 582 VAL B N 1
ATOM 12088 C CA . VAL B 1 582 ? 0.47 20.438 -7.445 1 98.75 582 VAL B CA 1
ATOM 12089 C C . VAL B 1 582 ? 0.476 21.75 -6.68 1 98.75 582 VAL B C 1
ATOM 12091 O O . VAL B 1 582 ? -0.311 22.656 -6.977 1 98.75 582 VAL B O 1
ATOM 12094 N N . TYR B 1 583 ? 1.368 21.906 -5.754 1 98.75 583 TYR B N 1
ATOM 12095 C CA . TYR B 1 583 ? 1.425 23.125 -4.957 1 98.75 583 TYR B CA 1
ATOM 12096 C C . TYR B 1 583 ? 2.072 24.266 -5.742 1 98.75 583 TYR B C 1
ATOM 12098 O O . TYR B 1 583 ? 1.746 25.438 -5.539 1 98.75 583 TYR B O 1
ATOM 12106 N N . TYR B 1 584 ? 3.008 23.891 -6.688 1 98.81 584 TYR B N 1
ATOM 12107 C CA . TYR B 1 584 ? 3.49 24.859 -7.66 1 98.81 584 TYR B CA 1
ATOM 12108 C C . TYR B 1 584 ? 2.332 25.484 -8.438 1 98.81 584 TYR B C 1
ATOM 12110 O O . TYR B 1 584 ? 2.232 26.703 -8.539 1 98.81 584 TYR B O 1
ATOM 12118 N N . TYR B 1 585 ? 1.434 24.672 -8.852 1 98.88 585 TYR B N 1
ATOM 12119 C CA . TYR B 1 585 ? 0.244 25.109 -9.57 1 98.88 585 TYR B CA 1
ATOM 12120 C C . TYR B 1 585 ? -0.631 25.984 -8.688 1 98.88 585 TYR B C 1
ATOM 12122 O O . TYR B 1 585 ? -1.005 27.094 -9.086 1 98.88 585 TYR B O 1
ATOM 12130 N N . ARG B 1 586 ? -0.95 25.531 -7.492 1 98.81 586 ARG B N 1
ATOM 12131 C CA . ARG B 1 586 ? -1.892 26.234 -6.625 1 98.81 586 ARG B CA 1
ATOM 12132 C C . ARG B 1 586 ? -1.342 27.594 -6.203 1 98.81 586 ARG B C 1
ATOM 12134 O O . ARG B 1 586 ? -2.07 28.594 -6.195 1 98.81 586 ARG B O 1
ATOM 12141 N N . SER B 1 587 ? -0.079 27.641 -5.793 1 98.88 587 SER B N 1
ATOM 12142 C CA . SER B 1 587 ? 0.548 28.906 -5.426 1 98.88 587 SER B CA 1
ATOM 12143 C C . SER B 1 587 ? 0.519 29.891 -6.59 1 98.88 587 SER B C 1
ATOM 12145 O O . SER B 1 587 ? 0.341 31.094 -6.383 1 98.88 587 SER B O 1
ATOM 12147 N N . THR B 1 588 ? 0.728 29.375 -7.805 1 98.94 588 THR B N 1
ATOM 12148 C CA . THR B 1 588 ? 0.694 30.219 -8.984 1 98.94 588 THR B CA 1
ATOM 12149 C C . THR B 1 588 ? -0.705 30.797 -9.203 1 98.94 588 THR B C 1
ATOM 12151 O O . THR B 1 588 ? -0.862 31.984 -9.492 1 98.94 588 THR B O 1
ATOM 12154 N N . VAL B 1 589 ? -1.696 30 -9.055 1 98.88 589 VAL B N 1
ATOM 12155 C CA . VAL B 1 589 ? -3.08 30.422 -9.219 1 98.88 589 VAL B CA 1
ATOM 12156 C C . VAL B 1 589 ? -3.414 31.484 -8.172 1 98.88 589 VAL B C 1
ATOM 12158 O O . VAL B 1 589 ? -4.027 32.5 -8.492 1 98.88 589 VAL B O 1
ATOM 12161 N N . ILE B 1 590 ? -3.047 31.25 -6.926 1 98.75 590 ILE B N 1
ATOM 12162 C CA . ILE B 1 590 ? -3.312 32.188 -5.844 1 98.75 590 ILE B CA 1
ATOM 12163 C C . ILE B 1 590 ? -2.66 33.531 -6.152 1 98.75 590 ILE B C 1
ATOM 12165 O O . ILE B 1 590 ? -3.275 34.594 -5.969 1 98.75 590 ILE B O 1
ATOM 12169 N N . THR B 1 591 ? -1.46 33.5 -6.625 1 98.81 591 THR B N 1
ATOM 12170 C CA . THR B 1 591 ? -0.724 34.719 -6.949 1 98.81 591 THR B CA 1
ATOM 12171 C C . THR B 1 591 ? -1.385 35.469 -8.109 1 98.81 591 THR B C 1
ATOM 12173 O O . THR B 1 591 ? -1.494 36.688 -8.086 1 98.81 591 THR B O 1
ATOM 12176 N N . ALA B 1 592 ? -1.808 34.75 -9.109 1 98.81 592 ALA B N 1
ATOM 12177 C CA . ALA B 1 592 ? -2.508 35.344 -10.242 1 98.81 592 ALA B CA 1
ATOM 12178 C C . ALA B 1 592 ? -3.777 36.062 -9.781 1 98.81 592 ALA B C 1
ATOM 12180 O O . ALA B 1 592 ? -4.07 37.156 -10.234 1 98.81 592 ALA B O 1
ATOM 12181 N N . ARG B 1 593 ? -4.504 35.438 -8.953 1 98.31 593 ARG B N 1
ATOM 12182 C CA . ARG B 1 593 ? -5.738 36.031 -8.445 1 98.31 593 ARG B CA 1
ATOM 12183 C C . ARG B 1 593 ? -5.441 37.281 -7.613 1 98.31 593 ARG B C 1
ATOM 12185 O O . ARG B 1 593 ? -6.18 38.281 -7.676 1 98.31 593 ARG B O 1
ATOM 12192 N N . MET B 1 594 ? -4.387 37.219 -6.789 1 98.44 594 MET B N 1
ATOM 12193 C CA . MET B 1 594 ? -3.998 38.375 -6.023 1 98.44 594 MET B CA 1
ATOM 12194 C C . MET B 1 594 ? -3.592 39.531 -6.945 1 98.44 594 MET B C 1
ATOM 12196 O O . MET B 1 594 ? -3.93 40.688 -6.695 1 98.44 594 MET B O 1
ATOM 12200 N N . ALA B 1 595 ? -2.879 39.188 -8.016 1 98.56 595 ALA B N 1
ATOM 12201 C CA . ALA B 1 595 ? -2.521 40.219 -9.008 1 98.56 595 ALA B CA 1
ATOM 12202 C C . ALA B 1 595 ? -3.768 40.875 -9.594 1 98.56 595 ALA B C 1
ATOM 12204 O O . ALA B 1 595 ? -3.809 42.094 -9.773 1 98.56 595 ALA B O 1
ATOM 12205 N N . GLU B 1 596 ? -4.703 40.094 -9.898 1 98.25 596 GLU B N 1
ATOM 12206 C CA . GLU B 1 596 ? -5.969 40.594 -10.422 1 98.25 596 GLU B CA 1
ATOM 12207 C C . GLU B 1 596 ? -6.625 41.562 -9.43 1 98.25 596 GLU B C 1
ATOM 12209 O O . GLU B 1 596 ? -7.047 42.656 -9.805 1 98.25 596 GLU B O 1
ATOM 12214 N N . ARG B 1 597 ? -6.695 41.156 -8.188 1 97.12 597 ARG B N 1
ATOM 12215 C CA . ARG B 1 597 ? -7.316 41.969 -7.137 1 97.12 597 ARG B CA 1
ATOM 12216 C C . ARG B 1 597 ? -6.582 43.281 -6.957 1 97.12 597 ARG B C 1
ATOM 12218 O O . ARG B 1 597 ? -7.203 44.312 -6.672 1 97.12 597 ARG B O 1
ATOM 12225 N N . LEU B 1 598 ? -5.297 43.281 -7.109 1 97.12 598 LEU B N 1
ATOM 12226 C CA . LEU B 1 598 ? -4.465 44.438 -6.898 1 97.12 598 LEU B CA 1
ATOM 12227 C C . LEU B 1 598 ? -4.402 45.312 -8.164 1 97.12 598 LEU B C 1
ATOM 12229 O O . LEU B 1 598 ? -3.846 46.406 -8.148 1 97.12 598 LEU B O 1
ATOM 12233 N N . GLY B 1 599 ? -4.906 44.781 -9.312 1 96.94 599 GLY B N 1
ATOM 12234 C CA . GLY B 1 599 ? -4.945 45.531 -10.57 1 96.94 599 GLY B CA 1
ATOM 12235 C C . GLY B 1 599 ? -3.678 45.375 -11.391 1 96.94 599 GLY B C 1
ATOM 12236 O O . GLY B 1 599 ? -3.412 46.188 -12.281 1 96.94 599 GLY B O 1
ATOM 12237 N N . PHE B 1 600 ? -2.867 44.375 -11.062 1 97.88 600 PHE B N 1
ATOM 12238 C CA . PHE B 1 600 ? -1.653 44.125 -11.82 1 97.88 600 PHE B CA 1
ATOM 12239 C C . PHE B 1 600 ? -1.938 43.188 -12.992 1 97.88 600 PHE B C 1
ATOM 12241 O O . PHE B 1 600 ? -1.582 42 -12.945 1 97.88 600 PHE B O 1
ATOM 12248 N N . GLU B 1 601 ? -2.377 43.656 -14.031 1 97.88 601 GLU B N 1
ATOM 12249 C CA . GLU B 1 601 ? -2.916 42.875 -15.148 1 97.88 601 GLU B CA 1
ATOM 12250 C C . GLU B 1 601 ? -1.819 42.094 -15.852 1 97.88 601 GLU B C 1
ATOM 12252 O O . GLU B 1 601 ? -2.047 40.969 -16.297 1 97.88 601 GLU B O 1
ATOM 12257 N N . ALA B 1 602 ? -0.68 42.719 -16.031 1 98.12 602 ALA B N 1
ATOM 12258 C CA . ALA B 1 602 ? 0.422 42.031 -16.688 1 98.12 602 ALA B CA 1
ATOM 12259 C C . ALA B 1 602 ? 0.844 40.781 -15.891 1 98.12 602 ALA B C 1
ATOM 12261 O O . ALA B 1 602 ? 1.093 39.719 -16.453 1 98.12 602 ALA B O 1
ATOM 12262 N N . ASP B 1 603 ? 0.952 41 -14.57 1 98.25 603 ASP B N 1
ATOM 12263 C CA . ASP B 1 603 ? 1.271 39.875 -13.695 1 98.25 603 ASP B CA 1
ATOM 12264 C C . ASP B 1 603 ? 0.196 38.781 -13.781 1 98.25 603 ASP B C 1
ATOM 12266 O O . ASP B 1 603 ? 0.51 37.594 -13.883 1 98.25 603 ASP B O 1
ATOM 12270 N N . ARG B 1 604 ? -1.019 39.156 -13.711 1 98.56 604 ARG B N 1
ATOM 12271 C CA . ARG B 1 604 ? -2.135 38.219 -13.781 1 98.56 604 ARG B CA 1
ATOM 12272 C C . ARG B 1 604 ? -2.035 37.344 -15.023 1 98.56 604 ARG B C 1
ATOM 12274 O O . ARG B 1 604 ? -2.135 36.125 -14.93 1 98.56 604 ARG B O 1
ATOM 12281 N N . LYS B 1 605 ? -1.822 37.938 -16.172 1 98.56 605 LYS B N 1
ATOM 12282 C CA . LYS B 1 605 ? -1.745 37.219 -17.422 1 98.56 605 LYS B CA 1
ATOM 12283 C C . LYS B 1 605 ? -0.569 36.219 -17.422 1 98.56 605 LYS B C 1
ATOM 12285 O O . LYS B 1 605 ? -0.717 35.062 -17.797 1 98.56 605 LYS B O 1
ATOM 12290 N N . SER B 1 606 ? 0.527 36.75 -16.984 1 98.62 606 SER B N 1
ATOM 12291 C CA . SER B 1 606 ? 1.732 35.938 -16.938 1 98.62 606 SER B CA 1
ATOM 12292 C C . SER B 1 606 ? 1.544 34.719 -16.047 1 98.62 606 SER B C 1
ATOM 12294 O O . SER B 1 606 ? 1.909 33.594 -16.406 1 98.62 606 SER B O 1
ATOM 12296 N N . TYR B 1 607 ? 1.018 34.906 -14.898 1 98.75 607 TYR B N 1
ATOM 12297 C CA . TYR B 1 607 ? 0.854 33.812 -13.945 1 98.75 607 TYR B CA 1
ATOM 12298 C C . TYR B 1 607 ? -0.266 32.875 -14.383 1 98.75 607 TYR B C 1
ATOM 12300 O O . TYR B 1 607 ? -0.211 31.672 -14.117 1 98.75 607 TYR B O 1
ATOM 12308 N N . ASP B 1 608 ? -1.263 33.375 -15.062 1 98.75 608 ASP B N 1
ATOM 12309 C CA . ASP B 1 608 ? -2.285 32.5 -15.633 1 98.75 608 ASP B CA 1
ATOM 12310 C C . ASP B 1 608 ? -1.686 31.547 -16.672 1 98.75 608 ASP B C 1
ATOM 12312 O O . ASP B 1 608 ? -2.008 30.359 -16.703 1 98.75 608 ASP B O 1
ATOM 12316 N N . ASP B 1 609 ? -0.85 32.094 -17.516 1 98.69 609 ASP B N 1
ATOM 12317 C CA . ASP B 1 609 ? -0.175 31.297 -18.531 1 98.69 609 ASP B CA 1
ATOM 12318 C C . ASP B 1 609 ? 0.714 30.234 -17.875 1 98.69 609 ASP B C 1
ATOM 12320 O O . ASP B 1 609 ? 0.754 29.094 -18.328 1 98.69 609 ASP B O 1
ATOM 12324 N N . LEU B 1 610 ? 1.427 30.688 -16.891 1 98.75 610 LEU B N 1
ATOM 12325 C CA . LEU B 1 610 ? 2.289 29.75 -16.156 1 98.75 610 LEU B CA 1
ATOM 12326 C C . LEU B 1 610 ? 1.467 28.656 -15.492 1 98.75 610 LEU B C 1
ATOM 12328 O O . LEU B 1 610 ? 1.845 27.484 -15.531 1 98.75 610 LEU B O 1
ATOM 12332 N N . ALA B 1 611 ? 0.365 28.984 -14.867 1 98.81 611 ALA B N 1
ATOM 12333 C CA . ALA B 1 611 ? -0.513 28.016 -14.219 1 98.81 611 ALA B CA 1
ATOM 12334 C C . ALA B 1 611 ? -1.025 26.984 -15.219 1 98.81 611 ALA B C 1
ATOM 12336 O O . ALA B 1 611 ? -1.098 25.781 -14.914 1 98.81 611 ALA B O 1
ATOM 12337 N N . ASP B 1 612 ? -1.357 27.453 -16.406 1 98.62 612 ASP B N 1
ATOM 12338 C CA . ASP B 1 612 ? -1.833 26.547 -17.453 1 98.62 612 ASP B CA 1
ATOM 12339 C C . ASP B 1 612 ? -0.743 25.562 -17.859 1 98.62 612 ASP B C 1
ATOM 12341 O O . ASP B 1 612 ? -1.019 24.375 -18.078 1 98.62 612 ASP B O 1
ATOM 12345 N N . LYS B 1 613 ? 0.41 26.094 -17.984 1 98.56 613 LYS B N 1
ATOM 12346 C CA . LYS B 1 613 ? 1.552 25.25 -18.328 1 98.56 613 LYS B CA 1
ATOM 12347 C C . LYS B 1 613 ? 1.773 24.172 -17.266 1 98.56 613 LYS B C 1
ATOM 12349 O O . LYS B 1 613 ? 1.974 23 -17.594 1 98.56 613 LYS B O 1
ATOM 12354 N N . ILE B 1 614 ? 1.797 24.562 -16.016 1 98.75 614 ILE B N 1
ATOM 12355 C CA . ILE B 1 614 ? 2.033 23.656 -14.906 1 98.75 614 ILE B CA 1
ATOM 12356 C C . ILE B 1 614 ? 0.92 22.609 -14.852 1 98.75 614 ILE B C 1
ATOM 12358 O O . ILE B 1 614 ? 1.187 21.422 -14.68 1 98.75 614 ILE B O 1
ATOM 12362 N N . ARG B 1 615 ? -0.343 23.047 -14.945 1 98.62 615 ARG B N 1
ATOM 12363 C CA . ARG B 1 615 ? -1.484 22.125 -14.922 1 98.62 615 ARG B CA 1
ATOM 12364 C C . ARG B 1 615 ? -1.371 21.078 -16.016 1 98.62 615 ARG B C 1
ATOM 12366 O O . ARG B 1 615 ? -1.608 19.891 -15.766 1 98.62 615 ARG B O 1
ATOM 12373 N N . SER B 1 616 ? -1.026 21.484 -17.203 1 98.5 616 SER B N 1
ATOM 12374 C CA . SER B 1 616 ? -0.863 20.562 -18.328 1 98.5 616 SER B CA 1
ATOM 12375 C C . SER B 1 616 ? 0.242 19.547 -18.047 1 98.5 616 SER B C 1
ATOM 12377 O O . SER B 1 616 ? 0.103 18.359 -18.375 1 98.5 616 SER B O 1
ATOM 12379 N N . ALA B 1 617 ? 1.328 20.016 -17.516 1 98.62 617 ALA B N 1
ATOM 12380 C CA . ALA B 1 617 ? 2.445 19.125 -17.203 1 98.62 617 ALA B CA 1
ATOM 12381 C C . ALA B 1 617 ? 2.031 18.078 -16.172 1 98.62 617 ALA B C 1
ATOM 12383 O O . ALA B 1 617 ? 2.406 16.906 -16.297 1 98.62 617 ALA B O 1
ATOM 12384 N N . ILE B 1 618 ? 1.294 18.453 -15.133 1 98.69 618 ILE B N 1
ATOM 12385 C CA . ILE B 1 618 ? 0.819 17.531 -14.109 1 98.69 618 ILE B CA 1
ATOM 12386 C C . ILE B 1 618 ? -0.095 16.484 -14.742 1 98.69 618 ILE B C 1
ATOM 12388 O O . ILE B 1 618 ? 0.051 15.289 -14.484 1 98.69 618 ILE B O 1
ATOM 12392 N N . LEU B 1 619 ? -1.061 16.969 -15.586 1 98.56 619 LEU B N 1
ATOM 12393 C CA . LEU B 1 619 ? -2.002 16.047 -16.219 1 98.56 619 LEU B CA 1
ATOM 12394 C C . LEU B 1 619 ? -1.273 15.07 -17.125 1 98.56 619 LEU B C 1
ATOM 12396 O O . LEU B 1 619 ? -1.581 13.875 -17.141 1 98.56 619 LEU B O 1
ATOM 12400 N N . ASN B 1 620 ? -0.278 15.477 -17.875 1 98.12 620 ASN B N 1
ATOM 12401 C CA . ASN B 1 620 ? 0.472 14.625 -18.797 1 98.12 620 ASN B CA 1
ATOM 12402 C C . ASN B 1 620 ? 1.329 13.609 -18.047 1 98.12 620 ASN B C 1
ATOM 12404 O O . ASN B 1 620 ? 1.483 12.477 -18.5 1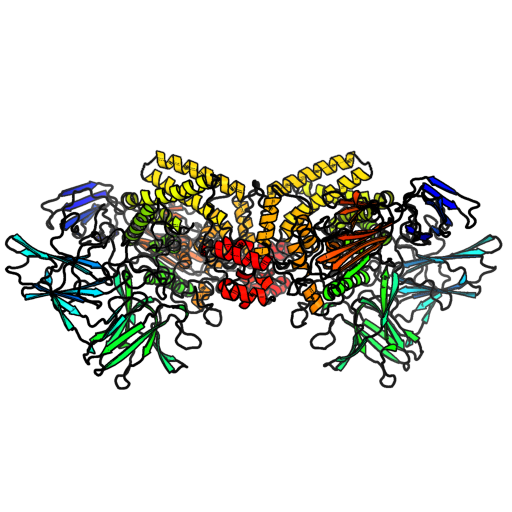 98.12 620 ASN B O 1
ATOM 12408 N N . GLU B 1 621 ? 1.888 14.008 -16.906 1 98 621 GLU B N 1
ATOM 12409 C CA . GLU B 1 621 ? 2.838 13.18 -16.172 1 98 621 GLU B CA 1
ATOM 12410 C C . GLU B 1 621 ? 2.119 12.188 -15.266 1 98 621 GLU B C 1
ATOM 12412 O O . GLU B 1 621 ? 2.566 11.055 -15.094 1 98 621 GLU B O 1
ATOM 12417 N N . TYR B 1 622 ? 0.968 12.57 -14.664 1 98.25 622 TYR B N 1
ATOM 12418 C CA . TYR B 1 622 ? 0.468 11.789 -13.531 1 98.25 622 TYR B CA 1
ATOM 12419 C C . TYR B 1 622 ? -0.934 11.258 -13.812 1 98.25 622 TYR B C 1
ATOM 12421 O O . TYR B 1 622 ? -1.479 10.477 -13.031 1 98.25 622 TYR B O 1
ATOM 12429 N N . PHE B 1 623 ? -1.577 11.664 -14.961 1 98.5 623 PHE B N 1
ATOM 12430 C CA . PHE B 1 623 ? -2.91 11.18 -15.305 1 98.5 623 PHE B CA 1
ATOM 12431 C C . PHE B 1 623 ? -2.889 10.43 -16.625 1 98.5 623 PHE B C 1
ATOM 12433 O O . PHE B 1 623 ? -2.176 10.812 -17.562 1 98.5 623 PHE B O 1
ATOM 12440 N N . SER B 1 624 ? -3.609 9.32 -16.703 1 97.81 624 SER B N 1
ATOM 12441 C CA . SER B 1 624 ? -3.838 8.68 -18 1 97.81 624 SER B CA 1
ATOM 12442 C C . SER B 1 624 ? -4.727 9.539 -18.891 1 97.81 624 SER B C 1
ATOM 12444 O O . SER B 1 624 ? -5.332 10.508 -18.422 1 97.81 624 SER B O 1
ATOM 12446 N N . GLN B 1 625 ? -4.797 9.148 -20.078 1 96.75 625 GLN B N 1
ATOM 12447 C CA . GLN B 1 625 ? -5.605 9.891 -21.047 1 96.75 625 GLN B CA 1
ATOM 12448 C C . GLN B 1 625 ? -7.082 9.867 -20.656 1 96.75 625 GLN B C 1
ATOM 12450 O O . GLN B 1 625 ? -7.809 10.828 -20.922 1 96.75 625 GLN B O 1
ATOM 12455 N N . THR B 1 626 ? -7.484 8.828 -19.938 1 96.56 626 THR B N 1
ATOM 12456 C CA . THR B 1 626 ? -8.898 8.695 -19.594 1 96.56 626 THR B CA 1
ATOM 12457 C C . THR B 1 626 ? -9.18 9.289 -18.219 1 96.56 626 THR B C 1
ATOM 12459 O O . THR B 1 626 ? -10.328 9.328 -17.781 1 96.56 626 THR B O 1
ATOM 12462 N N . GLY B 1 627 ? -8.18 9.711 -17.531 1 97.88 627 GLY B N 1
ATOM 12463 C CA . GLY B 1 627 ? -8.414 10.484 -16.312 1 97.88 627 GLY B CA 1
ATOM 12464 C C . GLY B 1 627 ? -8.008 9.742 -15.047 1 97.88 627 GLY B C 1
ATOM 12465 O O . GLY B 1 627 ? -8.273 10.211 -13.938 1 97.88 627 GLY B O 1
ATOM 12466 N N . ARG B 1 628 ? -7.352 8.547 -15.141 1 97.38 628 ARG B N 1
ATOM 12467 C CA . ARG B 1 628 ? -6.844 7.844 -13.961 1 97.38 628 ARG B CA 1
ATOM 12468 C C . ARG B 1 628 ? -5.605 8.531 -13.398 1 97.38 628 ARG B C 1
ATOM 12470 O O . ARG B 1 628 ? -4.691 8.883 -14.148 1 97.38 628 ARG B O 1
ATOM 12477 N N . LEU B 1 629 ? -5.598 8.758 -12.094 1 98.31 629 LEU B N 1
ATOM 12478 C CA . LEU B 1 629 ? -4.402 9.289 -11.438 1 98.31 629 LEU B CA 1
ATOM 12479 C C . LEU B 1 629 ? -3.395 8.172 -11.172 1 98.31 629 LEU B C 1
ATOM 12481 O O . LEU B 1 629 ? -3.756 7.109 -10.672 1 98.31 629 LEU B O 1
ATOM 12485 N N . ALA B 1 630 ? -2.141 8.359 -11.477 1 97 630 ALA B N 1
ATOM 12486 C CA . ALA B 1 630 ? -1.087 7.355 -11.383 1 97 630 ALA B CA 1
ATOM 12487 C C . ALA B 1 630 ? -0.53 7.277 -9.961 1 97 630 ALA B C 1
ATOM 12489 O O . ALA B 1 630 ? 0.187 6.336 -9.625 1 97 630 ALA B O 1
ATOM 12490 N N . CYS B 1 631 ? -0.826 8.18 -9.062 1 96.06 631 CYS B N 1
ATOM 12491 C CA . CYS B 1 631 ? -0.461 8.141 -7.652 1 96.06 631 CYS B CA 1
ATOM 12492 C C . CYS B 1 631 ? -1.619 7.629 -6.801 1 96.06 631 CYS B C 1
ATOM 12494 O O . CYS B 1 631 ? -2.605 8.336 -6.598 1 96.06 631 CYS B O 1
ATOM 12496 N N . ASP B 1 632 ? -1.438 6.453 -6.277 1 95.56 632 ASP B N 1
ATOM 12497 C CA . ASP B 1 632 ? -2.549 5.82 -5.578 1 95.56 632 ASP B CA 1
ATOM 12498 C C . ASP B 1 632 ? -2.381 5.934 -4.062 1 95.56 632 ASP B C 1
ATOM 12500 O O . ASP B 1 632 ? -2.219 4.926 -3.373 1 95.56 632 ASP B O 1
ATOM 12504 N N . THR B 1 633 ? -2.473 7.137 -3.521 1 97 633 THR B N 1
ATOM 12505 C CA . THR B 1 633 ? -2.459 7.43 -2.094 1 97 633 THR B CA 1
ATOM 12506 C C . THR B 1 633 ? -3.574 8.406 -1.73 1 97 633 THR B C 1
ATOM 12508 O O . THR B 1 633 ? -4.074 9.133 -2.59 1 97 633 THR B O 1
ATOM 12511 N N . GLN B 1 634 ? -3.973 8.414 -0.491 1 98 634 GLN B N 1
ATOM 12512 C CA . GLN B 1 634 ? -5.031 9.32 -0.049 1 98 634 GLN B CA 1
ATOM 12513 C C . GLN B 1 634 ? -4.664 10.773 -0.33 1 98 634 GLN B C 1
ATOM 12515 O O . GLN B 1 634 ? -5.453 11.516 -0.917 1 98 634 GLN B O 1
ATOM 12520 N N . ALA B 1 635 ? -3.451 11.164 0.009 1 98.5 635 ALA B N 1
ATOM 12521 C CA . ALA B 1 635 ? -3.031 12.555 -0.141 1 98.5 635 ALA B CA 1
ATOM 12522 C C . ALA B 1 635 ? -3.047 12.977 -1.607 1 98.5 635 ALA B C 1
ATOM 12524 O O . ALA B 1 635 ? -3.385 14.117 -1.927 1 98.5 635 ALA B O 1
ATOM 12525 N N . ALA B 1 636 ? -2.674 12.086 -2.473 1 98.56 636 ALA B N 1
ATOM 12526 C CA . ALA B 1 636 ? -2.637 12.406 -3.896 1 98.56 636 ALA B CA 1
ATOM 12527 C C . ALA B 1 636 ? -4.027 12.742 -4.418 1 98.56 636 ALA B C 1
ATOM 12529 O O . ALA B 1 636 ? -4.203 13.734 -5.137 1 98.56 636 ALA B O 1
ATOM 12530 N N . TYR B 1 637 ? -4.996 11.969 -4.082 1 98.69 637 TYR B N 1
ATOM 12531 C CA . TYR B 1 637 ? -6.363 12.227 -4.516 1 98.69 637 TYR B CA 1
ATOM 12532 C C . TYR B 1 637 ? -6.902 13.508 -3.887 1 98.69 637 TYR B C 1
ATOM 12534 O O . TYR B 1 637 ? -7.566 14.305 -4.555 1 98.69 637 TYR B O 1
ATOM 12542 N N . ILE B 1 638 ? -6.613 13.695 -2.645 1 98.75 638 ILE B N 1
ATOM 12543 C CA . ILE B 1 638 ? -7.152 14.805 -1.866 1 98.75 638 ILE B CA 1
ATOM 12544 C C . ILE B 1 638 ? -6.684 16.125 -2.467 1 98.75 638 ILE B C 1
ATOM 12546 O O . ILE B 1 638 ? -7.496 17.031 -2.723 1 98.75 638 ILE B O 1
ATOM 12550 N N . VAL B 1 639 ? -5.406 16.297 -2.75 1 98.75 639 VAL B N 1
ATOM 12551 C CA . VAL B 1 639 ? -4.906 17.578 -3.217 1 98.75 639 VAL B CA 1
ATOM 12552 C C . VAL B 1 639 ? -5.414 17.859 -4.633 1 98.75 639 VAL B C 1
ATOM 12554 O O . VAL B 1 639 ? -5.695 19 -4.988 1 98.75 639 VAL B O 1
ATOM 12557 N N . ALA B 1 640 ? -5.551 16.812 -5.469 1 98.75 640 ALA B N 1
ATOM 12558 C CA . ALA B 1 640 ? -6.082 16.984 -6.816 1 98.75 640 ALA B CA 1
ATOM 12559 C C . ALA B 1 640 ? -7.52 17.5 -6.777 1 98.75 640 ALA B C 1
ATOM 12561 O O . ALA B 1 640 ? -7.875 18.438 -7.496 1 98.75 640 ALA B O 1
ATOM 12562 N N . LEU B 1 641 ? -8.32 16.875 -5.938 1 98.75 641 LEU B N 1
ATOM 12563 C CA . LEU B 1 641 ? -9.727 17.25 -5.832 1 98.75 641 LEU B CA 1
ATOM 12564 C C . LEU B 1 641 ? -9.875 18.609 -5.145 1 98.75 641 LEU B C 1
ATOM 12566 O O . LEU B 1 641 ? -10.719 19.422 -5.543 1 98.75 641 LEU B O 1
ATOM 12570 N N . ALA B 1 642 ? -9.07 18.859 -4.133 1 98.44 642 ALA B N 1
ATOM 12571 C CA . ALA B 1 642 ? -9.125 20.125 -3.406 1 98.44 642 ALA B CA 1
ATOM 12572 C C . ALA B 1 642 ? -8.781 21.297 -4.32 1 98.44 642 ALA B C 1
ATOM 12574 O O . ALA B 1 642 ? -9.375 22.375 -4.207 1 98.44 642 ALA B O 1
ATOM 12575 N N . PHE B 1 643 ? -7.832 21.094 -5.281 1 98.38 643 PHE B N 1
ATOM 12576 C CA . PHE B 1 643 ? -7.316 22.203 -6.078 1 98.38 643 PHE B CA 1
ATOM 12577 C C . PHE B 1 643 ? -7.801 22.094 -7.52 1 98.38 643 PHE B C 1
ATOM 12579 O O . PHE B 1 643 ? -7.305 22.812 -8.398 1 98.38 643 PHE B O 1
ATOM 12586 N N . ASP B 1 644 ? -8.711 21.156 -7.832 1 97.94 644 ASP B N 1
ATOM 12587 C CA . ASP B 1 644 ? -9.422 21.016 -9.102 1 97.94 644 ASP B CA 1
ATOM 12588 C C . ASP B 1 644 ? -8.461 20.688 -10.234 1 97.94 644 ASP B C 1
ATOM 12590 O O . ASP B 1 644 ? -8.484 21.344 -11.281 1 97.94 644 ASP B O 1
ATOM 12594 N N . ILE B 1 645 ? -7.672 19.719 -10 1 98.44 645 ILE B N 1
ATOM 12595 C CA . ILE B 1 645 ? -6.758 19.219 -11.023 1 98.44 645 ILE B CA 1
ATOM 12596 C C . ILE B 1 645 ? -7.18 17.828 -11.453 1 98.44 645 ILE B C 1
ATOM 12598 O O . ILE B 1 645 ? -6.828 16.844 -10.797 1 98.44 645 ILE B O 1
ATOM 12602 N N . TYR B 1 646 ? -7.828 17.641 -12.578 1 98 646 TYR B N 1
ATOM 12603 C CA . TYR B 1 646 ? -8.281 16.344 -13.062 1 98 646 TYR B CA 1
ATOM 12604 C C . TYR B 1 646 ? -8.68 16.406 -14.531 1 98 646 TYR B C 1
ATOM 12606 O O . TYR B 1 646 ? -8.992 17.484 -15.047 1 98 646 TYR B O 1
ATOM 12614 N N . VAL B 1 647 ? -8.609 15.297 -15.18 1 97.44 647 VAL B N 1
ATOM 12615 C CA . VAL B 1 647 ? -9.156 15.125 -16.516 1 97.44 647 VAL B CA 1
ATOM 12616 C C . VAL B 1 647 ? -10.641 14.805 -16.438 1 97.44 647 VAL B C 1
ATOM 12618 O O . VAL B 1 647 ? -11.453 15.383 -17.156 1 97.44 647 VAL B O 1
ATOM 12621 N N . ASP B 1 648 ? -10.984 13.93 -15.586 1 97.62 648 ASP B N 1
ATOM 12622 C CA . ASP B 1 648 ? -12.344 13.492 -15.289 1 97.62 648 ASP B CA 1
ATOM 12623 C C . ASP B 1 648 ? -12.609 13.469 -13.789 1 97.62 648 ASP B C 1
ATOM 12625 O O . ASP B 1 648 ? -12.117 12.594 -13.078 1 97.62 648 ASP B O 1
ATOM 12629 N N . ARG B 1 649 ? -13.422 14.422 -13.32 1 97.88 649 ARG B N 1
ATOM 12630 C CA . ARG B 1 649 ? -13.656 14.625 -11.891 1 97.88 649 ARG B CA 1
ATOM 12631 C C . ARG B 1 649 ? -14.32 13.398 -11.266 1 97.88 649 ARG B C 1
ATOM 12633 O O . ARG B 1 649 ? -13.914 12.953 -10.188 1 97.88 649 ARG B O 1
ATOM 12640 N N . ASP B 1 650 ? -15.352 12.914 -11.859 1 97.75 650 ASP B N 1
ATOM 12641 C CA . ASP B 1 650 ? -16.109 11.789 -11.305 1 97.75 650 ASP B CA 1
ATOM 12642 C C . ASP B 1 650 ? -15.242 10.539 -11.219 1 97.75 650 ASP B C 1
ATOM 12644 O O . ASP B 1 650 ? -15.305 9.797 -10.234 1 97.75 650 ASP B O 1
ATOM 12648 N N . LYS B 1 651 ? -14.477 10.312 -12.305 1 96.19 651 LYS B N 1
ATOM 12649 C CA . LYS B 1 651 ? -13.555 9.188 -12.289 1 96.19 651 LYS B CA 1
ATOM 12650 C C . LYS B 1 651 ? -12.547 9.312 -11.148 1 96.19 651 LYS B C 1
ATOM 12652 O O . LYS B 1 651 ? -12.211 8.328 -10.5 1 96.19 651 LYS B O 1
ATOM 12657 N N . LEU B 1 652 ? -12 10.461 -10.906 1 98.19 652 LEU B N 1
ATOM 12658 C CA . LEU B 1 652 ? -11.047 10.703 -9.828 1 98.19 652 LEU B CA 1
ATOM 12659 C C . LEU B 1 652 ? -11.695 10.453 -8.469 1 98.19 652 LEU B C 1
ATOM 12661 O O . LEU B 1 652 ? -11.062 9.891 -7.57 1 98.19 652 LEU B O 1
ATOM 12665 N N . ILE B 1 653 ? -12.938 10.898 -8.266 1 98.25 653 ILE B N 1
ATOM 12666 C CA . ILE B 1 653 ? -13.664 10.672 -7.02 1 98.25 653 ILE B CA 1
ATOM 12667 C C . ILE B 1 653 ? -13.828 9.172 -6.785 1 98.25 653 ILE B C 1
ATOM 12669 O O . ILE B 1 653 ? -13.633 8.688 -5.668 1 98.25 653 ILE B O 1
ATOM 12673 N N . ASP B 1 654 ? -14.164 8.438 -7.867 1 96.56 654 ASP B N 1
ATOM 12674 C CA . ASP B 1 654 ? -14.328 6.992 -7.762 1 96.56 654 ASP B CA 1
ATOM 12675 C C . ASP B 1 654 ? -13.023 6.324 -7.328 1 96.56 654 ASP B C 1
ATOM 12677 O O . ASP B 1 654 ? -13.039 5.414 -6.496 1 96.56 654 ASP B O 1
ATOM 12681 N N . GLN B 1 655 ? -11.922 6.73 -7.914 1 97.06 655 GLN B N 1
ATOM 12682 C CA . GLN B 1 655 ? -10.625 6.203 -7.523 1 97.06 655 GLN B CA 1
ATOM 12683 C C . GLN B 1 655 ? -10.328 6.5 -6.055 1 97.06 655 GLN B C 1
ATOM 12685 O O . GLN B 1 655 ? -9.758 5.668 -5.352 1 97.06 655 GLN B O 1
ATOM 12690 N N . PHE B 1 656 ? -10.711 7.73 -5.699 1 98.06 656 PHE B N 1
ATOM 12691 C CA . PHE B 1 656 ? -10.469 8.141 -4.32 1 98.06 656 PHE B CA 1
ATOM 12692 C C . PHE B 1 656 ? -11.242 7.258 -3.348 1 98.06 656 PHE B C 1
ATOM 12694 O O . PHE B 1 656 ? -10.688 6.77 -2.363 1 98.06 656 PHE B O 1
ATOM 12701 N N . ILE B 1 657 ? -12.445 7.004 -3.586 1 96.5 657 ILE B N 1
ATOM 12702 C CA . ILE B 1 657 ? -13.289 6.176 -2.73 1 96.5 657 ILE B CA 1
ATOM 12703 C C . ILE B 1 657 ? -12.758 4.746 -2.711 1 96.5 657 ILE B C 1
ATOM 12705 O O . ILE B 1 657 ? -12.742 4.098 -1.663 1 96.5 657 ILE B O 1
ATOM 12709 N N . ALA B 1 658 ? -12.312 4.254 -3.857 1 94.31 658 ALA B N 1
ATOM 12710 C CA . ALA B 1 658 ? -11.711 2.924 -3.924 1 94.31 658 ALA B CA 1
ATOM 12711 C C . ALA B 1 658 ? -10.461 2.84 -3.043 1 94.31 658 ALA B C 1
ATOM 12713 O O . ALA B 1 658 ? -10.227 1.824 -2.385 1 94.31 658 ALA B O 1
ATOM 12714 N N . ARG B 1 659 ? -9.633 3.871 -3.07 1 96.44 659 ARG B N 1
ATOM 12715 C CA . ARG B 1 659 ? -8.453 3.932 -2.217 1 96.44 659 ARG B CA 1
ATOM 12716 C C . ARG B 1 659 ? -8.844 3.893 -0.743 1 96.44 659 ARG B C 1
ATOM 12718 O O . ARG B 1 659 ? -8.219 3.18 0.049 1 96.44 659 ARG B O 1
ATOM 12725 N N . LEU B 1 660 ? -9.859 4.652 -0.395 1 96.75 660 LEU B N 1
ATOM 12726 C CA . LEU B 1 660 ? -10.32 4.652 0.989 1 96.75 660 LEU B CA 1
ATOM 12727 C C . LEU B 1 660 ? -10.797 3.262 1.402 1 96.75 660 LEU B C 1
ATOM 12729 O O . LEU B 1 660 ? -10.555 2.83 2.531 1 96.75 660 LEU B O 1
ATOM 12733 N N . ASN B 1 661 ? -11.469 2.611 0.505 1 93.62 661 ASN B N 1
ATOM 12734 C CA . ASN B 1 661 ? -11.906 1.244 0.771 1 93.62 661 ASN B CA 1
ATOM 12735 C C . ASN B 1 661 ? -10.719 0.314 1.009 1 93.62 661 ASN B C 1
ATOM 12737 O O . ASN B 1 661 ? -10.727 -0.476 1.954 1 93.62 661 ASN B O 1
ATOM 12741 N N . LYS B 1 662 ? -9.727 0.43 0.131 1 92.56 662 LYS B N 1
ATOM 12742 C CA . LYS B 1 662 ? -8.523 -0.381 0.272 1 92.56 662 LYS B CA 1
ATOM 12743 C C . LYS B 1 662 ? -7.832 -0.113 1.606 1 92.56 662 LYS B C 1
ATOM 12745 O O . LYS B 1 662 ? -7.188 -1.001 2.166 1 92.56 662 LYS B O 1
ATOM 12750 N N . ASP B 1 663 ? -7.988 1.085 2.119 1 94.31 663 ASP B N 1
ATOM 12751 C CA . ASP B 1 663 ? -7.379 1.471 3.387 1 94.31 663 ASP B CA 1
ATOM 12752 C C . ASP B 1 663 ? -8.328 1.214 4.555 1 94.31 663 ASP B C 1
ATOM 12754 O O . ASP B 1 663 ? -8.086 1.67 5.672 1 94.31 663 ASP B O 1
ATOM 12758 N N . CYS B 1 664 ? -9.469 0.58 4.312 1 93 664 CYS B N 1
ATOM 12759 C CA . CYS B 1 664 ? -10.477 0.22 5.305 1 93 664 CYS B CA 1
ATOM 12760 C C . CYS B 1 664 ? -11.078 1.463 5.941 1 93 664 CYS B C 1
ATOM 12762 O O . CYS B 1 664 ? -11.406 1.46 7.129 1 93 664 CYS B O 1
ATOM 12764 N N . TYR B 1 665 ? -11.047 2.553 5.176 1 95 665 TYR B N 1
ATOM 12765 C CA . TYR B 1 665 ? -11.625 3.83 5.578 1 95 665 TYR B CA 1
ATOM 12766 C C . TYR B 1 665 ? -10.953 4.355 6.844 1 95 665 TYR B C 1
ATOM 12768 O O . TYR B 1 665 ? -11.617 4.906 7.723 1 95 665 TYR B O 1
ATOM 12776 N N . GLN B 1 666 ? -9.688 4.105 6.926 1 95.25 666 GLN B N 1
ATOM 12777 C CA . GLN B 1 666 ? -8.828 4.676 7.961 1 95.25 666 GLN B CA 1
ATOM 12778 C C . GLN B 1 666 ? -7.898 5.738 7.387 1 95.25 666 GLN B C 1
ATOM 12780 O O . GLN B 1 666 ? -7.473 5.641 6.234 1 95.25 666 GLN B O 1
ATOM 12785 N N . ILE B 1 667 ? -7.598 6.715 8.164 1 96.69 667 ILE B N 1
ATOM 12786 C CA . ILE B 1 667 ? -6.703 7.773 7.719 1 96.69 667 ILE B CA 1
ATOM 12787 C C . ILE B 1 667 ? -5.297 7.211 7.512 1 96.69 667 ILE B C 1
ATOM 12789 O O . ILE B 1 667 ? -4.785 6.477 8.359 1 96.69 667 ILE B O 1
ATOM 12793 N N . LYS B 1 668 ? -4.738 7.531 6.32 1 96.06 668 LYS B N 1
ATOM 12794 C CA . LYS B 1 668 ? -3.361 7.129 6.055 1 96.06 668 LYS B CA 1
ATOM 12795 C C . LYS B 1 668 ? -2.482 8.344 5.766 1 96.06 668 LYS B C 1
ATOM 12797 O O . LYS B 1 668 ? -1.255 8.258 5.816 1 96.06 668 LYS B O 1
ATOM 12802 N N . CYS B 1 669 ? -3.102 9.445 5.395 1 95.56 669 CYS B N 1
ATOM 12803 C CA . CYS B 1 669 ? -2.354 10.633 4.992 1 95.56 669 CYS B CA 1
ATOM 12804 C C . CYS B 1 669 ? -1.913 11.438 6.207 1 95.56 669 CYS B C 1
ATOM 12806 O O . CYS B 1 669 ? -2.398 11.211 7.316 1 95.56 669 CYS B O 1
ATOM 12808 N N . GLY B 1 670 ? -0.936 12.406 5.961 1 95.62 670 GLY B N 1
ATOM 12809 C CA . GLY B 1 670 ? -0.323 13.203 7.016 1 95.62 670 GLY B CA 1
ATOM 12810 C C . GLY B 1 670 ? -0.587 14.688 6.867 1 95.62 670 GLY B C 1
ATOM 12811 O O . GLY B 1 670 ? -1.733 15.102 6.688 1 95.62 670 GLY B O 1
ATOM 12812 N N . PHE B 1 671 ? 0.427 15.5 6.867 1 95.31 671 PHE B N 1
ATOM 12813 C CA . PHE B 1 671 ? 0.357 16.953 6.973 1 95.31 671 PHE B CA 1
ATOM 12814 C C . PHE B 1 671 ? -0.239 17.562 5.711 1 95.31 671 PHE B C 1
ATOM 12816 O O . PHE B 1 671 ? -0.703 18.703 5.727 1 95.31 671 PHE B O 1
ATOM 12823 N N . VAL B 1 672 ? -0.186 16.75 4.656 1 97.38 672 VAL B N 1
ATOM 12824 C CA . VAL B 1 672 ? -0.69 17.328 3.414 1 97.38 672 VAL B CA 1
ATOM 12825 C C . VAL B 1 672 ? -2.139 16.891 3.195 1 97.38 672 VAL B C 1
ATOM 12827 O O . VAL B 1 672 ? -3.008 17.719 2.924 1 97.38 672 VAL B O 1
ATOM 12830 N N . GLY B 1 673 ? -2.395 15.641 3.371 1 97.69 673 GLY B N 1
ATOM 12831 C CA . GLY B 1 673 ? -3.703 15.078 3.062 1 97.69 673 GLY B CA 1
ATOM 12832 C C . GLY B 1 673 ? -4.719 15.297 4.168 1 97.69 673 GLY B C 1
ATOM 12833 O O . GLY B 1 673 ? -5.84 15.734 3.91 1 97.69 673 GLY B O 1
ATOM 12834 N N . ALA B 1 674 ? -4.375 15.109 5.43 1 96.94 674 ALA B N 1
ATOM 12835 C CA . ALA B 1 674 ? -5.309 15.086 6.555 1 96.94 674 ALA B CA 1
ATOM 12836 C C . ALA B 1 674 ? -5.973 16.453 6.746 1 96.94 674 ALA B C 1
ATOM 12838 O O . ALA B 1 674 ? -7.184 16.531 6.965 1 96.94 674 ALA B O 1
ATOM 12839 N N . PRO B 1 675 ? -5.211 17.516 6.613 1 97.06 675 PRO B N 1
ATOM 12840 C CA . PRO B 1 675 ? -5.836 18.828 6.785 1 97.06 675 PRO B CA 1
ATOM 12841 C C . PRO B 1 675 ? -6.93 19.109 5.758 1 97.06 675 PRO B C 1
ATOM 12843 O O . PRO B 1 675 ? -7.867 19.859 6.031 1 97.06 675 PRO B O 1
ATOM 12846 N N . LEU B 1 676 ? -6.879 18.438 4.613 1 98.25 676 LEU B N 1
ATOM 12847 C CA . LEU B 1 676 ? -7.801 18.703 3.514 1 98.25 676 LEU B CA 1
ATOM 12848 C C . LEU B 1 676 ? -8.82 17.578 3.377 1 98.25 676 LEU B C 1
ATOM 12850 O O . LEU B 1 676 ? -9.766 17.688 2.59 1 98.25 676 LEU B O 1
ATOM 12854 N N . LEU B 1 677 ? -8.688 16.5 4.148 1 98.38 677 LEU B N 1
ATOM 12855 C CA . LEU B 1 677 ? -9.422 15.266 3.945 1 98.38 677 LEU B CA 1
ATOM 12856 C C . LEU B 1 677 ? -10.93 15.508 4.035 1 98.38 677 LEU B C 1
ATOM 12858 O O . LEU B 1 677 ? -11.656 15.297 3.062 1 98.38 677 LEU B O 1
ATOM 12862 N N . CYS B 1 678 ? -11.43 16.062 5.148 1 98.44 678 CYS B N 1
ATOM 12863 C CA . CYS B 1 678 ? -12.867 16.156 5.383 1 98.44 678 CYS B CA 1
ATOM 12864 C C . CYS B 1 678 ? -13.477 17.266 4.535 1 98.44 678 CYS B C 1
ATOM 12866 O O . CYS B 1 678 ? -14.578 17.125 4.016 1 98.44 678 CYS B O 1
ATOM 12868 N N . THR B 1 679 ? -12.758 18.422 4.332 1 98 679 THR B N 1
ATOM 12869 C CA . THR B 1 679 ? -13.273 19.484 3.488 1 98 679 THR B CA 1
ATOM 12870 C C . THR B 1 679 ? -13.383 19.031 2.037 1 98 679 THR B C 1
ATOM 12872 O O . THR B 1 679 ? -14.336 19.375 1.34 1 98 679 THR B O 1
ATOM 12875 N N . THR B 1 680 ? -12.406 18.219 1.602 1 98.5 680 THR B N 1
ATOM 12876 C CA . THR B 1 680 ? -12.43 17.703 0.236 1 98.5 680 THR B CA 1
ATOM 12877 C C . THR B 1 680 ? -13.562 16.703 0.053 1 98.5 680 THR B C 1
ATOM 12879 O O . THR B 1 680 ? -14.258 16.719 -0.969 1 98.5 680 THR B O 1
ATOM 12882 N N . LEU B 1 681 ? -13.734 15.812 1.02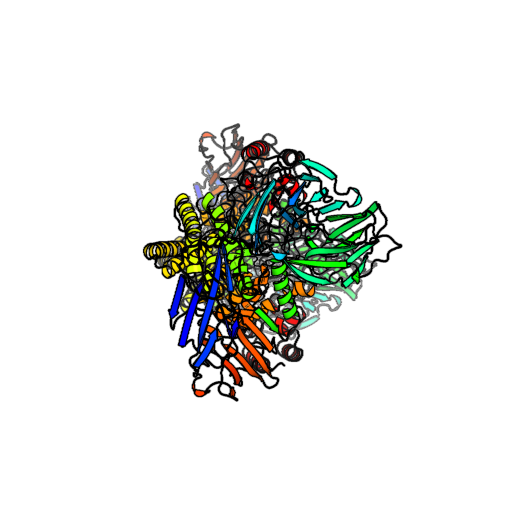3 1 98.44 681 LEU B N 1
ATOM 12883 C CA . LEU B 1 681 ? -14.844 14.867 0.967 1 98.44 681 LEU B CA 1
ATOM 12884 C C . LEU B 1 681 ? -16.172 15.594 0.906 1 98.44 681 LEU B C 1
ATOM 12886 O O . LEU B 1 681 ? -17.062 15.211 0.134 1 98.44 681 LEU B O 1
ATOM 12890 N N . ALA B 1 682 ? -16.312 16.656 1.691 1 97.38 682 ALA B N 1
ATOM 12891 C CA . ALA B 1 682 ? -17.531 17.453 1.66 1 97.38 682 ALA B CA 1
ATOM 12892 C C . ALA B 1 682 ? -17.734 18.109 0.294 1 97.38 682 ALA B C 1
ATOM 12894 O O . ALA B 1 682 ? -18.828 18.094 -0.259 1 97.38 682 ALA B O 1
ATOM 12895 N N . LYS B 1 683 ? -16.656 18.656 -0.227 1 96.44 683 LYS B N 1
ATOM 12896 C CA . LYS B 1 683 ? -16.688 19.266 -1.548 1 96.44 683 LYS B CA 1
ATOM 12897 C C . LYS B 1 683 ? -17.125 18.281 -2.615 1 96.44 683 LYS B C 1
ATOM 12899 O O . LYS B 1 683 ? -17.797 18.656 -3.58 1 96.44 683 LYS B O 1
ATOM 12904 N N . CYS B 1 684 ? -16.828 17.047 -2.414 1 96.88 684 CYS B N 1
ATOM 12905 C CA . CYS B 1 684 ? -17.141 16 -3.381 1 96.88 684 CYS B CA 1
ATOM 12906 C C . CYS B 1 684 ? -18.531 15.422 -3.119 1 96.88 684 CYS B C 1
ATOM 12908 O O . CYS B 1 684 ? -18.953 14.484 -3.799 1 96.88 684 CYS B O 1
ATOM 12910 N N . GLY B 1 685 ? -19.234 15.938 -2.154 1 95 685 GLY B N 1
ATOM 12911 C CA . GLY B 1 685 ? -20.578 15.453 -1.844 1 95 685 GLY B CA 1
ATOM 12912 C C . GLY B 1 685 ? -20.562 14.211 -0.975 1 95 685 GLY B C 1
ATOM 12913 O O . GLY B 1 685 ? -21.562 13.484 -0.916 1 95 685 GLY B O 1
ATOM 12914 N N . ARG B 1 686 ? -19.453 13.953 -0.356 1 96.38 686 ARG B N 1
ATOM 12915 C CA . ARG B 1 686 ? -19.344 12.766 0.485 1 96.38 686 ARG B CA 1
ATOM 12916 C C . ARG B 1 686 ? -19.234 13.148 1.958 1 96.38 686 ARG B C 1
ATOM 12918 O O . ARG B 1 686 ? -18.328 12.688 2.658 1 96.38 686 ARG B O 1
ATOM 12925 N N . MET B 1 687 ? -20.25 13.883 2.494 1 96.12 687 MET B N 1
ATOM 12926 C CA . MET B 1 687 ? -20.344 14.273 3.895 1 96.12 687 MET B CA 1
ATOM 12927 C C . MET B 1 687 ? -20.406 13.055 4.805 1 96.12 687 MET B C 1
ATOM 12929 O O . MET B 1 687 ? -19.938 13.102 5.945 1 96.12 687 MET B O 1
ATOM 12933 N N . ASP B 1 688 ? -20.969 11.945 4.277 1 94.62 688 ASP B N 1
ATOM 12934 C CA . ASP B 1 688 ? -21.031 10.703 5.043 1 94.62 688 ASP B CA 1
ATOM 12935 C C . ASP B 1 688 ? -19.641 10.242 5.449 1 94.62 688 ASP B C 1
ATOM 12937 O O . ASP B 1 688 ? -19.406 9.883 6.605 1 94.62 688 ASP B O 1
ATOM 12941 N N . LEU B 1 689 ? -18.734 10.312 4.52 1 97 689 LEU B N 1
ATOM 12942 C CA . LEU B 1 689 ? -17.359 9.891 4.801 1 97 689 LEU B CA 1
ATOM 12943 C C . LEU B 1 689 ? -16.641 10.922 5.66 1 97 689 LEU B C 1
ATOM 12945 O O . LEU B 1 689 ? -15.82 10.562 6.516 1 97 689 LEU B O 1
ATOM 12949 N N . ALA B 1 690 ? -16.875 12.242 5.422 1 98.25 690 ALA B N 1
ATOM 12950 C CA . ALA B 1 690 ? -16.281 13.273 6.266 1 98.25 690 ALA B CA 1
ATOM 12951 C C . ALA B 1 690 ? -16.656 13.062 7.73 1 98.25 690 ALA B C 1
ATOM 12953 O O . ALA B 1 690 ? -15.789 13.117 8.609 1 98.25 690 ALA B O 1
ATOM 12954 N N . TYR B 1 691 ? -17.953 12.773 8.008 1 97.38 691 TYR B N 1
ATOM 12955 C CA . TYR B 1 691 ? -18.406 12.523 9.367 1 97.38 691 TYR B CA 1
ATOM 12956 C C . TYR B 1 691 ? -17.797 11.234 9.922 1 97.38 691 TYR B C 1
ATOM 12958 O O . TYR B 1 691 ? -17.484 11.148 11.109 1 97.38 691 TYR B O 1
ATOM 12966 N N . HIS B 1 692 ? -17.656 10.266 9.039 1 96.25 692 HIS B N 1
ATOM 12967 C CA . HIS B 1 692 ? -17.031 9.023 9.469 1 96.25 692 HIS B CA 1
ATOM 12968 C C . HIS B 1 692 ? -15.625 9.281 10.023 1 96.25 692 HIS B C 1
ATOM 12970 O O . HIS B 1 692 ? -15.297 8.828 11.117 1 96.25 692 HIS B O 1
ATOM 12976 N N . PHE B 1 693 ? -14.844 10 9.289 1 97.81 693 PHE B N 1
ATOM 12977 C CA . PHE B 1 693 ? -13.469 10.234 9.703 1 97.81 693 PHE B CA 1
ATOM 12978 C C . PHE B 1 693 ? -13.414 11.094 10.953 1 97.81 693 PHE B C 1
ATOM 12980 O O . PHE B 1 693 ? -12.578 10.867 11.836 1 97.81 693 PHE B O 1
ATOM 12987 N N . LEU B 1 694 ? -14.258 12.117 11.055 1 98.06 694 LEU B N 1
ATOM 12988 C CA . LEU B 1 694 ? -14.297 12.984 12.227 1 98.06 694 LEU B CA 1
ATOM 12989 C C . LEU B 1 694 ? -14.633 12.188 13.484 1 98.06 694 LEU B C 1
ATOM 12991 O O . LEU B 1 694 ? -14.062 12.438 14.547 1 98.06 694 LEU B O 1
ATOM 12995 N N . LEU B 1 695 ? -15.523 11.203 13.336 1 96.94 695 LEU B N 1
ATOM 12996 C CA . LEU B 1 695 ? -16.125 10.578 14.516 1 96.94 695 LEU B CA 1
ATOM 12997 C C . LEU B 1 695 ? -15.484 9.219 14.789 1 96.94 695 LEU B C 1
ATOM 12999 O O . LEU B 1 695 ? -15.812 8.57 15.789 1 96.94 695 LEU B O 1
ATOM 13003 N N . SER B 1 696 ? -14.562 8.844 13.906 1 95.62 696 SER B N 1
ATOM 13004 C CA . SER B 1 696 ? -13.844 7.605 14.188 1 95.62 696 SER B CA 1
ATOM 13005 C C . SER B 1 696 ? -13.102 7.688 15.516 1 95.62 696 SER B C 1
ATOM 13007 O O . SER B 1 696 ? -12.547 8.734 15.859 1 95.62 696 SER B O 1
ATOM 13009 N N . GLU B 1 697 ? -13.047 6.559 16.219 1 95.38 697 GLU B N 1
ATOM 13010 C CA . GLU B 1 697 ? -12.461 6.609 17.547 1 95.38 697 GLU B CA 1
ATOM 13011 C C . GLU B 1 697 ? -11.234 5.703 17.641 1 95.38 697 GLU B C 1
ATOM 13013 O O . GLU B 1 697 ? -10.43 5.836 18.578 1 95.38 697 GLU B O 1
ATOM 13018 N N . ASN B 1 698 ? -11.039 4.848 16.719 1 92.88 698 ASN B N 1
ATOM 13019 C CA . ASN B 1 698 ? -9.906 3.932 16.75 1 92.88 698 ASN B CA 1
ATOM 13020 C C . ASN B 1 698 ? -8.688 4.516 16.031 1 92.88 698 ASN B C 1
ATOM 13022 O O . ASN B 1 698 ? -8.82 5.461 15.258 1 92.88 698 ASN B O 1
ATOM 13026 N N . PHE B 1 699 ? -7.5 3.967 16.281 1 93.75 699 PHE B N 1
ATOM 13027 C CA . PHE B 1 699 ? -6.277 4.406 15.625 1 93.75 699 PHE B CA 1
ATOM 13028 C C . PHE B 1 699 ? -6.316 4.09 14.133 1 93.75 699 PHE B C 1
ATOM 13030 O O . PHE B 1 699 ? -6.699 2.986 13.734 1 93.75 699 PHE B O 1
ATOM 13037 N N . PRO B 1 700 ? -6.027 5.012 13.336 1 94.88 700 PRO B N 1
ATOM 13038 C CA . PRO B 1 700 ? -5.707 6.406 13.648 1 94.88 700 PRO B CA 1
ATOM 13039 C C . PRO B 1 700 ? -6.914 7.332 13.531 1 94.88 700 PRO B C 1
ATOM 13041 O O . PRO B 1 700 ? -7.707 7.199 12.594 1 94.88 700 PRO B O 1
ATOM 13044 N N . SER B 1 701 ? -7.082 8.266 14.414 1 96.94 701 SER B N 1
ATOM 13045 C CA . SER B 1 701 ? -8.148 9.258 14.32 1 96.94 701 SER B CA 1
ATOM 13046 C C . SER B 1 701 ? -7.949 10.383 15.336 1 96.94 701 SER B C 1
ATOM 13048 O O . SER B 1 701 ? -7.121 10.266 16.234 1 96.94 701 SER B O 1
ATOM 13050 N N . TRP B 1 702 ? -8.672 11.398 15.203 1 97.94 702 TRP B N 1
ATOM 13051 C CA . TRP B 1 702 ? -8.648 12.508 16.156 1 97.94 702 TRP B CA 1
ATOM 13052 C C . TRP B 1 702 ? -9.156 12.055 17.516 1 97.94 702 TRP B C 1
ATOM 13054 O O . TRP B 1 702 ? -8.57 12.391 18.547 1 97.94 702 TRP B O 1
ATOM 13064 N N . LEU B 1 703 ? -10.211 11.266 17.531 1 98.25 703 LEU B N 1
ATOM 13065 C CA . LEU B 1 703 ? -10.836 10.898 18.797 1 98.25 703 LEU B CA 1
ATOM 13066 C C . LEU B 1 703 ? -10.055 9.781 19.484 1 98.25 703 LEU B C 1
ATOM 13068 O O . LEU B 1 703 ? -10.203 9.57 20.688 1 98.25 703 LEU B O 1
ATOM 13072 N N . TYR B 1 704 ? -9.188 9.086 18.719 1 97.75 704 TYR B N 1
ATOM 13073 C CA . TYR B 1 704 ? -8.234 8.188 19.359 1 97.75 704 TYR B CA 1
ATOM 13074 C C . TYR B 1 704 ? -7.391 8.93 20.391 1 97.75 704 TYR B C 1
ATOM 13076 O O . TYR B 1 704 ? -7.227 8.469 21.516 1 97.75 704 TYR B O 1
ATOM 13084 N N . CYS B 1 705 ? -6.922 10.102 20.016 1 97.56 705 CYS B N 1
ATOM 13085 C CA . CYS B 1 705 ? -6.094 10.914 20.906 1 97.56 705 CYS B CA 1
ATOM 13086 C C . CYS B 1 705 ? -6.906 11.438 22.078 1 97.56 705 CYS B C 1
ATOM 13088 O O . CYS B 1 705 ? -6.438 11.414 23.219 1 97.56 705 CYS B O 1
ATOM 13090 N N . VAL B 1 706 ? -8.117 11.852 21.797 1 98.25 706 VAL B N 1
ATOM 13091 C CA . VAL B 1 706 ? -9.008 12.352 22.844 1 98.25 706 VAL B CA 1
ATOM 13092 C C . VAL B 1 706 ? -9.273 11.258 23.875 1 98.25 706 VAL B C 1
ATOM 13094 O O . VAL B 1 706 ? -9.219 11.5 25.078 1 98.25 706 VAL B O 1
ATOM 13097 N N . ASN B 1 707 ? -9.523 10.078 23.359 1 97.94 707 ASN B N 1
ATOM 13098 C CA . ASN B 1 707 ? -9.828 8.945 24.234 1 97.94 707 ASN B CA 1
ATOM 13099 C C . ASN B 1 707 ? -8.641 8.586 25.125 1 97.94 707 ASN B C 1
ATOM 13101 O O . ASN B 1 707 ? -8.82 8.047 26.219 1 97.94 707 ASN B O 1
ATOM 13105 N N . LEU B 1 708 ? -7.441 8.945 24.656 1 97.25 708 LEU B N 1
ATOM 13106 C CA . LEU B 1 708 ? -6.242 8.641 25.438 1 97.25 708 LEU B CA 1
ATOM 13107 C C . LEU B 1 708 ? -5.879 9.812 26.344 1 97.25 708 LEU B C 1
ATOM 13109 O O . LEU B 1 708 ? -4.793 9.828 26.938 1 97.25 708 LEU B O 1
ATOM 13113 N N . GLY B 1 709 ? -6.734 10.844 26.375 1 97.12 709 GLY B N 1
ATOM 13114 C CA . GLY B 1 709 ? -6.582 11.906 27.359 1 97.12 709 GLY B CA 1
ATOM 13115 C C . GLY B 1 709 ? -5.906 13.148 26.797 1 97.12 709 GLY B C 1
ATOM 13116 O O . GLY B 1 709 ? -5.48 14.016 27.562 1 97.12 709 GLY B O 1
ATOM 13117 N N . ALA B 1 710 ? -5.809 13.281 25.547 1 98.12 710 ALA B N 1
ATOM 13118 C CA . ALA B 1 710 ? -5.172 14.445 24.938 1 98.12 710 ALA B CA 1
ATOM 13119 C C . ALA B 1 710 ? -5.871 15.734 25.359 1 98.12 710 ALA B C 1
ATOM 13121 O O . ALA B 1 710 ? -7.102 15.789 25.422 1 98.12 710 ALA B O 1
ATOM 13122 N N . THR B 1 711 ? -5.109 16.75 25.641 1 98.5 711 THR B N 1
ATOM 13123 C CA . THR B 1 711 ? -5.648 18.062 25.969 1 98.5 711 THR B CA 1
ATOM 13124 C C . THR B 1 711 ? -5.191 19.109 24.953 1 98.5 711 THR B C 1
ATOM 13126 O O . THR B 1 711 ? -5.445 20.312 25.125 1 98.5 711 THR B O 1
ATOM 13129 N N . THR B 1 712 ? -4.441 18.703 24 1 98.62 712 THR B N 1
ATOM 13130 C CA . THR B 1 712 ? -4.016 19.422 22.812 1 98.62 712 THR B CA 1
ATOM 13131 C C . THR B 1 712 ? -4.023 18.516 21.594 1 98.62 712 THR B C 1
ATOM 13133 O O . THR B 1 712 ? -4.383 17.344 21.688 1 98.62 712 THR B O 1
ATOM 13136 N N . ILE B 1 713 ? -3.699 19.047 20.469 1 98.38 713 ILE B N 1
ATOM 13137 C CA . ILE B 1 713 ? -3.48 18.25 19.266 1 98.38 713 ILE B CA 1
ATOM 13138 C C . ILE B 1 713 ? -2.076 17.656 19.297 1 98.38 713 ILE B C 1
ATOM 13140 O O . ILE B 1 713 ? -1.099 18.359 19.547 1 98.38 713 ILE B O 1
ATOM 13144 N N . TRP B 1 714 ? -1.954 16.359 19.109 1 97.38 714 TRP B N 1
ATOM 13145 C CA . TRP B 1 714 ? -0.663 15.68 19.109 1 97.38 714 TRP B CA 1
ATOM 13146 C C . TRP B 1 714 ? -0.008 15.742 17.734 1 97.38 714 TRP B C 1
ATOM 13148 O O . TRP B 1 714 ? -0.675 16.016 16.734 1 97.38 714 TRP B O 1
ATOM 13158 N N . GLU B 1 715 ? 1.25 15.539 17.688 1 95.44 715 GLU B N 1
ATOM 13159 C CA . GLU B 1 715 ? 2.033 15.617 16.469 1 95.44 715 GLU B CA 1
ATOM 13160 C C . GLU B 1 715 ? 1.766 14.414 15.562 1 95.44 715 GLU B C 1
ATOM 13162 O O . GLU B 1 715 ? 1.665 14.555 14.344 1 95.44 715 GLU B O 1
ATOM 13167 N N . ARG B 1 716 ? 1.724 13.242 16.203 1 93.75 716 ARG B N 1
ATOM 13168 C CA . ARG B 1 716 ? 1.53 12 15.469 1 93.75 716 ARG B CA 1
ATOM 13169 C C . ARG B 1 716 ? 0.173 11.383 15.789 1 93.75 716 ARG B C 1
ATOM 13171 O O . ARG B 1 716 ? -0.348 11.547 16.891 1 93.75 716 ARG B O 1
ATOM 13178 N N . TRP B 1 717 ? -0.283 10.594 14.852 1 92.62 717 TRP B N 1
ATOM 13179 C CA . TRP B 1 717 ? -1.502 9.828 15.109 1 92.62 717 TRP B CA 1
ATOM 13180 C C . TRP B 1 717 ? -1.282 8.812 16.219 1 92.62 717 TRP B C 1
ATOM 13182 O O . TRP B 1 717 ? -2.201 8.516 16.984 1 92.62 717 TRP B O 1
ATOM 13192 N N . ASN B 1 718 ? -0.035 8.391 16.281 1 91.12 718 ASN B N 1
ATOM 13193 C CA . ASN B 1 718 ? 0.311 7.371 17.266 1 91.12 718 ASN B CA 1
ATOM 13194 C C . ASN B 1 718 ? 1.282 7.91 18.312 1 91.12 718 ASN B C 1
ATOM 13196 O O . ASN B 1 718 ? 2.211 7.211 18.734 1 91.12 718 ASN B O 1
ATOM 13200 N N . SER B 1 719 ? 1.175 9.141 18.594 1 94.5 719 SER B N 1
ATOM 13201 C CA . SER B 1 719 ? 2.066 9.68 19.625 1 94.5 719 SER B CA 1
ATOM 13202 C C . SER B 1 719 ? 2.074 8.805 20.875 1 94.5 719 SER B C 1
ATOM 13204 O O . SER B 1 719 ? 3.117 8.625 21.5 1 94.5 719 SER B O 1
ATOM 13206 N N . LEU B 1 720 ? 0.904 8.375 21.297 1 95.38 720 LEU B N 1
ATOM 13207 C CA . LEU B 1 720 ? 0.758 7.336 22.312 1 95.38 720 LEU B CA 1
ATOM 13208 C C . LEU B 1 720 ? 0.125 6.082 21.719 1 95.38 720 LEU B C 1
ATOM 13210 O O . LEU B 1 720 ? -0.764 6.168 20.859 1 95.38 720 LEU B O 1
ATOM 13214 N N . LEU B 1 721 ? 0.623 5.02 22.203 1 93.81 721 LEU B N 1
ATOM 13215 C CA . LEU B 1 721 ? 0.019 3.748 21.812 1 93.81 721 LEU B CA 1
ATOM 13216 C C . LEU B 1 721 ? -1.204 3.443 22.672 1 93.81 721 LEU B C 1
ATOM 13218 O O . LEU B 1 721 ? -1.459 4.129 23.656 1 93.81 721 LEU B O 1
ATOM 13222 N N . GLU B 1 722 ? -1.958 2.484 22.312 1 91.81 722 GLU B N 1
ATOM 13223 C CA . GLU B 1 722 ? -3.23 2.154 22.953 1 91.81 722 GLU B CA 1
ATOM 13224 C C . GLU B 1 722 ? -3.057 1.925 24.453 1 91.81 722 GLU B C 1
ATOM 13226 O O . GLU B 1 722 ? -3.955 2.232 25.234 1 91.81 722 GLU B O 1
ATOM 13231 N N . ASP B 1 723 ? -1.888 1.447 24.828 1 93.88 723 ASP B N 1
ATOM 13232 C CA . ASP B 1 723 ? -1.655 1.138 26.234 1 93.88 723 ASP B CA 1
ATOM 13233 C C . ASP B 1 723 ? -1.15 2.365 26.984 1 93.88 723 ASP B C 1
ATOM 13235 O O . ASP B 1 723 ? -0.81 2.275 28.172 1 93.88 723 ASP B O 1
ATOM 13239 N N . GLY B 1 724 ? -1.038 3.49 26.281 1 93.75 724 GLY B N 1
ATOM 13240 C CA . GLY B 1 724 ? -0.631 4.734 26.922 1 93.75 724 GLY B CA 1
ATOM 13241 C C . GLY B 1 724 ? 0.861 4.992 26.828 1 93.75 724 GLY B C 1
ATOM 13242 O O . GLY B 1 724 ? 1.334 6.07 27.188 1 93.75 724 GLY B O 1
ATOM 13243 N N . SER B 1 725 ? 1.581 4.059 26.266 1 95 725 SER B N 1
ATOM 13244 C CA . SER B 1 725 ? 3.023 4.238 26.125 1 95 725 SER B CA 1
ATOM 13245 C C . SER B 1 725 ? 3.354 5.188 24.984 1 95 725 SER B C 1
ATOM 13247 O O . SER B 1 725 ? 2.652 5.207 23.969 1 95 725 SER B O 1
ATOM 13249 N N . ILE B 1 726 ? 4.391 5.914 25.125 1 93.5 726 ILE B N 1
ATOM 13250 C CA . ILE B 1 726 ? 4.824 6.859 24.109 1 93.5 726 ILE B CA 1
ATOM 13251 C C . ILE B 1 726 ? 5.477 6.105 22.953 1 93.5 726 ILE B C 1
ATOM 13253 O O . ILE B 1 726 ? 6.184 5.117 23.156 1 93.5 726 ILE B O 1
ATOM 13257 N N . SER B 1 727 ? 5.062 6.52 21.641 1 87.5 727 SER B N 1
ATOM 13258 C CA . SER B 1 727 ? 5.582 5.879 20.438 1 87.5 727 SER B CA 1
ATOM 13259 C C . SER B 1 727 ? 6.875 6.543 19.969 1 87.5 727 SER B C 1
ATOM 13261 O O . SER B 1 727 ? 6.84 7.594 19.328 1 87.5 727 SER B O 1
ATOM 13263 N N . GLY B 1 728 ? 8.07 6.172 20.266 1 77 728 GLY B N 1
ATOM 13264 C CA . GLY B 1 728 ? 9.336 6.73 19.844 1 77 728 GLY B CA 1
ATOM 13265 C C . GLY B 1 728 ? 9.641 8.078 20.469 1 77 728 GLY B C 1
ATOM 13266 O O . GLY B 1 728 ? 8.727 8.828 20.812 1 77 728 GLY B O 1
ATOM 13267 N N . THR B 1 729 ? 10.836 8.453 20.547 1 70.19 729 THR B N 1
ATOM 13268 C CA . THR B 1 729 ? 11.203 9.609 21.359 1 70.19 729 THR B CA 1
ATOM 13269 C C . THR B 1 729 ? 11.766 10.727 20.484 1 70.19 729 THR B C 1
ATOM 13271 O O . THR B 1 729 ? 11.93 11.859 20.938 1 70.19 729 THR B O 1
ATOM 13274 N N . GLY B 1 730 ? 11.898 10.445 19.25 1 77.56 730 GLY B N 1
ATOM 13275 C CA . GLY B 1 730 ? 12.555 11.453 18.438 1 77.56 730 GLY B CA 1
ATOM 13276 C C . GLY B 1 730 ? 11.625 12.547 17.969 1 77.56 730 GLY B C 1
ATOM 13277 O O . GLY B 1 730 ? 11.648 13.664 18.484 1 77.56 730 GLY B O 1
ATOM 13278 N N . MET B 1 731 ? 10.719 12.328 17.141 1 83.69 731 MET B N 1
ATOM 13279 C CA . MET B 1 731 ? 9.742 13.273 16.594 1 83.69 731 MET B CA 1
ATOM 13280 C C . MET B 1 731 ? 8.344 12.969 17.125 1 83.69 731 MET B C 1
ATOM 13282 O O . MET B 1 731 ? 7.523 12.383 16.422 1 83.69 731 MET B O 1
ATOM 13286 N N . ASN B 1 732 ? 8.141 13.461 18.422 1 92.56 732 ASN B N 1
ATOM 13287 C CA . ASN B 1 732 ? 6.871 13.172 19.078 1 92.56 732 ASN B CA 1
ATOM 13288 C C . ASN B 1 732 ? 6.523 14.234 20.109 1 92.56 732 ASN B C 1
ATOM 13290 O O . ASN B 1 732 ? 7.078 14.234 21.219 1 92.56 732 ASN B O 1
ATOM 13294 N N . SER B 1 733 ? 5.664 15.086 19.75 1 95.81 733 SER B N 1
ATOM 13295 C CA . SER B 1 733 ? 5.16 16.125 20.641 1 95.81 733 SER B CA 1
ATOM 13296 C C . SER B 1 733 ? 3.688 15.898 20.969 1 95.81 733 SER B C 1
ATOM 13298 O O . SER B 1 733 ? 2.893 15.562 20.078 1 95.81 733 SER B O 1
ATOM 13300 N N . LEU B 1 734 ? 3.377 16.047 22.234 1 97.75 734 LEU B N 1
ATOM 13301 C CA . LEU B 1 734 ? 1.982 15.93 22.641 1 97.75 734 LEU B CA 1
ATOM 13302 C C . LEU B 1 734 ? 1.313 17.297 22.688 1 97.75 734 LEU B C 1
ATOM 13304 O O . LEU B 1 734 ? 0.274 17.469 23.344 1 97.75 734 LEU B O 1
ATOM 13308 N N . ASN B 1 735 ? 1.953 18.281 22.062 1 98.25 735 ASN B N 1
ATOM 13309 C CA . ASN B 1 735 ? 1.41 19.625 21.906 1 98.25 735 ASN B CA 1
ATOM 13310 C C . ASN B 1 735 ? 1.799 20.234 20.562 1 98.25 735 ASN B C 1
ATOM 13312 O O . ASN B 1 735 ? 2.822 20.922 20.453 1 98.25 735 ASN B O 1
ATOM 13316 N N . HIS B 1 736 ? 1.038 19.953 19.594 1 97.62 736 HIS B N 1
ATOM 13317 C CA . HIS B 1 736 ? 1.136 20.438 18.219 1 97.62 736 HIS B CA 1
ATOM 13318 C C . HIS B 1 736 ? -0.182 21.047 17.75 1 97.62 736 HIS B C 1
ATOM 13320 O O . HIS B 1 736 ? -1.077 21.297 18.547 1 97.62 736 HIS B O 1
ATOM 13326 N N . TYR B 1 737 ? -0.324 21.391 16.453 1 96.56 737 TYR B N 1
ATOM 13327 C CA . TYR B 1 737 ? -1.614 21.984 16.141 1 96.56 737 TYR B CA 1
ATOM 13328 C C . TYR B 1 737 ? -2.027 21.656 14.703 1 96.56 737 TYR B C 1
ATOM 13330 O O . TYR B 1 737 ? -3.176 21.891 14.32 1 96.56 737 TYR B O 1
ATOM 13338 N N . SER B 1 738 ? -1.204 21.078 13.914 1 95.06 738 SER B N 1
ATOM 13339 C CA . SER B 1 738 ? -1.454 20.938 12.477 1 95.06 738 SER B CA 1
ATOM 13340 C C . SER B 1 738 ? -2.717 20.125 12.211 1 95.06 738 SER B C 1
ATOM 13342 O O . SER B 1 738 ? -3.541 20.5 11.375 1 95.06 738 SER B O 1
ATOM 13344 N N . TYR B 1 739 ? -2.898 19.031 12.922 1 96.06 739 TYR B N 1
ATOM 13345 C CA . TYR B 1 739 ? -4.051 18.156 12.695 1 96.06 739 TYR B CA 1
ATOM 13346 C C . TYR B 1 739 ? -5.324 18.797 13.234 1 96.06 739 TYR B C 1
ATOM 13348 O O . TYR B 1 739 ? -6.43 18.312 12.961 1 96.06 739 TYR B O 1
ATOM 13356 N N . GLY B 1 740 ? -5.168 19.969 13.961 1 98 740 GLY B N 1
ATOM 13357 C CA . GLY B 1 740 ? -6.336 20.719 14.398 1 98 740 GLY B CA 1
ATOM 13358 C C . GLY B 1 740 ? -7.098 21.359 13.258 1 98 740 GLY B C 1
ATOM 13359 O O . GLY B 1 740 ? -8.211 21.859 13.445 1 98 740 GLY B O 1
ATOM 13360 N N . THR B 1 741 ? -6.633 21.203 12.062 1 97.69 741 THR B N 1
ATOM 13361 C CA . THR B 1 741 ? -7.254 21.75 10.867 1 97.69 741 THR B CA 1
ATOM 13362 C C . THR B 1 741 ? -8.664 21.203 10.688 1 97.69 741 THR B C 1
ATOM 13364 O O . THR B 1 741 ? -9.477 21.781 9.961 1 97.69 741 THR B O 1
ATOM 13367 N N . ILE B 1 742 ? -9.023 20.141 11.398 1 98.19 742 ILE B N 1
ATOM 13368 C CA . ILE B 1 742 ? -10.344 19.531 11.336 1 98.19 742 ILE B CA 1
ATOM 13369 C C . ILE B 1 742 ? -11.398 20.531 11.789 1 98.19 742 ILE B C 1
ATOM 13371 O O . ILE B 1 742 ? -12.562 20.453 11.367 1 98.19 742 ILE B O 1
ATOM 13375 N N . VAL B 1 743 ? -10.992 21.5 12.555 1 98.31 743 VAL B N 1
ATOM 13376 C CA . VAL B 1 743 ? -11.898 22.516 13.086 1 98.31 743 VAL B CA 1
ATOM 13377 C C . VAL B 1 743 ? -12.367 23.438 11.961 1 98.31 743 VAL B C 1
ATOM 13379 O O . VAL B 1 743 ? -13.492 23.938 11.984 1 98.31 743 VAL B O 1
ATOM 13382 N N . GLN B 1 744 ? -11.547 23.625 10.969 1 98.25 744 GLN B N 1
ATOM 13383 C CA . GLN B 1 744 ? -11.992 24.344 9.789 1 98.25 744 GLN B CA 1
ATOM 13384 C C . GLN B 1 744 ? -13.211 23.672 9.164 1 98.25 744 GLN B C 1
ATOM 13386 O O . GLN B 1 744 ? -14.172 24.344 8.781 1 98.25 744 GLN B O 1
ATOM 13391 N N . PHE B 1 745 ? -13.188 22.422 9.055 1 98.38 745 PHE B N 1
ATOM 13392 C CA . PHE B 1 745 ? -14.312 21.641 8.539 1 98.38 745 PHE B CA 1
ATOM 13393 C C . PHE B 1 745 ? -15.562 21.875 9.375 1 98.38 745 PHE B C 1
ATOM 13395 O O . PHE B 1 745 ? -16.656 22 8.828 1 98.38 745 PHE B O 1
ATOM 13402 N N . MET B 1 746 ? -15.367 21.906 10.672 1 98.69 746 MET B N 1
ATOM 13403 C CA . MET B 1 746 ? -16.5 22.125 11.57 1 98.69 746 MET B CA 1
ATOM 13404 C C . MET B 1 746 ? -17.156 23.469 11.32 1 98.69 746 MET B C 1
ATOM 13406 O O . MET B 1 746 ? -18.375 23.562 11.203 1 98.69 746 MET B O 1
ATOM 13410 N N . TYR B 1 747 ? -16.359 24.5 11.164 1 98.56 747 TYR B N 1
ATOM 13411 C CA . TYR B 1 747 ? -16.891 25.828 10.922 1 98.56 747 TYR B CA 1
ATOM 13412 C C . TYR B 1 747 ? -17.562 25.906 9.562 1 98.56 747 TYR B C 1
ATOM 13414 O O . TYR B 1 747 ? -18.703 26.391 9.453 1 98.56 747 TYR B O 1
ATOM 13422 N N . GLU B 1 748 ? -16.906 25.375 8.578 1 98.38 748 GLU B N 1
ATOM 13423 C CA . GLU B 1 748 ? -17.266 25.672 7.195 1 98.38 748 GLU B CA 1
ATOM 13424 C C . GLU B 1 748 ? -18.406 24.766 6.73 1 98.38 748 GLU B C 1
ATOM 13426 O O . GLU B 1 748 ? -19.203 25.141 5.871 1 98.38 748 GLU B O 1
ATOM 13431 N N . TYR B 1 749 ? -18.469 23.562 7.32 1 98.38 749 TYR B N 1
ATOM 13432 C CA . TYR B 1 749 ? -19.422 22.625 6.75 1 98.38 749 TYR B CA 1
ATOM 13433 C C . TYR B 1 749 ? -20.453 22.203 7.785 1 98.38 749 TYR B C 1
ATOM 13435 O O . TYR B 1 749 ? -21.656 22.172 7.5 1 98.38 749 TYR B O 1
ATOM 13443 N N . ILE B 1 750 ? -20.016 21.875 8.969 1 98.5 750 ILE B N 1
ATOM 13444 C CA . ILE B 1 750 ? -21 21.469 9.961 1 98.5 750 ILE B CA 1
ATOM 13445 C C . ILE B 1 750 ? -21.797 22.688 10.43 1 98.5 750 ILE B C 1
ATOM 13447 O O . ILE B 1 750 ? -23.031 22.672 10.422 1 98.5 750 ILE B O 1
ATOM 13451 N N . GLY B 1 751 ? -21.047 23.75 10.82 1 98.38 751 GLY B N 1
ATOM 13452 C CA . GLY B 1 751 ? -21.703 25 11.141 1 98.38 751 GLY B CA 1
ATOM 13453 C C . GLY B 1 751 ? -22.109 25.781 9.906 1 98.38 751 GLY B C 1
ATOM 13454 O O . GLY B 1 751 ? -23.078 26.562 9.953 1 98.38 751 GLY B O 1
ATOM 13455 N N . GLY B 1 752 ? -21.344 25.734 8.852 1 98.38 752 GLY B N 1
ATOM 13456 C CA . GLY B 1 752 ? -21.734 26.203 7.531 1 98.38 752 GLY B CA 1
ATOM 13457 C C . GLY B 1 752 ? -21.422 27.672 7.297 1 98.38 752 GLY B C 1
ATOM 13458 O O . GLY B 1 752 ? -22.062 28.312 6.473 1 98.38 752 GLY B O 1
ATOM 13459 N N . ILE B 1 753 ? -20.5 28.266 8.008 1 98.5 753 ILE B N 1
ATOM 13460 C CA . ILE B 1 753 ? -20.172 29.672 7.82 1 98.5 753 ILE B CA 1
ATOM 13461 C C . ILE B 1 753 ? -18.906 29.797 6.977 1 98.5 753 ILE B C 1
ATOM 13463 O O . ILE B 1 753 ? -17.828 29.359 7.383 1 98.5 753 ILE B O 1
ATOM 13467 N N . THR B 1 754 ? -18.984 30.375 5.84 1 97.62 754 THR B N 1
ATOM 13468 C CA . THR B 1 754 ? -17.828 30.656 4.988 1 97.62 754 THR B CA 1
ATOM 13469 C C . THR B 1 754 ? -17.938 32.031 4.355 1 97.62 754 THR B C 1
ATOM 13471 O O . THR B 1 754 ? -19.031 32.562 4.184 1 97.62 754 THR B O 1
ATOM 13474 N N . PRO B 1 755 ? -16.828 32.594 4.016 1 97.75 755 PRO B N 1
ATOM 13475 C CA . PRO B 1 755 ? -16.906 33.906 3.33 1 97.75 755 PRO B CA 1
ATOM 13476 C C . PRO B 1 755 ? -17.266 33.75 1.852 1 97.75 755 PRO B C 1
ATOM 13478 O O . PRO B 1 755 ? -16.578 33.062 1.106 1 97.75 755 PRO B O 1
ATOM 13481 N N . HIS B 1 756 ? -18.359 34.344 1.478 1 97.62 756 HIS B N 1
ATOM 13482 C CA . HIS B 1 756 ? -18.656 34.5 0.06 1 97.62 756 HIS B CA 1
ATOM 13483 C C . HIS B 1 756 ? -17.859 35.656 -0.551 1 97.62 756 HIS B C 1
ATOM 13485 O O . HIS B 1 756 ? -17.344 35.531 -1.666 1 97.62 756 HIS B O 1
ATOM 13491 N N . GLU B 1 757 ? -17.781 36.719 0.132 1 97.25 757 GLU B N 1
ATOM 13492 C CA . GLU B 1 757 ? -16.875 37.812 -0.152 1 97.25 757 GLU B CA 1
ATOM 13493 C C . GLU B 1 757 ? -15.836 38 0.954 1 97.25 757 GLU B C 1
ATOM 13495 O O . GLU B 1 757 ? -16.109 37.688 2.115 1 97.25 757 GLU B O 1
ATOM 13500 N N . ALA B 1 758 ? -14.633 38.5 0.574 1 97.06 758 ALA B N 1
ATOM 13501 C CA . ALA B 1 758 ? -13.547 38.688 1.536 1 97.06 758 ALA B CA 1
ATOM 13502 C C . ALA B 1 758 ? -14.016 39.5 2.73 1 97.06 758 ALA B C 1
ATOM 13504 O O . ALA B 1 758 ? -14.828 40.406 2.58 1 97.06 758 ALA B O 1
ATOM 13505 N N . GLY B 1 759 ? -13.547 39.125 3.914 1 97.38 759 GLY B N 1
ATOM 13506 C CA . GLY B 1 759 ? -13.891 39.812 5.145 1 97.38 759 GLY B CA 1
ATOM 13507 C C . GLY B 1 759 ? -15.289 39.5 5.645 1 97.38 759 GLY B C 1
ATOM 13508 O O . GLY B 1 759 ? -15.789 40.156 6.559 1 97.38 759 GLY B O 1
ATOM 13509 N N . PHE B 1 760 ? -16.031 38.625 4.98 1 98.12 760 PHE B N 1
ATOM 13510 C CA . PHE B 1 760 ? -17.375 38.188 5.34 1 98.12 760 PHE B CA 1
ATOM 13511 C C . PHE B 1 760 ? -18.391 39.281 5.16 1 98.12 760 PHE B C 1
ATOM 13513 O O . PHE B 1 760 ? -19.359 39.375 5.91 1 98.12 760 PHE B O 1
ATOM 13520 N N . ARG B 1 761 ? -18.062 40.188 4.23 1 97.25 761 ARG B N 1
ATOM 13521 C CA . ARG B 1 761 ? -19.078 41.156 3.889 1 97.25 761 ARG B CA 1
ATOM 13522 C C . ARG B 1 761 ? -20.391 40.5 3.473 1 97.25 761 ARG B C 1
ATOM 13524 O O . ARG B 1 761 ? -21.469 41 3.75 1 97.25 761 ARG B O 1
ATOM 13531 N N . VAL B 1 762 ? -20.219 39.5 2.711 1 98.19 762 VAL B N 1
ATOM 13532 C CA . VAL B 1 762 ? -21.266 38.531 2.443 1 98.19 762 VAL B CA 1
ATOM 13533 C C . VAL B 1 762 ? -20.797 37.125 2.861 1 98.19 762 VAL B C 1
ATOM 13535 O O . VAL B 1 762 ? -19.688 36.719 2.502 1 98.19 762 VAL B O 1
ATOM 13538 N N . ALA B 1 763 ? -21.547 36.469 3.678 1 98.44 763 ALA B N 1
ATOM 13539 C CA . ALA B 1 763 ? -21.219 35.125 4.094 1 98.44 763 ALA B CA 1
ATOM 13540 C C . ALA B 1 763 ? -22.156 34.094 3.473 1 98.44 763 ALA B C 1
ATOM 13542 O O . ALA B 1 763 ? -23.297 34.438 3.105 1 98.44 763 ALA B O 1
ATOM 13543 N N . ASP B 1 764 ? -21.688 32.938 3.258 1 98.56 764 ASP B N 1
ATOM 13544 C CA . ASP B 1 764 ? -22.547 31.797 3.018 1 98.56 764 ASP B CA 1
ATOM 13545 C C . ASP B 1 764 ? -22.828 31.031 4.312 1 98.56 764 ASP B C 1
ATOM 13547 O O . ASP B 1 764 ? -21.906 30.781 5.098 1 98.56 764 ASP B O 1
ATOM 13551 N N . ILE B 1 765 ? -24.031 30.781 4.625 1 98.69 765 ILE B N 1
ATOM 13552 C CA . ILE B 1 765 ? -24.438 29.922 5.734 1 98.69 765 ILE B CA 1
ATOM 13553 C C . ILE B 1 765 ? -25.125 28.672 5.191 1 98.69 765 ILE B C 1
ATOM 13555 O O . ILE B 1 765 ? -26.328 28.703 4.898 1 98.69 765 ILE B O 1
ATOM 13559 N N . CYS B 1 766 ? -24.422 27.625 5.113 1 98.31 766 CYS B N 1
ATOM 13560 C CA . CYS B 1 766 ? -24.875 26.375 4.539 1 98.31 766 CYS B CA 1
ATOM 13561 C C . CYS B 1 766 ? -24.562 25.203 5.461 1 98.31 766 CYS B C 1
ATOM 13563 O O . CYS B 1 766 ? -23.797 24.297 5.09 1 98.31 766 CYS B O 1
ATOM 13565 N N . PRO B 1 767 ? -25.172 25.109 6.648 1 98.38 767 PRO B N 1
ATOM 13566 C CA . PRO B 1 767 ? -24.844 24.031 7.586 1 98.38 767 PRO B CA 1
ATOM 13567 C C . PRO B 1 767 ? -25.203 22.641 7.043 1 98.38 767 PRO B C 1
ATOM 13569 O O . PRO B 1 767 ? -26.172 22.5 6.293 1 98.38 767 PRO B O 1
ATOM 13572 N N . GLN B 1 768 ? -24.453 21.641 7.418 1 98.06 768 GLN B N 1
ATOM 13573 C CA . GLN B 1 768 ? -24.672 20.25 7.027 1 98.06 768 GLN B CA 1
ATOM 13574 C C . GLN B 1 768 ? -24.922 19.375 8.25 1 98.06 768 GLN B C 1
ATOM 13576 O O . GLN B 1 768 ? -24.031 18.656 8.695 1 98.06 768 GLN B O 1
ATOM 13581 N N . PRO B 1 769 ? -26.156 19.312 8.766 1 97.81 769 PRO B N 1
ATOM 13582 C CA . PRO B 1 769 ? -26.5 18.609 9.992 1 97.81 769 PRO B CA 1
ATOM 13583 C C . PRO B 1 769 ? -26.422 17.094 9.836 1 97.81 769 PRO B C 1
ATOM 13585 O O . PRO B 1 769 ? -26.469 16.578 8.719 1 97.81 769 PRO B O 1
ATOM 13588 N N . SER B 1 770 ? -26.188 16.438 10.883 1 95.62 770 SER B N 1
ATOM 13589 C CA . SER B 1 770 ? -26.203 14.984 11.039 1 95.62 770 SER B CA 1
ATOM 13590 C C . SER B 1 770 ? -26.75 14.578 12.406 1 95.62 770 SER B C 1
ATOM 13592 O O . SER B 1 770 ? -26.594 15.312 13.383 1 95.62 770 SER B O 1
ATOM 13594 N N . MET B 1 771 ? -27.328 13.383 12.453 1 94.25 771 MET B N 1
ATOM 13595 C CA . MET B 1 771 ? -27.875 12.898 13.719 1 94.25 771 MET B CA 1
ATOM 13596 C C . MET B 1 771 ? -26.75 12.547 14.695 1 94.25 771 MET B C 1
ATOM 13598 O O . MET B 1 771 ? -27 12.305 15.875 1 94.25 771 MET B O 1
ATOM 13602 N N . ARG B 1 772 ? -25.562 12.625 14.195 1 92.12 772 ARG B N 1
ATOM 13603 C CA . ARG B 1 772 ? -24.438 12.438 15.086 1 92.12 772 ARG B CA 1
ATOM 13604 C C . ARG B 1 772 ? -24.359 13.555 16.125 1 92.12 772 ARG B C 1
ATOM 13606 O O . ARG B 1 772 ? -23.688 13.414 17.156 1 92.12 772 ARG B O 1
ATOM 13613 N N . PHE B 1 773 ? -25.047 14.68 15.82 1 96.56 773 PHE B N 1
ATOM 13614 C CA . PHE B 1 773 ? -25.234 15.797 16.734 1 96.56 773 PHE B CA 1
ATOM 13615 C C . PHE B 1 773 ? -26.719 16.094 16.938 1 96.56 773 PHE B C 1
ATOM 13617 O O . PHE B 1 773 ? -27.469 16.156 15.977 1 96.56 773 PHE B O 1
ATOM 13624 N N . ARG B 1 774 ? -27.109 16.281 18.172 1 96.75 774 ARG B N 1
ATOM 13625 C CA . ARG B 1 774 ? -28.438 16.797 18.438 1 96.75 774 ARG B CA 1
ATOM 13626 C C . ARG B 1 774 ? -28.516 18.297 18.188 1 96.75 774 ARG B C 1
ATOM 13628 O O . ARG B 1 774 ? -29.578 18.828 17.844 1 96.75 774 ARG B O 1
ATOM 13635 N N . HIS B 1 775 ? -27.484 18.859 18.484 1 97.81 775 HIS B N 1
ATOM 13636 C CA . HIS B 1 775 ? -27.328 20.281 18.172 1 97.81 775 HIS B CA 1
ATOM 13637 C C . HIS B 1 775 ? -25.859 20.609 17.859 1 97.81 775 HIS B C 1
ATOM 13639 O O . HIS B 1 775 ? -24.969 19.859 18.234 1 97.81 775 HIS B O 1
ATOM 13645 N N . PHE B 1 776 ? -25.656 21.656 17.188 1 98.62 776 PHE B N 1
ATOM 13646 C CA . PHE B 1 776 ? -24.359 22.219 16.844 1 98.62 776 PHE B CA 1
ATOM 13647 C C . PHE B 1 776 ? -24.406 23.734 16.828 1 98.62 776 PHE B C 1
ATOM 13649 O O . PHE B 1 776 ? -25.094 24.328 16 1 98.62 776 PHE B O 1
ATOM 13656 N N . ASN B 1 777 ? -23.75 24.344 17.781 1 98.75 777 ASN B N 1
ATOM 13657 C CA . ASN B 1 777 ? -23.703 25.797 17.922 1 98.75 777 ASN B CA 1
ATOM 13658 C C . ASN B 1 777 ? -22.375 26.375 17.422 1 98.75 777 ASN B C 1
ATOM 13660 O O . ASN B 1 777 ? -21.312 25.922 17.844 1 98.75 777 ASN B O 1
ATOM 13664 N N . THR B 1 778 ? -22.484 27.328 16.516 1 98.44 778 THR B N 1
ATOM 13665 C CA . THR B 1 778 ? -21.297 27.953 15.953 1 98.44 778 THR B CA 1
ATOM 13666 C C . THR B 1 778 ? -21.453 29.469 15.875 1 98.44 778 THR B C 1
ATOM 13668 O O . THR B 1 778 ? -22.516 29.953 15.469 1 98.44 778 THR B O 1
ATOM 13671 N N . CYS B 1 779 ? -20.5 30.156 16.281 1 97.88 779 CYS B N 1
ATOM 13672 C CA . CYS B 1 779 ? -20.453 31.594 16.094 1 97.88 779 CYS B CA 1
ATOM 13673 C C . CYS B 1 779 ? -19.031 32.062 15.797 1 97.88 779 CYS B C 1
ATOM 13675 O O . CYS B 1 779 ? -18.062 31.406 16.203 1 97.88 779 CYS B O 1
ATOM 13677 N N . MET B 1 780 ? -18.922 33.094 15.062 1 97.44 780 MET B N 1
ATOM 13678 C CA . MET B 1 780 ? -17.641 33.656 14.648 1 97.44 780 MET B CA 1
ATOM 13679 C C . MET B 1 780 ? -17.734 35.188 14.562 1 97.44 780 MET B C 1
ATOM 13681 O O . MET B 1 780 ? -18.594 35.719 13.875 1 97.44 780 MET B O 1
ATOM 13685 N N . THR B 1 781 ? -16.875 35.844 15.273 1 97.94 781 THR B N 1
ATOM 13686 C CA . THR B 1 781 ? -16.719 37.281 15.07 1 97.94 781 THR B CA 1
ATOM 13687 C C . THR B 1 781 ? -15.742 37.562 13.938 1 97.94 781 THR B C 1
ATOM 13689 O O . THR B 1 781 ? -14.523 37.469 14.117 1 97.94 781 THR B O 1
ATOM 13692 N N . THR B 1 782 ? -16.328 37.906 12.805 1 98 782 THR B N 1
ATOM 13693 C CA . THR B 1 782 ? -15.539 38.156 11.602 1 98 782 THR B CA 1
ATOM 13694 C C . THR B 1 782 ? -15.164 39.625 11.508 1 98 782 THR B C 1
ATOM 13696 O O . THR B 1 782 ? -15.516 40.438 12.383 1 98 782 THR B O 1
ATOM 13699 N N . ALA B 1 783 ? -14.422 40 10.453 1 97.31 783 ALA B N 1
ATOM 13700 C CA . ALA B 1 783 ? -14.055 41.406 10.211 1 97.31 783 ALA B CA 1
ATOM 13701 C C . ALA B 1 783 ? -15.297 42.281 10.062 1 97.31 783 ALA B C 1
ATOM 13703 O O . ALA B 1 783 ? -15.273 43.469 10.398 1 97.31 783 ALA B O 1
ATOM 13704 N N . SER B 1 784 ? -16.406 41.688 9.633 1 97.69 784 SER B N 1
ATOM 13705 C CA . SER B 1 784 ? -17.656 42.438 9.43 1 97.69 784 SER B CA 1
ATOM 13706 C C . SER B 1 784 ? -18.516 42.406 10.695 1 97.69 784 SER B C 1
ATOM 13708 O O . SER B 1 784 ? -19.469 43.188 10.812 1 97.69 784 SER B O 1
ATOM 13710 N N . GLY B 1 785 ? -18.203 41.562 11.602 1 98 785 GLY B N 1
ATOM 13711 C CA . GLY B 1 785 ? -18.969 41.406 12.828 1 98 785 GLY B CA 1
ATOM 13712 C C . GLY B 1 785 ? -19.312 39.938 13.133 1 98 785 GLY B C 1
ATOM 13713 O O . GLY B 1 785 ? -18.734 39.031 12.539 1 98 785 GLY B O 1
ATOM 13714 N N . ARG B 1 786 ? -20.219 39.719 14.047 1 98.19 786 ARG B N 1
ATOM 13715 C CA . ARG B 1 786 ? -20.5 38.406 14.586 1 98.19 786 ARG B CA 1
ATOM 13716 C C . ARG B 1 786 ? -21.547 37.656 13.742 1 98.19 786 ARG B C 1
ATOM 13718 O O . ARG B 1 786 ? -22.641 38.188 13.5 1 98.19 786 ARG B O 1
ATOM 13725 N N . TYR B 1 787 ? -21.203 36.469 13.219 1 98.69 787 TYR B N 1
ATOM 13726 C CA . TYR B 1 787 ? -22.141 35.562 12.57 1 98.69 787 TYR B CA 1
ATOM 13727 C C . TYR B 1 787 ? -22.469 34.406 13.5 1 98.69 787 TYR B C 1
ATOM 13729 O O . TYR B 1 787 ? -21.625 33.938 14.266 1 98.69 787 TYR B O 1
ATOM 13737 N N . VAL B 1 788 ? -23.703 33.938 13.477 1 98.75 788 VAL B N 1
ATOM 13738 C CA . VAL B 1 788 ? -24.141 32.75 14.211 1 98.75 788 VAL B CA 1
ATOM 13739 C C . VAL B 1 788 ? -24.859 31.797 13.258 1 98.75 788 VAL B C 1
ATOM 13741 O O . VAL B 1 788 ? -25.625 32.219 12.398 1 98.75 788 VAL B O 1
ATOM 13744 N N . SER B 1 789 ? -24.578 30.562 13.344 1 98.81 789 SER B N 1
ATOM 13745 C CA . SER B 1 789 ? -25.281 29.469 12.695 1 98.81 789 SER B CA 1
ATOM 13746 C C . SER B 1 789 ? -25.438 28.281 13.641 1 98.81 789 SER B C 1
ATOM 13748 O O . SER B 1 789 ? -24.578 27.406 13.703 1 98.81 789 SER B O 1
ATOM 13750 N N . ASN B 1 790 ? -26.562 28.281 14.406 1 98.81 790 ASN B N 1
ATOM 13751 C CA . ASN B 1 790 ? -26.891 27.203 15.344 1 98.81 790 ASN B CA 1
ATOM 13752 C C . ASN B 1 790 ? -28.016 26.328 14.828 1 98.81 790 ASN B C 1
ATOM 13754 O O . ASN B 1 790 ? -29.062 26.828 14.422 1 98.81 790 ASN B O 1
ATOM 13758 N N . TRP B 1 791 ? -27.75 25.031 14.844 1 98.62 791 TRP B N 1
ATOM 13759 C CA . TRP B 1 791 ? -28.859 24.172 14.453 1 98.62 791 TRP B CA 1
ATOM 13760 C C . TRP B 1 791 ? -29.094 23.078 15.492 1 98.62 791 TRP B C 1
ATOM 13762 O O . TRP B 1 791 ? -28.188 22.75 16.266 1 98.62 791 TRP B O 1
ATOM 13772 N N . LYS B 1 792 ? -30.266 22.594 15.57 1 98.44 792 LYS B N 1
ATOM 13773 C CA . LYS B 1 792 ? -30.688 21.5 16.438 1 98.44 792 LYS B CA 1
ATOM 13774 C C . LYS B 1 792 ? -31.734 20.625 15.766 1 98.44 792 LYS B C 1
ATOM 13776 O O . LYS B 1 792 ? -32.531 21.125 14.961 1 98.44 792 LYS B O 1
ATOM 13781 N N . ILE B 1 793 ? -31.688 19.406 16 1 98 793 ILE B N 1
ATOM 13782 C CA . ILE B 1 793 ? -32.688 18.453 15.562 1 98 793 ILE B CA 1
ATOM 13783 C C . ILE B 1 793 ? -33.531 18 16.75 1 98 793 ILE B C 1
ATOM 13785 O O . ILE B 1 793 ? -33 17.469 17.734 1 98 793 ILE B O 1
ATOM 13789 N N . ALA B 1 794 ? -34.75 18.188 16.625 1 97.19 794 ALA B N 1
ATOM 13790 C CA . ALA B 1 794 ? -35.688 17.828 17.703 1 97.19 794 ALA B CA 1
ATOM 13791 C C . ALA B 1 794 ? -36.031 16.344 17.672 1 97.19 794 ALA B C 1
ATOM 13793 O O . ALA B 1 794 ? -35.75 15.664 16.688 1 97.19 794 ALA B O 1
ATOM 13794 N N . GLU B 1 795 ? -36.656 15.914 18.719 1 95.62 795 GLU B N 1
ATOM 13795 C CA . GLU B 1 795 ? -37.062 14.516 18.844 1 95.62 795 GLU B CA 1
ATOM 13796 C C . GLU B 1 795 ? -38 14.109 17.719 1 95.62 795 GLU B C 1
ATOM 13798 O O . GLU B 1 795 ? -37.969 12.961 17.25 1 95.62 795 GLU B O 1
ATOM 13803 N N . ASP B 1 796 ? -38.844 15.023 17.281 1 95.88 796 ASP B N 1
ATOM 13804 C CA . ASP B 1 796 ? -39.812 14.703 16.25 1 95.88 796 ASP B CA 1
ATOM 13805 C C . ASP B 1 796 ? -39.219 14.852 14.859 1 95.88 796 ASP B C 1
ATOM 13807 O O . ASP B 1 796 ? -39.938 14.703 13.859 1 95.88 796 ASP B O 1
ATOM 13811 N N . GLY B 1 797 ? -37.969 15.266 14.773 1 96.5 797 GLY B N 1
ATOM 13812 C CA . GLY B 1 797 ? -37.25 15.328 13.492 1 96.5 797 GLY B CA 1
ATOM 13813 C C . GLY B 1 797 ? -37.188 16.734 12.93 1 96.5 797 GLY B C 1
ATOM 13814 O O . GLY B 1 797 ? -36.5 16.969 11.938 1 96.5 797 GLY B O 1
ATOM 13815 N N . THR B 1 798 ? -37.844 17.688 13.586 1 97.75 798 THR B N 1
ATOM 13816 C CA . THR B 1 798 ? -37.812 19.062 13.109 1 97.75 798 THR B CA 1
ATOM 13817 C C . THR B 1 798 ? -36.438 19.688 13.281 1 97.75 798 THR B C 1
ATOM 13819 O O . THR B 1 798 ? -35.812 19.531 14.336 1 97.75 798 THR B O 1
ATOM 13822 N N . LEU B 1 799 ? -35.938 20.344 12.211 1 98.31 799 LEU B N 1
ATOM 13823 C CA . LEU B 1 799 ? -34.688 21.062 12.25 1 98.31 799 LEU B CA 1
ATOM 13824 C C . LEU B 1 799 ? -34.906 22.547 12.516 1 98.31 799 LEU B C 1
ATOM 13826 O O . LEU B 1 799 ? -35.75 23.172 11.875 1 98.31 799 LEU B O 1
ATOM 13830 N N . THR B 1 800 ? -34.219 23.062 13.445 1 98.69 800 THR B N 1
ATOM 13831 C CA . THR B 1 800 ? -34.25 24.5 13.734 1 98.69 800 THR B CA 1
ATOM 13832 C C . THR B 1 800 ? -32.875 25.125 13.492 1 98.69 800 THR B C 1
ATOM 13834 O O . THR B 1 800 ? -31.875 24.625 13.977 1 98.69 800 THR B O 1
ATOM 13837 N N . LEU B 1 801 ? -32.844 26.188 12.75 1 98.62 801 LEU B N 1
ATOM 13838 C CA . LEU B 1 801 ? -31.625 26.953 12.461 1 98.62 801 LEU B CA 1
ATOM 13839 C C . LEU B 1 801 ? -31.75 28.391 12.961 1 98.62 801 LEU B C 1
ATOM 13841 O O . LEU B 1 801 ? -32.688 29.094 12.609 1 98.62 801 LEU B O 1
ATOM 13845 N N . ASN B 1 802 ? -30.875 28.781 13.82 1 98.75 802 ASN B N 1
ATOM 13846 C CA . ASN B 1 802 ? -30.75 30.156 14.297 1 98.75 802 ASN B CA 1
ATOM 13847 C C . ASN B 1 802 ? -29.578 30.875 13.617 1 98.75 802 ASN B C 1
ATOM 13849 O O . ASN B 1 802 ? -28.453 30.375 13.625 1 98.75 802 ASN B O 1
ATOM 13853 N N . ILE B 1 803 ? -29.875 32.031 13.023 1 98.62 803 ILE B N 1
ATOM 13854 C CA . ILE B 1 803 ? -28.875 32.75 12.242 1 98.62 803 ILE B CA 1
ATOM 13855 C C . ILE B 1 803 ? -28.781 34.188 12.758 1 98.62 803 ILE B C 1
ATOM 13857 O O . ILE B 1 803 ? -29.781 34.812 13.086 1 98.62 803 ILE B O 1
ATOM 13861 N N . GLU B 1 804 ? -27.594 34.656 12.891 1 98.62 804 GLU B N 1
ATOM 13862 C CA . GLU B 1 804 ? -27.312 36.062 13.102 1 98.62 804 GLU B CA 1
ATOM 13863 C C . GLU B 1 804 ? -26.375 36.625 12.016 1 98.62 804 GLU B C 1
ATOM 13865 O O . GLU B 1 804 ? -25.406 35.969 11.641 1 98.62 804 GLU B O 1
ATOM 13870 N N . VAL B 1 805 ? -26.734 37.719 11.445 1 98.56 805 VAL B N 1
ATOM 13871 C CA . VAL B 1 805 ? -25.953 38.438 10.445 1 98.56 805 VAL B CA 1
ATOM 13872 C C . VAL B 1 805 ? -25.594 39.844 10.984 1 98.56 805 VAL B C 1
ATOM 13874 O O . VAL B 1 805 ? -26.469 40.594 11.422 1 98.56 805 VAL B O 1
ATOM 13877 N N . PRO B 1 806 ? -24.359 40.219 10.961 1 98.12 806 PRO B N 1
ATOM 13878 C CA . PRO B 1 806 ? -23.953 41.469 11.578 1 98.12 806 PRO B CA 1
ATOM 13879 C C . PRO B 1 806 ? -24.344 42.688 10.734 1 98.12 806 PRO B C 1
ATOM 13881 O O . PRO B 1 806 ? -24.688 42.531 9.562 1 98.12 806 PRO B O 1
ATOM 13884 N N . PHE B 1 807 ? -24.25 43.875 11.305 1 97.81 807 PHE B N 1
ATOM 13885 C CA . PHE B 1 807 ? -24.531 45.156 10.688 1 97.81 807 PHE B CA 1
ATOM 13886 C C . PHE B 1 807 ? -23.734 45.312 9.398 1 97.81 807 PHE B C 1
ATOM 13888 O O . PHE B 1 807 ? -22.547 45 9.344 1 97.81 807 PHE B O 1
ATOM 13895 N N . ASN B 1 808 ? -24.406 45.781 8.352 1 97.25 808 ASN B N 1
ATOM 13896 C CA . ASN B 1 808 ? -23.797 46.125 7.082 1 97.25 808 ASN B CA 1
ATOM 13897 C C . ASN B 1 808 ? -23.266 44.906 6.348 1 97.25 808 ASN B C 1
ATOM 13899 O O . ASN B 1 808 ? -22.328 45 5.562 1 97.25 808 ASN B O 1
ATOM 13903 N N . ALA B 1 809 ? -23.719 43.656 6.711 1 97.81 809 ALA B N 1
ATOM 13904 C CA . ALA B 1 809 ? -23.375 42.406 6.047 1 97.81 809 ALA B CA 1
ATOM 13905 C C . ALA B 1 809 ? -24.609 41.656 5.555 1 97.81 809 ALA B C 1
ATOM 13907 O O . ALA B 1 809 ? -25.734 42.062 5.836 1 97.81 809 ALA B O 1
ATOM 13908 N N . LYS B 1 810 ? -24.375 40.656 4.699 1 98.19 810 LYS B N 1
ATOM 13909 C CA . LYS B 1 810 ? -25.438 39.812 4.191 1 98.19 810 LYS B CA 1
ATOM 13910 C C . LYS B 1 810 ? -25.047 38.344 4.289 1 98.19 810 LYS B C 1
ATOM 13912 O O . LYS B 1 810 ? -23.859 38 4.391 1 98.19 810 LYS B O 1
ATOM 13917 N N . ALA B 1 811 ? -26.016 37.469 4.309 1 98.56 811 ALA B N 1
ATOM 13918 C CA . ALA B 1 811 ? -25.75 36.031 4.324 1 98.56 811 ALA B CA 1
ATOM 13919 C C . ALA B 1 811 ? -26.578 35.312 3.266 1 98.56 811 ALA B C 1
ATOM 13921 O O . ALA B 1 811 ? -27.797 35.5 3.189 1 98.56 811 ALA B O 1
ATOM 13922 N N . ASN B 1 812 ? -25.953 34.625 2.377 1 98.69 812 ASN B N 1
ATOM 13923 C CA . ASN B 1 812 ? -26.625 33.625 1.537 1 98.69 812 ASN B CA 1
ATOM 13924 C C . ASN B 1 812 ? -26.859 32.312 2.283 1 98.69 812 ASN B C 1
ATOM 13926 O O . ASN B 1 812 ? -25.906 31.594 2.572 1 98.69 812 ASN B O 1
ATOM 13930 N N . VAL B 1 813 ? -28.109 32.062 2.59 1 98.69 813 VAL B N 1
ATOM 13931 C CA . VAL B 1 813 ? -28.438 30.891 3.418 1 98.69 813 VAL B CA 1
ATOM 13932 C C . VAL B 1 813 ? -28.984 29.766 2.545 1 98.69 813 VAL B C 1
ATOM 13934 O O . VAL B 1 813 ? -29.844 30 1.692 1 98.69 813 VAL B O 1
ATOM 13937 N N . THR B 1 814 ? -28.469 28.625 2.637 1 98.38 814 THR B N 1
ATOM 13938 C CA . THR B 1 814 ? -29.047 27.406 2.061 1 98.38 814 THR B CA 1
ATOM 13939 C C . THR B 1 814 ? -29.531 26.469 3.158 1 98.38 814 THR B C 1
ATOM 13941 O O . THR B 1 814 ? -28.734 25.922 3.916 1 98.38 814 THR B O 1
ATOM 13944 N N . LEU B 1 815 ? -30.844 26.297 3.244 1 98.44 815 LEU B N 1
ATOM 13945 C CA . LEU B 1 815 ? -31.438 25.422 4.25 1 98.44 815 LEU B CA 1
ATOM 13946 C C . LEU B 1 815 ? -31.234 23.953 3.883 1 98.44 815 LEU B C 1
ATOM 13948 O O . LEU B 1 815 ? -31.625 23.516 2.793 1 98.44 815 LEU B O 1
ATOM 13952 N N . PRO B 1 816 ? -30.625 23.219 4.801 1 97.38 816 PRO B N 1
ATOM 13953 C CA . PRO B 1 816 ? -30.328 21.828 4.453 1 97.38 816 PRO B CA 1
ATOM 13954 C C . PRO B 1 816 ? -31.562 20.938 4.391 1 97.38 816 PRO B C 1
ATOM 13956 O O . PRO B 1 816 ? -32.438 21.016 5.266 1 97.38 816 PRO B O 1
ATOM 13959 N N . ARG B 1 817 ? -31.688 20.109 3.404 1 96.88 817 ARG B N 1
ATOM 13960 C CA . ARG B 1 817 ? -32.812 19.219 3.174 1 96.88 817 ARG B CA 1
ATOM 13961 C C . ARG B 1 817 ? -34.156 19.953 3.312 1 96.88 817 ARG B C 1
ATOM 13963 O O . ARG B 1 817 ? -35.062 19.484 3.975 1 96.88 817 ARG B O 1
ATOM 13970 N N . PHE B 1 818 ? -34.312 21.031 2.688 1 97.56 818 PHE B N 1
ATOM 13971 C CA . PHE B 1 818 ? -35.406 21.969 2.895 1 97.56 818 PHE B CA 1
ATOM 13972 C C . PHE B 1 818 ? -36.719 21.375 2.377 1 97.56 818 PHE B C 1
ATOM 13974 O O . PHE B 1 818 ? -36.719 20.719 1.339 1 97.56 818 PHE B O 1
ATOM 13981 N N . SER B 1 819 ? -37.719 21.562 3.215 1 96.19 819 SER B N 1
ATOM 13982 C CA . SER B 1 819 ? -39.125 21.359 2.84 1 96.19 819 SER B CA 1
ATOM 13983 C C . SER B 1 819 ? -40.031 22.391 3.51 1 96.19 819 SER B C 1
ATOM 13985 O O . SER B 1 819 ? -39.656 22.984 4.516 1 96.19 819 SER B O 1
ATOM 13987 N N . LYS B 1 820 ? -41.25 22.516 2.963 1 95.62 820 LYS B N 1
ATOM 13988 C CA . LYS B 1 820 ? -42.188 23.5 3.527 1 95.62 820 LYS B CA 1
ATOM 13989 C C . LYS B 1 820 ? -43.031 22.875 4.617 1 95.62 820 LYS B C 1
ATOM 13991 O O . LYS B 1 820 ? -43.844 23.562 5.258 1 95.62 820 LYS B O 1
ATOM 13996 N N . GLU B 1 821 ? -42.719 21.656 4.879 1 95.81 821 GLU B N 1
ATOM 13997 C CA . GLU B 1 821 ? -43.469 20.984 5.926 1 95.81 821 GLU B CA 1
ATOM 13998 C C . GLU B 1 821 ? -43.125 21.531 7.305 1 95.81 821 GLU B C 1
ATOM 14000 O O . GLU B 1 821 ? -41.938 21.516 7.703 1 95.81 821 GLU B O 1
ATOM 14005 N N . LYS B 1 822 ? -44.125 22.062 8.07 1 96.94 822 LYS B N 1
ATOM 14006 C CA . LYS B 1 822 ? -44 22.609 9.414 1 96.94 822 LYS B CA 1
ATOM 14007 C C . LYS B 1 822 ? -43.062 23.812 9.422 1 96.94 822 LYS B C 1
ATOM 14009 O O . LYS B 1 822 ? -42.281 24.016 10.367 1 96.94 822 LYS B O 1
ATOM 14014 N N . LEU B 1 823 ? -43.062 24.531 8.336 1 97.56 823 LEU B N 1
ATOM 14015 C CA . LEU B 1 823 ? -42.156 25.688 8.195 1 97.56 823 LEU B CA 1
ATOM 14016 C C . LEU B 1 823 ? -42.594 26.812 9.117 1 97.56 823 LEU B C 1
ATOM 14018 O O . LEU B 1 823 ? -43.781 27.219 9.117 1 97.56 823 LEU B O 1
ATOM 14022 N N . SER B 1 824 ? -41.75 27.266 9.953 1 97.56 824 SER B N 1
ATOM 14023 C CA . SER B 1 824 ? -41.875 28.453 10.797 1 97.56 824 SER B CA 1
ATOM 14024 C C . SER B 1 824 ? -40.688 29.359 10.68 1 97.56 824 SER B C 1
ATOM 14026 O O . SER B 1 824 ? -39.531 28.906 10.727 1 97.56 824 SER B O 1
ATOM 14028 N N . VAL B 1 825 ? -41 30.641 10.367 1 97.25 825 VAL B N 1
ATOM 14029 C CA . VAL B 1 825 ? -39.906 31.594 10.148 1 97.25 825 VAL B CA 1
ATOM 14030 C C . VAL B 1 825 ? -40.125 32.812 11.039 1 97.25 825 VAL B C 1
ATOM 14032 O O . VAL B 1 825 ? -41.25 33.281 11.203 1 97.25 825 VAL B O 1
ATOM 14035 N N . SER B 1 826 ? -39.094 33.188 11.719 1 96.56 826 SER B N 1
ATOM 14036 C CA . SER B 1 826 ? -39.094 34.406 12.492 1 96.56 826 SER B CA 1
ATOM 14037 C C . SER B 1 826 ? -38.031 35.375 11.969 1 96.56 826 SER B C 1
ATOM 14039 O O . SER B 1 826 ? -36.906 34.969 11.688 1 96.56 826 SER B O 1
ATOM 14041 N N . GLY B 1 827 ? -38.344 36.719 11.789 1 93.12 827 GLY B N 1
ATOM 14042 C CA . GLY B 1 827 ? -37.375 37.75 11.422 1 93.12 827 GLY B CA 1
ATOM 14043 C C . GLY B 1 827 ? -37.5 38.188 9.977 1 93.12 827 GLY B C 1
ATOM 14044 O O . GLY B 1 827 ? -36.938 39.219 9.586 1 93.12 827 GLY B O 1
ATOM 14045 N N . PHE B 1 828 ? -38.25 37.375 9.164 1 93.44 828 PHE B N 1
ATOM 14046 C CA . PHE B 1 828 ? -38.469 37.781 7.781 1 93.44 828 PHE B CA 1
ATOM 14047 C C . PHE B 1 828 ? -39.688 37.031 7.211 1 93.44 828 PHE B C 1
ATOM 14049 O O . PHE B 1 828 ? -40.281 36.188 7.898 1 93.44 828 PHE B O 1
ATOM 14056 N N . ASP B 1 829 ? -40.125 37.312 5.957 1 94.81 829 ASP B N 1
ATOM 14057 C CA . ASP B 1 829 ? -41.25 36.656 5.293 1 94.81 829 ASP B CA 1
ATOM 14058 C C . ASP B 1 829 ? -40.844 35.344 4.664 1 94.81 829 ASP B C 1
ATOM 14060 O O . ASP B 1 829 ? -39.938 35.312 3.818 1 94.81 829 ASP B O 1
ATOM 14064 N N . ALA B 1 830 ? -41.438 34.344 5.078 1 94.69 830 ALA B N 1
ATOM 14065 C CA . ALA B 1 830 ? -41.125 32.969 4.621 1 94.69 830 ALA B CA 1
ATOM 14066 C C . ALA B 1 830 ? -41.219 32.875 3.1 1 94.69 830 ALA B C 1
ATOM 14068 O O . ALA B 1 830 ? -40.594 32 2.492 1 94.69 830 ALA B O 1
ATOM 14069 N N . SER B 1 831 ? -41.938 33.781 2.469 1 93.88 831 SER B N 1
ATOM 14070 C CA . SER B 1 831 ? -42.188 33.75 1.032 1 93.88 831 SER B CA 1
ATOM 14071 C C . SER B 1 831 ? -40.906 34 0.244 1 93.88 831 SER B C 1
ATOM 14073 O O . SER B 1 831 ? -40.812 33.688 -0.943 1 93.88 831 SER B O 1
ATOM 14075 N N . ILE B 1 832 ? -39.906 34.5 0.927 1 95 832 ILE B N 1
ATOM 14076 C CA . ILE B 1 832 ? -38.688 34.844 0.205 1 95 832 ILE B CA 1
ATOM 14077 C C . ILE B 1 832 ? -37.781 33.625 0.076 1 95 832 ILE B C 1
ATOM 14079 O O . ILE B 1 832 ? -36.812 33.656 -0.664 1 95 832 ILE B O 1
ATOM 14083 N N . ILE B 1 833 ? -38.094 32.594 0.775 1 97 833 ILE B N 1
ATOM 14084 C CA . ILE B 1 833 ? -37.312 31.359 0.639 1 97 833 ILE B CA 1
ATOM 14085 C C . ILE B 1 833 ? -37.656 30.688 -0.689 1 97 833 ILE B C 1
ATOM 14087 O O . ILE B 1 833 ? -38.812 30.391 -0.961 1 97 833 ILE B O 1
ATOM 14091 N N . ASN B 1 834 ? -36.688 30.469 -1.51 1 96.06 834 ASN B N 1
ATOM 14092 C CA . ASN B 1 834 ? -36.906 29.781 -2.787 1 96.06 834 ASN B CA 1
ATOM 14093 C C . ASN B 1 834 ? -37.25 28.312 -2.59 1 96.06 834 ASN B C 1
ATOM 14095 O O . ASN B 1 834 ? -37.031 27.766 -1.502 1 96.06 834 ASN B O 1
ATOM 14099 N N . ASP B 1 835 ? -37.625 27.625 -3.682 1 92.94 835 ASP B N 1
ATOM 14100 C CA . ASP B 1 835 ? -38.031 26.234 -3.625 1 92.94 835 ASP B CA 1
ATOM 14101 C C . ASP B 1 835 ? -36.844 25.328 -3.252 1 92.94 835 ASP B C 1
ATOM 14103 O O . ASP B 1 835 ? -37.062 24.25 -2.697 1 92.94 835 ASP B O 1
ATOM 14107 N N . ASP B 1 836 ? -35.688 25.891 -3.482 1 94.25 836 ASP B N 1
ATOM 14108 C CA . ASP B 1 836 ? -34.531 25.062 -3.168 1 94.25 836 ASP B CA 1
ATOM 14109 C C . ASP B 1 836 ? -34 25.391 -1.776 1 94.25 836 ASP B C 1
ATOM 14111 O O . ASP B 1 836 ? -32.906 24.969 -1.411 1 94.25 836 ASP B O 1
ATOM 14115 N N . GLY B 1 837 ? -34.719 26.125 -1.023 1 97.12 837 GLY B N 1
ATOM 14116 C CA . GLY B 1 837 ? -34.375 26.422 0.358 1 97.12 837 GLY B CA 1
ATOM 14117 C C . GLY B 1 837 ? -33.344 27.531 0.49 1 97.12 837 GLY B C 1
ATOM 14118 O O . GLY B 1 837 ? -32.719 27.688 1.544 1 97.12 837 GLY B O 1
ATOM 14119 N N . LYS B 1 838 ? -33.062 28.281 -0.584 1 98.12 838 LYS B N 1
ATOM 14120 C CA . LYS B 1 838 ? -32.094 29.359 -0.558 1 98.12 838 LYS B CA 1
ATOM 14121 C C . LYS B 1 838 ? -32.75 30.703 -0.221 1 98.12 838 LYS B C 1
ATOM 14123 O O . LYS B 1 838 ? -33.875 30.969 -0.648 1 98.12 838 LYS B O 1
ATOM 14128 N N . VAL B 1 839 ? -32.125 31.516 0.528 1 98 839 VAL B N 1
ATOM 14129 C CA . VAL B 1 839 ? -32.594 32.844 0.877 1 98 839 VAL B CA 1
ATOM 14130 C C . VAL B 1 839 ? -31.406 33.75 1.22 1 98 839 VAL B C 1
ATOM 14132 O O . VAL B 1 839 ? -30.406 33.281 1.747 1 98 839 VAL B O 1
ATOM 14135 N N . THR B 1 840 ? -31.375 34.969 0.862 1 98.31 840 THR B N 1
ATOM 14136 C CA . THR B 1 840 ? -30.375 35.969 1.264 1 98.31 840 THR B CA 1
ATOM 14137 C C . THR B 1 840 ? -30.922 36.812 2.395 1 98.31 840 THR B C 1
ATOM 14139 O O . THR B 1 840 ? -32 37.406 2.279 1 98.31 840 THR B O 1
ATOM 14142 N N . LEU B 1 841 ? -30.219 36.906 3.453 1 98.25 841 LEU B N 1
ATOM 14143 C CA . LEU B 1 841 ? -30.641 37.625 4.641 1 98.25 841 LEU B CA 1
ATOM 14144 C C . LEU B 1 841 ? -29.766 38.844 4.895 1 98.25 841 LEU B C 1
ATOM 14146 O O . LEU B 1 841 ? -28.547 38.781 4.734 1 98.25 841 LEU B O 1
ATOM 14150 N N . ASP B 1 842 ? -30.375 39.969 5.227 1 97.31 842 ASP B N 1
ATOM 14151 C CA . ASP B 1 842 ? -29.656 41.156 5.676 1 97.31 842 ASP B CA 1
ATOM 14152 C C . ASP B 1 842 ? -29.281 41.062 7.156 1 97.31 842 ASP B C 1
ATOM 14154 O O . ASP B 1 842 ? -29.562 40.062 7.801 1 97.31 842 ASP B O 1
ATOM 14158 N N . ALA B 1 843 ? -28.625 42.094 7.723 1 98.06 843 ALA B N 1
ATOM 14159 C CA . ALA B 1 843 ? -28.25 42.125 9.133 1 98.06 843 ALA B CA 1
ATOM 14160 C C . ALA B 1 843 ? -29.469 41.906 10.023 1 98.06 843 ALA B C 1
ATOM 14162 O O . ALA B 1 843 ? -30.562 42.406 9.742 1 98.06 843 ALA B O 1
ATOM 14163 N N . GLY B 1 844 ? -29.312 41 11.031 1 97.56 844 GLY B N 1
ATOM 14164 C CA . GLY B 1 844 ? -30.406 40.688 11.938 1 97.56 844 GLY B CA 1
ATOM 14165 C C . GLY B 1 844 ? -30.297 39.312 12.555 1 97.56 844 GLY B C 1
ATOM 14166 O O . GLY B 1 844 ? -29.281 38.625 12.391 1 97.56 844 GLY B O 1
ATOM 14167 N N . THR B 1 845 ? -31.297 38.938 13.375 1 97.81 845 THR B N 1
ATOM 14168 C CA . THR B 1 845 ? -31.438 37.625 14 1 97.81 845 THR B CA 1
ATOM 14169 C C . THR B 1 845 ? -32.625 36.875 13.445 1 97.81 845 THR B C 1
ATOM 14171 O O . THR B 1 845 ? -33.719 37.438 13.352 1 97.81 845 THR B O 1
ATOM 14174 N N . TYR B 1 846 ? -32.406 35.688 13.086 1 98.38 846 TYR B N 1
ATOM 14175 C CA . TYR B 1 846 ? -33.438 34.906 12.398 1 98.38 846 TYR B CA 1
ATOM 14176 C C . TYR B 1 846 ? -33.531 33.5 12.984 1 98.38 846 TYR B C 1
ATOM 14178 O O . TYR B 1 846 ? -32.562 32.969 13.492 1 98.38 846 TYR B O 1
ATOM 14186 N N . GLU B 1 847 ? -34.688 32.938 12.961 1 98.44 847 GLU B N 1
ATOM 14187 C CA . GLU B 1 847 ? -34.938 31.531 13.305 1 98.44 847 GLU B CA 1
ATOM 14188 C C . GLU B 1 847 ? -35.812 30.844 12.25 1 98.44 847 GLU B C 1
ATOM 14190 O O . GLU B 1 847 ? -36.844 31.375 11.852 1 98.44 847 GLU B O 1
ATOM 14195 N N . ILE B 1 848 ? -35.406 29.766 11.742 1 98.5 848 ILE B N 1
ATOM 14196 C CA . ILE B 1 848 ? -36.125 28.984 10.75 1 98.5 848 ILE B CA 1
ATOM 14197 C C . ILE B 1 848 ? -36.281 27.547 11.242 1 98.5 848 ILE B C 1
ATOM 14199 O O . ILE B 1 848 ? -35.312 26.922 11.664 1 98.5 848 ILE B O 1
ATOM 14203 N N . SER B 1 849 ? -37.438 27.016 11.266 1 98.31 849 SER B N 1
ATOM 14204 C CA . SER B 1 849 ? -37.688 25.641 11.648 1 98.31 849 SER B CA 1
ATOM 14205 C C . SER B 1 849 ? -38.562 24.922 10.617 1 98.31 849 SER B C 1
ATOM 14207 O O . SER B 1 849 ? -39.5 25.516 10.055 1 98.31 849 SER B O 1
ATOM 14209 N N . TYR B 1 850 ? -38.312 23.688 10.328 1 98.25 850 TYR B N 1
ATOM 14210 C CA . TYR B 1 850 ? -39.062 22.906 9.359 1 98.25 850 TYR B CA 1
ATOM 14211 C C . TYR B 1 850 ? -38.75 21.422 9.5 1 98.25 850 TYR B C 1
ATOM 14213 O O . TYR B 1 850 ? -37.812 21.047 10.203 1 98.25 850 TYR B O 1
ATOM 14221 N N . MET B 1 851 ? -39.594 20.609 8.914 1 97.94 851 MET B N 1
ATOM 14222 C CA . MET B 1 851 ? -39.312 19.172 8.781 1 97.94 851 MET B CA 1
ATOM 14223 C C . MET B 1 851 ? -38.5 18.891 7.523 1 97.94 851 MET B C 1
ATOM 14225 O O . MET B 1 851 ? -38.969 19.125 6.41 1 97.94 851 MET B O 1
ATOM 14229 N N . PRO B 1 852 ? -37.281 18.438 7.664 1 97.56 852 PRO B N 1
ATOM 14230 C CA . PRO B 1 852 ? -36.469 18.156 6.477 1 97.56 852 PRO B CA 1
ATOM 14231 C C . PRO B 1 852 ? -37.156 17.188 5.516 1 97.56 852 PRO B C 1
ATOM 14233 O O . PRO B 1 852 ? -37.875 16.281 5.953 1 97.56 852 PRO B O 1
ATOM 14236 N N . CYS B 1 853 ? -36.906 17.297 4.223 1 95.88 853 CYS B N 1
ATOM 14237 C CA . CYS B 1 853 ? -37.531 16.422 3.229 1 95.88 853 CYS B CA 1
ATOM 14238 C C . CYS B 1 853 ? -37.031 14.992 3.406 1 95.88 853 CYS B C 1
ATOM 14240 O O . CYS B 1 853 ? -37.719 14.047 3.018 1 95.88 853 CYS B O 1
ATOM 14242 N N . HIS B 1 854 ? -35.906 14.844 3.891 1 94.44 854 HIS B N 1
ATOM 14243 C CA . HIS B 1 854 ? -35.375 13.562 4.363 1 94.44 854 HIS B CA 1
ATOM 14244 C C . HIS B 1 854 ? -35.062 13.609 5.852 1 94.44 854 HIS B C 1
ATOM 14246 O O . HIS B 1 854 ? -34.125 14.305 6.258 1 94.44 854 HIS B O 1
ATOM 14252 N N . ASP B 1 855 ? -35.75 12.852 6.637 1 95.81 855 ASP B N 1
ATOM 14253 C CA . ASP B 1 855 ? -35.625 12.875 8.094 1 95.81 855 ASP B CA 1
ATOM 14254 C C . ASP B 1 855 ? -34.219 12.508 8.539 1 95.81 855 ASP B C 1
ATOM 14256 O O . ASP B 1 855 ? -33.719 11.445 8.18 1 95.81 855 ASP B O 1
ATOM 14260 N N . TYR B 1 856 ? -33.594 13.352 9.312 1 96.44 856 TYR B N 1
ATOM 14261 C CA . TYR B 1 856 ? -32.25 13.117 9.766 1 96.44 856 TYR B CA 1
ATOM 14262 C C . TYR B 1 856 ? -32.156 11.906 10.688 1 96.44 856 TYR B C 1
ATOM 14264 O O . TYR B 1 856 ? -31.094 11.344 10.906 1 96.44 856 TYR B O 1
ATOM 14272 N N . ARG B 1 857 ? -33.312 11.398 11.219 1 96 857 ARG B N 1
ATOM 14273 C CA . ARG B 1 857 ? -33.344 10.258 12.125 1 96 857 ARG B CA 1
ATOM 14274 C C . ARG B 1 857 ? -33.219 8.945 11.367 1 96 857 ARG B C 1
ATOM 14276 O O . ARG B 1 857 ? -32.938 7.898 11.961 1 96 857 ARG B O 1
ATOM 14283 N N . CYS B 1 858 ? -33.344 9.031 10.07 1 95.69 858 CYS B N 1
ATOM 14284 C CA . CYS B 1 858 ? -33.031 7.898 9.219 1 95.69 858 CYS B CA 1
ATOM 14285 C C . CYS B 1 858 ? -31.547 7.871 8.883 1 95.69 858 CYS B C 1
ATOM 14287 O O . CYS B 1 858 ? -31.141 8.336 7.812 1 95.69 858 CYS B O 1
ATOM 14289 N N . ILE B 1 859 ? -30.797 7.191 9.625 1 94.44 859 ILE B N 1
ATOM 14290 C CA . ILE B 1 859 ? -29.359 7.398 9.609 1 94.44 859 ILE B CA 1
ATOM 14291 C C . ILE B 1 859 ? -28.703 6.414 8.641 1 94.44 859 ILE B C 1
ATOM 14293 O O . ILE B 1 859 ? -27.531 6.578 8.273 1 94.44 859 ILE B O 1
ATOM 14297 N N . TYR B 1 860 ? -29.391 5.332 8.234 1 95.12 860 TYR B N 1
ATOM 14298 C CA . TYR B 1 860 ? -28.812 4.332 7.352 1 95.12 860 TYR B CA 1
ATOM 14299 C C . TYR B 1 860 ? -29.172 4.613 5.895 1 95.12 860 TYR B C 1
ATOM 14301 O O . TYR B 1 860 ? -30.25 5.121 5.602 1 95.12 860 TYR B O 1
ATOM 14309 N N . SER B 1 861 ? -28.25 4.34 4.973 1 93.69 861 SER B N 1
ATOM 14310 C CA . SER B 1 861 ? -28.422 4.539 3.537 1 93.69 861 SER B CA 1
ATOM 14311 C C . SER B 1 861 ? -27.625 3.514 2.736 1 93.69 861 SER B C 1
ATOM 14313 O O . SER B 1 861 ? -27.047 2.592 3.309 1 93.69 861 SER B O 1
ATOM 14315 N N . GLU B 1 862 ? -27.656 3.641 1.41 1 93.06 862 GLU B N 1
ATOM 14316 C CA . GLU B 1 862 ? -26.906 2.754 0.524 1 93.06 862 GLU B CA 1
ATOM 14317 C C . GLU B 1 862 ? -25.406 2.854 0.78 1 93.06 862 GLU B C 1
ATOM 14319 O O . GLU B 1 862 ? -24.672 1.904 0.524 1 93.06 862 GLU B O 1
ATOM 14324 N N . ASN B 1 863 ? -24.969 3.924 1.447 1 92.38 863 ASN B N 1
ATOM 14325 C CA . ASN B 1 863 ? -23.547 4.168 1.673 1 92.38 863 ASN B CA 1
ATOM 14326 C C . ASN B 1 863 ? -23.094 3.633 3.029 1 92.38 863 ASN B C 1
ATOM 14328 O O . ASN B 1 863 ? -21.906 3.65 3.342 1 92.38 863 ASN B O 1
ATOM 14332 N N . THR B 1 864 ? -24.078 3.057 3.75 1 94.75 864 THR B N 1
ATOM 14333 C CA . THR B 1 864 ? -23.75 2.527 5.066 1 94.75 864 THR B CA 1
ATOM 14334 C C . THR B 1 864 ? -22.953 1.231 4.941 1 94.75 864 THR B C 1
ATOM 14336 O O . THR B 1 864 ? -23.391 0.29 4.273 1 94.75 864 THR B O 1
ATOM 14339 N N . ARG B 1 865 ? -21.766 1.197 5.539 1 94.25 865 ARG B N 1
ATOM 14340 C CA . ARG B 1 865 ? -20.953 -0.01 5.543 1 94.25 865 ARG B CA 1
ATOM 14341 C C . ARG B 1 865 ? -21.453 -1.016 6.57 1 94.25 865 ARG B C 1
ATOM 14343 O O . ARG B 1 865 ? -22.031 -0.631 7.586 1 94.25 865 ARG B O 1
ATOM 14350 N N . LEU B 1 866 ? -21.188 -2.199 6.402 1 93.88 866 LEU B N 1
ATOM 14351 C CA . LEU B 1 866 ? -21.641 -3.256 7.305 1 93.88 866 LEU B CA 1
ATOM 14352 C C . LEU B 1 866 ? -21.062 -3.061 8.703 1 93.88 866 LEU B C 1
ATOM 14354 O O . LEU B 1 866 ? -21.75 -3.283 9.703 1 93.88 866 LEU B O 1
ATOM 14358 N N . SER B 1 867 ? -19.875 -2.617 8.797 1 92.56 867 SER B N 1
ATOM 14359 C CA . SER B 1 867 ? -19.203 -2.453 10.086 1 92.56 867 SER B CA 1
ATOM 14360 C C . SER B 1 867 ? -19.891 -1.383 10.93 1 92.56 867 SER B C 1
ATOM 14362 O O . SER B 1 867 ? -19.812 -1.417 12.164 1 92.56 867 SER B O 1
ATOM 14364 N N . GLU B 1 868 ? -20.531 -0.444 10.312 1 93.19 868 GLU B N 1
ATOM 14365 C CA . GLU B 1 868 ? -21.188 0.659 11.008 1 93.19 868 GLU B CA 1
ATOM 14366 C C . GLU B 1 868 ? -22.469 0.194 11.711 1 93.19 868 GLU B C 1
ATOM 14368 O O . GLU B 1 868 ? -23.016 0.912 12.547 1 93.19 868 GLU B O 1
ATOM 14373 N N . LEU B 1 869 ? -22.875 -1.066 11.445 1 94.44 869 LEU B N 1
ATOM 14374 C CA . LEU B 1 869 ? -24.125 -1.593 11.992 1 94.44 869 LEU B CA 1
ATOM 14375 C C . LEU B 1 869 ? -23.875 -2.324 13.312 1 94.44 869 LEU B C 1
ATOM 14377 O O . LEU B 1 869 ? -24.828 -2.709 14 1 94.44 869 LEU B O 1
ATOM 14381 N N . ALA B 1 870 ? -22.688 -2.664 13.711 1 91 870 ALA B N 1
ATOM 14382 C CA . ALA B 1 870 ? -22.266 -3.508 14.836 1 91 870 ALA B CA 1
ATOM 14383 C C . ALA B 1 870 ? -22.953 -3.066 16.125 1 91 870 ALA B C 1
ATOM 14385 O O . ALA B 1 870 ? -23.25 -3.893 17 1 91 870 ALA B O 1
ATOM 14386 N N . GLY B 1 871 ? -23.359 -1.826 16.328 1 87.69 871 GLY B N 1
ATOM 14387 C CA . GLY B 1 871 ? -23.906 -1.349 17.594 1 87.69 871 GLY B CA 1
ATOM 14388 C C . GLY B 1 871 ? -25.422 -1.246 17.562 1 87.69 871 GLY B C 1
ATOM 14389 O O . GLY B 1 871 ? -26.047 -0.932 18.594 1 87.69 871 GLY B O 1
ATOM 14390 N N . ASP B 1 872 ? -26 -1.72 16.547 1 94.44 872 ASP B N 1
ATOM 14391 C CA . ASP B 1 872 ? -27.453 -1.624 16.406 1 94.44 872 ASP B CA 1
ATOM 14392 C C . ASP B 1 872 ? -28.109 -3 16.5 1 94.44 872 ASP B C 1
ATOM 14394 O O . ASP B 1 872 ? -28.266 -3.688 15.484 1 94.44 872 ASP B O 1
ATOM 14398 N N . LYS B 1 873 ? -28.609 -3.332 17.594 1 94.12 873 LYS B N 1
ATOM 14399 C CA . LYS B 1 873 ? -29.125 -4.664 17.891 1 94.12 873 LYS B CA 1
ATOM 14400 C C . LYS B 1 873 ? -30.281 -5.02 16.953 1 94.12 873 LYS B C 1
ATOM 14402 O O . LYS B 1 873 ? -30.391 -6.16 16.5 1 94.12 873 LYS B O 1
ATOM 14407 N N . GLU B 1 874 ? -31.156 -4.031 16.719 1 94.62 874 GLU B N 1
ATOM 14408 C CA . GLU B 1 874 ? -32.312 -4.281 15.852 1 94.62 874 GLU B CA 1
ATOM 14409 C C . GLU B 1 874 ? -31.859 -4.656 14.438 1 94.62 874 GLU B C 1
ATOM 14411 O O . GLU B 1 874 ? -32.406 -5.582 13.836 1 94.62 874 GLU B O 1
ATOM 14416 N N . VAL B 1 875 ? -30.938 -3.984 13.945 1 95.81 875 VAL B N 1
ATOM 14417 C CA . VAL B 1 875 ? -30.422 -4.254 12.609 1 95.81 875 VAL B CA 1
ATOM 14418 C C . VAL B 1 875 ? -29.688 -5.598 12.594 1 95.81 875 VAL B C 1
ATOM 14420 O O . VAL B 1 875 ? -29.812 -6.371 11.641 1 95.81 875 VAL B O 1
ATOM 14423 N N . LEU B 1 876 ? -28.922 -5.895 13.594 1 95.31 876 LEU B N 1
ATOM 14424 C CA . LEU B 1 876 ? -28.188 -7.148 13.688 1 95.31 876 LEU B CA 1
ATOM 14425 C C . LEU B 1 876 ? -29.125 -8.344 13.711 1 95.31 876 LEU B C 1
ATOM 14427 O O . LEU B 1 876 ? -28.844 -9.383 13.125 1 95.31 876 LEU B O 1
ATOM 14431 N N . ASP B 1 877 ? -30.234 -8.172 14.375 1 94.62 877 ASP B N 1
ATOM 14432 C CA . ASP B 1 877 ? -31.219 -9.242 14.422 1 94.62 877 ASP B CA 1
ATOM 14433 C C . ASP B 1 877 ? -31.812 -9.5 13.039 1 94.62 877 ASP B C 1
ATOM 14435 O O . ASP B 1 877 ? -32.031 -10.656 12.664 1 94.62 877 ASP B O 1
ATOM 14439 N N . LEU B 1 878 ? -32.031 -8.43 12.359 1 93.81 878 LEU B N 1
ATOM 14440 C CA . LEU B 1 878 ? -32.531 -8.555 10.992 1 93.81 878 LEU B CA 1
ATOM 14441 C C . LEU B 1 878 ? -31.531 -9.281 10.109 1 93.81 878 LEU B C 1
ATOM 14443 O O . LEU B 1 878 ? -31.906 -10.156 9.328 1 93.81 878 LEU B O 1
ATOM 14447 N N . LEU B 1 879 ? -30.266 -8.945 10.234 1 92.5 879 LEU B N 1
ATOM 14448 C CA . LEU B 1 879 ? -29.203 -9.539 9.414 1 92.5 879 LEU B CA 1
ATOM 14449 C C . LEU B 1 879 ? -28.984 -11 9.797 1 92.5 879 LEU B C 1
ATOM 14451 O O . LEU B 1 879 ? -28.734 -11.836 8.93 1 92.5 879 LEU B O 1
ATOM 14455 N N . LYS B 1 880 ? -29 -11.258 11.047 1 92.56 880 LYS B N 1
ATOM 14456 C CA . LYS B 1 880 ? -28.844 -12.625 11.516 1 92.56 880 LYS B CA 1
ATOM 14457 C C . LYS B 1 880 ? -29.875 -13.555 10.883 1 92.56 880 LYS B C 1
ATOM 14459 O O . LYS B 1 880 ? -29.562 -14.695 10.531 1 92.56 880 LYS B O 1
ATOM 14464 N N . LYS B 1 881 ? -31.016 -13.07 10.711 1 90.94 881 LYS B N 1
ATOM 14465 C CA . LYS B 1 881 ? -32.125 -13.852 10.172 1 90.94 881 LYS B CA 1
ATOM 14466 C C . LYS B 1 881 ? -32.031 -13.969 8.648 1 90.94 881 LYS B C 1
ATOM 14468 O O . LYS B 1 881 ? -32.156 -15.062 8.102 1 90.94 881 LYS B O 1
ATOM 14473 N N . ASP B 1 882 ? -31.719 -12.867 8.023 1 88.5 882 ASP B N 1
ATOM 14474 C CA . ASP B 1 882 ? -31.891 -12.82 6.574 1 88.5 882 ASP B CA 1
ATOM 14475 C C . ASP B 1 882 ? -30.547 -12.898 5.855 1 88.5 882 ASP B C 1
ATOM 14477 O O . ASP B 1 882 ? -30.484 -13.305 4.695 1 88.5 882 ASP B O 1
ATOM 14481 N N . PHE B 1 883 ? -29.516 -12.414 6.539 1 88.44 883 PHE B N 1
ATOM 14482 C CA . PHE B 1 883 ? -28.188 -12.406 5.93 1 88.44 883 PHE B CA 1
ATOM 14483 C C . PHE B 1 883 ? -27.125 -12.828 6.934 1 88.44 883 PHE B C 1
ATOM 14485 O O . PHE B 1 883 ? -26.25 -12.039 7.297 1 88.44 883 PHE B O 1
ATOM 14492 N N . PRO B 1 884 ? -27.062 -14.039 7.23 1 87.56 884 PRO B N 1
ATOM 14493 C CA . PRO B 1 884 ? -26.141 -14.5 8.273 1 87.56 884 PRO B CA 1
ATOM 14494 C C . PRO B 1 884 ? -24.688 -14.25 7.926 1 87.56 884 PRO B C 1
ATOM 14496 O O . PRO B 1 884 ? -23.859 -14.031 8.82 1 87.56 884 PRO B O 1
ATOM 14499 N N . GLN B 1 885 ? -24.359 -14.266 6.66 1 83.38 885 GLN B N 1
ATOM 14500 C CA . GLN B 1 885 ? -22.984 -14 6.254 1 83.38 885 GLN B CA 1
ATOM 14501 C C . GLN B 1 885 ? -22.562 -12.586 6.629 1 83.38 885 GLN B C 1
ATOM 14503 O O . GLN B 1 885 ? -21.438 -12.367 7.098 1 83.38 885 GLN B O 1
ATOM 14508 N N . ALA B 1 886 ? -23.469 -11.664 6.398 1 88.81 886 ALA B N 1
ATOM 14509 C CA . ALA B 1 886 ? -23.188 -10.273 6.766 1 88.81 886 ALA B CA 1
ATOM 14510 C C . ALA B 1 886 ? -23.094 -10.117 8.281 1 88.81 886 ALA B C 1
ATOM 14512 O O . ALA B 1 886 ? -22.219 -9.406 8.789 1 88.81 886 ALA B O 1
ATOM 14513 N N . TYR B 1 887 ? -24.016 -10.758 8.961 1 91.62 887 TYR B N 1
ATOM 14514 C CA . TYR B 1 887 ? -24.016 -10.742 10.414 1 91.62 887 TYR B CA 1
ATOM 14515 C C . TYR B 1 887 ? -22.688 -11.289 10.953 1 91.62 887 TYR B C 1
ATOM 14517 O O . TYR B 1 887 ? -22.078 -10.688 11.844 1 91.62 887 TYR B O 1
ATOM 14525 N N . GLY B 1 888 ? -22.344 -12.422 10.414 1 89.31 888 GLY B N 1
ATOM 14526 C CA . GLY B 1 888 ? -21.094 -13.039 10.836 1 89.31 888 GLY B CA 1
ATOM 14527 C C . GLY B 1 888 ? -19.891 -12.156 10.586 1 89.31 888 GLY B C 1
ATOM 14528 O O . GLY B 1 888 ? -18.969 -12.117 11.406 1 89.31 888 GLY B O 1
ATOM 14529 N N . ALA B 1 889 ? -19.859 -11.484 9.484 1 87.5 889 ALA B N 1
ATOM 14530 C CA . ALA B 1 889 ? -18.75 -10.594 9.141 1 87.5 889 ALA B CA 1
ATOM 14531 C C . ALA B 1 889 ? -18.656 -9.445 10.133 1 87.5 889 ALA B C 1
ATOM 14533 O O . ALA B 1 889 ? -17.547 -9.023 10.492 1 87.5 889 ALA B O 1
ATOM 14534 N N . ILE B 1 890 ? -19.797 -8.898 10.531 1 92.12 890 ILE B N 1
ATOM 14535 C CA . ILE B 1 890 ? -19.828 -7.801 11.492 1 92.12 890 ILE B CA 1
ATOM 14536 C C . ILE B 1 890 ? -19.344 -8.289 12.852 1 92.12 890 ILE B C 1
ATOM 14538 O O . ILE B 1 890 ? -18.516 -7.629 13.492 1 92.12 890 ILE B O 1
ATOM 14542 N N . GLU B 1 891 ? -19.75 -9.477 13.227 1 90.81 891 GLU B N 1
ATOM 14543 C CA . GLU B 1 891 ? -19.422 -10.031 14.539 1 90.81 891 GLU B CA 1
ATOM 14544 C C . GLU B 1 891 ? -17.938 -10.375 14.625 1 90.81 891 GLU B C 1
ATOM 14546 O O . GLU B 1 891 ? -17.312 -10.227 15.68 1 90.81 891 GLU B O 1
ATOM 14551 N N . LYS B 1 892 ? -17.438 -10.852 13.547 1 88.31 892 LYS B N 1
ATOM 14552 C CA . LYS B 1 892 ? -16.031 -11.258 13.516 1 88.31 892 LYS B CA 1
ATOM 14553 C C . LYS B 1 892 ? -15.125 -10.055 13.25 1 88.31 892 LYS B C 1
ATOM 14555 O O . LYS B 1 892 ? -13.898 -10.18 13.289 1 88.31 892 LYS B O 1
ATOM 14560 N N . LYS B 1 893 ? -15.664 -8.961 12.938 1 87.81 893 LYS B N 1
ATOM 14561 C CA . LYS B 1 893 ? -14.93 -7.738 12.633 1 87.81 893 LYS B CA 1
ATOM 14562 C C . LYS B 1 893 ? -14.016 -7.934 11.43 1 87.81 893 LYS B C 1
ATOM 14564 O O . LYS B 1 893 ? -12.836 -7.586 11.477 1 87.81 893 LYS B O 1
ATOM 14569 N N . ASP B 1 894 ? -14.633 -8.594 10.461 1 86.06 894 ASP B N 1
ATOM 14570 C CA . ASP B 1 894 ? -13.922 -8.797 9.211 1 86.06 894 ASP B CA 1
ATOM 14571 C C . ASP B 1 894 ? -13.656 -7.469 8.5 1 86.06 894 ASP B C 1
ATOM 14573 O O . ASP B 1 894 ? -14.602 -6.77 8.117 1 86.06 894 ASP B O 1
ATOM 14577 N N . LYS B 1 895 ? -12.43 -7.172 8.234 1 86.19 895 LYS B N 1
ATOM 14578 C CA . LYS B 1 895 ? -12.07 -5.855 7.723 1 86.19 895 LYS B CA 1
ATOM 14579 C C . LYS B 1 895 ? -12.516 -5.688 6.273 1 86.19 895 LYS B C 1
ATOM 14581 O O . LYS B 1 895 ? -12.883 -4.59 5.852 1 86.19 895 LYS B O 1
ATOM 14586 N N . GLU B 1 896 ? -12.5 -6.703 5.555 1 86.5 896 GLU B N 1
ATOM 14587 C CA . GLU B 1 896 ? -12.852 -6.613 4.141 1 86.5 896 GLU B CA 1
ATOM 14588 C C . GLU B 1 896 ? -14.367 -6.625 3.949 1 86.5 896 GLU B C 1
ATOM 14590 O O . GLU B 1 896 ? -14.922 -5.734 3.301 1 86.5 896 GLU B O 1
ATOM 14595 N N . MET B 1 897 ? -15.062 -7.566 4.559 1 86.94 897 MET B N 1
ATOM 14596 C CA . MET B 1 897 ? -16.516 -7.656 4.434 1 86.94 897 MET B CA 1
ATOM 14597 C C . MET B 1 897 ? -17.203 -6.492 5.148 1 86.94 897 MET B C 1
ATOM 14599 O O . MET B 1 897 ? -18.25 -6.016 4.707 1 86.94 897 MET B O 1
ATOM 14603 N N . GLY B 1 898 ? -16.609 -6.098 6.219 1 90.5 898 GLY B N 1
ATOM 14604 C CA . GLY B 1 898 ? -17.156 -4.973 6.965 1 90.5 898 GLY B CA 1
ATOM 14605 C C . GLY B 1 898 ? -17.203 -3.691 6.16 1 90.5 898 GLY B C 1
ATOM 14606 O O . GLY B 1 898 ? -17.984 -2.787 6.469 1 90.5 898 GLY B O 1
ATOM 14607 N N . ASN B 1 899 ? -16.406 -3.609 5.082 1 91.69 899 ASN B N 1
ATOM 14608 C CA . ASN B 1 899 ? -16.328 -2.402 4.27 1 91.69 899 ASN B CA 1
ATOM 14609 C C . ASN B 1 899 ? -17.391 -2.385 3.178 1 91.69 899 ASN B C 1
ATOM 14611 O O . ASN B 1 899 ? -17.641 -1.348 2.557 1 91.69 899 ASN B O 1
ATOM 14615 N N . LEU B 1 900 ? -18.062 -3.463 2.979 1 90.19 900 LEU B N 1
ATOM 14616 C CA . LEU B 1 900 ? -19.141 -3.494 2 1 90.19 900 LEU B CA 1
ATOM 14617 C C . LEU B 1 900 ? -20.297 -2.604 2.441 1 90.19 900 LEU B C 1
ATOM 14619 O O . LEU B 1 900 ? -20.609 -2.537 3.631 1 90.19 900 LEU B O 1
ATOM 14623 N N . THR B 1 901 ? -20.844 -1.957 1.479 1 92.56 901 THR B N 1
ATOM 14624 C CA . THR B 1 901 ? -21.969 -1.091 1.793 1 92.56 901 THR B CA 1
ATOM 14625 C C . THR B 1 901 ? -23.281 -1.813 1.547 1 92.56 901 THR B C 1
ATOM 14627 O O . THR B 1 901 ? -23.328 -2.795 0.802 1 92.56 901 THR B O 1
ATOM 14630 N N . LEU B 1 902 ? -24.312 -1.391 2.15 1 92.38 902 LEU B N 1
ATOM 14631 C CA . LEU B 1 902 ? -25.641 -1.946 1.934 1 92.38 902 LEU B CA 1
ATOM 14632 C C . LEU B 1 902 ? -26.047 -1.842 0.466 1 92.38 902 LEU B C 1
ATOM 14634 O O . LEU B 1 902 ? -26.75 -2.711 -0.053 1 92.38 902 LEU B O 1
ATOM 14638 N N . GLY B 1 903 ? -25.5 -0.888 -0.164 1 90 903 GLY B N 1
ATOM 14639 C CA . GLY B 1 903 ? -25.797 -0.7 -1.573 1 90 903 GLY B CA 1
ATOM 14640 C C . GLY B 1 903 ? -25.078 -1.683 -2.475 1 90 903 GLY B C 1
ATOM 14641 O O . GLY B 1 903 ? -25.531 -1.968 -3.584 1 90 903 GLY B O 1
ATOM 14642 N N . THR B 1 904 ? -23.984 -2.207 -2.027 1 87.75 904 THR B N 1
ATOM 14643 C CA . THR B 1 904 ? -23.188 -3.094 -2.861 1 87.75 904 THR B CA 1
ATOM 14644 C C . THR B 1 904 ? -23.641 -4.543 -2.705 1 87.75 904 THR B C 1
ATOM 14646 O O . THR B 1 904 ? -23.391 -5.375 -3.58 1 87.75 904 THR B O 1
ATOM 14649 N N . LEU B 1 905 ? -24.328 -4.871 -1.668 1 85.44 905 LEU B N 1
ATOM 14650 C CA . LEU B 1 905 ? -24.672 -6.246 -1.325 1 85.44 905 LEU B CA 1
ATOM 14651 C C . LEU B 1 905 ? -25.484 -6.898 -2.441 1 85.44 905 LEU B C 1
ATOM 14653 O O . LEU B 1 905 ? -25.219 -8.047 -2.811 1 85.44 905 LEU B O 1
ATOM 14657 N N . PRO B 1 906 ? -26.391 -6.113 -3.053 1 80.44 906 PRO B N 1
ATOM 14658 C CA . PRO B 1 906 ? -27.188 -6.734 -4.109 1 80.44 906 PRO B CA 1
ATOM 14659 C C . PRO B 1 906 ? -26.359 -7.152 -5.316 1 80.44 906 PRO B C 1
ATOM 14661 O O . PRO B 1 906 ? -26.781 -8.023 -6.086 1 80.44 906 PRO B O 1
ATOM 14664 N N . THR B 1 907 ? -25.203 -6.555 -5.48 1 77.38 907 THR B N 1
ATOM 14665 C CA . THR B 1 907 ? -24.359 -6.848 -6.637 1 77.38 907 THR B CA 1
ATOM 14666 C C . THR B 1 907 ? -23.5 -8.078 -6.379 1 77.38 907 THR B C 1
ATOM 14668 O O . THR B 1 907 ? -22.844 -8.586 -7.293 1 77.38 907 THR B O 1
ATOM 14671 N N . LEU B 1 908 ? -23.5 -8.594 -5.176 1 77.19 908 LEU B N 1
ATOM 14672 C CA . LEU B 1 908 ? -22.688 -9.742 -4.793 1 77.19 908 LEU B CA 1
ATOM 14673 C C . LEU B 1 908 ? -23.516 -11.016 -4.773 1 77.19 908 LEU B C 1
ATOM 14675 O O . LEU B 1 908 ? -23.406 -11.82 -3.844 1 77.19 908 LEU B O 1
ATOM 14679 N N . PHE B 1 909 ? -24.328 -11.188 -5.738 1 66.31 909 PHE B N 1
ATOM 14680 C CA . PHE B 1 909 ? -25.234 -12.328 -5.816 1 66.31 909 PHE B CA 1
ATOM 14681 C C . PHE B 1 909 ? -24.453 -13.633 -5.91 1 66.31 909 PHE B C 1
ATOM 14683 O O . PHE B 1 909 ? -24.922 -14.672 -5.434 1 66.31 909 PHE B O 1
ATOM 14690 N N . TYR B 1 910 ? -23.234 -13.469 -6.414 1 57.78 910 TYR B N 1
ATOM 14691 C CA . TYR B 1 910 ? -22.391 -14.656 -6.562 1 57.78 910 TYR B CA 1
ATOM 14692 C C . TYR B 1 910 ? -21.906 -15.148 -5.207 1 57.78 910 TYR B C 1
ATOM 14694 O O . TYR B 1 910 ? -21.469 -16.297 -5.082 1 57.78 910 TYR B O 1
ATOM 14702 N N . MET B 1 911 ? -22.125 -14.281 -4.211 1 64.69 911 MET B N 1
ATOM 14703 C CA . MET B 1 911 ? -21.75 -14.664 -2.852 1 64.69 911 MET B CA 1
ATOM 14704 C C . MET B 1 911 ? -22.969 -15.109 -2.059 1 64.69 911 MET B C 1
ATOM 14706 O O . MET B 1 911 ? -22.875 -15.383 -0.861 1 64.69 911 MET B O 1
ATOM 14710 N N . GLY B 1 912 ? -24.109 -15.094 -2.695 1 67.62 912 GLY B N 1
ATOM 14711 C CA . GLY B 1 912 ? -25.312 -15.555 -2.012 1 67.62 912 GLY B CA 1
ATOM 14712 C C . GLY B 1 912 ? -26.25 -14.43 -1.639 1 67.62 912 GLY B C 1
ATOM 14713 O O . GLY B 1 912 ? -27.344 -14.672 -1.102 1 67.62 912 GLY B O 1
ATOM 14714 N N . PHE B 1 913 ? -25.812 -13.188 -2.029 1 78.31 913 PHE B N 1
ATOM 14715 C CA . PHE B 1 913 ? -26.672 -12.055 -1.72 1 78.31 913 PHE B CA 1
ATOM 14716 C C . PHE B 1 913 ? -27.703 -11.836 -2.82 1 78.31 913 PHE B C 1
ATOM 14718 O O . PHE B 1 913 ? -27.516 -10.984 -3.689 1 78.31 913 PHE B O 1
ATOM 14725 N N . LYS B 1 914 ? -28.859 -12.5 -2.762 1 79.88 914 LYS B N 1
ATOM 14726 C CA . LYS B 1 914 ? -29.906 -12.359 -3.766 1 79.88 914 LYS B CA 1
ATOM 14727 C C . LYS B 1 914 ? -30.531 -10.961 -3.717 1 79.88 914 LYS B C 1
ATOM 14729 O O . LYS B 1 914 ? -31.047 -10.547 -2.68 1 79.88 914 LYS B O 1
ATOM 14734 N N . PRO B 1 915 ? -30.531 -10.148 -4.75 1 86.19 915 PRO B N 1
ATOM 14735 C CA . PRO B 1 915 ? -30.969 -8.75 -4.77 1 86.19 915 PRO B CA 1
ATOM 14736 C C . PRO B 1 915 ? -32.375 -8.562 -4.215 1 86.19 915 PRO B C 1
ATOM 14738 O O . PRO B 1 915 ? -32.625 -7.59 -3.498 1 86.19 915 PRO B O 1
ATOM 14741 N N . GLU B 1 916 ? -33.281 -9.5 -4.5 1 86.25 916 GLU B N 1
ATOM 14742 C CA . GLU B 1 916 ? -34.656 -9.359 -4.062 1 86.25 916 GLU B CA 1
ATOM 14743 C C . GLU B 1 916 ? -34.75 -9.383 -2.539 1 86.25 916 GLU B C 1
ATOM 14745 O O . GLU B 1 916 ? -35.531 -8.625 -1.948 1 86.25 916 GLU B O 1
ATOM 14750 N N . VAL B 1 917 ? -33.969 -10.203 -1.958 1 85.81 917 VAL B N 1
ATOM 14751 C CA . VAL B 1 917 ? -33.969 -10.32 -0.504 1 85.81 917 VAL B CA 1
ATOM 14752 C C . VAL B 1 917 ? -33.219 -9.148 0.113 1 85.81 917 VAL B C 1
ATOM 14754 O O . VAL B 1 917 ? -33.656 -8.539 1.082 1 85.81 917 VAL B O 1
ATOM 14757 N N . VAL B 1 918 ? -32.156 -8.82 -0.485 1 89.31 918 VAL B N 1
ATOM 14758 C CA . VAL B 1 918 ? -31.281 -7.773 0.038 1 89.31 918 VAL B CA 1
ATOM 14759 C C . VAL B 1 918 ? -32 -6.434 0.006 1 89.31 918 VAL B C 1
ATOM 14761 O O . VAL B 1 918 ? -31.953 -5.668 0.971 1 89.31 918 VAL B O 1
ATOM 14764 N N . ASN B 1 919 ? -32.688 -6.176 -1.051 1 91.75 919 ASN B N 1
ATOM 14765 C CA . ASN B 1 919 ? -33.375 -4.902 -1.195 1 91.75 919 ASN B CA 1
ATOM 14766 C C . ASN B 1 919 ? -34.5 -4.746 -0.159 1 91.75 919 ASN B C 1
ATOM 14768 O O . ASN B 1 919 ? -34.688 -3.658 0.375 1 91.75 919 ASN B O 1
ATOM 14772 N N . LYS B 1 920 ? -35.219 -5.805 0.162 1 91.25 920 LYS B N 1
ATOM 14773 C CA . LYS B 1 920 ? -36.25 -5.762 1.171 1 91.25 920 LYS B CA 1
ATOM 14774 C C . LYS B 1 920 ? -35.688 -5.457 2.553 1 91.25 920 LYS B C 1
ATOM 14776 O O . LYS B 1 920 ? -36.25 -4.66 3.305 1 91.25 920 LYS B O 1
ATOM 14781 N N . VAL B 1 921 ? -34.625 -6.098 2.838 1 92.81 921 VAL B N 1
ATOM 14782 C CA . VAL B 1 921 ? -33.969 -5.891 4.129 1 92.81 921 VAL B CA 1
ATOM 14783 C C . VAL B 1 921 ? -33.406 -4.473 4.199 1 92.81 921 VAL B C 1
ATOM 14785 O O . VAL B 1 921 ? -33.531 -3.805 5.227 1 92.81 921 VAL B O 1
ATOM 14788 N N . ASN B 1 922 ? -32.844 -3.967 3.133 1 94.12 922 ASN B N 1
ATOM 14789 C CA . ASN B 1 922 ? -32.312 -2.609 3.062 1 94.12 922 ASN B CA 1
ATOM 14790 C C . ASN B 1 922 ? -33.406 -1.57 3.295 1 94.12 922 ASN B C 1
ATOM 14792 O O . ASN B 1 922 ? -33.219 -0.61 4.043 1 94.12 922 ASN B O 1
ATOM 14796 N N . ASP B 1 923 ? -34.5 -1.825 2.678 1 94.12 923 ASP B N 1
ATOM 14797 C CA . ASP B 1 923 ? -35.625 -0.895 2.842 1 94.12 923 ASP B CA 1
ATOM 14798 C C . ASP B 1 923 ? -36.031 -0.79 4.305 1 94.12 923 ASP B C 1
ATOM 14800 O O . ASP B 1 923 ? -36.312 0.302 4.797 1 94.12 923 ASP B O 1
ATOM 14804 N N . LYS B 1 924 ? -36.031 -1.921 4.949 1 94.69 924 LYS B N 1
ATOM 14805 C CA . LYS B 1 924 ? -36.375 -1.929 6.371 1 94.69 924 LYS B CA 1
ATOM 14806 C C . LYS B 1 924 ? -35.344 -1.159 7.184 1 94.69 924 LYS B C 1
ATOM 14808 O O . LYS B 1 924 ? -35.688 -0.386 8.078 1 94.69 924 LYS B O 1
ATOM 14813 N N . ILE B 1 925 ? -34.125 -1.364 6.84 1 95.25 925 ILE B N 1
ATOM 14814 C CA . ILE B 1 925 ? -33.031 -0.732 7.562 1 95.25 925 ILE B CA 1
ATOM 14815 C C . ILE B 1 925 ? -33.062 0.776 7.324 1 95.25 925 ILE B C 1
ATOM 14817 O O . ILE B 1 925 ? -32.906 1.562 8.258 1 95.25 925 ILE B O 1
ATOM 14821 N N . PHE B 1 926 ? -33.344 1.202 6.074 1 95 926 PHE B N 1
ATOM 14822 C CA . PHE B 1 926 ? -33.375 2.611 5.699 1 95 926 PHE B CA 1
ATOM 14823 C C . PHE B 1 926 ? -34.5 3.355 6.402 1 95 926 PHE B C 1
ATOM 14825 O O . PHE B 1 926 ? -34.375 4.559 6.648 1 95 926 PHE B O 1
ATOM 14832 N N . ALA B 1 927 ? -35.5 2.625 6.801 1 93.81 927 ALA B N 1
ATOM 14833 C CA . ALA B 1 927 ? -36.688 3.244 7.379 1 93.81 927 ALA B CA 1
ATOM 14834 C C . ALA B 1 927 ? -36.562 3.377 8.891 1 93.81 927 ALA B C 1
ATOM 14836 O O . ALA B 1 927 ? -37.344 4.109 9.523 1 93.81 927 ALA B O 1
ATOM 14837 N N . LEU B 1 928 ? -35.594 2.754 9.422 1 94.31 928 LEU B N 1
ATOM 14838 C CA . LEU B 1 928 ? -35.406 2.82 10.867 1 94.31 928 LEU B CA 1
ATOM 14839 C C . LEU B 1 928 ? -34.969 4.215 11.297 1 94.31 928 LEU B C 1
ATOM 14841 O O . LEU B 1 928 ? -34.094 4.812 10.68 1 94.31 928 LEU B O 1
ATOM 14845 N N . LYS B 1 929 ? -35.594 4.789 12.281 1 94.12 929 LYS B N 1
ATOM 14846 C CA . LYS B 1 929 ? -35.219 6.09 12.828 1 94.12 929 LYS B CA 1
ATOM 14847 C C . LYS B 1 929 ? -34.469 5.941 14.148 1 94.12 929 LYS B C 1
ATOM 14849 O O . LYS B 1 929 ? -34.781 5.07 14.961 1 94.12 929 LYS B O 1
ATOM 14854 N N . ARG B 1 930 ? -33.469 6.703 14.289 1 91.62 930 ARG B N 1
ATOM 14855 C CA . ARG B 1 930 ? -32.656 6.688 15.508 1 91.62 930 ARG B CA 1
ATOM 14856 C C . ARG B 1 930 ? -32.594 8.078 16.125 1 91.62 930 ARG B C 1
ATOM 14858 O O . ARG B 1 930 ? -32.406 9.07 15.414 1 91.62 930 ARG B O 1
ATOM 14865 N N . TRP B 1 931 ? -32.906 8.109 17.391 1 86 931 TRP B N 1
ATOM 14866 C CA . TRP B 1 931 ? -32.812 9.328 18.172 1 86 931 TRP B CA 1
ATOM 14867 C C . TRP B 1 931 ? -31.984 9.07 19.453 1 86 931 TRP B C 1
ATOM 14869 O O . TRP B 1 931 ? -32.219 8.094 20.156 1 86 931 TRP B O 1
#

Secondary structure (DSSP, 8-state):
-EEEEEEETTBSS-EEE--SS-EEEEEEES-S--SEEEEEEEEESSTT-SSEEEEEEETT--TT-EE------TT-EEEEEEEEEETTS-EEEPPPEEEEE--TTPPP-S-EEE-SSSS-EEEEEE----S-EEEEEEEEEEESEEEEEETTEESSS--SBT----TTT-EEEEEEE-TTT--TT-EEEEEEE-TTTTS-BSSTT-B-S-S--EEEEEEEEEETTS-EEEEE--TTSEEEE-SEEEEETTTEEEEEGGG--EEEEE-EEE---S-EEEB-PPPEEEEEEEEP-EEEE-TTS-EEEEEEEEEEEEEEEEEE--TT-EEEEEEESEEETTEEE-GGGTT---EEEEE--S-EEEE--SS--EEEEEEEEE---TTS---GGGEEEEEEEE---B-EEEEES-HHHHHHHHHHHHHHHHHEESEE-S-SSSS---EEHHHHHHHHHHHHHHB--HHHHHHHHHHHHHHHHHTTTPPPSEES----TT-----TTTTTHHHHHHHHHHHHH--HHHHGGGHHHHHHHHHHHHHHHHHTT--S----S----SBT-S-SSSTT-SB-SS-HHHHHHHHHHHHHHHHHHHHHHHT-HHHHHHHHHHHHHHHHHHHHHHBBTTS-BS--SHHHHHHHHHTT--S-HHHHHHHHHHHHHHTTT-----TTTHHHHHHHHHHTT-HHHHHHHHH--SSSSHHHHHHTT-SSB-SSTTSB-TTS-B--SSS--SSB-GGGGHHHHIIIIIS-EEESSGGGSEEEE-----TT-SEEEEEEEETTEEEEEEEEE-TTS-EEEEEEEEEEEEEEEE-TT--STT-EEESS-GGGS-TTSEEEEEEEEEEEEE--SS-TT----TT-BGGGGTT-HHHHHHHHHH-HHHHHHHHTT-TTGGG-BTTTGGG-GGGT--HHHHHHHHHHHHH----/-EEEEEEETTBSS-EEE--SS-EEEEEEES-S--SEEEEEEEEESSTT-SSEEEEEEETT--TT-EE------TT-EEEEEEEEEETTS-EEEPPPEEEEE--TTPPP-S-EEE-SSSS-EEEEEE----S-EEEEEEEEEEESEEEEEETTEESSS--SBT----TTT-EEEEEEE-TTT--TT-EEEEEEE-TTTTS-BSSTT-B-S-S--EEEEEEEEEETTS-EEEEE--TTSEEEE-SEEEEETTTEEEEEGGG--EEEEE-EEE---S-EEEB-PPPEEEEEEEEP-EEEE-TTS-EEEEEEEEEEEEEEEEEE--TT-EEEEEEESEEETTEEE-GGGTT---EEEEE--S-EEEE--SS--EEEEEEEEE---TTS---GGGEEEEEEEE---B-EEEEES-HHHHHHHHHHHHHHHHHEESEE-S-SSSS---EEHHHHHHHHHHHHHHB--HHHHHHHHHHHHHHHHHTTTPPPSEES----TT-----TTTTTHHHHHHHHHHHHH--HHHHGGGHHHHHHHHHHHHHHHHHTT--S----S----SBT-S-SSSTT-SB-SS-HHHHHHHHHHHHHHHHHHHHHHHT-HHHHHHHHHHHHHHHHHHHHHHBBTTS-BS--SHHHHHHHHHTT--S-HHHHHHHHHHHHHHTTT-----TTTHHHHHHHHHHTT-HHHHHHHHH--SSSSHHHHHHTT-SSB-SSTTSB-TTS-B--SSS--SSB-GGGGHHHHIIIIIS-EEESSGGGSEEEE-----TT-SEEEEEEEETTEEEEEEEEE-TTS-EEEEEEEEEEEEEEEE-TT--STT-EEESS-GGGS-TTSEEEEEEEEEEEEE--SS-TT----TT-BGGGGTT-HHHHHHHHHH-HHHHHHHHTT-TTGGG-BTTTGGG-GGGT--HHHHHHHHHHHHH----

Nearest PDB structures (foldseek):
  6gsz-assembly1_A  TM=9.231E-01  e=7.628E-78  Aspergillus terreus
  3w5n-assembly1_A  TM=9.135E-01  e=1.175E-75  Streptomyces avermitilis MA-4680 = NBRC 14893
  6i60-assembly1_A  TM=8.954E-01  e=2.110E-73  Dictyoglomus thermophilum H-6-12
  6i60-assembly2_B  TM=8.961E-01  e=4.379E-72  Dictyoglomus thermophilum H-6-12
  3cih-assembly1_A-2  TM=6.115E-01  e=1.152E-27  Bacteroides thetaiotaomicron VPI-5482

pLDDT: mean 95.31, std 5.87, range [46.81, 98.94]

Sequence (1862 aa):
MKITRTKLNGIVNPIGYEFNKLIASWNVEDTDSKILKAGKLEVAKDKAFTDIIFNKESEYLDQTGEKIDITLSPRTRYYWRVTVTGDKGDSAVSDIQYFETGKMDEDWSGKWIAADGDYHPIFSKKIDLEKKVTAARLYVSCLGVFEAYIDDKKIGNEILTPYINDYETGMQIITFDVTDDLRSGCTLSIQVAKGWYMSNFGLDNGVNFGDRMEAIAELHVTYEDGTSEVIGTDSSWDVAESDVKESGIYYGEDLDRSAGIVEKGKAIEVPATRKLLDRYSIPVIVKEVILAKEIIHTPAGETVIDFGQNHAGVMEFDADFPKGTVITIDCGEVLQKGNFYRDNYRSARSRFVYTSDGRKETVHPRFTFFGYRYIRIQGWPEDNELTLDKVRSNVLYSDMERTGYIETSNPKINRLYENCIWGQKSNFLDMPTDCPQRNERLGWTGDAQVFSQTASYNMDTRAFYNKYLKDLYYDAKRHDGAVASFLPSNAGLNQAATASIWGDVGTFVPNVLYNTFGSLDDVREHYDLMKGWVDYMHRYDIEHGDKGLFILPFQFGDWLGLDGITEQSVKGGTDDGYLGSVYYYRSTVITARMAERLGFEADRKSYDDLADKIRSAILNEYFSQTGRLACDTQAAYIVALAFDIYVDRDKLIDQFIARLNKDCYQIKCGFVGAPLLCTTLAKCGRMDLAYHFLLSENFPSWLYCVNLGATTIWERWNSLLEDGSISGTGMNSLNHYSYGTIVQFMYEYIGGITPHEAGFRVADICPQPSMRFRHFNTCMTTASGRYVSNWKIAEDGTLTLNIEVPFNAKANVTLPRFSKEKLSVSGFDASIINDDGKVTLDAGTYEISYMPCHDYRCIYSENTRLSELAGDKEVLDLLKKDFPQAYGAIEKKDKEMGNLTLGTLPTLFYMGFKPEVVNKVNDKIFALKRWMKITRTKLNGIVNPIGYEFNKLIASWNVEDTDSKILKAGKLEVAKDKAFTDIIFNKESEYLDQTGEKIDITLSPRTRYYWRVTVTGDKGDSAVSDIQYFETGKMDEDWSGKWIAADGDYHPIFSKKIDLEKKVTAARLYVSCLGVFEAYIDDKKIGNEILTPYINDYETGMQIITFDVTDDLRSGCTLSIQVAKGWYMSNFGLDNGVNFGDRMEAIAELHVTYEDGTSEVIGTDSSWDVAESDVKESGIYYGEDLDRSAGIVEKGKAIEVPATRKLLDRYSIPVIVKEVILAKEIIHTPAGETVIDFGQNHAGVMEFDADFPKGTVITIDCGEVLQKGNFYRDNYRSARSRFVYTSDGRKETVHPRFTFFGYRYIRIQGWPEDNELTLDKVRSNVLYSDMERTGYIETSNPKINRLYENCIWGQKSNFLDMPTDCPQRNERLGWTGDAQVFSQTASYNMDTRAFYNKYLKDLYYDAKRHDGAVASFLPSNAGLNQAATASIWGDVGTFVPNVLYNTFGSLDDVREHYDLMKGWVDYMHRYDIEHGDKGLFILPFQFGDWLGLDGITEQSVKGGTDDGYLGSVYYYRSTVITARMAERLGFEADRKSYDDLADKIRSAILNEYFSQTGRLACDTQAAYIVALAFDIYVDRDKLIDQFIARLNKDCYQIKCGFVGAPLLCTTLAKCGRMDLAYHFLLSENFPSWLYCVNLGATTIWERWNSLLEDGSISGTGMNSLNHYSYGTIVQFMYEYIGGITPHEAGFRVADICPQPSMRFRHFNTCMTTASGRYVSNWKIAEDGTLTLNIEVPFNAKANVTLPRFSKEKLSVSGFDASIINDDGKVTLDAGTYEISYMPCHDYRCIYSENTRLSELAGDKEVLDLLKKDFPQAYGAIEKKDKEMGNLTLGTLPTLFYMGFKPEVVNKVNDKIFALKRW

InterPro domains:
  IPR008902 Alpha-L-rhamnosidase, concanavalin-like domain [PF05592] (297-396)
  IPR008928 Six-hairpin glycosidase superfamily [SSF48208] (398-820)
  IPR012341 Six-hairpin glycosidase-like superfamily [G3DSA:1.50.10.10] (401-752)
  IPR013737 Bacterial alpha-L-rhamnosidase N-terminal [PF08531] (131-258)
  IPR013783 Immunoglobulin-like fold [G3DSA:2.60.40.10] (1-102)
  IPR016007 Alpha-L-rhamnosidase [PIRSF010631] (1-825)
  IPR016007 Alpha-L-rhamnosidase [PTHR33307] (2-849)
  IPR035396 Alpha-L-rhamnosidase, six-hairpin glycosidase domain [PF17389] (401-750)
  IPR035398 Alpha-L-rhamnosidase C-terminal domain [PF17390] (752-823)
  IPR061277 Rha78A-like, N-terminal immunoglobulin domain [PF25788] (4-105)